Protein 4XGN (pdb70)

Secondary structure (DSSP, 8-state):
--S---TT-EEEEETTTSHHHHHHHHHHHHTT-EEEEEES-HHHHHHHHHHHT-EEEE--TT-HHHHHHHHHHHHHHS-EEEEEE---------SEETTEE--HHHHHHHHIIIIIHHHHHHHHHHHHHHTSPPPTTS-SEEEEEE--THHHHPPTT-HHHHHHHHHHHHHHHHHHHHHGGGTEEEEEEEE--B-SGGGTTS-HHHHHHHHTTSSSSSSPBPHHHHHHHHHHHHH-TT--S-EEEESTT------/--S---TT-EEEEETTTSHHHHHHHHHHHHTT-EEEEEES-HHHHHHHHHHHT-EEEE--TT-HHHHHHHHHHHHHHS-EEEEEE---------SEETTEE--HHHHHHHHIIIIIHHHHHHHHHHHHHTTSPPPTTS-SEEEEEE--THHHHPPTT-HHHHHHHHHHHHHHHHHHHHHGGGTEEEEEEEE--B-SGGGTTS-HHHHHHHHTTSSSSSSPBPHHHHHHHHHHHHH-TT--S-EEEESTT------/--S---TT-EEEEETTTSHHHHHHHHHHHHTT-EEEEEES-HHHHHHHHHHHT-EEEE--TT-HHHHHHHHHHHHHHS-EEEEEE---------SEETTEE--HHHHHHHHIIIIIHHHHHHHHHHHHHTTSPPPTTS-SEEEEEE--THHHHPPTT-HHHHHHHHHHHHHHHHHHHHHGGGTEEEEEEEE--B-SGGGTTS-HHHHHHHHTTSSSSSSPBPHHHHHHHHHHHHH-TT--S-EEEESTT------/-----TT-EEEEETTTSHHHHHHHHHHHHTT-EEEEEES-HHHHHHHHHHHT-EEEE--TT-HHHHHHHHHHHHHHS-EEEEEE---------SEETTEE--HHHHHHHHIIIIIHHHHHHHHHHHHHHTSPPPTTS-SEEEEEE--THHHHPPTT-HHHHHHHHHHHHHHHHHHHHHGGGTEEEEEEEE--B-SGGGTTS-HHHHHHHHHHSSSSSSPBPHHHHHHHHHHHHH-TT--S-EEEESTT------/----TT-EEEEETTTSHHHHHHHHHHHHTT-EEEEEES-HHHHHHHHHHTT-EEEE--TT-HHHHHHHHHHHHHHS-EEEEEE---------SEETTEE--HHHHHHHHIIIIIHHHHHHHHHHHHHHTSPPPTTS-SEEEEEE--THHHHPPTT-HHHHHHHHHHHHHHHHHHHHHGGGTEEEEEEEE--B-SGGGTTS-HHHHHHHHHTSSSSSSPBPHHHHHHHHHHHHH-TT--S-EEEESTT------/--S---TT-EEEEETTTSHHHHHHHHHHHHTT-EEEEEES-HHHHHHHHHHHT-EEEE--TT-HHHHHHHHHHHHHHS-EEEEEE---------SEETTEE--HHHHHHHHIIIIIHHHHHHHHHHHHHTTSPPPTTS-SEEEEEE--THHHHPPTT-HHHHHHHHHHHHHHHHHHHHHGGGTEEEEEEEE--B-SGGGTTS-HHHHHHHHHHSSSSSSPBPHHHHHHHHHHHHH-TT--S-EEEESTT------/--S---TT-EEEEETTTSHHHHHHHHHHHHTT-EEEEEES-HHHHHHHHHHHT-EEEE--TT-HHHHHHHHHHHHHHS-EEEEEE---------SEETTEE--HHHHHHHHIIIIIHHHHHHHHHHHHHHTSPPPTTS-SEEEEEE--THHHHPPTT-HHHHHHHHHHHHHHHHHHHHHGGGTEEEEEEEE--B-SGGGTTS-HHHHHHHHTTSSSSSSPBPHHHHHHHHHHHHH-TT--S-EEEESTT------/--S---TT-EEEEETTTSHHHHHHHHHHHHTT-EEEEEES-HHHHHHHHHHHT-EEEE--TT-HHHHHHHHHHHHHHS-EEEEEE---------SEETTEE--HHHHHHHHIIIIIHHHHHHHHHHHHHHTSPPPTTS-SEEEEEE--THHHHPPTT-HHHHHHHHHHHHHHHHHHHHHGGGTEEEEEEEE--B-SGGGTTS-HHHHHHHHTTSSSSSSPBPHHHHHHHHHHHHH-TT--S-EEEESTT------

Organism: Burkholderia thailandensis (strain ATCC 700388 / DSM 13276 / CCUG 48851 / CIP 106301 / E264) (NCBI:txid271848)

CATH classification: 3.40.50.720

Radius of gyration: 41.76 Å; Cα contacts (8 Å, |Δi|>4): 5544; chains: 8; bounding box: 97×91×128 Å

B-factor: mean 17.96, std 8.93, range [7.11, 56.45]

Structure (mmCIF, N/CA/C/O backbone):
data_4XGN
#
_entry.id   4XGN
#
_cell.length_a   71.220
_cell.length_b   77.100
_cell.length_c   109.350
_cell.angle_alpha   103.260
_cell.angle_beta   93.980
_cell.angle_gamma   109.680
#
_symmetry.space_group_name_H-M   'P 1'
#
loop_
_entity.id
_entity.type
_entity.pdbx_description
1 polymer '3-hydroxyacyl-CoA dehydrogenase'
2 non-polymer NICOTINAMIDE-ADENINE-DINUCLEOTIDE
3 non-polymer 1,2-ETHANEDIOL
4 non-polymer GLYCEROL
5 water water
#
loop_
_atom_site.group_PDB
_atom_site.id
_atom_site.type_symbol
_atom_site.label_atom_id
_atom_site.label_alt_id
_atom_site.label_comp_id
_atom_site.label_asym_id
_atom_site.label_entity_id
_atom_site.label_seq_id
_atom_site.pdbx_PDB_ins_code
_atom_site.Cartn_x
_atom_site.Cartn_y
_atom_site.Cartn_z
_atom_site.occupancy
_atom_site.B_iso_or_equiv
_atom_site.auth_seq_id
_atom_site.auth_comp_id
_atom_site.auth_asym_id
_atom_site.auth_atom_id
_atom_site.pdbx_PDB_model_num
ATOM 1 N N . HIS A 1 6 ? -26.827 -171.574 142.988 1.00 42.43 -2 HIS A N 1
ATOM 2 C CA . HIS A 1 6 ? -25.451 -170.986 142.955 1.00 41.50 -2 HIS A CA 1
ATOM 3 C C . HIS A 1 6 ? -25.438 -169.448 142.842 1.00 39.20 -2 HIS A C 1
ATOM 4 O O . HIS A 1 6 ? -24.531 -168.811 143.385 1.00 41.35 -2 HIS A O 1
ATOM 6 N N . HIS A 1 7 ? -26.412 -168.859 142.134 1.00 45.15 -1 HIS A N 1
ATOM 7 C CA . HIS A 1 7 ? -26.523 -167.398 142.031 1.00 41.67 -1 HIS A CA 1
ATOM 8 C C . HIS A 1 7 ? -27.206 -166.821 143.269 1.00 38.40 -1 HIS A C 1
ATOM 9 O O . HIS A 1 7 ? -26.883 -165.700 143.681 1.00 36.54 -1 HIS A O 1
ATOM 11 N N . HIS A 1 8 ? -28.134 -167.566 143.875 1.00 36.31 0 HIS A N 1
ATOM 12 C CA . HIS A 1 8 ? -28.850 -167.027 145.029 1.00 35.61 0 HIS A CA 1
ATOM 13 C C . HIS A 1 8 ? -29.623 -167.997 145.900 1.00 32.86 0 HIS A C 1
ATOM 14 O O . HIS A 1 8 ? -29.904 -169.130 145.519 1.00 31.71 0 HIS A O 1
ATOM 21 N N . MET A 1 9 ? -29.958 -167.523 147.099 1.00 30.21 1 MET A N 1
ATOM 22 C CA . MET A 1 9 ? -30.641 -168.359 148.090 1.00 29.57 1 MET A CA 1
ATOM 23 C C . MET A 1 9 ? -31.991 -168.732 147.494 1.00 28.99 1 MET A C 1
ATOM 24 O O . MET A 1 9 ? -32.637 -167.876 146.862 1.00 28.24 1 MET A O 1
ATOM 29 N N . GLU A 1 10 ? -32.362 -170.012 147.674 1.00 28.07 2 GLU A N 1
ATOM 30 C CA . GLU A 1 10 ? -33.643 -170.587 147.253 1.00 27.86 2 GLU A CA 1
ATOM 31 C C . GLU A 1 10 ? -34.771 -170.255 148.236 1.00 26.21 2 GLU A C 1
ATOM 32 O O . GLU A 1 10 ? -34.625 -170.502 149.428 1.00 26.77 2 GLU A O 1
ATOM 34 N N . ILE A 1 11 ? -35.864 -169.679 147.742 1.00 24.21 3 ILE A N 1
ATOM 35 C CA . ILE A 1 11 ? -37.082 -169.553 148.536 1.00 23.69 3 ILE A CA 1
ATOM 36 C C . ILE A 1 11 ? -37.823 -170.892 148.626 1.00 23.18 3 ILE A C 1
ATOM 37 O O . ILE A 1 11 ? -38.292 -171.268 149.678 1.00 22.21 3 ILE A O 1
ATOM 42 N N . ARG A 1 12 ? -37.872 -171.638 147.516 1.00 23.49 4 ARG A N 1
ATOM 43 C CA . ARG A 1 12 ? -38.629 -172.891 147.474 1.00 24.65 4 ARG A CA 1
ATOM 44 C C . ARG A 1 12 ? -38.229 -173.903 148.557 1.00 24.68 4 ARG A C 1
ATOM 45 O O . ARG A 1 12 ? -37.048 -174.202 148.720 1.00 24.60 4 ARG A O 1
ATOM 53 N N . ASP A 1 13 ? -39.237 -174.385 149.294 1.00 25.00 5 ASP A N 1
ATOM 54 C CA . ASP A 1 13 ? -39.116 -175.378 150.358 1.00 25.97 5 ASP A CA 1
ATOM 55 C C . ASP A 1 13 ? -38.371 -174.940 151.608 1.00 24.79 5 ASP A C 1
ATOM 56 O O . ASP A 1 13 ? -38.258 -175.736 152.538 1.00 26.21 5 ASP A O 1
ATOM 61 N N . ASN A 1 14 ? -37.953 -173.671 151.703 1.00 22.98 6 ASN A N 1
ATOM 62 C CA . ASN A 1 14 ? -37.342 -173.156 152.918 1.00 21.83 6 ASN A CA 1
ATOM 63 C C . ASN A 1 14 ? -38.395 -172.387 153.685 1.00 20.05 6 ASN A C 1
ATOM 64 O O . ASN A 1 14 ? -39.468 -172.062 153.135 1.00 19.41 6 ASN A O 1
ATOM 69 N N . VAL A 1 15 ? -38.074 -172.090 154.941 1.00 18.56 7 VAL A N 1
ATOM 70 C CA . VAL A 1 15 ? -39.032 -171.467 155.843 1.00 17.31 7 VAL A CA 1
ATOM 71 C C . VAL A 1 15 ? -38.760 -169.992 156.097 1.00 16.14 7 VAL A C 1
ATOM 72 O O . VAL A 1 15 ? -37.613 -169.599 156.308 1.00 15.64 7 VAL A O 1
ATOM 76 N N . PHE A 1 16 ? -39.849 -169.214 156.111 1.00 15.31 8 PHE A N 1
ATOM 77 C CA . PHE A 1 16 ? -39.800 -167.746 156.339 1.00 14.69 8 PHE A CA 1
ATOM 78 C C . PHE A 1 16 ? -40.771 -167.377 157.413 1.00 14.33 8 PHE A C 1
ATOM 79 O O . PHE A 1 16 ? -41.966 -167.687 157.315 1.00 14.40 8 PHE A O 1
ATOM 87 N N . LEU A 1 17 ? -40.228 -166.719 158.440 1.00 13.83 9 LEU A N 1
ATOM 88 C CA . LEU A 1 17 ? -40.979 -166.276 159.624 1.00 13.70 9 LEU A CA 1
ATOM 89 C C . LEU A 1 17 ? -41.302 -164.820 159.389 1.00 13.35 9 LEU A C 1
ATOM 90 O O . LEU A 1 17 ? -40.379 -164.026 159.112 1.00 13.09 9 LEU A O 1
ATOM 95 N N . ILE A 1 18 ? -42.591 -164.498 159.425 1.00 13.40 10 ILE A N 1
ATOM 96 C CA . ILE A 1 18 ? -43.070 -163.187 159.069 1.00 13.08 10 ILE A CA 1
ATOM 97 C C . ILE A 1 18 ? -43.906 -162.661 160.251 1.00 12.83 10 ILE A C 1
ATOM 98 O O . ILE A 1 18 ? -45.010 -163.150 160.497 1.00 13.19 10 ILE A O 1
ATOM 103 N N . THR A 1 19 ? -43.420 -161.601 160.874 1.00 12.30 11 THR A N 1
ATOM 104 C CA . THR A 1 19 ? -44.154 -160.941 161.957 1.00 12.21 11 THR A CA 1
ATOM 105 C C . THR A 1 19 ? -45.095 -159.928 161.337 1.00 12.31 11 THR A C 1
ATOM 106 O O . THR A 1 19 ? -44.798 -159.347 160.287 1.00 12.53 11 THR A O 1
ATOM 110 N N . GLY A 1 20 ? -46.223 -159.681 162.003 1.00 12.39 12 GLY A N 1
ATOM 111 C CA . GLY A 1 20 ? -47.286 -158.901 161.392 1.00 12.44 12 GLY A CA 1
ATOM 112 C C . GLY A 1 20 ? -47.868 -159.582 160.159 1.00 12.77 12 GLY A C 1
ATOM 113 O O . GLY A 1 20 ? -48.506 -158.959 159.335 1.00 12.76 12 GLY A O 1
ATOM 114 N N . GLY A 1 21 ? -47.715 -160.900 160.099 1.00 12.91 13 GLY A N 1
ATOM 115 C CA . GLY A 1 21 ? -48.033 -161.620 158.898 1.00 13.32 13 GLY A CA 1
ATOM 116 C C . GLY A 1 21 ? -49.530 -161.846 158.700 1.00 13.70 13 GLY A C 1
ATOM 117 O O . GLY A 1 21 ? -49.903 -162.344 157.646 1.00 14.47 13 GLY A O 1
ATOM 118 N N . ALA A 1 22 ? -50.385 -161.450 159.660 1.00 13.73 14 ALA A N 1
ATOM 119 C CA . ALA A 1 22 ? -51.825 -161.565 159.471 1.00 14.24 14 ALA A CA 1
ATOM 120 C C . ALA A 1 22 ? -52.406 -160.495 158.534 1.00 14.27 14 ALA A C 1
ATOM 121 O O . ALA A 1 22 ? -53.562 -160.611 158.133 1.00 15.05 14 ALA A O 1
ATOM 123 N N . SER A 1 23 ? -51.662 -159.451 158.182 1.00 13.62 15 SER A N 1
ATOM 124 C CA . SER A 1 23 ? -52.276 -158.280 157.513 1.00 13.63 15 SER A CA 1
ATOM 125 C C . SER A 1 23 ? -51.251 -157.561 156.660 1.00 13.05 15 SER A C 1
ATOM 126 O O . SER A 1 23 ? -50.040 -157.773 156.823 1.00 12.87 15 SER A O 1
ATOM 129 N N . GLY A 1 24 ? -51.757 -156.734 155.748 1.00 12.90 16 GLY A N 1
ATOM 130 C CA . GLY A 1 24 ? -50.985 -155.685 155.101 1.00 12.73 16 GLY A CA 1
ATOM 131 C C . GLY A 1 24 ? -49.690 -156.189 154.479 1.00 12.40 16 GLY A C 1
ATOM 132 O O . GLY A 1 24 ? -49.676 -157.149 153.658 1.00 12.49 16 GLY A O 1
ATOM 133 N N . LEU A 1 25 ? -48.586 -155.518 154.829 1.00 11.91 17 LEU A N 1
ATOM 134 C CA . LEU A 1 25 ? -47.317 -155.868 154.222 1.00 11.75 17 LEU A CA 1
ATOM 135 C C . LEU A 1 25 ? -46.817 -157.270 154.570 1.00 11.91 17 LEU A C 1
ATOM 136 O O . LEU A 1 25 ? -46.286 -157.963 153.701 1.00 12.17 17 LEU A O 1
ATOM 141 N N . GLY A 1 26 ? -47.017 -157.701 155.807 1.00 12.06 18 GLY A N 1
ATOM 142 C CA . GLY A 1 26 ? -46.646 -159.028 156.234 1.00 12.29 18 GLY A CA 1
ATOM 143 C C . GLY A 1 26 ? -47.405 -160.097 155.451 1.00 12.66 18 GLY A C 1
ATOM 144 O O . GLY A 1 26 ? -46.793 -161.056 154.967 1.00 12.93 18 GLY A O 1
ATOM 145 N N . ALA A 1 27 ? -48.708 -159.878 155.271 1.00 12.87 19 ALA A N 1
ATOM 146 C CA . ALA A 1 27 ? -49.601 -160.790 154.541 1.00 13.30 19 ALA A CA 1
ATOM 147 C C . ALA A 1 27 ? -49.181 -160.858 153.067 1.00 13.48 19 ALA A C 1
ATOM 148 O O . ALA A 1 27 ? -49.053 -161.940 152.479 1.00 14.03 19 ALA A O 1
ATOM 150 N N . GLY A 1 28 ? -48.914 -159.696 152.456 1.00 13.27 20 GLY A N 1
ATOM 151 C CA . GLY A 1 28 ? -48.504 -159.662 151.062 1.00 13.28 20 GLY A CA 1
ATOM 152 C C . GLY A 1 28 ? -47.184 -160.382 150.852 1.00 13.18 20 GLY A C 1
ATOM 153 O O . GLY A 1 28 ? -47.004 -161.111 149.858 1.00 13.25 20 GLY A O 1
ATOM 154 N N . THR A 1 29 ? -46.282 -160.222 151.820 1.00 12.94 21 THR A N 1
ATOM 155 C CA . THR A 1 29 ? -45.010 -160.925 151.807 1.00 12.98 21 THR A CA 1
ATOM 156 C C . THR A 1 29 ? -45.194 -162.444 151.871 1.00 13.44 21 THR A C 1
ATOM 157 O O . THR A 1 29 ? -44.584 -163.198 151.108 1.00 13.36 21 THR A O 1
ATOM 161 N N . ALA A 1 30 ? -46.035 -162.862 152.798 1.00 13.73 22 ALA A N 1
ATOM 162 C CA . ALA A 1 30 ? -46.381 -164.261 152.986 1.00 14.58 22 ALA A CA 1
ATOM 163 C C . ALA A 1 30 ? -46.903 -164.871 151.705 1.00 15.52 22 ALA A C 1
ATOM 164 O O . ALA A 1 30 ? -46.500 -165.974 151.339 1.00 16.08 22 ALA A O 1
ATOM 166 N N . ARG A 1 31 ? -47.789 -164.161 151.016 1.00 16.34 23 ARG A N 1
ATOM 167 C CA . ARG A 1 31 ? -48.380 -164.640 149.796 1.00 17.33 23 ARG A CA 1
ATOM 168 C C . ARG A 1 31 ? -47.321 -164.838 148.736 1.00 17.31 23 ARG A C 1
ATOM 169 O O . ARG A 1 31 ? -47.273 -165.900 148.081 1.00 17.68 23 ARG A O 1
ATOM 177 N N . LEU A 1 32 ? -46.467 -163.832 148.559 1.00 16.60 24 LEU A N 1
ATOM 178 C CA . LEU A 1 32 ? -45.497 -163.872 147.488 1.00 17.30 24 LEU A CA 1
ATOM 179 C C . LEU A 1 32 ? -44.482 -164.972 147.730 1.00 17.14 24 LEU A C 1
ATOM 180 O O . LEU A 1 32 ? -44.129 -165.679 146.777 1.00 18.26 24 LEU A O 1
ATOM 185 N N . LEU A 1 33 ? -44.024 -165.118 148.975 1.00 16.85 25 LEU A N 1
ATOM 186 C CA . LEU A 1 33 ? -43.042 -166.144 149.337 1.00 17.23 25 LEU A CA 1
ATOM 187 C C . LEU A 1 33 ? -43.622 -167.537 149.177 1.00 17.81 25 LEU A C 1
ATOM 188 O O . LEU A 1 33 ? -42.927 -168.450 148.678 1.00 18.27 25 LEU A O 1
ATOM 193 N N . THR A 1 34 ? -44.893 -167.688 149.522 1.00 17.78 26 THR A N 1
ATOM 194 C CA . THR A 1 34 ? -45.585 -168.963 149.329 1.00 18.38 26 THR A CA 1
ATOM 195 C C . THR A 1 34 ? -45.708 -169.299 147.829 1.00 19.43 26 THR A C 1
ATOM 196 O O . THR A 1 34 ? -45.555 -170.490 147.436 1.00 20.10 26 THR A O 1
ATOM 200 N N . GLU A 1 35 ? -46.044 -168.302 147.021 1.00 19.62 27 GLU A N 1
ATOM 201 C CA . GLU A 1 35 ? -46.273 -168.505 145.608 1.00 20.51 27 GLU A CA 1
ATOM 202 C C . GLU A 1 35 ? -44.977 -168.931 144.962 1.00 20.72 27 GLU A C 1
ATOM 203 O O . GLU A 1 35 ? -45.018 -169.696 144.000 1.00 22.24 27 GLU A O 1
ATOM 205 N N . ALA A 1 36 ? -43.844 -168.489 145.514 1.00 20.27 28 ALA A N 1
ATOM 206 C CA . ALA A 1 36 ? -42.500 -168.923 145.130 1.00 20.67 28 ALA A CA 1
ATOM 207 C C . ALA A 1 36 ? -42.046 -170.243 145.758 1.00 21.06 28 ALA A C 1
ATOM 208 O O . ALA A 1 36 ? -40.875 -170.609 145.609 1.00 21.81 28 ALA A O 1
ATOM 210 N N . GLY A 1 37 ? -42.946 -170.935 146.442 1.00 21.01 29 GLY A N 1
ATOM 211 C CA . GLY A 1 37 ? -42.655 -172.208 147.085 1.00 21.29 29 GLY A CA 1
ATOM 212 C C . GLY A 1 37 ? -42.074 -172.239 148.481 1.00 21.10 29 GLY A C 1
ATOM 213 O O . GLY A 1 37 ? -41.798 -173.327 148.984 1.00 21.78 29 GLY A O 1
ATOM 214 N N . GLY A 1 38 ? -41.918 -171.080 149.129 1.00 20.31 30 GLY A N 1
ATOM 215 C CA . GLY A 1 38 ? -41.520 -171.019 150.528 1.00 19.84 30 GLY A CA 1
ATOM 216 C C . GLY A 1 38 ? -42.663 -171.444 151.434 1.00 19.98 30 GLY A C 1
ATOM 217 O O . GLY A 1 38 ? -43.824 -171.477 151.006 1.00 19.99 30 GLY A O 1
ATOM 218 N N . LYS A 1 39 ? -42.304 -171.815 152.661 1.00 19.93 31 LYS A N 1
ATOM 219 C CA . LYS A 1 39 ? -43.230 -172.196 153.697 1.00 20.53 31 LYS A CA 1
ATOM 220 C C . LYS A 1 39 ? -43.203 -171.110 154.745 1.00 19.00 31 LYS A C 1
ATOM 221 O O . LYS A 1 39 ? -42.133 -170.742 155.183 1.00 18.71 31 LYS A O 1
ATOM 227 N N . VAL A 1 40 ? -44.356 -170.585 155.092 1.00 17.84 32 VAL A N 1
ATOM 228 C CA . VAL A 1 40 ? -44.385 -169.422 156.012 1.00 17.08 32 VAL A CA 1
ATOM 229 C C . VAL A 1 40 ? -44.867 -169.792 157.410 1.00 16.89 32 VAL A C 1
ATOM 230 O O . VAL A 1 40 ? -45.734 -170.661 157.618 1.00 17.10 32 VAL A O 1
ATOM 234 N N . VAL A 1 41 ? -44.255 -169.149 158.393 1.00 15.91 33 VAL A N 1
ATOM 235 C CA . VAL A 1 41 ? -44.801 -169.035 159.714 1.00 15.64 33 VAL A CA 1
ATOM 236 C C . VAL A 1 41 ? -45.201 -167.589 159.917 1.00 15.22 33 VAL A C 1
ATOM 237 O O . VAL A 1 41 ? -44.338 -166.692 159.772 1.00 14.67 33 VAL A O 1
ATOM 241 N N . LEU A 1 42 ? -46.482 -167.372 160.257 1.00 15.03 34 LEU A N 1
ATOM 242 C CA . LEU A 1 42 ? -47.014 -166.055 160.516 1.00 14.68 34 LEU A CA 1
ATOM 243 C C . LEU A 1 42 ? -47.092 -165.857 161.988 1.00 14.53 34 LEU A C 1
ATOM 244 O O . LEU A 1 42 ? -47.741 -166.621 162.687 1.00 14.90 34 LEU A O 1
ATOM 249 N N . ALA A 1 43 ? -46.466 -164.772 162.456 1.00 13.65 35 ALA A N 1
ATOM 250 C CA . ALA A 1 43 ? -46.441 -164.394 163.875 1.00 13.68 35 ALA A CA 1
ATOM 251 C C . ALA A 1 43 ? -47.183 -163.058 164.048 1.00 13.34 35 ALA A C 1
ATOM 252 O O . ALA A 1 43 ? -46.816 -162.062 163.455 1.00 13.32 35 ALA A O 1
ATOM 254 N N . ASP A 1 44 ? -48.289 -163.044 164.779 1.00 13.42 36 ASP A N 1
ATOM 255 C CA . ASP A 1 44 ? -49.104 -161.865 164.877 1.00 13.33 36 ASP A CA 1
ATOM 256 C C . ASP A 1 44 ? -49.946 -161.945 166.123 1.00 13.76 36 ASP A C 1
ATOM 257 O O . ASP A 1 44 ? -50.149 -163.038 166.659 1.00 13.72 36 ASP A O 1
ATOM 262 N N . LEU A 1 45 ? -50.484 -160.793 166.548 1.00 13.74 37 LEU A N 1
ATOM 263 C CA . LEU A 1 45 ? -51.528 -160.783 167.576 1.00 14.52 37 LEU A CA 1
ATOM 264 C C . LEU A 1 45 ? -52.898 -161.307 167.104 1.00 15.14 37 LEU A C 1
ATOM 265 O O . LEU A 1 45 ? -53.725 -161.778 167.930 1.00 15.18 37 LEU A O 1
ATOM 270 N N . ASN A 1 46 ? -53.158 -161.203 165.791 1.00 15.56 38 ASN A N 1
ATOM 271 C CA . ASN A 1 46 ? -54.494 -161.395 165.269 1.00 16.34 38 ASN A CA 1
ATOM 272 C C . ASN A 1 46 ? -54.697 -162.893 165.040 1.00 17.03 38 ASN A C 1
ATOM 273 O O . ASN A 1 46 ? -54.261 -163.414 164.017 1.00 16.62 38 ASN A O 1
ATOM 278 N N . GLN A 1 47 ? -55.327 -163.568 165.996 1.00 18.04 39 GLN A N 1
ATOM 279 C CA . GLN A 1 47 ? -55.428 -165.051 165.952 1.00 19.30 39 GLN A CA 1
ATOM 280 C C . GLN A 1 47 ? -56.301 -165.522 164.802 1.00 19.79 39 GLN A C 1
ATOM 281 O O . GLN A 1 47 ? -55.915 -166.432 164.029 1.00 18.61 39 GLN A O 1
ATOM 287 N N . ASP A 1 48 ? -57.464 -164.890 164.649 1.00 20.72 40 ASP A N 1
ATOM 288 C CA . ASP A 1 48 ? -58.426 -165.355 163.638 1.00 21.83 40 ASP A CA 1
ATOM 289 C C . ASP A 1 48 ? -57.929 -165.132 162.235 1.00 20.61 40 ASP A C 1
ATOM 290 O O . ASP A 1 48 ? -57.926 -166.080 161.448 1.00 20.98 40 ASP A O 1
ATOM 295 N N . ALA A 1 49 ? -57.420 -163.923 161.934 1.00 19.19 41 ALA A N 1
ATOM 296 C CA . ALA A 1 49 ? -56.903 -163.654 160.584 1.00 18.51 41 ALA A CA 1
ATOM 297 C C . ALA A 1 49 ? -55.572 -164.380 160.283 1.00 17.89 41 ALA A C 1
ATOM 298 O O . ALA A 1 49 ? -55.351 -164.817 159.153 1.00 17.72 41 ALA A O 1
ATOM 300 N N . GLY A 1 50 ? -54.717 -164.534 161.294 1.00 17.35 42 GLY A N 1
ATOM 301 C CA . GLY A 1 50 ? -53.454 -165.239 161.162 1.00 17.16 42 GLY A CA 1
ATOM 302 C C . GLY A 1 50 ? -53.618 -166.720 160.891 1.00 17.89 42 GLY A C 1
ATOM 303 O O . GLY A 1 50 ? -52.955 -167.244 160.003 1.00 17.59 42 GLY A O 1
ATOM 304 N N . GLU A 1 51 ? -54.494 -167.359 161.667 1.00 18.48 43 GLU A N 1
ATOM 305 C CA . GLU A 1 51 ? -54.772 -168.788 161.464 1.00 19.54 43 GLU A CA 1
ATOM 306 C C . GLU A 1 51 ? -55.382 -169.006 160.077 1.00 18.92 43 GLU A C 1
ATOM 307 O O . GLU A 1 51 ? -54.966 -169.912 159.353 1.00 18.70 43 GLU A O 1
ATOM 313 N N . ALA A 1 52 ? -56.328 -168.158 159.702 1.00 18.26 44 ALA A N 1
ATOM 314 C CA . ALA A 1 52 ? -56.970 -168.303 158.405 1.00 18.26 44 ALA A CA 1
ATOM 315 C C . ALA A 1 52 ? -56.004 -168.136 157.238 1.00 17.68 44 ALA A C 1
ATOM 316 O O . ALA A 1 52 ? -56.083 -168.850 156.273 1.00 18.26 44 ALA A O 1
ATOM 318 N N . LEU A 1 53 ? -55.120 -167.147 157.320 1.00 17.01 45 LEU A N 1
ATOM 319 C CA . LEU A 1 53 ? -54.146 -166.948 156.260 1.00 16.41 45 LEU A CA 1
ATOM 320 C C . LEU A 1 53 ? -53.107 -168.056 156.247 1.00 16.52 45 LEU A C 1
ATOM 321 O O . LEU A 1 53 ? -52.696 -168.514 155.190 1.00 16.30 45 LEU A O 1
ATOM 326 N N . ALA A 1 54 ? -52.667 -168.488 157.418 1.00 16.70 46 ALA A N 1
ATOM 327 C CA . ALA A 1 54 ? -51.717 -169.595 157.459 1.00 17.23 46 ALA A CA 1
ATOM 328 C C . ALA A 1 54 ? -52.314 -170.848 156.809 1.00 18.26 46 ALA A C 1
ATOM 329 O O . ALA A 1 54 ? -51.626 -171.497 156.011 1.00 18.24 46 ALA A O 1
ATOM 331 N N . ARG A 1 55 ? -53.587 -171.123 157.080 1.00 19.06 47 ARG A N 1
ATOM 332 C CA . ARG A 1 55 ? -54.284 -172.212 156.362 1.00 20.36 47 ARG A CA 1
ATOM 333 C C . ARG A 1 55 ? -54.328 -172.008 154.852 1.00 20.40 47 ARG A C 1
ATOM 334 O O . ARG A 1 55 ? -54.041 -172.955 154.062 1.00 20.46 47 ARG A O 1
ATOM 342 N N . GLU A 1 56 ? -54.702 -170.794 154.436 1.00 20.37 48 GLU A N 1
ATOM 343 C CA . GLU A 1 56 ? -54.813 -170.446 153.028 1.00 21.18 48 GLU A CA 1
ATOM 344 C C . GLU A 1 56 ? -53.456 -170.704 152.329 1.00 20.44 48 GLU A C 1
ATOM 345 O O . GLU A 1 56 ? -53.401 -171.227 151.168 1.00 20.44 48 GLU A O 1
ATOM 351 N N . LEU A 1 57 ? -52.359 -170.413 153.030 1.00 19.37 49 LEU A N 1
ATOM 352 C CA . LEU A 1 57 ? -51.007 -170.533 152.460 1.00 19.15 49 LEU A CA 1
ATOM 353 C C . LEU A 1 57 ? -50.294 -171.840 152.754 1.00 19.53 49 LEU A C 1
ATOM 354 O O . LEU A 1 57 ? -49.144 -172.023 152.292 1.00 20.25 49 LEU A O 1
ATOM 359 N N . GLY A 1 58 ? -50.978 -172.778 153.416 1.00 19.97 50 GLY A N 1
ATOM 360 C CA . GLY A 1 58 ? -50.345 -174.018 153.800 1.00 20.34 50 GLY A CA 1
ATOM 361 C C . GLY A 1 58 ? -49.172 -173.851 154.756 1.00 20.06 50 GLY A C 1
ATOM 362 O O . GLY A 1 58 ? -48.316 -174.721 154.786 1.00 20.79 50 GLY A O 1
ATOM 363 N N . GLY A 1 59 ? -49.154 -172.778 155.576 1.00 19.13 51 GLY A N 1
ATOM 364 C CA . GLY A 1 59 ? -48.120 -172.570 156.565 1.00 18.47 51 GLY A CA 1
ATOM 365 C C . GLY A 1 59 ? -48.617 -172.737 157.984 1.00 18.14 51 GLY A C 1
ATOM 366 O O . GLY A 1 59 ? -49.580 -173.491 158.226 1.00 18.59 51 GLY A O 1
ATOM 367 N N . VAL A 1 60 ? -47.969 -172.063 158.928 1.00 17.43 52 VAL A N 1
ATOM 368 C CA . VAL A 1 60 ? -48.264 -172.204 160.352 1.00 17.33 52 VAL A CA 1
ATOM 369 C C . VAL A 1 60 ? -48.477 -170.819 160.939 1.00 16.59 52 VAL A C 1
ATOM 370 O O . VAL A 1 60 ? -47.763 -169.902 160.590 1.00 15.92 52 VAL A O 1
ATOM 374 N N . PHE A 1 61 ? -49.496 -170.680 161.770 1.00 16.56 53 PHE A N 1
ATOM 375 C CA . PHE A 1 61 ? -49.651 -169.455 162.599 1.00 16.04 53 PHE A CA 1
ATOM 376 C C . PHE A 1 61 ? -49.262 -169.687 164.040 1.00 16.02 53 PHE A C 1
ATOM 377 O O . PHE A 1 61 ? -49.596 -170.708 164.650 1.00 16.24 53 PHE A O 1
ATOM 385 N N . VAL A 1 62 ? -48.586 -168.691 164.624 1.00 15.61 54 VAL A N 1
ATOM 386 C CA . VAL A 1 62 ? -48.291 -168.644 166.056 1.00 16.03 54 VAL A CA 1
ATOM 387 C C . VAL A 1 62 ? -48.728 -167.279 166.589 1.00 15.73 54 VAL A C 1
ATOM 388 O O . VAL A 1 62 ? -48.275 -166.244 166.100 1.00 15.05 54 VAL A O 1
ATOM 392 N N . ARG A 1 63 ? -49.617 -167.273 167.593 1.00 16.14 55 ARG A N 1
ATOM 393 C CA . ARG A 1 63 ? -49.934 -166.021 168.307 1.00 16.28 55 ARG A CA 1
ATOM 394 C C . ARG A 1 63 ? -48.667 -165.531 168.989 1.00 15.87 55 ARG A C 1
ATOM 395 O O . ARG A 1 63 ? -48.101 -166.213 169.844 1.00 16.13 55 ARG A O 1
ATOM 403 N N . CYS A 1 64 ? -48.203 -164.360 168.561 1.00 15.42 56 CYS A N 1
ATOM 404 C CA . CYS A 1 64 ? -46.898 -163.864 168.956 1.00 15.23 56 CYS A CA 1
ATOM 405 C C . CYS A 1 64 ? -46.919 -162.363 169.120 1.00 14.87 56 CYS A C 1
ATOM 406 O O . CYS A 1 64 ? -47.170 -161.619 168.173 1.00 14.72 56 CYS A O 1
ATOM 409 N N . ASP A 1 65 ? -46.755 -161.917 170.358 1.00 14.81 57 ASP A N 1
ATOM 410 C CA . ASP A 1 65 ? -46.488 -160.514 170.640 1.00 14.59 57 ASP A CA 1
ATOM 411 C C . ASP A 1 65 ? -45.016 -160.371 170.557 1.00 14.19 57 ASP A C 1
ATOM 412 O O . ASP A 1 65 ? -44.290 -160.928 171.370 1.00 14.12 57 ASP A O 1
ATOM 417 N N . VAL A 1 66 ? -44.559 -159.633 169.558 1.00 13.91 58 VAL A N 1
ATOM 418 C CA . VAL A 1 66 ? -43.131 -159.525 169.309 1.00 13.75 58 VAL A CA 1
ATOM 419 C C . VAL A 1 66 ? -42.329 -158.908 170.459 1.00 13.96 58 VAL A C 1
ATOM 420 O O . VAL A 1 66 ? -41.114 -159.086 170.501 1.00 14.09 58 VAL A O 1
ATOM 424 N N . ALA A 1 67 ? -42.988 -158.240 171.390 1.00 14.13 59 ALA A N 1
ATOM 425 C CA . ALA A 1 67 ? -42.317 -157.706 172.566 1.00 14.50 59 ALA A CA 1
ATOM 426 C C . ALA A 1 67 ? -42.023 -158.721 173.652 1.00 14.87 59 ALA A C 1
ATOM 427 O O . ALA A 1 67 ? -41.332 -158.384 174.615 1.00 15.41 59 ALA A O 1
ATOM 429 N N . ARG A 1 68 ? -42.553 -159.929 173.540 1.00 14.90 60 ARG A N 1
ATOM 430 C CA . ARG A 1 68 ? -42.377 -160.952 174.587 1.00 15.20 60 ARG A CA 1
ATOM 431 C C . ARG A 1 68 ? -41.322 -161.961 174.185 1.00 15.15 60 ARG A C 1
ATOM 432 O O . ARG A 1 68 ? -41.410 -162.536 173.046 1.00 14.28 60 ARG A O 1
ATOM 440 N N . GLU A 1 69 ? -40.369 -162.222 175.064 1.00 15.15 61 GLU A N 1
ATOM 441 C CA . GLU A 1 69 ? -39.375 -163.246 174.779 1.00 16.23 61 GLU A CA 1
ATOM 442 C C . GLU A 1 69 ? -40.005 -164.616 174.476 1.00 16.62 61 GLU A C 1
ATOM 443 O O . GLU A 1 69 ? -39.588 -165.306 173.540 1.00 16.65 61 GLU A O 1
ATOM 449 N N . GLU A 1 70 ? -40.963 -165.035 175.296 1.00 17.62 62 GLU A N 1
ATOM 450 C CA . GLU A 1 70 ? -41.548 -166.395 175.089 1.00 18.62 62 GLU A CA 1
ATOM 451 C C . GLU A 1 70 ? -42.245 -166.532 173.742 1.00 17.79 62 GLU A C 1
ATOM 452 O O . GLU A 1 70 ? -42.204 -167.617 173.154 1.00 17.98 62 GLU A O 1
ATOM 458 N N . ASP A 1 71 ? -42.851 -165.439 173.259 1.00 16.66 63 ASP A N 1
ATOM 459 C CA . ASP A 1 71 ? -43.535 -165.457 171.982 1.00 16.38 63 ASP A CA 1
ATOM 460 C C . ASP A 1 71 ? -42.559 -165.542 170.827 1.00 15.77 63 ASP A C 1
ATOM 461 O O . ASP A 1 71 ? -42.799 -166.269 169.852 1.00 15.53 63 ASP A O 1
ATOM 466 N N . ALA A 1 72 ? -41.485 -164.763 170.914 1.00 14.82 64 ALA A N 1
ATOM 467 C CA . ALA A 1 72 ? -40.420 -164.873 169.909 1.00 14.83 64 ALA A CA 1
ATOM 468 C C . ALA A 1 72 ? -39.914 -166.294 169.845 1.00 15.50 64 ALA A C 1
ATOM 469 O O . ALA A 1 72 ? -39.718 -166.854 168.746 1.00 15.15 64 ALA A O 1
ATOM 471 N N . GLN A 1 73 ? -39.667 -166.878 171.010 1.00 15.92 65 GLN A N 1
ATOM 472 C CA . GLN A 1 73 ? -39.138 -168.251 171.076 1.00 16.87 65 GLN A CA 1
ATOM 473 C C . GLN A 1 73 ? -40.083 -169.249 170.448 1.00 16.74 65 GLN A C 1
ATOM 474 O O . GLN A 1 73 ? -39.656 -170.114 169.686 1.00 16.75 65 GLN A O 1
ATOM 480 N N . ALA A 1 74 ? -41.373 -169.122 170.738 1.00 16.63 66 ALA A N 1
ATOM 481 C CA . ALA A 1 74 ? -42.372 -170.019 170.145 1.00 16.82 66 ALA A CA 1
ATOM 482 C C . ALA A 1 74 ? -42.442 -169.885 168.641 1.00 16.56 66 ALA A C 1
ATOM 483 O O . ALA A 1 74 ? -42.488 -170.915 167.943 1.00 16.99 66 ALA A O 1
ATOM 485 N N . ALA A 1 75 ? -42.334 -168.645 168.138 1.00 15.82 67 ALA A N 1
ATOM 486 C CA . ALA A 1 75 ? -42.492 -168.400 166.720 1.00 15.55 67 ALA A CA 1
ATOM 487 C C . ALA A 1 75 ? -41.286 -168.972 166.006 1.00 15.83 67 ALA A C 1
ATOM 488 O O . ALA A 1 75 ? -41.439 -169.655 164.992 1.00 15.72 67 ALA A O 1
ATOM 490 N N . VAL A 1 76 ? -40.092 -168.741 166.560 1.00 15.72 68 VAL A N 1
ATOM 491 C CA . VAL A 1 76 ? -38.882 -169.334 165.962 1.00 16.16 68 VAL A CA 1
ATOM 492 C C . VAL A 1 76 ? -38.874 -170.863 166.033 1.00 16.88 68 VAL A C 1
ATOM 493 O O . VAL A 1 76 ? -38.422 -171.507 165.062 1.00 17.03 68 VAL A O 1
ATOM 497 N N . ALA A 1 77 ? -39.375 -171.428 167.119 1.00 17.06 69 ALA A N 1
ATOM 498 C CA . ALA A 1 77 ? -39.485 -172.877 167.256 1.00 18.04 69 ALA A CA 1
ATOM 499 C C . ALA A 1 77 ? -40.390 -173.494 166.219 1.00 18.25 69 ALA A C 1
ATOM 500 O O . ALA A 1 77 ? -40.058 -174.539 165.625 1.00 18.78 69 ALA A O 1
ATOM 502 N N . ALA A 1 78 ? -41.541 -172.869 166.003 1.00 17.90 70 ALA A N 1
ATOM 503 C CA . ALA A 1 78 ? -42.468 -173.320 164.986 1.00 18.03 70 ALA A CA 1
ATOM 504 C C . ALA A 1 78 ? -41.811 -173.313 163.609 1.00 17.99 70 ALA A C 1
ATOM 505 O O . ALA A 1 78 ? -41.946 -174.254 162.844 1.00 18.58 70 ALA A O 1
ATOM 507 N N . ALA A 1 79 ? -41.036 -172.269 163.309 1.00 17.54 71 ALA A N 1
ATOM 508 C CA . ALA A 1 79 ? -40.338 -172.208 162.024 1.00 17.89 71 ALA A CA 1
ATOM 509 C C . ALA A 1 79 ? -39.300 -173.319 161.875 1.00 19.23 71 ALA A C 1
ATOM 510 O O . ALA A 1 79 ? -39.292 -174.010 160.841 1.00 19.14 71 ALA A O 1
ATOM 512 N N . THR A 1 80 ? -38.484 -173.561 162.902 1.00 20.43 72 THR A N 1
ATOM 513 C CA . THR A 1 80 ? -37.443 -174.603 162.769 1.00 22.00 72 THR A CA 1
ATOM 514 C C . THR A 1 80 ? -38.029 -176.031 162.763 1.00 22.95 72 THR A C 1
ATOM 515 O O . THR A 1 80 ? -37.477 -176.920 162.132 1.00 23.07 72 THR A O 1
ATOM 519 N N . LYS A 1 81 ? -39.175 -176.233 163.409 1.00 23.79 73 LYS A N 1
ATOM 520 C CA . LYS A 1 81 ? -39.936 -177.494 163.286 1.00 24.89 73 LYS A CA 1
ATOM 521 C C . LYS A 1 81 ? -40.452 -177.681 161.867 1.00 24.35 73 LYS A C 1
ATOM 522 O O . LYS A 1 81 ? -40.427 -178.794 161.339 1.00 23.99 73 LYS A O 1
ATOM 528 N N . LEU A 1 82 ? -40.916 -176.592 161.248 1.00 23.05 74 LEU A N 1
ATOM 529 C CA . LEU A 1 82 ? -41.465 -176.642 159.881 1.00 22.66 74 LEU A CA 1
ATOM 530 C C . LEU A 1 82 ? -40.434 -176.978 158.797 1.00 22.74 74 LEU A C 1
ATOM 531 O O . LEU A 1 82 ? -40.772 -177.677 157.830 1.00 23.01 74 LEU A O 1
ATOM 536 N N . GLY A 1 83 ? -39.195 -176.561 158.987 1.00 21.92 75 GLY A N 1
ATOM 537 C CA . GLY A 1 83 ? -38.149 -176.743 158.005 1.00 21.84 75 GLY A CA 1
ATOM 538 C C . GLY A 1 83 ? -36.956 -175.865 158.313 1.00 21.19 75 GLY A C 1
ATOM 539 O O . GLY A 1 83 ? -36.766 -175.467 159.468 1.00 21.87 75 GLY A O 1
ATOM 540 N N . THR A 1 84 ? -36.161 -175.556 157.309 1.00 20.55 76 THR A N 1
ATOM 541 C CA . THR A 1 84 ? -34.944 -174.780 157.533 1.00 19.91 76 THR A CA 1
ATOM 542 C C . THR A 1 84 ? -35.301 -173.297 157.450 1.00 18.90 76 THR A C 1
ATOM 543 O O . THR A 1 84 ? -35.746 -172.806 156.417 1.00 18.24 76 THR A O 1
ATOM 547 N N . LEU A 1 85 ? -35.124 -172.606 158.569 1.00 18.37 77 LEU A N 1
ATOM 548 C CA . LEU A 1 85 ? -35.516 -171.194 158.669 1.00 17.60 77 LEU A CA 1
ATOM 549 C C . LEU A 1 85 ? -34.449 -170.399 157.927 1.00 17.40 77 LEU A C 1
ATOM 550 O O . LEU A 1 85 ? -33.316 -170.377 158.386 1.00 18.17 77 LEU A O 1
ATOM 555 N N . ARG A 1 86 ? -34.789 -169.810 156.775 1.00 16.99 78 ARG A N 1
ATOM 556 C CA . ARG A 1 86 ? -33.823 -169.005 155.997 1.00 16.79 78 ARG A CA 1
ATOM 557 C C . ARG A 1 86 ? -34.105 -167.524 156.017 1.00 16.13 78 ARG A C 1
ATOM 558 O O . ARG A 1 86 ? -33.216 -166.751 155.615 1.00 15.93 78 ARG A O 1
ATOM 566 N N . GLY A 1 87 ? -35.303 -167.104 156.457 1.00 15.38 79 GLY A N 1
ATOM 567 C CA . GLY A 1 87 ? -35.605 -165.677 156.486 1.00 14.56 79 GLY A CA 1
ATOM 568 C C . GLY A 1 87 ? -36.552 -165.275 157.559 1.00 14.18 79 GLY A C 1
ATOM 569 O O . GLY A 1 87 ? -37.471 -166.040 157.911 1.00 14.43 79 GLY A O 1
ATOM 570 N N . LEU A 1 88 ? -36.309 -164.068 158.087 1.00 13.32 80 LEU A N 1
ATOM 571 C CA . LEU A 1 88 ? -37.208 -163.386 159.013 1.00 13.02 80 LEU A CA 1
ATOM 572 C C . LEU A 1 88 ? -37.580 -162.040 158.375 1.00 12.38 80 LEU A C 1
ATOM 573 O O . LEU A 1 88 ? -36.695 -161.331 157.839 1.00 12.11 80 LEU A O 1
ATOM 578 N N . VAL A 1 89 ? -38.874 -161.732 158.364 1.00 12.01 81 VAL A N 1
ATOM 579 C CA . VAL A 1 89 ? -39.383 -160.469 157.895 1.00 11.74 81 VAL A CA 1
ATOM 580 C C . VAL A 1 89 ? -40.158 -159.848 159.008 1.00 11.44 81 VAL A C 1
ATOM 581 O O . VAL A 1 89 ? -41.198 -160.409 159.430 1.00 11.41 81 VAL A O 1
ATOM 585 N N . ASN A 1 90 ? -39.617 -158.754 159.538 1.00 11.21 82 ASN A N 1
ATOM 586 C CA . ASN A 1 90 ? -40.269 -158.014 160.630 1.00 11.30 82 ASN A CA 1
ATOM 587 C C . ASN A 1 90 ? -41.235 -156.980 160.075 1.00 11.29 82 ASN A C 1
ATOM 588 O O . ASN A 1 90 ? -40.787 -155.937 159.589 1.00 10.86 82 ASN A O 1
ATOM 593 N N . CYS A 1 91 ? -42.528 -157.275 160.105 1.00 11.54 83 CYS A N 1
ATOM 594 C CA . CYS A 1 91 ? -43.571 -156.324 159.715 1.00 11.84 83 CYS A CA 1
ATOM 595 C C . CYS A 1 91 ? -44.518 -155.900 160.862 1.00 11.89 83 CYS A C 1
ATOM 596 O O . CYS A 1 91 ? -45.254 -154.939 160.685 1.00 12.25 83 CYS A O 1
ATOM 599 N N . ALA A 1 92 ? -44.478 -156.545 162.022 1.00 11.69 84 ALA A N 1
ATOM 600 C CA . ALA A 1 92 ? -45.282 -156.126 163.150 1.00 11.94 84 ALA A CA 1
ATOM 601 C C . ALA A 1 92 ? -44.949 -154.676 163.545 1.00 11.79 84 ALA A C 1
ATOM 602 O O . ALA A 1 92 ? -43.805 -154.350 163.750 1.00 11.71 84 ALA A O 1
ATOM 604 N N . GLY A 1 93 ? -45.966 -153.839 163.601 1.00 12.04 85 GLY A N 1
ATOM 605 C CA . GLY A 1 93 ? -45.765 -152.448 163.950 1.00 11.90 85 GLY A CA 1
ATOM 606 C C . GLY A 1 93 ? -47.082 -151.747 164.128 1.00 12.25 85 GLY A C 1
ATOM 607 O O . GLY A 1 93 ? -48.114 -152.249 163.665 1.00 12.45 85 GLY A O 1
ATOM 608 N N . ILE A 1 94 ? -47.032 -150.604 164.840 1.00 12.23 86 ILE A N 1
ATOM 609 C CA . ILE A 1 94 ? -48.148 -149.720 165.054 1.00 12.87 86 ILE A CA 1
ATOM 610 C C . ILE A 1 94 ? -47.653 -148.294 164.757 1.00 13.12 86 ILE A C 1
ATOM 611 O O . ILE A 1 94 ? -46.452 -148.024 164.856 1.00 12.55 86 ILE A O 1
ATOM 616 N N . ALA A 1 95 ? -48.592 -147.415 164.370 1.00 14.24 87 ALA A N 1
ATOM 617 C CA . ALA A 1 95 ? -48.253 -146.027 163.986 1.00 14.82 87 ALA A CA 1
ATOM 618 C C . ALA A 1 95 ? -49.233 -145.021 164.602 1.00 15.81 87 ALA A C 1
ATOM 619 O O . ALA A 1 95 ? -49.960 -144.338 163.900 1.00 16.46 87 ALA A O 1
ATOM 621 N N . PRO A 1 96 ? -49.232 -144.900 165.918 1.00 16.73 88 PRO A N 1
ATOM 622 C CA . PRO A 1 96 ? -50.084 -143.863 166.520 1.00 17.35 88 PRO A CA 1
ATOM 623 C C . PRO A 1 96 ? -49.532 -142.449 166.261 1.00 16.82 88 PRO A C 1
ATOM 624 O O . PRO A 1 96 ? -48.454 -142.311 165.701 1.00 17.33 88 PRO A O 1
ATOM 628 N N . ALA A 1 97 ? -50.355 -141.436 166.484 1.00 16.36 89 ALA A N 1
ATOM 629 C CA . ALA A 1 97 ? -49.930 -140.071 166.277 1.00 15.87 89 ALA A CA 1
ATOM 630 C C . ALA A 1 97 ? -50.249 -139.269 167.543 1.00 15.63 89 ALA A C 1
ATOM 631 O O . ALA A 1 97 ? -51.326 -139.402 168.130 1.00 15.88 89 ALA A O 1
ATOM 633 N N . ALA A 1 98 ? -49.330 -138.395 167.904 1.00 14.75 90 ALA A N 1
ATOM 634 C CA . ALA A 1 98 ? -49.522 -137.473 169.009 1.00 14.70 90 ALA A CA 1
ATOM 635 C C . ALA A 1 98 ? -48.376 -136.473 168.945 1.00 14.51 90 ALA A C 1
ATOM 636 O O . ALA A 1 98 ? -47.227 -136.869 168.737 1.00 13.84 90 ALA A O 1
ATOM 638 N N . LYS A 1 99 ? -48.701 -135.218 169.136 1.00 14.99 91 LYS A N 1
ATOM 639 C CA . LYS A 1 99 ? -47.699 -134.152 169.126 1.00 15.31 91 LYS A CA 1
ATOM 640 C C . LYS A 1 99 ? -46.901 -134.139 170.400 1.00 14.63 91 LYS A C 1
ATOM 641 O O . LYS A 1 99 ? -47.414 -134.455 171.461 1.00 14.61 91 LYS A O 1
ATOM 647 N N . THR A 1 100 ? -45.660 -133.665 170.325 1.00 13.70 92 THR A N 1
ATOM 648 C CA . THR A 1 100 ? -44.810 -133.535 171.498 1.00 13.59 92 THR A CA 1
ATOM 649 C C . THR A 1 100 ? -45.479 -132.679 172.589 1.00 14.38 92 THR A C 1
ATOM 650 O O . THR A 1 100 ? -45.448 -133.031 173.757 1.00 13.99 92 THR A O 1
ATOM 654 N N . VAL A 1 101 ? -46.068 -131.564 172.177 1.00 15.43 93 VAL A N 1
ATOM 655 C CA . VAL A 1 101 ? -46.916 -130.746 173.036 1.00 16.62 93 VAL A CA 1
ATOM 656 C C . VAL A 1 101 ? -48.265 -130.618 172.327 1.00 17.91 93 VAL A C 1
ATOM 657 O O . VAL A 1 101 ? -48.372 -130.006 171.257 1.00 17.72 93 VAL A O 1
ATOM 661 N N . GLY A 1 102 ? -49.269 -131.269 172.910 1.00 19.96 94 GLY A N 1
ATOM 662 C CA . GLY A 1 102 ? -50.654 -131.221 172.413 1.00 21.96 94 GLY A CA 1
ATOM 663 C C . GLY A 1 102 ? -51.460 -130.132 173.073 1.00 24.66 94 GLY A C 1
ATOM 664 O O . GLY A 1 102 ? -50.944 -129.386 173.896 1.00 24.93 94 GLY A O 1
ATOM 665 N N . LYS A 1 103 ? -52.740 -130.057 172.704 1.00 27.54 95 LYS A N 1
ATOM 666 C CA . LYS A 1 103 ? -53.696 -129.109 173.281 1.00 30.36 95 LYS A CA 1
ATOM 667 C C . LYS A 1 103 ? -53.827 -129.280 174.793 1.00 31.61 95 LYS A C 1
ATOM 668 O O . LYS A 1 103 ? -53.942 -128.302 175.510 1.00 32.94 95 LYS A O 1
ATOM 670 N N . ASP A 1 104 ? -53.778 -130.534 175.241 1.00 33.05 96 ASP A N 1
ATOM 671 C CA . ASP A 1 104 ? -54.022 -130.932 176.640 1.00 34.12 96 ASP A CA 1
ATOM 672 C C . ASP A 1 104 ? -52.778 -131.156 177.516 1.00 31.64 96 ASP A C 1
ATOM 673 O O . ASP A 1 104 ? -52.907 -131.421 178.721 1.00 34.05 96 ASP A O 1
ATOM 678 N N . GLY A 1 105 ? -51.589 -130.982 176.952 1.00 27.10 97 GLY A N 1
ATOM 679 C CA . GLY A 1 105 ? -50.358 -131.240 177.684 1.00 24.02 97 GLY A CA 1
ATOM 680 C C . GLY A 1 105 ? -49.400 -132.010 176.810 1.00 20.95 97 GLY A C 1
ATOM 681 O O . GLY A 1 105 ? -49.665 -132.200 175.632 1.00 19.87 97 GLY A O 1
ATOM 682 N N . PRO A 1 106 ? -48.271 -132.437 177.392 1.00 18.76 98 PRO A N 1
ATOM 683 C CA . PRO A 1 106 ? -47.291 -133.132 176.612 1.00 17.24 98 PRO A CA 1
ATOM 684 C C . PRO A 1 106 ? -47.800 -134.493 176.124 1.00 15.94 98 PRO A C 1
ATOM 685 O O . PRO A 1 106 ? -48.683 -135.114 176.725 1.00 15.55 98 PRO A O 1
ATOM 689 N N . HIS A 1 107 ? -47.213 -134.932 175.027 1.00 14.90 99 HIS A N 1
ATOM 690 C CA . HIS A 1 107 ? -47.336 -136.325 174.564 1.00 14.15 99 HIS A CA 1
ATOM 691 C C . HIS A 1 107 ? -47.311 -137.303 175.732 1.00 14.08 99 HIS A C 1
ATOM 692 O O . HIS A 1 107 ? -46.395 -137.325 176.487 1.00 13.62 99 HIS A O 1
ATOM 699 N N . PRO A 1 108 ? -48.311 -138.181 175.847 1.00 14.29 100 PRO A N 1
ATOM 700 C CA . PRO A 1 108 ? -48.246 -139.148 176.938 1.00 14.48 100 PRO A CA 1
ATOM 701 C C . PRO A 1 108 ? -47.003 -140.015 176.821 1.00 14.08 100 PRO A C 1
ATOM 702 O O . PRO A 1 108 ? -46.651 -140.486 175.699 1.00 13.67 100 PRO A O 1
ATOM 706 N N . LEU A 1 109 ? -46.360 -140.262 177.959 1.00 14.28 101 LEU A N 1
ATOM 707 C CA . LEU A 1 109 ? -45.169 -141.072 177.947 1.00 14.37 101 LEU A CA 1
ATOM 708 C C . LEU A 1 109 ? -45.472 -142.505 177.470 1.00 14.42 101 LEU A C 1
ATOM 709 O O . LEU A 1 109 ? -44.714 -143.065 176.692 1.00 13.56 101 LEU A O 1
ATOM 714 N N . GLU A 1 110 ? -46.549 -143.085 177.975 1.00 15.26 102 GLU A N 1
ATOM 715 C CA . GLU A 1 110 ? -46.889 -144.500 177.595 1.00 16.47 102 GLU A CA 1
ATOM 716 C C . GLU A 1 110 ? -47.056 -144.696 176.098 1.00 15.59 102 GLU A C 1
ATOM 717 O O . GLU A 1 110 ? -46.683 -145.765 175.570 1.00 15.52 102 GLU A O 1
ATOM 723 N N . LEU A 1 111 ? -47.640 -143.732 175.394 1.00 14.88 103 LEU A N 1
ATOM 724 C CA . LEU A 1 111 ? -47.840 -143.858 173.960 1.00 14.80 103 LEU A CA 1
ATOM 725 C C . LEU A 1 111 ? -46.492 -143.942 173.224 1.00 13.67 103 LEU A C 1
ATOM 726 O O . LEU A 1 111 ? -46.318 -144.752 172.325 1.00 13.49 103 LEU A O 1
ATOM 731 N N . PHE A 1 112 ? -45.541 -143.122 173.642 1.00 12.84 104 PHE A N 1
ATOM 732 C CA . PHE A 1 112 ? -44.192 -143.180 173.095 1.00 12.10 104 PHE A CA 1
ATOM 733 C C . PHE A 1 112 ? -43.543 -144.525 173.428 1.00 12.19 104 PHE A C 1
ATOM 734 O O . PHE A 1 112 ? -43.051 -145.244 172.550 1.00 11.81 104 PHE A O 1
ATOM 742 N N . ALA A 1 113 ? -43.624 -144.899 174.706 1.00 12.38 105 ALA A N 1
ATOM 743 C CA . ALA A 1 113 ? -43.019 -146.147 175.126 1.00 12.47 105 ALA A CA 1
ATOM 744 C C . ALA A 1 113 ? -43.616 -147.365 174.413 1.00 12.39 105 ALA A C 1
ATOM 745 O O . ALA A 1 113 ? -42.840 -148.225 173.948 1.00 12.12 105 ALA A O 1
ATOM 747 N N . LYS A 1 114 ? -44.937 -147.408 174.227 1.00 12.81 106 LYS A N 1
ATOM 748 C CA A LYS A 1 114 ? -45.578 -148.550 173.554 0.50 13.08 106 LYS A CA 1
ATOM 749 C CA B LYS A 1 114 ? -45.575 -148.550 173.557 0.50 13.01 106 LYS A CA 1
ATOM 750 C C . LYS A 1 114 ? -45.139 -148.650 172.101 1.00 12.49 106 LYS A C 1
ATOM 751 O O . LYS A 1 114 ? -44.852 -149.747 171.593 1.00 11.79 106 LYS A O 1
ATOM 762 N N . THR A 1 115 ? -45.065 -147.498 171.430 1.00 11.91 107 THR A N 1
ATOM 763 C CA . THR A 1 115 ? -44.638 -147.501 170.009 1.00 11.63 107 THR A CA 1
ATOM 764 C C . THR A 1 115 ? -43.231 -148.042 169.869 1.00 11.10 107 THR A C 1
ATOM 765 O O . THR A 1 115 ? -42.917 -148.859 168.988 1.00 10.69 107 THR A O 1
ATOM 769 N N . ILE A 1 116 ? -42.351 -147.538 170.724 1.00 10.93 108 ILE A N 1
ATOM 770 C CA A ILE A 1 116 ? -40.966 -147.992 170.761 0.50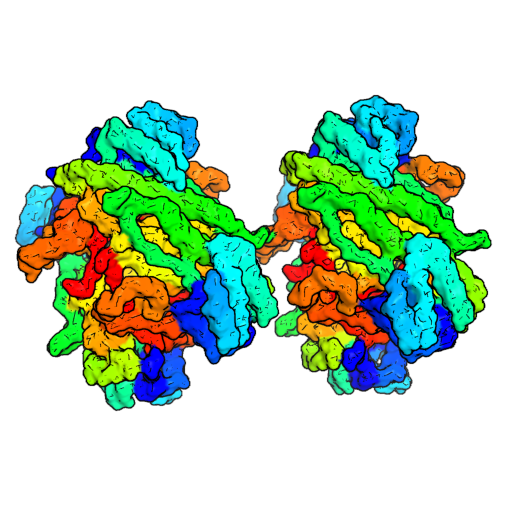 10.67 108 ILE A CA 1
ATOM 771 C CA B ILE A 1 116 ? -40.962 -147.999 170.788 0.50 10.78 108 ILE A CA 1
ATOM 772 C C . ILE A 1 116 ? -40.890 -149.491 171.095 1.00 10.93 108 ILE A C 1
ATOM 773 O O . ILE A 1 116 ? -40.084 -150.225 170.500 1.00 10.77 108 ILE A O 1
ATOM 782 N N . THR A 1 117 ? -41.713 -149.925 172.035 1.00 11.14 109 THR A N 1
ATOM 783 C CA . THR A 1 117 ? -41.700 -151.333 172.454 1.00 11.41 109 THR A CA 1
ATOM 784 C C . THR A 1 117 ? -42.125 -152.302 171.358 1.00 11.34 109 THR A C 1
ATOM 785 O O . THR A 1 117 ? -41.439 -153.311 171.109 1.00 11.37 109 THR A O 1
ATOM 789 N N . VAL A 1 118 ? -43.199 -151.982 170.652 1.00 11.18 110 VAL A N 1
ATOM 790 C CA . VAL A 1 118 ? -43.609 -152.839 169.575 1.00 11.17 110 VAL A CA 1
ATOM 791 C C . VAL A 1 118 ? -42.673 -152.776 168.398 1.00 10.90 110 VAL A C 1
ATOM 792 O O . VAL A 1 118 ? -42.245 -153.805 167.886 1.00 10.73 110 VAL A O 1
ATOM 796 N N . ASN A 1 119 ? -42.361 -151.550 167.949 1.00 10.49 111 ASN A N 1
ATOM 797 C CA . ASN A 1 119 ? -41.702 -151.374 166.676 1.00 10.32 111 ASN A CA 1
ATOM 798 C C . ASN A 1 119 ? -40.222 -151.633 166.722 1.00 10.11 111 ASN A C 1
ATOM 799 O O . ASN A 1 119 ? -39.670 -152.129 165.751 1.00 10.14 111 ASN A O 1
ATOM 804 N N . LEU A 1 120 ? -39.571 -151.253 167.820 1.00 9.96 112 LEU A N 1
ATOM 805 C CA . LEU A 1 120 ? -38.136 -151.295 167.901 1.00 9.85 112 LEU A CA 1
ATOM 806 C C . LEU A 1 120 ? -37.683 -152.452 168.772 1.00 9.92 112 LEU A C 1
ATOM 807 O O . LEU A 1 120 ? -36.961 -153.321 168.302 1.00 9.94 112 LEU A O 1
ATOM 812 N N . ILE A 1 121 ? -38.089 -152.460 170.041 1.00 9.97 113 ILE A N 1
ATOM 813 C CA . ILE A 1 121 ? -37.702 -153.538 170.947 1.00 10.15 113 ILE A CA 1
ATOM 814 C C . ILE A 1 121 ? -38.214 -154.866 170.360 1.00 10.19 113 ILE A C 1
ATOM 815 O O . ILE A 1 121 ? -37.478 -155.864 170.356 1.00 10.25 113 ILE A O 1
ATOM 820 N N . GLY A 1 122 ? -39.474 -154.858 169.890 1.00 10.24 114 GLY A N 1
ATOM 821 C CA . GLY A 1 122 ? -40.107 -156.033 169.292 1.00 10.42 114 GLY A CA 1
ATOM 822 C C . GLY A 1 122 ? -39.350 -156.551 168.094 1.00 10.40 114 GLY A C 1
ATOM 823 O O . GLY A 1 122 ? -39.152 -157.767 167.967 1.00 10.79 114 GLY A O 1
ATOM 824 N N . THR A 1 123 ? -38.933 -155.647 167.208 1.00 10.12 115 THR A N 1
ATOM 825 C CA . THR A 1 123 ? -38.140 -156.075 166.041 1.00 10.17 115 THR A CA 1
ATOM 826 C C . THR A 1 123 ? -36.792 -156.682 166.486 1.00 10.20 115 THR A C 1
ATOM 827 O O . THR A 1 123 ? -36.406 -157.746 165.993 1.00 10.45 115 THR A O 1
ATOM 831 N N . PHE A 1 124 ? -36.111 -156.052 167.430 1.00 9.98 116 PHE A N 1
ATOM 832 C CA . PHE A 1 124 ? -34.871 -156.614 167.930 1.00 10.22 116 PHE A CA 1
ATOM 833 C C . PHE A 1 124 ? -35.061 -157.986 168.604 1.00 10.61 116 PHE A C 1
ATOM 834 O O . PHE A 1 124 ? -34.239 -158.879 168.408 1.00 10.77 116 PHE A O 1
ATOM 842 N N . ASN A 1 125 ? -36.142 -158.140 169.347 1.00 10.67 117 ASN A N 1
ATOM 843 C CA . ASN A 1 125 ? -36.419 -159.386 170.048 1.00 11.17 117 ASN A CA 1
ATOM 844 C C . ASN A 1 125 ? -36.533 -160.535 169.046 1.00 11.45 117 ASN A C 1
ATOM 845 O O . ASN A 1 125 ? -35.964 -161.627 169.244 1.00 11.80 117 ASN A O 1
ATOM 850 N N . MET A 1 126 ? -37.230 -160.270 167.946 1.00 11.41 118 MET A N 1
ATOM 851 C CA . MET A 1 126 ? -37.406 -161.294 166.941 1.00 11.78 118 MET A CA 1
ATOM 852 C C . MET A 1 126 ? -36.067 -161.549 166.268 1.00 11.77 118 MET A C 1
ATOM 853 O O . MET A 1 126 ? -35.721 -162.690 166.036 1.00 12.02 118 MET A O 1
ATOM 858 N N . ILE A 1 127 ? -35.302 -160.504 165.969 1.00 11.36 119 ILE A N 1
ATOM 859 C CA . ILE A 1 127 ? -33.995 -160.697 165.317 1.00 11.59 119 ILE A CA 1
ATOM 860 C C . ILE A 1 127 ? -33.057 -161.567 166.148 1.00 12.01 119 ILE A C 1
ATOM 861 O O . ILE A 1 127 ? -32.455 -162.490 165.621 1.00 12.34 119 ILE A O 1
ATOM 866 N N . ARG A 1 128 ? -32.953 -161.306 167.437 1.00 12.03 120 ARG A N 1
ATOM 867 C CA . ARG A 1 128 ? -31.943 -161.976 168.220 1.00 12.50 120 ARG A CA 1
ATOM 868 C C . ARG A 1 128 ? -32.265 -163.473 168.327 1.00 13.01 120 ARG A C 1
ATOM 869 O O . ARG A 1 128 ? -31.356 -164.296 168.277 1.00 13.46 120 ARG A O 1
ATOM 877 N N . VAL A 1 129 ? -33.553 -163.803 168.439 1.00 12.99 121 VAL A N 1
ATOM 878 C CA . VAL A 1 129 ? -33.966 -165.172 168.593 1.00 13.70 121 VAL A CA 1
ATOM 879 C C . VAL A 1 129 ? -33.869 -165.926 167.257 1.00 13.80 121 VAL A C 1
ATOM 880 O O . VAL A 1 129 ? -33.335 -167.076 167.180 1.00 14.39 121 VAL A O 1
ATOM 884 N N . ALA A 1 130 ? -34.400 -165.306 166.198 1.00 13.39 122 ALA A N 1
ATOM 885 C CA . ALA A 1 130 ? -34.254 -165.869 164.861 1.00 13.53 122 ALA A CA 1
ATOM 886 C C . ALA A 1 130 ? -32.792 -166.011 164.409 1.00 13.77 122 ALA A C 1
ATOM 887 O O . ALA A 1 130 ? -32.438 -167.020 163.803 1.00 14.08 122 ALA A O 1
ATOM 889 N N . ALA A 1 131 ? -31.947 -165.026 164.725 1.00 13.43 123 ALA A N 1
ATOM 890 C CA . ALA A 1 131 ? -30.543 -165.092 164.364 1.00 13.94 123 ALA A CA 1
ATOM 891 C C . ALA A 1 131 ? -29.821 -166.241 165.071 1.00 14.75 123 ALA A C 1
ATOM 892 O O . ALA A 1 131 ? -28.993 -166.920 164.472 1.00 14.90 123 ALA A O 1
ATOM 894 N N . ALA A 1 132 ? -30.134 -166.440 166.340 1.00 15.16 124 ALA A N 1
ATOM 895 C CA . ALA A 1 132 ? -29.516 -167.527 167.081 1.00 16.20 124 ALA A CA 1
ATOM 896 C C . ALA A 1 132 ? -29.884 -168.869 166.399 1.00 16.88 124 ALA A C 1
ATOM 897 O O . ALA A 1 132 ? -29.036 -169.749 166.285 1.00 18.02 124 ALA A O 1
ATOM 899 N N . ALA A 1 133 ? -31.121 -168.993 165.926 1.00 17.05 125 ALA A N 1
ATOM 900 C CA . ALA A 1 133 ? -31.552 -170.231 165.261 1.00 17.73 125 ALA A CA 1
ATOM 901 C C . ALA A 1 133 ? -30.913 -170.381 163.888 1.00 18.05 125 ALA A C 1
ATOM 902 O O . ALA A 1 133 ? -30.486 -171.489 163.499 1.00 18.20 125 ALA A O 1
ATOM 904 N N . MET A 1 134 ? -30.848 -169.291 163.124 1.00 17.89 126 MET A N 1
ATOM 905 C CA . MET A 1 134 ? -30.201 -169.349 161.800 1.00 18.14 126 MET A CA 1
ATOM 906 C C . MET A 1 134 ? -28.715 -169.643 161.894 1.00 18.16 126 MET A C 1
ATOM 907 O O . MET A 1 134 ? -28.184 -170.322 161.040 1.00 18.50 126 MET A O 1
ATOM 912 N N . ALA A 1 135 ? -28.047 -169.154 162.940 1.00 18.36 127 ALA A N 1
ATOM 913 C CA . ALA A 1 135 ? -26.606 -169.363 163.126 1.00 18.75 127 ALA A CA 1
ATOM 914 C C . ALA A 1 135 ? -26.251 -170.871 163.212 1.00 19.69 127 ALA A C 1
ATOM 915 O O . ALA A 1 135 ? -25.120 -171.261 162.932 1.00 20.00 127 ALA A O 1
ATOM 917 N N . ALA A 1 136 ? -27.231 -171.686 163.583 1.00 20.01 128 ALA A N 1
ATOM 918 C CA . ALA A 1 136 ? -27.066 -173.116 163.659 1.00 20.82 128 ALA A CA 1
ATOM 919 C C . ALA A 1 136 ? -27.305 -173.838 162.342 1.00 21.33 128 ALA A C 1
ATOM 920 O O . ALA A 1 136 ? -27.046 -175.060 162.251 1.00 21.99 128 ALA A O 1
ATOM 922 N N . ASN A 1 137 ? -27.786 -173.143 161.306 1.00 20.77 129 ASN A N 1
ATOM 923 C CA . ASN A 1 137 ? -28.028 -173.776 160.034 1.00 21.33 129 ASN A CA 1
ATOM 924 C C . ASN A 1 137 ? -26.691 -174.036 159.362 1.00 22.66 129 ASN A C 1
ATOM 925 O O . ASN A 1 137 ? -25.689 -173.365 159.636 1.00 22.10 129 ASN A O 1
ATOM 930 N N . GLU A 1 138 ? -26.697 -175.005 158.468 1.00 24.06 130 GLU A N 1
ATOM 931 C CA . GLU A 1 138 ? -25.651 -175.115 157.472 1.00 25.80 130 GLU A CA 1
ATOM 932 C C . GLU A 1 138 ? -25.818 -174.006 156.427 1.00 24.46 130 GLU A C 1
ATOM 933 O O . GLU A 1 138 ? -26.942 -173.675 156.080 1.00 23.42 130 GLU A O 1
ATOM 939 N N . PRO A 1 139 ? -24.707 -173.412 155.947 1.00 24.46 131 PRO A N 1
ATOM 940 C CA . PRO A 1 139 ? -24.876 -172.423 154.886 1.00 24.12 131 PRO A CA 1
ATOM 941 C C . PRO A 1 139 ? -25.562 -172.957 153.622 1.00 24.85 131 PRO A C 1
ATOM 942 O O . PRO A 1 139 ? -25.337 -174.108 153.223 1.00 25.21 131 PRO A O 1
ATOM 946 N N . ALA A 1 140 ? -26.407 -172.133 153.014 1.00 24.86 132 ALA A N 1
ATOM 947 C CA . ALA A 1 140 ? -26.881 -172.351 151.656 1.00 26.42 132 ALA A CA 1
ATOM 948 C C . ALA A 1 140 ? -25.697 -172.325 150.647 1.00 27.70 132 ALA A C 1
ATOM 949 O O . ALA A 1 140 ? -24.596 -171.926 150.998 1.00 27.43 132 ALA A O 1
ATOM 951 N N . PRO A 1 141 ? -25.929 -172.753 149.394 1.00 29.70 133 PRO A N 1
ATOM 952 C CA . PRO A 1 141 ? -24.795 -172.785 148.447 1.00 30.92 133 PRO A CA 1
ATOM 953 C C . PRO A 1 141 ? -24.163 -171.422 148.168 1.00 31.12 133 PRO A C 1
ATOM 954 O O . PRO A 1 141 ? -22.954 -171.355 147.900 1.00 31.81 133 PRO A O 1
ATOM 958 N N . THR A 1 142 ? -24.958 -170.343 148.290 1.00 29.55 134 THR A N 1
ATOM 959 C CA . THR A 1 142 ? -24.470 -168.972 148.129 1.00 29.74 134 THR A CA 1
ATOM 960 C C . THR A 1 142 ? -23.744 -168.465 149.355 1.00 27.60 134 THR A C 1
ATOM 961 O O . THR A 1 142 ? -23.054 -167.460 149.300 1.00 27.56 134 THR A O 1
ATOM 965 N N . GLY A 1 143 ? -23.900 -169.168 150.466 1.00 25.98 135 GLY A N 1
ATOM 966 C CA . GLY A 1 143 ? -23.063 -168.958 151.629 1.00 24.70 135 GLY A CA 1
ATOM 967 C C . GLY A 1 143 ? -23.890 -168.529 152.797 1.00 22.49 135 GLY A C 1
ATOM 968 O O . GLY A 1 143 ? -23.410 -168.609 153.915 1.00 22.38 135 GLY A O 1
ATOM 969 N N . GLU A 1 144 ? -25.119 -168.053 152.557 1.00 21.18 136 GLU A N 1
ATOM 970 C CA . GLU A 1 144 ? -25.938 -167.517 153.664 1.00 19.99 136 GLU A CA 1
ATOM 971 C C . GLU A 1 144 ? -26.460 -168.627 154.547 1.00 19.18 136 GLU A C 1
ATOM 972 O O . GLU A 1 144 ? -26.933 -169.628 154.033 1.00 19.23 136 GLU A O 1
ATOM 978 N N . ARG A 1 145 ? -26.430 -168.411 155.844 1.00 17.83 137 ARG A N 1
ATOM 979 C CA . ARG A 1 145 ? -27.252 -169.217 156.748 1.00 17.62 137 ARG A CA 1
ATOM 980 C C . ARG A 1 145 ? -28.707 -168.700 156.812 1.00 16.82 137 ARG A C 1
ATOM 981 O O . ARG A 1 145 ? -29.639 -169.455 157.098 1.00 16.70 137 ARG A O 1
ATOM 989 N N . GLY A 1 146 ? -28.885 -167.401 156.593 1.00 15.78 138 GLY A N 1
ATOM 990 C CA . GLY A 1 146 ? -30.190 -166.788 156.503 1.00 15.25 138 GLY A CA 1
ATOM 991 C C . GLY A 1 146 ? -30.103 -165.293 156.287 1.00 14.53 138 GLY A C 1
ATOM 992 O O . GLY A 1 146 ? -29.022 -164.772 156.160 1.00 14.42 138 GLY A O 1
ATOM 993 N N . VAL A 1 147 ? -31.255 -164.644 156.168 1.00 14.06 139 VAL A N 1
ATOM 994 C CA . VAL A 1 147 ? -31.337 -163.246 155.856 1.00 13.50 139 VAL A CA 1
ATOM 995 C C . VAL A 1 147 ? -32.462 -162.679 156.674 1.00 13.14 139 VAL A C 1
ATOM 996 O O . VAL A 1 147 ? -33.490 -163.336 156.856 1.00 13.22 139 VAL A O 1
ATOM 1000 N N . ILE A 1 148 ? -32.243 -161.491 157.226 1.00 12.74 140 ILE A N 1
ATOM 1001 C CA . ILE A 1 148 ? -33.203 -160.822 158.092 1.00 12.63 140 ILE A CA 1
ATOM 1002 C C . ILE A 1 148 ? -33.591 -159.523 157.411 1.00 12.03 140 ILE A C 1
ATOM 1003 O O . ILE A 1 148 ? -32.710 -158.752 157.056 1.00 12.06 140 ILE A O 1
ATOM 1008 N N . VAL A 1 149 ? -34.884 -159.289 157.268 1.00 11.90 141 VAL A N 1
ATOM 1009 C CA . VAL A 1 149 ? -35.413 -158.059 156.692 1.00 11.79 141 VAL A CA 1
ATOM 1010 C C . VAL A 1 149 ? -36.344 -157.399 157.705 1.00 11.66 141 VAL A C 1
ATOM 1011 O O . VAL A 1 149 ? -37.246 -158.030 158.223 1.00 11.83 141 VAL A O 1
ATOM 1015 N N . SER A 1 150 ? -36.095 -156.139 158.020 1.00 11.31 142 SER A N 1
ATOM 1016 C CA . SER A 1 150 ? -36.963 -155.371 158.918 1.00 11.14 142 SER A CA 1
ATOM 1017 C C . SER A 1 150 ? -37.601 -154.203 158.193 1.00 10.93 142 SER A C 1
ATOM 1018 O O . SER A 1 150 ? -37.158 -153.802 157.102 1.00 11.06 142 SER A O 1
ATOM 1021 N N . THR A 1 151 ? -38.686 -153.695 158.792 1.00 10.53 143 THR A N 1
ATOM 1022 C CA . THR A 1 151 ? -39.443 -152.616 158.188 1.00 10.32 143 THR A CA 1
ATOM 1023 C C . THR A 1 151 ? -39.284 -151.373 159.031 1.00 10.00 143 THR A C 1
ATOM 1024 O O . THR A 1 151 ? -39.705 -151.320 160.195 1.00 9.68 143 THR A O 1
ATOM 1028 N N . ALA A 1 152 ? -38.641 -150.356 158.478 1.00 9.74 144 ALA A N 1
ATOM 1029 C CA . ALA A 1 152 ? -38.625 -149.077 159.055 1.00 9.55 144 ALA A CA 1
ATOM 1030 C C . ALA A 1 152 ? -39.821 -148.281 158.449 1.00 9.54 144 ALA A C 1
ATOM 1031 O O . ALA A 1 152 ? -40.952 -148.745 158.540 1.00 9.76 144 ALA A O 1
ATOM 1033 N N . SER A 1 153 ? -39.574 -147.108 157.882 1.00 9.35 145 SER A N 1
ATOM 1034 C CA . SER A 1 153 ? -40.560 -146.184 157.287 1.00 9.38 145 SER A CA 1
ATOM 1035 C C . SER A 1 153 ? -39.749 -145.005 156.824 1.00 9.15 145 SER A C 1
ATOM 1036 O O . SER A 1 153 ? -38.683 -144.733 157.361 1.00 8.92 145 SER A O 1
ATOM 1039 N N . VAL A 1 154 ? -40.300 -144.257 155.871 1.00 9.25 146 VAL A N 1
ATOM 1040 C CA . VAL A 1 154 ? -39.746 -142.973 155.508 1.00 9.10 146 VAL A CA 1
ATOM 1041 C C . VAL A 1 154 ? -39.830 -142.008 156.708 1.00 9.14 146 VAL A C 1
ATOM 1042 O O . VAL A 1 154 ? -39.071 -141.064 156.771 1.00 9.01 146 VAL A O 1
ATOM 1046 N N . ALA A 1 155 ? -40.669 -142.293 157.685 1.00 9.40 147 ALA A N 1
ATOM 1047 C CA . ALA A 1 155 ? -40.698 -141.508 158.915 1.00 9.60 147 ALA A CA 1
ATOM 1048 C C . ALA A 1 155 ? -39.367 -141.559 159.699 1.00 9.61 147 ALA A C 1
ATOM 1049 O O . ALA A 1 155 ? -39.148 -140.692 160.551 1.00 9.64 147 ALA A O 1
ATOM 1051 N N . ALA A 1 156 ? -38.501 -142.535 159.432 1.00 9.81 148 ALA A N 1
ATOM 1052 C CA . ALA A 1 156 ? -37.140 -142.568 159.955 1.00 9.96 148 ALA A CA 1
ATOM 1053 C C . ALA A 1 156 ? -36.361 -141.306 159.559 1.00 10.16 148 ALA A C 1
ATOM 1054 O O . ALA A 1 156 ? -35.434 -140.930 160.275 1.00 10.63 148 ALA A O 1
ATOM 1056 N N . PHE A 1 157 ? -36.719 -140.708 158.427 1.00 10.48 149 PHE A N 1
ATOM 1057 C CA . PHE A 1 157 ? -35.966 -139.603 157.791 1.00 10.99 149 PHE A CA 1
ATOM 1058 C C . PHE A 1 157 ? -36.808 -138.332 157.674 1.00 10.96 149 PHE A C 1
ATOM 1059 O O . PHE A 1 157 ? -36.252 -137.234 157.739 1.00 10.83 149 PHE A O 1
ATOM 1067 N N . ASP A 1 158 ? -38.118 -138.489 157.476 1.00 10.79 150 ASP A N 1
ATOM 1068 C CA . ASP A 1 158 ? -39.039 -137.418 157.088 1.00 11.27 150 ASP A CA 1
ATOM 1069 C C . ASP A 1 158 ? -40.158 -137.273 158.133 1.00 10.90 150 ASP A C 1
ATOM 1070 O O . ASP A 1 158 ? -41.299 -137.007 157.794 1.00 11.12 150 ASP A O 1
ATOM 1075 N N . GLY A 1 159 ? -39.870 -137.547 159.385 1.00 10.40 151 GLY A N 1
ATOM 1076 C CA . GLY A 1 159 ? -40.951 -137.631 160.395 1.00 10.27 151 GLY A CA 1
ATOM 1077 C C . GLY A 1 159 ? -41.837 -136.386 160.389 1.00 10.51 151 GLY A C 1
ATOM 1078 O O . GLY A 1 159 ? -41.335 -135.272 160.421 1.00 10.53 151 GLY A O 1
ATOM 1079 N N . GLN A 1 160 ? -43.142 -136.570 160.372 1.00 10.65 152 GLN A N 1
ATOM 1080 C CA . GLN A 1 160 ? -44.133 -135.498 160.323 1.00 11.26 152 GLN A CA 1
ATOM 1081 C C . GLN A 1 160 ? -44.551 -135.057 161.697 1.00 11.19 152 GLN A C 1
ATOM 1082 O O . GLN A 1 160 ? -44.242 -135.714 162.696 1.00 11.08 152 GLN A O 1
ATOM 1088 N N . ILE A 1 161 ? -45.222 -133.926 161.725 1.00 11.25 153 ILE A N 1
ATOM 1089 C CA . ILE A 1 161 ? -45.865 -133.468 162.962 1.00 11.45 153 ILE A CA 1
ATOM 1090 C C . ILE A 1 161 ? -46.732 -134.624 163.454 1.00 11.46 153 ILE A C 1
ATOM 1091 O O . ILE A 1 161 ? -47.474 -135.249 162.684 1.00 11.55 153 ILE A O 1
ATOM 1096 N N . GLY A 1 162 ? -46.623 -134.908 164.747 1.00 11.40 154 GLY A N 1
ATOM 1097 C CA . GLY A 1 162 ? -47.359 -136.031 165.330 1.00 11.49 154 GLY A CA 1
ATOM 1098 C C . GLY A 1 162 ? -46.697 -137.390 165.300 1.00 11.23 154 GLY A C 1
ATOM 1099 O O . GLY A 1 162 ? -47.188 -138.307 165.959 1.00 11.16 154 GLY A O 1
ATOM 1100 N N . GLN A 1 163 ? -45.567 -137.525 164.594 1.00 10.84 155 GLN A N 1
ATOM 1101 C CA . GLN A 1 163 ? -44.869 -138.793 164.422 1.00 10.66 155 GLN A CA 1
ATOM 1102 C C . GLN A 1 163 ? -43.584 -138.961 165.220 1.00 10.33 155 GLN A C 1
ATOM 1103 O O . GLN A 1 163 ? -42.763 -139.814 164.897 1.00 9.94 155 GLN A O 1
ATOM 1109 N N . ALA A 1 164 ? -43.385 -138.182 166.275 1.00 10.46 156 ALA A N 1
ATOM 1110 C CA . ALA A 1 164 ? -42.153 -138.333 167.047 1.00 10.27 156 ALA A CA 1
ATOM 1111 C C . ALA A 1 164 ? -41.899 -139.767 167.531 1.00 10.04 156 ALA A C 1
ATOM 1112 O O . ALA A 1 164 ? -40.801 -140.315 167.329 1.00 9.76 156 ALA A O 1
ATOM 1114 N N . ALA A 1 165 ? -42.923 -140.409 168.082 1.00 10.05 157 ALA A N 1
ATOM 1115 C CA . ALA A 1 165 ? -42.763 -141.786 168.552 1.00 9.95 157 ALA A CA 1
ATOM 1116 C C . ALA A 1 165 ? -42.491 -142.776 167.416 1.00 9.67 157 ALA A C 1
ATOM 1117 O O . ALA A 1 165 ? -41.551 -143.560 167.488 1.00 9.65 157 ALA A O 1
ATOM 1119 N N . TYR A 1 166 ? -43.304 -142.708 166.374 1.00 9.69 158 TYR A N 1
ATOM 1120 C CA . TYR A 1 166 ? -43.150 -143.592 165.216 1.00 9.63 158 TYR A CA 1
ATOM 1121 C C . TYR A 1 166 ? -41.796 -143.373 164.534 1.00 9.28 158 TYR A C 1
ATOM 1122 O O . TYR A 1 166 ? -41.065 -144.314 164.299 1.00 9.03 158 TYR A O 1
ATOM 1131 N N . ALA A 1 167 ? -41.441 -142.111 164.327 1.00 9.15 159 ALA A N 1
ATOM 1132 C CA . ALA A 1 167 ? -40.163 -141.800 163.717 1.00 9.00 159 ALA A CA 1
ATOM 1133 C C . ALA A 1 167 ? -38.991 -142.280 164.564 1.00 8.88 159 ALA A C 1
ATOM 1134 O O . ALA A 1 167 ? -38.050 -142.888 164.056 1.00 8.80 159 ALA A O 1
ATOM 1136 N N . ALA A 1 168 ? -39.059 -142.057 165.874 1.00 8.86 160 ALA A N 1
ATOM 1137 C CA . ALA A 1 168 ? -38.010 -142.597 166.752 1.00 8.74 160 ALA A CA 1
ATOM 1138 C C . ALA A 1 168 ? -37.844 -144.093 166.612 1.00 8.58 160 ALA A C 1
ATOM 1139 O O . ALA A 1 168 ? -36.757 -144.588 166.492 1.00 8.43 160 ALA A O 1
ATOM 1141 N N . SER A 1 169 ? -38.957 -144.807 166.651 1.00 8.69 161 SER A N 1
ATOM 1142 C CA . SER A 1 169 ? -38.921 -146.220 166.536 1.00 8.68 161 SER A CA 1
ATOM 1143 C C . SER A 1 169 ? -38.373 -146.715 165.226 1.00 8.53 161 SER A C 1
ATOM 1144 O O . SER A 1 169 ? -37.590 -147.654 165.210 1.00 8.80 161 SER A O 1
ATOM 1147 N N . LYS A 1 170 ? -38.766 -146.092 164.136 1.00 8.42 162 LYS A N 1
ATOM 1148 C CA . LYS A 1 170 ? -38.352 -146.544 162.828 1.00 8.37 162 LYS A CA 1
ATOM 1149 C C . LYS A 1 170 ? -36.914 -146.108 162.490 1.00 8.20 162 LYS A C 1
ATOM 1150 O O . LYS A 1 170 ? -36.184 -146.819 161.818 1.00 8.02 162 LYS A O 1
ATOM 1156 N N . ALA A 1 171 ? -36.489 -144.955 162.980 1.00 8.23 163 ALA A N 1
ATOM 1157 C CA . ALA A 1 171 ? -35.063 -144.577 162.864 1.00 8.16 163 ALA A CA 1
ATOM 1158 C C . ALA A 1 171 ? -34.180 -145.518 163.665 1.00 8.35 163 ALA A C 1
ATOM 1159 O O . ALA A 1 171 ? -33.070 -145.838 163.250 1.00 8.55 163 ALA A O 1
ATOM 1161 N N . GLY A 1 172 ? -34.652 -145.945 164.828 1.00 8.56 164 GLY A N 1
ATOM 1162 C CA . GLY A 1 172 ? -33.958 -146.997 165.600 1.00 8.75 164 GLY A CA 1
ATOM 1163 C C . GLY A 1 172 ? -33.737 -148.293 164.803 1.00 8.90 164 GLY A C 1
ATOM 1164 O O . GLY A 1 172 ? -32.630 -148.852 164.736 1.00 8.89 164 GLY A O 1
ATOM 1165 N N . VAL A 1 173 ? -34.803 -148.740 164.152 1.00 9.23 165 VAL A N 1
ATOM 1166 C CA . VAL A 1 173 ? -34.766 -149.960 163.313 1.00 9.37 165 VAL A CA 1
ATOM 1167 C C . VAL A 1 173 ? -33.761 -149.734 162.181 1.00 9.57 165 VAL A C 1
ATOM 1168 O O . VAL A 1 173 ? -32.864 -150.565 161.962 1.00 9.59 165 VAL A O 1
ATOM 1172 N N . ALA A 1 174 ? -33.891 -148.592 161.492 1.00 9.57 166 ALA A N 1
ATOM 1173 C CA . ALA A 1 174 ? -32.947 -148.279 160.407 1.00 9.69 166 ALA A CA 1
ATOM 1174 C C . ALA A 1 174 ? -31.501 -148.273 160.903 1.00 9.76 166 ALA A C 1
ATOM 1175 O O . ALA A 1 174 ? -30.609 -148.882 160.288 1.00 9.86 166 ALA A O 1
ATOM 1177 N N . GLY A 1 175 ? -31.253 -147.544 161.966 1.00 9.83 167 GLY A N 1
ATOM 1178 C CA . GLY A 1 175 ? -29.888 -147.352 162.464 1.00 10.21 167 GLY A CA 1
ATOM 1179 C C . GLY A 1 175 ? -29.216 -148.600 163.034 1.00 10.48 167 GLY A C 1
ATOM 1180 O O . GLY A 1 175 ? -28.003 -148.676 163.007 1.00 11.06 167 GLY A O 1
ATOM 1181 N N . MET A 1 176 ? -29.984 -149.582 163.502 1.00 10.50 168 MET A N 1
ATOM 1182 C CA . MET A 1 176 ? -29.391 -150.817 163.991 1.00 10.67 168 MET A CA 1
ATOM 1183 C C . MET A 1 176 ? -29.087 -151.813 162.899 1.00 10.41 168 MET A C 1
ATOM 1184 O O . MET A 1 176 ? -28.409 -152.811 163.160 1.00 10.73 168 MET A O 1
ATOM 1189 N N . THR A 1 177 ? -29.505 -151.530 161.671 1.00 9.83 169 THR A N 1
ATOM 1190 C CA . THR A 1 177 ? -29.232 -152.434 160.569 1.00 9.99 169 THR A CA 1
ATOM 1191 C C . THR A 1 177 ? -27.739 -152.742 160.443 1.00 10.14 169 THR A C 1
ATOM 1192 O O . THR A 1 177 ? -27.313 -153.919 160.286 1.00 10.49 169 THR A O 1
ATOM 1196 N N . LEU A 1 178 ? -26.918 -151.699 160.447 1.00 9.90 170 LEU A N 1
ATOM 1197 C CA . LEU A 1 178 ? -25.470 -151.886 160.241 1.00 10.00 170 LEU A CA 1
ATOM 1198 C C . LEU A 1 178 ? -24.752 -152.643 161.366 1.00 10.09 170 LEU A C 1
ATOM 1199 O O . LEU A 1 178 ? -24.077 -153.624 161.083 1.00 10.19 170 LEU A O 1
ATOM 1204 N N . PRO A 1 179 ? -24.951 -152.269 162.652 1.00 10.06 171 PRO A N 1
ATOM 1205 C CA . PRO A 1 179 ? -24.293 -153.075 163.690 1.00 10.38 171 PRO A CA 1
ATOM 1206 C C . PRO A 1 179 ? -24.771 -154.508 163.725 1.00 10.62 171 PRO A C 1
ATOM 1207 O O . PRO A 1 179 ? -23.974 -155.373 164.056 1.00 10.80 171 PRO A O 1
ATOM 1211 N N . ILE A 1 180 ? -26.046 -154.754 163.419 1.00 10.61 172 ILE A N 1
ATOM 1212 C CA . ILE A 1 180 ? -26.538 -156.142 163.463 1.00 11.04 172 ILE A CA 1
ATOM 1213 C C . ILE A 1 180 ? -25.941 -156.924 162.288 1.00 11.31 172 ILE A C 1
ATOM 1214 O O . ILE A 1 180 ? -25.508 -158.064 162.475 1.00 11.93 172 ILE A O 1
ATOM 1219 N N . ALA A 1 181 ? -25.848 -156.300 161.112 1.00 11.17 173 ALA A N 1
ATOM 1220 C CA . ALA A 1 181 ? -25.131 -156.924 160.002 1.00 11.41 173 ALA A CA 1
ATOM 1221 C C . ALA A 1 181 ? -23.678 -157.222 160.382 1.00 11.75 173 ALA A C 1
ATOM 1222 O O . ALA A 1 181 ? -23.132 -158.298 160.079 1.00 12.15 173 ALA A O 1
ATOM 1224 N N . ARG A 1 182 ? -23.040 -156.290 161.061 1.00 11.51 174 ARG A N 1
ATOM 1225 C CA . ARG A 1 182 ? -21.692 -156.513 161.502 1.00 12.00 174 ARG A CA 1
ATOM 1226 C C . ARG A 1 182 ? -21.584 -157.667 162.525 1.00 12.56 174 ARG A C 1
ATOM 1227 O O . ARG A 1 182 ? -20.664 -158.501 162.384 1.00 13.40 174 ARG A O 1
ATOM 1235 N N . ASP A 1 183 ? -22.492 -157.702 163.495 1.00 12.75 175 ASP A N 1
ATOM 1236 C CA . ASP A 1 183 ? -22.578 -158.751 164.512 1.00 13.45 175 ASP A CA 1
ATOM 1237 C C . ASP A 1 183 ? -22.732 -160.126 163.881 1.00 13.93 175 ASP A C 1
ATOM 1238 O O . ASP A 1 183 ? -22.139 -161.089 164.370 1.00 14.50 175 ASP A O 1
ATOM 1243 N N . LEU A 1 184 ? -23.549 -160.205 162.821 1.00 13.72 176 LEU A N 1
ATOM 1244 C CA . LEU A 1 184 ? -23.936 -161.482 162.221 1.00 14.08 176 LEU A CA 1
ATOM 1245 C C . LEU A 1 184 ? -23.120 -161.874 161.015 1.00 14.82 176 LEU A C 1
ATOM 1246 O O . LEU A 1 184 ? -23.364 -162.959 160.421 1.00 14.77 176 LEU A O 1
ATOM 1251 N N . SER A 1 185 ? -22.100 -161.077 160.681 1.00 15.10 177 SER A N 1
ATOM 1252 C CA . SER A 1 185 ? -21.272 -161.404 159.505 1.00 16.19 177 SER A CA 1
ATOM 1253 C C . SER A 1 185 ? -20.523 -162.751 159.663 1.00 17.04 177 SER A C 1
ATOM 1254 O O . SER A 1 185 ? -20.477 -163.539 158.715 1.00 17.51 177 SER A O 1
ATOM 1257 N N . ARG A 1 186 ? -20.001 -163.051 160.848 1.00 17.42 178 ARG A N 1
ATOM 1258 C CA . ARG A 1 186 ? -19.321 -164.312 161.094 1.00 18.36 178 ARG A CA 1
ATOM 1259 C C . ARG A 1 186 ? -20.289 -165.512 161.003 1.00 18.29 178 ARG A C 1
ATOM 1260 O O . ARG A 1 186 ? -19.859 -166.642 160.768 1.00 19.53 178 ARG A O 1
ATOM 1262 N N . ASN A 1 187 ? -21.586 -165.261 161.184 1.00 17.35 179 ASN A N 1
ATOM 1263 C CA . ASN A 1 187 ? -22.653 -166.276 161.086 1.00 17.27 179 ASN A CA 1
ATOM 1264 C C . ASN A 1 187 ? -23.221 -166.402 159.701 1.00 16.64 179 ASN A C 1
ATOM 1265 O O . ASN A 1 187 ? -23.995 -167.289 159.454 1.00 16.81 179 ASN A O 1
ATOM 1270 N N . ALA A 1 188 ? -22.806 -165.536 158.793 1.00 16.16 180 ALA A N 1
ATOM 1271 C CA . ALA A 1 188 ? -23.281 -165.519 157.401 1.00 15.82 180 ALA A CA 1
ATOM 1272 C C . ALA A 1 188 ? -24.792 -165.219 157.337 1.00 14.93 180 ALA A C 1
ATOM 1273 O O . ALA A 1 188 ? -25.518 -165.857 156.580 1.00 15.08 180 ALA A O 1
ATOM 1275 N N . ILE A 1 189 ? -25.254 -164.244 158.121 1.00 13.99 181 ILE A N 1
ATOM 1276 C CA . ILE A 1 189 ? -26.650 -163.842 158.054 1.00 13.46 181 ILE A CA 1
ATOM 1277 C C . ILE A 1 189 ? -26.663 -162.386 157.587 1.00 12.93 181 ILE A C 1
ATOM 1278 O O . ILE A 1 189 ? -26.065 -161.522 158.270 1.00 12.74 181 ILE A O 1
ATOM 1283 N N . ARG A 1 190 ? -27.324 -162.137 156.441 1.00 12.61 182 ARG A N 1
ATOM 1284 C CA . ARG A 1 190 ? -27.503 -160.739 155.956 1.00 12.26 182 ARG A CA 1
ATOM 1285 C C . ARG A 1 190 ? -28.647 -160.030 156.686 1.00 11.82 182 ARG A C 1
ATOM 1286 O O . ARG A 1 190 ? -29.616 -160.660 157.126 1.00 12.00 182 ARG A O 1
ATOM 1294 N N . VAL A 1 191 ? -28.494 -158.721 156.865 1.00 11.28 183 VAL A N 1
ATOM 1295 C CA . VAL A 1 191 ? -29.450 -157.919 157.621 1.00 11.05 183 VAL A CA 1
ATOM 1296 C C . VAL A 1 191 ? -29.748 -156.681 156.813 1.00 10.74 183 VAL A C 1
ATOM 1297 O O . VAL A 1 191 ? -28.812 -155.900 156.473 1.00 10.44 183 VAL A O 1
ATOM 1301 N N . MET A 1 192 ? -31.027 -156.495 156.495 1.00 10.51 184 MET A N 1
ATOM 1302 C CA . MET A 1 192 ? -31.453 -155.368 155.662 1.00 10.49 184 MET A CA 1
ATOM 1303 C C . MET A 1 192 ? -32.727 -154.744 156.218 1.00 10.39 184 MET A C 1
ATOM 1304 O O . MET A 1 192 ? -33.530 -155.399 156.932 1.00 10.45 184 MET A O 1
ATOM 1309 N N . THR A 1 193 ? -32.965 -153.498 155.802 1.00 10.25 185 THR A N 1
ATOM 1310 C CA . THR A 1 193 ? -34.185 -152.804 156.168 1.00 10.07 185 THR A CA 1
ATOM 1311 C C . THR A 1 193 ? -34.830 -152.170 154.927 1.00 10.00 185 THR A C 1
ATOM 1312 O O . THR A 1 193 ? -34.116 -151.608 154.084 1.00 9.82 185 THR A O 1
ATOM 1316 N N . ILE A 1 194 ? -36.147 -152.217 154.867 1.00 9.91 186 ILE A N 1
ATOM 1317 C CA . ILE A 1 194 ? -36.975 -151.522 153.885 1.00 9.90 186 ILE A CA 1
ATOM 1318 C C . ILE A 1 194 ? -37.675 -150.394 154.640 1.00 9.86 186 ILE A C 1
ATOM 1319 O O . ILE A 1 194 ? -38.210 -150.629 155.718 1.00 10.05 186 ILE A O 1
ATOM 1324 N N . ALA A 1 195 ? -37.608 -149.171 154.075 1.00 9.46 187 ALA A N 1
ATOM 1325 C CA . ALA A 1 195 ? -38.299 -148.000 154.605 1.00 9.33 187 ALA A CA 1
ATOM 1326 C C . ALA A 1 195 ? -39.420 -147.646 153.640 1.00 9.34 187 ALA A C 1
ATOM 1327 O O . ALA A 1 195 ? -39.235 -146.908 152.691 1.00 9.49 187 ALA A O 1
ATOM 1329 N N . PRO A 1 196 ? -40.628 -148.177 153.858 1.00 9.55 188 PRO A N 1
ATOM 1330 C CA . PRO A 1 196 ? -41.720 -147.836 152.951 1.00 9.75 188 PRO A CA 1
ATOM 1331 C C . PRO A 1 196 ? -42.246 -146.420 153.108 1.00 9.97 188 PRO A C 1
ATOM 1332 O O . PRO A 1 196 ? -42.156 -145.820 154.197 1.00 9.43 188 PRO A O 1
ATOM 1336 N N . GLY A 1 197 ? -42.791 -145.877 152.023 1.00 10.54 189 GLY A N 1
ATOM 1337 C CA . GLY A 1 197 ? -43.490 -144.615 152.060 1.00 11.21 189 GLY A CA 1
ATOM 1338 C C . GLY A 1 197 ? -44.931 -144.755 152.537 1.00 12.25 189 GLY A C 1
ATOM 1339 O O . GLY A 1 197 ? -45.180 -144.731 153.752 1.00 12.63 189 GLY A O 1
ATOM 1340 N N . ILE A 1 198 ? -45.879 -144.834 151.605 1.00 12.75 190 ILE A N 1
ATOM 1341 C CA . ILE A 1 198 ? -47.277 -144.964 151.998 1.00 13.63 190 ILE A CA 1
ATOM 1342 C C . ILE A 1 198 ? -47.869 -146.094 151.199 1.00 13.67 190 ILE A C 1
ATOM 1343 O O . ILE A 1 198 ? -47.860 -146.039 149.961 1.00 13.54 190 ILE A O 1
ATOM 1348 N N . PHE A 1 199 ? -48.401 -147.079 151.930 1.00 13.76 191 PHE A N 1
ATOM 1349 C CA . PHE A 1 199 ? -48.905 -148.310 151.356 1.00 14.00 191 PHE A CA 1
ATOM 1350 C C . PHE A 1 199 ? -50.336 -148.550 151.744 1.00 15.00 191 PHE A C 1
ATOM 1351 O O . PHE A 1 199 ? -50.731 -148.282 152.880 1.00 14.82 191 PHE A O 1
ATOM 1359 N N . GLU A 1 200 ? -51.092 -149.082 150.794 1.00 15.93 192 GLU A N 1
ATOM 1360 C CA . GLU A 1 200 ? -52.494 -149.414 151.020 1.00 17.57 192 GLU A CA 1
ATOM 1361 C C . GLU A 1 200 ? -52.685 -150.682 151.891 1.00 17.04 192 GLU A C 1
ATOM 1362 O O . GLU A 1 200 ? -52.666 -151.801 151.375 1.00 16.82 192 GLU A O 1
ATOM 1368 N N . THR A 1 201 ? -52.851 -150.480 153.201 1.00 16.68 193 THR A N 1
ATOM 1369 C CA . THR A 1 201 ? -53.057 -151.555 154.139 1.00 16.54 193 THR A CA 1
ATOM 1370 C C . THR A 1 201 ? -54.049 -151.122 155.216 1.00 16.95 193 THR A C 1
ATOM 1371 O O . THR A 1 201 ? -54.313 -149.947 155.361 1.00 17.39 193 THR A O 1
ATOM 1375 N N . PRO A 1 202 ? -54.481 -152.049 156.076 1.00 17.56 194 PRO A N 1
ATOM 1376 C CA . PRO A 1 202 ? -55.271 -151.612 157.227 1.00 18.19 194 PRO A CA 1
ATOM 1377 C C . PRO A 1 202 ? -54.587 -150.629 158.201 1.00 18.43 194 PRO A C 1
ATOM 1378 O O . PRO A 1 202 ? -55.281 -150.019 159.016 1.00 18.94 194 PRO A O 1
ATOM 1382 N N . MET A 1 203 ? -53.272 -150.419 158.116 1.00 18.43 195 MET A N 1
ATOM 1383 C CA . MET A 1 203 ? -52.655 -149.347 158.918 1.00 19.05 195 MET A CA 1
ATOM 1384 C C . MET A 1 203 ? -53.325 -147.995 158.676 1.00 20.13 195 MET A C 1
ATOM 1385 O O . MET A 1 203 ? -53.318 -147.149 159.587 1.00 19.65 195 MET A O 1
ATOM 1390 N N . LEU A 1 204 ? -53.866 -147.783 157.471 1.00 21.26 196 LEU A N 1
ATOM 1391 C CA . LEU A 1 204 ? -54.548 -146.538 157.109 1.00 23.04 196 LEU A CA 1
ATOM 1392 C C . LEU A 1 204 ? -56.061 -146.538 157.446 1.00 25.89 196 LEU A C 1
ATOM 1393 O O . LEU A 1 204 ? -56.746 -145.591 157.087 1.00 26.33 196 LEU A O 1
ATOM 1398 N N . LEU A 1 205 ? -56.576 -147.581 158.099 1.00 28.42 197 LEU A N 1
ATOM 1399 C CA . LEU A 1 205 ? -57.963 -147.591 158.561 1.00 32.89 197 LEU A CA 1
ATOM 1400 C C . LEU A 1 205 ? -58.167 -146.359 159.466 1.00 34.65 197 LEU A C 1
ATOM 1401 O O . LEU A 1 205 ? -57.306 -146.013 160.288 1.00 33.86 197 LEU A O 1
ATOM 1406 N N . GLY A 1 206 ? -59.255 -145.632 159.244 1.00 38.48 198 GLY A N 1
ATOM 1407 C CA . GLY A 1 206 ? -59.460 -144.349 159.944 1.00 40.04 198 GLY A CA 1
ATOM 1408 C C . GLY A 1 206 ? -58.830 -143.125 159.294 1.00 41.27 198 GLY A C 1
ATOM 1409 O O . GLY A 1 206 ? -58.968 -142.024 159.821 1.00 43.48 198 GLY A O 1
ATOM 1410 N N . MET A 1 207 ? -58.093 -143.317 158.195 1.00 41.38 199 MET A N 1
ATOM 1411 C CA . MET A 1 207 ? -57.837 -142.264 157.211 1.00 41.34 199 MET A CA 1
ATOM 1412 C C . MET A 1 207 ? -58.949 -142.452 156.179 1.00 41.69 199 MET A C 1
ATOM 1413 O O . MET A 1 207 ? -59.022 -143.508 155.565 1.00 40.06 199 MET A O 1
ATOM 1418 N N . PRO A 1 208 ? -59.849 -141.448 156.010 1.00 42.95 200 PRO A N 1
ATOM 1419 C CA . PRO A 1 208 ? -60.951 -141.612 155.032 1.00 43.80 200 PRO A CA 1
ATOM 1420 C C . PRO A 1 208 ? -60.449 -141.643 153.579 1.00 43.90 200 PRO A C 1
ATOM 1421 O O . PRO A 1 208 ? -59.408 -141.061 153.293 1.00 43.95 200 PRO A O 1
ATOM 1425 N N . GLN A 1 209 ? -61.201 -142.294 152.691 1.00 44.36 201 GLN A N 1
ATOM 1426 C CA . GLN A 1 209 ? -60.765 -142.568 151.309 1.00 44.42 201 GLN A CA 1
ATOM 1427 C C . GLN A 1 209 ? -60.266 -141.323 150.534 1.00 45.44 201 GLN A C 1
ATOM 1428 O O . GLN A 1 209 ? -59.257 -141.401 149.814 1.00 44.79 201 GLN A O 1
ATOM 1434 N N . GLU A 1 210 ? -60.944 -140.184 150.710 1.00 45.11 202 GLU A N 1
ATOM 1435 C CA . GLU A 1 210 ? -60.517 -138.901 150.113 1.00 43.95 202 GLU A CA 1
ATOM 1436 C C . GLU A 1 210 ? -59.125 -138.475 150.554 1.00 42.58 202 GLU A C 1
ATOM 1437 O O . GLU A 1 210 ? -58.356 -137.947 149.750 1.00 41.82 202 GLU A O 1
ATOM 1439 N N . VAL A 1 211 ? -58.814 -138.685 151.832 1.00 40.69 203 VAL A N 1
ATOM 1440 C CA . VAL A 1 211 ? -57.517 -138.305 152.390 1.00 39.35 203 VAL A CA 1
ATOM 1441 C C . VAL A 1 211 ? -56.437 -139.252 151.843 1.00 37.13 203 VAL A C 1
ATOM 1442 O O . VAL A 1 211 ? -55.326 -138.813 151.533 1.00 36.67 203 VAL A O 1
ATOM 1446 N N . GLN A 1 212 ? -56.783 -140.534 151.707 1.00 35.54 204 GLN A N 1
ATOM 1447 C CA . GLN A 1 212 ? -55.881 -141.526 151.112 1.00 34.19 204 GLN A CA 1
ATOM 1448 C C . GLN A 1 212 ? -55.583 -141.233 149.642 1.00 33.64 204 GLN A C 1
ATOM 1449 O O . GLN A 1 212 ? -54.426 -141.282 149.210 1.00 31.09 204 GLN A O 1
ATOM 1455 N N . ASP A 1 213 ? -56.638 -140.951 148.881 1.00 34.19 205 ASP A N 1
ATOM 1456 C CA . ASP A 1 213 ? -56.493 -140.581 147.474 1.00 34.09 205 ASP A CA 1
ATOM 1457 C C . ASP A 1 213 ? -55.665 -139.304 147.323 1.00 32.91 205 ASP A C 1
ATOM 1458 O O . ASP A 1 213 ? -54.786 -139.229 146.456 1.00 32.05 205 ASP A O 1
ATOM 1463 N N . ALA A 1 214 ? -55.906 -138.310 148.181 1.00 32.17 206 ALA A N 1
ATOM 1464 C CA . ALA A 1 214 ? -55.103 -137.074 148.151 1.00 31.37 206 ALA A CA 1
ATOM 1465 C C . ALA A 1 214 ? -53.626 -137.299 148.464 1.00 29.78 206 ALA A C 1
ATOM 1466 O O . ALA A 1 214 ? -52.760 -136.643 147.879 1.00 29.19 206 ALA A O 1
ATOM 1468 N N . LEU A 1 215 ? -53.343 -138.217 149.381 1.00 29.00 207 LEU A N 1
ATOM 1469 C CA . LEU A 1 215 ? -51.965 -138.526 149.750 1.00 28.06 207 LEU A CA 1
ATOM 1470 C C . LEU A 1 215 ? -51.287 -139.305 148.610 1.00 25.87 207 LEU A C 1
ATOM 1471 O O . LEU A 1 215 ? -50.179 -138.982 148.231 1.00 24.81 207 LEU A O 1
ATOM 1476 N N . GLY A 1 216 ? -51.974 -140.276 148.010 1.00 24.83 208 GLY A N 1
ATOM 1477 C CA . GLY A 1 216 ? -51.440 -140.920 146.796 1.00 24.68 208 GLY A CA 1
ATOM 1478 C C . GLY A 1 216 ? -51.078 -139.941 145.700 1.00 24.28 208 GLY A C 1
ATOM 1479 O O . GLY A 1 216 ? -50.021 -140.051 145.049 1.00 23.47 208 GLY A O 1
ATOM 1480 N N . ALA A 1 217 ? -51.915 -138.919 145.538 1.00 24.65 209 ALA A N 1
ATOM 1481 C CA . ALA A 1 217 ? -51.661 -137.891 144.541 1.00 25.30 209 ALA A CA 1
ATOM 1482 C C . ALA A 1 217 ? -50.408 -137.062 144.848 1.00 24.60 209 ALA A C 1
ATOM 1483 O O . ALA A 1 217 ? -49.931 -136.388 143.975 1.00 24.99 209 ALA A O 1
ATOM 1485 N N . MET A 1 218 ? -49.911 -137.102 146.084 1.00 24.08 210 MET A N 1
ATOM 1486 C CA . MET A 1 218 ? -48.676 -136.406 146.450 1.00 24.75 210 MET A CA 1
ATOM 1487 C C . MET A 1 218 ? -47.415 -137.214 146.136 1.00 21.84 210 MET A C 1
ATOM 1488 O O . MET A 1 218 ? -46.318 -136.670 146.205 1.00 21.42 210 MET A O 1
ATOM 1493 N N . VAL A 1 219 ? -47.554 -138.497 145.819 1.00 19.34 211 VAL A N 1
ATOM 1494 C CA . VAL A 1 219 ? -46.382 -139.346 145.512 1.00 17.84 211 VAL A CA 1
ATOM 1495 C C . VAL A 1 219 ? -45.886 -138.990 144.125 1.00 17.47 211 VAL A C 1
ATOM 1496 O O . VAL A 1 219 ? -46.679 -139.048 143.174 1.00 17.46 211 VAL A O 1
ATOM 1500 N N . PRO A 1 220 ? -44.583 -138.601 143.979 1.00 16.56 212 PRO A N 1
ATOM 1501 C CA . PRO A 1 220 ? -44.220 -138.101 142.659 1.00 16.71 212 PRO A CA 1
ATOM 1502 C C . PRO A 1 220 ? -44.479 -139.122 141.542 1.00 16.91 212 PRO A C 1
ATOM 1503 O O . PRO A 1 220 ? -45.166 -138.800 140.573 1.00 17.60 212 PRO A O 1
ATOM 1507 N N . PHE A 1 221 ? -43.944 -140.320 141.664 1.00 16.31 213 PHE A N 1
ATOM 1508 C CA . PHE A 1 221 ? -44.334 -141.390 140.720 1.00 16.80 213 PHE A CA 1
ATOM 1509 C C . PHE A 1 221 ? -44.067 -142.754 141.321 1.00 15.96 213 PHE A C 1
ATOM 1510 O O . PHE A 1 221 ? -42.955 -142.993 141.765 1.00 15.19 213 PHE A O 1
ATOM 1518 N N . PRO A 1 222 ? -45.043 -143.662 141.344 1.00 15.54 214 PRO A N 1
ATOM 1519 C CA . PRO A 1 222 ? -46.385 -143.532 140.765 1.00 15.81 214 PRO A CA 1
ATOM 1520 C C . PRO A 1 222 ? -47.312 -142.764 141.725 1.00 15.55 214 PRO A C 1
ATOM 1521 O O . PRO A 1 222 ? -47.158 -142.880 142.945 1.00 14.77 214 PRO A O 1
ATOM 1525 N N . PRO A 1 223 ? -48.278 -142.007 141.203 1.00 16.07 215 PRO A N 1
ATOM 1526 C CA . PRO A 1 223 ? -49.128 -141.141 142.030 1.00 16.33 215 PRO A CA 1
ATOM 1527 C C . PRO A 1 223 ? -50.246 -141.927 142.717 1.00 16.68 215 PRO A C 1
ATOM 1528 O O . PRO A 1 223 ? -51.424 -141.703 142.459 1.00 17.99 215 PRO A O 1
ATOM 1532 N N . ARG A 1 224 ? -49.855 -142.842 143.588 1.00 16.12 216 ARG A N 1
ATOM 1533 C CA . ARG A 1 224 ? -50.796 -143.732 144.265 1.00 16.36 216 ARG A CA 1
ATOM 1534 C C . ARG A 1 224 ? -50.115 -144.349 145.464 1.00 15.81 216 ARG A C 1
ATOM 1535 O O . ARG A 1 224 ? -48.886 -144.306 145.589 1.00 15.07 216 ARG A O 1
ATOM 1543 N N . LEU A 1 225 ? -50.912 -144.985 146.309 1.00 15.86 217 LEU A N 1
ATOM 1544 C CA . LEU A 1 225 ? -50.378 -145.774 147.423 1.00 15.74 217 LEU A CA 1
ATOM 1545 C C . LEU A 1 225 ? -49.690 -147.030 146.907 1.00 15.21 217 LEU A C 1
ATOM 1546 O O . LEU A 1 225 ? -50.079 -147.585 145.877 1.00 15.56 217 LEU A O 1
ATOM 1551 N N . GLY A 1 226 ? -48.682 -147.485 147.636 1.00 14.52 218 GLY A N 1
ATOM 1552 C CA . GLY A 1 226 ? -47.977 -148.699 147.317 1.00 14.22 218 GLY A CA 1
ATOM 1553 C C . GLY A 1 226 ? -48.894 -149.914 147.535 1.00 14.63 218 GLY A C 1
ATOM 1554 O O . GLY A 1 226 ? -49.781 -149.878 148.397 1.00 14.54 218 GLY A O 1
ATOM 1555 N N . LYS A 1 227 ? -48.658 -150.961 146.760 1.00 14.94 219 LYS A N 1
ATOM 1556 C CA . LYS A 1 227 ? -49.352 -152.236 146.984 1.00 15.73 219 LYS A CA 1
ATOM 1557 C C . LYS A 1 227 ? -48.479 -153.144 147.865 1.00 14.67 219 LYS A C 1
ATOM 1558 O O . LYS A 1 227 ? -47.266 -153.204 147.685 1.00 14.20 219 LYS A O 1
ATOM 1564 N N . PRO A 1 228 ? -49.092 -153.943 148.768 1.00 14.42 220 PRO A N 1
ATOM 1565 C CA . PRO A 1 228 ? -48.280 -154.911 149.538 1.00 14.02 220 PRO A CA 1
ATOM 1566 C C . PRO A 1 228 ? -47.373 -155.810 148.666 1.00 14.15 220 PRO A C 1
ATOM 1567 O O . PRO A 1 228 ? -46.257 -156.126 149.069 1.00 14.10 220 PRO A O 1
ATOM 1571 N N . ALA A 1 229 ? -47.828 -156.185 147.474 1.00 14.52 221 ALA A N 1
ATOM 1572 C CA . ALA A 1 229 ? -47.019 -156.980 146.572 1.00 14.87 221 ALA A CA 1
ATOM 1573 C C . ALA A 1 229 ? -45.702 -156.325 146.207 1.00 14.53 221 ALA A C 1
ATOM 1574 O O . ALA A 1 229 ? -44.706 -157.013 145.902 1.00 14.56 221 ALA A O 1
ATOM 1576 N N . GLU A 1 230 ? -45.700 -155.003 146.155 1.00 14.38 222 GLU A N 1
ATOM 1577 C CA . GLU A 1 230 ? -44.501 -154.266 145.752 1.00 13.92 222 GLU A CA 1
ATOM 1578 C C . GLU A 1 230 ? -43.473 -154.245 146.870 1.00 13.14 222 GLU A C 1
ATOM 1579 O O . GLU A 1 230 ? -42.263 -154.251 146.609 1.00 12.71 222 GLU A O 1
ATOM 1585 N N . TYR A 1 231 ? -43.943 -154.169 148.116 1.00 12.24 223 TYR A N 1
ATOM 1586 C CA . TYR A 1 231 ? -43.096 -154.389 149.243 1.00 11.80 223 TYR A CA 1
ATOM 1587 C C . TYR A 1 231 ? -42.496 -155.788 149.212 1.00 11.99 223 TYR A C 1
ATOM 1588 O O . TYR A 1 231 ? -41.294 -156.013 149.367 1.00 11.45 223 TYR A O 1
ATOM 1597 N N . ALA A 1 232 ? -43.382 -156.758 148.977 1.00 12.33 224 ALA A N 1
ATOM 1598 C CA . ALA A 1 232 ? -42.970 -158.113 148.946 1.00 12.81 224 ALA A CA 1
ATOM 1599 C C . ALA A 1 232 ? -41.971 -158.433 147.848 1.00 13.02 224 ALA A C 1
ATOM 1600 O O . ALA A 1 232 ? -41.067 -159.201 148.087 1.00 12.73 224 ALA A O 1
ATOM 1602 N N . MET A 1 233 ? -42.097 -157.779 146.702 1.00 13.94 225 MET A N 1
ATOM 1603 C CA . MET A 1 233 ? -41.138 -157.941 145.629 1.00 14.89 225 MET A CA 1
ATOM 1604 C C . MET A 1 233 ? -39.742 -157.534 146.076 1.00 13.81 225 MET A C 1
ATOM 1605 O O . MET A 1 233 ? -38.759 -158.210 145.727 1.00 13.47 225 MET A O 1
ATOM 1610 N N . LEU A 1 234 ? -39.649 -156.416 146.830 1.00 12.58 226 LEU A N 1
ATOM 1611 C CA . LEU A 1 234 ? -38.356 -155.991 147.313 1.00 11.94 226 LEU A CA 1
ATOM 1612 C C . LEU A 1 234 ? -37.803 -156.940 148.362 1.00 11.84 226 LEU A C 1
ATOM 1613 O O . LEU A 1 234 ? -36.603 -157.208 148.404 1.00 11.67 226 LEU A O 1
ATOM 1618 N N . VAL A 1 235 ? -38.665 -157.477 149.217 1.00 11.90 227 VAL A N 1
ATOM 1619 C CA . VAL A 1 235 ? -38.199 -158.494 150.164 1.00 12.01 227 VAL A CA 1
ATOM 1620 C C . VAL A 1 235 ? -37.538 -159.671 149.379 1.00 12.66 227 VAL A C 1
ATOM 1621 O O . VAL A 1 235 ? -36.480 -160.181 149.754 1.00 12.50 227 VAL A O 1
ATOM 1625 N N . ARG A 1 236 ? -38.222 -160.162 148.354 1.00 13.31 228 ARG A N 1
ATOM 1626 C CA . ARG A 1 236 ? -37.667 -161.287 147.566 1.00 14.50 228 ARG A CA 1
ATOM 1627 C C . ARG A 1 236 ? -36.317 -160.938 146.963 1.00 13.99 228 ARG A C 1
ATOM 1628 O O . ARG A 1 236 ? -35.393 -161.724 146.995 1.00 13.93 228 ARG A O 1
ATOM 1636 N N . GLN A 1 237 ? -36.174 -159.715 146.455 1.00 13.40 229 GLN A N 1
ATOM 1637 C CA . GLN A 1 237 ? -34.868 -159.286 145.881 1.00 13.17 229 GLN A CA 1
ATOM 1638 C C . GLN A 1 237 ? -33.770 -159.330 146.943 1.00 12.92 229 GLN A C 1
ATOM 1639 O O . GLN A 1 237 ? -32.654 -159.754 146.679 1.00 12.61 229 GLN A O 1
ATOM 1645 N N . ILE A 1 238 ? -34.076 -158.842 148.147 1.00 12.72 230 ILE A N 1
ATOM 1646 C CA . ILE A 1 238 ? -33.138 -158.915 149.226 1.00 12.91 230 ILE A CA 1
ATOM 1647 C C . ILE A 1 238 ? -32.744 -160.347 149.569 1.00 13.57 230 ILE A C 1
ATOM 1648 O O . ILE A 1 238 ? -31.563 -160.642 149.734 1.00 13.49 230 ILE A O 1
ATOM 1653 N N . PHE A 1 239 ? -33.722 -161.256 149.664 1.00 14.22 231 PHE A N 1
ATOM 1654 C CA . PHE A 1 239 ? -33.393 -162.665 149.828 1.00 15.22 231 PHE A CA 1
ATOM 1655 C C . PHE A 1 239 ? -32.522 -163.220 148.726 1.00 15.38 231 PHE A C 1
ATOM 1656 O O . PHE A 1 239 ? -31.587 -163.920 149.037 1.00 15.43 231 PHE A O 1
ATOM 1664 N N . GLU A 1 240 ? -32.780 -162.854 147.472 1.00 15.33 232 GLU A N 1
ATOM 1665 C CA . GLU A 1 240 ? -32.065 -163.428 146.333 1.00 16.48 232 GLU A CA 1
ATOM 1666 C C . GLU A 1 240 ? -30.776 -162.720 145.939 1.00 15.98 232 GLU A C 1
ATOM 1667 O O . GLU A 1 240 ? -30.113 -163.189 145.021 1.00 17.42 232 GLU A O 1
ATOM 1673 N N . ASN A 1 241 ? -30.432 -161.598 146.564 1.00 14.67 233 ASN A N 1
ATOM 1674 C CA . ASN A 1 241 ? -29.227 -160.865 146.166 1.00 14.23 233 ASN A CA 1
ATOM 1675 C C . ASN A 1 241 ? -28.166 -160.951 147.247 1.00 14.10 233 ASN A C 1
ATOM 1676 O O . ASN A 1 241 ? -28.248 -160.263 148.262 1.00 13.79 233 ASN A O 1
ATOM 1681 N N . PRO A 1 242 ? -27.139 -161.776 147.029 1.00 14.80 234 PRO A N 1
ATOM 1682 C CA . PRO A 1 242 ? -26.132 -161.968 148.067 1.00 14.92 234 PRO A CA 1
ATOM 1683 C C . PRO A 1 242 ? -25.354 -160.749 148.477 1.00 14.55 234 PRO A C 1
ATOM 1684 O O . PRO A 1 242 ? -24.729 -160.782 149.534 1.00 14.65 234 PRO A O 1
ATOM 1688 N N . MET A 1 243 ? -25.418 -159.674 147.687 1.00 13.80 235 MET A N 1
ATOM 1689 C CA . MET A 1 243 ? -24.614 -158.465 147.999 1.00 13.62 235 MET A CA 1
ATOM 1690 C C . MET A 1 243 ? -25.381 -157.411 148.812 1.00 12.47 235 MET A C 1
ATOM 1691 O O . MET A 1 243 ? -24.761 -156.402 149.235 1.00 12.16 235 MET A O 1
ATOM 1696 N N . LEU A 1 244 ? -26.688 -157.607 149.024 1.00 11.80 236 LEU A N 1
ATOM 1697 C CA . LEU A 1 244 ? -27.472 -156.647 149.802 1.00 11.13 236 LEU A CA 1
ATOM 1698 C C . LEU A 1 244 ? -27.282 -156.939 151.256 1.00 10.95 236 LEU A C 1
ATOM 1699 O O . LEU A 1 244 ? -27.817 -157.924 151.765 1.00 11.15 236 LEU A O 1
ATOM 1704 N N . ASN A 1 245 ? -26.544 -156.089 151.955 1.00 10.52 237 ASN A N 1
ATOM 1705 C CA . ASN A 1 245 ? -26.349 -156.264 153.370 1.00 10.55 237 ASN A CA 1
ATOM 1706 C C . ASN A 1 245 ? -26.102 -154.891 154.053 1.00 10.17 237 ASN A C 1
ATOM 1707 O O . ASN A 1 245 ? -25.422 -154.039 153.474 1.00 10.03 237 ASN A O 1
ATOM 1712 N N . GLY A 1 246 ? -26.644 -154.699 155.249 1.00 10.04 238 GLY A N 1
ATOM 1713 C CA . GLY A 1 246 ? -26.302 -153.545 156.114 1.00 10.02 238 GLY A CA 1
ATOM 1714 C C . GLY A 1 246 ? -26.891 -152.244 155.621 1.00 9.82 238 GLY A C 1
ATOM 1715 O O . GLY A 1 246 ? -26.403 -151.172 155.985 1.00 10.28 238 GLY A O 1
ATOM 1716 N N . GLU A 1 247 ? -27.945 -152.311 154.813 1.00 9.76 239 GLU A N 1
ATOM 1717 C CA . GLU A 1 247 ? -28.476 -151.143 154.112 1.00 9.80 239 GLU A CA 1
ATOM 1718 C C . GLU A 1 247 ? -29.977 -150.963 154.360 1.00 9.55 239 GLU A C 1
ATOM 1719 O O . GLU A 1 247 ? -30.695 -151.946 154.688 1.00 9.36 239 GLU A O 1
ATOM 1725 N N . VAL A 1 248 ? -30.426 -149.713 154.244 1.00 9.17 240 VAL A N 1
ATOM 1726 C CA . VAL A 1 248 ? -31.850 -149.331 154.336 1.00 9.22 240 VAL A CA 1
ATOM 1727 C C . VAL A 1 248 ? -32.302 -148.840 152.970 1.00 9.29 240 VAL A C 1
ATOM 1728 O O . VAL A 1 248 ? -31.596 -148.020 152.366 1.00 9.49 240 VAL A O 1
ATOM 1732 N N . ILE A 1 249 ? -33.434 -149.337 152.459 1.00 9.37 241 ILE A N 1
ATOM 1733 C CA . ILE A 1 249 ? -33.912 -148.953 151.107 1.00 9.33 241 ILE A CA 1
ATOM 1734 C C . ILE A 1 249 ? -35.269 -148.279 151.220 1.00 9.40 241 ILE A C 1
ATOM 1735 O O . ILE A 1 249 ? -36.234 -148.875 151.683 1.00 9.20 241 ILE A O 1
ATOM 1740 N N . ARG A 1 250 ? -35.314 -147.006 150.839 1.00 9.44 242 ARG A N 1
ATOM 1741 C CA . ARG A 1 250 ? -36.606 -146.297 150.697 1.00 9.55 242 ARG A CA 1
ATOM 1742 C C . ARG A 1 250 ? -37.412 -146.906 149.553 1.00 9.64 242 ARG A C 1
ATOM 1743 O O . ARG A 1 250 ? -36.914 -147.031 148.420 1.00 9.66 242 ARG A O 1
ATOM 1751 N N . LEU A 1 251 ? -38.669 -147.239 149.826 1.00 9.47 243 LEU A N 1
ATOM 1752 C CA . LEU A 1 251 ? -39.564 -147.762 148.794 1.00 9.82 243 LEU A CA 1
ATOM 1753 C C . LEU A 1 251 ? -40.798 -146.862 148.858 1.00 9.88 243 LEU A C 1
ATOM 1754 O O . LEU A 1 251 ? -41.713 -147.099 149.634 1.00 9.83 243 LEU A O 1
ATOM 1759 N N . ASP A 1 252 ? -40.804 -145.794 148.064 1.00 9.83 244 ASP A N 1
ATOM 1760 C CA . ASP A 1 252 ? -41.701 -144.696 148.373 1.00 9.89 244 ASP A CA 1
ATOM 1761 C C . ASP A 1 252 ? -42.150 -143.814 147.199 1.00 9.92 244 ASP A C 1
ATOM 1762 O O . ASP A 1 252 ? -42.739 -142.798 147.427 1.00 10.02 244 ASP A O 1
ATOM 1767 N N . GLY A 1 253 ? -41.901 -144.211 145.959 1.00 9.92 245 GLY A N 1
ATOM 1768 C CA . GLY A 1 253 ? -42.321 -143.365 144.851 1.00 10.20 245 GLY A CA 1
ATOM 1769 C C . GLY A 1 253 ? -41.672 -141.985 144.823 1.00 10.15 245 GLY A C 1
ATOM 1770 O O . GLY A 1 253 ? -42.186 -141.076 144.197 1.00 10.42 245 GLY A O 1
ATOM 1771 N N . ALA A 1 254 ? -40.528 -141.856 145.489 1.00 9.86 246 ALA A N 1
ATOM 1772 C CA . ALA A 1 254 ? -39.775 -140.579 145.620 1.00 9.84 246 ALA A CA 1
ATOM 1773 C C . ALA A 1 254 ? -40.468 -139.529 146.450 1.00 10.12 246 ALA A C 1
ATOM 1774 O O . ALA A 1 254 ? -40.004 -138.392 146.456 1.00 10.29 246 ALA A O 1
ATOM 1776 N N . ILE A 1 255 ? -41.482 -139.864 147.235 1.00 10.39 247 ILE A N 1
ATOM 1777 C CA . ILE A 1 255 ? -42.091 -138.848 148.106 1.00 10.74 247 ILE A CA 1
ATOM 1778 C C . ILE A 1 255 ? -41.100 -138.476 149.211 1.00 10.61 247 ILE A C 1
ATOM 1779 O O . ILE A 1 255 ? -40.273 -139.317 149.661 1.00 10.20 247 ILE A O 1
ATOM 1784 N N . ARG A 1 256 ? -41.221 -137.230 149.678 1.00 10.96 248 ARG A N 1
ATOM 1785 C CA . ARG A 1 256 ? -40.573 -136.763 150.881 1.00 11.17 248 ARG A CA 1
ATOM 1786 C C . ARG A 1 256 ? -41.694 -136.148 151.718 1.00 11.87 248 ARG A C 1
ATOM 1787 O O . ARG A 1 256 ? -42.399 -135.276 151.266 1.00 12.47 248 ARG A O 1
ATOM 1795 N N . MET A 1 257 ? -41.903 -136.648 152.917 1.00 12.45 249 MET A N 1
ATOM 1796 C CA . MET A 1 257 ? -43.079 -136.238 153.692 1.00 13.51 249 MET A CA 1
ATOM 1797 C C . MET A 1 257 ? -42.910 -134.845 154.308 1.00 14.41 249 MET A C 1
ATOM 1798 O O . MET A 1 257 ? -41.884 -134.572 154.948 1.00 14.40 249 MET A O 1
ATOM 1803 N N . GLN A 1 258 ? -43.951 -134.034 154.136 1.00 15.29 250 GLN A N 1
ATOM 1804 C CA . GLN A 1 258 ? -43.967 -132.647 154.600 1.00 16.34 250 GLN A CA 1
ATOM 1805 C C . GLN A 1 258 ? -44.434 -132.661 156.052 1.00 15.51 250 GLN A C 1
ATOM 1806 O O . GLN A 1 258 ? -44.897 -133.680 156.529 1.00 14.75 250 GLN A O 1
ATOM 1812 N N . PRO A 1 259 ? -44.299 -131.534 156.755 1.00 14.96 251 PRO A N 1
ATOM 1813 C CA . PRO A 1 259 ? -44.716 -131.521 158.173 1.00 15.36 251 PRO A CA 1
ATOM 1814 C C . PRO A 1 259 ? -46.169 -131.962 158.401 1.00 16.24 251 PRO A C 1
ATOM 1815 O O . PRO A 1 259 ? -46.446 -132.670 159.375 1.00 15.69 251 PRO A O 1
ATOM 1819 N N . LYS A 1 260 ? -47.066 -131.530 157.517 1.00 17.55 252 LYS A N 1
ATOM 1820 C CA . LYS A 1 260 ? -48.470 -131.945 157.563 1.00 19.45 252 LYS A CA 1
ATOM 1821 C C . LYS A 1 260 ? -48.887 -132.548 156.235 1.00 21.46 252 LYS A C 1
ATOM 1822 O O . LYS A 1 260 ? -49.931 -133.251 156.256 1.00 24.23 252 LYS A O 1
ATOM 1824 N N . HIS B 1 6 ? -4.684 -123.352 175.415 1.00 43.98 -2 HIS B N 1
ATOM 1825 C CA . HIS B 1 6 ? -5.112 -123.233 173.984 1.00 42.27 -2 HIS B CA 1
ATOM 1826 C C . HIS B 1 6 ? -6.393 -124.030 173.711 1.00 39.51 -2 HIS B C 1
ATOM 1827 O O . HIS B 1 6 ? -6.349 -125.251 173.571 1.00 40.03 -2 HIS B O 1
ATOM 1829 N N . HIS B 1 7 ? -7.526 -123.332 173.654 1.00 43.84 -1 HIS B N 1
ATOM 1830 C CA . HIS B 1 7 ? -8.845 -123.959 173.525 1.00 41.50 -1 HIS B CA 1
ATOM 1831 C C . HIS B 1 7 ? -9.361 -123.924 172.068 1.00 38.65 -1 HIS B C 1
ATOM 1832 O O . HIS B 1 7 ? -10.085 -124.825 171.629 1.00 36.47 -1 HIS B O 1
ATOM 1834 N N . HIS B 1 8 ? -9.004 -122.884 171.313 1.00 35.58 0 HIS B N 1
ATOM 1835 C CA . HIS B 1 8 ? -9.300 -122.888 169.888 1.00 34.06 0 HIS B CA 1
ATOM 1836 C C . HIS B 1 8 ? -8.445 -122.013 169.026 1.00 31.46 0 HIS B C 1
ATOM 1837 O O . HIS B 1 8 ? -7.754 -121.146 169.519 1.00 28.79 0 HIS B O 1
ATOM 1844 N N . MET B 1 9 ? -8.547 -122.252 167.725 1.00 29.09 1 MET B N 1
ATOM 1845 C CA . MET B 1 9 ? -7.792 -121.487 166.757 1.00 28.96 1 MET B CA 1
ATOM 1846 C C . MET B 1 9 ? -8.231 -120.030 166.846 1.00 29.70 1 MET B C 1
ATOM 1847 O O . MET B 1 9 ? -9.412 -119.733 166.985 1.00 28.92 1 MET B O 1
ATOM 1852 N N . GLU B 1 10 ? -7.246 -119.141 166.785 1.00 30.15 2 GLU B N 1
ATOM 1853 C CA . GLU B 1 10 ? -7.464 -117.711 166.905 1.00 31.69 2 GLU B CA 1
ATOM 1854 C C . GLU B 1 10 ? -7.806 -117.188 165.531 1.00 28.66 2 GLU B C 1
ATOM 1855 O O . GLU B 1 10 ? -7.120 -117.513 164.567 1.00 29.84 2 GLU B O 1
ATOM 1861 N N . ILE B 1 11 ? -8.875 -116.411 165.456 1.00 25.92 3 ILE B N 1
ATOM 1862 C CA . ILE B 1 11 ? -9.200 -115.607 164.284 1.00 24.19 3 ILE B CA 1
ATOM 1863 C C . ILE B 1 11 ? -8.344 -114.326 164.235 1.00 23.63 3 ILE B C 1
ATOM 1864 O O . ILE B 1 11 ? -7.841 -113.933 163.165 1.00 21.32 3 ILE B O 1
ATOM 1869 N N . ARG B 1 12 ? -8.171 -113.672 165.395 1.00 23.82 4 ARG B N 1
ATOM 1870 C CA . ARG B 1 12 ? -7.477 -112.396 165.436 1.00 24.76 4 ARG B CA 1
ATOM 1871 C C . ARG B 1 12 ? -6.104 -112.468 164.820 1.00 24.46 4 ARG B C 1
ATOM 1872 O O . ARG B 1 12 ? -5.282 -113.324 165.183 1.00 24.80 4 ARG B O 1
ATOM 1880 N N . ASP B 1 13 ? -5.850 -111.575 163.882 1.00 24.51 5 ASP B N 1
ATOM 1881 C CA . ASP B 1 13 ? -4.537 -111.442 163.231 1.00 24.94 5 ASP B CA 1
ATOM 1882 C C . ASP B 1 13 ? -4.148 -112.544 162.252 1.00 23.25 5 ASP B C 1
ATOM 1883 O O . ASP B 1 13 ? -3.093 -112.449 161.594 1.00 24.53 5 ASP B O 1
ATOM 1888 N N . ASN B 1 14 ? -5.039 -113.481 162.024 1.00 20.57 6 ASN B N 1
ATOM 1889 C CA . ASN B 1 14 ? -4.809 -114.519 161.020 1.00 19.12 6 ASN B CA 1
ATOM 1890 C C . ASN B 1 14 ? -5.561 -114.164 159.754 1.00 17.13 6 ASN B C 1
ATOM 1891 O O . ASN B 1 14 ? -6.457 -113.297 159.781 1.00 16.47 6 ASN B O 1
ATOM 1896 N N . VAL B 1 15 ? -5.155 -114.794 158.644 1.00 15.89 7 VAL B N 1
ATOM 1897 C CA . VAL B 1 15 ? -5.717 -114.483 157.350 1.00 14.94 7 VAL B CA 1
ATOM 1898 C C . VAL B 1 15 ? -6.754 -115.550 156.918 1.00 14.01 7 VAL B C 1
ATOM 1899 O O . VAL B 1 15 ? -6.534 -116.779 157.089 1.00 13.84 7 VAL B O 1
ATOM 1903 N N . PHE B 1 16 ? -7.852 -115.056 156.335 1.00 13.16 8 PHE B N 1
ATOM 1904 C CA . PHE B 1 16 ? -8.975 -115.851 155.872 1.00 12.57 8 PHE B CA 1
ATOM 1905 C C . PHE B 1 16 ? -9.296 -115.481 154.437 1.00 12.29 8 PHE B C 1
ATOM 1906 O O . PHE B 1 16 ? -9.513 -114.335 154.131 1.00 12.30 8 PHE B O 1
ATOM 1914 N N . LEU B 1 17 ? -9.260 -116.475 153.557 1.00 11.89 9 LEU B N 1
ATOM 1915 C CA . LEU B 1 17 ? -9.562 -116.276 152.142 1.00 11.68 9 LEU B CA 1
ATOM 1916 C C . LEU B 1 17 ? -11.008 -116.699 151.924 1.00 11.20 9 LEU B C 1
ATOM 1917 O O . LEU B 1 17 ? -11.413 -117.837 152.273 1.00 11.15 9 LEU B O 1
ATOM 1922 N N . ILE B 1 18 ? -11.821 -115.779 151.423 1.00 11.04 10 ILE B N 1
ATOM 1923 C CA . ILE B 1 18 ? -13.235 -116.020 151.265 1.00 10.73 10 ILE B CA 1
ATOM 1924 C C . ILE B 1 18 ? -13.614 -115.847 149.785 1.00 10.69 10 ILE B C 1
ATOM 1925 O O . ILE B 1 18 ? -13.587 -114.726 149.257 1.00 10.61 10 ILE B O 1
ATOM 1930 N N . THR B 1 19 ? -13.993 -116.953 149.133 1.00 10.21 11 THR B N 1
ATOM 1931 C CA . THR B 1 19 ? -14.457 -116.826 147.744 1.00 10.27 11 THR B CA 1
ATOM 1932 C C . THR B 1 19 ? -15.904 -116.424 147.752 1.00 10.24 11 THR B C 1
ATOM 1933 O O . THR B 1 19 ? -16.648 -116.746 148.716 1.00 10.06 11 THR B O 1
ATOM 1937 N N . GLY B 1 20 ? -16.340 -115.746 146.703 1.00 10.45 12 GLY B N 1
ATOM 1938 C CA . GLY B 1 20 ? -17.677 -115.184 146.727 1.00 10.87 12 GLY B CA 1
ATOM 1939 C C . GLY B 1 20 ? -17.801 -114.097 147.784 1.00 11.25 12 GLY B C 1
ATOM 1940 O O . GLY B 1 20 ? -18.912 -113.756 148.246 1.00 11.36 12 GLY B O 1
ATOM 1941 N N . GLY B 1 21 ? -16.658 -113.517 148.171 1.00 11.56 13 GLY B N 1
ATOM 1942 C CA . GLY B 1 21 ? -16.623 -112.594 149.286 1.00 11.92 13 GLY B CA 1
ATOM 1943 C C . GLY B 1 21 ? -17.197 -111.219 149.057 1.00 12.45 13 GLY B C 1
ATOM 1944 O O . GLY B 1 21 ? -17.314 -110.449 150.008 1.00 13.14 13 GLY B O 1
ATOM 1945 N N . ALA B 1 22 ? -17.568 -110.905 147.811 1.00 12.57 14 ALA B N 1
ATOM 1946 C CA . ALA B 1 22 ? -18.126 -109.626 147.458 1.00 13.12 14 ALA B CA 1
ATOM 1947 C C . ALA B 1 22 ? -19.605 -109.476 147.787 1.00 13.20 14 ALA B C 1
ATOM 1948 O O . ALA B 1 22 ? -20.120 -108.362 147.697 1.00 14.01 14 ALA B O 1
ATOM 1950 N N . SER B 1 23 ? -20.276 -110.554 148.197 1.00 12.85 15 SER B N 1
ATOM 1951 C CA . SER B 1 23 ? -21.724 -110.537 148.251 1.00 12.76 15 SER B CA 1
ATOM 1952 C C . SER B 1 23 ? -22.184 -111.584 149.266 1.00 12.24 15 SER B C 1
ATOM 1953 O O . SER B 1 23 ? -21.431 -112.537 149.622 1.00 11.77 15 SER B O 1
ATOM 1956 N N . GLY B 1 24 ? -23.408 -111.364 149.742 1.00 12.01 16 GLY B N 1
ATOM 1957 C CA . GLY B 1 24 ? -24.176 -112.418 150.398 1.00 11.81 16 GLY B CA 1
ATOM 1958 C C . GLY B 1 24 ? -23.458 -113.086 151.538 1.00 11.43 16 GLY B C 1
ATOM 1959 O O . GLY B 1 24 ? -23.012 -112.437 152.478 1.00 11.68 16 GLY B O 1
ATOM 1960 N N . LEU B 1 25 ? -23.395 -114.403 151.495 1.00 10.93 17 LEU B N 1
ATOM 1961 C CA . LEU B 1 25 ? -22.874 -115.142 152.627 1.00 10.83 17 LEU B CA 1
ATOM 1962 C C . LEU B 1 25 ? -21.365 -114.912 152.795 1.00 10.74 17 LEU B C 1
ATOM 1963 O O . LEU B 1 25 ? -20.900 -114.855 153.924 1.00 10.95 17 LEU B O 1
ATOM 1968 N N . GLY B 1 26 ? -20.628 -114.853 151.677 1.00 10.73 18 GLY B N 1
ATOM 1969 C CA . GLY B 1 26 ? -19.208 -114.559 151.709 1.00 10.81 18 GLY B CA 1
ATOM 1970 C C . GLY B 1 26 ? -18.915 -113.202 152.363 1.00 11.12 18 GLY B C 1
ATOM 1971 O O . GLY B 1 26 ? -18.031 -113.081 153.193 1.00 11.28 18 GLY B O 1
ATOM 1972 N N . ALA B 1 27 ? -19.685 -112.194 151.976 1.00 11.41 19 ALA B N 1
ATOM 1973 C CA . ALA B 1 27 ? -19.550 -110.841 152.527 1.00 11.63 19 ALA B CA 1
ATOM 1974 C C . ALA B 1 27 ? -19.879 -110.823 153.998 1.00 11.63 19 ALA B C 1
ATOM 1975 O O . ALA B 1 27 ? -19.202 -110.203 154.787 1.00 11.79 19 ALA B O 1
ATOM 1977 N N . GLY B 1 28 ? -20.950 -111.508 154.378 1.00 11.28 20 GLY B N 1
ATOM 1978 C CA . GLY B 1 28 ? -21.313 -111.549 155.785 1.00 11.22 20 GLY B CA 1
ATOM 1979 C C . GLY B 1 28 ? -20.220 -112.253 156.618 1.00 10.91 20 GLY B C 1
ATOM 1980 O O . GLY B 1 28 ? -19.928 -111.848 157.749 1.00 10.95 20 GLY B O 1
ATOM 1981 N N . THR B 1 29 ? -19.596 -113.292 156.051 1.00 10.53 21 THR B N 1
ATOM 1982 C CA . THR B 1 29 ? -18.542 -114.029 156.701 1.00 10.64 21 THR B CA 1
ATOM 1983 C C . THR B 1 29 ? -17.306 -113.088 156.859 1.00 11.17 21 THR B C 1
ATOM 1984 O O . THR B 1 29 ? -16.683 -113.018 157.899 1.00 11.06 21 THR B O 1
ATOM 1988 N N . ALA B 1 30 ? -17.005 -112.374 155.782 1.00 11.60 22 ALA B N 1
ATOM 1989 C CA . ALA B 1 30 ? -15.910 -111.391 155.811 1.00 12.35 22 ALA B CA 1
ATOM 1990 C C . ALA B 1 30 ? -16.113 -110.390 156.960 1.00 12.95 22 ALA B C 1
ATOM 1991 O O . ALA B 1 30 ? -15.175 -110.037 157.683 1.00 13.74 22 ALA B O 1
ATOM 1993 N N . ARG B 1 31 ? -17.316 -109.828 157.041 1.00 13.41 23 ARG B N 1
ATOM 1994 C CA . ARG B 1 31 ? -17.650 -108.860 158.111 1.00 14.24 23 ARG B CA 1
ATOM 1995 C C . ARG B 1 31 ? -17.452 -109.429 159.501 1.00 13.86 23 ARG B C 1
ATOM 1996 O O . ARG B 1 31 ? -16.838 -108.805 160.353 1.00 14.17 23 ARG B O 1
ATOM 2004 N N . LEU B 1 32 ? -17.942 -110.644 159.758 1.00 13.37 24 LEU B N 1
ATOM 2005 C CA A LEU B 1 32 ? -17.802 -111.222 161.082 0.50 13.46 24 LEU B CA 1
ATOM 2006 C CA B LEU B 1 32 ? -17.795 -111.211 161.084 0.50 13.36 24 LEU B CA 1
ATOM 2007 C C . LEU B 1 32 ? -16.353 -111.547 161.408 1.00 13.53 24 LEU B C 1
ATOM 2008 O O . LEU B 1 32 ? -15.882 -111.257 162.527 1.00 13.70 24 LEU B O 1
ATOM 2017 N N . LEU B 1 33 ? -15.623 -112.113 160.462 1.00 13.41 25 LEU B N 1
ATOM 2018 C CA . LEU B 1 33 ? -14.225 -112.431 160.746 1.00 13.73 25 LEU B CA 1
ATOM 2019 C C . LEU B 1 33 ? -13.412 -111.136 160.955 1.00 14.33 25 LEU B C 1
ATOM 2020 O O . LEU B 1 33 ? -12.527 -111.129 161.789 1.00 14.83 25 LEU B O 1
ATOM 2025 N N . THR B 1 34 ? -13.748 -110.071 160.242 1.00 14.40 26 THR B N 1
ATOM 2026 C CA . THR B 1 34 ? -13.029 -108.791 160.435 1.00 15.32 26 THR B CA 1
ATOM 2027 C C . THR B 1 34 ? -13.328 -108.214 161.817 1.00 16.05 26 THR B C 1
ATOM 2028 O O . THR B 1 34 ? -12.429 -107.681 162.499 1.00 16.52 26 THR B O 1
ATOM 2032 N N . GLU B 1 35 ? -14.593 -108.287 162.215 1.00 16.50 27 GLU B N 1
ATOM 2033 C CA . GLU B 1 35 ? -14.999 -107.800 163.557 1.00 17.40 27 GLU B CA 1
ATOM 2034 C C . GLU B 1 35 ? -14.250 -108.547 164.680 1.00 18.09 27 GLU B C 1
ATOM 2035 O O . GLU B 1 35 ? -13.884 -107.966 165.700 1.00 18.80 27 GLU B O 1
ATOM 2037 N N . ALA B 1 36 ? -13.962 -109.814 164.443 1.00 18.65 28 ALA B N 1
ATOM 2038 C CA . ALA B 1 36 ? -13.165 -110.688 165.320 1.00 19.46 28 ALA B CA 1
ATOM 2039 C C . ALA B 1 36 ? -11.654 -110.498 165.219 1.00 19.98 28 ALA B C 1
ATOM 2040 O O . ALA B 1 36 ? -10.904 -111.202 165.892 1.00 21.58 28 ALA B O 1
ATOM 2042 N N . GLY B 1 37 ? -11.207 -109.558 164.381 1.00 19.98 29 GLY B N 1
ATOM 2043 C CA . GLY B 1 37 ? -9.806 -109.236 164.241 1.00 20.02 29 GLY B CA 1
ATOM 2044 C C . GLY B 1 37 ? -9.083 -110.000 163.167 1.00 19.58 29 GLY B C 1
ATOM 2045 O O . GLY B 1 37 ? -7.867 -109.829 163.019 1.00 20.40 29 GLY B O 1
ATOM 2046 N N . GLY B 1 38 ? -9.797 -110.813 162.385 1.00 18.45 30 GLY B N 1
ATOM 2047 C CA . GLY B 1 38 ? -9.195 -111.484 161.244 1.00 17.96 30 GLY B CA 1
ATOM 2048 C C . GLY B 1 38 ? -8.897 -110.538 160.112 1.00 17.94 30 GLY B C 1
ATOM 2049 O O . GLY B 1 38 ? -9.479 -109.466 160.023 1.00 17.79 30 GLY B O 1
ATOM 2050 N N . LYS B 1 39 ? -8.004 -110.965 159.233 1.00 17.90 31 LYS B N 1
ATOM 2051 C CA . LYS B 1 39 ? -7.626 -110.213 158.051 1.00 18.55 31 LYS B CA 1
ATOM 2052 C C . LYS B 1 39 ? -8.195 -110.986 156.879 1.00 17.20 31 LYS B C 1
ATOM 2053 O O . LYS B 1 39 ? -7.961 -112.182 156.794 1.00 17.33 31 LYS B O 1
ATOM 2059 N N . VAL B 1 40 ? -8.987 -110.338 156.029 1.00 16.04 32 VAL B N 1
ATOM 2060 C CA . VAL B 1 40 ? -9.672 -111.076 154.960 1.00 15.23 32 VAL B CA 1
ATOM 2061 C C . VAL B 1 40 ? -9.157 -110.766 153.566 1.00 14.81 32 VAL B C 1
ATOM 2062 O O . VAL B 1 40 ? -8.881 -109.603 153.251 1.00 15.04 32 VAL B O 1
ATOM 2066 N N . VAL B 1 41 ? -9.001 -111.829 152.773 1.00 13.86 33 VAL B N 1
ATOM 2067 C CA . VAL B 1 41 ? -8.856 -111.721 151.321 1.00 13.74 33 VAL B CA 1
ATOM 2068 C C . VAL B 1 41 ? -10.180 -112.143 150.673 1.00 13.43 33 VAL B C 1
ATOM 2069 O O . VAL B 1 41 ? -10.682 -113.267 150.911 1.00 12.89 33 VAL B O 1
ATOM 2073 N N . LEU B 1 42 ? -10.766 -111.217 149.914 1.00 13.44 34 LEU B N 1
ATOM 2074 C CA . LEU B 1 42 ? -12.021 -111.435 149.201 1.00 13.24 34 LEU B CA 1
ATOM 2075 C C . LEU B 1 42 ? -11.741 -111.804 147.761 1.00 13.09 34 LEU B C 1
ATOM 2076 O O . LEU B 1 42 ? -11.128 -111.012 147.050 1.00 13.49 34 LEU B O 1
ATOM 2081 N N . ALA B 1 43 ? -12.115 -113.001 147.366 1.00 12.33 35 ALA B N 1
ATOM 2082 C CA . ALA B 1 43 ? -11.925 -113.484 145.984 1.00 12.40 35 ALA B CA 1
ATOM 2083 C C . ALA B 1 43 ? -13.271 -113.608 145.274 1.00 12.18 35 ALA B C 1
ATOM 2084 O O . ALA B 1 43 ? -14.120 -114.374 145.683 1.00 12.05 35 ALA B O 1
ATOM 2086 N N . ASP B 1 44 ? -13.479 -112.849 144.206 1.00 12.35 36 ASP B N 1
ATOM 2087 C CA . ASP B 1 44 ? -14.768 -112.784 143.559 1.00 12.61 36 ASP B CA 1
ATOM 2088 C C . ASP B 1 44 ? -14.553 -112.277 142.128 1.00 13.28 36 ASP B C 1
ATOM 2089 O O . ASP B 1 44 ? -13.507 -111.660 141.829 1.00 13.20 36 ASP B O 1
ATOM 2094 N N . LEU B 1 45 ? -15.557 -112.513 141.289 1.00 13.76 37 LEU B N 1
ATOM 2095 C CA . LEU B 1 45 ? -15.630 -111.861 139.982 1.00 14.78 37 LEU B CA 1
ATOM 2096 C C . LEU B 1 45 ? -16.015 -110.387 140.023 1.00 15.12 37 LEU B C 1
ATOM 2097 O O . LEU B 1 45 ? -15.689 -109.632 139.106 1.00 15.49 37 LEU B O 1
ATOM 2102 N N . ASN B 1 46 ? -16.746 -109.994 141.054 1.00 15.45 38 ASN B N 1
ATOM 2103 C CA . ASN B 1 46 ? -17.368 -108.678 141.126 1.00 15.89 38 ASN B CA 1
ATOM 2104 C C . ASN B 1 46 ? -16.348 -107.704 141.708 1.00 16.89 38 ASN B C 1
ATOM 2105 O O . ASN B 1 46 ? -16.198 -107.569 142.920 1.00 16.32 38 ASN B O 1
ATOM 2110 N N . GLN B 1 47 ? -15.668 -106.995 140.813 1.00 18.05 39 GLN B N 1
ATOM 2111 C CA . GLN B 1 47 ? -14.578 -106.117 141.224 1.00 20.05 39 GLN B CA 1
ATOM 2112 C C . GLN B 1 47 ? -15.065 -104.878 141.965 1.00 19.89 39 GLN B C 1
ATOM 2113 O O . GLN B 1 47 ? -14.484 -104.483 142.992 1.00 19.27 39 GLN B O 1
ATOM 2119 N N . ASP B 1 48 ? -16.127 -104.262 141.469 1.00 20.17 40 ASP B N 1
ATOM 2120 C CA . ASP B 1 48 ? -16.623 -103.040 142.118 1.00 20.82 40 ASP B CA 1
ATOM 2121 C C . ASP B 1 48 ? -17.083 -103.320 143.555 1.00 19.23 40 ASP B C 1
ATOM 2122 O O . ASP B 1 48 ? -16.720 -102.608 144.480 1.00 19.02 40 ASP B O 1
ATOM 2127 N N . ALA B 1 49 ? -17.883 -104.358 143.773 1.00 17.92 41 ALA B N 1
ATOM 2128 C CA . ALA B 1 49 ? -18.364 -104.631 145.134 1.00 16.92 41 ALA B CA 1
ATOM 2129 C C . ALA B 1 49 ? -17.230 -105.190 146.008 1.00 16.15 41 ALA B C 1
ATOM 2130 O O . ALA B 1 49 ? -17.167 -104.921 147.184 1.00 15.47 41 ALA B O 1
ATOM 2132 N N . GLY B 1 50 ? -16.336 -105.988 145.411 1.00 15.56 42 GLY B N 1
ATOM 2133 C CA . GLY B 1 50 ? -15.277 -106.607 146.126 1.00 15.36 42 GLY B CA 1
ATOM 2134 C C . GLY B 1 50 ? -14.306 -105.559 146.613 1.00 16.10 42 GLY B C 1
ATOM 2135 O O . GLY B 1 50 ? -13.925 -105.593 147.739 1.00 15.88 42 GLY B O 1
ATOM 2136 N N . GLU B 1 51 ? -13.886 -104.657 145.729 1.00 17.12 43 GLU B N 1
ATOM 2137 C CA . GLU B 1 51 ? -12.986 -103.563 146.144 1.00 18.32 43 GLU B CA 1
ATOM 2138 C C . GLU B 1 51 ? -13.631 -102.680 147.224 1.00 17.61 43 GLU B C 1
ATOM 2139 O O . GLU B 1 51 ? -12.994 -102.242 148.190 1.00 18.07 43 GLU B O 1
ATOM 2145 N N . ALA B 1 52 ? -14.897 -102.387 147.056 1.00 16.76 44 ALA B N 1
ATOM 2146 C CA . ALA B 1 52 ? -15.597 -101.590 148.053 1.00 16.85 44 ALA B CA 1
ATOM 2147 C C . ALA B 1 52 ? -15.646 -102.231 149.418 1.00 16.44 44 ALA B C 1
ATOM 2148 O O . ALA B 1 52 ? -15.482 -101.572 150.437 1.00 16.49 44 ALA B O 1
ATOM 2150 N N . LEU B 1 53 ? -15.928 -103.529 149.457 1.00 15.58 45 LEU B N 1
ATOM 2151 C CA . LEU B 1 53 ? -15.958 -104.234 150.727 1.00 15.35 45 LEU B CA 1
ATOM 2152 C C . LEU B 1 53 ? -14.559 -104.346 151.346 1.00 15.45 45 LEU B C 1
ATOM 2153 O O . LEU B 1 53 ? -14.410 -104.220 152.566 1.00 15.43 45 LEU B O 1
ATOM 2158 N N . ALA B 1 54 ? -13.546 -104.556 150.526 1.00 15.45 46 ALA B N 1
ATOM 2159 C CA . ALA B 1 54 ? -12.165 -104.567 151.005 1.00 16.22 46 ALA B CA 1
ATOM 2160 C C . ALA B 1 54 ? -11.810 -103.231 151.681 1.00 17.04 46 ALA B C 1
ATOM 2161 O O . ALA B 1 54 ? -11.231 -103.224 152.766 1.00 17.07 46 ALA B O 1
ATOM 2163 N N . ARG B 1 55 ? -12.270 -102.137 151.091 1.00 18.01 47 ARG B N 1
ATOM 2164 C CA . ARG B 1 55 ? -12.040 -100.789 151.674 1.00 19.45 47 ARG B CA 1
ATOM 2165 C C . ARG B 1 55 ? -12.796 -100.611 152.976 1.00 19.56 47 ARG B C 1
ATOM 2166 O O . ARG B 1 55 ? -12.341 -99.945 153.918 1.00 20.07 47 ARG B O 1
ATOM 2174 N N . GLU B 1 56 ? -14.003 -101.147 153.037 1.00 18.93 48 GLU B N 1
ATOM 2175 C CA . GLU B 1 56 ? -14.779 -101.033 154.253 1.00 19.94 48 GLU B CA 1
ATOM 2176 C C . GLU B 1 56 ? -14.158 -101.845 155.417 1.00 18.83 48 GLU B C 1
ATOM 2177 O O . GLU B 1 56 ? -14.199 -101.412 156.588 1.00 18.30 48 GLU B O 1
ATOM 2183 N N . LEU B 1 57 ? -13.594 -103.008 155.104 1.00 18.02 49 LEU B N 1
ATOM 2184 C CA . LEU B 1 57 ? -13.118 -103.978 156.108 1.00 17.92 49 LEU B CA 1
ATOM 2185 C C . LEU B 1 57 ? -11.627 -103.929 156.364 1.00 18.60 49 LEU B C 1
ATOM 2186 O O . LEU B 1 57 ? -11.158 -104.499 157.345 1.00 19.41 49 LEU B O 1
ATOM 2191 N N . GLY B 1 58 ? -10.857 -103.232 155.520 1.00 18.81 50 GLY B N 1
ATOM 2192 C CA . GLY B 1 58 ? -9.420 -103.269 155.646 1.00 19.74 50 GLY B CA 1
ATOM 2193 C C . GLY B 1 58 ? -8.775 -104.541 155.152 1.00 20.22 50 GLY B C 1
ATOM 2194 O O . GLY B 1 58 ? -7.660 -104.842 155.545 1.00 23.38 50 GLY B O 1
ATOM 2195 N N . GLY B 1 59 ? -9.432 -105.232 154.232 1.00 18.95 51 GLY B N 1
ATOM 2196 C CA . GLY B 1 59 ? -8.930 -106.465 153.646 1.00 17.87 51 GLY B CA 1
ATOM 2197 C C . GLY B 1 59 ? -8.358 -106.194 152.267 1.00 17.64 51 GLY B C 1
ATOM 2198 O O . GLY B 1 59 ? -8.106 -105.029 151.882 1.00 17.54 51 GLY B O 1
ATOM 2199 N N . VAL B 1 60 ? -8.078 -107.278 151.557 1.00 16.69 52 VAL B N 1
ATOM 2200 C CA . VAL B 1 60 ? -7.565 -107.279 150.221 1.00 16.66 52 VAL B CA 1
ATOM 2201 C C . VAL B 1 60 ? -8.608 -107.885 149.314 1.00 16.19 52 VAL B C 1
ATOM 2202 O O . VAL B 1 60 ? -9.223 -108.880 149.684 1.00 15.74 52 VAL B O 1
ATOM 2206 N N . PHE B 1 61 ? -8.816 -107.277 148.156 1.00 15.98 53 PHE B N 1
ATOM 2207 C CA . PHE B 1 61 ? -9.624 -107.863 147.101 1.00 15.62 53 PHE B CA 1
ATOM 2208 C C . PHE B 1 61 ? -8.756 -108.457 145.976 1.00 15.64 53 PHE B C 1
ATOM 2209 O O . PHE B 1 61 ? -7.798 -107.801 145.477 1.00 15.54 53 PHE B O 1
ATOM 2217 N N . VAL B 1 62 ? -9.070 -109.699 145.575 1.00 15.36 54 VAL B N 1
ATOM 2218 C CA . VAL B 1 62 ? -8.454 -110.320 144.410 1.00 15.81 54 VAL B CA 1
ATOM 2219 C C . VAL B 1 62 ? -9.506 -110.744 143.388 1.00 16.12 54 VAL B C 1
ATOM 2220 O O . VAL B 1 62 ? -10.431 -111.498 143.687 1.00 15.07 54 VAL B O 1
ATOM 2224 N N . ARG B 1 63 ? -9.404 -110.264 142.156 1.00 17.12 55 ARG B N 1
ATOM 2225 C CA . ARG B 1 63 ? -10.338 -110.637 141.122 1.00 18.33 55 ARG B CA 1
ATOM 2226 C C . ARG B 1 63 ? -10.023 -112.108 140.803 1.00 17.12 55 ARG B C 1
ATOM 2227 O O . ARG B 1 63 ? -8.893 -112.460 140.491 1.00 17.22 55 ARG B O 1
ATOM 2235 N N . CYS B 1 64 ? -11.003 -112.985 140.936 1.00 15.58 56 CYS B N 1
ATOM 2236 C CA . CYS B 1 64 ? -10.712 -114.405 140.908 1.00 14.73 56 CYS B CA 1
ATOM 2237 C C . CYS B 1 64 ? -11.924 -115.154 140.400 1.00 13.88 56 CYS B C 1
ATOM 2238 O O . CYS B 1 64 ? -12.984 -115.059 140.986 1.00 13.74 56 CYS B O 1
ATOM 2241 N N . ASP B 1 65 ? -11.749 -115.896 139.304 1.00 13.09 57 ASP B N 1
ATOM 2242 C CA . ASP B 1 65 ? -12.671 -116.929 138.862 1.00 12.99 57 ASP B CA 1
ATOM 2243 C C . ASP B 1 65 ? -12.188 -118.228 139.454 1.00 12.07 57 ASP B C 1
ATOM 2244 O O . ASP B 1 65 ? -11.142 -118.755 139.064 1.00 11.53 57 ASP B O 1
ATOM 2249 N N . VAL B 1 66 ? -12.970 -118.766 140.393 1.00 11.26 58 VAL B N 1
ATOM 2250 C CA . VAL B 1 66 ? -12.550 -119.912 141.199 1.00 11.12 58 VAL B CA 1
ATOM 2251 C C . VAL B 1 66 ? -12.267 -121.171 140.369 1.00 11.13 58 VAL B C 1
ATOM 2252 O O . VAL B 1 66 ? -11.552 -122.047 140.818 1.00 11.19 58 VAL B O 1
ATOM 2256 N N . ALA B 1 67 ? -12.798 -121.222 139.164 1.00 11.27 59 ALA B N 1
ATOM 2257 C CA . ALA B 1 67 ? -12.586 -122.372 138.310 1.00 11.90 59 ALA B CA 1
ATOM 2258 C C . ALA B 1 67 ? -11.219 -122.390 137.654 1.00 12.68 59 ALA B C 1
ATOM 2259 O O . ALA B 1 67 ? -10.825 -123.421 137.073 1.00 13.22 59 ALA B O 1
ATOM 2261 N N . ARG B 1 68 ? -10.495 -121.279 137.686 1.00 13.32 60 ARG B N 1
ATOM 2262 C CA . ARG B 1 68 ? -9.226 -121.161 136.934 1.00 14.22 60 ARG B CA 1
ATOM 2263 C C . ARG B 1 68 ? -8.032 -121.351 137.883 1.00 13.80 60 ARG B C 1
ATOM 2264 O O . ARG B 1 68 ? -7.958 -120.732 138.976 1.00 13.25 60 ARG B O 1
ATOM 2272 N N . GLU B 1 69 ? -7.118 -122.213 137.463 1.00 13.87 61 GLU B N 1
ATOM 2273 C CA . GLU B 1 69 ? -5.921 -122.473 138.219 1.00 14.45 61 GLU B CA 1
ATOM 2274 C C . GLU B 1 69 ? -5.163 -121.187 138.546 1.00 14.37 61 GLU B C 1
ATOM 2275 O O . GLU B 1 69 ? -4.811 -120.966 139.684 1.00 14.08 61 GLU B O 1
ATOM 2281 N N . GLU B 1 70 ? -4.966 -120.343 137.539 1.00 14.52 62 GLU B N 1
ATOM 2282 C CA . GLU B 1 70 ? -4.122 -119.170 137.742 1.00 15.34 62 GLU B CA 1
ATOM 2283 C C . GLU B 1 70 ? -4.763 -118.208 138.765 1.00 14.75 62 GLU B C 1
ATOM 2284 O O . GLU B 1 70 ? -4.049 -117.491 139.515 1.00 15.24 62 GLU B O 1
ATOM 2290 N N . ASP B 1 71 ? -6.092 -118.165 138.763 1.00 14.10 63 ASP B N 1
ATOM 2291 C CA . ASP B 1 71 ? -6.826 -117.251 139.644 1.00 13.72 63 ASP B CA 1
ATOM 2292 C C . ASP B 1 71 ? -6.781 -117.743 141.095 1.00 13.49 63 ASP B C 1
ATOM 2293 O O . ASP B 1 71 ? -6.638 -116.903 142.043 1.00 13.08 63 ASP B O 1
ATOM 2298 N N . ALA B 1 72 ? -6.975 -119.048 141.291 1.00 13.11 64 ALA B N 1
ATOM 2299 C CA . ALA B 1 72 ? -6.802 -119.640 142.627 1.00 13.04 64 ALA B CA 1
ATOM 2300 C C . ALA B 1 72 ? -5.376 -119.384 143.170 1.00 13.69 64 ALA B C 1
ATOM 2301 O O . ALA B 1 72 ? -5.196 -119.029 144.341 1.00 13.48 64 ALA B O 1
ATOM 2303 N N . GLN B 1 73 ? -4.374 -119.574 142.309 1.00 13.99 65 GLN B N 1
ATOM 2304 C CA . GLN B 1 73 ? -2.984 -119.294 142.710 1.00 15.00 65 GLN B CA 1
ATOM 2305 C C . GLN B 1 73 ? -2.789 -117.833 143.179 1.00 14.77 65 GLN B C 1
ATOM 2306 O O . GLN B 1 73 ? -2.213 -117.571 144.223 1.00 15.30 65 GLN B O 1
ATOM 2312 N N . ALA B 1 74 ? -3.361 -116.899 142.443 1.00 14.28 66 ALA B N 1
ATOM 2313 C CA . ALA B 1 74 ? -3.254 -115.492 142.761 1.00 14.15 66 ALA B CA 1
ATOM 2314 C C . ALA B 1 74 ? -3.971 -115.142 144.047 1.00 13.91 66 ALA B C 1
ATOM 2315 O O . ALA B 1 74 ? -3.460 -114.336 144.832 1.00 14.13 66 ALA B O 1
ATOM 2317 N N . ALA B 1 75 ? -5.143 -115.742 144.264 1.00 13.21 67 ALA B N 1
ATOM 2318 C CA . ALA B 1 75 ? -5.896 -115.478 145.488 1.00 13.34 67 ALA B CA 1
ATOM 2319 C C . ALA B 1 75 ? -5.142 -116.005 146.707 1.00 13.53 67 ALA B C 1
ATOM 2320 O O . ALA B 1 75 ? -5.024 -115.280 147.716 1.00 13.87 67 ALA B O 1
ATOM 2322 N N . VAL B 1 76 ? -4.610 -117.223 146.612 1.00 13.48 68 VAL B N 1
ATOM 2323 C CA . VAL B 1 76 ? -3.884 -117.836 147.732 1.00 13.67 68 VAL B CA 1
ATOM 2324 C C . VAL B 1 76 ? -2.584 -117.094 147.993 1.00 14.33 68 VAL B C 1
ATOM 2325 O O . VAL B 1 76 ? -2.254 -116.837 149.156 1.00 14.72 68 VAL B O 1
ATOM 2329 N N . ALA B 1 77 ? -1.857 -116.730 146.943 1.00 14.74 69 ALA B N 1
ATOM 2330 C CA . ALA B 1 77 ? -0.612 -115.976 147.131 1.00 15.54 69 ALA B CA 1
ATOM 2331 C C . ALA B 1 77 ? -0.886 -114.622 147.821 1.00 15.72 69 ALA B C 1
ATOM 2332 O O . ALA B 1 77 ? -0.102 -114.185 148.671 1.00 16.37 69 ALA B O 1
ATOM 2334 N N . ALA B 1 78 ? -1.999 -113.959 147.500 1.00 15.54 70 ALA B N 1
ATOM 2335 C CA . ALA B 1 78 ? -2.336 -112.687 148.176 1.00 15.50 70 ALA B CA 1
ATOM 2336 C C . ALA B 1 78 ? -2.544 -112.915 149.660 1.00 15.48 70 ALA B C 1
ATOM 2337 O O . ALA B 1 78 ? -2.165 -112.064 150.491 1.00 15.70 70 ALA B O 1
ATOM 2339 N N . ALA B 1 79 ? -3.162 -114.046 150.008 1.00 15.20 71 ALA B N 1
ATOM 2340 C CA . ALA B 1 79 ? -3.442 -114.339 151.408 1.00 15.43 71 ALA B CA 1
ATOM 2341 C C . ALA B 1 79 ? -2.156 -114.647 152.158 1.00 16.29 71 ALA B C 1
ATOM 2342 O O . ALA B 1 79 ? -1.943 -114.140 153.256 1.00 16.28 71 ALA B O 1
ATOM 2344 N N . THR B 1 80 ? -1.281 -115.450 151.560 1.00 17.06 72 THR B N 1
ATOM 2345 C CA . THR B 1 80 ? -0.016 -115.800 152.224 1.00 18.46 72 THR B CA 1
ATOM 2346 C C . THR B 1 80 ? 0.916 -114.577 152.359 1.00 19.20 72 THR B C 1
ATOM 2347 O O . THR B 1 80 ? 1.726 -114.523 153.268 1.00 19.46 72 THR B O 1
ATOM 2351 N N . LYS B 1 81 ? 0.821 -113.632 151.439 1.00 19.91 73 LYS B N 1
ATOM 2352 C CA . LYS B 1 81 ? 1.567 -112.366 151.529 1.00 21.52 73 LYS B CA 1
ATOM 2353 C C . LYS B 1 81 ? 1.033 -111.498 152.662 1.00 21.03 73 LYS B C 1
ATOM 2354 O O . LYS B 1 81 ? 1.811 -110.793 153.350 1.00 21.27 73 LYS B O 1
ATOM 2360 N N . LEU B 1 82 ? -0.271 -111.536 152.890 1.00 20.20 74 LEU B N 1
ATOM 2361 C CA . LEU B 1 82 ? -0.884 -110.763 153.970 1.00 20.26 74 LEU B CA 1
ATOM 2362 C C . LEU B 1 82 ? -0.549 -111.246 155.388 1.00 20.22 74 LEU B C 1
ATOM 2363 O O . LEU B 1 82 ? -0.456 -110.442 156.316 1.00 20.56 74 LEU B O 1
ATOM 2368 N N . GLY B 1 83 ? -0.387 -112.551 155.572 1.00 19.25 75 GLY B N 1
ATOM 2369 C CA . GLY B 1 83 ? -0.066 -113.127 156.881 1.00 19.21 75 GLY B CA 1
ATOM 2370 C C . GLY B 1 83 ? -0.236 -114.643 156.831 1.00 18.80 75 GLY B C 1
ATOM 2371 O O . GLY B 1 83 ? -0.078 -115.235 155.781 1.00 18.77 75 GLY B O 1
ATOM 2372 N N . THR B 1 84 ? -0.551 -115.252 157.970 1.00 18.09 76 THR B N 1
ATOM 2373 C CA . THR B 1 84 ? -0.703 -116.690 158.035 1.00 17.84 76 THR B CA 1
ATOM 2374 C C . THR B 1 84 ? -2.118 -117.121 157.622 1.00 16.77 76 THR B C 1
ATOM 2375 O O . THR B 1 84 ? -3.076 -116.808 158.307 1.00 16.39 76 THR B O 1
ATOM 2379 N N . LEU B 1 85 ? -2.237 -117.855 156.512 1.00 16.03 77 LEU B N 1
ATOM 2380 C CA . LEU B 1 85 ? -3.524 -118.295 155.998 1.00 15.29 77 LEU B CA 1
ATOM 2381 C C . LEU B 1 85 ? -4.002 -119.415 156.875 1.00 15.14 77 LEU B C 1
ATOM 2382 O O . LEU B 1 85 ? -3.398 -120.485 156.884 1.00 15.65 77 LEU B O 1
ATOM 2387 N N . ARG B 1 86 ? -5.060 -119.162 157.645 1.00 14.86 78 ARG B N 1
ATOM 2388 C CA . ARG B 1 86 ? -5.586 -120.163 158.548 1.00 14.81 78 ARG B CA 1
ATOM 2389 C C . ARG B 1 86 ? -6.963 -120.675 158.121 1.00 13.63 78 ARG B C 1
ATOM 2390 O O . ARG B 1 86 ? -7.443 -121.686 158.658 1.00 13.05 78 ARG B O 1
ATOM 2398 N N . GLY B 1 87 ? -7.641 -119.996 157.198 1.00 12.97 79 GLY B N 1
ATOM 2399 C CA . GLY B 1 87 ? -8.990 -120.420 156.826 1.00 12.40 79 GLY B CA 1
ATOM 2400 C C . GLY B 1 87 ? -9.325 -120.119 155.374 1.00 12.12 79 GLY B C 1
ATOM 2401 O O . GLY B 1 87 ? -8.943 -119.051 154.846 1.00 12.42 79 GLY B O 1
ATOM 2402 N N . LEU B 1 88 ? -9.957 -121.078 154.694 1.00 11.31 80 LEU B N 1
ATOM 2403 C CA . LEU B 1 88 ? -10.613 -120.866 153.389 1.00 10.94 80 LEU B CA 1
ATOM 2404 C C . LEU B 1 88 ? -12.074 -121.039 153.587 1.00 10.65 80 LEU B C 1
ATOM 2405 O O . LEU B 1 88 ? -12.478 -122.054 154.191 1.00 10.43 80 LEU B O 1
ATOM 2410 N N . VAL B 1 89 ? -12.875 -120.098 153.052 1.00 10.13 81 VAL B N 1
ATOM 2411 C CA . VAL B 1 89 ? -14.324 -120.215 153.076 1.00 9.82 81 VAL B CA 1
ATOM 2412 C C . VAL B 1 89 ? -14.807 -120.120 151.648 1.00 9.73 81 VAL B C 1
ATOM 2413 O O . VAL B 1 89 ? -14.586 -119.095 150.988 1.00 9.88 81 VAL B O 1
ATOM 2417 N N . ASN B 1 90 ? -15.317 -121.234 151.113 1.00 9.34 82 ASN B N 1
ATOM 2418 C CA . ASN B 1 90 ? -15.806 -121.264 149.741 1.00 9.44 82 ASN B CA 1
ATOM 2419 C C . ASN B 1 90 ? -17.258 -120.865 149.694 1.00 9.59 82 ASN B C 1
ATOM 2420 O O . ASN B 1 90 ? -18.149 -121.691 150.023 1.00 9.43 82 ASN B O 1
ATOM 2425 N N . CYS B 1 91 ? -17.543 -119.668 149.219 1.00 9.85 83 CYS B N 1
ATOM 2426 C CA . CYS B 1 91 ? -18.891 -119.204 148.997 1.00 10.06 83 CYS B CA 1
ATOM 2427 C C . CYS B 1 91 ? -19.227 -118.868 147.532 1.00 10.42 83 CYS B C 1
ATOM 2428 O O . CYS B 1 91 ? -20.399 -118.705 147.206 1.00 10.77 83 CYS B O 1
ATOM 2431 N N . ALA B 1 92 ? -18.248 -118.835 146.627 1.00 10.73 84 ALA B N 1
ATOM 2432 C CA . ALA B 1 92 ? -18.531 -118.575 145.232 1.00 10.93 84 ALA B CA 1
ATOM 2433 C C . ALA B 1 92 ? -19.478 -119.640 144.686 1.00 11.12 84 ALA B C 1
ATOM 2434 O O . ALA B 1 92 ? -19.241 -120.841 144.867 1.00 11.14 84 ALA B O 1
ATOM 2436 N N . GLY B 1 93 ? -20.573 -119.215 144.081 1.00 11.23 85 GLY B N 1
ATOM 2437 C CA . GLY B 1 93 ? -21.525 -120.163 143.534 1.00 11.29 85 GLY B CA 1
ATOM 2438 C C . GLY B 1 93 ? -22.591 -119.520 142.713 1.00 11.68 85 GLY B C 1
ATOM 2439 O O . GLY B 1 93 ? -22.810 -118.313 142.830 1.00 11.66 85 GLY B O 1
ATOM 2440 N N . ILE B 1 94 ? -23.235 -120.330 141.872 1.00 11.50 86 ILE B N 1
ATOM 2441 C CA . ILE B 1 94 ? -24.351 -119.912 141.038 1.00 12.06 86 ILE B CA 1
ATOM 2442 C C . ILE B 1 94 ? -25.455 -120.933 141.184 1.00 12.58 86 ILE B C 1
ATOM 2443 O O . ILE B 1 94 ? -25.200 -122.069 141.509 1.00 12.06 86 ILE B O 1
ATOM 2448 N N . ALA B 1 95 ? -26.685 -120.506 140.940 1.00 13.82 87 ALA B N 1
ATOM 2449 C CA . ALA B 1 95 ? -27.838 -121.387 141.195 1.00 14.44 87 ALA B CA 1
ATOM 2450 C C . ALA B 1 95 ? -28.858 -121.254 140.053 1.00 15.69 87 ALA B C 1
ATOM 2451 O O . ALA B 1 95 ? -29.979 -120.847 140.277 1.00 16.89 87 ALA B O 1
ATOM 2453 N N . PRO B 1 96 ? -28.505 -121.639 138.824 1.00 16.98 88 PRO B N 1
ATOM 2454 C CA . PRO B 1 96 ? -29.520 -121.580 137.765 1.00 17.66 88 PRO B CA 1
ATOM 2455 C C . PRO B 1 96 ? -30.589 -122.657 137.934 1.00 17.29 88 PRO B C 1
ATOM 2456 O O . PRO B 1 96 ? -30.434 -123.558 138.776 1.00 17.75 88 PRO B O 1
ATOM 2460 N N . ALA B 1 97 ? -31.724 -122.457 137.280 1.00 16.33 89 ALA B N 1
ATOM 2461 C CA . ALA B 1 97 ? -32.793 -123.451 137.278 1.00 16.09 89 ALA B CA 1
ATOM 2462 C C . ALA B 1 97 ? -33.083 -123.875 135.830 1.00 15.90 89 ALA B C 1
ATOM 2463 O O . ALA B 1 97 ? -33.125 -123.055 134.903 1.00 16.60 89 ALA B O 1
ATOM 2465 N N . ALA B 1 98 ? -33.279 -125.167 135.641 1.00 14.79 90 ALA B N 1
ATOM 2466 C CA . ALA B 1 98 ? -33.652 -125.726 134.364 1.00 14.64 90 ALA B CA 1
ATOM 2467 C C . ALA B 1 98 ? -34.035 -127.180 134.602 1.00 14.15 90 ALA B C 1
ATOM 2468 O O . ALA B 1 98 ? -33.296 -127.914 135.252 1.00 13.28 90 ALA B O 1
ATOM 2470 N N . LYS B 1 99 ? -35.163 -127.575 134.054 1.00 14.30 91 LYS B N 1
ATOM 2471 C CA . LYS B 1 99 ? -35.600 -128.964 134.174 1.00 14.48 91 LYS B CA 1
ATOM 2472 C C . LYS B 1 99 ? -34.826 -129.916 133.288 1.00 14.17 91 LYS B C 1
ATOM 2473 O O . LYS B 1 99 ? -34.374 -129.543 132.204 1.00 14.30 91 LYS B O 1
ATOM 2479 N N . THR B 1 100 ? -34.706 -131.162 133.737 1.00 13.57 92 THR B N 1
ATOM 2480 C CA . THR B 1 100 ? -34.035 -132.214 132.963 1.00 13.42 92 THR B CA 1
ATOM 2481 C C . THR B 1 100 ? -34.664 -132.316 131.563 1.00 14.13 92 THR B C 1
ATOM 2482 O O . THR B 1 100 ? -33.940 -132.350 130.563 1.00 13.92 92 THR B O 1
ATOM 2486 N N . VAL B 1 101 ? -35.994 -132.348 131.496 1.00 14.74 93 VAL B N 1
ATOM 2487 C CA . VAL B 1 101 ? -36.717 -132.147 130.221 1.00 15.82 93 VAL B CA 1
ATOM 2488 C C . VAL B 1 101 ? -37.674 -130.966 130.390 1.00 16.71 93 VAL B C 1
ATOM 2489 O O . VAL B 1 101 ? -38.634 -131.022 131.171 1.00 16.99 93 VAL B O 1
ATOM 2493 N N . GLY B 1 102 ? -37.374 -129.890 129.680 1.00 17.45 94 GLY B N 1
ATOM 2494 C CA . GLY B 1 102 ? -38.144 -128.654 129.751 1.00 18.30 94 GLY B CA 1
ATOM 2495 C C . GLY B 1 102 ? -39.028 -128.438 128.530 1.00 19.15 94 GLY B C 1
ATOM 2496 O O . GLY B 1 102 ? -39.150 -129.280 127.644 1.00 19.21 94 GLY B O 1
ATOM 2497 N N . LYS B 1 103 ? -39.638 -127.267 128.499 1.00 20.13 95 LYS B N 1
ATOM 2498 C CA . LYS B 1 103 ? -40.571 -126.916 127.440 1.00 21.53 95 LYS B CA 1
ATOM 2499 C C . LYS B 1 103 ? -39.869 -126.886 126.078 1.00 22.33 95 LYS B C 1
ATOM 2500 O O . LYS B 1 103 ? -40.513 -127.151 125.087 1.00 23.39 95 LYS B O 1
ATOM 2506 N N . ASP B 1 104 ? -38.566 -126.553 126.074 1.00 22.50 96 ASP B N 1
ATOM 2507 C CA . ASP B 1 104 ? -37.739 -126.474 124.871 1.00 23.75 96 ASP B CA 1
ATOM 2508 C C . ASP B 1 104 ? -36.874 -127.718 124.606 1.00 23.13 96 ASP B C 1
ATOM 2509 O O . ASP B 1 104 ? -35.985 -127.657 123.744 1.00 24.56 96 ASP B O 1
ATOM 2514 N N . GLY B 1 105 ? -37.133 -128.831 125.289 1.00 21.33 97 GLY B N 1
ATOM 2515 C CA . GLY B 1 105 ? -36.348 -130.054 125.101 1.00 20.09 97 GLY B CA 1
ATOM 2516 C C . GLY B 1 105 ? -35.449 -130.325 126.316 1.00 18.31 97 GLY B C 1
ATOM 2517 O O . GLY B 1 105 ? -35.636 -129.710 127.376 1.00 17.80 97 GLY B O 1
ATOM 2518 N N . PRO B 1 106 ? -34.447 -131.208 126.171 1.00 17.21 98 PRO B N 1
ATOM 2519 C CA . PRO B 1 106 ? -33.563 -131.485 127.314 1.00 16.24 98 PRO B CA 1
ATOM 2520 C C . PRO B 1 106 ? -32.822 -130.268 127.857 1.00 15.28 98 PRO B C 1
ATOM 2521 O O . PRO B 1 106 ? -32.473 -129.341 127.107 1.00 15.24 98 PRO B O 1
ATOM 2525 N N . HIS B 1 107 ? -32.592 -130.280 129.169 1.00 14.38 99 HIS B N 1
ATOM 2526 C CA . HIS B 1 107 ? -31.666 -129.372 129.849 1.00 13.67 99 HIS B CA 1
ATOM 2527 C C . HIS B 1 107 ? -30.422 -129.143 128.987 1.00 13.78 99 HIS 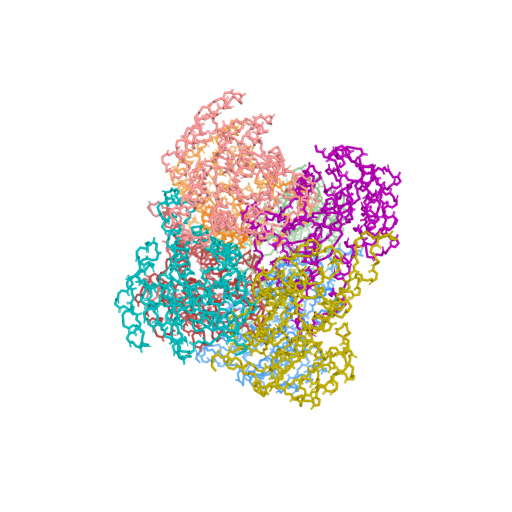B C 1
ATOM 2528 O O . HIS B 1 107 ? -29.756 -130.107 128.591 1.00 13.36 99 HIS B O 1
ATOM 2535 N N . PRO B 1 108 ? -30.074 -127.870 128.717 1.00 13.85 100 PRO B N 1
ATOM 2536 C CA . PRO B 1 108 ? -28.847 -127.717 127.937 1.00 14.04 100 PRO B CA 1
ATOM 2537 C C . PRO B 1 108 ? -27.629 -128.289 128.650 1.00 13.67 100 PRO B C 1
ATOM 2538 O O . PRO B 1 108 ? -27.472 -128.120 129.878 1.00 13.39 100 PRO B O 1
ATOM 2542 N N . LEU B 1 109 ? -26.762 -128.946 127.897 1.00 13.70 101 LEU B N 1
ATOM 2543 C CA . LEU B 1 109 ? -25.569 -129.520 128.482 1.00 13.70 101 LEU B CA 1
ATOM 2544 C C . LEU B 1 109 ? -24.635 -128.476 129.100 1.00 13.85 101 LEU B C 1
ATOM 2545 O O . LEU B 1 109 ? -24.082 -128.702 130.180 1.00 13.40 101 LEU B O 1
ATOM 2550 N N . GLU B 1 110 ? -24.447 -127.358 128.417 1.00 14.57 102 GLU B N 1
ATOM 2551 C CA . GLU B 1 110 ? -23.465 -126.373 128.877 1.00 15.23 102 GLU B CA 1
ATOM 2552 C C . GLU B 1 110 ? -23.880 -125.729 130.191 1.00 14.40 102 GLU B C 1
ATOM 2553 O O . GLU B 1 110 ? -23.030 -125.440 131.041 1.00 13.98 102 GLU B O 1
ATOM 2559 N N . LEU B 1 111 ? -25.182 -125.577 130.379 1.00 13.83 103 LEU B N 1
ATOM 2560 C CA . LEU B 1 111 ? -25.672 -125.054 131.623 1.00 13.41 103 LEU B CA 1
ATOM 2561 C C . LEU B 1 111 ? -25.340 -125.965 132.788 1.00 12.37 103 LEU B C 1
ATOM 2562 O O . LEU B 1 111 ? -24.989 -125.481 133.861 1.00 11.87 103 LEU B O 1
ATOM 2567 N N . PHE B 1 112 ? -25.566 -127.266 132.626 1.00 11.73 104 PHE B N 1
ATOM 2568 C CA . PHE B 1 112 ? -25.186 -128.227 133.667 1.00 10.95 104 PHE B CA 1
ATOM 2569 C C . PHE B 1 112 ? -23.686 -128.157 133.918 1.00 10.90 104 PHE B C 1
ATOM 2570 O O . PHE B 1 112 ? -23.229 -128.030 135.058 1.00 10.59 104 PHE B O 1
ATOM 2578 N N . ALA B 1 113 ? -22.896 -128.216 132.837 1.00 10.96 105 ALA B N 1
ATOM 2579 C CA . ALA B 1 113 ? -21.459 -128.168 132.976 1.00 10.99 105 ALA B CA 1
ATOM 2580 C C . ALA B 1 113 ? -20.961 -126.894 133.682 1.00 11.13 105 ALA B C 1
ATOM 2581 O O . ALA B 1 113 ? -20.034 -126.983 134.507 1.00 10.69 105 ALA B O 1
ATOM 2583 N N . LYS B 1 114 ? -21.555 -125.743 133.343 1.00 11.59 106 LYS B N 1
ATOM 2584 C CA . LYS B 1 114 ? -21.111 -124.459 133.922 1.00 12.48 106 LYS B CA 1
ATOM 2585 C C . LYS B 1 114 ? -21.390 -124.467 135.436 1.00 11.51 106 LYS B C 1
ATOM 2586 O O . LYS B 1 114 ? -20.554 -124.013 136.229 1.00 11.15 106 LYS B O 1
ATOM 2592 N N . THR B 1 115 ? -22.576 -124.943 135.837 1.00 10.87 107 THR B N 1
ATOM 2593 C CA . THR B 1 115 ? -22.943 -125.013 137.252 1.00 10.57 107 THR B CA 1
ATOM 2594 C C . THR B 1 115 ? -21.966 -125.910 138.035 1.00 10.09 107 THR B C 1
ATOM 2595 O O . THR B 1 115 ? -21.515 -125.560 139.114 1.00 10.00 107 THR B O 1
ATOM 2599 N N . ILE B 1 116 ? -21.659 -127.074 137.473 1.00 9.88 108 ILE B N 1
ATOM 2600 C CA A ILE B 1 116 ? -20.699 -127.988 138.062 0.50 9.66 108 ILE B CA 1
ATOM 2601 C CA B ILE B 1 116 ? -20.678 -127.996 138.037 0.50 9.75 108 ILE B CA 1
ATOM 2602 C C . ILE B 1 116 ? -19.306 -127.329 138.122 1.00 9.84 108 ILE B C 1
ATOM 2603 O O . ILE B 1 116 ? -18.586 -127.472 139.114 1.00 9.61 108 ILE B O 1
ATOM 2612 N N . THR B 1 117 ? -18.948 -126.623 137.063 1.00 10.00 109 THR B N 1
ATOM 2613 C CA . THR B 1 117 ? -17.597 -126.038 136.958 1.00 10.35 109 THR B CA 1
ATOM 2614 C C . THR B 1 117 ? -17.398 -124.947 138.007 1.00 10.41 109 THR B C 1
ATOM 2615 O O . THR B 1 117 ? -16.391 -124.948 138.721 1.00 10.55 109 THR B O 1
ATOM 2619 N N . VAL B 1 118 ? -18.355 -124.051 138.165 1.00 10.53 110 VAL B N 1
ATOM 2620 C CA . VAL B 1 118 ? -18.221 -122.977 139.172 1.00 10.55 110 VAL B CA 1
ATOM 2621 C C . VAL B 1 118 ? -18.317 -123.550 140.568 1.00 10.11 110 VAL B C 1
ATOM 2622 O O . VAL B 1 118 ? -17.489 -123.287 141.425 1.00 10.27 110 VAL B O 1
ATOM 2626 N N . ASN B 1 119 ? -19.349 -124.359 140.813 1.00 9.67 111 ASN B N 1
ATOM 2627 C CA . ASN B 1 119 ? -19.675 -124.696 142.195 1.00 9.44 111 ASN B CA 1
ATOM 2628 C C . ASN B 1 119 ? -18.859 -125.836 142.735 1.00 9.42 111 ASN B C 1
ATOM 2629 O O . ASN B 1 119 ? -18.573 -125.857 143.908 1.00 9.55 111 ASN B O 1
ATOM 2634 N N . LEU B 1 120 ? -18.576 -126.853 141.916 1.00 9.34 112 LEU B N 1
ATOM 2635 C CA . LEU B 1 120 ? -17.883 -128.042 142.379 1.00 9.30 112 LEU B CA 1
ATOM 2636 C C . LEU B 1 120 ? -16.428 -127.995 141.994 1.00 9.44 112 LEU B C 1
ATOM 2637 O O . LEU B 1 120 ? -15.542 -128.082 142.856 1.00 9.33 112 LEU B O 1
ATOM 2642 N N . ILE B 1 121 ? -16.128 -127.844 140.697 1.00 9.50 113 ILE B N 1
ATOM 2643 C CA . ILE B 1 121 ? -14.726 -127.826 140.284 1.00 9.50 113 ILE B CA 1
ATOM 2644 C C . ILE B 1 121 ? -14.026 -126.597 140.892 1.00 9.55 113 ILE B C 1
ATOM 2645 O O . ILE B 1 121 ? -12.897 -126.708 141.372 1.00 9.49 113 ILE B O 1
ATOM 2650 N N . GLY B 1 122 ? -14.717 -125.461 140.899 1.00 9.35 114 GLY B N 1
ATOM 2651 C CA . GLY B 1 122 ? -14.191 -124.213 141.522 1.00 9.37 114 GLY B CA 1
ATOM 2652 C C . GLY B 1 122 ? -13.877 -124.355 142.968 1.00 9.23 114 GLY B C 1
ATOM 2653 O O . GLY B 1 122 ? -12.863 -123.895 143.444 1.00 9.77 114 GLY B O 1
ATOM 2654 N N . THR B 1 123 ? -14.795 -124.968 143.718 1.00 8.86 115 THR B N 1
ATOM 2655 C CA . THR B 1 123 ? -14.558 -125.207 145.150 1.00 8.76 115 THR B CA 1
ATOM 2656 C C . THR B 1 123 ? -13.336 -126.116 145.357 1.00 8.80 115 THR B C 1
ATOM 2657 O O . THR B 1 123 ? -12.467 -125.822 146.181 1.00 8.90 115 THR B O 1
ATOM 2661 N N . PHE B 1 124 ? -13.233 -127.209 144.585 1.00 8.79 116 PHE B N 1
ATOM 2662 C CA . PHE B 1 124 ? -12.060 -128.094 144.695 1.00 8.95 116 PHE B CA 1
ATOM 2663 C C . PHE B 1 124 ? -10.745 -127.367 144.313 1.00 9.27 116 PHE B C 1
ATOM 2664 O O . PHE B 1 124 ? -9.718 -127.529 144.977 1.00 9.30 116 PHE B O 1
ATOM 2672 N N . ASN B 1 125 ? -10.831 -126.556 143.284 1.00 9.34 117 ASN B N 1
ATOM 2673 C CA . ASN B 1 125 ? -9.676 -125.823 142.853 1.00 9.89 117 ASN B CA 1
ATOM 2674 C C . ASN B 1 125 ? -9.151 -124.904 143.955 1.00 10.04 117 ASN B C 1
ATOM 2675 O O . ASN B 1 125 ? -7.941 -124.846 144.197 1.00 10.26 117 ASN B O 1
ATOM 2680 N N . MET B 1 126 ? -10.054 -124.182 144.622 1.00 9.92 118 MET B N 1
ATOM 2681 C CA . MET B 1 126 ? -9.631 -123.326 145.726 1.00 10.15 118 MET B CA 1
ATOM 2682 C C . MET B 1 126 ? -9.106 -124.154 146.900 1.00 9.91 118 MET B C 1
ATOM 2683 O O . MET B 1 126 ? -8.104 -123.843 147.503 1.00 9.90 118 MET B O 1
ATOM 2688 N N . ILE B 1 127 ? -9.769 -125.271 147.194 1.00 9.48 119 ILE B N 1
ATOM 2689 C CA . ILE B 1 127 ? -9.304 -126.169 148.253 1.00 9.64 119 ILE B CA 1
ATOM 2690 C C . ILE B 1 127 ? -7.902 -126.691 148.034 1.00 10.03 119 ILE B C 1
ATOM 2691 O O . ILE B 1 127 ? -7.070 -126.631 148.921 1.00 10.05 119 ILE B O 1
ATOM 2696 N N . ARG B 1 128 ? -7.624 -127.190 146.846 1.00 10.22 120 ARG B N 1
ATOM 2697 C CA . ARG B 1 128 ? -6.338 -127.845 146.625 1.00 10.71 120 ARG B CA 1
ATOM 2698 C C . ARG B 1 128 ? -5.181 -126.860 146.760 1.00 10.98 120 ARG B C 1
ATOM 2699 O O . ARG B 1 128 ? -4.127 -127.199 147.337 1.00 11.28 120 ARG B O 1
ATOM 2707 N N . VAL B 1 129 ? -5.382 -125.663 146.243 1.00 11.05 121 VAL B N 1
ATOM 2708 C CA . VAL B 1 129 ? -4.319 -124.624 146.247 1.00 11.56 121 VAL B CA 1
ATOM 2709 C C . VAL B 1 129 ? -4.134 -124.081 147.673 1.00 11.68 121 VAL B C 1
ATOM 2710 O O . VAL B 1 129 ? -2.992 -123.920 148.166 1.00 12.23 121 VAL B O 1
ATOM 2714 N N . ALA B 1 130 ? -5.263 -123.807 148.342 1.00 11.45 122 ALA B N 1
ATOM 2715 C CA . ALA B 1 130 ? -5.181 -123.292 149.705 1.00 11.62 122 ALA B CA 1
ATOM 2716 C C . ALA B 1 130 ? -4.626 -124.319 150.640 1.00 11.86 122 ALA B C 1
ATOM 2717 O O . ALA B 1 130 ? -3.861 -123.990 151.519 1.00 11.77 122 ALA B O 1
ATOM 2719 N N . ALA B 1 131 ? -5.020 -125.583 150.459 1.00 11.75 123 ALA B N 1
ATOM 2720 C CA . ALA B 1 131 ? -4.517 -126.640 151.329 1.00 12.13 123 ALA B CA 1
ATOM 2721 C C . ALA B 1 131 ? -2.999 -126.794 151.203 1.00 12.88 123 ALA B C 1
ATOM 2722 O O . ALA B 1 131 ? -2.298 -127.013 152.190 1.00 13.52 123 ALA B O 1
ATOM 2724 N N . ALA B 1 132 ? -2.498 -126.735 149.988 1.00 13.35 124 ALA B N 1
ATOM 2725 C CA . ALA B 1 132 ? -1.060 -126.859 149.745 1.00 14.22 124 ALA B CA 1
ATOM 2726 C C . ALA B 1 132 ? -0.314 -125.762 150.507 1.00 14.72 124 ALA B C 1
ATOM 2727 O O . ALA B 1 132 ? 0.723 -126.038 151.117 1.00 15.46 124 ALA B O 1
ATOM 2729 N N . ALA B 1 133 ? -0.904 -124.556 150.550 1.00 14.35 125 ALA B N 1
ATOM 2730 C CA . ALA B 1 133 ? -0.273 -123.447 151.242 1.00 14.83 125 ALA B CA 1
ATOM 2731 C C . ALA B 1 133 ? -0.401 -123.614 152.740 1.00 15.03 125 ALA B C 1
ATOM 2732 O O . ALA B 1 133 ? 0.554 -123.413 153.472 1.00 15.45 125 ALA B O 1
ATOM 2734 N N . MET B 1 134 ? -1.575 -124.004 153.208 1.00 14.72 126 MET B N 1
ATOM 2735 C CA . MET B 1 134 ? -1.758 -124.203 154.634 1.00 14.94 126 MET B CA 1
ATOM 2736 C C . MET B 1 134 ? -0.853 -125.299 155.184 1.00 15.03 126 MET B C 1
ATOM 2737 O O . MET B 1 134 ? -0.407 -125.215 156.327 1.00 14.99 126 MET B O 1
ATOM 2742 N N . ALA B 1 135 ? -0.573 -126.321 154.363 1.00 14.85 127 ALA B N 1
ATOM 2743 C CA . ALA B 1 135 ? 0.267 -127.445 154.787 1.00 15.39 127 ALA B CA 1
ATOM 2744 C C . ALA B 1 135 ? 1.673 -127.002 155.120 1.00 16.21 127 ALA B C 1
ATOM 2745 O O . ALA B 1 135 ? 2.368 -127.678 155.883 1.00 16.57 127 ALA B O 1
ATOM 2747 N N . ALA B 1 136 ? 2.082 -125.850 154.580 1.00 16.66 128 ALA B N 1
ATOM 2748 C CA . ALA B 1 136 ? 3.384 -125.236 154.918 1.00 17.70 128 ALA B CA 1
ATOM 2749 C C . ALA B 1 136 ? 3.425 -124.404 156.202 1.00 18.43 128 ALA B C 1
ATOM 2750 O O . ALA B 1 136 ? 4.504 -124.015 156.653 1.00 18.98 128 ALA B O 1
ATOM 2752 N N . ASN B 1 137 ? 2.265 -124.145 156.798 1.00 18.14 129 ASN B N 1
ATOM 2753 C CA . ASN B 1 137 ? 2.186 -123.431 158.044 1.00 18.73 129 ASN B CA 1
ATOM 2754 C C . ASN B 1 137 ? 2.729 -124.262 159.202 1.00 19.80 129 ASN B C 1
ATOM 2755 O O . ASN B 1 137 ? 2.657 -125.493 159.217 1.00 19.40 129 ASN B O 1
ATOM 2760 N N . GLU B 1 138 ? 3.239 -123.560 160.185 1.00 21.52 130 GLU B N 1
ATOM 2761 C CA . GLU B 1 138 ? 3.373 -124.131 161.508 1.00 23.44 130 GLU B CA 1
ATOM 2762 C C . GLU B 1 138 ? 1.997 -124.343 162.135 1.00 22.48 130 GLU B C 1
ATOM 2763 O O . GLU B 1 138 ? 1.124 -123.482 161.994 1.00 21.50 130 GLU B O 1
ATOM 2769 N N . PRO B 1 139 ? 1.810 -125.463 162.854 1.00 22.33 131 PRO B N 1
ATOM 2770 C CA . PRO B 1 139 ? 0.526 -125.605 163.545 1.00 22.19 131 PRO B CA 1
ATOM 2771 C C . PRO B 1 139 ? 0.238 -124.535 164.567 1.00 22.58 131 PRO B C 1
ATOM 2772 O O . PRO B 1 139 ? 1.149 -124.097 165.282 1.00 23.05 131 PRO B O 1
ATOM 2776 N N . ALA B 1 140 ? -1.023 -124.114 164.640 1.00 23.07 132 ALA B N 1
ATOM 2777 C CA . ALA B 1 140 ? -1.499 -123.282 165.758 1.00 24.31 132 ALA B CA 1
ATOM 2778 C C . ALA B 1 140 ? -1.423 -124.067 167.089 1.00 25.55 132 ALA B C 1
ATOM 2779 O O . ALA B 1 140 ? -1.242 -125.262 167.097 1.00 25.38 132 ALA B O 1
ATOM 2781 N N . PRO B 1 141 ? -1.606 -123.393 168.236 1.00 27.17 133 PRO B N 1
ATOM 2782 C CA . PRO B 1 141 ? -1.507 -124.128 169.490 1.00 28.20 133 PRO B CA 1
ATOM 2783 C C . PRO B 1 141 ? -2.523 -125.268 169.706 1.00 28.31 133 PRO B C 1
ATOM 2784 O O . PRO B 1 141 ? -2.187 -126.229 170.402 1.00 29.39 133 PRO B O 1
ATOM 2788 N N . THR B 1 142 ? -3.714 -125.209 169.087 1.00 27.05 134 THR B N 1
ATOM 2789 C CA . THR B 1 142 ? -4.695 -126.322 169.109 1.00 26.86 134 THR B CA 1
ATOM 2790 C C . THR B 1 142 ? -4.377 -127.449 168.116 1.00 25.22 134 THR B C 1
ATOM 2791 O O . THR B 1 142 ? -5.063 -128.470 168.094 1.00 26.30 134 THR B O 1
ATOM 2795 N N . GLY B 1 143 ? -3.357 -127.262 167.270 1.00 23.47 135 GLY B N 1
ATOM 2796 C CA . GLY B 1 143 ? -2.865 -128.314 166.397 1.00 22.13 135 GLY B CA 1
ATOM 2797 C C . GLY B 1 143 ? -3.088 -128.073 164.914 1.00 20.18 135 GLY B C 1
ATOM 2798 O O . GLY B 1 143 ? -2.412 -128.695 164.101 1.00 19.76 135 GLY B O 1
ATOM 2799 N N . GLU B 1 144 ? -4.048 -127.208 164.572 1.00 18.70 136 GLU B N 1
ATOM 2800 C CA . GLU B 1 144 ? -4.430 -126.994 163.183 1.00 17.63 136 GLU B CA 1
ATOM 2801 C C . GLU B 1 144 ? -3.429 -126.137 162.446 1.00 16.61 136 GLU B C 1
ATOM 2802 O O . GLU B 1 144 ? -3.009 -125.104 162.932 1.00 16.63 136 GLU B O 1
ATOM 2808 N N . ARG B 1 145 ? -3.082 -126.567 161.252 1.00 15.50 137 ARG B N 1
ATOM 2809 C CA . ARG B 1 145 ? -2.461 -125.683 160.287 1.00 15.11 137 ARG B CA 1
ATOM 2810 C C . ARG B 1 145 ? -3.458 -124.752 159.601 1.00 14.50 137 ARG B C 1
ATOM 2811 O O . ARG B 1 145 ? -3.152 -123.613 159.208 1.00 14.73 137 ARG B O 1
ATOM 2819 N N . GLY B 1 146 ? -4.672 -125.200 159.465 1.00 13.49 138 GLY B N 1
ATOM 2820 C CA . GLY B 1 146 ? -5.715 -124.413 158.854 1.00 12.89 138 GLY B CA 1
ATOM 2821 C C . GLY B 1 146 ? -7.029 -125.178 158.881 1.00 12.23 138 GLY B C 1
ATOM 2822 O O . GLY B 1 146 ? -7.066 -126.342 159.307 1.00 12.08 138 GLY B O 1
ATOM 2823 N N . VAL B 1 147 ? -8.075 -124.503 158.433 1.00 11.60 139 VAL B N 1
ATOM 2824 C CA . VAL B 1 147 ? -9.423 -125.075 158.349 1.00 11.37 139 VAL B CA 1
ATOM 2825 C C . VAL B 1 147 ? -10.057 -124.602 157.064 1.00 11.10 139 VAL B C 1
ATOM 2826 O O . VAL B 1 147 ? -9.917 -123.421 156.691 1.00 11.02 139 VAL B O 1
ATOM 2830 N N . ILE B 1 148 ? -10.744 -125.515 156.402 1.00 10.58 140 ILE B N 1
ATOM 2831 C CA . ILE B 1 148 ? -11.435 -125.235 155.146 1.00 10.53 140 ILE B CA 1
ATOM 2832 C C . ILE B 1 148 ? -12.920 -125.431 155.353 1.00 10.21 140 ILE B C 1
ATOM 2833 O O . ILE B 1 148 ? -13.337 -126.521 155.862 1.00 10.52 140 ILE B O 1
ATOM 2838 N N . VAL B 1 149 ? -13.722 -124.434 154.957 1.00 10.15 141 VAL B N 1
ATOM 2839 C CA . VAL B 1 149 ? -15.153 -124.514 155.050 1.00 9.95 141 VAL B CA 1
ATOM 2840 C C . VAL B 1 149 ? -15.690 -124.269 153.661 1.00 9.83 141 VAL B C 1
ATOM 2841 O O . VAL B 1 149 ? -15.396 -123.264 153.048 1.00 9.79 141 VAL B O 1
ATOM 2845 N N . SER B 1 150 ? -16.559 -125.182 153.209 1.00 9.40 142 SER B N 1
ATOM 2846 C CA . SER B 1 150 ? -17.230 -125.022 151.915 1.00 9.33 142 SER B CA 1
ATOM 2847 C C . SER B 1 150 ? -18.750 -124.956 152.078 1.00 9.20 142 SER B C 1
ATOM 2848 O O . SER B 1 150 ? -19.311 -125.320 153.115 1.00 9.26 142 SER B O 1
ATOM 2851 N N . THR B 1 151 ? -19.398 -124.419 151.069 1.00 9.13 143 THR B N 1
ATOM 2852 C CA . THR B 1 151 ? -20.816 -124.225 151.093 1.00 9.02 143 THR B CA 1
ATOM 2853 C C . THR B 1 151 ? -21.488 -125.152 150.120 1.00 8.88 143 THR B C 1
ATOM 2854 O O . THR B 1 151 ? -21.284 -125.068 148.871 1.00 8.68 143 THR B O 1
ATOM 2858 N N . ALA B 1 152 ? -22.319 -126.035 150.645 1.00 8.81 144 ALA B N 1
ATOM 2859 C CA . ALA B 1 152 ? -23.151 -126.889 149.820 1.00 8.90 144 ALA B CA 1
ATOM 2860 C C . ALA B 1 152 ? -24.517 -126.219 149.723 1.00 9.04 144 ALA B C 1
ATOM 2861 O O . ALA B 1 152 ? -24.576 -125.026 149.362 1.00 9.35 144 ALA B O 1
ATOM 2863 N N . SER B 1 153 ? -25.586 -126.937 150.060 1.00 8.90 145 SER B N 1
ATOM 2864 C CA . SER B 1 153 ? -26.913 -126.383 150.107 1.00 8.73 145 SER B CA 1
ATOM 2865 C C . SER B 1 153 ? -27.793 -127.530 150.552 1.00 8.76 145 SER B C 1
ATOM 2866 O O . SER B 1 153 ? -27.442 -128.691 150.302 1.00 8.49 145 SER B O 1
ATOM 2869 N N . VAL B 1 154 ? -28.962 -127.211 151.071 1.00 8.86 146 VAL B N 1
ATOM 2870 C CA . VAL B 1 154 ? -29.985 -128.256 151.282 1.00 8.87 146 VAL B CA 1
ATOM 2871 C C . VAL B 1 154 ? -30.341 -128.941 149.981 1.00 8.93 146 VAL B C 1
ATOM 2872 O O . VAL B 1 154 ? -30.841 -130.082 150.018 1.00 8.98 146 VAL B O 1
ATOM 2876 N N . ALA B 1 155 ? -30.091 -128.311 148.837 1.00 8.97 147 ALA B N 1
ATOM 2877 C CA . ALA B 1 155 ? -30.304 -128.959 147.527 1.00 9.19 147 ALA B CA 1
ATOM 2878 C C . ALA B 1 155 ? -29.470 -130.187 147.301 1.00 9.22 147 ALA B C 1
ATOM 2879 O O . ALA B 1 155 ? -29.834 -131.018 146.447 1.00 9.54 147 ALA B O 1
ATOM 2881 N N . ALA B 1 156 ? -28.412 -130.376 148.082 1.00 9.16 148 ALA B N 1
ATOM 2882 C CA . ALA B 1 156 ? -27.642 -131.629 148.043 1.00 9.50 148 ALA B CA 1
ATOM 2883 C C . ALA B 1 156 ? -28.464 -132.797 148.442 1.00 10.01 148 ALA B C 1
ATOM 2884 O O . ALA B 1 156 ? -28.149 -133.891 148.082 1.00 10.20 148 ALA B O 1
ATOM 2886 N N . PHE B 1 157 ? -29.488 -132.547 149.271 1.00 10.43 149 PHE B N 1
ATOM 2887 C CA . PHE B 1 157 ? -30.359 -133.598 149.813 1.00 10.75 149 PHE B CA 1
ATOM 2888 C C . PHE B 1 157 ? -31.839 -133.493 149.379 1.00 10.64 149 PHE B C 1
ATOM 2889 O O . PHE B 1 157 ? -32.538 -134.537 149.287 1.00 10.63 149 PHE B O 1
ATOM 2897 N N . ASP B 1 158 ? -32.298 -132.261 149.121 1.00 10.26 150 ASP B N 1
ATOM 2898 C CA . ASP B 1 158 ? -33.688 -131.926 148.941 1.00 10.51 150 ASP B CA 1
ATOM 2899 C C . ASP B 1 158 ? -33.927 -131.298 147.568 1.00 10.25 150 ASP B C 1
ATOM 2900 O O . ASP B 1 158 ? -34.831 -130.510 147.404 1.00 10.41 150 ASP B O 1
ATOM 2905 N N . GLY B 1 159 ? -33.143 -131.667 146.560 1.00 9.84 151 GLY B N 1
ATOM 2906 C CA . GLY B 1 159 ? -33.196 -130.960 145.306 1.00 9.83 151 GLY B CA 1
ATOM 2907 C C . GLY B 1 159 ? -34.575 -130.847 144.713 1.00 10.10 151 GLY B C 1
ATOM 2908 O O . GLY B 1 159 ? -35.315 -131.812 144.645 1.00 9.93 151 GLY B O 1
ATOM 2909 N N . GLN B 1 160 ? -34.927 -129.651 144.270 1.00 10.54 152 GLN B N 1
ATOM 2910 C CA . GLN B 1 160 ? -36.258 -129.363 143.753 1.00 11.03 152 GLN B CA 1
ATOM 2911 C C . GLN B 1 160 ? -36.328 -129.586 142.233 1.00 10.97 152 GLN B C 1
ATOM 2912 O O . GLN B 1 160 ? -35.292 -129.738 141.533 1.00 10.74 152 GLN B O 1
ATOM 2918 N N . ILE B 1 161 ? -37.544 -129.569 141.724 1.00 11.16 153 ILE B N 1
ATOM 2919 C CA . ILE B 1 161 ? -37.735 -129.523 140.269 1.00 11.37 153 ILE B CA 1
ATOM 2920 C C . ILE B 1 161 ? -36.943 -128.314 139.751 1.00 11.42 153 ILE B C 1
ATOM 2921 O O . ILE B 1 161 ? -36.992 -127.220 140.313 1.00 11.59 153 ILE B O 1
ATOM 2926 N N . GLY B 1 162 ? -36.155 -128.538 138.717 1.00 11.44 154 GLY B N 1
ATOM 2927 C CA . GLY B 1 162 ? -35.333 -127.477 138.134 1.00 11.67 154 GLY B CA 1
ATOM 2928 C C . GLY B 1 162 ? -33.936 -127.377 138.709 1.00 11.51 154 GLY B C 1
ATOM 2929 O O . GLY B 1 162 ? -33.112 -126.606 138.189 1.00 11.61 154 GLY B O 1
ATOM 2930 N N . GLN B 1 163 ? -33.625 -128.115 139.787 1.00 11.25 155 GLN B N 1
ATOM 2931 C CA . GLN B 1 163 ? -32.337 -127.984 140.439 1.00 11.04 155 GLN B CA 1
ATOM 2932 C C . GLN B 1 163 ? -31.392 -129.129 140.213 1.00 10.65 155 GLN B C 1
ATOM 2933 O O . GLN B 1 163 ? -30.464 -129.308 141.033 1.00 10.57 155 GLN B O 1
ATOM 2939 N N . ALA B 1 164 ? -31.553 -129.922 139.161 1.00 10.24 156 ALA B N 1
ATOM 2940 C CA . ALA B 1 164 ? -30.663 -131.054 138.946 1.00 9.97 156 ALA B CA 1
ATOM 2941 C C . ALA B 1 164 ? -29.194 -130.643 138.934 1.00 9.65 156 ALA B C 1
ATOM 2942 O O . ALA B 1 164 ? -28.338 -131.243 139.597 1.00 9.40 156 ALA B O 1
ATOM 2944 N N . ALA B 1 165 ? -28.871 -129.608 138.185 1.00 9.57 157 ALA B N 1
ATOM 2945 C CA . ALA B 1 165 ? -27.489 -129.174 138.134 1.00 9.39 157 ALA B CA 1
ATOM 2946 C C . ALA B 1 165 ? -26.918 -128.624 139.441 1.00 9.07 157 ALA B C 1
ATOM 2947 O O . ALA B 1 165 ? -25.843 -129.024 139.920 1.00 8.90 157 ALA B O 1
ATOM 2949 N N . TYR B 1 166 ? -27.696 -127.760 140.064 1.00 9.07 158 TYR B N 1
ATOM 2950 C CA . TYR B 1 166 ? -27.301 -127.174 141.324 1.00 8.98 158 TYR B CA 1
ATOM 2951 C C . TYR B 1 166 ? -27.165 -128.257 142.378 1.00 8.65 158 TYR B C 1
ATOM 2952 O O . TYR B 1 166 ? -26.140 -128.330 143.062 1.00 8.53 158 TYR B O 1
ATOM 2961 N N . ALA B 1 167 ? -28.169 -129.148 142.457 1.00 8.64 159 ALA B N 1
ATOM 2962 C CA . ALA B 1 167 ? -28.086 -130.256 143.412 1.00 8.42 159 ALA B CA 1
ATOM 2963 C C . ALA B 1 167 ? -26.889 -131.136 143.186 1.00 8.28 159 ALA B C 1
ATOM 2964 O O . ALA B 1 167 ? -26.221 -131.521 144.119 1.00 8.14 159 ALA B O 1
ATOM 2966 N N . ALA B 1 168 ? -26.654 -131.525 141.947 1.00 8.34 160 ALA B N 1
ATOM 2967 C CA . ALA B 1 168 ? -25.475 -132.316 141.644 1.00 8.39 160 ALA B CA 1
ATOM 2968 C C . ALA B 1 168 ? -24.177 -131.663 142.137 1.00 8.23 160 ALA B C 1
ATOM 2969 O O . ALA B 1 168 ? -23.294 -132.294 142.780 1.00 7.99 160 ALA B O 1
ATOM 2971 N N . SER B 1 169 ? -24.076 -130.376 141.846 1.00 8.32 161 SER B N 1
ATOM 2972 C CA . SER B 1 169 ? -22.865 -129.652 142.222 1.00 8.36 161 SER B CA 1
ATOM 2973 C C . SER B 1 169 ? -22.683 -129.614 143.758 1.00 8.25 161 SER B C 1
ATOM 2974 O O . SER B 1 169 ? -21.596 -129.814 144.279 1.00 8.18 161 SER B O 1
ATOM 2977 N N . LYS B 1 170 ? -23.791 -129.367 144.456 1.00 8.28 162 LYS B N 1
ATOM 2978 C CA . LYS B 1 170 ? -23.771 -129.235 145.896 1.00 8.30 162 LYS B CA 1
ATOM 2979 C C . LYS B 1 170 ? -23.634 -130.538 146.647 1.00 8.03 162 LYS B C 1
ATOM 2980 O O . LYS B 1 170 ? -22.975 -130.596 147.706 1.00 7.75 162 LYS B O 1
ATOM 2986 N N . ALA B 1 171 ? -24.256 -131.608 146.119 1.00 8.01 163 ALA B N 1
ATOM 2987 C CA . ALA B 1 171 ? -24.016 -132.927 146.642 1.00 7.87 163 ALA B CA 1
ATOM 2988 C C . ALA B 1 171 ? -22.550 -133.342 146.435 1.00 7.81 163 ALA B C 1
ATOM 2989 O O . ALA B 1 171 ? -21.954 -134.036 147.261 1.00 7.73 163 ALA B O 1
ATOM 2991 N N . GLY B 1 172 ? -21.970 -132.940 145.301 1.00 8.06 164 GLY B N 1
ATOM 2992 C CA . GLY B 1 172 ? -20.536 -133.103 145.058 1.00 8.10 164 GLY B CA 1
ATOM 2993 C C . GLY B 1 172 ? -19.657 -132.483 146.149 1.00 8.11 164 GLY B C 1
ATOM 2994 O O . GLY B 1 172 ? -18.785 -133.129 146.728 1.00 8.07 164 GLY B O 1
ATOM 2995 N N . VAL B 1 173 ? -19.962 -131.234 146.478 1.00 8.18 165 VAL B N 1
ATOM 2996 C CA . VAL B 1 173 ? -19.285 -130.522 147.530 1.00 8.22 165 VAL B CA 1
ATOM 2997 C C . VAL B 1 173 ? -19.437 -131.226 148.859 1.00 8.20 165 VAL B C 1
ATOM 2998 O O . VAL B 1 173 ? -18.442 -131.508 149.542 1.00 8.24 165 VAL B O 1
ATOM 3002 N N . ALA B 1 174 ? -20.666 -131.612 149.167 1.00 8.25 166 ALA B N 1
ATOM 3003 C CA . ALA B 1 174 ? -20.908 -132.301 150.419 1.00 8.46 166 ALA B CA 1
ATOM 3004 C C . ALA B 1 174 ? -20.176 -133.621 150.478 1.00 8.70 166 ALA B C 1
ATOM 3005 O O . ALA B 1 174 ? -19.571 -133.950 151.507 1.00 8.90 166 ALA B O 1
ATOM 3007 N N . GLY B 1 175 ? -20.248 -134.409 149.417 1.00 8.94 167 GLY B N 1
ATOM 3008 C CA . GLY B 1 175 ? -19.674 -135.725 149.396 1.00 9.23 167 GLY B CA 1
ATOM 3009 C C . GLY B 1 175 ? -18.172 -135.790 149.474 1.00 9.52 167 GLY B C 1
ATOM 3010 O O . GLY B 1 175 ? -17.649 -136.762 149.995 1.00 9.79 167 GLY B O 1
ATOM 3011 N N . MET B 1 176 ? -17.487 -134.754 148.981 1.00 9.47 168 MET B N 1
ATOM 3012 C CA . MET B 1 176 ? -16.059 -134.764 149.005 1.00 9.85 168 MET B CA 1
ATOM 3013 C C . MET B 1 176 ? -15.487 -134.308 150.353 1.00 9.43 168 MET B C 1
ATOM 3014 O O . MET B 1 176 ? -14.293 -134.422 150.572 1.00 9.37 168 MET B O 1
ATOM 3019 N N . THR B 1 177 ? -16.332 -133.809 151.281 1.00 9.13 169 THR B N 1
ATOM 3020 C CA . THR B 1 177 ? -15.847 -133.349 152.578 1.00 9.24 169 THR B CA 1
ATOM 3021 C C . THR B 1 177 ? -15.031 -134.410 153.283 1.00 9.16 169 THR B C 1
ATOM 3022 O O . THR B 1 177 ? -13.944 -134.136 153.793 1.00 8.91 169 THR B O 1
ATOM 3026 N N . LEU B 1 178 ? -15.568 -135.634 153.339 1.00 9.02 170 LEU B N 1
ATOM 3027 C CA . LEU B 1 178 ? -14.895 -136.697 154.085 1.00 9.26 170 LEU B CA 1
ATOM 3028 C C . LEU B 1 178 ? -13.549 -137.122 153.474 1.00 9.44 170 LEU B C 1
ATOM 3029 O O . LEU B 1 178 ? -12.556 -137.126 154.172 1.00 9.65 170 LEU B O 1
ATOM 3034 N N . PRO B 1 179 ? -13.502 -137.407 152.153 1.00 9.43 171 PRO B N 1
ATOM 3035 C CA . PRO B 1 179 ? -12.218 -137.823 151.619 1.00 9.52 171 PRO B CA 1
ATOM 3036 C C . PRO B 1 179 ? -11.171 -136.726 151.691 1.00 9.66 171 PRO B C 1
ATOM 3037 O O . PRO B 1 179 ? -9.997 -137.005 151.949 1.00 10.09 171 PRO B O 1
ATOM 3041 N N . ILE B 1 180 ? -11.588 -135.477 151.553 1.00 9.43 172 ILE B N 1
ATOM 3042 C CA . ILE B 1 180 ? -10.640 -134.365 151.716 1.00 9.43 172 ILE B CA 1
ATOM 3043 C C . ILE B 1 180 ? -10.143 -134.241 153.169 1.00 9.70 172 ILE B C 1
ATOM 3044 O O . ILE B 1 180 ? -8.951 -134.054 153.411 1.00 10.10 172 ILE B O 1
ATOM 3049 N N . ALA B 1 181 ? -11.051 -134.312 154.138 1.00 9.70 173 ALA B N 1
ATOM 3050 C CA . ALA B 1 181 ? -10.652 -134.385 155.533 1.00 9.91 173 ALA B CA 1
ATOM 3051 C C . ALA B 1 181 ? -9.648 -135.520 155.785 1.00 10.47 173 ALA B C 1
ATOM 3052 O O . ALA B 1 181 ? -8.628 -135.312 156.477 1.00 11.02 173 ALA B O 1
ATOM 3054 N N . ARG B 1 182 ? -9.865 -136.694 155.162 1.00 10.44 174 ARG B N 1
ATOM 3055 C CA . ARG B 1 182 ? -8.972 -137.811 155.314 1.00 10.95 174 ARG B CA 1
ATOM 3056 C C . ARG B 1 182 ? -7.629 -137.492 154.659 1.00 11.38 174 ARG B C 1
ATOM 3057 O O . ARG B 1 182 ? -6.599 -137.723 155.280 1.00 11.93 174 ARG B O 1
ATOM 3065 N N . ASP B 1 183 ? -7.666 -136.945 153.452 1.00 11.29 175 ASP B N 1
ATOM 3066 C CA . ASP B 1 183 ? -6.436 -136.528 152.729 1.00 11.89 175 ASP B CA 1
ATOM 3067 C C . ASP B 1 183 ? -5.579 -135.587 153.555 1.00 12.28 175 ASP B C 1
ATOM 3068 O O . ASP B 1 183 ? -4.352 -135.707 153.544 1.00 12.91 175 ASP B O 1
ATOM 3073 N N . LEU B 1 184 ? -6.225 -134.636 154.251 1.00 12.39 176 LEU B N 1
ATOM 3074 C CA . LEU B 1 184 ? -5.518 -133.536 154.892 1.00 12.78 176 LEU B CA 1
ATOM 3075 C C . LEU B 1 184 ? -5.256 -133.771 156.371 1.00 13.41 176 LEU B C 1
ATOM 3076 O O . LEU B 1 184 ? -4.677 -132.923 157.052 1.00 13.20 176 LEU B O 1
ATOM 3081 N N . SER B 1 185 ? -5.632 -134.947 156.869 1.00 14.31 177 SER B N 1
ATOM 3082 C CA . SER B 1 185 ? -5.446 -135.207 158.291 1.00 15.16 177 SER B CA 1
ATOM 3083 C C . SER B 1 185 ? -3.989 -135.206 158.707 1.00 15.89 177 SER B C 1
ATOM 3084 O O . SER B 1 185 ? -3.672 -134.691 159.758 1.00 15.92 177 SER B O 1
ATOM 3087 N N . ARG B 1 186 ? -3.094 -135.703 157.860 1.00 16.10 178 ARG B N 1
ATOM 3088 C CA . ARG B 1 186 ? -1.671 -135.686 158.169 1.00 16.98 178 ARG B CA 1
ATOM 3089 C C . ARG B 1 186 ? -1.144 -134.262 158.168 1.00 16.84 178 ARG B C 1
ATOM 3090 O O . ARG B 1 186 ? -0.128 -133.986 158.814 1.00 18.03 178 ARG B O 1
ATOM 3092 N N . ASN B 1 187 ? -1.809 -133.351 157.444 1.00 15.89 179 ASN B N 1
ATOM 3093 C CA . ASN B 1 187 ? -1.440 -131.922 157.413 1.00 15.75 179 ASN B CA 1
ATOM 3094 C C . ASN B 1 187 ? -2.099 -131.117 158.499 1.00 15.16 179 ASN B C 1
ATOM 3095 O O . ASN B 1 187 ? -1.859 -129.940 158.592 1.00 15.20 179 ASN B O 1
ATOM 3100 N N . ALA B 1 188 ? -2.954 -131.750 159.316 1.00 14.54 180 ALA B N 1
ATOM 3101 C CA . ALA B 1 188 ? -3.660 -131.068 160.402 1.00 14.08 180 ALA B CA 1
ATOM 3102 C C . ALA B 1 188 ? -4.533 -129.933 159.879 1.00 13.18 180 ALA B C 1
ATOM 3103 O O . ALA B 1 188 ? -4.569 -128.841 160.439 1.00 13.03 180 ALA B O 1
ATOM 3105 N N . ILE B 1 189 ? -5.218 -130.178 158.769 1.00 12.27 181 ILE B N 1
ATOM 3106 C CA . ILE B 1 189 ? -6.173 -129.245 158.230 1.00 11.70 181 ILE B CA 1
ATOM 3107 C C . ILE B 1 189 ? -7.562 -129.869 158.352 1.00 11.31 181 ILE B C 1
ATOM 3108 O O . ILE B 1 189 ? -7.791 -130.949 157.823 1.00 11.42 181 ILE B O 1
ATOM 3113 N N . ARG B 1 190 ? -8.469 -129.196 159.049 1.00 10.87 182 ARG B N 1
ATOM 3114 C CA . ARG B 1 190 ? -9.851 -129.702 159.141 1.00 10.50 182 ARG B CA 1
ATOM 3115 C C . ARG B 1 190 ? -10.682 -129.212 157.967 1.00 10.08 182 ARG B C 1
ATOM 3116 O O . ARG B 1 190 ? -10.416 -128.142 157.394 1.00 9.93 182 ARG B O 1
ATOM 3124 N N . VAL B 1 191 ? -11.670 -130.010 157.595 1.00 9.65 183 VAL B N 1
ATOM 3125 C CA . VAL B 1 191 ? -12.455 -129.773 156.375 1.00 9.44 183 VAL B CA 1
ATOM 3126 C C . VAL B 1 191 ? -13.939 -129.999 156.726 1.00 9.15 183 VAL B C 1
ATOM 3127 O O . VAL B 1 191 ? -14.317 -131.094 157.195 1.00 9.23 183 VAL B O 1
ATOM 3131 N N . MET B 1 192 ? -14.744 -128.981 156.471 1.00 8.94 184 MET B N 1
ATOM 3132 C CA . MET B 1 192 ? -16.150 -128.961 156.872 1.00 8.76 184 MET B CA 1
ATOM 3133 C C . MET B 1 192 ? -16.993 -128.359 155.778 1.00 8.58 184 MET B C 1
ATOM 3134 O O . MET B 1 192 ? -16.491 -127.578 154.958 1.00 8.86 184 MET B O 1
ATOM 3139 N N . THR B 1 193 ? -18.272 -128.670 155.773 1.00 8.40 185 THR B N 1
ATOM 3140 C CA . THR B 1 193 ? -19.196 -128.100 154.836 1.00 8.25 185 THR B CA 1
ATOM 3141 C C . THR B 1 193 ? -20.428 -127.610 155.574 1.00 8.38 185 THR B C 1
ATOM 3142 O O . THR B 1 193 ? -20.917 -128.305 156.449 1.00 8.36 185 THR B O 1
ATOM 3146 N N . ILE B 1 194 ? -20.960 -126.483 155.137 1.00 8.36 186 ILE B N 1
ATOM 3147 C CA . ILE B 1 194 ? -22.279 -125.951 155.587 1.00 8.40 186 ILE B CA 1
ATOM 3148 C C . ILE B 1 194 ? -23.261 -126.090 154.434 1.00 8.46 186 ILE B C 1
ATOM 3149 O O . ILE B 1 194 ? -22.884 -125.753 153.300 1.00 8.80 186 ILE B O 1
ATOM 3154 N N . ALA B 1 195 ? -24.479 -126.582 154.701 1.00 8.30 187 ALA B N 1
ATOM 3155 C CA . ALA B 1 195 ? -25.526 -126.724 153.701 1.00 8.26 187 ALA B CA 1
ATOM 3156 C C . ALA B 1 195 ? -26.640 -125.771 154.092 1.00 8.58 187 ALA B C 1
ATOM 3157 O O . ALA B 1 195 ? -27.542 -126.163 154.855 1.00 8.38 187 ALA B O 1
ATOM 3159 N N . PRO B 1 196 ? -26.586 -124.521 153.622 1.00 8.71 188 PRO B N 1
ATOM 3160 C CA . PRO B 1 196 ? -27.656 -123.573 154.001 1.00 8.96 188 PRO B CA 1
ATOM 3161 C C . PRO B 1 196 ? -29.013 -123.918 153.342 1.00 9.35 188 PRO B C 1
ATOM 3162 O O . PRO B 1 196 ? -29.076 -124.514 152.237 1.00 9.05 188 PRO B O 1
ATOM 3166 N N . GLY B 1 197 ? -30.087 -123.502 154.001 1.00 9.92 189 GLY B N 1
ATOM 3167 C CA . GLY B 1 197 ? -31.443 -123.636 153.457 1.00 10.71 189 GLY B CA 1
ATOM 3168 C C . GLY B 1 197 ? -31.744 -122.457 152.538 1.00 11.53 189 GLY B C 1
ATOM 3169 O O . GLY B 1 197 ? -31.330 -122.492 151.361 1.00 12.77 189 GLY B O 1
ATOM 3170 N N . ILE B 1 198 ? -32.447 -121.430 153.040 1.00 11.73 190 ILE B N 1
ATOM 3171 C CA A ILE B 1 198 ? -32.753 -120.248 152.207 0.50 12.06 190 ILE B CA 1
ATOM 3172 C CA B ILE B 1 198 ? -32.818 -120.258 152.230 0.50 12.04 190 ILE B CA 1
ATOM 3173 C C . ILE B 1 198 ? -32.372 -118.988 152.967 1.00 12.00 190 ILE B C 1
ATOM 3174 O O . ILE B 1 198 ? -32.841 -118.724 154.060 1.00 11.79 190 ILE B O 1
ATOM 3183 N N . PHE B 1 199 ? -31.462 -118.225 152.374 1.00 11.87 191 PHE B N 1
ATOM 3184 C CA . PHE B 1 199 ? -30.887 -117.047 153.004 1.00 12.07 191 PHE B CA 1
ATOM 3185 C C . PHE B 1 199 ? -31.121 -115.818 152.149 1.00 13.07 191 PHE B C 1
ATOM 3186 O O . PHE B 1 199 ? -31.118 -115.873 150.938 1.00 12.88 191 PHE B O 1
ATOM 3194 N N . GLU B 1 200 ? -31.326 -114.697 152.814 1.00 14.45 192 GLU B N 1
ATOM 3195 C CA . GLU B 1 200 ? -31.548 -113.409 152.143 1.00 16.27 192 GLU B CA 1
ATOM 3196 C C . GLU B 1 200 ? -30.254 -112.830 151.627 1.00 15.65 192 GLU B C 1
ATOM 3197 O O . GLU B 1 200 ? -29.539 -112.176 152.373 1.00 15.87 192 GLU B O 1
ATOM 3203 N N . THR B 1 201 ? -30.009 -113.047 150.339 1.00 15.35 193 THR B N 1
ATOM 3204 C CA . THR B 1 201 ? -28.853 -112.547 149.637 1.00 15.22 193 THR B CA 1
ATOM 3205 C C . THR B 1 201 ? -29.233 -112.177 148.205 1.00 16.10 193 THR B C 1
ATOM 3206 O O . THR B 1 201 ? -30.324 -112.521 147.698 1.00 15.71 193 THR B O 1
ATOM 3210 N N . PRO B 1 202 ? -28.301 -111.524 147.503 1.00 16.81 194 PRO B N 1
ATOM 3211 C CA . PRO B 1 202 ? -28.592 -111.317 146.062 1.00 17.64 194 PRO B CA 1
ATOM 3212 C C . PRO B 1 202 ? -28.770 -112.557 145.176 1.00 17.99 194 PRO B C 1
ATOM 3213 O O . PRO B 1 202 ? -29.284 -112.435 144.056 1.00 18.05 194 PRO B O 1
ATOM 3217 N N . MET B 1 203 ? -28.373 -113.745 145.643 1.00 18.05 195 MET B N 1
ATOM 3218 C CA . MET B 1 203 ? -28.766 -114.980 144.924 1.00 18.77 195 MET B CA 1
ATOM 3219 C C . MET B 1 203 ? -30.260 -115.049 144.654 1.00 20.14 195 MET B C 1
ATOM 3220 O O . MET B 1 203 ? -30.663 -115.659 143.671 1.00 19.89 195 MET B O 1
ATOM 3225 N N . LEU B 1 204 ? -31.084 -114.422 145.508 1.00 21.74 196 LEU B N 1
ATOM 3226 C CA . LEU B 1 204 ? -32.543 -114.424 145.316 1.00 24.00 196 LEU B CA 1
ATOM 3227 C C . LEU B 1 204 ? -33.081 -113.255 144.487 1.00 26.61 196 LEU B C 1
ATOM 3228 O O . LEU B 1 204 ? -34.301 -113.022 144.483 1.00 28.16 196 LEU B O 1
ATOM 3233 N N . LEU B 1 205 ? -32.219 -112.521 143.787 1.00 29.30 197 LEU B N 1
ATOM 3234 C CA . LEU B 1 205 ? -32.684 -111.372 142.982 1.00 33.16 197 LEU B CA 1
ATOM 3235 C C . LEU B 1 205 ? -33.501 -111.965 141.838 1.00 36.43 197 LEU B C 1
ATOM 3236 O O . LEU B 1 205 ? -33.121 -112.980 141.263 1.00 38.33 197 LEU B O 1
ATOM 3238 N N . GLY B 1 206 ? -34.660 -111.386 141.554 1.00 40.96 198 GLY B N 1
ATOM 3239 C CA . GLY B 1 206 ? -35.589 -112.002 140.585 1.00 43.45 198 GLY B CA 1
ATOM 3240 C C . GLY B 1 206 ? -36.592 -112.976 141.195 1.00 45.16 198 GLY B C 1
ATOM 3241 O O . GLY B 1 206 ? -37.433 -113.543 140.479 1.00 46.03 198 GLY B O 1
ATOM 3242 N N . MET B 1 207 ? -36.493 -113.201 142.508 1.00 44.98 199 MET B N 1
ATOM 3243 C CA . MET B 1 207 ? -37.604 -113.738 143.269 1.00 45.34 199 MET B CA 1
ATOM 3244 C C . MET B 1 207 ? -38.331 -112.491 143.777 1.00 45.49 199 MET B C 1
ATOM 3245 O O . MET B 1 207 ? -37.738 -111.696 144.504 1.00 44.57 199 MET B O 1
ATOM 3250 N N . PRO B 1 208 ? -39.603 -112.284 143.368 1.00 46.38 200 PRO B N 1
ATOM 3251 C CA . PRO B 1 208 ? -40.292 -111.096 143.902 1.00 46.07 200 PRO B CA 1
ATOM 3252 C C . PRO B 1 208 ? -40.406 -111.145 145.431 1.00 45.47 200 PRO B C 1
ATOM 3253 O O . PRO B 1 208 ? -40.413 -112.230 146.020 1.00 43.87 200 PRO B O 1
ATOM 3257 N N . GLN B 1 209 ? -40.481 -109.978 146.058 1.00 45.94 201 GLN B N 1
ATOM 3258 C CA . GLN B 1 209 ? -40.512 -109.882 147.523 1.00 45.88 201 GLN B CA 1
ATOM 3259 C C . GLN B 1 209 ? -41.652 -110.701 148.173 1.00 45.58 201 GLN B C 1
ATOM 3260 O O . GLN B 1 209 ? -41.465 -111.302 149.246 1.00 44.96 201 GLN B O 1
ATOM 3266 N N . GLU B 1 210 ? -42.813 -110.730 147.516 1.00 45.05 202 GLU B N 1
ATOM 3267 C CA . GLU B 1 210 ? -43.953 -111.572 147.926 1.00 43.87 202 GLU B CA 1
ATOM 3268 C C . GLU B 1 210 ? -43.585 -113.061 148.036 1.00 41.67 202 GLU B C 1
ATOM 3269 O O . GLU B 1 210 ? -43.951 -113.740 149.003 1.00 39.84 202 GLU B O 1
ATOM 3271 N N . VAL B 1 211 ? -42.860 -113.547 147.032 1.00 40.17 203 VAL B N 1
ATOM 3272 C CA . VAL B 1 211 ? -42.495 -114.955 146.934 1.00 38.71 203 VAL B CA 1
ATOM 3273 C C . VAL B 1 211 ? -41.412 -115.300 147.971 1.00 36.74 203 VAL B C 1
ATOM 3274 O O . VAL B 1 211 ? -41.411 -116.405 148.516 1.00 36.84 203 VAL B O 1
ATOM 3278 N N . GLN B 1 212 ? -40.513 -114.354 148.231 1.00 34.48 204 GLN B N 1
ATOM 3279 C CA . GLN B 1 212 ? -39.506 -114.509 149.278 1.00 33.42 204 GLN B CA 1
ATOM 3280 C C . GLN B 1 212 ? -40.143 -114.616 150.664 1.00 33.14 204 GLN B C 1
ATOM 3281 O O . GLN B 1 212 ? -39.823 -115.528 151.414 1.00 30.60 204 GLN B O 1
ATOM 3287 N N . ASP B 1 213 ? -41.040 -113.689 150.989 1.00 33.63 205 ASP B N 1
ATOM 3288 C CA . ASP B 1 213 ? -41.767 -113.713 152.267 1.00 33.88 205 ASP B CA 1
ATOM 3289 C C . ASP B 1 213 ? -42.560 -115.018 152.418 1.00 32.52 205 ASP B C 1
ATOM 3290 O O . ASP B 1 213 ? -42.577 -115.641 153.489 1.00 30.65 205 ASP B O 1
ATOM 3295 N N . ALA B 1 214 ? -43.201 -115.431 151.330 1.00 32.17 206 ALA B N 1
ATOM 3296 C CA . ALA B 1 214 ? -43.951 -116.692 151.309 1.00 31.95 206 ALA B CA 1
ATOM 3297 C C . ALA B 1 214 ? -43.047 -117.908 151.563 1.00 30.47 206 ALA B C 1
ATOM 3298 O O . ALA B 1 214 ? -43.426 -118.833 152.263 1.00 30.11 206 ALA B O 1
ATOM 3300 N N . LEU B 1 215 ? -41.842 -117.882 151.019 1.00 29.51 207 LEU B N 1
ATOM 3301 C CA . LEU B 1 215 ? -40.878 -118.955 151.243 1.00 28.41 207 LEU B CA 1
ATOM 3302 C C . LEU B 1 215 ? -40.358 -118.932 152.686 1.00 26.00 207 LEU B C 1
ATOM 3303 O O . LEU B 1 215 ? -40.314 -119.948 153.358 1.00 24.86 207 LEU B O 1
ATOM 3308 N N . GLY B 1 216 ? -40.003 -117.751 153.186 1.00 24.86 208 GLY B N 1
ATOM 3309 C CA . GLY B 1 216 ? -39.700 -117.610 154.607 1.00 23.86 208 GLY B CA 1
ATOM 3310 C C . GLY B 1 216 ? -40.735 -118.199 155.541 1.00 23.57 208 GLY B C 1
ATOM 3311 O O . GLY B 1 216 ? -40.402 -118.883 156.523 1.00 22.45 208 GLY B O 1
ATOM 3312 N N . ALA B 1 217 ? -41.999 -117.973 155.215 1.00 23.73 209 ALA B N 1
ATOM 3313 C CA . ALA B 1 217 ? -43.106 -118.524 155.983 1.00 24.85 209 ALA B CA 1
ATOM 3314 C C . ALA B 1 217 ? -43.163 -120.046 155.993 1.00 24.88 209 ALA B C 1
ATOM 3315 O O . ALA B 1 217 ? -43.791 -120.603 156.863 1.00 26.15 209 ALA B O 1
ATOM 3317 N N . MET B 1 218 ? -42.523 -120.707 155.033 1.00 24.56 210 MET B N 1
ATOM 3318 C CA . MET B 1 218 ? -42.480 -122.182 154.986 1.00 25.08 210 MET B CA 1
ATOM 3319 C C . MET B 1 218 ? -41.379 -122.780 155.854 1.00 21.59 210 MET B C 1
ATOM 3320 O O . MET B 1 218 ? -41.318 -123.980 156.023 1.00 20.57 210 MET B O 1
ATOM 3325 N N . VAL B 1 219 ? -40.495 -121.939 156.386 1.00 18.50 211 VAL B N 1
ATOM 3326 C CA . VAL B 1 219 ? -39.415 -122.434 157.233 1.00 16.72 211 VAL B CA 1
ATOM 3327 C C . VAL B 1 219 ? -39.984 -122.707 158.624 1.00 16.19 211 VAL B C 1
ATOM 3328 O O . VAL B 1 219 ? -40.582 -121.795 159.226 1.00 16.40 211 VAL B O 1
ATOM 3332 N N . PRO B 1 220 ? -39.841 -123.952 159.162 1.00 15.36 212 PRO B N 1
ATOM 3333 C CA . PRO B 1 220 ? -40.469 -124.253 160.465 1.00 15.46 212 PRO B CA 1
ATOM 3334 C C . PRO B 1 220 ? -40.113 -123.280 161.578 1.00 15.48 212 PRO B C 1
ATOM 3335 O O . PRO B 1 220 ? -41.015 -122.702 162.193 1.00 16.29 212 PRO B O 1
ATOM 3339 N N . PHE B 1 221 ? -38.834 -123.090 161.862 1.00 14.52 213 PHE B N 1
ATOM 3340 C CA . PHE B 1 221 ? -38.448 -122.023 162.781 1.00 14.76 213 PHE B CA 1
ATOM 3341 C C . PHE B 1 221 ? -36.990 -121.695 162.589 1.00 13.68 213 PHE B C 1
ATOM 3342 O O . PHE B 1 221 ? -36.173 -122.580 162.610 1.00 12.74 213 PHE B O 1
ATOM 3350 N N . PRO B 1 222 ? -36.634 -120.425 162.397 1.00 13.33 214 PRO B N 1
ATOM 3351 C CA . PRO B 1 222 ? -37.502 -119.261 162.417 1.00 13.64 214 PRO B CA 1
ATOM 3352 C C . PRO B 1 222 ? -38.209 -119.104 161.086 1.00 13.79 214 PRO B C 1
ATOM 3353 O O . PRO B 1 222 ? -37.625 -119.424 160.070 1.00 12.76 214 PRO B O 1
ATOM 3357 N N . PRO B 1 223 ? -39.441 -118.567 161.072 1.00 14.43 215 PRO B N 1
ATOM 3358 C CA . PRO B 1 223 ? -40.204 -118.442 159.848 1.00 14.72 215 PRO B CA 1
ATOM 3359 C C . PRO B 1 223 ? -39.793 -117.257 158.988 1.00 15.02 215 PRO B C 1
ATOM 3360 O O . PRO B 1 223 ? -40.595 -116.351 158.736 1.00 15.90 215 PRO B O 1
ATOM 3364 N N . ARG B 1 224 ? -38.561 -117.297 158.531 1.00 14.36 216 ARG B N 1
ATOM 3365 C CA . ARG B 1 224 ? -37.980 -116.228 157.709 1.00 14.63 216 ARG B CA 1
ATOM 3366 C C . ARG B 1 224 ? -36.766 -116.759 156.975 1.00 14.13 216 ARG B C 1
ATOM 3367 O O . ARG B 1 224 ? -36.265 -117.823 157.282 1.00 13.64 216 ARG B O 1
ATOM 3375 N N . LEU B 1 225 ? -36.268 -115.953 156.052 1.00 14.14 217 LEU B N 1
ATOM 3376 C CA . LEU B 1 225 ? -35.004 -116.236 155.421 1.00 14.02 217 LEU B CA 1
ATOM 3377 C C . LEU B 1 225 ? -33.863 -116.062 156.418 1.00 13.37 217 LEU B C 1
ATOM 3378 O O . LEU B 1 225 ? -33.927 -115.232 157.338 1.00 13.39 217 LEU B O 1
ATOM 3383 N N . GLY B 1 226 ? -32.800 -116.834 156.217 1.00 12.58 218 GLY B N 1
ATOM 3384 C CA . GLY B 1 226 ? -31.607 -116.714 157.055 1.00 12.75 218 GLY B CA 1
ATOM 3385 C C . GLY B 1 226 ? -30.866 -115.428 156.779 1.00 13.17 218 GLY B C 1
ATOM 3386 O O . GLY B 1 226 ? -30.965 -114.901 155.674 1.00 13.03 218 GLY B O 1
ATOM 3387 N N . LYS B 1 227 ? -30.201 -114.889 157.802 1.00 13.66 219 LYS B N 1
ATOM 3388 C CA . LYS B 1 227 ? -29.355 -113.686 157.640 1.00 14.46 219 LYS B CA 1
ATOM 3389 C C . LYS B 1 227 ? -27.946 -114.154 157.338 1.00 13.39 219 LYS B C 1
ATOM 3390 O O . LYS B 1 227 ? -27.466 -115.106 157.946 1.00 12.94 219 LYS B O 1
ATOM 3396 N N . PRO B 1 228 ? -27.218 -113.454 156.462 1.00 13.11 220 PRO B N 1
ATOM 3397 C CA . PRO B 1 228 ? -25.802 -113.827 156.266 1.00 12.46 220 PRO B CA 1
ATOM 3398 C C . PRO B 1 228 ? -24.974 -113.947 157.550 1.00 12.26 220 PRO B C 1
ATOM 3399 O O . PRO B 1 228 ? -24.119 -114.827 157.644 1.00 11.63 220 PRO B O 1
ATOM 3403 N N . ALA B 1 229 ? -25.280 -113.125 158.562 1.00 12.26 221 ALA B N 1
ATOM 3404 C CA . ALA B 1 229 ? -24.584 -113.224 159.832 1.00 12.42 221 ALA B CA 1
ATOM 3405 C C . ALA B 1 229 ? -24.710 -114.567 160.520 1.00 12.14 221 ALA B C 1
ATOM 3406 O O . ALA B 1 229 ? -23.810 -114.958 161.257 1.00 12.19 221 ALA B O 1
ATOM 3408 N N . GLU B 1 230 ? -25.849 -115.231 160.337 1.00 12.02 222 GLU B N 1
ATOM 3409 C CA . GLU B 1 230 ? -26.098 -116.554 160.943 1.00 11.80 222 GLU B CA 1
ATOM 3410 C C . GLU B 1 230 ? -25.289 -117.652 160.249 1.00 11.01 222 GLU B C 1
ATOM 3411 O O . GLU B 1 230 ? -24.819 -118.606 160.870 1.00 10.68 222 GLU B O 1
ATOM 3417 N N . TYR B 1 231 ? -25.090 -117.493 158.944 1.00 10.73 223 TYR B N 1
ATOM 3418 C CA . TYR B 1 231 ? -24.130 -118.359 158.248 1.00 10.45 223 TYR B CA 1
ATOM 3419 C C . TYR B 1 231 ? -22.745 -118.140 158.848 1.00 10.63 223 TYR B C 1
ATOM 3420 O O . TYR B 1 231 ? -22.020 -119.076 159.173 1.00 10.21 223 TYR B O 1
ATOM 3429 N N . ALA B 1 232 ? -22.349 -116.862 158.930 1.00 10.83 224 ALA B N 1
ATOM 3430 C CA . ALA B 1 232 ? -21.031 -116.488 159.407 1.00 11.21 224 ALA B CA 1
ATOM 3431 C C . ALA B 1 232 ? -20.762 -117.013 160.812 1.00 11.34 224 ALA B C 1
ATOM 3432 O O . ALA B 1 232 ? -19.653 -117.445 161.100 1.00 10.84 224 ALA B O 1
ATOM 3434 N N . MET B 1 233 ? -21.779 -116.966 161.663 1.00 12.20 225 MET B N 1
ATOM 3435 C CA . MET B 1 233 ? -21.662 -117.466 163.020 1.00 13.54 225 MET B CA 1
ATOM 3436 C C . MET B 1 233 ? -21.248 -118.912 163.040 1.00 12.44 225 MET B C 1
ATOM 3437 O O . MET B 1 233 ? -20.438 -119.335 163.852 1.00 12.39 225 MET B O 1
ATOM 3442 N N . LEU B 1 234 ? -21.855 -119.716 162.157 1.00 11.73 226 LEU B N 1
ATOM 3443 C CA . LEU B 1 234 ? -21.504 -121.138 162.081 1.00 11.00 226 LEU B CA 1
ATOM 3444 C C . LEU B 1 234 ? -20.111 -121.360 161.492 1.00 10.67 226 LEU B C 1
ATOM 3445 O O . LEU B 1 234 ? -19.363 -122.210 161.957 1.00 10.60 226 LEU B O 1
ATOM 3450 N N . VAL B 1 235 ? -19.713 -120.526 160.535 1.00 10.33 227 VAL B N 1
ATOM 3451 C CA . VAL B 1 235 ? -18.312 -120.585 160.067 1.00 10.54 227 VAL B CA 1
ATOM 3452 C C . VAL B 1 235 ? -17.354 -120.362 161.246 1.00 10.92 227 VAL B C 1
ATOM 3453 O O . VAL B 1 235 ? -16.399 -121.103 161.422 1.00 10.73 227 VAL B O 1
ATOM 3457 N N . ARG B 1 236 ? -17.627 -119.365 162.096 1.00 11.32 228 ARG B N 1
ATOM 3458 C CA . ARG B 1 236 ? -16.735 -119.080 163.184 1.00 12.18 228 ARG B CA 1
ATOM 3459 C C . ARG B 1 236 ? -16.645 -120.246 164.155 1.00 11.66 228 ARG B C 1
ATOM 3460 O O . ARG B 1 236 ? -15.581 -120.599 164.623 1.00 11.22 228 ARG B O 1
ATOM 3468 N N . GLN B 1 237 ? -17.786 -120.904 164.396 1.00 11.24 229 GLN B N 1
ATOM 3469 C CA . GLN B 1 237 ? -17.800 -122.041 165.294 1.00 11.39 229 GLN B CA 1
ATOM 3470 C C . GLN B 1 237 ? -16.972 -123.157 164.727 1.00 11.09 229 GLN B C 1
ATOM 3471 O O . GLN B 1 237 ? -16.264 -123.827 165.459 1.00 11.22 229 GLN B O 1
ATOM 3477 N N . ILE B 1 238 ? -17.073 -123.373 163.425 1.00 10.65 230 ILE B N 1
ATOM 3478 C CA . ILE B 1 238 ? -16.209 -124.379 162.802 1.00 10.63 230 ILE B CA 1
ATOM 3479 C C . ILE B 1 238 ? -14.719 -124.074 163.004 1.00 11.26 230 ILE B C 1
ATOM 3480 O O . ILE B 1 238 ? -13.920 -124.934 163.398 1.00 11.14 230 ILE B O 1
ATOM 3485 N N . PHE B 1 239 ? -14.356 -122.816 162.817 1.00 11.96 231 PHE B N 1
ATOM 3486 C CA . PHE B 1 239 ? -12.956 -122.423 163.059 1.00 12.77 231 PHE B CA 1
ATOM 3487 C C . PHE B 1 239 ? -12.536 -122.693 164.497 1.00 13.39 231 PHE B C 1
ATOM 3488 O O . PHE B 1 239 ? -11.417 -123.136 164.745 1.00 13.48 231 PHE B O 1
ATOM 3496 N N . GLU B 1 240 ? -13.437 -122.411 165.425 1.00 13.49 232 GLU B N 1
ATOM 3497 C CA . GLU B 1 240 ? -13.099 -122.412 166.832 1.00 14.57 232 GLU B CA 1
ATOM 3498 C C . GLU B 1 240 ? -13.256 -123.738 167.538 1.00 14.36 232 GLU B C 1
ATOM 3499 O O . GLU B 1 240 ? -12.895 -123.822 168.704 1.00 15.55 232 GLU B O 1
ATOM 3505 N N . ASN B 1 241 ? -13.874 -124.725 166.907 1.00 13.10 233 ASN B N 1
ATOM 3506 C CA . ASN B 1 241 ? -14.117 -126.009 167.552 1.00 13.14 233 ASN B CA 1
ATOM 3507 C C . ASN B 1 241 ? -13.189 -127.061 166.922 1.00 12.91 233 ASN B C 1
ATOM 3508 O O . ASN B 1 241 ? -13.444 -127.512 165.799 1.00 12.70 233 ASN B O 1
ATOM 3513 N N . PRO B 1 242 ? -12.104 -127.432 167.632 1.00 13.59 234 PRO B N 1
ATOM 3514 C CA . PRO B 1 242 ? -11.170 -128.412 167.107 1.00 13.64 234 PRO B CA 1
ATOM 3515 C C . PRO B 1 242 ? -11.761 -129.742 166.749 1.00 13.30 234 PRO B C 1
ATOM 3516 O O . PRO B 1 242 ? -11.120 -130.450 165.977 1.00 13.56 234 PRO B O 1
ATOM 3520 N N . MET B 1 243 ? -12.938 -130.099 167.264 1.00 12.83 235 MET B N 1
ATOM 3521 C CA . MET B 1 243 ? -13.494 -131.397 166.956 1.00 12.73 235 MET B CA 1
ATOM 3522 C C . MET B 1 243 ? -14.370 -131.465 165.706 1.00 11.76 235 MET B C 1
ATOM 3523 O O . MET B 1 243 ? -14.798 -132.576 165.348 1.00 11.79 235 MET B O 1
ATOM 3528 N N . LEU B 1 244 ? -14.699 -130.323 165.080 1.00 10.93 236 LEU B N 1
ATOM 3529 C CA . LEU B 1 244 ? -15.550 -130.347 163.890 1.00 10.30 236 LEU B CA 1
ATOM 3530 C C . LEU B 1 244 ? -14.740 -130.677 162.634 1.00 9.87 236 LEU B C 1
ATOM 3531 O O . LEU B 1 244 ? -13.946 -129.889 162.178 1.00 9.98 236 LEU B O 1
ATOM 3536 N N . ASN B 1 245 ? -14.931 -131.873 162.098 1.00 9.53 237 ASN B N 1
ATOM 3537 C CA . ASN B 1 245 ? -14.181 -132.297 160.908 1.00 9.30 237 ASN B CA 1
ATOM 3538 C C . ASN B 1 245 ? -14.942 -133.337 160.121 1.00 9.16 237 ASN B C 1
ATOM 3539 O O . ASN B 1 245 ? -15.570 -134.197 160.694 1.00 9.06 237 ASN B O 1
ATOM 3544 N N . GLY B 1 246 ? -14.840 -133.255 158.793 1.00 8.92 238 GLY B N 1
ATOM 3545 C CA . GLY B 1 246 ? -15.364 -134.247 157.909 1.00 8.95 238 GLY B CA 1
ATOM 3546 C C . GLY B 1 246 ? -16.867 -134.336 157.855 1.00 8.85 238 GLY B C 1
ATOM 3547 O O . GLY B 1 246 ? -17.398 -135.389 157.474 1.00 9.29 238 GLY B O 1
ATOM 3548 N N . GLU B 1 247 ? -17.562 -133.261 158.209 1.00 8.70 239 GLU B N 1
ATOM 3549 C CA . GLU B 1 247 ? -19.032 -133.257 158.387 1.00 8.77 239 GLU B CA 1
ATOM 3550 C C . GLU B 1 247 ? -19.704 -132.159 157.558 1.00 8.51 239 GLU B C 1
ATOM 3551 O O . GLU B 1 247 ? -19.093 -131.110 157.251 1.00 8.62 239 GLU B O 1
ATOM 3557 N N . VAL B 1 248 ? -20.968 -132.350 157.277 1.00 8.44 240 VAL B N 1
ATOM 3558 C CA . VAL B 1 248 ? -21.822 -131.417 156.572 1.00 8.43 240 VAL B CA 1
ATOM 3559 C C . VAL B 1 248 ? -22.921 -131.007 157.555 1.00 8.55 240 VAL B C 1
ATOM 3560 O O . VAL B 1 248 ? -23.577 -131.867 158.110 1.00 8.97 240 VAL B O 1
ATOM 3564 N N . ILE B 1 249 ? -23.118 -129.716 157.748 1.00 8.42 241 ILE B N 1
ATOM 3565 C CA . ILE B 1 249 ? -24.120 -129.228 158.713 1.00 8.38 241 ILE B CA 1
ATOM 3566 C C . ILE B 1 249 ? -25.206 -128.482 157.962 1.00 8.40 241 ILE B C 1
ATOM 3567 O O . ILE B 1 249 ? -24.950 -127.433 157.322 1.00 8.78 241 ILE B O 1
ATOM 3572 N N . ARG B 1 250 ? -26.442 -128.957 158.070 1.00 8.29 242 ARG B N 1
ATOM 3573 C CA . ARG B 1 250 ? -27.599 -128.218 157.533 1.00 8.21 242 ARG B CA 1
ATOM 3574 C C . ARG B 1 250 ? -27.885 -126.988 158.389 1.00 8.22 242 ARG B C 1
ATOM 3575 O O . ARG B 1 250 ? -27.922 -127.111 159.611 1.00 8.32 242 ARG B O 1
ATOM 3583 N N . LEU B 1 251 ? -28.034 -125.822 157.765 1.00 8.02 243 LEU B N 1
ATOM 3584 C CA . LEU B 1 251 ? -28.306 -124.535 158.484 1.00 8.10 243 LEU B CA 1
ATOM 3585 C C . LEU B 1 251 ? -29.551 -123.956 157.821 1.00 8.30 243 LEU B C 1
ATOM 3586 O O . LEU B 1 251 ? -29.457 -123.265 156.793 1.00 7.99 243 LEU B O 1
ATOM 3591 N N . ASP B 1 252 ? -30.736 -124.378 158.311 1.00 8.35 244 ASP B N 1
ATOM 3592 C CA . ASP B 1 252 ? -31.954 -124.247 157.477 1.00 8.55 244 ASP B CA 1
ATOM 3593 C C . ASP B 1 252 ? -33.280 -124.102 158.194 1.00 8.83 244 ASP B C 1
ATOM 3594 O O . ASP B 1 252 ? -34.331 -124.207 157.548 1.00 8.97 244 ASP B O 1
ATOM 3599 N N . GLY B 1 253 ? -33.279 -123.827 159.495 1.00 8.96 245 GLY B N 1
ATOM 3600 C CA . GLY B 1 253 ? -34.544 -123.655 160.207 1.00 9.38 245 GLY B CA 1
ATOM 3601 C C . GLY B 1 253 ? -35.441 -124.861 160.160 1.00 9.52 245 GLY B C 1
ATOM 3602 O O . GLY B 1 253 ? -36.665 -124.720 160.319 1.00 9.87 245 GLY B O 1
ATOM 3603 N N . ALA B 1 254 ? -34.816 -126.033 159.927 1.00 9.25 246 ALA B N 1
ATOM 3604 C CA . ALA B 1 254 ? -35.517 -127.307 159.765 1.00 9.35 246 ALA B CA 1
ATOM 3605 C C . ALA B 1 254 ? -36.395 -127.455 158.522 1.00 9.56 246 ALA B C 1
ATOM 3606 O O . ALA B 1 254 ? -37.188 -128.407 158.462 1.00 9.67 246 ALA B O 1
ATOM 3608 N N . ILE B 1 255 ? -36.273 -126.588 157.528 1.00 9.64 247 ILE B N 1
ATOM 3609 C CA . ILE B 1 255 ? -37.020 -126.771 156.286 1.00 9.95 247 ILE B CA 1
ATOM 3610 C C . ILE B 1 255 ? -36.573 -128.062 155.567 1.00 9.79 247 ILE B C 1
ATOM 3611 O O . ILE B 1 255 ? -35.424 -128.507 155.705 1.00 9.46 247 ILE B O 1
ATOM 3616 N N . ARG B 1 256 ? -37.503 -128.660 154.849 1.00 10.12 248 ARG B N 1
ATOM 3617 C CA . ARG B 1 256 ? -37.150 -129.708 153.866 1.00 10.30 248 ARG B CA 1
ATOM 3618 C C . ARG B 1 256 ? -37.798 -129.282 152.578 1.00 11.09 248 ARG B C 1
ATOM 3619 O O . ARG B 1 256 ? -39.014 -129.056 152.531 1.00 11.78 248 ARG B O 1
ATOM 3627 N N . MET B 1 257 ? -37.009 -129.108 151.522 1.00 11.66 249 MET B N 1
ATOM 3628 C CA . MET B 1 257 ? -37.556 -128.474 150.313 1.00 12.64 249 MET B CA 1
ATOM 3629 C C . MET B 1 257 ? -38.428 -129.452 149.508 1.00 13.45 249 MET B C 1
ATOM 3630 O O . MET B 1 257 ? -38.014 -130.587 149.261 1.00 13.39 249 MET B O 1
ATOM 3635 N N . GLN B 1 258 ? -39.593 -128.977 149.075 1.00 14.38 250 GLN B N 1
ATOM 3636 C CA . GLN B 1 258 ? -40.566 -129.786 148.336 1.00 15.61 250 GLN B CA 1
ATOM 3637 C C . GLN B 1 258 ? -40.266 -129.692 146.836 1.00 15.05 250 GLN B C 1
ATOM 3638 O O . GLN B 1 258 ? -39.491 -128.868 146.446 1.00 14.40 250 GLN B O 1
ATOM 3644 N N . PRO B 1 259 ? -40.872 -130.542 146.016 1.00 14.88 251 PRO B N 1
ATOM 3645 C CA . PRO B 1 259 ? -40.603 -130.482 144.560 1.00 15.32 251 PRO B CA 1
ATOM 3646 C C . PRO B 1 259 ? -40.782 -129.085 143.966 1.00 16.47 251 PRO B C 1
ATOM 3647 O O . PRO B 1 259 ? -39.921 -128.626 143.184 1.00 15.52 251 PRO B O 1
ATOM 3651 N N . LYS B 1 260 ? -41.848 -128.389 144.371 1.00 18.62 252 LYS B N 1
ATOM 3652 C CA . LYS B 1 260 ? -42.082 -126.981 143.979 1.00 21.78 252 LYS B CA 1
ATOM 3653 C C . LYS B 1 260 ? -42.084 -126.064 145.197 1.00 23.33 252 LYS B C 1
ATOM 3654 O O . LYS B 1 260 ? -42.081 -124.852 145.096 1.00 25.58 252 LYS B O 1
ATOM 3661 N N . HIS C 1 6 ? -30.475 -109.277 170.304 1.00 38.77 -2 HIS C N 1
ATOM 3662 C CA . HIS C 1 6 ? -30.985 -109.056 168.927 1.00 38.58 -2 HIS C CA 1
ATOM 3663 C C . HIS C 1 6 ? -30.482 -110.122 167.943 1.00 37.81 -2 HIS C C 1
ATOM 3664 O O . HIS C 1 6 ? -31.204 -110.472 167.011 1.00 38.30 -2 HIS C O 1
ATOM 3666 N N . HIS C 1 7 ? -29.243 -110.595 168.128 1.00 36.14 -1 HIS C N 1
ATOM 3667 C CA . HIS C 1 7 ? -28.620 -111.529 167.191 1.00 35.25 -1 HIS C CA 1
ATOM 3668 C C . HIS C 1 7 ? -28.661 -112.973 167.666 1.00 32.58 -1 HIS C C 1
ATOM 3669 O O . HIS C 1 7 ? -28.626 -113.909 166.835 1.00 30.48 -1 HIS C O 1
ATOM 3676 N N . HIS C 1 8 ? -28.714 -113.172 168.982 1.00 30.98 0 HIS C N 1
ATOM 3677 C CA . HIS C 1 8 ? -28.936 -114.493 169.501 1.00 30.45 0 HIS C CA 1
ATOM 3678 C C . HIS C 1 8 ? -29.506 -114.573 170.870 1.00 28.24 0 HIS C C 1
ATOM 3679 O O . HIS C 1 8 ? -29.469 -113.600 171.645 1.00 27.85 0 HIS C O 1
ATOM 3686 N N . MET C 1 9 ? -30.038 -115.756 171.151 1.00 25.12 1 MET C N 1
ATOM 3687 C CA . MET C 1 9 ? -30.625 -116.010 172.440 1.00 24.63 1 MET C CA 1
ATOM 3688 C C . MET C 1 9 ? -29.516 -115.873 173.469 1.00 24.84 1 MET C C 1
ATOM 3689 O O . MET C 1 9 ? -28.396 -116.349 173.224 1.00 25.51 1 MET C O 1
ATOM 3694 N N . GLU C 1 10 ? -29.837 -115.181 174.576 1.00 24.31 2 GLU C N 1
ATOM 3695 C CA . GLU C 1 10 ? -28.903 -114.924 175.659 1.00 23.30 2 GLU C CA 1
ATOM 3696 C C . GLU C 1 10 ? -28.856 -116.134 176.576 1.00 21.56 2 GLU C C 1
ATOM 3697 O O . GLU C 1 10 ? -29.881 -116.667 176.972 1.00 22.73 2 GLU C O 1
ATOM 3699 N N . ILE C 1 11 ? -27.650 -116.542 176.927 1.00 19.97 3 ILE C N 1
ATOM 3700 C CA A ILE C 1 11 ? -27.444 -117.557 177.958 0.50 19.16 3 ILE C CA 1
ATOM 3701 C CA B ILE C 1 11 ? -27.422 -117.546 177.956 0.50 19.17 3 ILE C CA 1
ATOM 3702 C C . ILE C 1 11 ? -27.497 -116.871 179.334 1.00 19.34 3 ILE C C 1
ATOM 3703 O O . ILE C 1 11 ? -28.104 -117.387 180.277 1.00 18.53 3 ILE C O 1
ATOM 3712 N N . ARG C 1 12 ? -26.873 -115.707 179.453 1.00 19.06 4 ARG C N 1
ATOM 3713 C CA . ARG C 1 12 ? -26.803 -115.075 180.770 1.00 19.24 4 ARG C CA 1
ATOM 3714 C C . ARG C 1 12 ? -28.156 -114.863 181.424 1.00 19.22 4 ARG C C 1
ATOM 3715 O O . ARG C 1 12 ? -29.057 -114.325 180.801 1.00 18.70 4 ARG C O 1
ATOM 3723 N N . ASP C 1 13 ? -28.247 -115.331 182.670 1.00 19.66 5 ASP C N 1
ATOM 3724 C CA . ASP C 1 13 ? -29.405 -115.204 183.594 1.00 20.38 5 ASP C CA 1
ATOM 3725 C C . ASP C 1 13 ? -30.612 -116.049 183.209 1.00 19.49 5 ASP C C 1
ATOM 3726 O O . ASP C 1 13 ? -31.642 -115.946 183.838 1.00 19.99 5 ASP C O 1
ATOM 3731 N N . ASN C 1 14 ? -30.476 -116.839 182.166 1.00 17.92 6 ASN C N 1
ATOM 3732 C CA . ASN C 1 14 ? -31.521 -117.813 181.801 1.00 17.21 6 ASN C CA 1
ATOM 3733 C C . ASN C 1 14 ? -31.132 -119.157 182.370 1.00 15.74 6 ASN C C 1
ATOM 3734 O O . ASN C 1 14 ? -29.992 -119.393 182.766 1.00 15.07 6 ASN C O 1
ATOM 3739 N N . VAL C 1 15 ? -32.113 -120.065 182.414 1.00 14.74 7 VAL C N 1
ATOM 3740 C CA . VAL C 1 15 ? -31.939 -121.354 183.050 1.00 14.18 7 VAL C CA 1
ATOM 3741 C C . VAL C 1 15 ? -31.804 -122.485 182.021 1.00 13.41 7 VAL C C 1
ATOM 3742 O O . VAL C 1 15 ? -32.511 -122.482 181.007 1.00 13.09 7 VAL C O 1
ATOM 3746 N N . PHE C 1 16 ? -30.895 -123.407 182.314 1.00 13.03 8 PHE C N 1
ATOM 3747 C CA . PHE C 1 16 ? -30.538 -124.530 181.434 1.00 12.71 8 PHE C CA 1
ATOM 3748 C C . PHE C 1 16 ? -30.625 -125.791 182.259 1.00 12.62 8 PHE C C 1
ATOM 3749 O O . PHE C 1 16 ? -30.030 -125.870 183.319 1.00 12.78 8 PHE C O 1
ATOM 3757 N N . LEU C 1 17 ? -31.423 -126.741 181.767 1.00 12.32 9 LEU C N 1
ATOM 3758 C CA . LEU C 1 17 ? -31.622 -128.025 182.416 1.00 12.42 9 LEU C CA 1
ATOM 3759 C C . LEU C 1 17 ? -30.775 -129.031 181.683 1.00 12.13 9 LEU C C 1
ATOM 3760 O O . LEU C 1 17 ? -30.895 -129.163 180.477 1.00 11.65 9 LEU C O 1
ATOM 3765 N N . ILE C 1 18 ? -29.863 -129.668 182.398 1.00 12.12 10 ILE C N 1
ATOM 3766 C CA . ILE C 1 18 ? -28.891 -130.542 181.776 1.00 12.01 10 ILE C CA 1
ATOM 3767 C C . ILE C 1 18 ? -29.034 -131.916 182.428 1.00 11.91 10 ILE C C 1
ATOM 3768 O O . ILE C 1 18 ? -28.751 -132.078 183.636 1.00 12.09 10 ILE C O 1
ATOM 3773 N N . THR C 1 19 ? -29.512 -132.898 181.647 1.00 11.52 11 THR C N 1
ATOM 3774 C CA . THR C 1 19 ? -29.571 -134.266 182.145 1.00 11.57 11 THR C CA 1
ATOM 3775 C C . THR C 1 19 ? -28.217 -134.927 181.953 1.00 11.63 11 THR C C 1
ATOM 3776 O O . THR C 1 19 ? -27.487 -134.610 181.015 1.00 11.47 11 THR C O 1
ATOM 3780 N N . GLY C 1 20 ? -27.882 -135.857 182.849 1.00 12.16 12 GLY C N 1
ATOM 3781 C CA . GLY C 1 20 ? -26.534 -136.409 182.905 1.00 12.45 12 GLY C CA 1
ATOM 3782 C C . GLY C 1 20 ? -25.524 -135.354 183.334 1.00 12.91 12 GLY C C 1
ATOM 3783 O O . GLY C 1 20 ? -24.335 -135.476 183.060 1.00 13.10 12 GLY C O 1
ATOM 3784 N N . GLY C 1 21 ? -26.005 -134.332 184.043 1.00 13.19 13 GLY C N 1
ATOM 3785 C CA . GLY C 1 21 ? -25.190 -133.168 184.390 1.00 13.81 13 GLY C CA 1
ATOM 3786 C C . GLY C 1 21 ? -24.118 -133.389 185.433 1.00 14.45 13 GLY C C 1
ATOM 3787 O O . GLY C 1 21 ? -23.309 -132.504 185.649 1.00 15.15 13 GLY C O 1
ATOM 3788 N N . ALA C 1 22 ? -24.118 -134.544 186.090 1.00 14.66 14 ALA C N 1
ATOM 3789 C CA . ALA C 1 22 ? -23.117 -134.850 187.128 1.00 15.19 14 ALA C CA 1
ATOM 3790 C C . ALA C 1 22 ? -21.755 -135.259 186.586 1.00 15.39 14 ALA C C 1
ATOM 3791 O O . ALA C 1 22 ? -20.787 -135.342 187.343 1.00 16.35 14 ALA C O 1
ATOM 3793 N N . SER C 1 23 ? -21.657 -135.497 185.284 1.00 14.77 15 SER C N 1
ATOM 3794 C CA . SER C 1 23 ? -20.463 -136.145 184.750 1.00 14.72 15 SER C CA 1
ATOM 3795 C C . SER C 1 23 ? -20.242 -135.784 183.298 1.00 13.88 15 SER C C 1
ATOM 3796 O O . SER C 1 23 ? -21.165 -135.375 182.619 1.00 13.24 15 SER C O 1
ATOM 3799 N N . GLY C 1 24 ? -19.002 -135.940 182.860 1.00 13.73 16 GLY C N 1
ATOM 3800 C CA . GLY C 1 24 ? -18.684 -136.045 181.441 1.00 13.20 16 GLY C CA 1
ATOM 3801 C C . GLY C 1 24 ? -19.236 -134.870 180.636 1.00 12.79 16 GLY C C 1
ATOM 3802 O O . GLY C 1 24 ? -18.942 -133.713 180.938 1.00 12.83 16 GLY C O 1
ATOM 3803 N N . LEU C 1 25 ? -19.957 -135.158 179.555 1.00 12.23 17 LEU C N 1
ATOM 3804 C CA . LEU C 1 25 ? -20.419 -134.115 178.627 1.00 11.89 17 LEU C CA 1
ATOM 3805 C C . LEU C 1 25 ? -21.417 -133.160 179.267 1.00 11.73 17 LEU C C 1
ATOM 3806 O O . LEU C 1 25 ? -21.338 -131.966 179.060 1.00 11.61 17 LEU C O 1
ATOM 3811 N N . GLY C 1 26 ? -22.328 -133.698 180.068 1.00 11.52 18 GLY C N 1
ATOM 3812 C CA . GLY C 1 26 ? -23.312 -132.889 180.760 1.00 11.57 18 GLY C CA 1
ATOM 3813 C C . GLY C 1 26 ? -22.647 -131.922 181.747 1.00 12.04 18 GLY C C 1
ATOM 3814 O O . GLY C 1 26 ? -22.987 -130.716 181.788 1.00 11.92 18 GLY C O 1
ATOM 3815 N N . ALA C 1 27 ? -21.677 -132.435 182.514 1.00 12.42 19 ALA C N 1
ATOM 3816 C CA . ALA C 1 27 ? -20.917 -131.624 183.441 1.00 12.93 19 ALA C CA 1
ATOM 3817 C C . ALA C 1 27 ? -20.112 -130.544 182.700 1.00 13.03 19 ALA C C 1
ATOM 3818 O O . ALA C 1 27 ? -20.129 -129.390 183.099 1.00 13.45 19 ALA C O 1
ATOM 3820 N N . GLY C 1 28 ? -19.482 -130.899 181.574 1.00 12.90 20 GLY C N 1
ATOM 3821 C CA . GLY C 1 28 ? -18.726 -129.916 180.816 1.00 12.98 20 GLY C CA 1
ATOM 3822 C C . GLY C 1 28 ? -19.652 -128.834 180.277 1.00 12.79 20 GLY C C 1
ATOM 3823 O O . GLY C 1 28 ? -19.283 -127.664 180.262 1.00 12.92 20 GLY C O 1
ATOM 3824 N N . THR C 1 29 ? -20.863 -129.211 179.867 1.00 12.42 21 THR C N 1
ATOM 3825 C CA . THR C 1 29 ? -21.843 -128.261 179.341 1.00 12.45 21 THR C CA 1
ATOM 3826 C C . THR C 1 29 ? -22.261 -127.324 180.483 1.00 12.97 21 THR C C 1
ATOM 3827 O O . THR C 1 29 ? -22.341 -126.109 180.313 1.00 13.11 21 THR C O 1
ATOM 3831 N N . ALA C 1 30 ? -22.480 -127.894 181.647 1.00 13.27 22 ALA C N 1
ATOM 3832 C CA . ALA C 1 30 ? -22.898 -127.093 182.803 1.00 13.78 22 ALA C CA 1
ATOM 3833 C C . ALA C 1 30 ? -21.837 -126.057 183.155 1.00 14.38 22 ALA C C 1
ATOM 3834 O O . ALA C 1 30 ? -22.166 -124.938 183.483 1.00 14.43 22 ALA C O 1
ATOM 3836 N N . ARG C 1 31 ? -20.575 -126.457 183.104 1.00 15.11 23 ARG C N 1
ATOM 3837 C CA . ARG C 1 31 ? -19.490 -125.540 183.403 1.00 15.98 23 ARG C CA 1
ATOM 3838 C C . ARG C 1 31 ? -19.456 -124.396 182.400 1.00 15.70 23 ARG C C 1
ATOM 3839 O O . ARG C 1 31 ? -19.316 -123.243 182.791 1.00 16.12 23 ARG C O 1
ATOM 3847 N N . LEU C 1 32 ? -19.558 -124.696 181.117 1.00 15.38 24 LEU C N 1
ATOM 3848 C CA . LEU C 1 32 ? -19.481 -123.651 180.097 1.00 15.47 24 LEU C CA 1
ATOM 3849 C C . LEU C 1 32 ? -20.673 -122.720 180.177 1.00 15.14 24 LEU C C 1
ATOM 3850 O O . LEU C 1 32 ? -20.508 -121.487 180.089 1.00 15.38 24 LEU C O 1
ATOM 3855 N N . LEU C 1 33 ? -21.872 -123.272 180.332 1.00 14.34 25 LEU C N 1
ATOM 3856 C CA . LEU C 1 33 ? -23.065 -122.418 180.432 1.00 14.43 25 LEU C CA 1
ATOM 3857 C C . LEU C 1 33 ? -23.014 -121.528 181.670 1.00 15.09 25 LEU C C 1
ATOM 3858 O O . LEU C 1 33 ? -23.504 -120.386 181.602 1.00 15.41 25 LEU C O 1
ATOM 3863 N N . THR C 1 34 ? -22.447 -122.040 182.765 1.00 15.40 26 THR C N 1
ATOM 3864 C CA . THR C 1 34 ? -22.321 -121.265 183.998 1.00 16.48 26 THR C CA 1
ATOM 3865 C C . THR C 1 34 ? -21.289 -120.136 183.808 1.00 17.13 26 THR C C 1
ATOM 3866 O O . THR C 1 34 ? -21.537 -118.987 184.244 1.00 17.58 26 THR C O 1
ATOM 3870 N N . GLU C 1 35 ? -20.160 -120.447 183.156 1.00 17.26 27 GLU C N 1
ATOM 3871 C CA . GLU C 1 35 ? -19.141 -119.414 182.807 1.00 18.05 27 GLU C CA 1
ATOM 3872 C C . GLU C 1 35 ? -19.763 -118.270 182.003 1.00 18.43 27 GLU C C 1
ATOM 3873 O O . GLU C 1 35 ? -19.353 -117.097 182.174 1.00 19.68 27 GLU C O 1
ATOM 3875 N N . ALA C 1 36 ? -20.699 -118.604 181.109 1.00 18.36 28 ALA C N 1
ATOM 3876 C CA . ALA C 1 36 ? -21.429 -117.646 180.269 1.00 18.20 28 ALA C CA 1
ATOM 3877 C C . ALA C 1 36 ? -22.595 -116.949 180.995 1.00 18.44 28 ALA C C 1
ATOM 3878 O O . ALA C 1 36 ? -23.342 -116.188 180.348 1.00 19.16 28 ALA C O 1
ATOM 3880 N N . GLY C 1 37 ? -22.760 -117.220 182.284 1.00 18.01 29 GLY C N 1
ATOM 3881 C CA . GLY C 1 37 ? -23.772 -116.585 183.144 1.00 18.11 29 GLY C CA 1
ATOM 3882 C C . GLY C 1 37 ? -25.115 -117.279 183.238 1.00 17.63 29 GLY C C 1
ATOM 3883 O O . GLY C 1 37 ? -26.072 -116.762 183.858 1.00 17.71 29 GLY C O 1
ATOM 3884 N N . GLY C 1 38 ? -25.207 -118.448 182.601 1.00 17.06 30 GLY C N 1
ATOM 3885 C CA . GLY C 1 38 ? -26.406 -119.279 182.720 1.00 16.57 30 GLY C CA 1
ATOM 3886 C C . GLY C 1 38 ? -26.541 -119.852 184.119 1.00 16.90 30 GLY C C 1
ATOM 3887 O O . GLY C 1 38 ? -25.549 -119.981 184.858 1.00 16.87 30 GLY C O 1
ATOM 3888 N N . LYS C 1 39 ? -27.780 -120.218 184.455 1.00 17.00 31 LYS C N 1
ATOM 3889 C CA . LYS C 1 39 ? -28.104 -120.813 185.731 1.00 17.71 31 LYS C CA 1
ATOM 3890 C C . LYS C 1 39 ? -28.483 -122.246 185.382 1.00 16.42 31 LYS C C 1
ATOM 3891 O O . LYS C 1 39 ? -29.348 -122.428 184.561 1.00 16.48 31 LYS C O 1
ATOM 3897 N N . VAL C 1 40 ? -27.815 -123.224 185.982 1.00 15.71 32 VAL C N 1
ATOM 3898 C CA . VAL C 1 40 ? -28.019 -124.632 185.575 1.00 14.98 32 VAL C CA 1
ATOM 3899 C C . VAL C 1 40 ? -28.801 -125.409 186.639 1.00 14.89 32 VAL C C 1
ATOM 3900 O O . VAL C 1 40 ? -28.616 -125.258 187.862 1.00 15.24 32 VAL C O 1
ATOM 3904 N N . VAL C 1 41 ? -29.681 -126.272 186.140 1.00 14.10 33 VAL C N 1
ATOM 3905 C CA . VAL C 1 41 ? -30.261 -127.365 186.915 1.00 13.96 33 VAL C CA 1
ATOM 3906 C C . VAL C 1 41 ? -29.648 -128.637 186.351 1.00 13.64 33 VAL C C 1
ATOM 3907 O O . VAL C 1 41 ? -29.768 -128.900 185.155 1.00 13.16 33 VAL C O 1
ATOM 3911 N N . LEU C 1 42 ? -29.002 -129.409 187.223 1.00 13.79 34 LEU C N 1
ATOM 3912 C CA . LEU C 1 42 ? -28.415 -130.680 186.857 1.00 13.65 34 LEU C CA 1
ATOM 3913 C C . LEU C 1 42 ? -29.358 -131.814 187.287 1.00 13.50 34 LEU C C 1
ATOM 3914 O O . LEU C 1 42 ? -29.784 -131.897 188.438 1.00 13.73 34 LEU C O 1
ATOM 3919 N N . ALA C 1 43 ? -29.630 -132.707 186.363 1.00 13.20 35 ALA C N 1
ATOM 3920 C CA . ALA C 1 43 ? -30.566 -133.813 186.585 1.00 13.15 35 ALA C CA 1
ATOM 3921 C C . ALA C 1 43 ? -29.796 -135.095 186.298 1.00 13.23 35 ALA C C 1
ATOM 3922 O O . ALA C 1 43 ? -29.283 -135.297 185.202 1.00 13.11 35 ALA C O 1
ATOM 3924 N N . ASP C 1 44 ? -29.655 -135.937 187.304 1.00 13.78 36 ASP C N 1
ATOM 3925 C CA . ASP C 1 44 ? -28.792 -137.084 187.215 1.00 13.91 36 ASP C CA 1
ATOM 3926 C C . ASP C 1 44 ? -29.179 -138.086 188.295 1.00 14.57 36 ASP C C 1
ATOM 3927 O O . ASP C 1 44 ? -29.813 -137.713 189.289 1.00 14.75 36 ASP C O 1
ATOM 3932 N N . LEU C 1 45 ? -28.804 -139.332 188.082 1.00 15.01 37 LEU C N 1
ATOM 3933 C CA . LEU C 1 45 ? -28.942 -140.371 189.126 1.00 16.17 37 LEU C CA 1
ATOM 3934 C C . LEU C 1 45 ? -27.923 -140.181 190.261 1.00 16.92 37 LEU C C 1
ATOM 3935 O O . LEU C 1 45 ? -28.186 -140.571 191.440 1.00 17.35 37 LEU C O 1
ATOM 3940 N N . ASN C 1 46 ? -26.784 -139.567 189.946 1.00 17.46 38 ASN C N 1
ATOM 3941 C CA . ASN C 1 46 ? -25.633 -139.499 190.850 1.00 18.41 38 ASN C CA 1
ATOM 3942 C C . ASN C 1 46 ? -25.748 -138.324 191.822 1.00 19.27 38 ASN C C 1
ATOM 3943 O O . ASN C 1 46 ? -25.391 -137.207 191.484 1.00 19.01 38 ASN C O 1
ATOM 3948 N N . GLN C 1 47 ? -26.265 -138.626 193.016 1.00 20.49 39 GLN C N 1
ATOM 3949 C CA . GLN C 1 47 ? -26.543 -137.625 194.046 1.00 22.03 39 GLN C CA 1
ATOM 3950 C C . GLN C 1 47 ? -25.270 -136.924 194.510 1.00 22.57 39 GLN C C 1
ATOM 3951 O O . GLN C 1 47 ? -25.228 -135.706 194.590 1.00 22.21 39 GLN C O 1
ATOM 3957 N N . ASP C 1 48 ? -24.246 -137.702 194.844 1.00 23.85 40 ASP C N 1
ATOM 3958 C CA . ASP C 1 48 ? -23.018 -137.132 195.407 1.00 25.71 40 ASP C CA 1
ATOM 3959 C C . ASP C 1 48 ? -22.315 -136.206 194.433 1.00 24.11 40 ASP C C 1
ATOM 3960 O O . ASP C 1 48 ? -21.986 -135.091 194.814 1.00 23.41 40 ASP C O 1
ATOM 3965 N N . ALA C 1 49 ? -22.102 -136.653 193.194 1.00 22.52 41 ALA C N 1
ATOM 3966 C CA . ALA C 1 49 ? -21.424 -135.812 192.192 1.00 21.66 41 ALA C CA 1
ATOM 3967 C C . ALA C 1 49 ? -22.304 -134.663 191.708 1.00 20.55 41 ALA C C 1
ATOM 3968 O O . ALA C 1 49 ? -21.814 -133.550 191.516 1.00 20.59 41 ALA C O 1
ATOM 3970 N N . GLY C 1 50 ? -23.594 -134.923 191.519 1.00 19.80 42 GLY C N 1
ATOM 3971 C CA . GLY C 1 50 ? -24.515 -133.891 191.047 1.00 19.43 42 GLY C CA 1
ATOM 3972 C C . GLY C 1 50 ? -24.715 -132.755 192.056 1.00 20.02 42 GLY C C 1
ATOM 3973 O O . GLY C 1 50 ? -24.691 -131.572 191.700 1.00 19.12 42 GLY C O 1
ATOM 3974 N N . GLU C 1 51 ? -24.915 -133.114 193.317 1.00 21.09 43 GLU C N 1
ATOM 3975 C CA . GLU C 1 51 ? -25.050 -132.101 194.353 1.00 22.26 43 GLU C CA 1
ATOM 3976 C C . GLU C 1 51 ? -23.748 -131.300 194.475 1.00 21.67 43 GLU C C 1
ATOM 3977 O O . GLU C 1 51 ? -23.787 -130.073 194.617 1.00 21.37 43 GLU C O 1
ATOM 3983 N N . ALA C 1 52 ? -22.598 -131.976 194.416 1.00 21.06 44 ALA C N 1
ATOM 3984 C CA . ALA C 1 52 ? -21.302 -131.269 194.537 1.00 21.20 44 ALA C CA 1
ATOM 3985 C C . ALA C 1 52 ? -21.068 -130.312 193.379 1.00 20.39 44 ALA C C 1
ATOM 3986 O O . ALA C 1 52 ? -20.639 -129.189 193.582 1.00 20.14 44 ALA C O 1
ATOM 3988 N N . LEU C 1 53 ? -21.406 -130.734 192.170 1.00 19.32 45 LEU C N 1
ATOM 3989 C CA . LEU C 1 53 ? -21.229 -129.834 191.022 1.00 18.82 45 LEU C CA 1
ATOM 3990 C C . LEU C 1 53 ? -22.233 -128.670 191.035 1.00 18.57 45 LEU C C 1
ATOM 3991 O O . LEU C 1 53 ? -21.856 -127.532 190.772 1.00 18.50 45 LEU C O 1
ATOM 3996 N N . ALA C 1 54 ? -23.490 -128.928 191.397 1.00 18.40 46 ALA C N 1
ATOM 3997 C CA . ALA C 1 54 ? -24.459 -127.838 191.508 1.00 18.49 46 ALA C CA 1
ATOM 3998 C C . ALA C 1 54 ? -23.988 -126.774 192.499 1.00 19.18 46 ALA C C 1
ATOM 3999 O O . ALA C 1 54 ? -24.094 -125.578 192.212 1.00 19.07 46 ALA C O 1
ATOM 4001 N N . ARG C 1 55 ? -23.453 -127.209 193.646 1.00 20.42 47 ARG C N 1
ATOM 4002 C CA . ARG C 1 55 ? -22.937 -126.288 194.645 1.00 21.54 47 ARG C CA 1
ATOM 4003 C C . ARG C 1 55 ? -21.774 -125.484 194.067 1.00 22.29 47 ARG C C 1
ATOM 4004 O O . ARG C 1 55 ? -21.755 -124.249 194.170 1.00 22.79 47 ARG C O 1
ATOM 4006 N N . GLU C 1 56 ? -20.833 -126.161 193.401 1.00 22.86 48 GLU C N 1
ATOM 4007 C CA . GLU C 1 56 ? -19.674 -125.491 192.808 1.00 23.69 48 GLU C CA 1
ATOM 4008 C C . GLU C 1 56 ? -20.080 -124.448 191.761 1.00 22.93 48 GLU C C 1
ATOM 4009 O O . GLU C 1 56 ? -19.474 -123.379 191.691 1.00 24.22 48 GLU C O 1
ATOM 4015 N N . LEU C 1 57 ? -21.120 -124.724 190.988 1.00 21.58 49 LEU C N 1
ATOM 4016 C CA . LEU C 1 57 ? -21.567 -123.822 189.929 1.00 20.81 49 LEU C CA 1
ATOM 4017 C C . LEU C 1 57 ? -22.693 -122.880 190.321 1.00 21.08 49 LEU C C 1
ATOM 4018 O O . LEU C 1 57 ? -23.175 -122.104 189.486 1.00 21.96 49 LEU C O 1
ATOM 4023 N N . GLY C 1 58 ? -23.135 -122.920 191.569 1.00 21.32 50 GLY C N 1
ATOM 4024 C CA . GLY C 1 58 ? -24.221 -122.066 192.010 1.00 21.45 50 GLY C CA 1
ATOM 4025 C C . GLY C 1 58 ? -25.557 -122.376 191.368 1.00 21.15 50 GLY C C 1
ATOM 4026 O O . GLY C 1 58 ? -26.375 -121.482 191.204 1.00 22.70 50 GLY C O 1
ATOM 4027 N N . GLY C 1 59 ? -25.751 -123.631 190.969 1.00 19.62 51 GLY C N 1
ATOM 4028 C CA . GLY C 1 59 ? -27.008 -124.106 190.421 1.00 18.66 51 GLY C CA 1
ATOM 4029 C C . GLY C 1 59 ? -27.761 -125.002 191.369 1.00 18.21 51 GLY C C 1
ATOM 4030 O O . GLY C 1 59 ? -27.580 -124.904 192.600 1.00 18.59 51 GLY C O 1
ATOM 4031 N N . VAL C 1 60 ? -28.613 -125.853 190.795 1.00 17.00 52 VAL C N 1
ATOM 4032 C CA . VAL C 1 60 ? -29.509 -126.727 191.542 1.00 16.95 52 VAL C CA 1
ATOM 4033 C C . VAL C 1 60 ? -29.351 -128.154 191.045 1.00 16.53 52 VAL C C 1
ATOM 4034 O O . VAL C 1 60 ? -29.180 -128.378 189.865 1.00 15.98 52 VAL C O 1
ATOM 4038 N N . PHE C 1 61 ? -29.395 -129.108 191.964 1.00 16.58 53 PHE C N 1
ATOM 4039 C CA . PHE C 1 61 ? -29.349 -130.509 191.583 1.00 16.24 53 PHE C CA 1
ATOM 4040 C C . PHE C 1 61 ? -30.717 -131.119 191.842 1.00 16.22 53 PHE C C 1
ATOM 4041 O O . PHE C 1 61 ? -31.319 -130.824 192.891 1.00 16.87 53 PHE C O 1
ATOM 4049 N N . VAL C 1 62 ? -31.177 -131.951 190.915 1.00 15.75 54 VAL C N 1
ATOM 4050 C CA . VAL C 1 62 ? -32.350 -132.793 191.112 1.00 15.81 54 VAL C CA 1
ATOM 4051 C C . VAL C 1 62 ? -31.973 -134.238 190.828 1.00 15.96 54 VAL C C 1
ATOM 4052 O O . VAL C 1 62 ? -31.488 -134.572 189.737 1.00 15.07 54 VAL C O 1
ATOM 4056 N N . ARG C 1 63 ? -32.227 -135.111 191.803 1.00 16.59 55 ARG C N 1
ATOM 4057 C CA . ARG C 1 63 ? -31.978 -136.527 191.597 1.00 17.20 55 ARG C CA 1
ATOM 4058 C C . ARG C 1 63 ? -33.070 -137.033 190.725 1.00 16.32 55 ARG C C 1
ATOM 4059 O O . ARG C 1 63 ? -34.216 -137.064 191.131 1.00 15.81 55 ARG C O 1
ATOM 4067 N N . CYS C 1 64 ? -32.709 -137.459 189.515 1.00 15.45 56 CYS C N 1
ATOM 4068 C CA . CYS C 1 64 ? -33.688 -137.650 188.446 1.00 15.15 56 CYS C CA 1
ATOM 4069 C C . CYS C 1 64 ? -33.291 -138.798 187.561 1.00 14.70 56 CYS C C 1
ATOM 4070 O O . CYS C 1 64 ? -32.175 -138.801 187.005 1.00 14.95 56 CYS C O 1
ATOM 4073 N N . ASP C 1 65 ? -34.177 -139.782 187.475 1.00 14.36 57 ASP C N 1
ATOM 4074 C CA . ASP C 1 65 ? -34.093 -140.841 186.459 1.00 14.11 57 ASP C CA 1
ATOM 4075 C C . ASP C 1 65 ? -34.913 -140.327 185.285 1.00 13.48 57 ASP C C 1
ATOM 4076 O O . ASP C 1 65 ? -36.134 -140.242 185.350 1.00 13.36 57 ASP C O 1
ATOM 4081 N N . VAL C 1 66 ? -34.250 -139.986 184.186 1.00 13.11 58 VAL C N 1
ATOM 4082 C CA . VAL C 1 66 ? -34.935 -139.437 183.030 1.00 12.97 58 VAL C CA 1
ATOM 4083 C C . VAL C 1 66 ? -36.064 -140.282 182.441 1.00 13.15 58 VAL C C 1
ATOM 4084 O O . VAL C 1 66 ? -36.904 -139.735 181.723 1.00 13.17 58 VAL C O 1
ATOM 4088 N N . ALA C 1 67 ? -36.093 -141.561 182.755 1.00 13.65 59 ALA C N 1
ATOM 4089 C CA . ALA C 1 67 ? -37.163 -142.440 182.274 1.00 14.29 59 ALA C CA 1
ATOM 4090 C C . ALA C 1 67 ? -38.471 -142.292 183.034 1.00 14.55 59 ALA C C 1
ATOM 4091 O O . ALA C 1 67 ? -39.507 -142.833 182.577 1.00 14.84 59 ALA C O 1
ATOM 4093 N N . ARG C 1 68 ? -38.451 -141.633 184.209 1.00 15.01 60 ARG C N 1
ATOM 4094 C CA . ARG C 1 68 ? -39.640 -141.468 185.048 1.00 15.88 60 ARG C CA 1
ATOM 4095 C C . ARG C 1 68 ? -40.329 -140.144 184.881 1.00 15.10 60 ARG C C 1
ATOM 4096 O O . ARG C 1 68 ? -39.689 -139.088 184.936 1.00 14.40 60 ARG C O 1
ATOM 4104 N N . GLU C 1 69 ? -41.620 -140.181 184.607 1.00 15.10 61 GLU C N 1
ATOM 4105 C CA . GLU C 1 69 ? -42.397 -138.953 184.389 1.00 15.59 61 GLU C CA 1
ATOM 4106 C C . GLU C 1 69 ? -42.242 -137.995 185.577 1.00 15.60 61 GLU C C 1
ATOM 4107 O O . GLU C 1 69 ? -42.031 -136.785 185.404 1.00 15.02 61 GLU C O 1
ATOM 4113 N N . GLU C 1 70 ? -42.335 -138.545 186.774 1.00 15.95 62 GLU C N 1
ATOM 4114 C CA . GLU C 1 70 ? -42.373 -137.649 187.938 1.00 16.48 62 GLU C CA 1
ATOM 4115 C C . GLU C 1 70 ? -40.972 -137.007 188.151 1.00 15.60 62 GLU C C 1
ATOM 4116 O O . GLU C 1 70 ? -40.859 -135.902 188.679 1.00 15.01 62 GLU C O 1
ATOM 4122 N N . ASP C 1 71 ? -39.921 -137.696 187.754 1.00 14.72 63 ASP C N 1
ATOM 4123 C CA . ASP C 1 71 ? -38.576 -137.108 187.823 1.00 14.57 63 ASP C CA 1
ATOM 4124 C C . ASP C 1 71 ? -38.388 -136.010 186.803 1.00 13.90 63 ASP C C 1
ATOM 4125 O O . ASP C 1 71 ? -37.753 -134.959 187.098 1.00 13.65 63 ASP C O 1
ATOM 4130 N N . ALA C 1 72 ? -38.871 -136.237 185.584 1.00 13.32 64 ALA C N 1
ATOM 4131 C CA . ALA C 1 72 ? -38.827 -135.147 184.578 1.00 12.90 64 ALA C CA 1
ATOM 4132 C C . ALA C 1 72 ? -39.607 -133.934 185.081 1.00 13.13 64 ALA C C 1
ATOM 4133 O O . ALA C 1 72 ? -39.150 -132.786 184.963 1.00 12.59 64 ALA C O 1
ATOM 4135 N N . GLN C 1 73 ? -40.803 -134.190 185.619 1.00 13.41 65 GLN C N 1
ATOM 4136 C CA . GLN C 1 73 ? -41.604 -133.096 186.185 1.00 13.89 65 GLN C CA 1
ATOM 4137 C C . GLN C 1 73 ? -40.870 -132.330 187.285 1.00 13.80 65 GLN C C 1
ATOM 4138 O O . GLN C 1 73 ? -40.877 -131.086 187.332 1.00 13.90 65 GLN C O 1
ATOM 4144 N N . ALA C 1 74 ? -40.203 -133.048 188.175 1.00 13.64 66 ALA C N 1
ATOM 4145 C CA . ALA C 1 74 ? -39.465 -132.405 189.262 1.00 13.51 66 ALA C CA 1
ATOM 4146 C C . ALA C 1 74 ? -38.288 -131.576 188.738 1.00 13.19 66 ALA C C 1
ATOM 4147 O O . ALA C 1 74 ? -38.021 -130.499 189.241 1.00 13.31 66 ALA C O 1
ATOM 4149 N N . ALA C 1 75 ? -37.603 -132.103 187.716 1.00 12.57 67 ALA C N 1
ATOM 4150 C CA . ALA C 1 75 ? -36.461 -131.383 187.163 1.00 12.48 67 ALA C CA 1
ATOM 4151 C C . ALA C 1 75 ? -36.899 -130.106 186.477 1.00 12.66 67 ALA C C 1
ATOM 4152 O O . ALA C 1 75 ? -36.220 -129.068 186.643 1.00 12.90 67 ALA C O 1
ATOM 4154 N N . VAL C 1 76 ? -38.011 -130.159 185.749 1.00 12.62 68 VAL C N 1
ATOM 4155 C CA . VAL C 1 76 ? -38.538 -129.026 185.050 1.00 12.97 68 VAL C CA 1
ATOM 4156 C C . VAL C 1 76 ? -39.100 -127.980 186.014 1.00 13.43 68 VAL C C 1
ATOM 4157 O O . VAL C 1 76 ? -38.885 -126.803 185.799 1.00 13.65 68 VAL C O 1
ATOM 4161 N N . ALA C 1 77 ? -39.733 -128.438 187.098 1.00 13.53 69 ALA C N 1
ATOM 4162 C CA . ALA C 1 77 ? -40.237 -127.540 188.137 1.00 14.16 69 ALA C CA 1
ATOM 4163 C C . ALA C 1 77 ? -39.108 -126.815 188.843 1.00 14.47 69 ALA C C 1
ATOM 4164 O O . ALA C 1 77 ? -39.233 -125.622 189.136 1.00 14.93 69 ALA C O 1
ATOM 4166 N N . ALA C 1 78 ? -37.994 -127.487 189.122 1.00 14.32 70 ALA C N 1
ATOM 4167 C CA . ALA C 1 78 ? -36.821 -126.811 189.697 1.00 14.39 70 ALA C CA 1
ATOM 4168 C C . ALA C 1 78 ? -36.265 -125.737 188.768 1.00 14.15 70 ALA C C 1
ATOM 4169 O O . ALA C 1 78 ? -35.829 -124.684 189.219 1.00 14.30 70 ALA C O 1
ATOM 4171 N N . ALA C 1 79 ? -36.308 -126.009 187.481 1.00 13.93 71 ALA C N 1
ATOM 4172 C CA . ALA C 1 79 ? -35.804 -125.036 186.498 1.00 13.86 71 ALA C CA 1
ATOM 4173 C C . ALA C 1 79 ? -36.724 -123.796 186.453 1.00 14.60 71 ALA C C 1
ATOM 4174 O O . ALA C 1 79 ? -36.238 -122.670 186.466 1.00 14.45 71 ALA C O 1
ATOM 4176 N N . THR C 1 80 ? -38.034 -124.009 186.413 1.00 15.08 72 THR C N 1
ATOM 4177 C CA . THR C 1 80 ? -38.964 -122.890 186.248 1.00 16.22 72 THR C CA 1
ATOM 4178 C C . THR C 1 80 ? -39.038 -122.033 187.522 1.00 17.00 72 THR C C 1
ATOM 4179 O O . THR C 1 80 ? -39.300 -120.830 187.415 1.00 17.41 72 THR C O 1
ATOM 4183 N N . LYS C 1 81 ? -38.704 -122.627 188.676 1.00 17.59 73 LYS C N 1
ATOM 4184 C CA A LYS C 1 81 ? -38.575 -121.895 189.942 0.50 18.55 73 LYS C CA 1
ATOM 4185 C CA B LYS C 1 81 ? -38.574 -121.896 189.938 0.50 18.55 73 LYS C CA 1
ATOM 4186 C C . LYS C 1 81 ? -37.363 -120.986 189.891 1.00 18.87 73 LYS C C 1
ATOM 4187 O O . LYS C 1 81 ? -37.422 -119.849 190.361 1.00 19.80 73 LYS C O 1
ATOM 4198 N N . LEU C 1 82 ? -36.274 -121.517 189.341 1.00 18.88 74 LEU C N 1
ATOM 4199 C CA . LEU C 1 82 ? -35.010 -120.801 189.298 1.00 19.32 74 LEU C CA 1
ATOM 4200 C C . LEU C 1 82 ? -35.052 -119.610 188.363 1.00 19.46 74 LEU C C 1
ATOM 4201 O O . LEU C 1 82 ? -34.346 -118.624 188.602 1.00 19.91 74 LEU C O 1
ATOM 4206 N N . GLY C 1 83 ? -35.857 -119.676 187.304 1.00 18.72 75 GLY C N 1
ATOM 4207 C CA . GLY C 1 83 ? -35.915 -118.558 186.345 1.00 18.62 75 GLY C CA 1
ATOM 4208 C C . GLY C 1 83 ? -36.521 -119.039 185.057 1.00 17.71 75 GLY C C 1
ATOM 4209 O O . GLY C 1 83 ? -37.336 -119.980 185.085 1.00 17.60 75 GLY C O 1
ATOM 4210 N N . THR C 1 84 ? -36.103 -118.437 183.934 1.00 16.87 76 THR C N 1
ATOM 4211 C CA . THR C 1 84 ? -36.763 -118.707 182.670 1.00 16.62 76 THR C CA 1
ATOM 4212 C C . THR C 1 84 ? -36.044 -119.852 181.989 1.00 15.64 76 THR C C 1
ATOM 4213 O O . THR C 1 84 ? -34.884 -119.729 181.648 1.00 15.25 76 THR C O 1
ATOM 4217 N N . LEU C 1 85 ? -36.755 -120.977 181.810 1.00 14.99 77 LEU C N 1
ATOM 4218 C CA . LEU C 1 85 ? -36.175 -122.177 181.227 1.00 14.35 77 LEU C CA 1
ATOM 4219 C C . LEU C 1 85 ? -36.027 -121.924 179.731 1.00 14.20 77 LEU C C 1
ATOM 4220 O O . LEU C 1 85 ? -37.035 -121.882 179.005 1.00 14.25 77 LEU C O 1
ATOM 4225 N N . ARG C 1 86 ? -34.783 -121.742 179.284 1.00 14.01 78 ARG C N 1
ATOM 4226 C CA . ARG C 1 86 ? -34.511 -121.491 177.874 1.00 13.86 78 ARG C CA 1
ATOM 4227 C C . ARG C 1 86 ? -33.823 -122.617 177.149 1.00 12.90 78 ARG C C 1
ATOM 4228 O O . ARG C 1 86 ? -33.848 -122.643 175.923 1.00 12.28 78 ARG C O 1
ATOM 4236 N N . GLY C 1 87 ? -33.237 -123.556 177.882 1.00 12.32 79 GLY C N 1
ATOM 4237 C CA . GLY C 1 87 ? -32.605 -124.715 177.234 1.00 11.83 79 GLY C CA 1
ATOM 4238 C C . GLY C 1 87 ? -32.648 -126.003 177.996 1.00 11.63 79 GLY C C 1
ATOM 4239 O O . GLY C 1 87 ? -32.586 -126.033 179.244 1.00 11.77 79 GLY C O 1
ATOM 4240 N N . LEU C 1 88 ? -32.766 -127.097 177.238 1.00 11.09 80 LEU C N 1
ATOM 4241 C CA . LEU C 1 88 ? -32.626 -128.456 177.754 1.00 10.94 80 LEU C CA 1
ATOM 4242 C C . LEU C 1 88 ? -31.480 -129.076 176.971 1.00 10.57 80 LEU C C 1
ATOM 4243 O O . LEU C 1 88 ? -31.462 -128.994 175.760 1.00 10.17 80 LEU C O 1
ATOM 4248 N N . VAL C 1 89 ? -30.557 -129.695 177.680 1.00 10.52 81 VAL C N 1
ATOM 4249 C CA . VAL C 1 89 ? -29.493 -130.481 177.097 1.00 10.32 81 VAL C CA 1
ATOM 4250 C C . VAL C 1 89 ? -29.635 -131.931 177.638 1.00 10.48 81 VAL C C 1
ATOM 4251 O O . VAL C 1 89 ? -29.444 -132.201 178.824 1.00 10.36 81 VAL C O 1
ATOM 4255 N N . ASN C 1 90 ? -29.952 -132.861 176.742 1.00 10.26 82 ASN C N 1
ATOM 4256 C CA . ASN C 1 90 ? -30.065 -134.277 177.125 1.00 10.58 82 ASN C CA 1
ATOM 4257 C C . ASN C 1 90 ? -28.700 -134.961 176.971 1.00 10.69 82 ASN C C 1
ATOM 4258 O O . ASN C 1 90 ? -28.272 -135.256 175.860 1.00 10.69 82 ASN C O 1
ATOM 4263 N N . CYS C 1 91 ? -28.038 -135.206 178.085 1.00 10.90 83 CYS C N 1
ATOM 4264 C CA . CYS C 1 91 ? -26.805 -135.991 178.125 1.00 11.22 83 CYS C CA 1
ATOM 4265 C C . CYS C 1 91 ? -26.897 -137.288 178.940 1.00 11.59 83 CYS C C 1
ATOM 4266 O O . CYS C 1 91 ? -25.968 -138.084 178.846 1.00 11.94 83 CYS C O 1
ATOM 4269 N N . ALA C 1 92 ? -27.995 -137.556 179.675 1.00 11.79 84 ALA C N 1
ATOM 4270 C CA . ALA C 1 92 ? -28.165 -138.816 180.345 1.00 12.06 84 ALA C CA 1
ATOM 4271 C C . ALA C 1 92 ? -28.123 -139.987 179.383 1.00 12.21 84 ALA C C 1
ATOM 4272 O O . ALA C 1 92 ? -28.845 -139.998 178.408 1.00 11.93 84 ALA C O 1
ATOM 4274 N N . GLY C 1 93 ? -27.257 -140.962 179.638 1.00 12.63 85 GLY C N 1
ATOM 4275 C CA . GLY C 1 93 ? -27.143 -142.071 178.727 1.00 12.92 85 GLY C CA 1
ATOM 4276 C C . GLY C 1 93 ? -26.235 -143.149 179.261 1.00 13.65 85 GLY C C 1
ATOM 4277 O O . GLY C 1 93 ? -25.409 -142.854 180.131 1.00 14.08 85 GLY C O 1
ATOM 4278 N N . ILE C 1 94 ? -26.395 -144.362 178.712 1.00 13.84 86 ILE C N 1
ATOM 4279 C CA . ILE C 1 94 ? -25.579 -145.520 179.048 1.00 14.59 86 ILE C CA 1
ATOM 4280 C C . ILE C 1 94 ? -25.181 -146.209 177.732 1.00 14.72 86 ILE C C 1
ATOM 4281 O O . ILE C 1 94 ? -25.882 -146.067 176.713 1.00 13.87 86 ILE C O 1
ATOM 4286 N N . ALA C 1 95 ? -24.072 -146.949 177.768 1.00 15.63 87 ALA C N 1
ATOM 4287 C CA . ALA C 1 95 ? -23.507 -147.524 176.538 1.00 16.47 87 ALA C CA 1
ATOM 4288 C C . ALA C 1 95 ? -23.001 -148.955 176.759 1.00 18.06 87 ALA C C 1
ATOM 4289 O O . ALA C 1 95 ? -21.818 -149.238 176.629 1.00 18.73 87 ALA C O 1
ATOM 4291 N N . PRO C 1 96 ? -23.912 -149.863 177.071 1.00 19.09 88 PRO C N 1
ATOM 4292 C CA . PRO C 1 96 ? -23.499 -151.255 177.198 1.00 19.81 88 PRO C CA 1
ATOM 4293 C C . PRO C 1 96 ? -23.118 -151.858 175.872 1.00 19.12 88 PRO C C 1
ATOM 4294 O O . PRO C 1 96 ? -23.388 -151.276 174.807 1.00 19.98 88 PRO C O 1
ATOM 4298 N N . ALA C 1 97 ? -22.429 -152.980 175.944 1.00 18.60 89 ALA C N 1
ATOM 4299 C CA . ALA C 1 97 ? -22.014 -153.730 174.786 1.00 18.22 89 ALA C CA 1
ATOM 4300 C C . ALA C 1 97 ? -22.484 -155.180 174.916 1.00 18.18 89 ALA C C 1
ATOM 4301 O O . ALA C 1 97 ? -22.322 -155.808 175.972 1.00 18.49 89 ALA C O 1
ATOM 4303 N N . ALA C 1 98 ? -23.066 -155.690 173.840 1.00 17.27 90 ALA C N 1
ATOM 4304 C CA . ALA C 1 98 ? -23.464 -157.098 173.726 1.00 17.25 90 ALA C CA 1
ATOM 4305 C C . ALA C 1 98 ? -23.805 -157.383 172.275 1.00 16.83 90 ALA C C 1
ATOM 4306 O O . ALA C 1 98 ? -24.526 -156.620 171.659 1.00 15.70 90 ALA C O 1
ATOM 4308 N N . LYS C 1 99 ? -23.315 -158.512 171.756 1.00 17.57 91 LYS C N 1
ATOM 4309 C CA . LYS C 1 99 ? -23.639 -158.923 170.417 1.00 17.56 91 LYS C CA 1
ATOM 4310 C C . LYS C 1 99 ? -25.058 -159.478 170.298 1.00 16.97 91 LYS C C 1
ATOM 4311 O O . LYS C 1 99 ? -25.600 -160.081 171.223 1.00 16.85 91 LYS C O 1
ATOM 4317 N N . THR C 1 100 ? -25.633 -159.309 169.119 1.00 16.09 92 THR C N 1
ATOM 4318 C CA . THR C 1 100 ? -26.912 -159.882 168.784 1.00 16.07 92 THR C CA 1
ATOM 4319 C C . THR C 1 100 ? -26.947 -161.364 169.099 1.00 16.93 92 THR C C 1
ATOM 4320 O O . THR C 1 100 ? -27.878 -161.806 169.733 1.00 16.52 92 THR C O 1
ATOM 4324 N N . VAL C 1 101 ? -25.912 -162.088 168.691 1.00 17.94 93 VAL C N 1
ATOM 4325 C CA . VAL C 1 101 ? -25.734 -163.491 169.094 1.00 19.73 93 VAL C CA 1
ATOM 4326 C C . VAL C 1 101 ? -24.360 -163.618 169.737 1.00 20.98 93 VAL C C 1
ATOM 4327 O O . VAL C 1 101 ? -23.339 -163.441 169.073 1.00 20.70 93 VAL C O 1
ATOM 4331 N N . GLY C 1 102 ? -24.350 -163.901 171.032 1.00 22.89 94 GLY C N 1
ATOM 4332 C CA . GLY C 1 102 ? -23.110 -164.034 171.780 1.00 24.94 94 GLY C CA 1
ATOM 4333 C C . GLY C 1 102 ? -22.731 -165.491 171.909 1.00 27.02 94 GLY C C 1
ATOM 4334 O O . GLY C 1 102 ? -23.448 -166.377 171.429 1.00 27.17 94 GLY C O 1
ATOM 4335 N N . LYS C 1 103 ? -21.603 -165.740 172.579 1.00 29.70 95 LYS C N 1
ATOM 4336 C CA . LYS C 1 103 ? -21.151 -167.096 172.871 1.00 31.70 95 LYS C CA 1
ATOM 4337 C C . LYS C 1 103 ? -22.214 -167.929 173.604 1.00 33.12 95 LYS C C 1
ATOM 4338 O O . LYS C 1 103 ? -22.375 -169.115 173.317 1.00 34.36 95 LYS C O 1
ATOM 4340 N N . ASP C 1 104 ? -22.944 -167.283 174.512 1.00 33.60 96 ASP C N 1
ATOM 4341 C CA . ASP C 1 104 ? -23.907 -167.941 175.409 1.00 34.94 96 ASP C CA 1
ATOM 4342 C C . ASP C 1 104 ? -25.371 -167.858 174.976 1.00 32.43 96 ASP C C 1
ATOM 4343 O O . ASP C 1 104 ? -26.254 -168.325 175.689 1.00 35.08 96 ASP C O 1
ATOM 4348 N N . GLY C 1 105 ? -25.639 -167.305 173.809 1.00 28.44 97 GLY C N 1
ATOM 4349 C CA . GLY C 1 105 ? -26.994 -167.224 173.321 1.00 26.04 97 GLY C CA 1
ATOM 4350 C C . GLY C 1 105 ? -27.250 -165.818 172.830 1.00 23.32 97 GLY C C 1
ATOM 4351 O O . GLY C 1 105 ? -26.354 -164.984 172.809 1.00 22.95 97 GLY C O 1
ATOM 4352 N N . PRO C 1 106 ? -28.489 -165.527 172.484 1.00 21.30 98 PRO C N 1
ATOM 4353 C CA . PRO C 1 106 ? -28.827 -164.178 172.027 1.00 19.48 98 PRO C CA 1
ATOM 4354 C C . PRO C 1 106 ? -28.609 -163.094 173.060 1.00 18.58 98 PRO C C 1
ATOM 4355 O O . PRO C 1 106 ? -28.702 -163.356 174.253 1.00 18.23 98 PRO C O 1
ATOM 4359 N N . HIS C 1 107 ? -28.349 -161.877 172.566 1.00 17.23 99 HIS C N 1
ATOM 4360 C CA . HIS C 1 107 ? -28.383 -160.627 173.347 1.00 16.51 99 HIS C CA 1
ATOM 4361 C C . HIS C 1 107 ? -29.557 -160.672 174.322 1.00 16.46 99 HIS C C 1
ATOM 4362 O O . HIS C 1 107 ? -30.672 -160.905 173.909 1.00 16.24 99 HIS C O 1
ATOM 4369 N N . PRO C 1 108 ? -29.316 -160.449 175.624 1.00 16.58 100 PRO C N 1
ATOM 4370 C CA . PRO C 1 108 ? -30.478 -160.456 176.521 1.00 16.64 100 PRO C CA 1
ATOM 4371 C C . PRO C 1 108 ? -31.457 -159.357 176.178 1.00 15.94 100 PRO C C 1
ATOM 4372 O O . PRO C 1 108 ? -31.037 -158.214 175.874 1.00 15.51 100 PRO C O 1
ATOM 4376 N N . LEU C 1 109 ? -32.744 -159.662 176.230 1.00 15.90 101 LEU C N 1
ATOM 4377 C CA . LEU C 1 109 ? -33.785 -158.706 175.866 1.00 15.64 101 LEU C CA 1
ATOM 4378 C C . LEU C 1 109 ? -33.787 -157.525 176.819 1.00 15.74 101 LEU C C 1
ATOM 4379 O O . LEU C 1 109 ? -33.913 -156.381 176.391 1.00 15.02 101 LEU C O 1
ATOM 4384 N N . GLU C 1 110 ? -33.614 -157.786 178.112 1.00 16.44 102 GLU C N 1
ATOM 4385 C CA . GLU C 1 110 ? -33.719 -156.675 179.074 1.00 17.10 102 GLU C CA 1
ATOM 4386 C C . GLU C 1 110 ? -32.614 -155.648 178.897 1.00 16.31 102 GLU C C 1
ATOM 4387 O O . GLU C 1 110 ? -32.874 -154.472 179.080 1.00 15.32 102 GLU C O 1
ATOM 4393 N N . LEU C 1 111 ? -31.414 -156.078 178.489 1.00 15.72 103 LEU C N 1
ATOM 4394 C CA . LEU C 1 111 ? -30.310 -155.151 178.270 1.00 15.36 103 LEU C CA 1
ATOM 4395 C C . LEU C 1 111 ? -30.647 -154.211 177.119 1.00 14.20 103 LEU C C 1
ATOM 4396 O O . LEU C 1 111 ? -30.386 -153.023 177.210 1.00 13.70 103 LEU C O 1
ATOM 4401 N N . PHE C 1 112 ? -31.233 -154.752 176.060 1.00 13.69 104 PHE C N 1
ATOM 4402 C CA . PHE C 1 112 ? -31.639 -153.921 174.917 1.00 12.96 104 PHE C CA 1
ATOM 4403 C C . PHE C 1 112 ? -32.707 -152.933 175.392 1.00 12.77 104 PHE C C 1
ATOM 4404 O O . PHE C 1 112 ? -32.617 -151.731 175.147 1.00 13.02 104 PHE C O 1
ATOM 4412 N N . ALA C 1 113 ? -33.726 -153.448 176.054 1.00 12.91 105 ALA C N 1
ATOM 4413 C CA . ALA C 1 113 ? -34.834 -152.610 176.520 1.00 13.00 105 ALA C CA 1
ATOM 4414 C C . ALA C 1 113 ? -34.361 -151.500 177.438 1.00 13.03 105 ALA C C 1
ATOM 4415 O O . ALA C 1 113 ? -34.828 -150.374 177.334 1.00 12.56 105 ALA C O 1
ATOM 4417 N N . LYS C 1 114 ? -33.463 -151.826 178.369 1.00 13.76 106 LYS C N 1
ATOM 4418 C CA . LYS C 1 114 ? -32.934 -150.831 179.301 1.00 14.33 106 LYS C CA 1
ATOM 4419 C C . LYS C 1 114 ? -32.194 -149.717 178.580 1.00 13.43 106 LYS C C 1
ATOM 4420 O O . LYS C 1 114 ? -32.390 -148.550 178.898 1.00 12.96 106 LYS C O 1
ATOM 4426 N N . THR C 1 115 ? -31.340 -150.083 177.622 1.00 12.72 107 THR C N 1
ATOM 4427 C CA . THR C 1 115 ? -30.630 -149.099 176.821 1.00 12.19 107 THR C CA 1
ATOM 4428 C C . THR C 1 115 ? -31.558 -148.132 176.115 1.00 11.43 107 THR C C 1
ATOM 4429 O O . THR C 1 115 ? -31.349 -146.921 176.148 1.00 11.17 107 THR C O 1
ATOM 4433 N N . ILE C 1 116 ? -32.565 -148.682 175.477 1.00 10.94 108 ILE C N 1
ATOM 4434 C CA A ILE C 1 116 ? -33.558 -147.899 174.763 0.50 10.62 108 ILE C CA 1
ATOM 4435 C CA B ILE C 1 116 ? -33.598 -147.913 174.772 0.50 10.66 108 ILE C CA 1
ATOM 4436 C C . ILE C 1 116 ? -34.348 -147.029 175.776 1.00 10.65 108 ILE C C 1
ATOM 4437 O O . ILE C 1 116 ? -34.645 -145.894 175.516 1.00 10.40 108 ILE C O 1
ATOM 4446 N N . THR C 1 117 ? -34.683 -147.589 176.937 1.00 11.00 109 THR C N 1
ATOM 4447 C CA . THR C 1 117 ? -35.468 -146.848 177.932 1.00 11.33 109 THR C CA 1
ATOM 4448 C C . THR C 1 117 ? -34.698 -145.625 178.483 1.00 11.27 109 THR C C 1
ATOM 4449 O O . THR C 1 117 ? -35.262 -144.546 178.593 1.00 11.26 109 THR C O 1
ATOM 4453 N N . VAL C 1 118 ? -33.425 -145.788 178.803 1.00 11.23 110 VAL C N 1
ATOM 4454 C CA . VAL C 1 118 ? -32.654 -144.696 179.342 1.00 11.32 110 VAL C CA 1
ATOM 4455 C C . VAL C 1 118 ? -32.362 -143.674 178.239 1.00 10.99 110 VAL C C 1
ATOM 4456 O O . VAL C 1 118 ? -32.569 -142.471 178.396 1.00 11.11 110 VAL C O 1
ATOM 4460 N N . ASN C 1 119 ? -31.828 -144.158 177.129 1.00 10.81 111 ASN C N 1
ATOM 4461 C CA . ASN C 1 119 ? -31.269 -143.274 176.128 1.00 10.64 111 ASN C CA 1
ATOM 4462 C C . ASN C 1 119 ? -32.322 -142.639 175.245 1.00 10.37 111 ASN C C 1
ATOM 4463 O O . ASN C 1 119 ? -32.154 -141.464 174.870 1.00 10.56 111 ASN C O 1
ATOM 4468 N N . LEU C 1 120 ? -33.361 -143.387 174.865 1.00 10.17 112 LEU C N 1
ATOM 4469 C CA . LEU C 1 120 ? -34.341 -142.921 173.862 1.00 9.73 112 LEU C CA 1
ATOM 4470 C C . LEU C 1 120 ? -35.628 -142.486 174.564 1.00 9.77 112 LEU C C 1
ATOM 4471 O O . LEU C 1 120 ? -36.044 -141.345 174.455 1.00 9.51 112 LEU C O 1
ATOM 4476 N N . ILE C 1 121 ? -36.263 -143.381 175.331 1.00 9.88 113 ILE C N 1
ATOM 4477 C CA . ILE C 1 121 ? -37.502 -143.012 176.035 1.00 10.00 113 ILE C CA 1
ATOM 4478 C C . ILE C 1 121 ? -37.205 -141.866 177.048 1.00 10.04 113 ILE C C 1
ATOM 4479 O O . ILE C 1 121 ? -37.995 -140.895 177.163 1.00 9.93 113 ILE C O 1
ATOM 4484 N N . GLY C 1 122 ? -36.074 -141.965 177.736 1.00 9.98 114 GLY C N 1
ATOM 4485 C CA . GLY C 1 122 ? -35.719 -140.957 178.730 1.00 10.16 114 GLY C CA 1
ATOM 4486 C C . GLY C 1 122 ? -35.489 -139.615 178.117 1.00 10.05 114 GLY C C 1
ATOM 4487 O O . GLY C 1 122 ? -35.931 -138.592 178.653 1.00 10.32 114 GLY C O 1
ATOM 4488 N N . THR C 1 123 ? -34.811 -139.589 176.970 1.00 9.76 115 THR C N 1
ATOM 4489 C CA . THR C 1 123 ? -34.598 -138.314 176.272 1.00 9.63 115 THR C CA 1
ATOM 4490 C C . THR C 1 123 ? -35.943 -137.735 175.822 1.00 9.35 115 THR C C 1
ATOM 4491 O O . THR C 1 123 ? -36.213 -136.576 176.029 1.00 9.25 115 THR C O 1
ATOM 4495 N N . PHE C 1 124 ? -36.839 -138.553 175.281 1.00 9.21 116 PHE C N 1
ATOM 4496 C CA . PHE C 1 124 ? -38.113 -138.016 174.866 1.00 9.20 116 PHE C CA 1
ATOM 4497 C C . PHE C 1 124 ? -38.918 -137.512 176.072 1.00 9.57 116 PHE C C 1
ATOM 4498 O O . PHE C 1 124 ? -39.646 -136.512 175.979 1.00 9.59 116 PHE C O 1
ATOM 4506 N N . ASN C 1 125 ? -38.863 -138.263 177.177 1.00 9.85 117 ASN C N 1
ATOM 4507 C CA . ASN C 1 125 ? -39.567 -137.853 178.381 1.00 10.31 117 ASN C CA 1
ATOM 4508 C C . ASN C 1 125 ? -39.176 -136.455 178.846 1.00 10.32 117 ASN C C 1
ATOM 4509 O O . ASN C 1 125 ? -40.057 -135.643 179.186 1.00 10.33 117 ASN C O 1
ATOM 4514 N N . MET C 1 126 ? -37.870 -136.202 178.865 1.00 10.35 118 MET C N 1
ATOM 4515 C CA . MET C 1 126 ? -37.352 -134.915 179.270 1.00 10.49 118 MET C CA 1
ATOM 4516 C C . MET C 1 126 ? -37.791 -133.832 178.254 1.00 10.08 118 MET C C 1
ATOM 4517 O O . MET C 1 126 ? -38.225 -132.758 178.626 1.00 9.81 118 MET C O 1
ATOM 4522 N N . ILE C 1 127 ? -37.682 -134.139 176.976 1.00 9.53 119 ILE C N 1
ATOM 4523 C CA . ILE C 1 127 ? -38.108 -133.200 175.930 1.00 9.50 119 ILE C CA 1
ATOM 4524 C C . ILE C 1 127 ? -39.565 -132.789 176.057 1.00 9.76 119 ILE C C 1
ATOM 4525 O O . ILE C 1 127 ? -39.872 -131.632 176.070 1.00 10.01 119 ILE C O 1
ATOM 4530 N N . ARG C 1 128 ? -40.476 -133.750 176.218 1.00 9.74 120 ARG C N 1
ATOM 4531 C CA . ARG C 1 128 ? -41.889 -133.409 176.215 1.00 9.98 120 ARG C CA 1
ATOM 4532 C C . ARG C 1 128 ? -42.264 -132.536 177.397 1.00 10.17 120 ARG C C 1
ATOM 4533 O O . ARG C 1 128 ? -43.029 -131.596 177.245 1.00 10.48 120 ARG C O 1
ATOM 4541 N N . VAL C 1 129 ? -41.708 -132.844 178.548 1.00 10.29 121 VAL C N 1
ATOM 4542 C CA . VAL C 1 129 ? -42.021 -132.047 179.765 1.00 10.71 121 VAL C CA 1
ATOM 4543 C C . VAL C 1 129 ? -41.403 -130.636 179.730 1.00 10.94 121 VAL C C 1
ATOM 4544 O O . VAL C 1 129 ? -42.057 -129.628 180.078 1.00 11.26 121 VAL C O 1
ATOM 4548 N N . ALA C 1 130 ? -40.135 -130.577 179.322 1.00 10.92 122 ALA C N 1
ATOM 4549 C CA . ALA C 1 130 ? -39.431 -129.306 179.155 1.00 11.02 122 ALA C CA 1
ATOM 4550 C C . ALA C 1 130 ? -40.079 -128.467 178.073 1.00 11.12 122 ALA C C 1
ATOM 4551 O O . ALA C 1 130 ? -40.226 -127.267 178.264 1.00 11.62 122 ALA C O 1
ATOM 4553 N N . ALA C 1 131 ? -40.474 -129.072 176.948 1.00 11.10 123 ALA C N 1
ATOM 4554 C CA . ALA C 1 131 ? -41.113 -128.318 175.857 1.00 11.14 123 ALA C CA 1
ATOM 4555 C C . ALA C 1 131 ? -42.421 -127.758 176.286 1.00 11.74 123 ALA C C 1
ATOM 4556 O O . ALA C 1 131 ? -42.749 -126.652 175.948 1.00 12.29 123 ALA C O 1
ATOM 4558 N N . ALA C 1 132 ? -43.187 -128.511 177.087 1.00 11.83 124 ALA C N 1
ATOM 4559 C CA . ALA C 1 132 ? -44.434 -127.974 177.593 1.00 12.25 124 ALA C CA 1
ATOM 4560 C C . ALA C 1 132 ? -44.210 -126.727 178.467 1.00 12.70 124 ALA C C 1
ATOM 4561 O O . ALA C 1 132 ? -44.943 -125.762 178.340 1.00 12.98 124 ALA C O 1
ATOM 4563 N N . ALA C 1 133 ? -43.187 -126.759 179.316 1.00 12.70 125 ALA C N 1
ATOM 4564 C CA . ALA C 1 133 ? -42.791 -125.589 180.095 1.00 13.25 125 ALA C CA 1
ATOM 4565 C C . ALA C 1 133 ? -42.331 -124.418 179.213 1.00 13.56 125 ALA C C 1
ATOM 4566 O O . ALA C 1 133 ? -42.765 -123.280 179.413 1.00 13.83 125 ALA C O 1
ATOM 4568 N N . MET C 1 134 ? -41.421 -124.687 178.260 1.00 13.53 126 MET C N 1
ATOM 4569 C CA . MET C 1 134 ? -40.894 -123.652 177.407 1.00 13.87 126 MET C CA 1
ATOM 4570 C C . MET C 1 134 ? -42.013 -122.990 176.583 1.00 14.02 126 MET C C 1
ATOM 4571 O O . MET C 1 134 ? -41.957 -121.792 176.306 1.00 13.85 126 MET C O 1
ATOM 4576 N N . ALA C 1 135 ? -43.044 -123.742 176.235 1.00 13.93 127 ALA C N 1
ATOM 4577 C CA . ALA C 1 135 ? -44.116 -123.251 175.384 1.00 14.42 127 ALA C CA 1
ATOM 4578 C C . ALA C 1 135 ? -44.910 -122.136 176.078 1.00 15.24 127 ALA C C 1
ATOM 4579 O O . ALA C 1 135 ? -45.592 -121.339 175.414 1.00 15.71 127 ALA C O 1
ATOM 4581 N N . ALA C 1 136 ? -44.765 -122.040 177.399 1.00 15.60 128 ALA C N 1
ATOM 4582 C CA . ALA C 1 136 ? -45.493 -121.033 178.167 1.00 16.60 128 ALA C CA 1
ATOM 4583 C C . ALA C 1 136 ? -44.638 -119.783 178.368 1.00 17.13 128 ALA C C 1
ATOM 4584 O O . ALA C 1 136 ? -45.090 -118.762 178.901 1.00 17.75 128 ALA C O 1
ATOM 4586 N N . ASN C 1 137 ? -43.377 -119.833 177.945 1.00 17.23 129 ASN C N 1
ATOM 4587 C CA . ASN C 1 137 ? -42.498 -118.673 178.000 1.00 17.62 129 ASN C CA 1
ATOM 4588 C C . ASN C 1 137 ? -42.939 -117.628 177.015 1.00 18.83 129 ASN C C 1
ATOM 4589 O O . ASN C 1 137 ? -43.564 -117.946 175.997 1.00 18.58 129 ASN C O 1
ATOM 4594 N N . GLU C 1 138 ? -42.622 -116.368 177.324 1.00 20.25 130 GLU C N 1
ATOM 4595 C CA . GLU C 1 138 ? -42.677 -115.343 176.319 1.00 21.82 130 GLU C CA 1
ATOM 4596 C C . GLU C 1 138 ? -41.463 -115.562 175.423 1.00 20.44 130 GLU C C 1
ATOM 4597 O O . GLU C 1 138 ? -40.402 -115.947 175.908 1.00 20.00 130 GLU C O 1
ATOM 4603 N N . PRO C 1 139 ? -41.601 -115.318 174.113 1.00 19.92 131 PRO C N 1
ATOM 4604 C CA . PRO C 1 139 ? -40.430 -115.453 173.252 1.00 19.29 131 PRO C CA 1
ATOM 4605 C C . PRO C 1 139 ? -39.290 -114.522 173.617 1.00 19.61 131 PRO C C 1
ATOM 4606 O O . PRO C 1 139 ? -39.541 -113.405 174.040 1.00 19.58 131 PRO C O 1
ATOM 4610 N N . ALA C 1 140 ? -38.053 -114.960 173.433 1.00 19.11 132 ALA C N 1
ATOM 4611 C CA . ALA C 1 140 ? -36.890 -114.045 173.514 1.00 20.18 132 ALA C CA 1
ATOM 4612 C C . ALA C 1 140 ? -36.896 -113.065 172.333 1.00 21.16 132 ALA C C 1
ATOM 4613 O O . ALA C 1 140 ? -37.599 -113.276 171.355 1.00 21.58 132 ALA C O 1
ATOM 4615 N N . PRO C 1 141 ? -36.057 -112.002 172.377 1.00 22.83 133 PRO C N 1
ATOM 4616 C CA . PRO C 1 141 ? -35.942 -111.074 171.269 1.00 23.79 133 PRO C CA 1
ATOM 4617 C C . PRO C 1 141 ? -35.693 -111.694 169.899 1.00 24.17 133 PRO C C 1
ATOM 4618 O O . PRO C 1 141 ? -36.305 -111.239 168.911 1.00 25.43 133 PRO C O 1
ATOM 4622 N N . THR C 1 142 ? -34.863 -112.744 169.826 1.00 23.34 134 THR C N 1
ATOM 4623 C CA . THR C 1 142 ? -34.641 -113.508 168.584 1.00 23.41 134 THR C CA 1
ATOM 4624 C C . THR C 1 142 ? -35.801 -114.382 168.130 1.00 22.39 134 THR C C 1
ATOM 4625 O O . THR C 1 142 ? -35.780 -114.876 167.009 1.00 22.07 134 THR C O 1
ATOM 4629 N N . GLY C 1 143 ? -36.797 -114.562 169.000 1.00 20.89 135 GLY C N 1
ATOM 4630 C CA . GLY C 1 143 ? -38.044 -115.228 168.659 1.00 20.03 135 GLY C CA 1
ATOM 4631 C C . GLY C 1 143 ? -38.212 -116.555 169.381 1.00 18.19 135 GLY C C 1
ATOM 4632 O O . GLY C 1 143 ? -39.338 -117.055 169.469 1.00 17.99 135 GLY C O 1
ATOM 4633 N N . GLU C 1 144 ? -37.124 -117.161 169.892 1.00 17.11 136 GLU C N 1
ATOM 4634 C CA . GLU C 1 144 ? -37.223 -118.480 170.538 1.00 16.16 136 GLU C CA 1
ATOM 4635 C C . GLU C 1 144 ? -37.865 -118.433 171.916 1.00 15.42 136 GLU C C 1
ATOM 4636 O O . GLU C 1 144 ? -37.521 -117.587 172.710 1.00 15.25 136 GLU C O 1
ATOM 4642 N N . ARG C 1 145 ? -38.783 -119.353 172.186 1.00 14.32 137 ARG C N 1
ATOM 4643 C CA . ARG C 1 145 ? -39.229 -119.618 173.587 1.00 14.16 137 ARG C CA 1
ATOM 4644 C C . ARG C 1 145 ? -38.198 -120.484 174.271 1.00 13.46 137 ARG C C 1
ATOM 4645 O O . ARG C 1 145 ? -38.051 -120.446 175.463 1.00 13.65 137 ARG C O 1
ATOM 4653 N N . GLY C 1 146 ? -37.505 -121.329 173.522 1.00 12.54 138 GLY C N 1
ATOM 4654 C CA . GLY C 1 146 ? -36.440 -122.152 174.093 1.00 12.08 138 GLY C CA 1
ATOM 4655 C C . GLY C 1 146 ? -35.782 -123.021 173.026 1.00 11.52 138 GLY C C 1
ATOM 4656 O O . GLY C 1 146 ? -36.119 -122.927 171.859 1.00 11.41 138 GLY C O 1
ATOM 4657 N N . VAL C 1 147 ? -34.803 -123.792 173.453 1.00 11.21 139 VAL C N 1
ATOM 4658 C CA . VAL C 1 147 ? -34.012 -124.619 172.543 1.00 10.99 139 VAL C CA 1
ATOM 4659 C C . VAL C 1 147 ? -33.678 -125.916 173.226 1.00 10.86 139 VAL C C 1
ATOM 4660 O O . VAL C 1 147 ? -33.320 -125.941 174.423 1.00 11.20 139 VAL C O 1
ATOM 4664 N N . ILE C 1 148 ? -33.843 -127.004 172.494 1.00 10.41 140 ILE C N 1
ATOM 4665 C CA . ILE C 1 148 ? -33.602 -128.332 173.016 1.00 10.65 140 ILE C CA 1
ATOM 4666 C C . ILE C 1 148 ? -32.461 -128.974 172.246 1.00 10.42 140 ILE C C 1
ATOM 4667 O O . ILE C 1 148 ? -32.516 -128.989 171.006 1.00 10.19 140 ILE C O 1
ATOM 4672 N N . VAL C 1 149 ? -31.470 -129.505 172.966 1.00 10.43 141 VAL C N 1
ATOM 4673 C CA . VAL C 1 149 ? -30.345 -130.194 172.382 1.00 10.49 141 VAL C CA 1
ATOM 4674 C C . VAL C 1 149 ? -30.282 -131.579 172.957 1.00 10.63 141 VAL C C 1
ATOM 4675 O O . VAL C 1 149 ? -30.281 -131.766 174.181 1.00 10.89 141 VAL C O 1
ATOM 4679 N N . SER C 1 150 ? -30.191 -132.581 172.085 1.00 10.24 142 SER C N 1
ATOM 4680 C CA . SER C 1 150 ? -30.029 -133.947 172.568 1.00 10.32 142 SER C CA 1
ATOM 4681 C C . SER C 1 150 ? -28.755 -134.558 172.039 1.00 10.20 142 SER C C 1
ATOM 4682 O O . SER C 1 150 ? -28.140 -134.001 171.129 1.00 10.32 142 SER C O 1
ATOM 4685 N N . THR C 1 151 ? -28.333 -135.660 172.685 1.00 10.06 143 THR C N 1
ATOM 4686 C CA . THR C 1 151 ? -27.068 -136.285 172.386 1.00 10.05 143 THR C CA 1
ATOM 4687 C C . THR C 1 151 ? -27.341 -137.629 171.769 1.00 9.87 143 THR C C 1
ATOM 4688 O O . THR C 1 151 ? -27.896 -138.544 172.429 1.00 10.06 143 THR C O 1
ATOM 4692 N N . ALA C 1 152 ? -26.989 -137.770 170.501 1.00 9.61 144 ALA C N 1
ATOM 4693 C CA . ALA C 1 152 ? -27.018 -139.075 169.850 1.00 9.46 144 ALA C CA 1
ATOM 4694 C C . ALA C 1 152 ? -25.615 -139.676 169.985 1.00 9.58 144 ALA C C 1
ATOM 4695 O O . ALA C 1 152 ? -25.129 -139.782 171.118 1.00 9.89 144 ALA C O 1
ATOM 4697 N N . SER C 1 153 ? -25.007 -140.091 168.897 1.00 9.47 145 SER C N 1
ATOM 4698 C CA . SER C 1 153 ? -23.650 -140.685 168.853 1.00 9.76 145 SER C CA 1
ATOM 4699 C C . SER C 1 153 ? -23.411 -140.969 167.400 1.00 9.72 145 SER C C 1
ATOM 4700 O O . SER C 1 153 ? -24.360 -141.197 166.648 1.00 9.61 145 SER C O 1
ATOM 4703 N N . VAL C 1 154 ? -22.154 -140.999 167.004 1.00 9.98 146 VAL C N 1
ATOM 4704 C CA . VAL C 1 154 ? -21.811 -141.536 165.683 1.00 10.14 146 VAL C CA 1
ATOM 4705 C C . VAL C 1 154 ? -22.317 -142.972 165.539 1.00 10.26 146 VAL C C 1
ATOM 4706 O O . VAL C 1 154 ? -22.454 -143.457 164.397 1.00 10.41 146 VAL C O 1
ATOM 4710 N N . ALA C 1 155 ? -22.547 -143.684 166.668 1.00 10.40 147 ALA C N 1
ATOM 4711 C CA . ALA C 1 155 ? -23.178 -145.028 166.631 1.00 10.73 147 ALA C CA 1
ATOM 4712 C C . ALA C 1 155 ? -24.536 -145.054 165.993 1.00 10.46 147 ALA C C 1
ATOM 4713 O O . ALA C 1 155 ? -24.942 -146.148 165.534 1.00 10.52 147 ALA C O 1
ATOM 4715 N N . ALA C 1 156 ? -25.221 -143.920 165.885 1.00 10.43 148 ALA C N 1
ATOM 4716 C CA . ALA C 1 156 ? -26.470 -143.836 165.103 1.00 10.64 148 ALA C CA 1
ATOM 4717 C C . ALA C 1 156 ? -26.256 -144.182 163.646 1.00 10.92 148 ALA C C 1
ATOM 4718 O O . ALA C 1 156 ? -27.164 -144.617 162.982 1.00 10.72 148 ALA C O 1
ATOM 4720 N N . PHE C 1 157 ? -25.020 -143.957 163.161 1.00 11.32 149 PHE C N 1
ATOM 4721 C CA . PHE C 1 157 ? -24.647 -144.162 161.741 1.00 11.63 149 PHE C CA 1
ATOM 4722 C C . PHE C 1 157 ? -23.608 -145.241 161.493 1.00 11.78 149 PHE C C 1
ATOM 4723 O O . PHE C 1 157 ? -23.622 -145.859 160.418 1.00 11.89 149 PHE C O 1
ATOM 4731 N N . ASP C 1 158 ? -22.700 -145.425 162.458 1.00 11.73 150 ASP C N 1
ATOM 4732 C CA . ASP C 1 158 ? -21.504 -146.258 162.329 1.00 12.20 150 ASP C CA 1
ATOM 4733 C C . ASP C 1 158 ? -21.483 -147.374 163.377 1.00 11.98 150 ASP C C 1
ATOM 4734 O O . ASP C 1 158 ? -20.450 -147.760 163.831 1.00 12.00 150 ASP C O 1
ATOM 4739 N N . GLY C 1 159 ? -22.640 -147.901 163.772 1.00 11.72 151 GLY C N 1
ATOM 4740 C CA . GLY C 1 159 ? -22.709 -148.854 164.890 1.00 11.68 151 GLY C CA 1
ATOM 4741 C C . GLY C 1 159 ? -21.751 -150.019 164.732 1.00 11.98 151 GLY C C 1
ATOM 4742 O O . GLY C 1 159 ? -21.704 -150.653 163.686 1.00 11.88 151 GLY C O 1
ATOM 4743 N N . GLN C 1 160 ? -20.996 -150.290 165.783 1.00 12.30 152 GLN C N 1
ATOM 4744 C CA . GLN C 1 160 ? -19.980 -151.333 165.794 1.00 13.06 152 GLN C CA 1
ATOM 4745 C C . GLN C 1 160 ? -20.560 -152.663 166.254 1.00 13.18 152 GLN C C 1
ATOM 4746 O O . GLN C 1 160 ? -21.663 -152.697 166.784 1.00 12.98 152 GLN C O 1
ATOM 4752 N N . ILE C 1 161 ? -19.791 -153.736 166.058 1.00 13.41 153 ILE C N 1
ATOM 4753 C CA . ILE C 1 161 ? -20.097 -155.029 166.680 1.00 13.72 153 ILE C CA 1
ATOM 4754 C C . ILE C 1 161 ? -20.276 -154.819 168.194 1.00 13.72 153 ILE C C 1
ATOM 4755 O O . ILE C 1 161 ? -19.499 -154.127 168.821 1.00 13.91 153 ILE C O 1
ATOM 4760 N N . GLY C 1 162 ? -21.365 -155.346 168.739 1.00 13.49 154 GLY C N 1
ATOM 4761 C CA . GLY C 1 162 ? -21.670 -155.157 170.117 1.00 13.66 154 GLY C CA 1
ATOM 4762 C C . GLY C 1 162 ? -22.504 -153.941 170.480 1.00 13.32 154 GLY C C 1
ATOM 4763 O O . GLY C 1 162 ? -22.952 -153.833 171.625 1.00 13.08 154 GLY C O 1
ATOM 4764 N N . GLN C 1 163 ? -22.791 -153.080 169.498 1.00 12.92 155 GLN C N 1
ATOM 4765 C CA . GLN C 1 163 ? -23.497 -151.808 169.726 1.00 12.64 155 GLN C CA 1
ATOM 4766 C C . GLN C 1 163 ? -24.928 -151.756 169.178 1.00 11.99 155 GLN C C 1
ATOM 4767 O O . GLN C 1 163 ? -25.476 -150.672 169.087 1.00 11.73 155 GLN C O 1
ATOM 4773 N N . ALA C 1 164 ? -25.577 -152.882 168.912 1.00 11.81 156 ALA C N 1
ATOM 4774 C CA . ALA C 1 164 ? -26.937 -152.815 168.363 1.00 11.50 156 ALA C CA 1
ATOM 4775 C C . ALA C 1 164 ? -27.890 -152.003 169.252 1.00 11.13 156 ALA C C 1
ATOM 4776 O O . ALA C 1 164 ? -28.663 -151.185 168.740 1.00 10.78 156 ALA C O 1
ATOM 4778 N N . ALA C 1 165 ? -27.826 -152.236 170.562 1.00 11.02 157 ALA C N 1
ATOM 4779 C CA . ALA C 1 165 ? -28.757 -151.561 171.445 1.00 10.79 157 ALA C CA 1
ATOM 4780 C C . ALA C 1 165 ? -28.496 -150.050 171.497 1.00 10.46 157 ALA C C 1
ATOM 4781 O O . ALA C 1 165 ? -29.402 -149.205 171.369 1.00 10.06 157 ALA C O 1
ATOM 4783 N N . TYR C 1 166 ? -27.228 -149.713 171.667 1.00 10.50 158 TYR C N 1
ATOM 4784 C CA . TYR C 1 166 ? -26.805 -148.319 171.789 1.00 10.35 158 TYR C CA 1
ATOM 4785 C C . TYR C 1 166 ? -27.091 -147.608 170.472 1.00 9.92 158 TYR C C 1
ATOM 4786 O O . TYR C 1 166 ? -27.674 -146.540 170.447 1.00 9.77 158 TYR C O 1
ATOM 4795 N N . ALA C 1 167 ? -26.707 -148.246 169.376 1.00 9.74 159 ALA C N 1
ATOM 4796 C CA . ALA C 1 167 ? -26.988 -147.679 168.077 1.00 9.46 159 ALA C CA 1
ATOM 4797 C C . ALA C 1 167 ? -28.468 -147.447 167.817 1.00 9.20 159 ALA C C 1
ATOM 4798 O O . ALA C 1 167 ? -28.835 -146.420 167.272 1.00 9.05 159 ALA C O 1
ATOM 4800 N N . ALA C 1 168 ? -29.307 -148.442 168.116 1.00 9.18 160 ALA C N 1
ATOM 4801 C CA . ALA C 1 168 ? -30.734 -148.288 167.954 1.00 8.96 160 ALA C CA 1
ATOM 4802 C C . ALA C 1 168 ? -31.208 -147.069 168.726 1.00 8.73 160 ALA C C 1
ATOM 4803 O O . ALA C 1 168 ? -31.979 -146.248 168.243 1.00 8.33 160 ALA C O 1
ATOM 4805 N N . SER C 1 169 ? -30.774 -146.996 169.968 1.00 8.88 161 SER C N 1
ATOM 4806 C CA . SER C 1 169 ? -31.238 -145.915 170.816 1.00 8.99 161 SER C CA 1
ATOM 4807 C C . SER C 1 169 ? -30.830 -144.531 170.298 1.00 8.91 161 SER C C 1
ATOM 4808 O O . SER C 1 169 ? -31.596 -143.559 170.364 1.00 8.99 161 SER C O 1
ATOM 4811 N N . LYS C 1 170 ? -29.601 -144.433 169.830 1.00 9.01 162 LYS C N 1
ATOM 4812 C CA . LYS C 1 170 ? -29.061 -143.144 169.383 1.00 8.87 162 LYS C CA 1
ATOM 4813 C C . LYS C 1 170 ? -29.551 -142.749 167.995 1.00 8.53 162 LYS C C 1
ATOM 4814 O O . LYS C 1 170 ? -29.734 -141.559 167.683 1.00 8.38 162 LYS C O 1
ATOM 4820 N N . ALA C 1 171 ? -29.779 -143.746 167.131 1.00 8.31 163 ALA C N 1
ATOM 4821 C CA . ALA C 1 171 ? -30.428 -143.491 165.865 1.00 8.07 163 ALA C CA 1
ATOM 4822 C C . ALA C 1 171 ? -31.848 -143.010 166.079 1.00 8.05 163 ALA C C 1
ATOM 4823 O O . ALA C 1 171 ? -32.355 -142.180 165.331 1.00 7.89 163 ALA C O 1
ATOM 4825 N N . GLY C 1 172 ? -32.518 -143.555 167.103 1.00 8.17 164 GLY C N 1
ATOM 4826 C CA . GLY C 1 172 ? -33.855 -143.064 167.460 1.00 8.25 164 GLY C CA 1
ATOM 4827 C C . GLY C 1 172 ? -33.842 -141.612 167.891 1.00 8.22 164 GLY C C 1
ATOM 4828 O O . GLY C 1 172 ? -34.668 -140.824 167.388 1.00 8.23 164 GLY C O 1
ATOM 4829 N N . VAL C 1 173 ? -32.852 -141.236 168.712 1.00 8.35 165 VAL C N 1
ATOM 4830 C CA . VAL C 1 173 ? -32.696 -139.831 169.162 1.00 8.41 165 VAL C CA 1
ATOM 4831 C C . VAL C 1 173 ? -32.452 -138.932 167.920 1.00 8.35 165 VAL C C 1
ATOM 4832 O O . VAL C 1 173 ? -33.119 -137.893 167.746 1.00 8.48 165 VAL C O 1
ATOM 4836 N N . ALA C 1 174 ? -31.561 -139.381 167.039 1.00 8.32 166 ALA C N 1
ATOM 4837 C CA . ALA C 1 174 ? -31.226 -138.600 165.865 1.00 8.36 166 ALA C CA 1
ATOM 4838 C C . ALA C 1 174 ? -32.471 -138.458 164.977 1.00 8.58 166 ALA C C 1
ATOM 4839 O O . ALA C 1 174 ? -32.771 -137.357 164.482 1.00 8.90 166 ALA C O 1
ATOM 4841 N N . GLY C 1 175 ? -33.168 -139.572 164.706 1.00 8.59 167 GLY C N 1
ATOM 4842 C CA . GLY C 1 175 ? -34.297 -139.540 163.784 1.00 8.77 167 GLY C CA 1
ATOM 4843 C C . GLY C 1 175 ? -35.523 -138.770 164.263 1.00 8.95 167 GLY C C 1
ATOM 4844 O O . GLY C 1 175 ? -36.315 -138.281 163.466 1.00 9.07 167 GLY C O 1
ATOM 4845 N N . MET C 1 176 ? -35.679 -138.604 165.579 1.00 9.05 168 MET C N 1
ATOM 4846 C CA . MET C 1 176 ? -36.829 -137.864 166.035 1.00 9.38 168 MET C CA 1
ATOM 4847 C C . MET C 1 176 ? -36.597 -136.356 166.071 1.00 9.15 168 MET C C 1
ATOM 4848 O O . MET C 1 176 ? -37.530 -135.615 166.328 1.00 9.22 168 MET C O 1
ATOM 4853 N N . THR C 1 177 ? -35.373 -135.900 165.799 1.00 8.75 169 THR C N 1
ATOM 4854 C CA . THR C 1 177 ? -35.063 -134.468 165.805 1.00 8.79 169 THR C CA 1
ATOM 4855 C C . THR C 1 177 ? -36.001 -133.667 164.890 1.00 8.72 169 THR C C 1
ATOM 4856 O O . THR C 1 177 ? -36.608 -132.658 165.300 1.00 8.79 169 THR C O 1
ATOM 4860 N N . LEU C 1 178 ? -36.162 -134.148 163.667 1.00 8.57 170 LEU C N 1
ATOM 4861 C CA . LEU C 1 178 ? -36.982 -133.439 162.712 1.00 8.57 170 LEU C CA 1
ATOM 4862 C C . LEU C 1 178 ? -38.482 -133.371 163.080 1.00 8.71 170 LEU C C 1
ATOM 4863 O O . LEU C 1 178 ? -39.042 -132.282 163.084 1.00 9.06 170 LEU C O 1
ATOM 4868 N N . PRO C 1 179 ? -39.143 -134.524 163.368 1.00 8.57 171 PRO C N 1
ATOM 4869 C CA . PRO C 1 179 ? -40.532 -134.391 163.717 1.00 8.71 171 PRO C CA 1
ATOM 4870 C C . PRO C 1 179 ? -40.781 -133.563 164.980 1.00 8.86 171 PRO C C 1
ATOM 4871 O O . PRO C 1 179 ? -41.773 -132.832 165.034 1.00 9.08 171 PRO C O 1
ATOM 4875 N N . ILE C 1 180 ? -39.886 -133.649 165.964 1.00 8.73 172 ILE C N 1
ATOM 4876 C CA . ILE C 1 180 ? -40.061 -132.815 167.157 1.00 8.98 172 ILE C CA 1
ATOM 4877 C C . ILE C 1 180 ? -39.843 -131.318 166.817 1.00 9.07 172 ILE C C 1
ATOM 4878 O O . ILE C 1 180 ? -40.611 -130.465 167.303 1.00 9.46 172 ILE C O 1
ATOM 4883 N N . ALA C 1 181 ? -38.855 -130.996 165.987 1.00 8.92 173 ALA C N 1
ATOM 4884 C CA . ALA C 1 181 ? -38.699 -129.623 165.539 1.00 9.09 173 ALA C CA 1
ATOM 4885 C C . ALA C 1 181 ? -39.960 -129.146 164.782 1.00 9.35 173 ALA C C 1
ATOM 4886 O O . ALA C 1 181 ? -40.434 -128.039 164.977 1.00 9.61 173 ALA C O 1
ATOM 4888 N N . ARG C 1 182 ? -40.564 -130.024 163.976 1.00 9.37 174 ARG C N 1
ATOM 4889 C CA . ARG C 1 182 ? -41.776 -129.675 163.268 1.00 9.85 174 ARG C CA 1
ATOM 4890 C C . ARG C 1 182 ? -42.917 -129.483 164.256 1.00 10.36 174 ARG C C 1
ATOM 4891 O O . ARG C 1 182 ? -43.707 -128.538 164.116 1.00 10.87 174 ARG C O 1
ATOM 4899 N N . ASP C 1 183 ? -42.994 -130.376 165.250 1.00 10.48 175 ASP C N 1
ATOM 4900 C CA . ASP C 1 183 ? -44.074 -130.296 166.305 1.00 11.18 175 ASP C CA 1
ATOM 4901 C C . ASP C 1 183 ? -43.988 -128.980 167.044 1.00 11.65 175 ASP C C 1
ATOM 4902 O O . ASP C 1 183 ? -45.009 -128.418 167.439 1.00 12.04 175 ASP C O 1
ATOM 4907 N N . LEU C 1 184 ? -42.770 -128.528 167.318 1.00 11.56 176 LEU C N 1
ATOM 4908 C CA . LEU C 1 184 ? -42.607 -127.366 168.197 1.00 12.05 176 LEU C CA 1
ATOM 4909 C C . LEU C 1 184 ? -42.351 -126.056 167.439 1.00 12.68 176 LEU C C 1
ATOM 4910 O O . LEU C 1 184 ? -42.147 -125.000 168.070 1.00 12.74 176 LEU C O 1
ATOM 4915 N N . SER C 1 185 ? -42.449 -126.081 166.107 1.00 13.50 177 SER C N 1
ATOM 4916 C CA . SER C 1 185 ? -42.216 -124.847 165.348 1.00 14.56 177 SER C CA 1
ATOM 4917 C C . SER C 1 185 ? -43.240 -123.748 165.707 1.00 15.62 177 SER C C 1
ATOM 4918 O O . SER C 1 185 ? -42.863 -122.593 165.873 1.00 14.87 177 SER C O 1
ATOM 4921 N N . ARG C 1 186 ? -44.503 -124.126 165.896 1.00 16.52 178 ARG C N 1
ATOM 4922 C CA . ARG C 1 186 ? -45.527 -123.167 166.295 1.00 18.85 178 ARG C CA 1
ATOM 4923 C C . ARG C 1 186 ? -45.265 -122.595 167.722 1.00 17.67 178 ARG C C 1
ATOM 4924 O O . ARG C 1 186 ? -45.712 -121.507 168.027 1.00 18.85 178 ARG C O 1
ATOM 4932 N N . ASN C 1 187 ? -44.497 -123.314 168.547 1.00 15.54 179 ASN C N 1
ATOM 4933 C CA . ASN C 1 187 ? -44.102 -122.865 169.891 1.00 14.88 179 ASN C CA 1
ATOM 4934 C C . ASN C 1 187 ? -42.799 -122.101 169.901 1.00 14.19 179 ASN C C 1
ATOM 4935 O O . ASN C 1 187 ? -42.339 -121.666 170.948 1.00 14.44 179 ASN C O 1
ATOM 4940 N N . ALA C 1 188 ? -42.154 -121.999 168.747 1.00 13.45 180 ALA C N 1
ATOM 4941 C CA . ALA C 1 188 ? -40.875 -121.346 168.621 1.00 12.92 180 ALA C CA 1
ATOM 4942 C C . ALA C 1 188 ? -39.816 -121.993 169.530 1.00 12.23 180 ALA C C 1
ATOM 4943 O O . ALA C 1 188 ? -39.033 -121.295 170.191 1.00 12.08 180 ALA C O 1
ATOM 4945 N N . ILE C 1 189 ? -39.743 -123.317 169.498 1.00 11.49 181 ILE C N 1
ATOM 4946 C CA . ILE C 1 189 ? -38.695 -124.055 170.201 1.00 10.93 181 ILE C CA 1
ATOM 4947 C C . ILE C 1 189 ? -37.895 -124.775 169.159 1.00 10.50 181 ILE C C 1
ATOM 4948 O O . ILE C 1 189 ? -38.450 -125.552 168.383 1.00 10.33 181 ILE C O 1
ATOM 4953 N N . ARG C 1 190 ? -36.604 -124.460 169.091 1.00 10.17 182 ARG C N 1
ATOM 4954 C CA . ARG C 1 190 ? -35.698 -125.197 168.184 1.00 9.82 182 ARG C CA 1
ATOM 4955 C C . ARG C 1 190 ? -35.238 -126.498 168.793 1.00 9.59 182 ARG C C 1
ATOM 4956 O O . ARG C 1 190 ? -35.103 -126.617 170.013 1.00 9.82 182 ARG C O 1
ATOM 4964 N N . VAL C 1 191 ? -34.977 -127.500 167.946 1.00 9.22 183 VAL C N 1
ATOM 4965 C CA . VAL C 1 191 ? -34.651 -128.845 168.406 1.00 9.00 183 VAL C CA 1
ATOM 4966 C C . VAL C 1 191 ? -33.474 -129.318 167.536 1.00 8.74 183 VAL C C 1
ATOM 4967 O O . VAL C 1 191 ? -33.601 -129.368 166.339 1.00 8.32 183 VAL C O 1
ATOM 4971 N N . MET C 1 192 ? -32.410 -129.723 168.199 1.00 8.79 184 MET C N 1
ATOM 4972 C CA . MET C 1 192 ? -31.151 -130.122 167.535 1.00 8.72 184 MET C CA 1
ATOM 4973 C C . MET C 1 192 ? -30.572 -131.310 168.250 1.00 8.78 184 MET C C 1
ATOM 4974 O O . MET C 1 192 ? -30.866 -131.548 169.443 1.00 8.90 184 MET C O 1
ATOM 4979 N N . THR C 1 193 ? -29.694 -132.009 167.548 1.00 8.66 185 THR C N 1
ATOM 4980 C CA . THR C 1 193 ? -28.998 -133.161 168.071 1.00 8.81 185 THR C CA 1
ATOM 4981 C C . THR C 1 193 ? -27.521 -133.095 167.735 1.00 8.81 185 THR C C 1
ATOM 4982 O O . THR C 1 193 ? -27.150 -132.727 166.630 1.00 8.90 185 THR C O 1
ATOM 4986 N N . ILE C 1 194 ? -26.693 -133.428 168.702 1.00 8.92 186 ILE C N 1
ATOM 4987 C CA . ILE C 1 194 ? -25.267 -133.605 168.503 1.00 9.15 186 ILE C CA 1
ATOM 4988 C C . ILE C 1 194 ? -24.946 -135.102 168.546 1.00 9.09 186 ILE C C 1
ATOM 4989 O O . ILE C 1 194 ? -25.402 -135.774 169.437 1.00 9.40 186 ILE C O 1
ATOM 4994 N N . ALA C 1 195 ? -24.150 -135.584 167.608 1.00 9.10 187 ALA C N 1
ATOM 4995 C CA . ALA C 1 195 ? -23.700 -136.953 167.551 1.00 9.13 187 ALA C CA 1
ATOM 4996 C C . ALA C 1 195 ? -22.188 -136.980 167.791 1.00 9.39 187 ALA C C 1
ATOM 4997 O O . ALA C 1 195 ? -21.389 -136.895 166.824 1.00 9.32 187 ALA C O 1
ATOM 4999 N N . PRO C 1 196 ? -21.780 -137.127 169.049 1.00 9.64 188 PRO C N 1
ATOM 5000 C CA . PRO C 1 196 ? -20.345 -137.194 169.298 1.00 10.07 188 PRO C CA 1
ATOM 5001 C C . PRO C 1 196 ? -19.663 -138.454 168.829 1.00 10.47 188 PRO C C 1
ATOM 5002 O O . PRO C 1 196 ? -20.293 -139.533 168.746 1.00 10.17 188 PRO C O 1
ATOM 5006 N N . GLY C 1 197 ? -18.387 -138.329 168.533 1.00 11.17 189 GLY C N 1
ATOM 5007 C CA . GLY C 1 197 ? -17.555 -139.480 168.218 1.00 12.07 189 GLY C CA 1
ATOM 5008 C C . GLY C 1 197 ? -17.073 -140.176 169.467 1.00 13.21 189 GLY C C 1
ATOM 5009 O O . GLY C 1 197 ? -17.820 -141.039 169.997 1.00 14.51 189 GLY C O 1
ATOM 5010 N N . ILE C 1 198 ? -15.827 -139.901 169.876 1.00 13.66 190 ILE C N 1
ATOM 5011 C CA A ILE C 1 198 ? -15.242 -140.504 171.083 0.50 14.01 190 ILE C CA 1
ATOM 5012 C CA B ILE C 1 198 ? -15.249 -140.500 171.088 0.50 14.11 190 ILE C CA 1
ATOM 5013 C C . ILE C 1 198 ? -14.701 -139.391 171.949 1.00 14.12 190 ILE C C 1
ATOM 5014 O O . ILE C 1 198 ? -13.811 -138.649 171.511 1.00 14.00 190 ILE C O 1
ATOM 5023 N N . PHE C 1 199 ? -15.229 -139.291 173.163 1.00 13.95 191 PHE C N 1
ATOM 5024 C CA . PHE C 1 199 ? -14.891 -138.204 174.101 1.00 14.31 191 PHE C CA 1
ATOM 5025 C C . PHE C 1 199 ? -14.384 -138.767 175.405 1.00 15.30 191 PHE C C 1
ATOM 5026 O O . PHE C 1 199 ? -14.881 -139.811 175.875 1.00 15.04 191 PHE C O 1
ATOM 5034 N N . GLU C 1 200 ? -13.420 -138.058 175.981 1.00 16.74 192 GLU C N 1
ATOM 5035 C CA . GLU C 1 200 ? -12.787 -138.449 177.245 1.00 18.78 192 GLU C CA 1
ATOM 5036 C C . GLU C 1 200 ? -13.704 -138.167 178.402 1.00 18.70 192 GLU C C 1
ATOM 5037 O O . GLU C 1 200 ? -13.719 -137.053 178.937 1.00 18.80 192 GLU C O 1
ATOM 5043 N N . THR C 1 201 ? -14.456 -139.186 178.808 1.00 18.47 193 THR C N 1
ATOM 5044 C CA . THR C 1 201 ? -15.347 -139.084 179.964 1.00 18.63 193 THR C CA 1
ATOM 5045 C C . THR C 1 201 ? -15.366 -140.400 180.741 1.00 19.09 193 THR C C 1
ATOM 5046 O O . THR C 1 201 ? -14.808 -141.395 180.288 1.00 19.36 193 THR C O 1
ATOM 5050 N N . PRO C 1 202 ? -16.043 -140.416 181.906 1.00 19.34 194 PRO C N 1
ATOM 5051 C CA . PRO C 1 202 ? -16.197 -141.686 182.595 1.00 19.61 194 PRO C CA 1
ATOM 5052 C C . PRO C 1 202 ? -16.996 -142.771 181.858 1.00 19.73 194 PRO C C 1
ATOM 5053 O O . PRO C 1 202 ? -16.921 -143.928 182.262 1.00 20.25 194 PRO C O 1
ATOM 5057 N N . MET C 1 203 ? -17.697 -142.451 180.768 1.00 19.31 195 MET C N 1
ATOM 5058 C CA . MET C 1 203 ? -18.289 -143.490 179.935 1.00 19.77 195 MET C CA 1
ATOM 5059 C C . MET C 1 203 ? -17.236 -144.512 179.457 1.00 21.11 195 MET C C 1
ATOM 5060 O O . MET C 1 203 ? -17.579 -145.666 179.204 1.00 21.40 195 MET C O 1
ATOM 5065 N N . LEU C 1 204 ? -15.986 -144.080 179.296 1.00 22.51 196 LEU C N 1
ATOM 5066 C CA . LEU C 1 204 ? -14.904 -144.930 178.841 1.00 24.40 196 LEU C CA 1
ATOM 5067 C C . LEU C 1 204 ? -14.202 -145.680 179.999 1.00 26.63 196 LEU C C 1
ATOM 5068 O O . LEU C 1 204 ? -13.163 -146.299 179.770 1.00 27.76 196 LEU C O 1
ATOM 5073 N N . LEU C 1 205 ? -14.765 -145.654 181.216 1.00 28.06 197 LEU C N 1
ATOM 5074 C CA . LEU C 1 205 ? -14.131 -146.291 182.391 1.00 30.96 197 LEU C CA 1
ATOM 5075 C C . LEU C 1 205 ? -13.587 -147.719 182.117 1.00 32.80 197 LEU C C 1
ATOM 5076 O O . LEU C 1 205 ? -12.440 -148.035 182.496 1.00 34.71 197 LEU C O 1
ATOM 5081 N N . GLY C 1 206 ? -14.392 -148.549 181.456 1.00 33.02 198 GLY C N 1
ATOM 5082 C CA . GLY C 1 206 ? -14.006 -149.936 181.113 1.00 34.60 198 GLY C CA 1
ATOM 5083 C C . GLY C 1 206 ? -12.981 -150.128 179.988 1.00 35.69 198 GLY C C 1
ATOM 5084 O O . GLY C 1 206 ? -12.524 -151.251 179.747 1.00 36.07 198 GLY C O 1
ATOM 5085 N N . MET C 1 207 ? -12.628 -149.052 179.290 1.00 35.72 199 MET C N 1
ATOM 5086 C CA . MET C 1 207 ? -11.623 -149.096 178.220 1.00 36.66 199 MET C CA 1
ATOM 5087 C C . MET C 1 207 ? -10.247 -148.719 178.795 1.00 37.39 199 MET C C 1
ATOM 5088 O O . MET C 1 207 ? -10.080 -147.604 179.283 1.00 37.74 199 MET C O 1
ATOM 5093 N N . PRO C 1 208 ? -9.254 -149.637 178.742 1.00 39.10 200 PRO C N 1
ATOM 5094 C CA . PRO C 1 208 ? -7.909 -149.301 179.290 1.00 39.79 200 PRO C CA 1
ATOM 5095 C C . PRO C 1 208 ? -7.232 -148.085 178.623 1.00 40.00 200 PRO C C 1
ATOM 5096 O O . PRO C 1 208 ? -7.424 -147.861 177.429 1.00 39.01 200 PRO C O 1
ATOM 5100 N N . GLN C 1 209 ? -6.440 -147.332 179.385 1.00 40.62 201 GLN C N 1
ATOM 5101 C CA . GLN C 1 209 ? -5.798 -146.103 178.896 1.00 40.53 201 GLN C CA 1
ATOM 5102 C C . GLN C 1 209 ? -5.124 -146.292 177.540 1.00 40.95 201 GLN C C 1
ATOM 5103 O O . GLN C 1 209 ? -5.282 -145.456 176.621 1.00 40.17 201 GLN C O 1
ATOM 5109 N N . GLU C 1 210 ? -4.380 -147.392 177.434 1.00 40.61 202 GLU C N 1
ATOM 5110 C CA . GLU C 1 210 ? -3.729 -147.799 176.186 1.00 40.04 202 GLU C CA 1
ATOM 5111 C C . GLU C 1 210 ? -4.695 -147.912 174.997 1.00 38.49 202 GLU C C 1
ATOM 5112 O O . GLU C 1 210 ? -4.351 -147.479 173.899 1.00 37.67 202 GLU C O 1
ATOM 5114 N N . VAL C 1 211 ? -5.874 -148.500 175.208 1.00 36.89 203 VAL C N 1
ATOM 5115 C CA . VAL C 1 211 ? -6.869 -148.679 174.129 1.00 36.24 203 VAL C CA 1
ATOM 5116 C C . VAL C 1 211 ? -7.548 -147.325 173.809 1.00 35.24 203 VAL C C 1
ATOM 5117 O O . VAL C 1 211 ? -7.959 -147.069 172.668 1.00 34.60 203 VAL C O 1
ATOM 5121 N N . GLN C 1 212 ? -7.663 -146.467 174.819 1.00 34.74 204 GLN C N 1
ATOM 5122 C CA . GLN C 1 212 ? -8.147 -145.107 174.611 1.00 33.70 204 GLN C CA 1
ATOM 5123 C C . GLN C 1 212 ? -7.185 -144.329 173.723 1.00 34.10 204 GLN C C 1
ATOM 5124 O O . GLN C 1 212 ? -7.609 -143.726 172.725 1.00 33.26 204 GLN C O 1
ATOM 5130 N N . ASP C 1 213 ? -5.897 -144.372 174.068 1.00 34.82 205 ASP C N 1
ATOM 5131 C CA . ASP C 1 213 ? -4.856 -143.671 173.305 1.00 35.24 205 ASP C CA 1
ATOM 5132 C C . ASP C 1 213 ? -4.770 -144.165 171.855 1.00 34.13 205 ASP C C 1
ATOM 5133 O O . ASP C 1 213 ? -4.591 -143.359 170.929 1.00 32.96 205 ASP C O 1
ATOM 5138 N N . ALA C 1 214 ? -4.908 -145.474 171.655 1.00 33.54 206 ALA C N 1
ATOM 5139 C CA . ALA C 1 214 ? -4.852 -146.050 170.305 1.00 33.59 206 ALA C CA 1
ATOM 5140 C C . ALA C 1 214 ? -6.057 -145.658 169.456 1.00 32.68 206 ALA C C 1
ATOM 5141 O O . ALA C 1 214 ? -5.915 -145.381 168.272 1.00 32.32 206 ALA C O 1
ATOM 5143 N N . LEU C 1 215 ? -7.230 -145.619 170.085 1.00 31.16 207 LEU C N 1
ATOM 5144 C CA . LEU C 1 215 ? -8.450 -145.155 169.457 1.00 29.46 207 LEU C CA 1
ATOM 5145 C C . LEU C 1 215 ? -8.375 -143.650 169.143 1.00 27.17 207 LEU C C 1
ATOM 5146 O O . LEU C 1 215 ? -8.755 -143.217 168.053 1.00 26.22 207 LEU C O 1
ATOM 5151 N N . GLY C 1 216 ? -7.835 -142.867 170.074 1.00 26.08 208 GLY C N 1
ATOM 5152 C CA . GLY C 1 216 ? -7.517 -141.464 169.800 1.00 25.49 208 GLY C CA 1
ATOM 5153 C C . GLY C 1 216 ? -6.669 -141.324 168.545 1.00 25.28 208 GLY C C 1
ATOM 5154 O O . GLY C 1 216 ? -6.919 -140.458 167.696 1.00 23.43 208 GLY C O 1
ATOM 5155 N N . ALA C 1 217 ? -5.698 -142.215 168.394 1.00 25.74 209 ALA C N 1
ATOM 5156 C CA . ALA C 1 217 ? -4.818 -142.168 167.229 1.00 26.75 209 ALA C CA 1
ATOM 5157 C C . ALA C 1 217 ? -5.539 -142.485 165.903 1.00 26.77 209 ALA C C 1
ATOM 5158 O O . ALA C 1 217 ? -5.022 -142.167 164.846 1.00 27.77 209 ALA C O 1
ATOM 5160 N N . MET C 1 218 ? -6.717 -143.101 165.966 1.00 26.59 210 MET C N 1
ATOM 5161 C CA . MET C 1 218 ? -7.529 -143.419 164.773 1.00 26.99 210 MET C CA 1
ATOM 5162 C C . MET C 1 218 ? -8.362 -142.241 164.298 1.00 23.51 210 MET C C 1
ATOM 5163 O O . MET C 1 218 ? -8.919 -142.295 163.232 1.00 23.58 210 MET C O 1
ATOM 5168 N N . VAL C 1 219 ? -8.525 -141.213 165.114 1.00 20.67 211 VAL C N 1
ATOM 5169 C CA . VAL C 1 219 ? -9.348 -140.064 164.733 1.00 18.49 211 VAL C CA 1
ATOM 5170 C C . VAL C 1 219 ? -8.553 -139.227 163.709 1.00 18.11 211 VAL C C 1
ATOM 5171 O O . VAL C 1 219 ? -7.436 -138.761 164.036 1.00 18.24 211 VAL C O 1
ATOM 5175 N N . PRO C 1 220 ? -9.095 -139.004 162.480 1.00 17.45 212 PRO C N 1
ATOM 5176 C CA . PRO C 1 220 ? -8.263 -138.313 161.483 1.00 17.23 212 PRO C CA 1
ATOM 5177 C C . PRO C 1 220 ? -7.656 -136.977 161.952 1.00 17.26 212 PRO C C 1
ATOM 5178 O O . PRO C 1 220 ? -6.415 -136.781 161.895 1.00 17.99 212 PRO C O 1
ATOM 5182 N N . PHE C 1 221 ? -8.495 -136.063 162.407 1.00 16.28 213 PHE C N 1
ATOM 5183 C CA . PHE C 1 221 ? -7.988 -134.896 163.089 1.00 16.60 213 PHE C CA 1
ATOM 5184 C C . PHE C 1 221 ? -9.030 -134.221 163.962 1.00 15.29 213 PHE C C 1
ATOM 5185 O O . PHE C 1 221 ? -10.136 -133.988 163.490 1.00 14.26 213 PHE C O 1
ATOM 5193 N N . PRO C 1 222 ? -8.716 -133.913 165.229 1.00 14.74 214 PRO C N 1
ATOM 5194 C CA . PRO C 1 222 ? -7.429 -134.107 165.910 1.00 15.04 214 PRO C CA 1
ATOM 5195 C C . PRO C 1 222 ? -7.266 -135.558 166.400 1.00 15.15 214 PRO C C 1
ATOM 5196 O O . PRO C 1 222 ? -8.261 -136.198 166.730 1.00 14.20 214 PRO C O 1
ATOM 5200 N N . PRO C 1 223 ? -6.043 -136.082 166.436 1.00 15.85 215 PRO C N 1
ATOM 5201 C CA . PRO C 1 223 ? -5.805 -137.488 166.755 1.00 16.20 215 PRO C CA 1
ATOM 5202 C C . PRO C 1 223 ? -5.841 -137.734 168.255 1.00 16.59 215 PRO C C 1
ATOM 5203 O O . PRO C 1 223 ? -4.834 -138.107 168.889 1.00 17.19 215 PRO C O 1
ATOM 5207 N N . ARG C 1 224 ? -6.992 -137.485 168.839 1.00 16.26 216 ARG C N 1
ATOM 5208 C CA . ARG C 1 224 ? -7.155 -137.592 170.287 1.00 16.64 216 ARG C CA 1
ATOM 5209 C C . ARG C 1 224 ? -8.629 -137.714 170.574 1.00 16.22 216 ARG C C 1
ATOM 5210 O O . ARG C 1 224 ? -9.472 -137.518 169.703 1.00 15.58 216 ARG C O 1
ATOM 5218 N N . LEU C 1 225 ? -8.938 -138.008 171.817 1.00 16.63 217 LEU C N 1
ATOM 5219 C CA . LEU C 1 225 ? -10.330 -138.011 172.250 1.00 16.46 217 LEU C CA 1
ATOM 5220 C C . LEU C 1 225 ? -10.826 -136.595 172.395 1.00 15.63 217 LEU C C 1
ATOM 5221 O O . LEU C 1 225 ? -10.050 -135.671 172.670 1.00 15.66 217 LEU C O 1
ATOM 5226 N N . GLY C 1 226 ? -12.122 -136.397 172.178 1.00 14.89 218 GLY C N 1
ATOM 5227 C CA . GLY C 1 226 ? -12.745 -135.115 172.401 1.00 14.64 218 GLY C CA 1
ATOM 5228 C C . GLY C 1 226 ? -12.743 -134.706 173.851 1.00 15.38 218 GLY C C 1
ATOM 5229 O O . GLY C 1 226 ? -12.788 -135.567 174.740 1.00 15.46 218 GLY C O 1
ATOM 5230 N N . LYS C 1 227 ? -12.687 -133.396 174.061 1.00 15.65 219 LYS C N 1
ATOM 5231 C CA . LYS C 1 227 ? -12.834 -132.792 175.398 1.00 16.55 219 LYS C CA 1
ATOM 5232 C C . LYS C 1 227 ? -14.293 -132.440 175.642 1.00 15.49 219 LYS C C 1
ATOM 5233 O O . LYS C 1 227 ? -14.963 -131.910 174.765 1.00 14.88 219 LYS C O 1
ATOM 5239 N N . PRO C 1 228 ? -14.803 -132.677 176.857 1.00 15.16 220 PRO C N 1
ATOM 5240 C CA . PRO C 1 228 ? -16.160 -132.228 177.167 1.00 14.59 220 PRO C CA 1
ATOM 5241 C C . PRO C 1 228 ? -16.421 -130.765 176.812 1.00 14.26 220 PRO C C 1
ATOM 5242 O O . PRO C 1 228 ? -17.511 -130.441 176.317 1.00 13.78 220 PRO C O 1
ATOM 5246 N N . ALA C 1 229 ? -15.412 -129.883 176.962 1.00 14.45 221 ALA C N 1
ATOM 5247 C CA . ALA C 1 229 ? -15.600 -128.487 176.595 1.00 14.16 221 ALA C CA 1
ATOM 5248 C C . ALA C 1 229 ? -15.953 -128.270 175.123 1.00 13.79 221 ALA C C 1
ATOM 5249 O O . ALA C 1 229 ? -16.622 -127.270 174.784 1.00 13.76 221 ALA C O 1
ATOM 5251 N N . GLU C 1 230 ? -15.443 -129.153 174.263 1.00 13.29 222 GLU C N 1
ATOM 5252 C CA . GLU C 1 230 ? -15.639 -129.051 172.819 1.00 13.17 222 GLU C CA 1
ATOM 5253 C C . GLU C 1 230 ? -17.054 -129.468 172.432 1.00 12.36 222 GLU C C 1
ATOM 5254 O O . GLU C 1 230 ? -17.646 -128.888 171.539 1.00 11.99 222 GLU C O 1
ATOM 5260 N N . TYR C 1 231 ? -17.622 -130.438 173.160 1.00 12.00 223 TYR C N 1
ATOM 5261 C CA . TYR C 1 231 ? -19.048 -130.680 173.082 1.00 11.55 223 TYR C CA 1
ATOM 5262 C C . TYR C 1 231 ? -19.852 -129.484 173.532 1.00 11.71 223 TYR C C 1
ATOM 5263 O O . TYR C 1 231 ? -20.761 -129.009 172.834 1.00 11.35 223 TYR C O 1
ATOM 5272 N N . ALA C 1 232 ? -19.454 -128.939 174.680 1.00 12.04 224 ALA C N 1
ATOM 5273 C CA . ALA C 1 232 ? -20.114 -127.765 175.231 1.00 12.43 224 ALA C CA 1
ATOM 5274 C C . ALA C 1 232 ? -20.122 -126.555 174.307 1.00 12.64 224 ALA C C 1
ATOM 5275 O O . ALA C 1 232 ? -21.129 -125.842 174.244 1.00 12.15 224 ALA C O 1
ATOM 5277 N N . MET C 1 233 ? -19.000 -126.341 173.596 1.00 13.44 225 MET C N 1
ATOM 5278 C CA . MET C 1 233 ? -18.878 -125.238 172.652 1.00 14.17 225 MET C CA 1
ATOM 5279 C C . MET C 1 233 ? -19.945 -125.319 171.572 1.00 13.01 225 MET C C 1
ATOM 5280 O O . MET C 1 233 ? -20.525 -124.314 171.168 1.00 12.43 225 MET C O 1
ATOM 5285 N N . LEU C 1 234 ? -20.206 -126.544 171.091 1.00 12.08 226 LEU C N 1
ATOM 5286 C CA . LEU C 1 234 ? -21.222 -126.739 170.090 1.00 11.51 226 LEU C CA 1
ATOM 5287 C C . LEU C 1 234 ? -22.633 -126.541 170.618 1.00 11.26 226 LEU C C 1
ATOM 5288 O O . LEU C 1 234 ? -23.457 -125.951 169.957 1.00 11.11 226 LEU C O 1
ATOM 5293 N N . VAL C 1 235 ? -22.916 -127.025 171.833 1.00 11.21 227 VAL C N 1
ATOM 5294 C CA . VAL C 1 235 ? -24.200 -126.721 172.470 1.00 11.29 227 VAL C CA 1
ATOM 5295 C C . VAL C 1 235 ? -24.416 -125.192 172.505 1.00 11.69 227 VAL C C 1
ATOM 5296 O O . VAL C 1 235 ? -25.479 -124.701 172.136 1.00 11.47 227 VAL C O 1
ATOM 5300 N N . ARG C 1 236 ? -23.373 -124.430 172.855 1.00 12.24 228 ARG C N 1
ATOM 5301 C CA . ARG C 1 236 ? -23.513 -122.981 172.939 1.00 12.95 228 ARG C CA 1
ATOM 5302 C C . ARG C 1 236 ? -23.824 -122.378 171.570 1.00 12.34 228 ARG C C 1
ATOM 5303 O O . ARG C 1 236 ? -24.677 -121.514 171.447 1.00 12.09 228 ARG C O 1
ATOM 5311 N N . GLN C 1 237 ? -23.151 -122.890 170.533 1.00 11.68 229 GLN C N 1
ATOM 5312 C CA . GLN C 1 237 ? -23.436 -122.431 169.188 1.00 11.58 229 GLN C CA 1
ATOM 5313 C C . GLN C 1 237 ? -24.885 -122.682 168.825 1.00 11.23 229 GLN C C 1
ATOM 5314 O O . GLN C 1 237 ? -25.504 -121.856 168.190 1.00 11.08 229 GLN C O 1
ATOM 5320 N N . ILE C 1 238 ? -25.391 -123.885 169.146 1.00 10.93 230 ILE C N 1
ATOM 5321 C CA . ILE C 1 238 ? -26.784 -124.193 168.875 1.00 10.87 230 ILE C CA 1
ATOM 5322 C C . ILE C 1 238 ? -27.706 -123.202 169.564 1.00 11.29 230 ILE C C 1
ATOM 5323 O O . ILE C 1 238 ? -28.642 -122.683 168.956 1.00 11.19 230 ILE C O 1
ATOM 5328 N N . PHE C 1 239 ? -27.455 -122.919 170.830 1.00 11.78 231 PHE C N 1
ATOM 5329 C CA . PHE C 1 239 ? -28.286 -121.933 171.500 1.00 12.68 231 PHE C CA 1
ATOM 5330 C C . PHE C 1 239 ? -28.245 -120.579 170.863 1.00 12.97 231 PHE C C 1
ATOM 5331 O O . PHE C 1 239 ? -29.272 -119.881 170.821 1.00 13.30 231 PHE C O 1
ATOM 5339 N N . GLU C 1 240 ? -27.061 -120.191 170.413 1.00 13.07 232 GLU C N 1
ATOM 5340 C CA . GLU C 1 240 ? -26.829 -118.835 169.914 1.00 13.80 232 GLU C CA 1
ATOM 5341 C C . GLU C 1 240 ? -27.123 -118.637 168.438 1.00 13.47 232 GLU C C 1
ATOM 5342 O O . GLU C 1 240 ? -27.112 -117.503 168.001 1.00 14.38 232 GLU C O 1
ATOM 5348 N N . ASN C 1 241 ? -27.340 -119.705 167.663 1.00 12.38 233 ASN C N 1
ATOM 5349 C CA . ASN C 1 241 ? -27.602 -119.549 166.239 1.00 12.02 233 ASN C CA 1
ATOM 5350 C C . ASN C 1 241 ? -29.064 -119.811 165.908 1.00 11.79 233 ASN C C 1
ATOM 5351 O O . ASN C 1 241 ? -29.475 -120.961 165.881 1.00 11.22 233 ASN C O 1
ATOM 5356 N N . PRO C 1 242 ? -29.838 -118.749 165.604 1.00 12.19 234 PRO C N 1
ATOM 5357 C CA . PRO C 1 242 ? -31.264 -118.978 165.408 1.00 12.29 234 PRO C CA 1
ATOM 5358 C C . PRO C 1 242 ? -31.652 -119.836 164.209 1.00 12.32 234 PRO C C 1
ATOM 5359 O O . PRO C 1 242 ? -32.762 -120.294 164.168 1.00 12.98 234 PRO C O 1
ATOM 5363 N N . MET C 1 243 ? -30.749 -120.078 163.280 1.00 11.93 235 MET C N 1
ATOM 5364 C CA . MET C 1 243 ? -31.058 -120.879 162.082 1.00 11.90 235 MET C CA 1
ATOM 5365 C C . MET C 1 243 ? -30.763 -122.365 162.268 1.00 10.91 235 MET C C 1
ATOM 5366 O O . MET C 1 243 ? -31.101 -123.166 161.369 1.00 10.86 235 MET C O 1
ATOM 5371 N N . LEU C 1 244 ? -30.167 -122.780 163.388 1.00 10.17 236 LEU C N 1
ATOM 5372 C CA . LEU C 1 244 ? -29.891 -124.200 163.566 1.00 9.54 236 LEU C CA 1
ATOM 5373 C C . LEU C 1 244 ? -31.144 -124.908 164.105 1.00 9.27 236 LEU C C 1
ATOM 5374 O O . LEU C 1 244 ? -31.583 -124.665 165.265 1.00 9.35 236 LEU C O 1
ATOM 5379 N N . ASN C 1 245 ? -31.769 -125.742 163.282 1.00 8.86 237 ASN C N 1
ATOM 5380 C CA . ASN C 1 245 ? -32.985 -126.427 163.709 1.00 8.71 237 ASN C CA 1
ATOM 5381 C C . ASN C 1 245 ? -33.178 -127.696 162.926 1.00 8.50 237 ASN C C 1
ATOM 5382 O O . ASN C 1 245 ? -32.961 -127.741 161.712 1.00 8.55 237 ASN C O 1
ATOM 5387 N N . GLY C 1 246 ? -33.664 -128.696 163.620 1.00 8.43 238 GLY C N 1
ATOM 5388 C CA . GLY C 1 246 ? -34.038 -129.951 163.004 1.00 8.30 238 GLY C CA 1
ATOM 5389 C C . GLY C 1 246 ? -32.917 -130.789 162.407 1.00 8.20 238 GLY C C 1
ATOM 5390 O O . GLY C 1 246 ? -33.189 -131.643 161.538 1.00 8.26 238 GLY C O 1
ATOM 5391 N N . GLU C 1 247 ? -31.690 -130.622 162.902 1.00 8.08 239 GLU C N 1
ATOM 5392 C CA . GLU C 1 247 ? -30.503 -131.219 162.312 1.00 8.24 239 GLU C CA 1
ATOM 5393 C C . GLU C 1 247 ? -29.692 -131.980 163.341 1.00 8.11 239 GLU C C 1
ATOM 5394 O O . GLU C 1 247 ? -29.796 -131.742 164.549 1.00 8.05 239 GLU C O 1
ATOM 5400 N N . VAL C 1 248 ? -28.897 -132.916 162.858 1.00 8.09 240 VAL C N 1
ATOM 5401 C CA . VAL C 1 248 ? -28.000 -133.719 163.645 1.00 8.34 240 VAL C CA 1
ATOM 5402 C C . VAL C 1 248 ? -26.583 -133.376 163.189 1.00 8.59 240 VAL C C 1
ATOM 5403 O O . VAL C 1 248 ? -26.370 -133.389 161.994 1.00 9.06 240 VAL C O 1
ATOM 5407 N N . ILE C 1 249 ? -25.681 -133.019 164.121 1.00 8.62 241 ILE C N 1
ATOM 5408 C CA . ILE C 1 249 ? -24.328 -132.602 163.806 1.00 8.71 241 ILE C CA 1
ATOM 5409 C C . ILE C 1 249 ? -23.351 -133.629 164.372 1.00 8.89 241 ILE C C 1
ATOM 5410 O O . ILE C 1 249 ? -23.258 -133.793 165.626 1.00 8.78 241 ILE C O 1
ATOM 5415 N N . ARG C 1 250 ? -22.608 -134.294 163.490 1.00 9.01 242 ARG C N 1
ATOM 5416 C CA . ARG C 1 250 ? -21.482 -135.147 163.957 1.00 9.43 242 ARG C CA 1
ATOM 5417 C C . ARG C 1 250 ? -20.350 -134.292 164.493 1.00 9.65 242 ARG C C 1
ATOM 5418 O O . ARG C 1 250 ? -19.913 -133.361 163.848 1.00 9.92 242 ARG C O 1
ATOM 5426 N N . LEU C 1 251 ? -19.846 -134.673 165.661 1.00 9.78 243 LEU C N 1
ATOM 5427 C CA . LEU C 1 251 ? -18.770 -133.975 166.328 1.00 9.95 243 LEU C CA 1
ATOM 5428 C C . LEU C 1 251 ? -17.740 -135.025 166.699 1.00 10.13 243 LEU C C 1
ATOM 5429 O O . LEU C 1 251 ? -17.803 -135.572 167.762 1.00 10.08 243 LEU C O 1
ATOM 5434 N N . ASP C 1 252 ? -16.763 -135.272 165.792 1.00 10.20 244 ASP C N 1
ATOM 5435 C CA . ASP C 1 252 ? -16.050 -136.549 165.819 1.00 10.50 244 ASP C CA 1
ATOM 5436 C C . ASP C 1 252 ? -14.680 -136.616 165.160 1.00 10.71 244 ASP C C 1
ATOM 5437 O O . ASP C 1 252 ? -14.132 -137.688 164.975 1.00 10.78 244 ASP C O 1
ATOM 5442 N N . GLY C 1 253 ? -14.098 -135.468 164.824 1.00 10.79 245 GLY C N 1
ATOM 5443 C CA . GLY C 1 253 ? -12.777 -135.474 164.237 1.00 11.03 245 GLY C CA 1
ATOM 5444 C C . GLY C 1 253 ? -12.692 -136.206 162.916 1.00 11.03 245 GLY C C 1
ATOM 5445 O O . GLY C 1 253 ? -11.596 -136.608 162.510 1.00 11.28 245 GLY C O 1
ATOM 5446 N N . ALA C 1 254 ? -13.840 -136.332 162.241 1.00 10.82 246 ALA C N 1
ATOM 5447 C CA . ALA C 1 254 ? -13.983 -137.063 160.985 1.00 10.77 246 ALA C CA 1
ATOM 5448 C C . ALA C 1 254 ? -13.818 -138.575 161.055 1.00 11.06 246 ALA C C 1
ATOM 5449 O O . ALA C 1 254 ? -13.707 -139.228 160.004 1.00 11.25 246 ALA C O 1
ATOM 5451 N N . ILE C 1 255 ? -13.853 -139.150 162.246 1.00 11.12 247 ILE C N 1
ATOM 5452 C CA . ILE C 1 255 ? -13.734 -140.613 162.390 1.00 11.30 247 ILE C CA 1
ATOM 5453 C C . ILE C 1 255 ? -14.982 -141.272 161.817 1.00 11.29 247 ILE C C 1
ATOM 5454 O O . ILE C 1 255 ? -16.047 -140.670 161.794 1.00 10.72 247 ILE C O 1
ATOM 5459 N N . ARG C 1 256 ? -14.799 -142.479 161.286 1.00 11.53 248 ARG C N 1
ATOM 5460 C CA . ARG C 1 256 ? -15.922 -143.372 160.938 1.00 11.93 248 ARG C CA 1
ATOM 5461 C C . ARG C 1 256 ? -15.607 -144.696 161.625 1.00 12.91 248 ARG C C 1
ATOM 5462 O O . ARG C 1 256 ? -14.539 -145.251 161.413 1.00 13.06 248 ARG C O 1
ATOM 5470 N N . MET C 1 257 ? -16.523 -145.169 162.472 1.00 13.76 249 MET C N 1
ATOM 5471 C CA . MET C 1 257 ? -16.235 -146.332 163.319 1.00 14.98 249 MET C CA 1
ATOM 5472 C C . MET C 1 257 ? -16.305 -147.625 162.514 1.00 15.82 249 MET C C 1
ATOM 5473 O O . MET C 1 257 ? -17.288 -147.873 161.798 1.00 15.68 249 MET C O 1
ATOM 5478 N N . GLN C 1 258 ? -15.257 -148.426 162.660 1.00 16.98 250 GLN C N 1
ATOM 5479 C CA . GLN C 1 258 ? -15.124 -149.710 162.010 1.00 17.95 250 GLN C CA 1
ATOM 5480 C C . GLN C 1 258 ? -15.920 -150.752 162.827 1.00 17.31 250 GLN C C 1
ATOM 5481 O O . GLN C 1 258 ? -16.320 -150.499 163.958 1.00 16.27 250 GLN C O 1
ATOM 5487 N N . PRO C 1 259 ? -16.130 -151.949 162.270 1.00 17.30 251 PRO C N 1
ATOM 5488 C CA . PRO C 1 259 ? -16.831 -152.995 163.041 1.00 17.94 251 PRO C CA 1
ATOM 5489 C C . PRO C 1 259 ? -16.203 -153.289 164.412 1.00 19.41 251 PRO C C 1
ATOM 5490 O O . PRO C 1 259 ? -16.943 -153.440 165.404 1.00 18.68 251 PRO C O 1
ATOM 5494 N N . LYS C 1 260 ? -14.872 -153.332 164.458 1.00 21.86 252 LYS C N 1
ATOM 5495 C CA . LYS C 1 260 ? -14.103 -153.540 165.705 1.00 25.72 252 LYS C CA 1
ATOM 5496 C C . LYS C 1 260 ? -13.151 -152.386 165.941 1.00 27.56 252 LYS C C 1
ATOM 5497 O O . LYS C 1 260 ? -12.651 -152.234 167.074 1.00 30.52 252 LYS C O 1
ATOM 5504 N N . HIS D 1 7 ? -48.568 -156.022 137.106 1.00 50.87 -1 HIS D N 1
ATOM 5505 C CA . HIS D 1 7 ? -47.704 -156.222 138.315 1.00 50.80 -1 HIS D CA 1
ATOM 5506 C C . HIS D 1 7 ? -46.365 -155.487 138.184 1.00 50.03 -1 HIS D C 1
ATOM 5507 O O . HIS D 1 7 ? -45.867 -154.941 139.173 1.00 48.75 -1 HIS D O 1
ATOM 5509 N N . HIS D 1 8 ? -45.790 -155.460 136.977 1.00 49.24 0 HIS D N 1
ATOM 5510 C CA . HIS D 1 8 ? -44.608 -154.622 136.720 1.00 48.68 0 HIS D CA 1
ATOM 5511 C C . HIS D 1 8 ? -44.199 -154.428 135.265 1.00 46.94 0 HIS D C 1
ATOM 5512 O O . HIS D 1 8 ? -44.580 -155.192 134.377 1.00 46.81 0 HIS D O 1
ATOM 5519 N N . MET D 1 9 ? -43.383 -153.400 135.049 1.00 43.13 1 MET D N 1
ATOM 5520 C CA . MET D 1 9 ? -42.854 -153.126 133.732 1.00 43.07 1 MET D CA 1
ATOM 5521 C C . MET D 1 9 ? -42.073 -154.354 133.301 1.00 41.36 1 MET D C 1
ATOM 5522 O O . MET D 1 9 ? -41.254 -154.872 134.073 1.00 39.28 1 MET D O 1
ATOM 5527 N N . GLU D 1 10 ? -42.373 -154.827 132.088 1.00 41.71 2 GLU D N 1
ATOM 5528 C CA . GLU D 1 10 ? -41.739 -156.007 131.530 1.00 41.15 2 GLU D CA 1
ATOM 5529 C C . GLU D 1 10 ? -40.436 -155.591 130.880 1.00 38.73 2 GLU D C 1
ATOM 5530 O O . GLU D 1 10 ? -40.376 -154.580 130.165 1.00 38.82 2 GLU D O 1
ATOM 5532 N N . ILE D 1 11 ? -39.396 -156.372 131.141 1.00 35.00 3 ILE D N 1
ATOM 5533 C CA . ILE D 1 11 ? -38.138 -156.248 130.409 1.00 32.58 3 ILE D CA 1
ATOM 5534 C C . ILE D 1 11 ? -38.314 -156.823 129.002 1.00 31.66 3 ILE D C 1
ATOM 5535 O O . ILE D 1 11 ? -37.872 -156.230 128.032 1.00 30.43 3 ILE D O 1
ATOM 5540 N N . ARG D 1 12 ? -38.960 -157.993 128.889 1.00 31.02 4 ARG D N 1
ATOM 5541 C CA . ARG D 1 12 ? -39.145 -158.652 127.587 1.00 31.21 4 ARG D CA 1
ATOM 5542 C C . ARG D 1 12 ? -39.623 -157.699 126.484 1.00 31.23 4 ARG D C 1
ATOM 5543 O O . ARG D 1 12 ? -40.612 -156.981 126.676 1.00 31.00 4 ARG D O 1
ATOM 5545 N N . ASP D 1 13 ? -38.892 -157.692 125.362 1.00 31.55 5 ASP D N 1
ATOM 5546 C CA . ASP D 1 13 ? -39.177 -156.921 124.124 1.00 32.34 5 ASP D CA 1
ATOM 5547 C C . ASP D 1 13 ? -38.789 -155.444 124.119 1.00 30.82 5 ASP D C 1
ATOM 5548 O O . ASP D 1 13 ? -38.710 -154.842 123.046 1.00 33.01 5 ASP D O 1
ATOM 5553 N N . ASN D 1 14 ? -38.520 -154.876 125.284 1.00 28.45 6 ASN D N 1
ATOM 5554 C CA . ASN D 1 14 ? -38.199 -153.444 125.387 1.00 25.71 6 ASN D CA 1
ATOM 5555 C C . ASN D 1 14 ? -36.688 -153.236 125.208 1.00 23.26 6 ASN D C 1
ATOM 5556 O O . ASN D 1 14 ? -35.920 -154.199 125.293 1.00 22.47 6 ASN D O 1
ATOM 5561 N N . VAL D 1 15 ? -36.298 -151.991 124.908 1.00 20.32 7 VAL D N 1
ATOM 5562 C CA . VAL D 1 15 ? -34.923 -151.635 124.653 1.00 19.15 7 VAL D CA 1
ATOM 5563 C C . VAL D 1 15 ? -34.280 -150.932 125.845 1.00 17.63 7 VAL D C 1
ATOM 5564 O O . VAL D 1 15 ? -34.924 -150.103 126.517 1.00 17.44 7 VAL D O 1
ATOM 5568 N N . PHE D 1 16 ? -33.042 -151.322 126.112 1.00 16.73 8 PHE D N 1
ATOM 5569 C CA . PHE D 1 16 ? -32.260 -150.846 127.257 1.00 15.93 8 PHE D CA 1
ATOM 5570 C C . PHE D 1 16 ? -30.912 -150.345 126.765 1.00 15.30 8 PHE D C 1
ATOM 5571 O O . PHE D 1 16 ? -30.163 -151.104 126.174 1.00 15.62 8 PHE D O 1
ATOM 5579 N N . LEU D 1 17 ? -30.638 -149.071 127.018 1.00 14.26 9 LEU D N 1
ATOM 5580 C CA . LEU D 1 17 ? -29.413 -148.396 126.630 1.00 13.77 9 LEU D CA 1
ATOM 5581 C C . LEU D 1 17 ? -28.484 -148.451 127.830 1.00 12.97 9 LEU D C 1
ATOM 5582 O O . LEU D 1 17 ? -28.820 -147.964 128.914 1.00 12.55 9 LEU D O 1
ATOM 5587 N N . ILE D 1 18 ? -27.347 -149.104 127.660 1.00 12.75 10 ILE D N 1
ATOM 5588 C CA . ILE D 1 18 ? -26.414 -149.308 128.763 1.00 12.26 10 ILE D CA 1
ATOM 5589 C C . ILE D 1 18 ? -25.062 -148.672 128.451 1.00 12.11 10 ILE D C 1
ATOM 5590 O O . ILE D 1 18 ? -24.347 -149.127 127.550 1.00 12.22 10 ILE D O 1
ATOM 5595 N N . THR D 1 19 ? -24.721 -147.602 129.167 1.00 11.43 11 THR D N 1
ATOM 5596 C CA . THR D 1 19 ? -23.410 -146.940 128.978 1.00 11.40 11 THR D CA 1
ATOM 5597 C C . THR D 1 19 ? -22.392 -147.722 129.782 1.00 11.40 11 THR D C 1
ATOM 5598 O O . THR D 1 19 ? -22.731 -148.337 130.795 1.00 11.33 11 THR D O 1
ATOM 5602 N N . GLY D 1 20 ? -21.146 -147.760 129.301 1.00 11.73 12 GLY D N 1
ATOM 5603 C CA . GLY D 1 20 ? -20.152 -148.631 129.954 1.00 12.00 12 GLY D CA 1
ATOM 5604 C C . GLY D 1 20 ? -20.456 -150.098 129.674 1.00 12.71 12 GLY D C 1
ATOM 5605 O O . GLY D 1 20 ? -19.952 -150.988 130.305 1.00 12.78 12 GLY D O 1
ATOM 5606 N N . GLY D 1 21 ? -21.235 -150.339 128.639 1.00 13.41 13 GLY D N 1
ATOM 5607 C CA . GLY D 1 21 ? -21.788 -151.661 128.421 1.00 14.15 13 GLY D CA 1
ATOM 5608 C C . GLY D 1 21 ? -20.821 -152.672 127.841 1.00 14.76 13 GLY D C 1
ATOM 5609 O O . GLY D 1 21 ? -21.198 -153.839 127.704 1.00 15.86 13 GLY D O 1
ATOM 5610 N N . ALA D 1 22 ? -19.596 -152.254 127.526 1.00 14.92 14 ALA D N 1
ATOM 5611 C CA . ALA D 1 22 ? -18.597 -153.195 126.971 1.00 15.65 14 ALA D CA 1
ATOM 5612 C C . ALA D 1 22 ? -17.895 -154.033 128.048 1.00 15.92 14 ALA D C 1
ATOM 5613 O O . ALA D 1 22 ? -17.180 -154.975 127.723 1.00 16.52 14 ALA D O 1
ATOM 5615 N N . SER D 1 23 ? -18.044 -153.666 129.326 1.00 15.02 15 SER D N 1
ATOM 5616 C CA . SER D 1 23 ? -17.191 -154.206 130.373 1.00 14.93 15 SER D CA 1
ATOM 5617 C C . SER D 1 23 ? -17.954 -154.284 131.694 1.00 14.22 15 SER D C 1
ATOM 5618 O O . SER D 1 23 ? -18.923 -153.547 131.876 1.00 13.65 15 SER D O 1
ATOM 5621 N N . GLY D 1 24 ? -17.479 -155.138 132.598 1.00 13.89 16 GLY D N 1
ATOM 5622 C CA . GLY D 1 24 ? -17.791 -154.978 134.010 1.00 13.57 16 GLY D CA 1
ATOM 5623 C C . GLY D 1 24 ? -19.296 -154.989 134.318 1.00 13.14 16 GLY D C 1
ATOM 5624 O O . GLY D 1 24 ? -20.032 -155.871 133.853 1.00 13.56 16 GLY D O 1
ATOM 5625 N N . LEU D 1 25 ? -19.748 -153.995 135.098 1.00 12.46 17 LEU D N 1
ATOM 5626 C CA . LEU D 1 25 ? -21.108 -153.932 135.520 1.00 12.27 17 LEU D CA 1
ATOM 5627 C C . LEU D 1 25 ? -22.089 -153.697 134.379 1.00 12.15 17 LEU D C 1
ATOM 5628 O O . LEU D 1 25 ? -23.166 -154.315 134.344 1.00 12.26 17 LEU D O 1
ATOM 5633 N N . GLY D 1 26 ? -21.700 -152.880 133.404 1.00 12.07 18 GLY D N 1
ATOM 5634 C CA . GLY D 1 26 ? -22.594 -152.585 132.247 1.00 12.28 18 GLY D CA 1
ATOM 5635 C C . GLY D 1 26 ? -22.777 -153.848 131.427 1.00 12.81 18 GLY D C 1
ATOM 5636 O O . GLY D 1 26 ? -23.865 -154.172 131.033 1.00 12.65 18 GLY D O 1
ATOM 5637 N N . ALA D 1 27 ? -21.676 -154.565 131.236 1.00 13.33 19 ALA D N 1
ATOM 5638 C CA . ALA D 1 27 ? -21.725 -155.841 130.524 1.00 13.94 19 ALA D CA 1
ATOM 5639 C C . ALA D 1 27 ? -22.615 -156.864 131.204 1.00 14.25 19 ALA D C 1
ATOM 5640 O O . ALA D 1 27 ? -23.412 -157.550 130.537 1.00 14.60 19 ALA D O 1
ATOM 5642 N N . GLY D 1 28 ? -22.448 -157.001 132.510 1.00 14.01 20 GLY D N 1
ATOM 5643 C CA . GLY D 1 28 ? -23.259 -157.892 133.317 1.00 14.26 20 GLY D CA 1
ATOM 5644 C C . GLY D 1 28 ? -24.753 -157.592 133.232 1.00 14.24 20 GLY D C 1
ATOM 5645 O O . GLY D 1 28 ? -25.613 -158.512 133.175 1.00 14.27 20 GLY D O 1
ATOM 5646 N N . THR D 1 29 ? -25.048 -156.297 133.261 1.00 13.77 21 THR D N 1
ATOM 5647 C CA . THR D 1 29 ? -26.411 -155.822 133.155 1.00 13.94 21 THR D CA 1
ATOM 5648 C C . THR D 1 29 ? -26.987 -156.190 131.780 1.00 14.69 21 THR D C 1
ATOM 5649 O O . THR D 1 29 ? -28.115 -156.654 131.671 1.00 14.74 21 THR D O 1
ATOM 5653 N N . ALA D 1 30 ? -26.170 -155.999 130.766 1.00 14.81 22 ALA D N 1
ATOM 5654 C CA . ALA D 1 30 ? -26.584 -156.305 129.385 1.00 15.71 22 ALA D CA 1
ATOM 5655 C C . ALA D 1 30 ? -26.944 -157.755 129.221 1.00 16.57 22 ALA D C 1
ATOM 5656 O O . ALA D 1 30 ? -27.952 -158.062 128.617 1.00 17.27 22 ALA D O 1
ATOM 5658 N N . ARG D 1 31 ? -26.138 -158.620 129.818 1.00 17.21 23 ARG D N 1
ATOM 5659 C CA A ARG D 1 31 ? -26.371 -160.060 129.745 0.50 18.14 23 ARG D CA 1
ATOM 5660 C CA B ARG D 1 31 ? -26.365 -160.068 129.759 0.50 18.27 23 ARG D CA 1
ATOM 5661 C C . ARG D 1 31 ? -27.673 -160.425 130.431 1.00 18.33 23 ARG D C 1
ATOM 5662 O O . ARG D 1 31 ? -28.495 -161.130 129.863 1.00 18.87 23 ARG D O 1
ATOM 5677 N N . LEU D 1 32 ? -27.893 -159.918 131.641 1.00 17.77 24 LEU D N 1
ATOM 5678 C CA A LEU D 1 32 ? -29.092 -160.278 132.372 0.50 18.00 24 LEU D CA 1
ATOM 5679 C CA B LEU D 1 32 ? -29.100 -160.284 132.364 0.50 17.92 24 LEU D CA 1
ATOM 5680 C C . LEU D 1 32 ? -30.350 -159.732 131.679 1.00 18.30 24 LEU D C 1
ATOM 5681 O O . LEU D 1 32 ? -31.382 -160.438 131.587 1.00 18.16 24 LEU D O 1
ATOM 5690 N N . LEU D 1 33 ? -30.288 -158.467 131.226 1.00 18.29 25 LEU D N 1
ATOM 5691 C CA . LEU D 1 33 ? -31.446 -157.879 130.555 1.00 19.00 25 LEU D CA 1
ATOM 5692 C C . LEU D 1 33 ? -31.802 -158.629 129.264 1.00 19.63 25 LEU D C 1
ATOM 5693 O O . LEU D 1 33 ? -32.992 -158.809 128.966 1.00 20.77 25 LEU D O 1
ATOM 5698 N N . THR D 1 34 ? -30.787 -159.102 128.542 1.00 19.87 26 THR D N 1
ATOM 5699 C CA . THR D 1 34 ? -30.978 -159.884 127.336 1.00 20.73 26 THR D CA 1
ATOM 5700 C C . THR D 1 34 ? -31.639 -161.233 127.688 1.00 22.01 26 THR D C 1
ATOM 5701 O O . THR D 1 34 ? -32.565 -161.671 126.997 1.00 22.77 26 THR D O 1
ATOM 5705 N N . GLU D 1 35 ? -31.139 -161.891 128.727 1.00 22.40 27 GLU D N 1
ATOM 5706 C CA . GLU D 1 35 ? -31.737 -163.162 129.204 1.00 23.33 27 GLU D CA 1
ATOM 5707 C C . GLU D 1 35 ? -33.185 -163.006 129.622 1.00 24.07 27 GLU D C 1
ATOM 5708 O O . GLU D 1 35 ? -33.966 -163.985 129.531 1.00 25.11 27 GLU D O 1
ATOM 5710 N N . ALA D 1 36 ? -33.573 -161.817 130.059 1.00 24.20 28 ALA D N 1
ATOM 5711 C CA . ALA D 1 36 ? -34.963 -161.498 130.391 1.00 24.70 28 ALA D CA 1
ATOM 5712 C C . ALA D 1 36 ? -35.801 -161.133 129.166 1.00 25.86 28 ALA D C 1
ATOM 5713 O O . ALA D 1 36 ? -36.995 -160.857 129.324 1.00 28.10 28 ALA D O 1
ATOM 5715 N N . GLY D 1 37 ? -35.205 -161.128 127.977 1.00 25.34 29 GLY D N 1
ATOM 5716 C CA . GLY D 1 37 ? -35.901 -160.806 126.734 1.00 25.52 29 GLY D CA 1
ATOM 5717 C C . GLY D 1 37 ? -35.808 -159.371 126.247 1.00 24.99 29 GLY D C 1
ATOM 5718 O O . GLY D 1 37 ? -36.477 -158.989 125.270 1.00 25.73 29 GLY D O 1
ATOM 5719 N N . GLY D 1 38 ? -35.004 -158.574 126.925 1.00 23.46 30 GLY D N 1
ATOM 5720 C CA . GLY D 1 38 ? -34.760 -157.196 126.506 1.00 22.50 30 GLY D CA 1
ATOM 5721 C C . GLY D 1 38 ? -33.772 -157.120 125.348 1.00 22.12 30 GLY D C 1
ATOM 5722 O O . GLY D 1 38 ? -33.000 -158.054 125.093 1.00 22.96 30 GLY D O 1
ATOM 5723 N N . LYS D 1 39 ? -33.823 -156.003 124.625 1.00 21.01 31 LYS D N 1
ATOM 5724 C CA . LYS D 1 39 ? -32.902 -155.751 123.541 1.00 20.57 31 LYS D CA 1
ATOM 5725 C C . LYS D 1 39 ? -31.995 -154.657 124.045 1.00 19.56 31 LYS D C 1
ATOM 5726 O O . LYS D 1 39 ? -32.480 -153.666 124.580 1.00 19.68 31 LYS D O 1
ATOM 5728 N N . VAL D 1 40 ? -30.692 -154.843 123.897 1.00 18.88 32 VAL D N 1
ATOM 5729 C CA . VAL D 1 40 ? -29.744 -153.891 124.437 1.00 17.86 32 VAL D CA 1
ATOM 5730 C C . VAL D 1 40 ? -28.985 -153.102 123.383 1.00 17.57 32 VAL D C 1
ATOM 5731 O O . VAL D 1 40 ? -28.596 -153.619 122.321 1.00 18.28 32 VAL D O 1
ATOM 5735 N N . VAL D 1 41 ? -28.798 -151.816 123.689 1.00 16.54 33 VAL D N 1
ATOM 5736 C CA . VAL D 1 41 ? -27.811 -150.942 123.036 1.00 16.27 33 VAL D CA 1
ATOM 5737 C C . VAL D 1 41 ? -26.658 -150.692 124.018 1.00 15.56 33 VAL D C 1
ATOM 5738 O O . VAL D 1 41 ? -26.892 -150.185 125.136 1.00 15.02 33 VAL D O 1
ATOM 5742 N N . LEU D 1 42 ? -25.446 -151.059 123.618 1.00 15.22 34 LEU D N 1
ATOM 5743 C CA . LEU D 1 42 ? -24.285 -150.899 124.434 1.00 14.82 34 LEU D CA 1
ATOM 5744 C C . LEU D 1 42 ? -23.569 -149.645 123.951 1.00 14.75 34 LEU D C 1
ATOM 5745 O O . LEU D 1 42 ? -23.229 -149.533 122.760 1.00 15.34 34 LEU D O 1
ATOM 5750 N N . ALA D 1 43 ? -23.351 -148.687 124.836 1.00 13.97 35 ALA D N 1
ATOM 5751 C CA . ALA D 1 43 ? -22.694 -147.422 124.485 1.00 13.84 35 ALA D CA 1
ATOM 5752 C C . ALA D 1 43 ? -21.374 -147.330 125.251 1.00 13.72 35 ALA D C 1
ATOM 5753 O O . ALA D 1 43 ? -21.376 -147.311 126.480 1.00 13.28 35 ALA D O 1
ATOM 5755 N N . ASP D 1 44 ? -20.237 -147.307 124.552 1.00 13.55 36 ASP D N 1
ATOM 5756 C CA . ASP D 1 44 ? -18.955 -147.425 125.214 1.00 13.83 36 ASP D CA 1
ATOM 5757 C C . ASP D 1 44 ? -17.892 -146.841 124.297 1.00 14.55 36 ASP D C 1
ATOM 5758 O O . ASP D 1 44 ? -18.150 -146.631 123.114 1.00 14.27 36 ASP D O 1
ATOM 5763 N N . LEU D 1 45 ? -16.746 -146.514 124.876 1.00 14.85 37 LEU D N 1
ATOM 5764 C CA . LEU D 1 45 ? -15.563 -146.111 124.088 1.00 15.74 37 LEU D CA 1
ATOM 5765 C C . LEU D 1 45 ? -14.914 -147.286 123.370 1.00 16.94 37 LEU D C 1
ATOM 5766 O O . LEU D 1 45 ? -14.287 -147.117 122.325 1.00 17.01 37 LEU D O 1
ATOM 5771 N N . ASN D 1 46 ? -15.102 -148.496 123.924 1.00 18.14 38 ASN D N 1
ATOM 5772 C CA . ASN D 1 46 ? -14.398 -149.709 123.522 1.00 19.90 38 ASN D CA 1
ATOM 5773 C C . ASN D 1 46 ? -15.151 -150.457 122.401 1.00 21.40 38 ASN D C 1
ATOM 5774 O O . ASN D 1 46 ? -16.038 -151.267 122.692 1.00 20.92 38 ASN D O 1
ATOM 5779 N N . GLN D 1 47 ? -14.773 -150.162 121.154 1.00 23.39 39 GLN D N 1
ATOM 5780 C CA A GLN D 1 47 ? -15.364 -150.729 119.909 0.50 24.54 39 GLN D CA 1
ATOM 5781 C CA B GLN D 1 47 ? -15.410 -150.741 119.967 0.50 24.68 39 GLN D CA 1
ATOM 5782 C C . GLN D 1 47 ? -15.286 -152.264 119.889 1.00 25.18 39 GLN D C 1
ATOM 5783 O O . GLN D 1 47 ? -16.252 -152.977 119.580 1.00 25.02 39 GLN D O 1
ATOM 5794 N N . ASP D 1 48 ? -14.124 -152.760 120.231 1.00 25.95 40 ASP D N 1
ATOM 5795 C CA . ASP D 1 48 ? -13.791 -154.140 120.018 1.00 27.80 40 ASP D CA 1
ATOM 5796 C C . ASP D 1 48 ? -14.558 -155.014 120.985 1.00 26.16 40 ASP D C 1
ATOM 5797 O O . ASP D 1 48 ? -15.240 -155.952 120.555 1.00 25.47 40 ASP D O 1
ATOM 5802 N N . ALA D 1 49 ? -14.526 -154.660 122.265 1.00 23.92 41 ALA D N 1
ATOM 5803 C CA . ALA D 1 49 ? -15.280 -155.398 123.261 1.00 23.12 41 ALA D CA 1
ATOM 5804 C C . ALA D 1 49 ? -16.795 -155.140 123.135 1.00 22.10 41 ALA D C 1
ATOM 5805 O O . ALA D 1 49 ? -17.602 -156.049 123.315 1.00 21.47 41 ALA D O 1
ATOM 5807 N N . GLY D 1 50 ? -17.178 -153.901 122.829 1.00 21.36 42 GLY D N 1
ATOM 5808 C CA . GLY D 1 50 ? -18.588 -153.556 122.690 1.00 21.18 42 GLY D CA 1
ATOM 5809 C C . GLY D 1 50 ? -19.295 -154.264 121.527 1.00 21.89 42 GLY D C 1
ATOM 5810 O O . GLY D 1 50 ? -20.384 -154.784 121.693 1.00 21.87 42 GLY D O 1
ATOM 5811 N N . GLU D 1 51 ? -18.688 -154.254 120.350 1.00 22.94 43 GLU D N 1
ATOM 5812 C CA . GLU D 1 51 ? -19.274 -154.925 119.170 1.00 25.18 43 GLU D CA 1
ATOM 5813 C C . GLU D 1 51 ? -19.376 -156.448 119.330 1.00 23.97 43 GLU D C 1
ATOM 5814 O O . GLU D 1 51 ? -20.406 -157.028 118.976 1.00 23.99 43 GLU D O 1
ATOM 5820 N N . ALA D 1 52 ? -18.383 -157.069 119.955 1.00 22.55 44 ALA D N 1
ATOM 5821 C CA . ALA D 1 52 ? -18.431 -158.491 120.302 1.00 21.99 44 ALA D CA 1
ATOM 5822 C C . ALA D 1 52 ? -19.574 -158.821 121.214 1.00 21.38 44 ALA D C 1
ATOM 5823 O O . ALA D 1 52 ? -20.358 -159.736 120.948 1.00 21.21 44 ALA D O 1
ATOM 5825 N N . LEU D 1 53 ? -19.706 -158.072 122.313 1.00 20.21 45 LEU D N 1
ATOM 5826 C CA . LEU D 1 53 ? -20.753 -158.396 123.264 1.00 20.02 45 LEU D CA 1
ATOM 5827 C C . LEU D 1 53 ? -22.124 -158.130 122.636 1.00 20.50 45 LEU D C 1
ATOM 5828 O O . LEU D 1 53 ? -23.021 -158.946 122.795 1.00 20.53 45 LEU D O 1
ATOM 5833 N N . ALA D 1 54 ? -22.274 -157.041 121.884 1.00 20.83 46 ALA D N 1
ATOM 5834 C CA . ALA D 1 54 ? -23.547 -156.714 121.252 1.00 21.83 46 ALA D CA 1
ATOM 5835 C C . ALA D 1 54 ? -23.948 -157.812 120.262 1.00 23.48 46 ALA D C 1
ATOM 5836 O O . ALA D 1 54 ? -25.117 -158.218 120.209 1.00 23.92 46 ALA D O 1
ATOM 5838 N N . ARG D 1 55 ? -22.964 -158.311 119.530 1.00 25.30 47 ARG D N 1
ATOM 5839 C CA . ARG D 1 55 ? -23.164 -159.437 118.612 1.00 27.81 47 ARG D CA 1
ATOM 5840 C C . ARG D 1 55 ? -23.642 -160.672 119.384 1.00 28.12 47 ARG D C 1
ATOM 5841 O O . ARG D 1 55 ? -24.637 -161.306 119.011 1.00 28.95 47 ARG D O 1
ATOM 5849 N N . GLU D 1 56 ? -22.908 -161.026 120.440 1.00 27.53 48 GLU D N 1
ATOM 5850 C CA . GLU D 1 56 ? -23.263 -162.150 121.303 1.00 28.41 48 GLU D CA 1
ATOM 5851 C C . GLU D 1 56 ? -24.687 -162.076 121.859 1.00 26.86 48 GLU D C 1
ATOM 5852 O O . GLU D 1 56 ? -25.376 -163.110 121.957 1.00 26.56 48 GLU D O 1
ATOM 5858 N N . LEU D 1 57 ? -25.139 -160.868 122.196 1.00 24.89 49 LEU D N 1
ATOM 5859 C CA . LEU D 1 57 ? -26.440 -160.653 122.806 1.00 23.60 49 LEU D CA 1
ATOM 5860 C C . LEU D 1 57 ? -27.527 -160.249 121.811 1.00 23.90 49 LEU D C 1
ATOM 5861 O O . LEU D 1 57 ? -28.683 -160.028 122.232 1.00 24.04 49 LEU D O 1
ATOM 5866 N N . GLY D 1 58 ? -27.187 -160.138 120.518 1.00 23.81 50 GLY D N 1
ATOM 5867 C CA . GLY D 1 58 ? -28.162 -159.745 119.519 1.00 24.22 50 GLY D CA 1
ATOM 5868 C C . GLY D 1 58 ? -28.681 -158.331 119.671 1.00 23.58 50 GLY D C 1
ATOM 5869 O O . GLY D 1 58 ? -29.795 -158.021 119.254 1.00 23.93 50 GLY D O 1
ATOM 5870 N N . GLY D 1 59 ? -27.842 -157.472 120.263 1.00 22.07 51 GLY D N 1
ATOM 5871 C CA . GLY D 1 59 ? -28.123 -156.053 120.415 1.00 21.37 51 GLY D CA 1
ATOM 5872 C C . GLY D 1 59 ? -27.307 -155.220 119.473 1.00 20.86 51 GLY D C 1
ATOM 5873 O O . GLY D 1 59 ? -26.831 -155.704 118.431 1.00 21.57 51 GLY D O 1
ATOM 5874 N N . VAL D 1 60 ? -27.137 -153.947 119.814 1.00 20.05 52 VAL D N 1
ATOM 5875 C CA . VAL D 1 60 ? -26.462 -152.991 118.980 1.00 19.96 52 VAL D CA 1
ATOM 5876 C C . VAL D 1 60 ? -25.373 -152.316 119.804 1.00 18.97 52 VAL D C 1
ATOM 5877 O O . VAL D 1 60 ? -25.579 -152.061 121.014 1.00 18.18 52 VAL D O 1
ATOM 5881 N N . PHE D 1 61 ? -24.236 -152.052 119.180 1.00 18.53 53 PHE D N 1
ATOM 5882 C CA . PHE D 1 61 ? -23.195 -151.267 119.812 1.00 17.89 53 PHE D CA 1
ATOM 5883 C C . PHE D 1 61 ? -23.101 -149.908 119.167 1.00 17.65 53 PHE D C 1
ATOM 5884 O O . PHE D 1 61 ? -23.185 -149.793 117.938 1.00 18.18 53 PHE D O 1
ATOM 5892 N N . VAL D 1 62 ? -22.895 -148.888 119.994 1.00 16.75 54 VAL D N 1
ATOM 5893 C CA A VAL D 1 62 ? -22.655 -147.519 119.540 0.50 16.58 54 VAL D CA 1
ATOM 5894 C CA B VAL D 1 62 ? -22.633 -147.541 119.513 0.50 16.63 54 VAL D CA 1
ATOM 5895 C C . VAL D 1 62 ? -21.398 -147.014 120.229 1.00 16.25 54 VAL D C 1
ATOM 5896 O O . VAL D 1 62 ? -21.308 -147.070 121.449 1.00 15.18 54 VAL D O 1
ATOM 5903 N N . ARG D 1 63 ? -20.409 -146.558 119.440 1.00 16.35 55 ARG D N 1
ATOM 5904 C CA . ARG D 1 63 ? -19.252 -145.955 120.051 1.00 16.26 55 ARG D CA 1
ATOM 5905 C C . ARG D 1 63 ? -19.714 -144.597 120.587 1.00 15.67 55 ARG D C 1
ATOM 5906 O O . ARG D 1 63 ? -20.176 -143.754 119.842 1.00 15.95 55 ARG D O 1
ATOM 5914 N N . CYS D 1 64 ? -19.569 -144.396 121.872 1.00 15.15 56 CYS D N 1
ATOM 5915 C CA . CYS D 1 64 ? -20.193 -143.255 122.581 1.00 14.97 56 CYS D CA 1
ATOM 5916 C C . CYS D 1 64 ? -19.284 -142.837 123.709 1.00 14.45 56 CYS D C 1
ATOM 5917 O O . CYS D 1 64 ? -18.978 -143.638 124.587 1.00 14.80 56 CYS D O 1
ATOM 5920 N N . ASP D 1 65 ? -18.812 -141.592 123.653 1.00 14.03 57 ASP D N 1
ATOM 5921 C CA . ASP D 1 65 ? -18.204 -140.885 124.799 1.00 13.55 57 ASP D CA 1
ATOM 5922 C C . ASP D 1 65 ? -19.350 -140.152 125.462 1.00 13.01 57 ASP D C 1
ATOM 5923 O O . ASP D 1 65 ? -19.903 -139.209 124.884 1.00 12.76 57 ASP D O 1
ATOM 5928 N N . VAL D 1 66 ? -19.741 -140.607 126.662 1.00 12.71 58 VAL D N 1
ATOM 5929 C CA . VAL D 1 66 ? -20.926 -140.081 127.329 1.00 12.44 58 VAL D CA 1
ATOM 5930 C C . VAL D 1 66 ? -20.872 -138.584 127.618 1.00 12.63 58 VAL D C 1
ATOM 5931 O O . VAL D 1 66 ? -21.915 -137.966 127.811 1.00 12.77 58 VAL D O 1
ATOM 5935 N N . ALA D 1 67 ? -19.678 -138.001 127.605 1.00 13.05 59 ALA D N 1
ATOM 5936 C CA . ALA D 1 67 ? -19.533 -136.566 127.825 1.00 13.39 59 ALA D CA 1
ATOM 5937 C C . ALA D 1 67 ? -19.912 -135.715 126.606 1.00 14.13 59 ALA D C 1
ATOM 5938 O O . ALA D 1 67 ? -20.011 -134.496 126.718 1.00 14.84 59 ALA D O 1
ATOM 5940 N N . ARG D 1 68 ? -20.039 -136.325 125.437 1.00 14.80 60 ARG D N 1
ATOM 5941 C CA . ARG D 1 68 ? -20.283 -135.591 124.193 1.00 15.55 60 ARG D CA 1
ATOM 5942 C C . ARG D 1 68 ? -21.745 -135.584 123.849 1.00 15.49 60 ARG D C 1
ATOM 5943 O O . ARG D 1 68 ? -22.368 -136.642 123.773 1.00 15.14 60 ARG D O 1
ATOM 5951 N N . GLU D 1 69 ? -22.326 -134.398 123.662 1.00 15.64 61 GLU D N 1
ATOM 5952 C CA . GLU D 1 69 ? -23.727 -134.296 123.243 1.00 15.83 61 GLU D CA 1
ATOM 5953 C C . GLU D 1 69 ? -24.074 -135.183 122.027 1.00 16.31 61 GLU D C 1
ATOM 5954 O O . GLU D 1 69 ? -25.068 -135.890 122.050 1.00 15.42 61 GLU D O 1
ATOM 5960 N N . GLU D 1 70 ? -23.265 -135.107 120.979 1.00 16.81 62 GLU D N 1
ATOM 5961 C CA . GLU D 1 70 ? -23.589 -135.801 119.733 1.00 17.71 62 GLU D CA 1
ATOM 5962 C C . GLU D 1 70 ? -23.532 -137.312 119.898 1.00 16.89 62 GLU D C 1
ATOM 5963 O O . GLU D 1 70 ? -24.281 -138.034 119.250 1.00 16.56 62 GLU D O 1
ATOM 5969 N N . ASP D 1 71 ? -22.676 -137.792 120.814 1.00 16.25 63 ASP D N 1
ATOM 5970 C CA . ASP D 1 71 ? -22.582 -139.212 121.076 1.00 15.94 63 ASP D CA 1
ATOM 5971 C C . ASP D 1 71 ? -23.811 -139.700 121.863 1.00 15.41 63 ASP D C 1
ATOM 5972 O O . ASP D 1 71 ? -24.344 -140.777 121.611 1.00 15.54 63 ASP D O 1
ATOM 5977 N N . ALA D 1 72 ? -24.254 -138.897 122.818 1.00 15.10 64 ALA D N 1
ATOM 5978 C CA . ALA D 1 72 ? -25.469 -139.184 123.558 1.00 14.92 64 ALA D CA 1
ATOM 5979 C C . ALA D 1 72 ? -26.663 -139.273 122.628 1.00 15.47 64 ALA D C 1
ATOM 5980 O O . ALA D 1 72 ? -27.443 -140.222 122.720 1.00 15.21 64 ALA D O 1
ATOM 5982 N N . GLN D 1 73 ? -26.766 -138.314 121.702 1.00 15.86 65 GLN D N 1
ATOM 5983 C CA . GLN D 1 73 ? -27.858 -138.299 120.741 1.00 16.68 65 GLN D CA 1
ATOM 5984 C C . GLN D 1 73 ? -27.802 -139.546 119.861 1.00 16.63 65 GLN D C 1
ATOM 5985 O O . GLN D 1 73 ? -28.820 -140.200 119.637 1.00 16.70 65 GLN D O 1
ATOM 5991 N N . ALA D 1 74 ? -26.610 -139.916 119.403 1.00 16.53 66 ALA D N 1
ATOM 5992 C CA . ALA D 1 74 ? -26.488 -141.103 118.552 1.00 16.73 66 ALA D CA 1
ATOM 5993 C C . ALA D 1 74 ? -26.860 -142.393 119.268 1.00 16.61 66 ALA D C 1
ATOM 5994 O O . ALA D 1 74 ? -27.530 -143.281 118.684 1.00 17.31 66 ALA D O 1
ATOM 5996 N N . ALA D 1 75 ? -26.447 -142.519 120.533 1.00 15.87 67 ALA D N 1
ATOM 5997 C CA . ALA D 1 75 ? -26.781 -143.711 121.292 1.00 15.96 67 ALA D CA 1
ATOM 5998 C C . ALA D 1 75 ? -28.290 -143.826 121.562 1.00 16.11 67 ALA D C 1
ATOM 5999 O O . ALA D 1 75 ? -28.882 -144.904 121.429 1.00 16.10 67 ALA D O 1
ATOM 6001 N N . VAL D 1 76 ? -28.925 -142.726 121.929 1.00 16.26 68 VAL D N 1
ATOM 6002 C CA . VAL D 1 76 ? -30.364 -142.730 122.101 1.00 16.95 68 VAL D CA 1
ATOM 6003 C C . VAL D 1 76 ? -31.108 -142.997 120.795 1.00 17.79 68 VAL D C 1
ATOM 6004 O O . VAL D 1 76 ? -32.097 -143.767 120.771 1.00 18.15 68 VAL D O 1
ATOM 6008 N N . ALA D 1 77 ? -30.606 -142.437 119.720 1.00 18.17 69 ALA D N 1
ATOM 6009 C CA . ALA D 1 77 ? -31.185 -142.686 118.431 1.00 19.65 69 ALA D CA 1
ATOM 6010 C C . ALA D 1 77 ? -31.107 -144.180 118.044 1.00 20.08 69 ALA D C 1
ATOM 6011 O O . ALA D 1 77 ? -32.079 -144.710 117.500 1.00 21.29 69 ALA D O 1
ATOM 6013 N N . ALA D 1 78 ? -29.966 -144.830 118.308 1.00 19.57 70 ALA D N 1
ATOM 6014 C CA . ALA D 1 78 ? -29.814 -146.243 118.055 1.00 19.92 70 ALA D CA 1
ATOM 6015 C C . ALA D 1 78 ? -30.853 -147.015 118.809 1.00 19.90 70 ALA D C 1
ATOM 6016 O O . ALA D 1 78 ? -31.410 -147.965 118.272 1.00 20.03 70 ALA D O 1
ATOM 6018 N N . ALA D 1 79 ? -31.128 -146.593 120.049 1.00 19.33 71 ALA D N 1
ATOM 6019 C CA . ALA D 1 79 ? -32.095 -147.282 120.855 1.00 19.67 71 ALA D CA 1
ATOM 6020 C C . ALA D 1 79 ? -33.510 -147.123 120.320 1.00 20.91 71 ALA D C 1
ATOM 6021 O O . ALA D 1 79 ? -34.243 -148.101 120.273 1.00 20.93 71 ALA D O 1
ATOM 6023 N N . THR D 1 80 ? -33.897 -145.906 119.945 1.00 21.89 72 THR D N 1
ATOM 6024 C CA . THR D 1 80 ? -35.286 -145.662 119.487 1.00 23.67 72 THR D CA 1
ATOM 6025 C C . THR D 1 80 ? -35.549 -146.312 118.139 1.00 24.64 72 THR D C 1
ATOM 6026 O O . THR D 1 80 ? -36.670 -146.746 117.863 1.00 25.48 72 THR D O 1
ATOM 6030 N N . LYS D 1 81 ? -34.507 -146.437 117.324 1.00 25.12 73 LYS D N 1
ATOM 6031 C CA . LYS D 1 81 ? -34.575 -147.217 116.079 1.00 26.30 73 LYS D CA 1
ATOM 6032 C C . LYS D 1 81 ? -34.833 -148.721 116.332 1.00 26.23 73 LYS D C 1
ATOM 6033 O O . LYS D 1 81 ? -35.601 -149.382 115.590 1.00 26.23 73 LYS D O 1
ATOM 6039 N N . LEU D 1 82 ? -34.166 -149.269 117.341 1.00 24.84 74 LEU D N 1
ATOM 6040 C CA . LEU D 1 82 ? -34.268 -150.694 117.668 1.00 25.13 74 LEU D CA 1
ATOM 6041 C C . LEU D 1 82 ? -35.624 -151.081 118.246 1.00 25.19 74 LEU D C 1
ATOM 6042 O O . LEU D 1 82 ? -36.036 -152.241 118.119 1.00 25.74 74 LEU D O 1
ATOM 6047 N N . GLY D 1 83 ? -36.315 -150.137 118.883 1.00 24.17 75 GLY D N 1
ATOM 6048 C CA . GLY D 1 83 ? -37.603 -150.408 119.553 1.00 24.25 75 GLY D CA 1
ATOM 6049 C C . GLY D 1 83 ? -37.998 -149.324 120.542 1.00 23.72 75 GLY D C 1
ATOM 6050 O O . GLY D 1 83 ? -37.592 -148.190 120.381 1.00 24.73 75 GLY D O 1
ATOM 6051 N N . THR D 1 84 ? -38.779 -149.679 121.559 1.00 22.97 76 THR D N 1
ATOM 6052 C CA . THR D 1 84 ? -39.232 -148.712 122.554 1.00 22.04 76 THR D CA 1
ATOM 6053 C C . THR D 1 84 ? -38.183 -148.677 123.650 1.00 20.63 76 THR D C 1
ATOM 6054 O O . THR D 1 84 ? -37.987 -149.660 124.357 1.00 20.40 76 THR D O 1
ATOM 6058 N N . LEU D 1 85 ? -37.564 -147.506 123.813 1.00 19.57 77 LEU D N 1
ATOM 6059 C CA . LEU D 1 85 ? -36.570 -147.267 124.859 1.00 18.68 77 LEU D CA 1
ATOM 6060 C C . LEU D 1 85 ? -37.250 -147.175 126.198 1.00 18.32 77 LEU D C 1
ATOM 6061 O O . LEU D 1 85 ? -37.964 -146.207 126.439 1.00 18.89 77 LEU D O 1
ATOM 6066 N N . ARG D 1 86 ? -37.060 -148.174 127.054 1.00 17.77 78 ARG D N 1
ATOM 6067 C CA . ARG D 1 86 ? -37.675 -148.193 128.371 1.00 17.63 78 ARG D CA 1
ATOM 6068 C C . ARG D 1 86 ? -36.701 -148.060 129.528 1.00 16.17 78 ARG D C 1
ATOM 6069 O O . ARG D 1 86 ? -37.147 -147.849 130.639 1.00 15.26 78 ARG D O 1
ATOM 6077 N N . GLY D 1 87 ? -35.402 -148.218 129.273 1.00 15.10 79 GLY D N 1
ATOM 6078 C CA . GLY D 1 87 ? -34.412 -148.182 130.339 1.00 14.38 79 GLY D CA 1
ATOM 6079 C C . GLY D 1 87 ? -33.107 -147.574 129.867 1.00 13.70 79 GLY D C 1
ATOM 6080 O O . GLY D 1 87 ? -32.655 -147.867 128.747 1.00 14.16 79 GLY D O 1
ATOM 6081 N N . LEU D 1 88 ? -32.541 -146.707 130.720 1.00 12.56 80 LEU D N 1
ATOM 6082 C CA . LEU D 1 88 ? -31.141 -146.256 130.634 1.00 12.03 80 LEU D CA 1
ATOM 6083 C C . LEU D 1 88 ? -30.406 -146.750 131.868 1.00 11.38 80 LEU D C 1
ATOM 6084 O O . LEU D 1 88 ? -30.900 -146.567 132.986 1.00 11.49 80 LEU D O 1
ATOM 6089 N N . VAL D 1 89 ? -29.248 -147.374 131.679 1.00 11.15 81 VAL D N 1
ATOM 6090 C CA . VAL D 1 89 ? -28.368 -147.769 132.775 1.00 10.79 81 VAL D CA 1
ATOM 6091 C C . VAL D 1 89 ? -27.029 -147.125 132.551 1.00 10.72 81 VAL D C 1
ATOM 6092 O O . VAL D 1 89 ? -26.350 -147.398 131.548 1.00 11.26 81 VAL D O 1
ATOM 6096 N N . ASN D 1 90 ? -26.680 -146.195 133.442 1.00 10.17 82 ASN D N 1
ATOM 6097 C CA . ASN D 1 90 ? -25.399 -145.481 133.341 1.00 10.24 82 ASN D CA 1
ATOM 6098 C C . ASN D 1 90 ? -24.324 -146.199 134.131 1.00 10.58 82 ASN D C 1
ATOM 6099 O O . ASN D 1 90 ? -24.307 -146.111 135.363 1.00 10.54 82 ASN D O 1
ATOM 6104 N N . CYS D 1 91 ? -23.408 -146.871 133.450 1.00 11.13 83 CYS D N 1
ATOM 6105 C CA . CYS D 1 91 ? -22.253 -147.520 134.062 1.00 11.52 83 CYS D CA 1
ATOM 6106 C C . CYS D 1 91 ? -20.925 -146.954 133.571 1.00 11.91 83 CYS D C 1
ATOM 6107 O O . CYS D 1 91 ? -19.878 -147.219 134.187 1.00 12.41 83 CYS D O 1
ATOM 6110 N N . ALA D 1 92 ? -20.928 -146.106 132.539 1.00 11.82 84 ALA D N 1
ATOM 6111 C CA . ALA D 1 92 ? -19.664 -145.488 132.093 1.00 11.94 84 ALA D CA 1
ATOM 6112 C C . ALA D 1 92 ? -19.039 -144.695 133.209 1.00 11.94 84 ALA D C 1
ATOM 6113 O O . ALA D 1 92 ? -19.714 -143.922 133.865 1.00 11.66 84 ALA D O 1
ATOM 6115 N N . GLY D 1 93 ? -17.771 -144.937 133.500 1.00 12.25 85 GLY D N 1
ATOM 6116 C CA . GLY D 1 93 ? -17.122 -144.200 134.592 1.00 12.39 85 GLY D CA 1
ATOM 6117 C C . GLY D 1 93 ? -15.680 -144.594 134.719 1.00 12.71 85 GLY D C 1
ATOM 6118 O O . GLY D 1 93 ? -15.243 -145.595 134.125 1.00 13.02 85 GLY D O 1
ATOM 6119 N N . ILE D 1 94 ? -14.933 -143.733 135.382 1.00 12.88 86 ILE D N 1
ATOM 6120 C CA . ILE D 1 94 ? -13.507 -143.917 135.646 1.00 13.59 86 ILE D CA 1
ATOM 6121 C C . ILE D 1 94 ? -13.263 -143.617 137.125 1.00 13.97 86 ILE D C 1
ATOM 6122 O O . ILE D 1 94 ? -14.058 -142.931 137.766 1.00 13.31 86 ILE D O 1
ATOM 6127 N N . ALA D 1 95 ? -12.177 -144.168 137.664 1.00 14.89 87 ALA D N 1
ATOM 6128 C CA . ALA D 1 95 ? -11.899 -144.051 139.098 1.00 15.47 87 ALA D CA 1
ATOM 6129 C C . ALA D 1 95 ? -10.416 -143.778 139.372 1.00 16.59 87 ALA D C 1
ATOM 6130 O O . ALA D 1 95 ? -9.732 -144.613 139.948 1.00 17.70 87 ALA D O 1
ATOM 6132 N N . PRO D 1 96 ? -9.895 -142.624 138.928 1.00 17.58 88 PRO D N 1
ATOM 6133 C CA . PRO D 1 96 ? -8.519 -142.217 139.277 1.00 18.19 88 PRO D CA 1
ATOM 6134 C C . PRO D 1 96 ? -8.336 -142.014 140.770 1.00 17.61 88 PRO D C 1
ATOM 6135 O O . PRO D 1 96 ? -9.325 -141.948 141.534 1.00 17.84 88 PRO D O 1
ATOM 6139 N N . ALA D 1 97 ? -7.080 -142.048 141.174 1.00 17.18 89 ALA D N 1
ATOM 6140 C CA . ALA D 1 97 ? -6.686 -141.800 142.562 1.00 16.46 89 ALA D CA 1
ATOM 6141 C C . ALA D 1 97 ? -5.662 -140.704 142.594 1.00 16.16 89 ALA D C 1
ATOM 6142 O O . ALA D 1 97 ? -4.695 -140.714 141.827 1.00 16.24 89 ALA D O 1
ATOM 6144 N N . ALA D 1 98 ? -5.887 -139.725 143.464 1.00 15.10 90 ALA D N 1
ATOM 6145 C CA . ALA D 1 98 ? -4.905 -138.655 143.693 1.00 15.11 90 ALA D CA 1
ATOM 6146 C C . ALA D 1 98 ? -5.307 -137.883 144.938 1.00 14.65 90 ALA D C 1
ATOM 6147 O O . ALA D 1 98 ? -6.464 -137.530 145.083 1.00 13.50 90 ALA D O 1
ATOM 6149 N N . LYS D 1 99 ? -4.340 -137.619 145.804 1.00 15.19 91 LYS D N 1
ATOM 6150 C CA . LYS D 1 99 ? -4.608 -136.859 147.040 1.00 15.73 91 LYS D CA 1
ATOM 6151 C C . LYS D 1 99 ? -4.774 -135.359 146.772 1.00 15.13 91 LYS D C 1
ATOM 6152 O O . LYS D 1 99 ? -4.148 -134.785 145.855 1.00 15.06 91 LYS D O 1
ATOM 6158 N N . THR D 1 100 ? -5.555 -134.704 147.626 1.00 14.34 92 THR D N 1
ATOM 6159 C CA . THR D 1 100 ? -5.759 -133.266 147.535 1.00 14.26 92 THR D CA 1
ATOM 6160 C C . THR D 1 100 ? -4.427 -132.547 147.528 1.00 15.05 92 THR D C 1
ATOM 6161 O O . THR D 1 100 ? -4.252 -131.635 146.723 1.00 15.03 92 THR D O 1
ATOM 6165 N N . VAL D 1 101 ? -3.508 -132.956 148.400 1.00 15.80 93 VAL D N 1
ATOM 6166 C CA . VAL D 1 101 ? -2.135 -132.457 148.376 1.00 17.50 93 VAL D CA 1
ATOM 6167 C C . VAL D 1 101 ? -1.239 -133.681 148.273 1.00 18.81 93 VAL D C 1
ATOM 6168 O O . VAL D 1 101 ? -1.198 -134.490 149.182 1.00 18.66 93 VAL D O 1
ATOM 6172 N N . GLY D 1 102 ? -0.556 -133.801 147.132 1.00 20.75 94 GLY D N 1
ATOM 6173 C CA . GLY D 1 102 ? 0.397 -134.881 146.877 1.00 23.00 94 GLY D CA 1
ATOM 6174 C C . GLY D 1 102 ? 1.833 -134.513 147.247 1.00 25.07 94 GLY D C 1
ATOM 6175 O O . GLY D 1 102 ? 2.119 -133.399 147.709 1.00 25.67 94 GLY D O 1
ATOM 6176 N N . LYS D 1 103 ? 2.733 -135.475 147.049 1.00 27.52 95 LYS D N 1
ATOM 6177 C CA . LYS D 1 103 ? 4.191 -135.288 147.172 1.00 29.64 95 LYS D CA 1
ATOM 6178 C C . LYS D 1 103 ? 4.680 -134.108 146.353 1.00 30.78 95 LYS D C 1
ATOM 6179 O O . LYS D 1 103 ? 5.464 -133.291 146.819 1.00 32.43 95 LYS D O 1
ATOM 6181 N N . ASP D 1 104 ? 4.169 -134.019 145.137 1.00 30.95 96 ASP D N 1
ATOM 6182 C CA . ASP D 1 104 ? 4.644 -133.053 144.160 1.00 31.80 96 ASP D CA 1
ATOM 6183 C C . ASP D 1 104 ? 3.799 -131.784 144.029 1.00 29.83 96 ASP D C 1
ATOM 6184 O O . ASP D 1 104 ? 4.065 -130.959 143.159 1.00 31.10 96 ASP D O 1
ATOM 6189 N N . GLY D 1 105 ? 2.802 -131.631 144.889 1.00 26.48 97 GLY D N 1
ATOM 6190 C CA . GLY D 1 105 ? 1.963 -130.441 144.915 1.00 23.95 97 GLY D CA 1
ATOM 6191 C C . GLY D 1 105 ? 0.495 -130.821 144.968 1.00 21.26 97 GLY D C 1
ATOM 6192 O O . GLY D 1 105 ? 0.156 -131.985 145.160 1.00 20.77 97 GLY D O 1
ATOM 6193 N N . PRO D 1 106 ? -0.381 -129.839 144.757 1.00 19.45 98 PRO D N 1
ATOM 6194 C CA . PRO D 1 106 ? -1.824 -130.113 144.799 1.00 17.91 98 PRO D CA 1
ATOM 6195 C C . PRO D 1 106 ? -2.260 -131.060 143.695 1.00 16.50 98 PRO D C 1
ATOM 6196 O O . PRO D 1 106 ? -1.685 -131.076 142.612 1.00 16.49 98 PRO D O 1
ATOM 6200 N N . HIS D 1 107 ? -3.290 -131.843 143.992 1.00 15.13 99 HIS D N 1
ATOM 6201 C CA . HIS D 1 107 ? -4.044 -132.600 143.013 1.00 14.21 99 HIS D CA 1
ATOM 6202 C C . HIS D 1 107 ? -4.161 -131.808 141.694 1.00 14.10 99 HIS D C 1
ATOM 6203 O O . HIS D 1 107 ? -4.606 -130.691 141.690 1.00 13.86 99 HIS D O 1
ATOM 6210 N N . PRO D 1 108 ? -3.821 -132.426 140.577 1.00 14.22 100 PRO D N 1
ATOM 6211 C CA . PRO D 1 108 ? -3.983 -131.683 139.323 1.00 14.16 100 PRO D CA 1
ATOM 6212 C C . PRO D 1 108 ? -5.424 -131.332 139.043 1.00 13.77 100 PRO D C 1
ATOM 6213 O O . PRO D 1 108 ? -6.320 -132.157 139.239 1.00 13.58 100 PRO D O 1
ATOM 6217 N N . LEU D 1 109 ? -5.664 -130.115 138.604 1.00 13.99 101 LEU D N 1
ATOM 6218 C CA . LEU D 1 109 ? -7.024 -129.676 138.329 1.00 13.98 101 LEU D CA 1
ATOM 6219 C C . LEU D 1 109 ? -7.639 -130.485 137.199 1.00 14.08 101 LEU D C 1
ATOM 6220 O O . LEU D 1 109 ? -8.809 -130.885 137.290 1.00 13.18 101 LEU D O 1
ATOM 6225 N N . GLU D 1 110 ? -6.872 -130.747 136.141 1.00 14.83 102 GLU D N 1
ATOM 6226 C CA . GLU D 1 110 ? -7.476 -131.444 135.013 1.00 15.98 102 GLU D CA 1
ATOM 6227 C C . GLU D 1 110 ? -7.952 -132.867 135.373 1.00 14.80 102 GLU D C 1
ATOM 6228 O O . GLU D 1 110 ? -8.924 -133.339 134.814 1.00 14.26 102 GLU D O 1
ATOM 6234 N N . LEU D 1 111 ? -7.257 -133.544 136.287 1.00 14.12 103 LEU D N 1
ATOM 6235 C CA . LEU D 1 111 ? -7.663 -134.877 136.680 1.00 13.59 103 LEU D CA 1
ATOM 6236 C C . LEU D 1 111 ? -9.004 -134.804 137.391 1.00 12.45 103 LEU D C 1
ATOM 6237 O O . LEU D 1 111 ? -9.881 -135.654 137.193 1.00 11.84 103 LEU D O 1
ATOM 6242 N N . PHE D 1 112 ? -9.166 -133.819 138.282 1.00 11.89 104 PHE D N 1
ATOM 6243 C CA . PHE D 1 112 ? -10.447 -133.627 138.929 1.00 11.23 104 PHE D CA 1
ATOM 6244 C C . PHE D 1 112 ? -11.555 -133.339 137.900 1.00 10.97 104 PHE D C 1
ATOM 6245 O O . PHE D 1 112 ? -12.611 -134.001 137.893 1.00 10.57 104 PHE D O 1
ATOM 6253 N N . ALA D 1 113 ? -11.295 -132.388 136.996 1.00 11.10 105 ALA D N 1
ATOM 6254 C CA . ALA D 1 113 ? -12.283 -132.006 135.991 1.00 11.31 105 ALA D CA 1
ATOM 6255 C C . ALA D 1 113 ? -12.654 -133.230 135.091 1.00 11.56 105 ALA D C 1
ATOM 6256 O O . ALA D 1 113 ? -13.806 -133.419 134.743 1.00 11.57 105 ALA D O 1
ATOM 6258 N N . LYS D 1 114 ? -11.676 -134.042 134.777 1.00 12.14 106 LYS D N 1
ATOM 6259 C CA . LYS D 1 114 ? -11.894 -135.174 133.875 1.00 13.07 106 LYS D CA 1
ATOM 6260 C C . LYS D 1 114 ? -12.793 -136.207 134.564 1.00 12.12 106 LYS D C 1
ATOM 6261 O O . LYS D 1 114 ? -13.739 -136.695 133.956 1.00 12.01 106 LYS D O 1
ATOM 6267 N N . THR D 1 115 ? -12.496 -136.544 135.824 1.00 11.66 107 THR D N 1
ATOM 6268 C CA . THR D 1 115 ? -13.346 -137.438 136.598 1.00 11.18 107 THR D CA 1
ATOM 6269 C C . THR D 1 115 ? -14.800 -136.948 136.700 1.00 10.51 107 THR D C 1
ATOM 6270 O O . THR D 1 115 ? -15.758 -137.727 136.501 1.00 10.02 107 THR D O 1
ATOM 6274 N N . ILE D 1 116 ? -14.947 -135.660 136.986 1.00 10.27 108 ILE D N 1
ATOM 6275 C CA A ILE D 1 116 ? -16.263 -135.046 137.079 0.50 10.04 108 ILE D CA 1
ATOM 6276 C CA B ILE D 1 116 ? -16.262 -135.048 137.080 0.50 10.15 108 ILE D CA 1
ATOM 6277 C C . ILE D 1 116 ? -16.951 -135.090 135.715 1.00 10.20 108 ILE D C 1
ATOM 6278 O O . ILE D 1 116 ? -18.147 -135.373 135.628 1.00 10.09 108 ILE D O 1
ATOM 6287 N N . THR D 1 117 ? -16.203 -134.838 134.648 1.00 10.42 109 THR D N 1
ATOM 6288 C CA . THR D 1 117 ? -16.804 -134.767 133.309 1.00 10.77 109 THR D CA 1
ATOM 6289 C C . THR D 1 117 ? -17.326 -136.136 132.831 1.00 10.67 109 THR D C 1
ATOM 6290 O O . THR D 1 117 ? -18.439 -136.234 132.314 1.00 10.73 109 THR D O 1
ATOM 6294 N N . VAL D 1 118 ? -16.542 -137.188 133.017 1.00 10.62 110 VAL D N 1
ATOM 6295 C CA . VAL D 1 118 ? -16.977 -138.531 132.623 1.00 10.67 110 VAL D CA 1
ATOM 6296 C C . VAL D 1 118 ? -18.109 -139.017 133.505 1.00 10.34 110 VAL D C 1
ATOM 6297 O O . VAL D 1 118 ? -19.142 -139.488 133.029 1.00 10.28 110 VAL D O 1
ATOM 6301 N N . ASN D 1 119 ? -17.915 -138.902 134.803 1.00 9.85 111 ASN D N 1
ATOM 6302 C CA . ASN D 1 119 ? -18.777 -139.639 135.712 1.00 9.52 111 ASN D CA 1
ATOM 6303 C C . ASN D 1 119 ? -20.073 -138.906 136.012 1.00 9.34 111 ASN D C 1
ATOM 6304 O O . ASN D 1 119 ? -21.117 -139.528 136.238 1.00 9.32 111 ASN D O 1
ATOM 6309 N N . LEU D 1 120 ? -20.002 -137.594 136.158 1.00 9.37 112 LEU D N 1
ATOM 6310 C CA . LEU D 1 120 ? -21.132 -136.803 136.551 1.00 9.26 112 LEU D CA 1
ATOM 6311 C C . LEU D 1 120 ? -21.756 -136.094 135.368 1.00 9.45 112 LEU D C 1
ATOM 6312 O O . LEU D 1 120 ? -22.927 -136.308 135.094 1.00 9.42 112 LEU D O 1
ATOM 6317 N N . ILE D 1 121 ? -20.974 -135.260 134.658 1.00 9.50 113 ILE D N 1
ATOM 6318 C CA . ILE D 1 121 ? -21.531 -134.554 133.490 1.00 9.71 113 ILE D CA 1
ATOM 6319 C C . ILE D 1 121 ? -21.998 -135.599 132.444 1.00 9.69 113 ILE D C 1
ATOM 6320 O O . ILE D 1 121 ? -23.062 -135.457 131.857 1.00 9.78 113 ILE D O 1
ATOM 6325 N N . GLY D 1 122 ? -21.208 -136.640 132.243 1.00 9.76 114 GLY D N 1
ATOM 6326 C CA . GLY D 1 122 ? -21.541 -137.701 131.278 1.00 9.81 114 GLY D CA 1
ATOM 6327 C C . GLY D 1 122 ? -22.825 -138.434 131.605 1.00 9.76 114 GLY D C 1
ATOM 6328 O O . GLY D 1 122 ? -23.659 -138.713 130.739 1.00 9.90 114 GLY D O 1
ATOM 6329 N N . THR D 1 123 ? -22.986 -138.769 132.890 1.00 9.38 115 THR D N 1
ATOM 6330 C CA . THR D 1 123 ? -24.213 -139.396 133.332 1.00 9.47 115 THR D CA 1
ATOM 6331 C C . THR D 1 123 ? -25.400 -138.454 133.106 1.00 9.38 115 THR D C 1
ATOM 6332 O O . THR D 1 123 ? -26.412 -138.883 132.585 1.00 9.53 115 THR D O 1
ATOM 6336 N N . PHE D 1 124 ? -25.276 -137.180 133.479 1.00 9.00 116 PHE D N 1
ATOM 6337 C CA . PHE D 1 124 ? -26.360 -136.261 133.216 1.00 9.15 116 PHE D CA 1
ATOM 6338 C C . PHE D 1 124 ? -26.685 -136.098 131.730 1.00 9.45 116 PHE D C 1
ATOM 6339 O O . PHE D 1 124 ? -27.850 -135.991 131.335 1.00 9.51 116 PHE D O 1
ATOM 6347 N N . ASN D 1 125 ? -25.644 -136.075 130.909 1.00 9.61 117 ASN D N 1
ATOM 6348 C CA . ASN D 1 125 ? -25.812 -135.895 129.468 1.00 10.17 117 ASN D CA 1
ATOM 6349 C C . ASN D 1 125 ? -26.641 -137.049 128.898 1.00 10.51 117 ASN D C 1
ATOM 6350 O O . ASN D 1 125 ? -27.570 -136.832 128.108 1.00 10.96 117 ASN D O 1
ATOM 6355 N N . MET D 1 126 ? -26.330 -138.266 129.309 1.00 10.36 118 MET D N 1
ATOM 6356 C CA . MET D 1 126 ? -27.112 -139.435 128.877 1.00 10.86 118 MET D CA 1
ATOM 6357 C C . MET D 1 126 ? -28.540 -139.384 129.403 1.00 10.81 118 MET D C 1
ATOM 6358 O O . MET D 1 126 ? -29.473 -139.662 128.680 1.00 11.00 118 MET D O 1
ATOM 6363 N N . ILE D 1 127 ? -28.704 -138.997 130.669 1.00 10.25 119 ILE D N 1
ATOM 6364 C CA . ILE D 1 127 ? -30.028 -138.925 131.272 1.00 10.30 119 ILE D CA 1
ATOM 6365 C C . ILE D 1 127 ? -30.910 -137.941 130.495 1.00 10.60 119 ILE D C 1
ATOM 6366 O O . ILE D 1 127 ? -32.015 -138.267 130.138 1.00 10.40 119 ILE D O 1
ATOM 6371 N N . ARG D 1 128 ? -30.424 -136.724 130.246 1.00 10.57 120 ARG D N 1
ATOM 6372 C CA . ARG D 1 128 ? -31.285 -135.700 129.660 1.00 11.10 120 ARG D CA 1
ATOM 6373 C C . ARG D 1 128 ? -31.804 -136.079 128.264 1.00 11.66 120 ARG D C 1
ATOM 6374 O O . ARG D 1 128 ? -32.963 -135.884 127.958 1.00 12.22 120 ARG D O 1
ATOM 6382 N N . VAL D 1 129 ? -30.952 -136.732 127.489 1.00 11.77 121 VAL D N 1
ATOM 6383 C CA . VAL D 1 129 ? -31.274 -137.098 126.122 1.00 12.30 121 VAL D CA 1
ATOM 6384 C C . VAL D 1 129 ? -32.206 -138.296 126.127 1.00 12.39 121 VAL D C 1
ATOM 6385 O O . VAL D 1 129 ? -33.212 -138.315 125.414 1.00 12.93 121 VAL D O 1
ATOM 6389 N N . ALA D 1 130 ? -31.874 -139.270 126.957 1.00 12.04 122 ALA D N 1
ATOM 6390 C CA . ALA D 1 130 ? -32.679 -140.487 127.064 1.00 12.19 122 ALA D CA 1
ATOM 6391 C C . ALA D 1 130 ? -34.052 -140.140 127.660 1.00 12.31 122 ALA D C 1
ATOM 6392 O O . ALA D 1 130 ? -35.057 -140.628 127.166 1.00 12.56 122 ALA D O 1
ATOM 6394 N N . ALA D 1 131 ? -34.114 -139.259 128.663 1.00 12.03 123 ALA D N 1
ATOM 6395 C CA . ALA D 1 131 ? -35.389 -138.864 129.236 1.00 12.42 123 ALA D CA 1
ATOM 6396 C C . ALA D 1 131 ? -36.301 -138.166 128.234 1.00 13.18 123 ALA D C 1
ATOM 6397 O O . ALA D 1 131 ? -37.487 -138.418 128.224 1.00 13.63 123 ALA D O 1
ATOM 6399 N N . ALA D 1 132 ? -35.729 -137.307 127.406 1.00 13.46 124 ALA D N 1
ATOM 6400 C CA . ALA D 1 132 ? -36.485 -136.632 126.369 1.00 14.24 124 ALA D CA 1
ATOM 6401 C C . ALA D 1 132 ? -37.131 -137.648 125.406 1.00 14.93 124 ALA D C 1
ATOM 6402 O O . ALA D 1 132 ? -38.310 -137.496 125.016 1.00 15.36 124 ALA D O 1
ATOM 6404 N N . ALA D 1 133 ? -36.384 -138.692 125.060 1.00 14.96 125 ALA D N 1
ATOM 6405 C CA . ALA D 1 133 ? -36.903 -139.733 124.186 1.00 15.71 125 ALA D CA 1
ATOM 6406 C C . ALA D 1 133 ? -37.954 -140.559 124.893 1.00 16.13 125 ALA D C 1
ATOM 6407 O O . ALA D 1 133 ? -39.028 -140.829 124.308 1.00 16.76 125 ALA D O 1
ATOM 6409 N N . MET D 1 134 ? -37.665 -140.952 126.140 1.00 15.80 126 MET D N 1
ATOM 6410 C CA . MET D 1 134 ? -38.656 -141.718 126.936 1.00 16.56 126 MET D CA 1
ATOM 6411 C C . MET D 1 134 ? -39.951 -140.958 127.137 1.00 16.72 126 MET D C 1
ATOM 6412 O O . MET D 1 134 ? -41.021 -141.569 127.129 1.00 17.09 126 MET D O 1
ATOM 6417 N N . ALA D 1 135 ? -39.877 -139.629 127.262 1.00 16.60 127 ALA D N 1
ATOM 6418 C CA . ALA D 1 135 ? -41.079 -138.814 127.505 1.00 17.39 127 ALA D CA 1
ATOM 6419 C C . ALA D 1 135 ? -42.067 -138.861 126.328 1.00 18.46 127 ALA D C 1
ATOM 6420 O O . ALA D 1 135 ? -43.244 -138.637 126.518 1.00 18.75 127 ALA D O 1
ATOM 6422 N N . ALA D 1 136 ? -41.576 -139.162 125.128 1.00 19.38 128 ALA D N 1
ATOM 6423 C CA . ALA D 1 136 ? -42.406 -139.336 123.934 1.00 20.69 128 ALA D CA 1
ATOM 6424 C C . ALA D 1 136 ? -43.083 -140.713 123.835 1.00 21.36 128 ALA D C 1
ATOM 6425 O O . ALA D 1 136 ? -43.960 -140.891 123.004 1.00 22.42 128 ALA D O 1
ATOM 6427 N N . ASN D 1 137 ? -42.712 -141.681 124.680 1.00 21.20 129 ASN D N 1
ATOM 6428 C CA . ASN D 1 137 ? -43.307 -143.025 124.669 1.00 21.84 129 ASN D CA 1
ATOM 6429 C C . ASN D 1 137 ? -44.736 -143.005 125.210 1.00 23.37 129 ASN D C 1
ATOM 6430 O O . ASN D 1 137 ? -45.104 -142.147 126.020 1.00 23.05 129 ASN D O 1
ATOM 6435 N N . GLU D 1 138 ? -45.519 -143.992 124.802 1.00 25.42 130 GLU D N 1
ATOM 6436 C CA . GLU D 1 138 ? -46.746 -144.327 125.510 1.00 26.97 130 GLU D CA 1
ATOM 6437 C C . GLU D 1 138 ? -46.366 -145.039 126.786 1.00 25.57 130 GLU D C 1
ATOM 6438 O O . GLU D 1 138 ? -45.409 -145.796 126.775 1.00 24.93 130 GLU D O 1
ATOM 6444 N N . PRO D 1 139 ? -47.115 -144.816 127.881 1.00 24.84 131 PRO D N 1
ATOM 6445 C CA . PRO D 1 139 ? -46.822 -145.535 129.108 1.00 24.71 131 PRO D CA 1
ATOM 6446 C C . PRO D 1 139 ? -46.989 -147.030 128.969 1.00 25.84 131 PRO D C 1
ATOM 6447 O O . PRO D 1 139 ? -47.881 -147.480 128.212 1.00 26.80 131 PRO D O 1
ATOM 6451 N N . ALA D 1 140 ? -46.157 -147.791 129.679 1.00 25.86 132 ALA D N 1
ATOM 6452 C CA . ALA D 1 140 ? -46.319 -149.234 129.787 1.00 27.25 132 ALA D CA 1
ATOM 6453 C C . ALA D 1 140 ? -47.562 -149.521 130.619 1.00 28.18 132 ALA D C 1
ATOM 6454 O O . ALA D 1 140 ? -48.100 -148.624 131.273 1.00 27.90 132 ALA D O 1
ATOM 6456 N N . PRO D 1 141 ? -48.026 -150.786 130.618 1.00 30.46 133 PRO D N 1
ATOM 6457 C CA . PRO D 1 141 ? -49.259 -151.052 131.362 1.00 31.23 133 PRO D CA 1
ATOM 6458 C C . PRO D 1 141 ? -49.210 -150.701 132.847 1.00 31.51 133 PRO D C 1
ATOM 6459 O O . PRO D 1 141 ? -50.226 -150.282 133.401 1.00 32.44 133 PRO D O 1
ATOM 6463 N N . THR D 1 142 ? -48.038 -150.814 133.476 1.00 31.47 134 THR D N 1
ATOM 6464 C CA . THR D 1 142 ? -47.869 -150.394 134.865 1.00 31.21 134 THR D CA 1
ATOM 6465 C C . THR D 1 142 ? -47.695 -148.895 135.076 1.00 28.46 134 THR D C 1
ATOM 6466 O O . THR D 1 142 ? -47.701 -148.443 136.204 1.00 27.87 134 THR D O 1
ATOM 6470 N N . GLY D 1 143 ? -47.581 -148.124 133.996 1.00 26.31 135 GLY D N 1
ATOM 6471 C CA . GLY D 1 143 ? -47.676 -146.671 134.058 1.00 24.37 135 GLY D CA 1
ATOM 6472 C C . GLY D 1 143 ? -46.414 -145.937 133.617 1.00 22.28 135 GLY D C 1
ATOM 6473 O O . GLY D 1 143 ? -46.470 -144.751 133.316 1.00 21.42 135 GLY D O 1
ATOM 6474 N N . GLU D 1 144 ? -45.276 -146.628 133.633 1.00 20.85 136 GLU D N 1
ATOM 6475 C CA . GLU D 1 144 ? -43.992 -145.982 133.374 1.00 19.85 136 GLU D CA 1
ATOM 6476 C C . GLU D 1 144 ? -43.824 -145.748 131.884 1.00 18.86 136 GLU D C 1
ATOM 6477 O O . GLU D 1 144 ? -44.143 -146.602 131.089 1.00 18.87 136 GLU D O 1
ATOM 6483 N N . ARG D 1 145 ? -43.291 -144.589 131.527 1.00 17.72 137 ARG D N 1
ATOM 6484 C CA . ARG D 1 145 ? -42.750 -144.391 130.179 1.00 17.55 137 ARG D CA 1
ATOM 6485 C C . ARG D 1 145 ? -41.327 -144.912 130.083 1.00 16.71 137 ARG D C 1
ATOM 6486 O O . ARG D 1 145 ? -40.881 -145.322 129.008 1.00 16.64 137 ARG D O 1
ATOM 6494 N N . GLY D 1 146 ? -40.616 -144.931 131.203 1.00 15.52 138 GLY D N 1
ATOM 6495 C CA . GLY D 1 146 ? -39.272 -145.477 131.238 1.00 14.90 138 GLY D CA 1
ATOM 6496 C C . GLY D 1 146 ? -38.694 -145.401 132.635 1.00 14.20 138 GLY D C 1
ATOM 6497 O O . GLY D 1 146 ? -39.348 -144.889 133.554 1.00 14.01 138 GLY D O 1
ATOM 6498 N N . VAL D 1 147 ? -37.490 -145.951 132.786 1.00 13.59 139 VAL D N 1
ATOM 6499 C CA . VAL D 1 147 ? -36.781 -145.987 134.082 1.00 13.04 139 VAL D CA 1
ATOM 6500 C C . VAL D 1 147 ? -35.306 -145.696 133.818 1.00 12.78 139 VAL D C 1
ATOM 6501 O O . VAL D 1 147 ? -34.726 -146.241 132.881 1.00 12.75 139 VAL D O 1
ATOM 6505 N N . ILE D 1 148 ? -34.712 -144.825 134.634 1.00 12.23 140 ILE D N 1
ATOM 6506 C CA . ILE D 1 148 ? -33.306 -144.490 134.522 1.00 12.18 140 ILE D CA 1
ATOM 6507 C C . ILE D 1 148 ? -32.596 -144.968 135.787 1.00 11.67 140 ILE D C 1
ATOM 6508 O O . ILE D 1 148 ? -33.035 -144.644 136.920 1.00 11.44 140 ILE D O 1
ATOM 6513 N N . VAL D 1 149 ? -31.513 -145.713 135.589 1.00 11.37 141 VAL D N 1
ATOM 6514 C CA . VAL D 1 149 ? -30.698 -146.200 136.697 1.00 11.20 141 VAL D CA 1
ATOM 6515 C C . VAL D 1 149 ? -29.278 -145.679 136.478 1.00 11.02 141 VAL D C 1
ATOM 6516 O O . VAL D 1 149 ? -28.717 -145.919 135.412 1.00 11.08 141 VAL D O 1
ATOM 6520 N N . SER D 1 150 ? -28.700 -145.046 137.495 1.00 10.49 142 SER D N 1
ATOM 6521 C CA . SER D 1 150 ? -27.311 -144.597 137.438 1.00 10.37 142 SER D CA 1
ATOM 6522 C C . SER D 1 150 ? -26.475 -145.262 138.509 1.00 10.17 142 SER D C 1
ATOM 6523 O O . SER D 1 150 ? -26.994 -145.824 139.471 1.00 9.86 142 SER D O 1
ATOM 6526 N N . THR D 1 151 ? -25.166 -145.250 138.278 1.00 9.95 143 THR D N 1
ATOM 6527 C CA . THR D 1 151 ? -24.192 -145.871 139.165 1.00 10.03 143 THR D CA 1
ATOM 6528 C C . THR D 1 151 ? -23.393 -144.807 139.901 1.00 9.78 143 THR D C 1
ATOM 6529 O O . THR D 1 151 ? -22.611 -144.051 139.319 1.00 9.81 143 THR D O 1
ATOM 6533 N N . ALA D 1 152 ? -23.552 -144.790 141.233 1.00 9.48 144 ALA D N 1
ATOM 6534 C CA . ALA D 1 152 ? -22.734 -143.917 142.081 1.00 9.32 144 ALA D CA 1
ATOM 6535 C C . ALA D 1 152 ? -21.609 -144.816 142.573 1.00 9.35 144 ALA D C 1
ATOM 6536 O O . ALA D 1 152 ? -20.945 -145.485 141.739 1.00 9.62 144 ALA D O 1
ATOM 6538 N N . SER D 1 153 ? -21.407 -144.896 143.887 1.00 9.47 145 SER D N 1
ATOM 6539 C CA . SER D 1 153 ? -20.408 -145.713 144.503 1.00 9.58 145 SER D CA 1
ATOM 6540 C C . SER D 1 153 ? -20.573 -145.505 145.979 1.00 9.60 145 SER D C 1
ATOM 6541 O O . SER D 1 153 ? -21.050 -144.439 146.388 1.00 9.46 145 SER D O 1
ATOM 6544 N N . VAL D 1 154 ? -20.104 -146.455 146.794 1.00 9.84 146 VAL D N 1
ATOM 6545 C CA . VAL D 1 154 ? -20.008 -146.182 148.250 1.00 9.95 146 VAL D CA 1
ATOM 6546 C C . VAL D 1 154 ? -19.061 -145.010 148.527 1.00 10.04 146 VAL D C 1
ATOM 6547 O O . VAL D 1 154 ? -19.155 -144.416 149.577 1.00 10.03 146 VAL D O 1
ATOM 6551 N N . ALA D 1 155 ? -18.183 -144.656 147.581 1.00 10.12 147 ALA D N 1
ATOM 6552 C CA . ALA D 1 155 ? -17.333 -143.471 147.716 1.00 10.44 147 ALA D CA 1
ATOM 6553 C C . ALA D 1 155 ? -18.120 -142.165 147.797 1.00 10.40 147 ALA D C 1
ATOM 6554 O O . ALA D 1 155 ? -17.571 -141.154 148.228 1.00 10.37 147 ALA D O 1
ATOM 6556 N N . ALA D 1 156 ? -19.396 -142.173 147.396 1.00 10.42 148 ALA D N 1
ATOM 6557 C CA . ALA D 1 156 ? -20.252 -141.017 147.582 1.00 10.72 148 ALA D CA 1
ATOM 6558 C C . ALA D 1 156 ? -20.383 -140.681 149.045 1.00 11.19 148 ALA D C 1
ATOM 6559 O O . ALA D 1 156 ? -20.672 -139.524 149.401 1.00 11.33 148 ALA D O 1
ATOM 6561 N N . PHE D 1 157 ? -20.243 -141.714 149.894 1.00 11.49 149 PHE D N 1
ATOM 6562 C CA . PHE D 1 157 ? -20.456 -141.611 151.339 1.00 12.11 149 PHE D CA 1
ATOM 6563 C C . PHE D 1 157 ? -19.219 -141.897 152.168 1.00 12.22 149 PHE D C 1
ATOM 6564 O O . PHE D 1 157 ? -19.092 -141.348 153.267 1.00 12.68 149 PHE D O 1
ATOM 6572 N N . ASP D 1 158 ? -18.336 -142.757 151.663 1.00 11.97 150 ASP D N 1
ATOM 6573 C CA . ASP D 1 158 ? -17.211 -143.314 152.431 1.00 12.36 150 ASP D CA 1
ATOM 6574 C C . ASP D 1 158 ? -15.875 -142.957 151.720 1.00 12.03 150 ASP D C 1
ATOM 6575 O O . ASP D 1 158 ? -14.931 -143.758 151.733 1.00 12.44 150 ASP D O 1
ATOM 6580 N N . GLY D 1 159 ? -15.790 -141.799 151.086 1.00 11.36 151 GLY D N 1
ATOM 6581 C CA . GLY D 1 159 ? -14.635 -141.500 150.258 1.00 11.30 151 GLY D CA 1
ATOM 6582 C C . GLY D 1 159 ? -13.337 -141.664 150.995 1.00 11.59 151 GLY D C 1
ATOM 6583 O O . GLY D 1 159 ? -13.180 -141.138 152.088 1.00 11.56 151 GLY D O 1
ATOM 6584 N N . GLN D 1 160 ? -12.393 -142.376 150.378 1.00 11.85 152 GLN D N 1
ATOM 6585 C CA . GLN D 1 160 ? -11.106 -142.709 150.957 1.00 12.19 152 GLN D CA 1
ATOM 6586 C C . GLN D 1 160 ? -10.072 -141.655 150.600 1.00 12.14 152 GLN D C 1
ATOM 6587 O O . GLN D 1 160 ? -10.291 -140.830 149.734 1.00 11.88 152 GLN D O 1
ATOM 6593 N N . ILE D 1 161 ? -8.929 -141.764 151.243 1.00 12.25 153 ILE D N 1
ATOM 6594 C CA . ILE D 1 161 ? -7.764 -140.963 150.871 1.00 12.55 153 ILE D CA 1
ATOM 6595 C C . ILE D 1 161 ? -7.510 -141.201 149.384 1.00 12.49 153 ILE D C 1
ATOM 6596 O O . ILE D 1 161 ? -7.523 -142.357 148.919 1.00 12.54 153 ILE D O 1
ATOM 6601 N N . GLY D 1 162 ? -7.318 -140.115 148.640 1.00 12.35 154 GLY D N 1
ATOM 6602 C CA . GLY D 1 162 ? -7.069 -140.213 147.192 1.00 12.42 154 GLY D CA 1
ATOM 6603 C C . GLY D 1 162 ? -8.300 -140.273 146.301 1.00 12.09 154 GLY D C 1
ATOM 6604 O O . GLY D 1 162 ? -8.182 -140.232 145.081 1.00 11.91 154 GLY D O 1
ATOM 6605 N N . GLN D 1 163 ? -9.490 -140.348 146.913 1.00 11.76 155 GLN D N 1
ATOM 6606 C CA . GLN D 1 163 ? -10.747 -140.419 146.204 1.00 11.56 155 GLN D CA 1
ATOM 6607 C C . GLN D 1 163 ? -11.545 -139.147 146.116 1.00 10.93 155 GLN D C 1
ATOM 6608 O O . GLN D 1 163 ? -12.739 -139.204 145.769 1.00 10.70 155 GLN D O 1
ATOM 6614 N N . ALA D 1 164 ? -10.955 -137.971 146.376 1.00 10.80 156 ALA D N 1
ATOM 6615 C CA . ALA D 1 164 ? -11.758 -136.744 146.373 1.00 10.40 156 ALA D CA 1
ATOM 6616 C C . ALA D 1 164 ? -12.505 -136.536 145.048 1.00 9.98 156 ALA D C 1
ATOM 6617 O O . ALA D 1 164 ? -13.678 -136.224 145.043 1.00 9.48 156 ALA D O 1
ATOM 6619 N N . ALA D 1 165 ? -11.820 -136.729 143.919 1.00 9.97 157 ALA D N 1
ATOM 6620 C CA . ALA D 1 165 ? -12.476 -136.495 142.636 1.00 9.89 157 ALA D CA 1
ATOM 6621 C C . ALA D 1 165 ? -13.594 -137.539 142.373 1.00 9.79 157 ALA D C 1
ATOM 6622 O O . ALA D 1 165 ? -14.703 -137.179 142.003 1.00 9.74 157 ALA D O 1
ATOM 6624 N N . TYR D 1 166 ? -13.281 -138.816 142.563 1.00 9.97 158 TYR D N 1
ATOM 6625 C CA . TYR D 1 166 ? -14.234 -139.892 142.344 1.00 9.92 158 TYR D CA 1
ATOM 6626 C C . TYR D 1 166 ? -15.450 -139.693 143.278 1.00 9.53 158 TYR D C 1
ATOM 6627 O O . TYR D 1 166 ? -16.607 -139.761 142.840 1.00 9.43 158 TYR D O 1
ATOM 6636 N N . ALA D 1 167 ? -15.170 -139.431 144.542 1.00 9.34 159 ALA D N 1
ATOM 6637 C CA . ALA D 1 167 ? -16.231 -139.230 145.558 1.00 9.12 159 ALA D CA 1
ATOM 6638 C C . ALA D 1 167 ? -17.105 -138.025 145.220 1.00 8.84 159 ALA D C 1
ATOM 6639 O O . ALA D 1 167 ? -18.329 -138.148 145.260 1.00 8.81 159 ALA D O 1
ATOM 6641 N N . ALA D 1 168 ? -16.502 -136.893 144.815 1.00 8.75 160 ALA D N 1
ATOM 6642 C CA . ALA D 1 168 ? -17.307 -135.743 144.335 1.00 8.67 160 ALA D CA 1
ATOM 6643 C C . ALA D 1 168 ? -18.233 -136.130 143.198 1.00 8.57 160 ALA D C 1
ATOM 6644 O O . ALA D 1 168 ? -19.416 -135.844 143.208 1.00 8.66 160 ALA D O 1
ATOM 6646 N N . SER D 1 169 ? -17.702 -136.863 142.212 1.00 8.54 161 SER D N 1
ATOM 6647 C CA . SER D 1 169 ? -18.456 -137.203 141.066 1.00 8.33 161 SER D CA 1
ATOM 6648 C C . SER D 1 169 ? -19.621 -138.138 141.407 1.00 8.17 161 SER D C 1
ATOM 6649 O O . SER D 1 169 ? -20.713 -137.945 140.899 1.00 8.13 161 SER D O 1
ATOM 6652 N N . LYS D 1 170 ? -19.359 -139.091 142.293 1.00 8.17 162 LYS D N 1
ATOM 6653 C CA . LYS D 1 170 ? -20.344 -140.114 142.625 1.00 8.33 162 LYS D CA 1
ATOM 6654 C C . LYS D 1 170 ? -21.406 -139.571 143.603 1.00 8.11 162 LYS D C 1
ATOM 6655 O O . LYS D 1 170 ? -22.603 -139.948 143.503 1.00 7.98 162 LYS D O 1
ATOM 6661 N N . ALA D 1 171 ? -20.967 -138.736 144.544 1.00 8.19 163 ALA D N 1
ATOM 6662 C CA . ALA D 1 171 ? -21.895 -137.950 145.382 1.00 8.23 163 ALA D CA 1
ATOM 6663 C C . ALA D 1 171 ? -22.805 -137.071 144.543 1.00 8.36 163 ALA D C 1
ATOM 6664 O O . ALA D 1 171 ? -24.001 -136.964 144.810 1.00 8.32 163 ALA D O 1
ATOM 6666 N N . GLY D 1 172 ? -22.254 -136.459 143.497 1.00 8.45 164 GLY D N 1
ATOM 6667 C CA . GLY D 1 172 ? -23.095 -135.703 142.535 1.00 8.78 164 GLY D CA 1
ATOM 6668 C C . GLY D 1 172 ? -24.190 -136.550 141.902 1.00 8.73 164 GLY D C 1
ATOM 6669 O O . GLY D 1 172 ? -25.376 -136.160 141.850 1.00 8.81 164 GLY D O 1
ATOM 6670 N N . VAL D 1 173 ? -23.788 -137.724 141.411 1.00 8.96 165 VAL D N 1
ATOM 6671 C CA . VAL D 1 173 ? -24.736 -138.649 140.819 1.00 9.12 165 VAL D CA 1
ATOM 6672 C C . VAL D 1 173 ? -25.802 -139.032 141.829 1.00 9.05 165 VAL D C 1
ATOM 6673 O O . VAL D 1 173 ? -27.015 -138.972 141.524 1.00 9.06 165 VAL D O 1
ATOM 6677 N N . ALA D 1 174 ? -25.377 -139.395 143.046 1.00 8.81 166 ALA D N 1
ATOM 6678 C CA . ALA D 1 174 ? -26.327 -139.782 144.068 1.00 8.87 166 ALA D CA 1
ATOM 6679 C C . ALA D 1 174 ? -27.279 -138.645 144.411 1.00 9.05 166 ALA D C 1
ATOM 6680 O O . ALA D 1 174 ? -28.484 -138.838 144.481 1.00 9.20 166 ALA D O 1
ATOM 6682 N N . GLY D 1 175 ? -26.739 -137.452 144.578 1.00 8.92 167 GLY D N 1
ATOM 6683 C CA . GLY D 1 175 ? -27.535 -136.313 145.010 1.00 9.16 167 GLY D CA 1
ATOM 6684 C C . GLY D 1 175 ? -28.563 -135.793 143.980 1.00 9.38 167 GLY D C 1
ATOM 6685 O O . GLY D 1 175 ? -29.549 -135.183 144.382 1.00 9.73 167 GLY D O 1
ATOM 6686 N N . MET D 1 176 ? -28.311 -135.985 142.678 1.00 9.24 168 MET D N 1
ATOM 6687 C CA . MET D 1 176 ? -29.234 -135.534 141.660 1.00 9.62 168 MET D CA 1
ATOM 6688 C C . MET D 1 176 ? -30.380 -136.502 141.406 1.00 9.52 168 MET D C 1
ATOM 6689 O O . MET D 1 176 ? -31.301 -136.172 140.673 1.00 9.86 168 MET D O 1
ATOM 6694 N N . THR D 1 177 ? -30.333 -137.670 142.033 1.00 9.01 169 THR D N 1
ATOM 6695 C CA . THR D 1 177 ? -31.392 -138.694 141.821 1.00 9.21 169 THR D CA 1
ATOM 6696 C C . THR D 1 177 ? -32.770 -138.134 142.157 1.00 9.21 169 THR D C 1
ATOM 6697 O O . THR D 1 177 ? -33.707 -138.241 141.346 1.00 9.58 169 THR D O 1
ATOM 6701 N N . LEU D 1 178 ? -32.872 -137.466 143.297 1.00 8.85 170 LEU D N 1
ATOM 6702 C CA . LEU D 1 178 ? -34.154 -136.934 143.726 1.00 8.95 170 LEU D CA 1
ATOM 6703 C C . LEU D 1 178 ? -34.695 -135.801 142.850 1.00 8.99 170 LEU D C 1
ATOM 6704 O O . LEU D 1 178 ? -35.826 -135.868 142.408 1.00 9.43 170 LEU D O 1
ATOM 6709 N N . PRO D 1 179 ? -33.906 -134.728 142.594 1.00 8.72 171 PRO D N 1
ATOM 6710 C CA . PRO D 1 179 ? -34.472 -133.708 141.722 1.00 8.92 171 PRO D CA 1
ATOM 6711 C C . PRO D 1 179 ? -34.800 -134.193 140.307 1.00 9.17 171 PRO D C 1
ATOM 6712 O O . PRO D 1 179 ? -35.783 -133.729 139.703 1.00 9.38 171 PRO D O 1
ATOM 6716 N N . ILE D 1 180 ? -34.023 -135.130 139.784 1.00 9.08 172 ILE D N 1
ATOM 6717 C CA . ILE D 1 180 ? -34.355 -135.655 138.450 1.00 9.24 172 ILE D CA 1
ATOM 6718 C C . ILE D 1 180 ? -35.654 -136.507 138.527 1.00 9.46 172 ILE D C 1
ATOM 6719 O O . ILE D 1 180 ? -36.503 -136.417 137.660 1.00 9.84 172 ILE D O 1
ATOM 6724 N N . ALA D 1 181 ? -35.800 -137.287 139.574 1.00 9.34 173 ALA D N 1
ATOM 6725 C CA . ALA D 1 181 ? -37.064 -138.008 139.766 1.00 9.59 173 ALA D CA 1
ATOM 6726 C C . ALA D 1 181 ? -38.245 -137.023 139.822 1.00 9.97 173 ALA D C 1
ATOM 6727 O O . ALA D 1 181 ? -39.306 -137.254 139.235 1.00 10.22 173 ALA D O 1
ATOM 6729 N N . ARG D 1 182 ? -38.076 -135.941 140.566 1.00 9.96 174 ARG D N 1
ATOM 6730 C CA . ARG D 1 182 ? -39.092 -134.928 140.673 1.00 10.49 174 ARG D CA 1
ATOM 6731 C C . ARG D 1 182 ? -39.360 -134.290 139.309 1.00 11.09 174 ARG D C 1
ATOM 6732 O O . ARG D 1 182 ? -40.512 -134.142 138.916 1.00 11.73 174 ARG D O 1
ATOM 6740 N N . ASP D 1 183 ? -38.290 -133.966 138.582 1.00 11.38 175 ASP D N 1
ATOM 6741 C CA . ASP D 1 183 ? -38.417 -133.334 137.250 1.00 11.89 175 ASP D CA 1
ATOM 6742 C C . ASP D 1 183 ? -39.267 -134.215 136.295 1.00 12.44 175 ASP D C 1
ATOM 6743 O O . ASP D 1 183 ? -40.013 -133.669 135.454 1.00 12.83 175 ASP D O 1
ATOM 6748 N N . LEU D 1 184 ? -39.061 -135.531 136.366 1.00 12.18 176 LEU D N 1
ATOM 6749 C CA . LEU D 1 184 ? -39.598 -136.478 135.380 1.00 12.63 176 LEU D CA 1
ATOM 6750 C C . LEU D 1 184 ? -40.850 -137.195 135.872 1.00 13.47 176 LEU D C 1
ATOM 6751 O O . LEU D 1 184 ? -41.385 -138.049 135.181 1.00 13.49 176 LEU D O 1
ATOM 6756 N N . SER D 1 185 ? -41.338 -136.810 137.047 1.00 14.03 177 SER D N 1
ATOM 6757 C CA . SER D 1 185 ? -42.503 -137.491 137.588 1.00 15.31 177 SER D CA 1
ATOM 6758 C C . SER D 1 185 ? -43.748 -137.299 136.710 1.00 16.44 177 SER D C 1
ATOM 6759 O O . SER D 1 185 ? -44.508 -138.248 136.487 1.00 16.43 177 SER D O 1
ATOM 6762 N N . ARG D 1 186 ? -43.904 -136.121 136.128 1.00 17.79 178 ARG D N 1
ATOM 6763 C CA . ARG D 1 186 ? -44.975 -135.891 135.143 1.00 19.85 178 ARG D CA 1
ATOM 6764 C C . ARG D 1 186 ? -44.845 -136.721 133.869 1.00 19.37 178 ARG D C 1
ATOM 6765 O O . ARG D 1 186 ? -45.858 -137.026 133.214 1.00 20.31 178 ARG D O 1
ATOM 6773 N N . ASN D 1 187 ? -43.615 -137.066 133.502 1.00 17.82 179 ASN D N 1
ATOM 6774 C CA . ASN D 1 187 ? -43.362 -137.933 132.369 1.00 17.63 179 ASN D CA 1
ATOM 6775 C C . ASN D 1 187 ? -43.465 -139.406 132.681 1.00 16.77 179 ASN D C 1
ATOM 6776 O O . ASN D 1 187 ? -43.311 -140.222 131.783 1.00 16.74 179 ASN D O 1
ATOM 6781 N N . ALA D 1 188 ? -43.752 -139.766 133.935 1.00 15.90 180 ALA D N 1
ATOM 6782 C CA . ALA D 1 188 ? -43.827 -141.158 134.351 1.00 15.32 180 ALA D CA 1
ATOM 6783 C C . ALA D 1 188 ? -42.495 -141.908 134.106 1.00 14.39 180 ALA D C 1
ATOM 6784 O O . ALA D 1 188 ? -42.489 -143.042 133.650 1.00 14.35 180 ALA D O 1
ATOM 6786 N N . ILE D 1 189 ? -41.378 -141.243 134.396 1.00 13.24 181 ILE D N 1
ATOM 6787 C CA . ILE D 1 189 ? -40.063 -141.886 134.350 1.00 12.41 181 ILE D CA 1
ATOM 6788 C C . ILE D 1 189 ? -39.503 -141.955 135.767 1.00 11.78 181 ILE D C 1
ATOM 6789 O O . ILE D 1 189 ? -39.324 -140.924 136.417 1.00 11.57 181 ILE D O 1
ATOM 6794 N N . ARG D 1 190 ? -39.216 -143.157 136.239 1.00 11.44 182 ARG D N 1
ATOM 6795 C CA . ARG D 1 190 ? -38.559 -143.359 137.515 1.00 10.98 182 ARG D CA 1
ATOM 6796 C C . ARG D 1 190 ? -37.046 -143.217 137.383 1.00 10.43 182 ARG D C 1
ATOM 6797 O O . ARG D 1 190 ? -36.460 -143.550 136.352 1.00 10.40 182 ARG D O 1
ATOM 6805 N N . VAL D 1 191 ? -36.407 -142.740 138.447 1.00 9.84 183 VAL D N 1
ATOM 6806 C CA . VAL D 1 191 ? -34.998 -142.423 138.438 1.00 9.46 183 VAL D CA 1
ATOM 6807 C C . VAL D 1 191 ? -34.403 -142.975 139.743 1.00 9.22 183 VAL D C 1
ATOM 6808 O O . VAL D 1 191 ? -34.865 -142.636 140.842 1.00 8.87 183 VAL D O 1
ATOM 6812 N N . MET D 1 192 ? -33.403 -143.825 139.614 1.00 9.17 184 MET D N 1
ATOM 6813 C CA . MET D 1 192 ? -32.795 -144.500 140.743 1.00 9.18 184 MET D CA 1
ATOM 6814 C C . MET D 1 192 ? -31.294 -144.516 140.566 1.00 9.07 184 MET D C 1
ATOM 6815 O O . MET D 1 192 ? -30.777 -144.392 139.454 1.00 9.38 184 MET D O 1
ATOM 6820 N N . THR D 1 193 ? -30.617 -144.822 141.669 1.00 9.24 185 THR D N 1
ATOM 6821 C CA . THR D 1 193 ? -29.165 -144.920 141.687 1.00 9.45 185 THR D CA 1
ATOM 6822 C C . THR D 1 193 ? -28.744 -146.087 142.563 1.00 9.50 185 THR D C 1
ATOM 6823 O O . THR D 1 193 ? -29.307 -146.287 143.631 1.00 9.56 185 THR D O 1
ATOM 6827 N N . ILE D 1 194 ? -27.761 -146.845 142.066 1.00 9.49 186 ILE D N 1
ATOM 6828 C CA . ILE D 1 194 ? -27.107 -147.923 142.813 1.00 9.46 186 ILE D CA 1
ATOM 6829 C C . ILE D 1 194 ? -25.741 -147.379 143.190 1.00 9.27 186 ILE D C 1
ATOM 6830 O O . ILE D 1 194 ? -25.027 -146.856 142.310 1.00 9.60 186 ILE D O 1
ATOM 6835 N N . ALA D 1 195 ? -25.342 -147.606 144.446 1.00 9.17 187 ALA D N 1
ATOM 6836 C CA . ALA D 1 195 ? -24.033 -147.234 144.958 1.00 9.22 187 ALA D CA 1
ATOM 6837 C C . ALA D 1 195 ? -23.306 -148.537 145.263 1.00 9.53 187 ALA D C 1
ATOM 6838 O O . ALA D 1 195 ? -23.394 -149.048 146.378 1.00 9.66 187 ALA D O 1
ATOM 6840 N N . PRO D 1 196 ? -22.551 -149.109 144.279 1.00 9.62 188 PRO D N 1
ATOM 6841 C CA . PRO D 1 196 ? -21.816 -150.322 144.608 1.00 10.01 188 PRO D CA 1
ATOM 6842 C C . PRO D 1 196 ? -20.627 -150.153 145.542 1.00 10.35 188 PRO D C 1
ATOM 6843 O O . PRO D 1 196 ? -19.984 -149.054 145.604 1.00 9.86 188 PRO D O 1
ATOM 6847 N N . GLY D 1 197 ? -20.335 -151.227 146.263 1.00 11.16 189 GLY D N 1
ATOM 6848 C CA . GLY D 1 197 ? -19.124 -151.329 147.084 1.00 12.13 189 GLY D CA 1
ATOM 6849 C C . GLY D 1 197 ? -17.882 -151.657 146.267 1.00 13.27 189 GLY D C 1
ATOM 6850 O O . GLY D 1 197 ? -17.233 -150.735 145.687 1.00 14.10 189 GLY D O 1
ATOM 6851 N N . ILE D 1 198 ? -17.499 -152.923 146.280 1.00 13.80 190 ILE D N 1
ATOM 6852 C CA . ILE D 1 198 ? -16.317 -153.349 145.518 1.00 14.73 190 ILE D CA 1
ATOM 6853 C C . ILE D 1 198 ? -16.723 -154.568 144.700 1.00 14.81 190 ILE D C 1
ATOM 6854 O O . ILE D 1 198 ? -17.131 -155.578 145.237 1.00 14.79 190 ILE D O 1
ATOM 6859 N N . PHE D 1 199 ? -16.531 -154.475 143.387 1.00 14.85 191 PHE D N 1
ATOM 6860 C CA . PHE D 1 199 ? -16.979 -155.499 142.471 1.00 14.87 191 PHE D CA 1
ATOM 6861 C C . PHE D 1 199 ? -15.812 -155.937 141.622 1.00 16.20 191 PHE D C 1
ATOM 6862 O O . PHE D 1 199 ? -14.978 -155.127 141.273 1.00 15.73 191 PHE D O 1
ATOM 6870 N N . GLU D 1 200 ? -15.782 -157.224 141.316 1.00 17.43 192 GLU D N 1
ATOM 6871 C CA . GLU D 1 200 ? -14.735 -157.803 140.446 1.00 19.45 192 GLU D CA 1
ATOM 6872 C C . GLU D 1 200 ? -14.984 -157.453 138.984 1.00 19.08 192 GLU D C 1
ATOM 6873 O O . GLU D 1 200 ? -15.782 -158.124 138.310 1.00 20.15 192 GLU D O 1
ATOM 6879 N N . THR D 1 201 ? -14.345 -156.386 138.516 1.00 18.22 193 THR D N 1
ATOM 6880 C CA . THR D 1 201 ? -14.403 -155.955 137.129 1.00 18.25 193 THR D CA 1
ATOM 6881 C C . THR D 1 201 ? -13.035 -155.426 136.701 1.00 18.71 193 THR D C 1
ATOM 6882 O O . THR D 1 201 ? -12.139 -155.271 137.531 1.00 18.65 193 THR D O 1
ATOM 6886 N N . PRO D 1 202 ? -12.886 -155.101 135.394 1.00 19.23 194 PRO D N 1
ATOM 6887 C CA . PRO D 1 202 ? -11.631 -154.496 134.937 1.00 19.83 194 PRO D CA 1
ATOM 6888 C C . PRO D 1 202 ? -11.282 -153.147 135.556 1.00 20.52 194 PRO D C 1
ATOM 6889 O O . PRO D 1 202 ? -10.115 -152.716 135.455 1.00 21.60 194 PRO D O 1
ATOM 6893 N N . MET D 1 203 ? -12.230 -152.474 136.206 1.00 20.86 195 MET D N 1
ATOM 6894 C CA . MET D 1 203 ? -11.873 -151.272 136.999 1.00 21.48 195 MET D CA 1
ATOM 6895 C C . MET D 1 203 ? -10.785 -151.561 138.042 1.00 22.71 195 MET D C 1
ATOM 6896 O O . MET D 1 203 ? -10.045 -150.641 138.415 1.00 21.86 195 MET D O 1
ATOM 6901 N N . LEU D 1 204 ? -10.690 -152.813 138.518 1.00 24.26 196 LEU D N 1
ATOM 6902 C CA . LEU D 1 204 ? -9.634 -153.185 139.470 1.00 26.56 196 LEU D CA 1
ATOM 6903 C C . LEU D 1 204 ? -8.348 -153.655 138.781 1.00 29.14 196 LEU D C 1
ATOM 6904 O O . LEU D 1 204 ? -7.455 -154.151 139.454 1.00 30.09 196 LEU D O 1
ATOM 6909 N N . LEU D 1 205 ? -8.228 -153.497 137.469 1.00 31.16 197 LEU D N 1
ATOM 6910 C CA . LEU D 1 205 ? -6.956 -153.813 136.809 1.00 35.75 197 LEU D CA 1
ATOM 6911 C C . LEU D 1 205 ? -5.871 -152.918 137.403 1.00 38.32 197 LEU D C 1
ATOM 6912 O O . LEU D 1 205 ? -6.088 -151.717 137.585 1.00 40.59 197 LEU D O 1
ATOM 6917 N N . GLY D 1 206 ? -4.726 -153.490 137.739 1.00 42.02 198 GLY D N 1
ATOM 6918 C CA . GLY D 1 206 ? -3.675 -152.722 138.437 1.00 44.18 198 GLY D CA 1
ATOM 6919 C C . GLY D 1 206 ? -3.565 -153.080 139.915 1.00 46.15 198 GLY D C 1
ATOM 6920 O O . GLY D 1 206 ? -2.453 -153.214 140.433 1.00 48.53 198 GLY D O 1
ATOM 6921 N N . MET D 1 207 ? -4.710 -153.234 140.590 1.00 44.85 199 MET D N 1
ATOM 6922 C CA . MET D 1 207 ? -4.752 -153.775 141.954 1.00 45.06 199 MET D CA 1
ATOM 6923 C C . MET D 1 207 ? -4.368 -155.256 141.892 1.00 46.24 199 MET D C 1
ATOM 6924 O O . MET D 1 207 ? -5.105 -156.042 141.299 1.00 47.30 199 MET D O 1
ATOM 6929 N N . PRO D 1 208 ? -3.209 -155.644 142.486 1.00 47.34 200 PRO D N 1
ATOM 6930 C CA . PRO D 1 208 ? -2.776 -157.036 142.323 1.00 47.47 200 PRO D CA 1
ATOM 6931 C C . PRO D 1 208 ? -3.657 -157.984 143.135 1.00 47.52 200 PRO D C 1
ATOM 6932 O O . PRO D 1 208 ? -4.374 -157.540 144.046 1.00 46.68 200 PRO D O 1
ATOM 6936 N N . GLN D 1 209 ? -3.598 -159.271 142.801 1.00 47.82 201 GLN D N 1
ATOM 6937 C CA . GLN D 1 209 ? -4.567 -160.241 143.294 1.00 48.15 201 GLN D CA 1
ATOM 6938 C C . GLN D 1 209 ? -4.642 -160.348 144.829 1.00 48.17 201 GLN D C 1
ATOM 6939 O O . GLN D 1 209 ? -5.744 -160.409 145.391 1.00 47.20 201 GLN D O 1
ATOM 6945 N N . GLU D 1 210 ? -3.488 -160.339 145.495 1.00 47.22 202 GLU D N 1
ATOM 6946 C CA . GLU D 1 210 ? -3.430 -160.394 146.966 1.00 45.91 202 GLU D CA 1
ATOM 6947 C C . GLU D 1 210 ? -4.193 -159.237 147.611 1.00 43.60 202 GLU D C 1
ATOM 6948 O O . GLU D 1 210 ? -4.893 -159.435 148.612 1.00 43.96 202 GLU D O 1
ATOM 6950 N N . VAL D 1 211 ? -4.057 -158.045 147.029 1.00 41.12 203 VAL D N 1
ATOM 6951 C CA . VAL D 1 211 ? -4.739 -156.836 147.503 1.00 39.47 203 VAL D CA 1
ATOM 6952 C C . VAL D 1 211 ? -6.273 -156.887 147.269 1.00 37.99 203 VAL D C 1
ATOM 6953 O O . VAL D 1 211 ? -7.051 -156.445 148.114 1.00 36.69 203 VAL D O 1
ATOM 6955 N N . GLN D 1 212 ? -6.694 -157.431 146.129 1.00 37.13 204 GLN D N 1
ATOM 6956 C CA . GLN D 1 212 ? -8.118 -157.686 145.856 1.00 36.66 204 GLN D CA 1
ATOM 6957 C C . GLN D 1 212 ? -8.723 -158.703 146.843 1.00 36.31 204 GLN D C 1
ATOM 6958 O O . GLN D 1 212 ? -9.844 -158.513 147.332 1.00 33.87 204 GLN D O 1
ATOM 6964 N N . ASP D 1 213 ? -7.987 -159.785 147.107 1.00 37.04 205 ASP D N 1
ATOM 6965 C CA . ASP D 1 213 ? -8.448 -160.815 148.067 1.00 37.72 205 ASP D CA 1
ATOM 6966 C C . ASP D 1 213 ? -8.522 -160.258 149.488 1.00 36.34 205 ASP D C 1
ATOM 6967 O O . ASP D 1 213 ? -9.465 -160.524 150.221 1.00 34.56 205 ASP D O 1
ATOM 6972 N N . ALA D 1 214 ? -7.521 -159.476 149.869 1.00 35.98 206 ALA D N 1
ATOM 6973 C CA . ALA D 1 214 ? -7.536 -158.811 151.168 1.00 35.34 206 ALA D CA 1
ATOM 6974 C C . ALA D 1 214 ? -8.747 -157.904 151.292 1.00 33.70 206 ALA D C 1
ATOM 6975 O O . ALA D 1 214 ? -9.393 -157.876 152.329 1.00 33.25 206 ALA D O 1
ATOM 6977 N N . LEU D 1 215 ? -9.058 -157.191 150.211 1.00 32.16 207 LEU D N 1
ATOM 6978 C CA . LEU D 1 215 ? -10.209 -156.290 150.181 1.00 30.59 207 LEU D CA 1
ATOM 6979 C C . LEU D 1 215 ? -11.537 -157.064 150.323 1.00 28.03 207 LEU D C 1
ATOM 6980 O O . LEU D 1 215 ? -12.390 -156.718 151.145 1.00 27.29 207 LEU D O 1
ATOM 6985 N N . GLY D 1 216 ? -11.700 -158.109 149.526 1.00 26.87 208 GLY D N 1
ATOM 6986 C CA . GLY D 1 216 ? -12.821 -159.039 149.685 1.00 26.12 208 GLY D CA 1
ATOM 6987 C C . GLY D 1 216 ? -13.003 -159.491 151.123 1.00 25.94 208 GLY D C 1
ATOM 6988 O O . GLY D 1 216 ? -14.114 -159.492 151.641 1.00 24.79 208 GLY D O 1
ATOM 6989 N N . ALA D 1 217 ? -11.904 -159.845 151.789 1.00 26.70 209 ALA D N 1
ATOM 6990 C CA . ALA D 1 217 ? -11.958 -160.297 153.186 1.00 27.41 209 ALA D CA 1
ATOM 6991 C C . ALA D 1 217 ? -12.381 -159.215 154.194 1.00 27.31 209 ALA D C 1
ATOM 6992 O O . ALA D 1 217 ? -12.727 -159.541 155.323 1.00 27.34 209 ALA D O 1
ATOM 6994 N N . MET D 1 218 ? -12.344 -157.951 153.790 1.00 27.24 210 MET D N 1
ATOM 6995 C CA . MET D 1 218 ? -12.854 -156.859 154.624 1.00 27.94 210 MET D CA 1
ATOM 6996 C C . MET D 1 218 ? -14.359 -156.671 154.475 1.00 24.91 210 MET D C 1
ATOM 6997 O O . MET D 1 218 ? -14.950 -155.941 155.266 1.00 24.26 210 MET D O 1
ATOM 7002 N N . VAL D 1 219 ? -14.994 -157.295 153.475 1.00 21.85 211 VAL D N 1
ATOM 7003 C CA . VAL D 1 219 ? -16.449 -157.135 153.303 1.00 19.86 211 VAL D CA 1
ATOM 7004 C C . VAL D 1 219 ? -17.158 -158.002 154.333 1.00 19.08 211 VAL D C 1
ATOM 7005 O O . VAL D 1 219 ? -16.931 -159.210 154.355 1.00 19.29 211 VAL D O 1
ATOM 7009 N N . PRO D 1 220 ? -18.016 -157.412 155.193 1.00 17.80 212 PRO D N 1
ATOM 7010 C CA . PRO D 1 220 ? -18.649 -158.219 156.257 1.00 17.83 212 PRO D CA 1
ATOM 7011 C C . PRO D 1 220 ? -19.362 -159.477 155.799 1.00 18.00 212 PRO D C 1
ATOM 7012 O O . PRO D 1 220 ? -19.070 -160.568 156.317 1.00 18.95 212 PRO D O 1
ATOM 7016 N N . PHE D 1 221 ? -20.295 -159.359 154.867 1.00 17.12 213 PHE D N 1
ATOM 7017 C CA . PHE D 1 221 ? -20.844 -160.544 154.240 1.00 17.72 213 PHE D CA 1
ATOM 7018 C C . PHE D 1 221 ? -21.518 -160.180 152.940 1.00 16.58 213 PHE D C 1
ATOM 7019 O O . PHE D 1 221 ? -22.330 -159.265 152.920 1.00 15.50 213 PHE D O 1
ATOM 7027 N N . PRO D 1 222 ? -21.218 -160.880 151.837 1.00 16.10 214 PRO D N 1
ATOM 7028 C CA . PRO D 1 222 ? -20.257 -161.967 151.690 1.00 16.69 214 PRO D CA 1
ATOM 7029 C C . PRO D 1 222 ? -18.803 -161.469 151.642 1.00 16.73 214 PRO D C 1
ATOM 7030 O O . PRO D 1 222 ? -18.541 -160.392 151.091 1.00 15.78 214 PRO D O 1
ATOM 7034 N N . PRO D 1 223 ? -17.851 -162.241 152.211 1.00 17.63 215 PRO D N 1
ATOM 7035 C CA . PRO D 1 223 ? -16.465 -161.829 152.296 1.00 17.87 215 PRO D CA 1
ATOM 7036 C C . PRO D 1 223 ? -15.728 -162.020 150.972 1.00 18.02 215 PRO D C 1
ATOM 7037 O O . PRO D 1 223 ? -14.763 -162.767 150.877 1.00 18.63 215 PRO D O 1
ATOM 7041 N N . ARG D 1 224 ? -16.193 -161.311 149.956 1.00 17.56 216 ARG D N 1
ATOM 7042 C CA . ARG D 1 224 ? -15.612 -161.386 148.623 1.00 17.86 216 ARG D CA 1
ATOM 7043 C C . ARG D 1 224 ? -16.019 -160.170 147.828 1.00 17.23 216 ARG D C 1
ATOM 7044 O O . ARG D 1 224 ? -16.907 -159.411 148.246 1.00 16.72 216 ARG D O 1
ATOM 7052 N N . LEU D 1 225 ? -15.385 -159.985 146.666 1.00 17.26 217 LEU D N 1
ATOM 7053 C CA . LEU D 1 225 ? -15.839 -158.967 145.725 1.00 16.99 217 LEU D CA 1
ATOM 7054 C C . LEU D 1 225 ? -17.194 -159.319 145.126 1.00 16.08 217 LEU D C 1
ATOM 7055 O O . LEU D 1 225 ? -17.526 -160.516 144.927 1.00 16.11 217 LEU D O 1
ATOM 7060 N N . GLY D 1 226 ? -17.981 -158.275 144.838 1.00 14.79 218 GLY D N 1
ATOM 7061 C CA . GLY D 1 226 ? -19.242 -158.422 144.148 1.00 14.28 218 GLY D CA 1
ATOM 7062 C C . GLY D 1 226 ? -19.067 -158.961 142.731 1.00 14.46 218 GLY D C 1
ATOM 7063 O O . GLY D 1 226 ? -18.067 -158.659 142.075 1.00 14.60 218 GLY D O 1
ATOM 7064 N N . LYS D 1 227 ? -20.054 -159.746 142.279 1.00 14.40 219 LYS D N 1
ATOM 7065 C CA . LYS D 1 227 ? -20.127 -160.228 140.889 1.00 14.58 219 LYS D CA 1
ATOM 7066 C C . LYS D 1 227 ? -20.963 -159.234 140.076 1.00 13.91 219 LYS D C 1
ATOM 7067 O O . LYS D 1 227 ? -21.993 -158.770 140.527 1.00 13.32 219 LYS D O 1
ATOM 7069 N N . PRO D 1 228 ? -20.570 -158.937 138.849 1.00 13.94 220 PRO D N 1
ATOM 7070 C CA . PRO D 1 228 ? -21.441 -158.138 137.974 1.00 13.74 220 PRO D CA 1
ATOM 7071 C C . PRO D 1 228 ? -22.929 -158.579 137.883 1.00 13.86 220 PRO D C 1
ATOM 7072 O O . PRO D 1 228 ? -23.812 -157.723 137.847 1.00 13.45 220 PRO D O 1
ATOM 7076 N N . ALA D 1 229 ? -23.211 -159.895 137.905 1.00 14.63 221 ALA D N 1
ATOM 7077 C CA . ALA D 1 229 ? -24.578 -160.374 137.869 1.00 14.90 221 ALA D CA 1
ATOM 7078 C C . ALA D 1 229 ? -25.373 -159.877 139.066 1.00 14.57 221 ALA D C 1
ATOM 7079 O O . ALA D 1 229 ? -26.584 -159.740 138.973 1.00 14.64 221 ALA D O 1
ATOM 7081 N N . GLU D 1 230 ? -24.694 -159.624 140.180 1.00 14.28 222 GLU D N 1
ATOM 7082 C CA . GLU D 1 230 ? -25.374 -159.161 141.410 1.00 13.95 222 GLU D CA 1
ATOM 7083 C C . GLU D 1 230 ? -25.792 -157.726 141.306 1.00 13.08 222 GLU D C 1
ATOM 7084 O O . GLU D 1 230 ? -26.817 -157.350 141.824 1.00 12.65 222 GLU D O 1
ATOM 7090 N N . TYR D 1 231 ? -24.984 -156.911 140.635 1.00 12.64 223 TYR D N 1
ATOM 7091 C CA . TYR D 1 231 ? -25.366 -155.550 140.306 1.00 12.11 223 TYR D CA 1
ATOM 7092 C C . TYR D 1 231 ? -26.548 -155.613 139.340 1.00 12.19 223 TYR D C 1
ATOM 7093 O O . TYR D 1 231 ? -27.567 -154.936 139.480 1.00 11.82 223 TYR D O 1
ATOM 7102 N N . ALA D 1 232 ? -26.420 -156.484 138.325 1.00 12.52 224 ALA D N 1
ATOM 7103 C CA . ALA D 1 232 ? -27.488 -156.628 137.356 1.00 12.87 224 ALA D CA 1
ATOM 7104 C C . ALA D 1 232 ? -28.810 -157.070 137.942 1.00 13.23 224 ALA D C 1
ATOM 7105 O O . ALA D 1 232 ? -29.844 -156.585 137.464 1.00 12.96 224 ALA D O 1
ATOM 7107 N N . MET D 1 233 ? -28.797 -157.951 138.961 1.00 14.12 225 MET D N 1
ATOM 7108 C CA A MET D 1 233 ? -30.022 -158.390 139.658 0.50 14.61 225 MET D CA 1
ATOM 7109 C CA B MET D 1 233 ? -30.051 -158.381 139.566 0.50 14.75 225 MET D CA 1
ATOM 7110 C C . MET D 1 233 ? -30.764 -157.189 140.232 1.00 13.99 225 MET D C 1
ATOM 7111 O O . MET D 1 233 ? -31.979 -157.108 140.180 1.00 13.92 225 MET D O 1
ATOM 7120 N N . LEU D 1 234 ? -30.004 -156.267 140.828 1.00 13.31 226 LEU D N 1
ATOM 7121 C CA . LEU D 1 234 ? -30.631 -155.089 141.475 1.00 12.53 226 LEU D CA 1
ATOM 7122 C C . LEU D 1 234 ? -31.184 -154.151 140.415 1.00 12.36 226 LEU D C 1
ATOM 7123 O O . LEU D 1 234 ? -32.251 -153.572 140.573 1.00 12.27 226 LEU D O 1
ATOM 7128 N N . VAL D 1 235 ? -30.466 -154.003 139.305 1.00 12.20 227 VAL D N 1
ATOM 7129 C CA . VAL D 1 235 ? -31.015 -153.231 138.182 1.00 12.39 227 VAL D CA 1
ATOM 7130 C C . VAL D 1 235 ? -32.358 -153.768 137.741 1.00 12.90 227 VAL D C 1
ATOM 7131 O O . VAL D 1 235 ? -33.293 -153.023 137.493 1.00 12.78 227 VAL D O 1
ATOM 7135 N N . ARG D 1 236 ? -32.429 -155.082 137.544 1.00 13.65 228 ARG D N 1
ATOM 7136 C CA . ARG D 1 236 ? -33.653 -155.694 137.133 1.00 14.75 228 ARG D CA 1
ATOM 7137 C C . ARG D 1 236 ? -34.785 -155.446 138.143 1.00 13.95 228 ARG D C 1
ATOM 7138 O O . ARG D 1 236 ? -35.903 -155.146 137.727 1.00 13.34 228 ARG D O 1
ATOM 7146 N N . GLN D 1 237 ? -34.500 -155.558 139.451 1.00 13.19 229 GLN D N 1
ATOM 7147 C CA . GLN D 1 237 ? -35.533 -155.236 140.462 1.00 13.17 229 GLN D CA 1
ATOM 7148 C C . GLN D 1 237 ? -36.026 -153.819 140.356 1.00 12.85 229 GLN D C 1
ATOM 7149 O O . GLN D 1 237 ? -37.222 -153.561 140.497 1.00 13.03 229 GLN D O 1
ATOM 7155 N N . ILE D 1 238 ? -35.099 -152.877 140.112 1.00 12.35 230 ILE D N 1
ATOM 7156 C CA . ILE D 1 238 ? -35.491 -151.514 139.955 1.00 12.28 230 ILE D CA 1
ATOM 7157 C C . ILE D 1 238 ? -36.433 -151.369 138.772 1.00 12.68 230 ILE D C 1
ATOM 7158 O O . ILE D 1 238 ? -37.457 -150.720 138.891 1.00 12.44 230 ILE D O 1
ATOM 7163 N N . PHE D 1 239 ? -36.108 -151.958 137.616 1.00 13.41 231 PHE D N 1
ATOM 7164 C CA . PHE D 1 239 ? -37.030 -151.902 136.483 1.00 14.40 231 PHE D CA 1
ATOM 7165 C C . PHE D 1 239 ? -38.393 -152.524 136.789 1.00 14.79 231 PHE D C 1
ATOM 7166 O O . PHE D 1 239 ? -39.413 -152.009 136.333 1.00 15.15 231 PHE D O 1
ATOM 7174 N N . GLU D 1 240 ? -38.392 -153.592 137.575 1.00 14.88 232 GLU D N 1
ATOM 7175 C CA . GLU D 1 240 ? -39.618 -154.342 137.834 1.00 15.77 232 GLU D CA 1
ATOM 7176 C C . GLU D 1 240 ? -40.447 -153.812 138.968 1.00 15.33 232 GLU D C 1
ATOM 7177 O O . GLU D 1 240 ? -41.615 -154.152 139.029 1.00 16.67 232 GLU D O 1
ATOM 7183 N N . ASN D 1 241 ? -39.863 -153.060 139.877 1.00 13.96 233 ASN D N 1
ATOM 7184 C CA . ASN D 1 241 ? -40.608 -152.560 141.042 1.00 13.46 233 ASN D CA 1
ATOM 7185 C C . ASN D 1 241 ? -41.147 -151.144 140.838 1.00 13.20 233 ASN D C 1
ATOM 7186 O O . ASN D 1 241 ? -40.390 -150.191 140.931 1.00 12.45 233 ASN D O 1
ATOM 7191 N N . PRO D 1 242 ? -42.472 -150.998 140.627 1.00 13.83 234 PRO D N 1
ATOM 7192 C CA . PRO D 1 242 ? -43.034 -149.681 140.342 1.00 13.87 234 PRO D CA 1
ATOM 7193 C C . PRO D 1 242 ? -42.909 -148.637 141.451 1.00 13.65 234 PRO D C 1
ATOM 7194 O O . PRO D 1 242 ? -42.984 -147.465 141.159 1.00 13.75 234 PRO D O 1
ATOM 7198 N N . MET D 1 243 ? -42.616 -149.066 142.679 1.00 13.12 235 MET D N 1
ATOM 7199 C CA . MET D 1 243 ? -42.480 -148.140 143.795 1.00 12.92 235 MET D CA 1
ATOM 7200 C C . MET D 1 243 ? -41.059 -147.638 144.026 1.00 11.89 235 MET D C 1
ATOM 7201 O O . MET D 1 243 ? -40.874 -146.737 144.863 1.00 11.36 235 MET D O 1
ATOM 7206 N N . LEU D 1 244 ? -40.044 -148.151 143.308 1.00 11.14 236 LEU D N 1
ATOM 7207 C CA . LEU D 1 244 ? -38.680 -147.663 143.561 1.00 10.42 236 LEU D CA 1
ATOM 7208 C C . LEU D 1 244 ? -38.416 -146.396 142.753 1.00 10.02 236 LEU D C 1
ATOM 7209 O O . LEU D 1 244 ? -38.333 -146.462 141.536 1.00 10.13 236 LEU D O 1
ATOM 7214 N N . ASN D 1 245 ? -38.318 -145.255 143.427 1.00 9.69 237 ASN D N 1
ATOM 7215 C CA . ASN D 1 245 ? -38.053 -144.017 142.745 1.00 9.46 237 ASN D CA 1
ATOM 7216 C C . ASN D 1 245 ? -37.350 -143.055 143.683 1.00 9.16 237 ASN D C 1
ATOM 7217 O O . ASN D 1 245 ? -37.676 -142.990 144.872 1.00 8.92 237 ASN D O 1
ATOM 7222 N N . GLY D 1 246 ? -36.394 -142.322 143.119 1.00 8.96 238 GLY D N 1
ATOM 7223 C CA . GLY D 1 246 ? -35.769 -141.210 143.800 1.00 8.95 238 GLY D CA 1
ATOM 7224 C C . GLY D 1 246 ? -34.841 -141.607 144.934 1.00 8.92 238 GLY D C 1
ATOM 7225 O O . GLY D 1 246 ? -34.596 -140.781 145.824 1.00 9.14 238 GLY D O 1
ATOM 7226 N N . GLU D 1 247 ? -34.241 -142.784 144.865 1.00 8.76 239 GLU D N 1
ATOM 7227 C CA . GLU D 1 247 ? -33.484 -143.388 145.953 1.00 8.87 239 GLU D CA 1
ATOM 7228 C C . GLU D 1 247 ? -32.128 -143.861 145.454 1.00 8.93 239 GLU D C 1
ATOM 7229 O O . GLU D 1 247 ? -31.951 -144.158 144.267 1.00 9.05 239 GLU D O 1
ATOM 7235 N N . VAL D 1 248 ? -31.203 -143.977 146.395 1.00 9.03 240 VAL D N 1
ATOM 7236 C CA . VAL D 1 248 ? -29.857 -144.481 146.208 1.00 9.10 240 VAL D CA 1
ATOM 7237 C C . VAL D 1 248 ? -29.752 -145.723 147.077 1.00 9.20 240 VAL D C 1
ATOM 7238 O O . VAL D 1 248 ? -30.081 -145.717 148.274 1.00 9.27 240 VAL D O 1
ATOM 7242 N N . ILE D 1 249 ? -29.364 -146.839 146.457 1.00 9.14 241 ILE D N 1
ATOM 7243 C CA . ILE D 1 249 ? -29.206 -148.085 147.184 1.00 9.16 241 ILE D CA 1
ATOM 7244 C C . ILE D 1 249 ? -27.757 -148.520 147.248 1.00 9.03 241 ILE D C 1
ATOM 7245 O O . ILE D 1 249 ? -27.142 -148.799 146.207 1.00 8.84 241 ILE D O 1
ATOM 7250 N N . ARG D 1 250 ? -27.233 -148.702 148.434 1.00 9.00 242 ARG D N 1
ATOM 7251 C CA . ARG D 1 250 ? -25.897 -149.285 148.594 1.00 9.18 242 ARG D CA 1
ATOM 7252 C C . ARG D 1 250 ? -25.951 -150.772 148.340 1.00 9.41 242 ARG D C 1
ATOM 7253 O O . ARG D 1 250 ? -26.805 -151.443 148.887 1.00 9.31 242 ARG D O 1
ATOM 7261 N N . LEU D 1 251 ? -24.998 -151.269 147.563 1.00 9.39 243 LEU D N 1
ATOM 7262 C CA . LEU D 1 251 ? -24.926 -152.682 147.197 1.00 9.79 243 LEU D CA 1
ATOM 7263 C C . LEU D 1 251 ? -23.501 -153.093 147.477 1.00 9.90 243 LEU D C 1
ATOM 7264 O O . LEU D 1 251 ? -22.617 -152.948 146.627 1.00 10.01 243 LEU D O 1
ATOM 7269 N N . ASP D 1 252 ? -23.241 -153.522 148.728 1.00 9.91 244 ASP D N 1
ATOM 7270 C CA . ASP D 1 252 ? -21.845 -153.497 149.202 1.00 10.10 244 ASP D CA 1
ATOM 7271 C C . ASP D 1 252 ? -21.439 -154.496 150.280 1.00 10.42 244 ASP D C 1
ATOM 7272 O O . ASP D 1 252 ? -20.351 -154.401 150.867 1.00 10.60 244 ASP D O 1
ATOM 7277 N N . GLY D 1 253 ? -22.317 -155.442 150.574 1.00 10.56 245 GLY D N 1
ATOM 7278 C CA . GLY D 1 253 ? -22.018 -156.424 151.587 1.00 11.04 245 GLY D CA 1
ATOM 7279 C C . GLY D 1 253 ? -21.809 -155.872 152.978 1.00 11.18 245 GLY D C 1
ATOM 7280 O O . GLY D 1 253 ? -21.156 -156.503 153.803 1.00 11.74 245 GLY D O 1
ATOM 7281 N N . ALA D 1 254 ? -22.400 -154.705 153.225 1.00 11.04 246 ALA D N 1
ATOM 7282 C CA . ALA D 1 254 ? -22.300 -153.952 154.458 1.00 10.89 246 ALA D CA 1
ATOM 7283 C C . ALA D 1 254 ? -20.940 -153.335 154.746 1.00 11.37 246 ALA D C 1
ATOM 7284 O O . ALA D 1 254 ? -20.730 -152.862 155.852 1.00 11.59 246 ALA D O 1
ATOM 7286 N N . ILE D 1 255 ? -20.018 -153.299 153.798 1.00 11.61 247 ILE D N 1
ATOM 7287 C CA . ILE D 1 255 ? -18.714 -152.671 154.041 1.00 12.07 247 ILE D CA 1
ATOM 7288 C C . ILE D 1 255 ? -18.911 -151.156 154.231 1.00 11.76 247 ILE D C 1
ATOM 7289 O O . ILE D 1 255 ? -19.835 -150.529 153.666 1.00 11.35 247 ILE D O 1
ATOM 7294 N N . ARG D 1 256 ? -18.008 -150.585 155.006 1.00 11.96 248 ARG D N 1
ATOM 7295 C CA . ARG D 1 256 ? -17.852 -149.120 155.099 1.00 12.02 248 ARG D CA 1
ATOM 7296 C C . ARG D 1 256 ? -16.388 -148.838 154.902 1.00 12.84 248 ARG D C 1
ATOM 7297 O O . ARG D 1 256 ? -15.544 -149.355 155.615 1.00 13.46 248 ARG D O 1
ATOM 7305 N N . MET D 1 257 ? -16.063 -148.067 153.876 1.00 13.66 249 MET D N 1
ATOM 7306 C CA . MET D 1 257 ? -14.674 -147.903 153.489 1.00 14.71 249 MET D CA 1
ATOM 7307 C C . MET D 1 257 ? -13.881 -147.011 154.455 1.00 15.60 249 MET D C 1
ATOM 7308 O O . MET D 1 257 ? -14.307 -145.897 154.784 1.00 14.95 249 MET D O 1
ATOM 7313 N N . GLN D 1 258 ? -12.711 -147.504 154.835 1.00 16.94 250 GLN D N 1
ATOM 7314 C CA . GLN D 1 258 ? -11.825 -146.831 155.750 1.00 18.33 250 GLN D CA 1
ATOM 7315 C C . GLN D 1 258 ? -10.935 -145.836 154.963 1.00 17.66 250 GLN D C 1
ATOM 7316 O O . GLN D 1 258 ? -10.927 -145.853 153.729 1.00 16.70 250 GLN D O 1
ATOM 7322 N N . PRO D 1 259 ? -10.207 -144.970 155.677 1.00 17.70 251 PRO D N 1
ATOM 7323 C CA . PRO D 1 259 ? -9.408 -143.979 154.939 1.00 18.18 251 PRO D CA 1
ATOM 7324 C C . PRO D 1 259 ? -8.400 -144.600 153.974 1.00 19.86 251 PRO D C 1
ATOM 7325 O O . PRO D 1 259 ? -8.208 -144.101 152.848 1.00 18.51 251 PRO D O 1
ATOM 7329 N N . LYS D 1 260 ? -7.803 -145.705 154.423 1.00 22.50 252 LYS D N 1
ATOM 7330 C CA . LYS D 1 260 ? -6.805 -146.478 153.663 1.00 26.13 252 LYS D CA 1
ATOM 7331 C C . LYS D 1 260 ? -7.344 -147.907 153.503 1.00 27.71 252 LYS D C 1
ATOM 7332 O O . LYS D 1 260 ? -8.128 -148.377 154.321 1.00 28.04 252 LYS D O 1
ATOM 7339 N N . HIS E 1 8 ? -62.747 -94.275 108.699 1.00 42.69 0 HIS E N 1
ATOM 7340 C CA . HIS E 1 8 ? -63.245 -95.581 109.227 1.00 43.25 0 HIS E CA 1
ATOM 7341 C C . HIS E 1 8 ? -64.313 -95.461 110.327 1.00 41.87 0 HIS E C 1
ATOM 7342 O O . HIS E 1 8 ? -64.498 -94.391 110.909 1.00 42.33 0 HIS E O 1
ATOM 7349 N N . MET E 1 9 ? -65.027 -96.558 110.592 1.00 38.81 1 MET E N 1
ATOM 7350 C CA . MET E 1 9 ? -66.091 -96.533 111.590 1.00 39.19 1 MET E CA 1
ATOM 7351 C C . MET E 1 9 ? -65.452 -96.172 112.925 1.00 38.32 1 MET E C 1
ATOM 7352 O O . MET E 1 9 ? -64.392 -96.712 113.258 1.00 38.40 1 MET E O 1
ATOM 7357 N N . GLU E 1 10 ? -66.088 -95.232 113.637 1.00 38.15 2 GLU E N 1
ATOM 7358 C CA . GLU E 1 10 ? -65.624 -94.739 114.931 1.00 37.13 2 GLU E CA 1
ATOM 7359 C C . GLU E 1 10 ? -66.100 -95.650 116.045 1.00 34.62 2 GLU E C 1
ATOM 7360 O O . GLU E 1 10 ? -67.293 -95.941 116.146 1.00 34.37 2 GLU E O 1
ATOM 7362 N N . ILE E 1 11 ? -65.164 -96.083 116.885 1.00 31.22 3 ILE E N 1
ATOM 7363 C CA . ILE E 1 11 ? -65.513 -96.757 118.137 1.00 29.63 3 ILE E CA 1
ATOM 7364 C C . ILE E 1 11 ? -66.028 -95.730 119.157 1.00 29.01 3 ILE E C 1
ATOM 7365 O O . ILE E 1 11 ? -66.987 -95.982 119.881 1.00 27.64 3 ILE E O 1
ATOM 7370 N N . ARG E 1 12 ? -65.398 -94.548 119.209 1.00 29.07 4 ARG E N 1
ATOM 7371 C CA . ARG E 1 12 ? -65.802 -93.511 120.156 1.00 29.42 4 ARG E CA 1
ATOM 7372 C C . ARG E 1 12 ? -67.315 -93.265 120.171 1.00 29.58 4 ARG E C 1
ATOM 7373 O O . ARG E 1 12 ? -67.898 -93.029 119.116 1.00 29.81 4 ARG E O 1
ATOM 7375 N N . ASP E 1 13 ? -67.923 -93.341 121.359 1.00 29.77 5 ASP E N 1
ATOM 7376 C CA . ASP E 1 13 ? -69.355 -93.034 121.626 1.00 30.39 5 ASP E CA 1
ATOM 7377 C C . ASP E 1 13 ? -70.386 -94.075 121.180 1.00 28.85 5 ASP E C 1
ATOM 7378 O O . ASP E 1 13 ? -71.568 -93.933 121.497 1.00 31.26 5 ASP E O 1
ATOM 7383 N N . ASN E 1 14 ? -69.952 -95.110 120.485 1.00 26.19 6 ASN E N 1
ATOM 7384 C CA . ASN E 1 14 ? -70.861 -96.174 120.024 1.00 23.81 6 ASN E CA 1
ATOM 7385 C C . ASN E 1 14 ? -70.847 -97.307 121.030 1.00 21.38 6 ASN E C 1
ATOM 7386 O O . ASN E 1 14 ? -69.966 -97.355 121.896 1.00 20.68 6 ASN E O 1
ATOM 7391 N N . VAL E 1 15 ? -71.860 -98.174 120.933 1.00 19.18 7 VAL E N 1
ATOM 7392 C CA . VAL E 1 15 ? -72.090 -99.253 121.868 1.00 18.08 7 VAL E CA 1
ATOM 7393 C C . VAL E 1 15 ? -71.686 -100.582 121.264 1.00 16.84 7 VAL E C 1
ATOM 7394 O O . VAL E 1 15 ? -71.977 -100.822 120.085 1.00 16.52 7 VAL E O 1
ATOM 7398 N N . PHE E 1 16 ? -70.984 -101.384 122.061 1.00 15.88 8 PHE E N 1
ATOM 7399 C CA . PHE E 1 16 ? -70.477 -102.700 121.679 1.00 15.22 8 PHE E CA 1
ATOM 7400 C C . PHE E 1 16 ? -70.947 -103.736 122.669 1.00 14.67 8 PHE E C 1
ATOM 7401 O O . PHE E 1 16 ? -70.694 -103.606 123.860 1.00 14.37 8 PHE E O 1
ATOM 7409 N N . LEU E 1 17 ? -71.615 -104.771 122.149 1.00 13.83 9 LEU E N 1
ATOM 7410 C CA . LEU E 1 17 ? -72.163 -105.843 122.957 1.00 13.66 9 LEU E CA 1
ATOM 7411 C C . LEU E 1 17 ? -71.163 -106.992 122.903 1.00 12.96 9 LEU E C 1
ATOM 7412 O O . LEU E 1 17 ? -70.855 -107.467 121.832 1.00 12.86 9 LEU E O 1
ATOM 7417 N N . ILE E 1 18 ? -70.624 -107.408 124.057 1.00 12.83 10 ILE E N 1
ATOM 7418 C CA . ILE E 1 18 ? -69.591 -108.432 124.082 1.00 12.39 10 ILE E CA 1
ATOM 7419 C C . ILE E 1 18 ? -70.090 -109.609 124.905 1.00 12.26 10 ILE E C 1
ATOM 7420 O O . ILE E 1 18 ? -70.270 -109.456 126.086 1.00 12.38 10 ILE E O 1
ATOM 7425 N N . THR E 1 19 ? -70.328 -110.751 124.271 1.00 11.70 11 THR E N 1
ATOM 7426 C CA . THR E 1 19 ? -70.779 -111.945 125.025 1.00 11.65 11 THR E CA 1
ATOM 7427 C C . THR E 1 19 ? -69.489 -112.584 125.534 1.00 11.66 11 THR E C 1
ATOM 7428 O O . THR E 1 19 ? -68.413 -112.443 124.907 1.00 11.81 11 THR E O 1
ATOM 7432 N N . GLY E 1 20 ? -69.560 -113.276 126.672 1.00 11.85 12 GLY E N 1
ATOM 7433 C CA . GLY E 1 20 ? -68.336 -113.784 127.267 1.00 11.97 12 GLY E CA 1
ATOM 7434 C C . GLY E 1 20 ? -67.498 -112.631 127.848 1.00 12.46 12 GLY E C 1
ATOM 7435 O O . GLY E 1 20 ? -66.360 -112.800 128.191 1.00 12.39 12 GLY E O 1
ATOM 7436 N N . GLY E 1 21 ? -68.132 -111.482 128.059 1.00 13.01 13 GLY E N 1
ATOM 7437 C CA . GLY E 1 21 ? -67.407 -110.278 128.390 1.00 13.72 13 GLY E CA 1
ATOM 7438 C C . GLY E 1 21 ? -66.871 -110.193 129.798 1.00 14.54 13 GLY E C 1
ATOM 7439 O O . GLY E 1 21 ? -66.122 -109.233 130.083 1.00 15.58 13 GLY E O 1
ATOM 7440 N N . ALA E 1 22 ? -67.210 -111.172 130.646 1.00 14.72 14 ALA E N 1
ATOM 7441 C CA . ALA E 1 22 ? -66.741 -111.122 132.036 1.00 15.27 14 ALA E CA 1
ATOM 7442 C C . ALA E 1 22 ? -65.323 -111.644 132.183 1.00 15.31 14 ALA E C 1
ATOM 7443 O O . ALA E 1 22 ? -64.731 -111.484 133.216 1.00 16.46 14 ALA E O 1
ATOM 7445 N N . SER E 1 23 ? -64.765 -112.292 131.171 1.00 14.62 15 SER E N 1
ATOM 7446 C CA . SER E 1 23 ? -63.534 -113.027 131.344 1.00 14.35 15 SER E CA 1
ATOM 7447 C C . SER E 1 23 ? -62.714 -112.982 130.051 1.00 13.56 15 SER E C 1
ATOM 7448 O O . SER E 1 23 ? -63.258 -112.776 128.966 1.00 12.96 15 SER E O 1
ATOM 7451 N N . GLY E 1 24 ? -61.421 -113.241 130.200 1.00 13.31 16 GLY E N 1
ATOM 7452 C CA . GLY E 1 24 ? -60.624 -113.680 129.047 1.00 12.81 16 GLY E CA 1
ATOM 7453 C C . GLY E 1 24 ? -60.611 -112.719 127.846 1.00 12.47 16 GLY E C 1
ATOM 7454 O O . GLY E 1 24 ? -60.359 -111.510 127.981 1.00 12.61 16 GLY E O 1
ATOM 7455 N N . LEU E 1 25 ? -60.891 -113.277 126.669 1.00 11.99 17 LEU E N 1
ATOM 7456 C CA . LEU E 1 25 ? -60.897 -112.489 125.443 1.00 11.73 17 LEU E CA 1
ATOM 7457 C C . LEU E 1 25 ? -61.993 -111.443 125.363 1.00 11.72 17 LEU E C 1
ATOM 7458 O O . LEU E 1 25 ? -61.772 -110.309 124.907 1.00 12.02 17 LEU E O 1
ATOM 7463 N N . GLY E 1 26 ? -63.175 -111.793 125.862 1.00 11.73 18 GLY E N 1
ATOM 7464 C CA . GLY E 1 26 ? -64.292 -110.827 125.910 1.00 11.71 18 GLY E CA 1
ATOM 7465 C C . GLY E 1 26 ? -63.964 -109.629 126.803 1.00 12.06 18 GLY E C 1
ATOM 7466 O O . GLY E 1 26 ? -64.226 -108.506 126.461 1.00 11.83 18 GLY E O 1
ATOM 7467 N N . ALA E 1 27 ? -63.350 -109.934 127.950 1.00 12.48 19 ALA E N 1
ATOM 7468 C CA . ALA E 1 27 ? -62.939 -108.929 128.882 1.00 12.86 19 ALA E CA 1
ATOM 7469 C C . ALA E 1 27 ? -61.865 -108.007 128.283 1.00 13.11 19 ALA E C 1
ATOM 7470 O O . ALA E 1 27 ? -61.955 -106.794 128.439 1.00 13.41 19 ALA E O 1
ATOM 7472 N N . GLY E 1 28 ? -60.861 -108.591 127.625 1.00 12.81 20 GLY E N 1
ATOM 7473 C CA . GLY E 1 28 ? -59.765 -107.870 127.018 1.00 13.16 20 GLY E CA 1
ATOM 7474 C C . GLY E 1 28 ? -60.287 -106.931 125.965 1.00 13.13 20 GLY E C 1
ATOM 7475 O O . GLY E 1 28 ? -59.814 -105.784 125.845 1.00 13.40 20 GLY E O 1
ATOM 7476 N N . THR E 1 29 ? -61.278 -107.428 125.217 1.00 12.85 21 THR E N 1
ATOM 7477 C CA . THR E 1 29 ? -61.917 -106.661 124.159 1.00 13.03 21 THR E CA 1
ATOM 7478 C C . THR E 1 29 ? -62.690 -105.465 124.753 1.00 13.49 21 THR E C 1
ATOM 7479 O O . THR E 1 29 ? -62.604 -104.355 124.220 1.00 13.36 21 THR E O 1
ATOM 7483 N N . ALA E 1 30 ? -63.441 -105.726 125.821 1.00 13.73 22 ALA E N 1
ATOM 7484 C CA . ALA E 1 30 ? -64.185 -104.672 126.525 1.00 14.50 22 ALA E CA 1
ATOM 7485 C C . ALA E 1 30 ? -63.274 -103.550 126.996 1.00 15.38 22 ALA E C 1
ATOM 7486 O O . ALA E 1 30 ? -63.570 -102.355 126.819 1.00 15.57 22 ALA E O 1
ATOM 7488 N N . ARG E 1 31 ? -62.145 -103.940 127.561 1.00 16.24 23 ARG E N 1
ATOM 7489 C CA . ARG E 1 31 ? -61.151 -102.936 128.002 1.00 17.57 23 ARG E CA 1
ATOM 7490 C C . ARG E 1 31 ? -60.645 -102.079 126.875 1.00 17.41 23 ARG E C 1
ATOM 7491 O O . ARG E 1 31 ? -60.603 -100.839 126.984 1.00 17.53 23 ARG E O 1
ATOM 7499 N N . LEU E 1 32 ? -60.253 -102.696 125.770 1.00 16.84 24 LEU E N 1
ATOM 7500 C CA A LEU E 1 32 ? -59.671 -101.929 124.676 0.50 16.93 24 LEU E CA 1
ATOM 7501 C CA B LEU E 1 32 ? -59.674 -101.941 124.683 0.50 16.99 24 LEU E CA 1
ATOM 7502 C C . LEU E 1 32 ? -60.737 -101.041 124.050 1.00 17.21 24 LEU E C 1
ATOM 7503 O O . LEU E 1 32 ? -60.464 -99.871 123.749 1.00 17.27 24 LEU E O 1
ATOM 7512 N N . LEU E 1 33 ? -61.942 -101.583 123.842 1.00 16.99 25 LEU E N 1
ATOM 7513 C CA . LEU E 1 33 ? -62.997 -100.788 123.207 1.00 17.84 25 LEU E CA 1
ATOM 7514 C C . LEU E 1 33 ? -63.414 -99.574 124.061 1.00 18.76 25 LEU E C 1
ATOM 7515 O O . LEU E 1 33 ? -63.706 -98.502 123.498 1.00 20.42 25 LEU E O 1
ATOM 7520 N N . THR E 1 34 ? -63.339 -99.732 125.370 1.00 19.54 26 THR E N 1
ATOM 7521 C CA . THR E 1 34 ? -63.654 -98.683 126.340 1.00 20.59 26 THR E CA 1
ATOM 7522 C C . THR E 1 34 ? -62.541 -97.618 126.261 1.00 22.27 26 THR E C 1
ATOM 7523 O O . THR E 1 34 ? -62.834 -96.422 126.220 1.00 22.59 26 THR E O 1
ATOM 7527 N N . GLU E 1 35 ? -61.285 -98.067 126.253 1.00 23.82 27 GLU E N 1
ATOM 7528 C CA . GLU E 1 35 ? -60.118 -97.157 126.122 1.00 26.34 27 GLU E CA 1
ATOM 7529 C C . GLU E 1 35 ? -60.213 -96.320 124.844 1.00 26.28 27 GLU E C 1
ATOM 7530 O O . GLU E 1 35 ? -59.802 -95.141 124.845 1.00 26.90 27 GLU E O 1
ATOM 7536 N N . ALA E 1 36 ? -60.798 -96.879 123.789 1.00 25.53 28 ALA E N 1
ATOM 7537 C CA . ALA E 1 36 ? -61.042 -96.167 122.524 1.00 25.46 28 ALA E CA 1
ATOM 7538 C C . ALA E 1 36 ? -62.285 -95.269 122.523 1.00 26.15 28 ALA E C 1
ATOM 7539 O O . ALA E 1 36 ? -62.567 -94.638 121.490 1.00 28.36 28 ALA E O 1
ATOM 7541 N N . GLY E 1 37 ? -63.005 -95.189 123.635 1.00 25.10 29 GLY E N 1
ATOM 7542 C CA . GLY E 1 37 ? -64.177 -94.319 123.764 1.00 24.88 29 GLY E CA 1
ATOM 7543 C C . GLY E 1 37 ? -65.529 -94.984 123.547 1.00 24.30 29 GLY E C 1
ATOM 7544 O O . GLY E 1 37 ? -66.567 -94.306 123.566 1.00 24.82 29 GLY E O 1
ATOM 7545 N N . GLY E 1 38 ? -65.527 -96.288 123.286 1.00 22.30 30 GLY E N 1
ATOM 7546 C CA . GLY E 1 38 ? -66.783 -97.026 123.126 1.00 21.48 30 GLY E CA 1
ATOM 7547 C C . GLY E 1 38 ? -67.456 -97.295 124.452 1.00 20.97 30 GLY E C 1
ATOM 7548 O O . GLY E 1 38 ? -66.817 -97.246 125.499 1.00 22.00 30 GLY E O 1
ATOM 7549 N N . LYS E 1 39 ? -68.756 -97.592 124.415 1.00 20.13 31 LYS E N 1
ATOM 7550 C CA . LYS E 1 39 ? -69.512 -97.973 125.600 1.00 19.53 31 LYS E CA 1
ATOM 7551 C C . LYS E 1 39 ? -69.827 -99.455 125.476 1.00 18.60 31 LYS E C 1
ATOM 7552 O O . LYS E 1 39 ? -70.239 -99.905 124.416 1.00 18.68 31 LYS E O 1
ATOM 7554 N N . VAL E 1 40 ? -69.592 -100.218 126.525 1.00 17.65 32 VAL E N 1
ATOM 7555 C CA . VAL E 1 40 ? -69.753 -101.656 126.394 1.00 16.78 32 VAL E CA 1
ATOM 7556 C C . VAL E 1 40 ? -70.923 -102.198 127.187 1.00 16.61 32 VAL E C 1
ATOM 7557 O O . VAL E 1 40 ? -71.210 -101.749 128.288 1.00 16.95 32 VAL E O 1
ATOM 7561 N N . VAL E 1 41 ? -71.601 -103.172 126.591 1.00 15.89 33 VAL E N 1
ATOM 7562 C CA . VAL E 1 41 ? -72.506 -104.096 127.312 1.00 15.91 33 VAL E CA 1
ATOM 7563 C C . VAL E 1 41 ? -71.850 -105.455 127.390 1.00 15.46 33 VAL E C 1
ATOM 7564 O O . VAL E 1 41 ? -71.503 -106.052 126.349 1.00 15.21 33 VAL E O 1
ATOM 7568 N N . LEU E 1 42 ? -71.675 -105.963 128.606 1.00 15.11 34 LEU E N 1
ATOM 7569 C CA . LEU E 1 42 ? -71.067 -107.252 128.813 1.00 14.89 34 LEU E CA 1
ATOM 7570 C C . LEU E 1 42 ? -72.177 -108.261 129.078 1.00 14.75 34 LEU E C 1
ATOM 7571 O O . LEU E 1 42 ? -73.013 -108.052 129.964 1.00 15.59 34 LEU E O 1
ATOM 7576 N N . ALA E 1 43 ? -72.208 -109.329 128.293 1.00 14.06 35 ALA E N 1
ATOM 7577 C CA . ALA E 1 43 ? -73.265 -110.348 128.421 1.00 13.78 35 ALA E CA 1
ATOM 7578 C C . ALA E 1 43 ? -72.579 -111.652 128.790 1.00 13.63 35 ALA E C 1
ATOM 7579 O O . ALA E 1 43 ? -71.757 -112.159 128.031 1.00 13.47 35 ALA E O 1
ATOM 7581 N N . ASP E 1 44 ? -72.907 -112.230 129.949 1.00 13.48 36 ASP E N 1
ATOM 7582 C CA . ASP E 1 44 ? -72.172 -113.358 130.442 1.00 13.57 36 ASP E CA 1
ATOM 7583 C C . ASP E 1 44 ? -73.052 -114.032 131.489 1.00 14.34 36 ASP E C 1
ATOM 7584 O O . ASP E 1 44 ? -74.022 -113.423 131.962 1.00 14.07 36 ASP E O 1
ATOM 7589 N N . LEU E 1 45 ? -72.732 -115.294 131.759 1.00 14.65 37 LEU E N 1
ATOM 7590 C CA . LEU E 1 45 ? -73.319 -116.044 132.898 1.00 15.44 37 LEU E CA 1
ATOM 7591 C C . LEU E 1 45 ? -72.812 -115.556 134.243 1.00 16.43 37 LEU E C 1
ATOM 7592 O O . LEU E 1 45 ? -73.533 -115.666 135.255 1.00 16.26 37 LEU E O 1
ATOM 7597 N N . ASN E 1 46 ? -71.587 -115.004 134.256 1.00 17.40 38 ASN E N 1
ATOM 7598 C CA . ASN E 1 46 ? -70.864 -114.684 135.486 1.00 18.76 38 ASN E CA 1
ATOM 7599 C C . ASN E 1 46 ? -71.176 -113.239 135.975 1.00 20.06 38 ASN E C 1
ATOM 7600 O O . ASN E 1 46 ? -70.554 -112.257 135.529 1.00 19.84 38 ASN E O 1
ATOM 7605 N N . GLN E 1 47 ? -72.159 -113.172 136.864 1.00 21.73 39 GLN E N 1
ATOM 7606 C CA . GLN E 1 47 ? -72.734 -111.949 137.448 1.00 23.78 39 GLN E CA 1
ATOM 7607 C C . GLN E 1 47 ? -71.664 -111.157 138.200 1.00 23.72 39 GLN E C 1
ATOM 7608 O O . GLN E 1 47 ? -71.538 -109.947 138.041 1.00 22.73 39 GLN E O 1
ATOM 7614 N N . ASP E 1 48 ? -70.901 -111.861 139.032 1.00 24.56 40 ASP E N 1
ATOM 7615 C CA . ASP E 1 48 ? -69.942 -111.257 139.952 1.00 26.23 40 ASP E CA 1
ATOM 7616 C C . ASP E 1 48 ? -68.815 -110.559 139.167 1.00 24.48 40 ASP E C 1
ATOM 7617 O O . ASP E 1 48 ? -68.592 -109.352 139.333 1.00 23.56 40 ASP E O 1
ATOM 7622 N N . ALA E 1 49 ? -68.163 -111.303 138.267 1.00 22.55 41 ALA E N 1
ATOM 7623 C CA . ALA E 1 49 ? -67.077 -110.762 137.467 1.00 21.73 41 ALA E CA 1
ATOM 7624 C C . ALA E 1 49 ? -67.603 -109.745 136.433 1.00 20.85 41 ALA E C 1
ATOM 7625 O O . ALA E 1 49 ? -66.955 -108.723 136.180 1.00 20.23 41 ALA E O 1
ATOM 7627 N N . GLY E 1 50 ? -68.786 -110.005 135.873 1.00 20.04 42 GLY E N 1
ATOM 7628 C CA . GLY E 1 50 ? -69.368 -109.160 134.828 1.00 19.89 42 GLY E CA 1
ATOM 7629 C C . GLY E 1 50 ? -69.785 -107.776 135.305 1.00 20.59 42 GLY E C 1
ATOM 7630 O O . GLY E 1 50 ? -69.462 -106.771 134.681 1.00 20.35 42 GLY E O 1
ATOM 7631 N N . GLU E 1 51 ? -70.504 -107.729 136.418 1.00 21.80 43 GLU E N 1
ATOM 7632 C CA . GLU E 1 51 ? -70.907 -106.462 137.027 1.00 23.69 43 GLU E CA 1
ATOM 7633 C C . GLU E 1 51 ? -69.716 -105.647 137.499 1.00 22.81 43 GLU E C 1
ATOM 7634 O O . GLU E 1 51 ? -69.717 -104.422 137.291 1.00 22.20 43 GLU E O 1
ATOM 7640 N N . ALA E 1 52 ? -68.706 -106.294 138.090 1.00 21.52 44 ALA E N 1
ATOM 7641 C CA . ALA E 1 52 ? -67.443 -105.599 138.458 1.00 21.44 44 ALA E CA 1
ATOM 7642 C C . ALA E 1 52 ? -66.732 -104.948 137.272 1.00 20.88 44 ALA E C 1
ATOM 7643 O O . ALA E 1 52 ? -66.319 -103.780 137.311 1.00 20.94 44 ALA E O 1
ATOM 7645 N N . LEU E 1 53 ? -66.593 -105.699 136.184 1.00 20.06 45 LEU E N 1
ATOM 7646 C CA . LEU E 1 53 ? -65.905 -105.175 135.049 1.00 19.60 45 LEU E CA 1
ATOM 7647 C C . LEU E 1 53 ? -66.719 -104.077 134.380 1.00 19.85 45 LEU E C 1
ATOM 7648 O O . LEU E 1 53 ? -66.155 -103.052 134.030 1.00 19.87 45 LEU E O 1
ATOM 7653 N N . ALA E 1 54 ? -68.024 -104.266 134.228 1.00 20.29 46 ALA E N 1
ATOM 7654 C CA . ALA E 1 54 ? -68.902 -103.251 133.656 1.00 21.16 46 ALA E CA 1
ATOM 7655 C C . ALA E 1 54 ? -68.799 -101.932 134.472 1.00 22.86 46 ALA E C 1
ATOM 7656 O O . ALA E 1 54 ? -68.716 -100.850 133.890 1.00 23.34 46 ALA E O 1
ATOM 7658 N N . ARG E 1 55 ? -68.720 -102.058 135.791 1.00 24.69 47 ARG E N 1
ATOM 7659 C CA . ARG E 1 55 ? -68.636 -100.894 136.679 1.00 27.23 47 ARG E CA 1
ATOM 7660 C C . ARG E 1 55 ? -67.358 -100.149 136.403 1.00 27.37 47 ARG E C 1
ATOM 7661 O O . ARG E 1 55 ? -67.364 -98.936 136.209 1.00 28.79 47 ARG E O 1
ATOM 7669 N N . GLU E 1 56 ? -66.252 -100.890 136.411 1.00 27.01 48 GLU E N 1
ATOM 7670 C CA . GLU E 1 56 ? -64.929 -100.334 136.122 1.00 27.46 48 GLU E CA 1
ATOM 7671 C C . GLU E 1 56 ? -64.851 -99.631 134.771 1.00 25.62 48 GLU E C 1
ATOM 7672 O O . GLU E 1 56 ? -64.198 -98.574 134.641 1.00 25.54 48 GLU E O 1
ATOM 7678 N N . LEU E 1 57 ? -65.516 -100.186 133.762 1.00 23.41 49 LEU E N 1
ATOM 7679 C CA . LEU E 1 57 ? -65.479 -99.627 132.412 1.00 22.17 49 LEU E CA 1
ATOM 7680 C C . LEU E 1 57 ? -66.622 -98.637 132.115 1.00 22.25 49 LEU E C 1
ATOM 7681 O O . LEU E 1 57 ? -66.741 -98.154 130.941 1.00 21.94 49 LEU E O 1
ATOM 7686 N N . GLY E 1 58 ? -67.482 -98.366 133.124 1.00 22.16 50 GLY E N 1
ATOM 7687 C CA . GLY E 1 58 ? -68.673 -97.546 132.940 1.00 22.30 50 GLY E CA 1
ATOM 7688 C C . GLY E 1 58 ? -69.636 -98.008 131.882 1.00 21.68 50 GLY E C 1
ATOM 7689 O O . GLY E 1 58 ? -70.282 -97.196 131.220 1.00 22.04 50 GLY E O 1
ATOM 7690 N N . GLY E 1 59 ? -69.705 -99.334 131.717 1.00 20.35 51 GLY E N 1
ATOM 7691 C CA . GLY E 1 59 ? -70.683 -99.964 130.845 1.00 19.82 51 GLY E CA 1
ATOM 7692 C C . GLY E 1 59 ? -71.780 -100.610 131.623 1.00 19.46 51 GLY E C 1
ATOM 7693 O O . GLY E 1 59 ? -72.075 -100.214 132.765 1.00 20.44 51 GLY E O 1
ATOM 7694 N N . VAL E 1 60 ? -72.399 -101.609 131.016 1.00 18.71 52 VAL E N 1
ATOM 7695 C CA . VAL E 1 60 ? -73.564 -102.263 131.559 1.00 18.61 52 VAL E CA 1
ATOM 7696 C C . VAL E 1 60 ? -73.319 -103.747 131.514 1.00 17.80 52 VAL E C 1
ATOM 7697 O O . VAL E 1 60 ? -72.731 -104.243 130.510 1.00 16.86 52 VAL E O 1
ATOM 7701 N N . PHE E 1 61 ? -73.782 -104.460 132.548 1.00 17.60 53 PHE E N 1
ATOM 7702 C CA . PHE E 1 61 ? -73.713 -105.899 132.544 1.00 16.99 53 PHE E CA 1
ATOM 7703 C C . PHE E 1 61 ? -75.111 -106.443 132.415 1.00 17.11 53 PHE E C 1
ATOM 7704 O O . PHE E 1 61 ? -76.028 -106.002 133.122 1.00 17.76 53 PHE E O 1
ATOM 7712 N N . VAL E 1 62 ? -75.262 -107.459 131.569 1.00 16.11 54 VAL E N 1
ATOM 7713 C CA . VAL E 1 62 ? -76.490 -108.230 131.496 1.00 16.13 54 VAL E CA 1
ATOM 7714 C C . VAL E 1 62 ? -76.197 -109.713 131.701 1.00 15.50 54 VAL E C 1
ATOM 7715 O O . VAL E 1 62 ? -75.359 -110.296 131.020 1.00 14.56 54 VAL E O 1
ATOM 7719 N N . ARG E 1 63 ? -76.913 -110.351 132.642 1.00 15.56 55 ARG E N 1
ATOM 7720 C CA . ARG E 1 63 ? -76.767 -111.779 132.804 1.00 15.47 55 ARG E CA 1
ATOM 7721 C C . ARG E 1 63 ? -77.493 -112.433 131.656 1.00 15.06 55 ARG E C 1
ATOM 7722 O O . ARG E 1 63 ? -78.698 -112.298 131.513 1.00 15.21 55 ARG E O 1
ATOM 7730 N N . CYS E 1 64 ? -76.744 -113.163 130.855 1.00 14.68 56 CYS E N 1
ATOM 7731 C CA . CYS E 1 64 ? -77.217 -113.625 129.547 1.00 14.76 56 CYS E CA 1
ATOM 7732 C C . CYS E 1 64 ? -76.586 -114.981 129.271 1.00 14.61 56 CYS E C 1
ATOM 7733 O O . CYS E 1 64 ? -75.367 -115.105 129.237 1.00 15.15 56 CYS E O 1
ATOM 7736 N N . ASP E 1 65 ? -77.419 -115.995 129.081 1.00 14.29 57 ASP E N 1
ATOM 7737 C CA . ASP E 1 65 ? -77.008 -117.298 128.535 1.00 13.94 57 ASP E CA 1
ATOM 7738 C C . ASP E 1 65 ? -77.286 -117.171 127.056 1.00 13.23 57 ASP E C 1
ATOM 7739 O O . ASP E 1 65 ? -78.429 -117.032 126.650 1.00 12.85 57 ASP E O 1
ATOM 7744 N N . VAL E 1 66 ? -76.235 -117.164 126.246 1.00 12.83 58 VAL E N 1
ATOM 7745 C CA . VAL E 1 66 ? -76.371 -116.858 124.827 1.00 12.61 58 VAL E CA 1
ATOM 7746 C C . VAL E 1 66 ? -77.247 -117.820 124.018 1.00 12.91 58 VAL E C 1
ATOM 7747 O O . VAL E 1 66 ? -77.694 -117.451 122.947 1.00 12.60 58 VAL E O 1
ATOM 7751 N N . ALA E 1 67 ? -77.496 -119.006 124.574 1.00 13.28 59 ALA E N 1
ATOM 7752 C CA . ALA E 1 67 ? -78.351 -119.998 123.957 1.00 13.74 59 ALA E CA 1
ATOM 7753 C C . ALA E 1 67 ? -79.851 -119.692 124.115 1.00 14.47 59 ALA E C 1
ATOM 7754 O O . ALA E 1 67 ? -80.675 -120.313 123.460 1.00 14.80 59 ALA E O 1
ATOM 7756 N N . ARG E 1 68 ? -80.224 -118.780 125.017 1.00 14.91 60 ARG E N 1
ATOM 7757 C CA . ARG E 1 68 ? -81.631 -118.514 125.267 1.00 15.74 60 ARG E CA 1
ATOM 7758 C C . ARG E 1 68 ? -82.086 -117.292 124.510 1.00 15.39 60 ARG E C 1
ATOM 7759 O O . ARG E 1 68 ? -81.481 -116.231 124.615 1.00 14.39 60 ARG E O 1
ATOM 7767 N N . GLU E 1 69 ? -83.164 -117.439 123.756 1.00 15.51 61 GLU E N 1
ATOM 7768 C CA . GLU E 1 69 ? -83.747 -116.333 123.031 1.00 16.27 61 GLU E CA 1
ATOM 7769 C C . GLU E 1 69 ? -83.997 -115.079 123.913 1.00 16.70 61 GLU E C 1
ATOM 7770 O O . GLU E 1 69 ? -83.622 -113.972 123.541 1.00 16.25 61 GLU E O 1
ATOM 7776 N N . GLU E 1 70 ? -84.655 -115.265 125.046 1.00 17.46 62 GLU E N 1
ATOM 7777 C CA . GLU E 1 70 ? -85.012 -114.116 125.892 1.00 18.32 62 GLU E CA 1
ATOM 7778 C C . GLU E 1 70 ? -83.780 -113.383 126.441 1.00 17.30 62 GLU E C 1
ATOM 7779 O O . GLU E 1 70 ? -83.804 -112.166 126.628 1.00 16.99 62 GLU E O 1
ATOM 7785 N N . ASP E 1 71 ? -82.694 -114.119 126.686 1.00 16.42 63 ASP E N 1
ATOM 7786 C CA . ASP E 1 71 ? -81.464 -113.511 127.161 1.00 15.95 63 ASP E CA 1
ATOM 7787 C C . ASP E 1 71 ? -80.797 -112.688 126.059 1.00 15.18 63 ASP E C 1
ATOM 7788 O O . ASP E 1 71 ? -80.300 -111.612 126.299 1.00 15.19 63 ASP E O 1
ATOM 7793 N N . ALA E 1 72 ? -80.774 -113.217 124.841 1.00 14.65 64 ALA E N 1
ATOM 7794 C CA . ALA E 1 72 ? -80.270 -112.472 123.706 1.00 14.41 64 ALA E CA 1
ATOM 7795 C C . ALA E 1 72 ? -81.025 -111.173 123.501 1.00 14.88 64 ALA E C 1
ATOM 7796 O O . ALA E 1 72 ? -80.427 -110.122 123.311 1.00 14.28 64 ALA E O 1
ATOM 7798 N N . GLN E 1 73 ? -82.353 -111.267 123.562 1.00 15.38 65 GLN E N 1
ATOM 7799 C CA . GLN E 1 73 ? -83.221 -110.106 123.452 1.00 16.30 65 GLN E CA 1
ATOM 7800 C C . GLN E 1 73 ? -82.921 -109.065 124.534 1.00 16.32 65 GLN E C 1
ATOM 7801 O O . GLN E 1 73 ? -82.789 -107.887 124.230 1.00 16.66 65 GLN E O 1
ATOM 7807 N N . ALA E 1 74 ? -82.749 -109.507 125.779 1.00 16.24 66 ALA E N 1
ATOM 7808 C CA . ALA E 1 74 ? -82.435 -108.602 126.882 1.00 16.24 66 ALA E CA 1
ATOM 7809 C C . ALA E 1 74 ? -81.091 -107.922 126.697 1.00 15.95 66 ALA E C 1
ATOM 7810 O O . ALA E 1 74 ? -80.951 -106.703 127.001 1.00 16.72 66 ALA E O 1
ATOM 7812 N N . ALA E 1 75 ? -80.092 -108.688 126.233 1.00 15.22 67 ALA E N 1
ATOM 7813 C CA . ALA E 1 75 ? -78.755 -108.144 126.054 1.00 15.19 67 ALA E CA 1
ATOM 7814 C C . ALA E 1 75 ? -78.758 -107.090 124.943 1.00 15.16 67 ALA E C 1
ATOM 7815 O O . ALA E 1 75 ? -78.153 -106.017 125.085 1.00 15.29 67 ALA E O 1
ATOM 7817 N N . VAL E 1 76 ? -79.415 -107.399 123.818 1.00 14.89 68 VAL E N 1
ATOM 7818 C CA . VAL E 1 76 ? -79.458 -106.435 122.724 1.00 15.27 68 VAL E CA 1
ATOM 7819 C C . VAL E 1 76 ? -80.279 -105.186 123.130 1.00 15.85 68 VAL E C 1
ATOM 7820 O O . VAL E 1 76 ? -79.892 -104.047 122.813 1.00 16.13 68 VAL E O 1
ATOM 7824 N N . ALA E 1 77 ? -81.383 -105.381 123.833 1.00 16.35 69 ALA E N 1
ATOM 7825 C CA . ALA E 1 77 ? -82.164 -104.257 124.320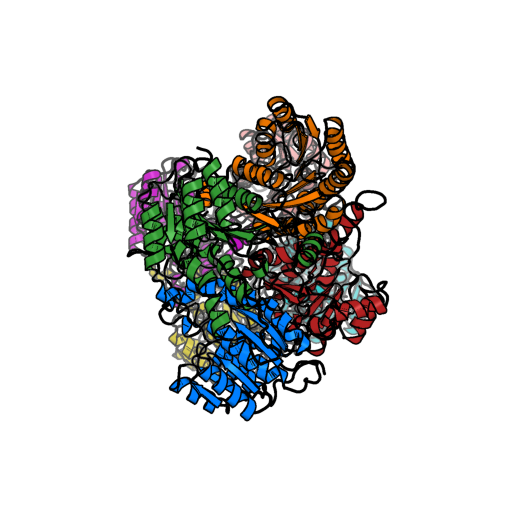 1.00 17.31 69 ALA E CA 1
ATOM 7826 C C . ALA E 1 77 ? -81.356 -103.329 125.254 1.00 17.61 69 ALA E C 1
ATOM 7827 O O . ALA E 1 77 ? -81.482 -102.098 125.153 1.00 18.24 69 ALA E O 1
ATOM 7829 N N . ALA E 1 78 ? -80.541 -103.898 126.146 1.00 17.23 70 ALA E N 1
ATOM 7830 C CA . ALA E 1 78 ? -79.664 -103.101 127.000 1.00 17.58 70 ALA E CA 1
ATOM 7831 C C . ALA E 1 78 ? -78.715 -102.253 126.160 1.00 17.52 70 ALA E C 1
ATOM 7832 O O . ALA E 1 78 ? -78.470 -101.079 126.461 1.00 17.50 70 ALA E O 1
ATOM 7834 N N . ALA E 1 79 ? -78.187 -102.852 125.091 1.00 17.01 71 ALA E N 1
ATOM 7835 C CA . ALA E 1 79 ? -77.283 -102.131 124.226 1.00 17.39 71 ALA E CA 1
ATOM 7836 C C . ALA E 1 79 ? -77.970 -100.965 123.501 1.00 18.47 71 ALA E C 1
ATOM 7837 O O . ALA E 1 79 ? -77.431 -99.864 123.460 1.00 18.83 71 ALA E O 1
ATOM 7839 N N . THR E 1 80 ? -79.140 -101.195 122.926 1.00 19.18 72 THR E N 1
ATOM 7840 C CA . THR E 1 80 ? -79.824 -100.140 122.167 1.00 20.55 72 THR E CA 1
ATOM 7841 C C . THR E 1 80 ? -80.348 -99.043 123.106 1.00 21.62 72 THR E C 1
ATOM 7842 O O . THR E 1 80 ? -80.457 -97.901 122.706 1.00 21.79 72 THR E O 1
ATOM 7846 N N . LYS E 1 81 ? -80.664 -99.395 124.351 1.00 22.28 73 LYS E N 1
ATOM 7847 C CA . LYS E 1 81 ? -81.018 -98.373 125.339 1.00 23.45 73 LYS E CA 1
ATOM 7848 C C . LYS E 1 81 ? -79.816 -97.448 125.661 1.00 23.42 73 LYS E C 1
ATOM 7849 O O . LYS E 1 81 ? -79.969 -96.226 125.872 1.00 23.44 73 LYS E O 1
ATOM 7855 N N . LEU E 1 82 ? -78.627 -98.039 125.716 1.00 22.46 74 LEU E N 1
ATOM 7856 C CA . LEU E 1 82 ? -77.410 -97.336 126.069 1.00 22.53 74 LEU E CA 1
ATOM 7857 C C . LEU E 1 82 ? -76.957 -96.374 124.992 1.00 22.44 74 LEU E C 1
ATOM 7858 O O . LEU E 1 82 ? -76.406 -95.306 125.289 1.00 23.41 74 LEU E O 1
ATOM 7863 N N . GLY E 1 83 ? -77.190 -96.722 123.737 1.00 21.38 75 GLY E N 1
ATOM 7864 C CA . GLY E 1 83 ? -76.778 -95.835 122.632 1.00 21.61 75 GLY E CA 1
ATOM 7865 C C . GLY E 1 83 ? -76.970 -96.528 121.302 1.00 21.15 75 GLY E C 1
ATOM 7866 O O . GLY E 1 83 ? -77.840 -97.363 121.186 1.00 21.90 75 GLY E O 1
ATOM 7867 N N . THR E 1 84 ? -76.173 -96.168 120.311 1.00 20.64 76 THR E N 1
ATOM 7868 C CA . THR E 1 84 ? -76.251 -96.821 119.004 1.00 20.14 76 THR E CA 1
ATOM 7869 C C . THR E 1 84 ? -75.367 -98.070 119.017 1.00 18.95 76 THR E C 1
ATOM 7870 O O . THR E 1 84 ? -74.147 -97.982 119.109 1.00 18.69 76 THR E O 1
ATOM 7874 N N . LEU E 1 85 ? -76.003 -99.233 118.845 1.00 18.40 77 LEU E N 1
ATOM 7875 C CA . LEU E 1 85 ? -75.308 -100.530 118.781 1.00 17.56 77 LEU E CA 1
ATOM 7876 C C . LEU E 1 85 ? -74.585 -100.652 117.460 1.00 17.13 77 LEU E C 1
ATOM 7877 O O . LEU E 1 85 ? -75.248 -100.780 116.423 1.00 17.65 77 LEU E O 1
ATOM 7882 N N . ARG E 1 86 ? -73.254 -100.581 117.469 1.00 16.70 78 ARG E N 1
ATOM 7883 C CA . ARG E 1 86 ? -72.465 -100.688 116.240 1.00 16.49 78 ARG E CA 1
ATOM 7884 C C . ARG E 1 86 ? -71.649 -101.949 116.151 1.00 15.25 78 ARG E C 1
ATOM 7885 O O . ARG E 1 86 ? -71.101 -102.223 115.092 1.00 14.49 78 ARG E O 1
ATOM 7893 N N . GLY E 1 87 ? -71.525 -102.697 117.248 1.00 14.42 79 GLY E N 1
ATOM 7894 C CA . GLY E 1 87 ? -70.682 -103.879 117.240 1.00 13.84 79 GLY E CA 1
ATOM 7895 C C . GLY E 1 87 ? -71.215 -104.960 118.153 1.00 13.39 79 GLY E C 1
ATOM 7896 O O . GLY E 1 87 ? -71.696 -104.643 119.257 1.00 13.71 79 GLY E O 1
ATOM 7897 N N . LEU E 1 88 ? -71.156 -106.199 117.650 1.00 12.57 80 LEU E N 1
ATOM 7898 C CA . LEU E 1 88 ? -71.299 -107.422 118.461 1.00 12.16 80 LEU E CA 1
ATOM 7899 C C . LEU E 1 88 ? -69.997 -108.181 118.431 1.00 11.75 80 LEU E C 1
ATOM 7900 O O . LEU E 1 88 ? -69.426 -108.380 117.351 1.00 11.90 80 LEU E O 1
ATOM 7905 N N . VAL E 1 89 ? -69.519 -108.628 119.580 1.00 11.43 81 VAL E N 1
ATOM 7906 C CA . VAL E 1 89 ? -68.341 -109.493 119.673 1.00 11.19 81 VAL E CA 1
ATOM 7907 C C . VAL E 1 89 ? -68.761 -110.756 120.434 1.00 11.25 81 VAL E C 1
ATOM 7908 O O . VAL E 1 89 ? -69.094 -110.698 121.606 1.00 11.16 81 VAL E O 1
ATOM 7912 N N . ASN E 1 90 ? -68.805 -111.883 119.716 1.00 10.67 82 ASN E N 1
ATOM 7913 C CA . ASN E 1 90 ? -69.171 -113.143 120.343 1.00 10.92 82 ASN E CA 1
ATOM 7914 C C . ASN E 1 90 ? -67.937 -113.839 120.908 1.00 11.19 82 ASN E C 1
ATOM 7915 O O . ASN E 1 90 ? -67.176 -114.439 120.153 1.00 11.38 82 ASN E O 1
ATOM 7920 N N . CYS E 1 91 ? -67.780 -113.851 122.215 1.00 11.50 83 CYS E N 1
ATOM 7921 C CA . CYS E 1 91 ? -66.701 -114.589 122.880 1.00 11.62 83 CYS E CA 1
ATOM 7922 C C . CYS E 1 91 ? -67.223 -115.656 123.837 1.00 11.84 83 CYS E C 1
ATOM 7923 O O . CYS E 1 91 ? -66.432 -116.501 124.251 1.00 11.99 83 CYS E O 1
ATOM 7926 N N . ALA E 1 92 ? -68.526 -115.679 124.126 1.00 11.51 84 ALA E N 1
ATOM 7927 C CA . ALA E 1 92 ? -69.107 -116.747 124.988 1.00 11.65 84 ALA E CA 1
ATOM 7928 C C . ALA E 1 92 ? -68.773 -118.109 124.387 1.00 11.58 84 ALA E C 1
ATOM 7929 O O . ALA E 1 92 ? -69.045 -118.337 123.226 1.00 11.34 84 ALA E O 1
ATOM 7931 N N . GLY E 1 93 ? -68.156 -119.005 125.151 1.00 11.72 85 GLY E N 1
ATOM 7932 C CA . GLY E 1 93 ? -67.852 -120.329 124.630 1.00 11.69 85 GLY E CA 1
ATOM 7933 C C . GLY E 1 93 ? -67.247 -121.206 125.690 1.00 12.34 85 GLY E C 1
ATOM 7934 O O . GLY E 1 93 ? -66.826 -120.700 126.762 1.00 12.79 85 GLY E O 1
ATOM 7935 N N . ILE E 1 94 ? -67.295 -122.492 125.430 1.00 12.64 86 ILE E N 1
ATOM 7936 C CA . ILE E 1 94 ? -66.766 -123.539 126.309 1.00 13.13 86 ILE E CA 1
ATOM 7937 C C . ILE E 1 94 ? -65.969 -124.517 125.439 1.00 13.51 86 ILE E C 1
ATOM 7938 O O . ILE E 1 94 ? -66.194 -124.589 124.214 1.00 13.00 86 ILE E O 1
ATOM 7943 N N . ALA E 1 95 ? -65.020 -125.210 126.066 1.00 14.09 87 ALA E N 1
ATOM 7944 C CA . ALA E 1 95 ? -64.092 -126.080 125.319 1.00 14.71 87 ALA E CA 1
ATOM 7945 C C . ALA E 1 95 ? -63.866 -127.418 126.036 1.00 15.85 87 ALA E C 1
ATOM 7946 O O . ALA E 1 95 ? -62.756 -127.680 126.481 1.00 16.26 87 ALA E O 1
ATOM 7948 N N . PRO E 1 96 ? -64.918 -128.236 126.205 1.00 16.55 88 PRO E N 1
ATOM 7949 C CA . PRO E 1 96 ? -64.686 -129.565 126.789 1.00 17.50 88 PRO E CA 1
ATOM 7950 C C . PRO E 1 96 ? -63.907 -130.485 125.867 1.00 17.10 88 PRO E C 1
ATOM 7951 O O . PRO E 1 96 ? -63.625 -130.124 124.702 1.00 16.96 88 PRO E O 1
ATOM 7955 N N . ALA E 1 97 ? -63.438 -131.581 126.449 1.00 17.03 89 ALA E N 1
ATOM 7956 C CA . ALA E 1 97 ? -62.652 -132.564 125.729 1.00 16.50 89 ALA E CA 1
ATOM 7957 C C . ALA E 1 97 ? -63.234 -133.919 125.965 1.00 16.17 89 ALA E C 1
ATOM 7958 O O . ALA E 1 97 ? -63.573 -134.309 127.111 1.00 16.47 89 ALA E O 1
ATOM 7960 N N . ALA E 1 98 ? -63.331 -134.677 124.880 1.00 15.16 90 ALA E N 1
ATOM 7961 C CA . ALA E 1 98 ? -63.815 -136.064 124.932 1.00 15.11 90 ALA E CA 1
ATOM 7962 C C . ALA E 1 98 ? -63.579 -136.723 123.581 1.00 14.67 90 ALA E C 1
ATOM 7963 O O . ALA E 1 98 ? -63.891 -136.126 122.539 1.00 14.01 90 ALA E O 1
ATOM 7965 N N . LYS E 1 99 ? -63.047 -137.924 123.599 1.00 15.17 91 LYS E N 1
ATOM 7966 C CA A LYS E 1 99 ? -62.791 -138.696 122.382 0.50 15.35 91 LYS E CA 1
ATOM 7967 C CA B LYS E 1 99 ? -62.810 -138.654 122.358 0.50 15.32 91 LYS E CA 1
ATOM 7968 C C . LYS E 1 99 ? -64.081 -139.268 121.771 1.00 15.26 91 LYS E C 1
ATOM 7969 O O . LYS E 1 99 ? -65.026 -139.629 122.507 1.00 15.42 91 LYS E O 1
ATOM 7980 N N . THR E 1 100 ? -64.110 -139.418 120.432 1.00 14.59 92 THR E N 1
ATOM 7981 C CA . THR E 1 100 ? -65.279 -140.013 119.756 1.00 14.60 92 THR E CA 1
ATOM 7982 C C . THR E 1 100 ? -65.594 -141.370 120.356 1.00 15.26 92 THR E C 1
ATOM 7983 O O . THR E 1 100 ? -66.772 -141.680 120.595 1.00 14.96 92 THR E O 1
ATOM 7987 N N . VAL E 1 101 ? -64.561 -142.189 120.589 1.00 15.88 93 VAL E N 1
ATOM 7988 C CA . VAL E 1 101 ? -64.709 -143.454 121.299 1.00 17.30 93 VAL E CA 1
ATOM 7989 C C . VAL E 1 101 ? -63.740 -143.366 122.476 1.00 18.45 93 VAL E C 1
ATOM 7990 O O . VAL E 1 101 ? -62.533 -143.309 122.275 1.00 18.51 93 VAL E O 1
ATOM 7994 N N . GLY E 1 102 ? -64.287 -143.367 123.684 1.00 20.08 94 GLY E N 1
ATOM 7995 C CA . GLY E 1 102 ? -63.477 -143.297 124.910 1.00 21.73 94 GLY E CA 1
ATOM 7996 C C . GLY E 1 102 ? -63.247 -144.672 125.525 1.00 23.94 94 GLY E C 1
ATOM 7997 O O . GLY E 1 102 ? -63.720 -145.691 125.014 1.00 24.57 94 GLY E O 1
ATOM 7998 N N . LYS E 1 103 ? -62.526 -144.681 126.647 1.00 25.66 95 LYS E N 1
ATOM 7999 C CA . LYS E 1 103 ? -62.285 -145.893 127.435 1.00 27.96 95 LYS E CA 1
ATOM 8000 C C . LYS E 1 103 ? -63.582 -146.595 127.779 1.00 29.14 95 LYS E C 1
ATOM 8001 O O . LYS E 1 103 ? -63.671 -147.819 127.712 1.00 30.22 95 LYS E O 1
ATOM 8003 N N . ASP E 1 104 ? -64.603 -145.820 128.129 1.00 30.04 96 ASP E N 1
ATOM 8004 C CA . ASP E 1 104 ? -65.868 -146.381 128.629 1.00 31.17 96 ASP E CA 1
ATOM 8005 C C . ASP E 1 104 ? -67.046 -146.334 127.648 1.00 29.18 96 ASP E C 1
ATOM 8006 O O . ASP E 1 104 ? -68.187 -146.612 128.047 1.00 30.90 96 ASP E O 1
ATOM 8011 N N . GLY E 1 105 ? -66.802 -145.982 126.392 1.00 25.42 97 GLY E N 1
ATOM 8012 C CA . GLY E 1 105 ? -67.860 -146.001 125.403 1.00 22.96 97 GLY E CA 1
ATOM 8013 C C . GLY E 1 105 ? -67.741 -144.791 124.507 1.00 20.50 97 GLY E C 1
ATOM 8014 O O . GLY E 1 105 ? -66.817 -144.006 124.652 1.00 20.08 97 GLY E O 1
ATOM 8015 N N . PRO E 1 106 ? -68.720 -144.610 123.627 1.00 18.83 98 PRO E N 1
ATOM 8016 C CA . PRO E 1 106 ? -68.747 -143.437 122.757 1.00 17.54 98 PRO E CA 1
ATOM 8017 C C . PRO E 1 106 ? -68.843 -142.128 123.533 1.00 16.44 98 PRO E C 1
ATOM 8018 O O . PRO E 1 106 ? -69.453 -142.067 124.614 1.00 16.16 98 PRO E O 1
ATOM 8022 N N . HIS E 1 107 ? -68.245 -141.093 122.974 1.00 15.18 99 HIS E N 1
ATOM 8023 C CA . HIS E 1 107 ? -68.469 -139.715 123.383 1.00 14.50 99 HIS E CA 1
ATOM 8024 C C . HIS E 1 107 ? -69.928 -139.515 123.786 1.00 14.48 99 HIS E C 1
ATOM 8025 O O . HIS E 1 107 ? -70.822 -139.845 123.014 1.00 14.71 99 HIS E O 1
ATOM 8032 N N . PRO E 1 108 ? -70.195 -138.983 125.003 1.00 14.60 100 PRO E N 1
ATOM 8033 C CA . PRO E 1 108 ? -71.596 -138.753 125.327 1.00 14.55 100 PRO E CA 1
ATOM 8034 C C . PRO E 1 108 ? -72.263 -137.784 124.374 1.00 14.07 100 PRO E C 1
ATOM 8035 O O . PRO E 1 108 ? -71.650 -136.759 124.004 1.00 13.72 100 PRO E O 1
ATOM 8039 N N . LEU E 1 109 ? -73.498 -138.085 123.993 1.00 14.21 101 LEU E N 1
ATOM 8040 C CA . LEU E 1 109 ? -74.236 -137.227 123.073 1.00 14.19 101 LEU E CA 1
ATOM 8041 C C . LEU E 1 109 ? -74.506 -135.855 123.690 1.00 14.32 101 LEU E C 1
ATOM 8042 O O . LEU E 1 109 ? -74.340 -134.823 123.009 1.00 13.49 101 LEU E O 1
ATOM 8047 N N . GLU E 1 110 ? -74.873 -135.816 124.972 1.00 15.02 102 GLU E N 1
ATOM 8048 C CA . GLU E 1 110 ? -75.258 -134.528 125.532 1.00 16.19 102 GLU E CA 1
ATOM 8049 C C . GLU E 1 110 ? -74.073 -133.547 125.572 1.00 15.12 102 GLU E C 1
ATOM 8050 O O . GLU E 1 110 ? -74.266 -132.338 125.442 1.00 15.32 102 GLU E O 1
ATOM 8056 N N . LEU E 1 111 ? -72.858 -134.060 125.774 1.00 14.57 103 LEU E N 1
ATOM 8057 C CA . LEU E 1 111 ? -71.673 -133.210 125.768 1.00 13.94 103 LEU E CA 1
ATOM 8058 C C . LEU E 1 111 ? -71.468 -132.567 124.421 1.00 12.94 103 LEU E C 1
ATOM 8059 O O . LEU E 1 111 ? -71.097 -131.403 124.327 1.00 12.19 103 LEU E O 1
ATOM 8064 N N . PHE E 1 112 ? -71.643 -133.340 123.353 1.00 12.02 104 PHE E N 1
ATOM 8065 C CA . PHE E 1 112 ? -71.506 -132.779 122.009 1.00 11.33 104 PHE E CA 1
ATOM 8066 C C . PHE E 1 112 ? -72.595 -131.728 121.783 1.00 11.18 104 PHE E C 1
ATOM 8067 O O . PHE E 1 112 ? -72.336 -130.615 121.355 1.00 10.79 104 PHE E O 1
ATOM 8075 N N . ALA E 1 113 ? -73.834 -132.080 122.150 1.00 11.46 105 ALA E N 1
ATOM 8076 C CA . ALA E 1 113 ? -74.952 -131.179 121.948 1.00 11.57 105 ALA E CA 1
ATOM 8077 C C . ALA E 1 113 ? -74.748 -129.861 122.768 1.00 11.75 105 ALA E C 1
ATOM 8078 O O . ALA E 1 113 ? -75.022 -128.776 122.284 1.00 11.30 105 ALA E O 1
ATOM 8080 N N . LYS E 1 114 ? -74.237 -129.971 123.973 1.00 12.19 106 LYS E N 1
ATOM 8081 C CA . LYS E 1 114 ? -74.028 -128.797 124.813 1.00 13.09 106 LYS E CA 1
ATOM 8082 C C . LYS E 1 114 ? -72.959 -127.870 124.225 1.00 12.20 106 LYS E C 1
ATOM 8083 O O . LYS E 1 114 ? -73.155 -126.660 124.164 1.00 11.94 106 LYS E O 1
ATOM 8089 N N . THR E 1 115 ? -71.836 -128.448 123.785 1.00 11.77 107 THR E N 1
ATOM 8090 C CA . THR E 1 115 ? -70.781 -127.661 123.129 1.00 11.44 107 THR E CA 1
ATOM 8091 C C . THR E 1 115 ? -71.335 -126.901 121.896 1.00 10.87 107 THR E C 1
ATOM 8092 O O . THR E 1 115 ? -71.080 -125.688 121.712 1.00 10.62 107 THR E O 1
ATOM 8096 N N . ILE E 1 116 ? -72.121 -127.616 121.087 1.00 10.62 108 ILE E N 1
ATOM 8097 C CA A ILE E 1 116 ? -72.694 -127.043 119.870 0.50 10.47 108 ILE E CA 1
ATOM 8098 C CA B ILE E 1 116 ? -72.680 -127.041 119.868 0.50 10.42 108 ILE E CA 1
ATOM 8099 C C . ILE E 1 116 ? -73.682 -125.944 120.239 1.00 10.51 108 ILE E C 1
ATOM 8100 O O . ILE E 1 116 ? -73.724 -124.889 119.595 1.00 10.58 108 ILE E O 1
ATOM 8109 N N . THR E 1 117 ? -74.472 -126.189 121.266 1.00 10.73 109 THR E N 1
ATOM 8110 C CA . THR E 1 117 ? -75.513 -125.252 121.677 1.00 11.00 109 THR E CA 1
ATOM 8111 C C . THR E 1 117 ? -74.944 -123.933 122.209 1.00 10.88 109 THR E C 1
ATOM 8112 O O . THR E 1 117 ? -75.407 -122.865 121.816 1.00 10.97 109 THR E O 1
ATOM 8116 N N . VAL E 1 118 ? -73.925 -124.007 123.051 1.00 10.78 110 VAL E N 1
ATOM 8117 C CA . VAL E 1 118 ? -73.294 -122.790 123.551 1.00 10.67 110 VAL E CA 1
ATOM 8118 C C . VAL E 1 118 ? -72.546 -122.085 122.482 1.00 10.40 110 VAL E C 1
ATOM 8119 O O . VAL E 1 118 ? -72.698 -120.886 122.305 1.00 10.37 110 VAL E O 1
ATOM 8123 N N . ASN E 1 119 ? -71.687 -122.814 121.793 1.00 9.98 111 ASN E N 1
ATOM 8124 C CA . ASN E 1 119 ? -70.696 -122.153 120.928 1.00 9.75 111 ASN E CA 1
ATOM 8125 C C . ASN E 1 119 ? -71.231 -121.723 119.563 1.00 9.55 111 ASN E C 1
ATOM 8126 O O . ASN E 1 119 ? -70.778 -120.708 118.990 1.00 9.46 111 ASN E O 1
ATOM 8131 N N . LEU E 1 120 ? -72.090 -122.557 118.983 1.00 9.47 112 LEU E N 1
ATOM 8132 C CA . LEU E 1 120 ? -72.583 -122.342 117.634 1.00 9.35 112 LEU E CA 1
ATOM 8133 C C . LEU E 1 120 ? -73.991 -121.761 117.627 1.00 9.55 112 LEU E C 1
ATOM 8134 O O . LEU E 1 120 ? -74.212 -120.683 117.094 1.00 9.43 112 LEU E O 1
ATOM 8139 N N . ILE E 1 121 ? -74.947 -122.490 118.240 1.00 9.97 113 ILE E N 1
ATOM 8140 C CA . ILE E 1 121 ? -76.319 -121.990 118.293 1.00 10.06 113 ILE E CA 1
ATOM 8141 C C . ILE E 1 121 ? -76.345 -120.645 119.072 1.00 10.10 113 ILE E C 1
ATOM 8142 O O . ILE E 1 121 ? -76.999 -119.690 118.662 1.00 9.91 113 ILE E O 1
ATOM 8147 N N . GLY E 1 122 ? -75.612 -120.579 120.183 1.00 10.03 114 GLY E N 1
ATOM 8148 C CA . GLY E 1 122 ? -75.543 -119.364 120.984 1.00 10.22 114 GLY E CA 1
ATOM 8149 C C . GLY E 1 122 ? -74.973 -118.154 120.249 1.00 10.15 114 GLY E C 1
ATOM 8150 O O . GLY E 1 122 ? -75.503 -117.047 120.324 1.00 10.58 114 GLY E O 1
ATOM 8151 N N . THR E 1 123 ? -73.901 -118.387 119.483 1.00 9.77 115 THR E N 1
ATOM 8152 C CA . THR E 1 123 ? -73.360 -117.358 118.651 1.00 9.80 115 THR E CA 1
ATOM 8153 C C . THR E 1 123 ? -74.382 -116.918 117.578 1.00 9.74 115 THR E C 1
ATOM 8154 O O . THR E 1 123 ? -74.602 -115.741 117.419 1.00 9.80 115 THR E O 1
ATOM 8158 N N . PHE E 1 124 ? -75.051 -117.852 116.900 1.00 9.49 116 PHE E N 1
ATOM 8159 C CA . PHE E 1 124 ? -76.044 -117.446 115.927 1.00 9.61 116 PHE E CA 1
ATOM 8160 C C . PHE E 1 124 ? -77.203 -116.700 116.584 1.00 9.93 116 PHE E C 1
ATOM 8161 O O . PHE E 1 124 ? -77.738 -115.768 116.020 1.00 10.14 116 PHE E O 1
ATOM 8169 N N . ASN E 1 125 ? -77.612 -117.133 117.784 1.00 10.09 117 ASN E N 1
ATOM 8170 C CA . ASN E 1 125 ? -78.728 -116.514 118.484 1.00 10.63 117 ASN E CA 1
ATOM 8171 C C . ASN E 1 125 ? -78.421 -115.023 118.758 1.00 10.76 117 ASN E C 1
ATOM 8172 O O . ASN E 1 125 ? -79.247 -114.163 118.477 1.00 11.09 117 ASN E O 1
ATOM 8177 N N . MET E 1 126 ? -77.205 -114.731 119.183 1.00 10.70 118 MET E N 1
ATOM 8178 C CA . MET E 1 126 ? -76.778 -113.361 119.413 1.00 11.03 118 MET E CA 1
ATOM 8179 C C . MET E 1 126 ? -76.711 -112.593 118.092 1.00 10.78 118 MET E C 1
ATOM 8180 O O . MET E 1 126 ? -77.134 -111.466 117.998 1.00 11.03 118 MET E O 1
ATOM 8185 N N . ILE E 1 127 ? -76.137 -113.206 117.079 1.00 10.07 119 ILE E N 1
ATOM 8186 C CA . ILE E 1 127 ? -76.026 -112.540 115.809 1.00 10.01 119 ILE E CA 1
ATOM 8187 C C . ILE E 1 127 ? -77.399 -112.124 115.257 1.00 10.18 119 ILE E C 1
ATOM 8188 O O . ILE E 1 127 ? -77.577 -111.000 114.774 1.00 10.37 119 ILE E O 1
ATOM 8193 N N . ARG E 1 128 ? -78.353 -113.046 115.218 1.00 10.27 120 ARG E N 1
ATOM 8194 C CA . ARG E 1 128 ? -79.618 -112.750 114.568 1.00 10.67 120 ARG E CA 1
ATOM 8195 C C . ARG E 1 128 ? -80.353 -111.598 115.262 1.00 11.16 120 ARG E C 1
ATOM 8196 O O . ARG E 1 128 ? -80.923 -110.729 114.614 1.00 11.44 120 ARG E O 1
ATOM 8204 N N . VAL E 1 129 ? -80.277 -111.558 116.583 1.00 11.32 121 VAL E N 1
ATOM 8205 C CA . VAL E 1 129 ? -80.985 -110.539 117.345 1.00 11.90 121 VAL E CA 1
ATOM 8206 C C . VAL E 1 129 ? -80.246 -109.182 117.227 1.00 12.05 121 VAL E C 1
ATOM 8207 O O . VAL E 1 129 ? -80.862 -108.136 117.032 1.00 12.64 121 VAL E O 1
ATOM 8211 N N . ALA E 1 130 ? -78.933 -109.229 117.362 1.00 11.83 122 ALA E N 1
ATOM 8212 C CA . ALA E 1 130 ? -78.107 -108.046 117.197 1.00 12.01 122 ALA E CA 1
ATOM 8213 C C . ALA E 1 130 ? -78.199 -107.474 115.781 1.00 12.18 122 ALA E C 1
ATOM 8214 O O . ALA E 1 130 ? -78.312 -106.269 115.602 1.00 12.50 122 ALA E O 1
ATOM 8216 N N . ALA E 1 131 ? -78.152 -108.331 114.780 1.00 11.94 123 ALA E N 1
ATOM 8217 C CA . ALA E 1 131 ? -78.248 -107.869 113.390 1.00 12.21 123 ALA E CA 1
ATOM 8218 C C . ALA E 1 131 ? -79.578 -107.164 113.115 1.00 12.94 123 ALA E C 1
ATOM 8219 O O . ALA E 1 131 ? -79.630 -106.150 112.407 1.00 13.37 123 ALA E O 1
ATOM 8221 N N . ALA E 1 132 ? -80.673 -107.714 113.642 1.00 13.40 124 ALA E N 1
ATOM 8222 C CA . ALA E 1 132 ? -81.980 -107.099 113.459 1.00 14.26 124 ALA E CA 1
ATOM 8223 C C . ALA E 1 132 ? -82.022 -105.676 114.061 1.00 15.04 124 ALA E C 1
ATOM 8224 O O . ALA E 1 132 ? -82.536 -104.743 113.434 1.00 15.50 124 ALA E O 1
ATOM 8226 N N . ALA E 1 133 ? -81.408 -105.507 115.224 1.00 15.07 125 ALA E N 1
ATOM 8227 C CA . ALA E 1 133 ? -81.300 -104.209 115.840 1.00 15.80 125 ALA E CA 1
ATOM 8228 C C . ALA E 1 133 ? -80.419 -103.283 115.042 1.00 16.07 125 ALA E C 1
ATOM 8229 O O . ALA E 1 133 ? -80.789 -102.146 114.808 1.00 16.67 125 ALA E O 1
ATOM 8231 N N . MET E 1 134 ? -79.250 -103.770 114.625 1.00 15.82 126 MET E N 1
ATOM 8232 C CA . MET E 1 134 ? -78.314 -102.931 113.810 1.00 16.35 126 MET E CA 1
ATOM 8233 C C . MET E 1 134 ? -78.933 -102.513 112.493 1.00 16.40 126 MET E C 1
ATOM 8234 O O . MET E 1 134 ? -78.668 -101.417 112.018 1.00 16.77 126 MET E O 1
ATOM 8239 N N . ALA E 1 135 ? -79.790 -103.356 111.918 1.00 16.35 127 ALA E N 1
ATOM 8240 C CA . ALA E 1 135 ? -80.395 -103.060 110.619 1.00 16.82 127 ALA E CA 1
ATOM 8241 C C . ALA E 1 135 ? -81.333 -101.842 110.689 1.00 17.68 127 ALA E C 1
ATOM 8242 O O . ALA E 1 135 ? -81.563 -101.177 109.662 1.00 17.93 127 ALA E O 1
ATOM 8244 N N . ALA E 1 136 ? -81.839 -101.541 111.891 1.00 18.15 128 ALA E N 1
ATOM 8245 C CA . ALA E 1 136 ? -82.646 -100.338 112.139 1.00 19.22 128 ALA E CA 1
ATOM 8246 C C . ALA E 1 136 ? -81.840 -99.031 112.327 1.00 19.71 128 ALA E C 1
ATOM 8247 O O . ALA E 1 136 ? -82.427 -97.938 112.328 1.00 20.38 128 ALA E O 1
ATOM 8249 N N . ASN E 1 137 ? -80.512 -99.127 112.457 1.00 19.27 129 ASN E N 1
ATOM 8250 C CA . ASN E 1 137 ? -79.636 -97.961 112.620 1.00 19.84 129 ASN E CA 1
ATOM 8251 C C . ASN E 1 137 ? -79.535 -97.164 111.326 1.00 20.95 129 ASN E C 1
ATOM 8252 O O . ASN E 1 137 ? -79.684 -97.710 110.227 1.00 20.83 129 ASN E O 1
ATOM 8257 N N . GLU E 1 138 ? -79.204 -95.891 111.462 1.00 22.98 130 GLU E N 1
ATOM 8258 C CA . GLU E 1 138 ? -78.718 -95.135 110.315 1.00 24.35 130 GLU E CA 1
ATOM 8259 C C . GLU E 1 138 ? -77.266 -95.514 110.080 1.00 23.09 130 GLU E C 1
ATOM 8260 O O . GLU E 1 138 ? -76.541 -95.778 111.026 1.00 22.30 130 GLU E O 1
ATOM 8266 N N . PRO E 1 139 ? -76.830 -95.581 108.813 1.00 22.57 131 PRO E N 1
ATOM 8267 C CA . PRO E 1 139 ? -75.430 -95.868 108.539 1.00 22.51 131 PRO E CA 1
ATOM 8268 C C . PRO E 1 139 ? -74.487 -94.850 109.139 1.00 23.40 131 PRO E C 1
ATOM 8269 O O . PRO E 1 139 ? -74.806 -93.650 109.171 1.00 24.16 131 PRO E O 1
ATOM 8273 N N . ALA E 1 140 ? -73.342 -95.326 109.610 1.00 24.10 132 ALA E N 1
ATOM 8274 C CA . ALA E 1 140 ? -72.248 -94.462 110.063 1.00 25.42 132 ALA E CA 1
ATOM 8275 C C . ALA E 1 140 ? -71.683 -93.746 108.850 1.00 26.62 132 ALA E C 1
ATOM 8276 O O . ALA E 1 140 ? -72.029 -94.082 107.718 1.00 25.38 132 ALA E O 1
ATOM 8278 N N . PRO E 1 141 ? -70.806 -92.754 109.069 1.00 29.00 133 PRO E N 1
ATOM 8279 C CA . PRO E 1 141 ? -70.288 -92.058 107.903 1.00 30.17 133 PRO E CA 1
ATOM 8280 C C . PRO E 1 141 ? -69.551 -92.926 106.885 1.00 30.81 133 PRO E C 1
ATOM 8281 O O . PRO E 1 141 ? -69.625 -92.641 105.685 1.00 32.88 133 PRO E O 1
ATOM 8285 N N . THR E 1 142 ? -68.888 -93.998 107.323 1.00 29.97 134 THR E N 1
ATOM 8286 C CA . THR E 1 142 ? -68.227 -94.912 106.403 1.00 29.85 134 THR E CA 1
ATOM 8287 C C . THR E 1 142 ? -69.162 -95.904 105.720 1.00 27.76 134 THR E C 1
ATOM 8288 O O . THR E 1 142 ? -68.716 -96.645 104.854 1.00 28.68 134 THR E O 1
ATOM 8292 N N . GLY E 1 143 ? -70.447 -95.926 106.087 1.00 25.89 135 GLY E N 1
ATOM 8293 C CA . GLY E 1 143 ? -71.439 -96.737 105.398 1.00 23.56 135 GLY E CA 1
ATOM 8294 C C . GLY E 1 143 ? -72.036 -97.854 106.238 1.00 21.89 135 GLY E C 1
ATOM 8295 O O . GLY E 1 143 ? -73.131 -98.322 105.922 1.00 21.48 135 GLY E O 1
ATOM 8296 N N . GLU E 1 144 ? -71.310 -98.311 107.265 1.00 20.36 136 GLU E N 1
ATOM 8297 C CA . GLU E 1 144 ? -71.748 -99.469 108.044 1.00 19.15 136 GLU E CA 1
ATOM 8298 C C . GLU E 1 144 ? -72.911 -99.095 108.970 1.00 18.25 136 GLU E C 1
ATOM 8299 O O . GLU E 1 144 ? -72.846 -98.075 109.611 1.00 18.36 136 GLU E O 1
ATOM 8305 N N . ARG E 1 145 ? -73.925 -99.952 109.077 1.00 16.76 137 ARG E N 1
ATOM 8306 C CA . ARG E 1 145 ? -74.871 -99.894 110.206 1.00 16.54 137 ARG E CA 1
ATOM 8307 C C . ARG E 1 145 ? -74.313 -100.587 111.426 1.00 15.79 137 ARG E C 1
ATOM 8308 O O . ARG E 1 145 ? -74.697 -100.273 112.542 1.00 15.75 137 ARG E O 1
ATOM 8316 N N . GLY E 1 146 ? -73.444 -101.566 111.232 1.00 14.59 138 GLY E N 1
ATOM 8317 C CA . GLY E 1 146 ? -72.827 -102.264 112.352 1.00 13.92 138 GLY E CA 1
ATOM 8318 C C . GLY E 1 146 ? -71.875 -103.315 111.851 1.00 13.13 138 GLY E C 1
ATOM 8319 O O . GLY E 1 146 ? -71.734 -103.499 110.631 1.00 12.89 138 GLY E O 1
ATOM 8320 N N . VAL E 1 147 ? -71.151 -103.929 112.781 1.00 12.68 139 VAL E N 1
ATOM 8321 C CA . VAL E 1 147 ? -70.149 -104.954 112.465 1.00 12.25 139 VAL E CA 1
ATOM 8322 C C . VAL E 1 147 ? -70.278 -106.069 113.489 1.00 12.23 139 VAL E C 1
ATOM 8323 O O . VAL E 1 147 ? -70.456 -105.799 114.671 1.00 12.07 139 VAL E O 1
ATOM 8327 N N . ILE E 1 148 ? -70.222 -107.312 113.022 1.00 11.98 140 ILE E N 1
ATOM 8328 C CA . ILE E 1 148 ? -70.330 -108.460 113.883 1.00 12.32 140 ILE E CA 1
ATOM 8329 C C . ILE E 1 148 ? -69.042 -109.254 113.818 1.00 12.01 140 ILE E C 1
ATOM 8330 O O . ILE E 1 148 ? -68.565 -109.584 112.726 1.00 11.97 140 ILE E O 1
ATOM 8335 N N . VAL E 1 149 ? -68.483 -109.572 114.976 1.00 11.61 141 VAL E N 1
ATOM 8336 C CA . VAL E 1 149 ? -67.262 -110.334 115.035 1.00 11.51 141 VAL E CA 1
ATOM 8337 C C . VAL E 1 149 ? -67.544 -111.561 115.897 1.00 11.36 141 VAL E C 1
ATOM 8338 O O . VAL E 1 149 ? -67.960 -111.379 117.024 1.00 11.88 141 VAL E O 1
ATOM 8342 N N . SER E 1 150 ? -67.262 -112.760 115.395 1.00 10.80 142 SER E N 1
ATOM 8343 C CA . SER E 1 150 ? -67.377 -114.007 116.169 1.00 10.73 142 SER E CA 1
ATOM 8344 C C . SER E 1 150 ? -66.018 -114.671 116.376 1.00 10.39 142 SER E C 1
ATOM 8345 O O . SER E 1 150 ? -65.020 -114.365 115.692 1.00 10.31 142 SER E O 1
ATOM 8348 N N . THR E 1 151 ? -65.951 -115.519 117.392 1.00 10.02 143 THR E N 1
ATOM 8349 C CA . THR E 1 151 ? -64.722 -116.229 117.733 1.00 10.07 143 THR E CA 1
ATOM 8350 C C . THR E 1 151 ? -64.882 -117.696 117.399 1.00 9.96 143 THR E C 1
ATOM 8351 O O . THR E 1 151 ? -65.720 -118.400 117.983 1.00 9.57 143 THR E O 1
ATOM 8355 N N . ALA E 1 152 ? -64.061 -118.178 116.461 1.00 9.51 144 ALA E N 1
ATOM 8356 C CA . ALA E 1 152 ? -63.968 -119.582 116.164 1.00 9.40 144 ALA E CA 1
ATOM 8357 C C . ALA E 1 152 ? -62.799 -120.106 116.994 1.00 9.34 144 ALA E C 1
ATOM 8358 O O . ALA E 1 152 ? -62.753 -119.885 118.222 1.00 9.56 144 ALA E O 1
ATOM 8360 N N . SER E 1 153 ? -61.849 -120.764 116.343 1.00 9.47 145 SER E N 1
ATOM 8361 C CA . SER E 1 153 ? -60.650 -121.294 116.959 1.00 9.50 145 SER E CA 1
ATOM 8362 C C . SER E 1 153 ? -59.842 -121.930 115.852 1.00 9.52 145 SER E C 1
ATOM 8363 O O . SER E 1 153 ? -60.406 -122.369 114.855 1.00 9.37 145 SER E O 1
ATOM 8366 N N . VAL E 1 154 ? -58.530 -122.056 116.056 1.00 9.61 146 VAL E N 1
ATOM 8367 C CA . VAL E 1 154 ? -57.746 -122.906 115.138 1.00 9.69 146 VAL E CA 1
ATOM 8368 C C . VAL E 1 154 ? -58.257 -124.353 115.119 1.00 9.62 146 VAL E C 1
ATOM 8369 O O . VAL E 1 154 ? -57.980 -125.082 114.185 1.00 9.60 146 VAL E O 1
ATOM 8373 N N . ALA E 1 155 ? -59.038 -124.767 116.121 1.00 9.68 147 ALA E N 1
ATOM 8374 C CA . ALA E 1 155 ? -59.675 -126.086 116.104 1.00 9.92 147 ALA E CA 1
ATOM 8375 C C . ALA E 1 155 ? -60.696 -126.280 114.999 1.00 9.89 147 ALA E C 1
ATOM 8376 O O . ALA E 1 155 ? -61.029 -127.425 114.696 1.00 9.86 147 ALA E O 1
ATOM 8378 N N . ALA E 1 156 ? -61.163 -125.203 114.367 1.00 9.82 148 ALA E N 1
ATOM 8379 C CA . ALA E 1 156 ? -62.023 -125.307 113.196 1.00 10.17 148 ALA E CA 1
ATOM 8380 C C . ALA E 1 156 ? -61.286 -125.991 112.062 1.00 10.59 148 ALA E C 1
ATOM 8381 O O . ALA E 1 156 ? -61.909 -126.519 111.137 1.00 11.08 148 ALA E O 1
ATOM 8383 N N . PHE E 1 157 ? -59.952 -125.878 112.084 1.00 11.01 149 PHE E N 1
ATOM 8384 C CA . PHE E 1 157 ? -59.078 -126.373 111.034 1.00 11.58 149 PHE E CA 1
ATOM 8385 C C . PHE E 1 157 ? -58.107 -127.478 111.470 1.00 11.72 149 PHE E C 1
ATOM 8386 O O . PHE E 1 157 ? -57.735 -128.323 110.657 1.00 12.01 149 PHE E O 1
ATOM 8394 N N . ASP E 1 158 ? -57.693 -127.457 112.739 1.00 11.79 150 ASP E N 1
ATOM 8395 C CA . ASP E 1 158 ? -56.557 -128.232 113.257 1.00 12.18 150 ASP E CA 1
ATOM 8396 C C . ASP E 1 158 ? -57.086 -129.098 114.428 1.00 11.83 150 ASP E C 1
ATOM 8397 O O . ASP E 1 158 ? -56.361 -129.325 115.392 1.00 12.07 150 ASP E O 1
ATOM 8402 N N . GLY E 1 159 ? -58.334 -129.540 114.383 1.00 11.13 151 GLY E N 1
ATOM 8403 C CA . GLY E 1 159 ? -58.909 -130.155 115.573 1.00 11.22 151 GLY E CA 1
ATOM 8404 C C . GLY E 1 159 ? -58.072 -131.300 116.074 1.00 11.57 151 GLY E C 1
ATOM 8405 O O . GLY E 1 159 ? -57.691 -132.196 115.297 1.00 11.49 151 GLY E O 1
ATOM 8406 N N . GLN E 1 160 ? -57.868 -131.331 117.396 1.00 11.79 152 GLN E N 1
ATOM 8407 C CA . GLN E 1 160 ? -57.035 -132.352 118.030 1.00 12.44 152 GLN E CA 1
ATOM 8408 C C . GLN E 1 160 ? -57.884 -133.531 118.464 1.00 12.40 152 GLN E C 1
ATOM 8409 O O . GLN E 1 160 ? -59.116 -133.455 118.523 1.00 12.14 152 GLN E O 1
ATOM 8415 N N . ILE E 1 161 ? -57.187 -134.584 118.866 1.00 12.64 153 ILE E N 1
ATOM 8416 C CA . ILE E 1 161 ? -57.817 -135.712 119.560 1.00 12.93 153 ILE E CA 1
ATOM 8417 C C . ILE E 1 161 ? -58.584 -135.169 120.735 1.00 13.08 153 ILE E C 1
ATOM 8418 O O . ILE E 1 161 ? -58.050 -134.365 121.520 1.00 13.12 153 ILE E O 1
ATOM 8423 N N . GLY E 1 162 ? -59.837 -135.601 120.864 1.00 12.93 154 GLY E N 1
ATOM 8424 C CA . GLY E 1 162 ? -60.675 -135.096 121.927 1.00 13.16 154 GLY E CA 1
ATOM 8425 C C . GLY E 1 162 ? -61.438 -133.814 121.682 1.00 12.93 154 GLY E C 1
ATOM 8426 O O . GLY E 1 162 ? -62.279 -133.441 122.517 1.00 12.96 154 GLY E O 1
ATOM 8427 N N . GLN E 1 163 ? -61.164 -133.139 120.550 1.00 12.48 155 GLN E N 1
ATOM 8428 C CA . GLN E 1 163 ? -61.829 -131.897 120.210 1.00 12.38 155 GLN E CA 1
ATOM 8429 C C . GLN E 1 163 ? -62.907 -131.979 119.172 1.00 11.65 155 GLN E C 1
ATOM 8430 O O . GLN E 1 163 ? -63.254 -130.959 118.581 1.00 11.22 155 GLN E O 1
ATOM 8436 N N . ALA E 1 164 ? -63.476 -133.146 118.923 1.00 11.41 156 ALA E N 1
ATOM 8437 C CA . ALA E 1 164 ? -64.506 -133.249 117.901 1.00 10.91 156 ALA E CA 1
ATOM 8438 C C . ALA E 1 164 ? -65.665 -132.288 118.132 1.00 10.39 156 ALA E C 1
ATOM 8439 O O . ALA E 1 164 ? -66.086 -131.636 117.189 1.00 10.02 156 ALA E O 1
ATOM 8441 N N . ALA E 1 165 ? -66.199 -132.194 119.362 1.00 10.28 157 ALA E N 1
ATOM 8442 C CA . ALA E 1 165 ? -67.306 -131.305 119.615 1.00 10.09 157 ALA E CA 1
ATOM 8443 C C . ALA E 1 165 ? -66.928 -129.801 119.477 1.00 10.00 157 ALA E C 1
ATOM 8444 O O . ALA E 1 165 ? -67.610 -129.032 118.790 1.00 9.91 157 ALA E O 1
ATOM 8446 N N . TYR E 1 166 ? -65.802 -129.429 120.061 1.00 9.91 158 TYR E N 1
ATOM 8447 C CA . TYR E 1 166 ? -65.330 -128.063 120.027 1.00 9.74 158 TYR E CA 1
ATOM 8448 C C . TYR E 1 166 ? -65.052 -127.674 118.553 1.00 9.40 158 TYR E C 1
ATOM 8449 O O . TYR E 1 166 ? -65.495 -126.612 118.080 1.00 9.27 158 TYR E O 1
ATOM 8458 N N . ALA E 1 167 ? -64.342 -128.561 117.860 1.00 9.16 159 ALA E N 1
ATOM 8459 C CA . ALA E 1 167 ? -64.002 -128.312 116.429 1.00 9.01 159 ALA E CA 1
ATOM 8460 C C . ALA E 1 167 ? -65.225 -128.187 115.566 1.00 8.81 159 ALA E C 1
ATOM 8461 O O . ALA E 1 167 ? -65.330 -127.277 114.765 1.00 8.81 159 ALA E O 1
ATOM 8463 N N . ALA E 1 168 ? -66.186 -129.100 115.704 1.00 8.96 160 ALA E N 1
ATOM 8464 C CA . ALA E 1 168 ? -67.456 -128.952 114.974 1.00 8.92 160 ALA E CA 1
ATOM 8465 C C . ALA E 1 168 ? -68.095 -127.594 115.226 1.00 8.87 160 ALA E C 1
ATOM 8466 O O . ALA E 1 168 ? -68.536 -126.915 114.300 1.00 9.09 160 ALA E O 1
ATOM 8468 N N . SER E 1 169 ? -68.172 -127.189 116.494 1.00 8.93 161 SER E N 1
ATOM 8469 C CA . SER E 1 169 ? -68.829 -125.957 116.832 1.00 8.91 161 SER E CA 1
ATOM 8470 C C . SER E 1 169 ? -68.090 -124.751 116.238 1.00 8.77 161 SER E C 1
ATOM 8471 O O . SER E 1 169 ? -68.718 -123.848 115.719 1.00 8.66 161 SER E O 1
ATOM 8474 N N . LYS E 1 170 ? -66.767 -124.785 116.292 1.00 8.69 162 LYS E N 1
ATOM 8475 C CA . LYS E 1 170 ? -65.979 -123.658 115.833 1.00 8.73 162 LYS E CA 1
ATOM 8476 C C . LYS E 1 170 ? -65.871 -123.587 114.301 1.00 8.36 162 LYS E C 1
ATOM 8477 O O . LYS E 1 170 ? -65.842 -122.483 113.725 1.00 8.20 162 LYS E O 1
ATOM 8483 N N . ALA E 1 171 ? -65.815 -124.738 113.658 1.00 8.38 163 ALA E N 1
ATOM 8484 C CA . ALA E 1 171 ? -65.909 -124.804 112.202 1.00 8.26 163 ALA E CA 1
ATOM 8485 C C . ALA E 1 171 ? -67.279 -124.289 111.752 1.00 8.24 163 ALA E C 1
ATOM 8486 O O . ALA E 1 171 ? -67.389 -123.633 110.715 1.00 8.05 163 ALA E O 1
ATOM 8488 N N . GLY E 1 172 ? -68.341 -124.608 112.507 1.00 8.36 164 GLY E N 1
ATOM 8489 C CA . GLY E 1 172 ? -69.657 -124.061 112.208 1.00 8.64 164 GLY E CA 1
ATOM 8490 C C . GLY E 1 172 ? -69.673 -122.541 112.259 1.00 8.61 164 GLY E C 1
ATOM 8491 O O . GLY E 1 172 ? -70.158 -121.884 111.323 1.00 8.86 164 GLY E O 1
ATOM 8492 N N . VAL E 1 173 ? -69.058 -121.951 113.285 1.00 8.77 165 VAL E N 1
ATOM 8493 C CA . VAL E 1 173 ? -68.983 -120.496 113.410 1.00 8.74 165 VAL E CA 1
ATOM 8494 C C . VAL E 1 173 ? -68.188 -119.918 112.229 1.00 8.63 165 VAL E C 1
ATOM 8495 O O . VAL E 1 173 ? -68.655 -118.964 111.554 1.00 8.63 165 VAL E O 1
ATOM 8499 N N . ALA E 1 174 ? -67.050 -120.546 111.915 1.00 8.49 166 ALA E N 1
ATOM 8500 C CA . ALA E 1 174 ? -66.231 -120.068 110.786 1.00 8.63 166 ALA E CA 1
ATOM 8501 C C . ALA E 1 174 ? -66.977 -120.179 109.461 1.00 8.83 166 ALA E C 1
ATOM 8502 O O . ALA E 1 174 ? -67.022 -119.220 108.682 1.00 9.11 166 ALA E O 1
ATOM 8504 N N . GLY E 1 175 ? -67.650 -121.302 109.231 1.00 8.83 167 GLY E N 1
ATOM 8505 C CA . GLY E 1 175 ? -68.315 -121.515 107.938 1.00 9.15 167 GLY E CA 1
ATOM 8506 C C . GLY E 1 175 ? -69.542 -120.648 107.673 1.00 9.28 167 GLY E C 1
ATOM 8507 O O . GLY E 1 175 ? -69.874 -120.409 106.499 1.00 9.93 167 GLY E O 1
ATOM 8508 N N . MET E 1 176 ? -70.213 -120.175 108.728 1.00 9.33 168 MET E N 1
ATOM 8509 C CA . MET E 1 176 ? -71.399 -119.338 108.565 1.00 9.66 168 MET E CA 1
ATOM 8510 C C . MET E 1 176 ? -71.047 -117.852 108.320 1.00 9.40 168 MET E C 1
ATOM 8511 O O . MET E 1 176 ? -71.910 -117.060 107.997 1.00 9.39 168 MET E O 1
ATOM 8516 N N . THR E 1 177 ? -69.767 -117.503 108.459 1.00 8.99 169 THR E N 1
ATOM 8517 C CA . THR E 1 177 ? -69.322 -116.102 108.298 1.00 8.95 169 THR E CA 1
ATOM 8518 C C . THR E 1 177 ? -69.741 -115.553 106.933 1.00 8.99 169 THR E C 1
ATOM 8519 O O . THR E 1 177 ? -70.382 -114.523 106.819 1.00 9.43 169 THR E O 1
ATOM 8523 N N . LEU E 1 178 ? -69.432 -116.306 105.887 1.00 8.82 170 LEU E N 1
ATOM 8524 C CA . LEU E 1 178 ? -69.815 -115.886 104.558 1.00 8.77 170 LEU E CA 1
ATOM 8525 C C . LEU E 1 178 ? -71.303 -115.726 104.258 1.00 8.93 170 LEU E C 1
ATOM 8526 O O . LEU E 1 178 ? -71.729 -114.681 103.782 1.00 9.25 170 LEU E O 1
ATOM 8531 N N . PRO E 1 179 ? -72.115 -116.775 104.482 1.00 8.86 171 PRO E N 1
ATOM 8532 C CA . PRO E 1 179 ? -73.535 -116.564 104.187 1.00 8.99 171 PRO E CA 1
ATOM 8533 C C . PRO E 1 179 ? -74.142 -115.456 105.063 1.00 9.05 171 PRO E C 1
ATOM 8534 O O . PRO E 1 179 ? -75.031 -114.758 104.601 1.00 9.38 171 PRO E O 1
ATOM 8538 N N . ILE E 1 180 ? -73.691 -115.312 106.300 1.00 8.98 172 ILE E N 1
ATOM 8539 C CA . ILE E 1 180 ? -74.225 -114.219 107.129 1.00 9.27 172 ILE E CA 1
ATOM 8540 C C . ILE E 1 180 ? -73.815 -112.839 106.555 1.00 9.52 172 ILE E C 1
ATOM 8541 O O . ILE E 1 180 ? -74.638 -111.918 106.449 1.00 9.68 172 ILE E O 1
ATOM 8546 N N . ALA E 1 181 ? -72.580 -112.727 106.101 1.00 9.54 173 ALA E N 1
ATOM 8547 C CA . ALA E 1 181 ? -72.132 -111.481 105.494 1.00 9.77 173 ALA E CA 1
ATOM 8548 C C . ALA E 1 181 ? -72.988 -111.226 104.250 1.00 10.18 173 ALA E C 1
ATOM 8549 O O . ALA E 1 181 ? -73.409 -110.108 103.979 1.00 10.34 173 ALA E O 1
ATOM 8551 N N . ARG E 1 182 ? -73.210 -112.271 103.458 1.00 10.30 174 ARG E N 1
ATOM 8552 C CA . ARG E 1 182 ? -74.081 -112.152 102.281 1.00 10.90 174 ARG E CA 1
ATOM 8553 C C . ARG E 1 182 ? -75.511 -111.737 102.639 1.00 11.59 174 ARG E C 1
ATOM 8554 O O . ARG E 1 182 ? -76.081 -110.827 102.019 1.00 12.34 174 ARG E O 1
ATOM 8562 N N . ASP E 1 183 ? -76.066 -112.364 103.664 1.00 11.98 175 ASP E N 1
ATOM 8563 C CA . ASP E 1 183 ? -77.423 -112.037 104.158 1.00 12.74 175 ASP E CA 1
ATOM 8564 C C . ASP E 1 183 ? -77.548 -110.570 104.570 1.00 13.38 175 ASP E C 1
ATOM 8565 O O . ASP E 1 183 ? -78.594 -109.943 104.346 1.00 13.78 175 ASP E O 1
ATOM 8570 N N . LEU E 1 184 ? -76.499 -110.049 105.205 1.00 13.26 176 LEU E N 1
ATOM 8571 C CA . LEU E 1 184 ? -76.550 -108.724 105.828 1.00 13.65 176 LEU E CA 1
ATOM 8572 C C . LEU E 1 184 ? -75.939 -107.611 104.956 1.00 14.43 176 LEU E C 1
ATOM 8573 O O . LEU E 1 184 ? -75.885 -106.461 105.367 1.00 14.69 176 LEU E O 1
ATOM 8578 N N . SER E 1 185 ? -75.489 -107.976 103.760 1.00 14.73 177 SER E N 1
ATOM 8579 C CA . SER E 1 185 ? -74.855 -106.977 102.898 1.00 15.61 177 SER E CA 1
ATOM 8580 C C . SER E 1 185 ? -75.819 -105.828 102.533 1.00 16.03 177 SER E C 1
ATOM 8581 O O . SER E 1 185 ? -75.413 -104.663 102.558 1.00 15.75 177 SER E O 1
ATOM 8584 N N . ARG E 1 186 ? -77.092 -106.138 102.285 1.00 16.25 178 ARG E N 1
ATOM 8585 C CA . ARG E 1 186 ? -78.098 -105.098 102.004 1.00 17.38 178 ARG E CA 1
ATOM 8586 C C . ARG E 1 186 ? -78.375 -104.208 103.237 1.00 17.32 178 ARG E C 1
ATOM 8587 O O . ARG E 1 186 ? -78.786 -103.047 103.102 1.00 18.91 178 ARG E O 1
ATOM 8589 N N . ASN E 1 187 ? -78.102 -104.740 104.429 1.00 16.53 179 ASN E N 1
ATOM 8590 C CA . ASN E 1 187 ? -78.208 -103.976 105.669 1.00 16.59 179 ASN E CA 1
ATOM 8591 C C . ASN E 1 187 ? -76.966 -103.214 106.053 1.00 15.65 179 ASN E C 1
ATOM 8592 O O . ASN E 1 187 ? -76.964 -102.510 107.053 1.00 15.58 179 ASN E O 1
ATOM 8597 N N . ALA E 1 188 ? -75.906 -103.338 105.259 1.00 14.64 180 ALA E N 1
ATOM 8598 C CA . ALA E 1 188 ? -74.643 -102.642 105.530 1.00 14.14 180 ALA E CA 1
ATOM 8599 C C . ALA E 1 188 ? -74.029 -103.088 106.875 1.00 13.37 180 ALA E C 1
ATOM 8600 O O . ALA E 1 188 ? -73.502 -102.265 107.653 1.00 13.50 180 ALA E O 1
ATOM 8602 N N . ILE E 1 189 ? -74.087 -104.379 107.125 1.00 12.39 181 ILE E N 1
ATOM 8603 C CA . ILE E 1 189 ? -73.477 -104.980 108.338 1.00 11.82 181 ILE E CA 1
ATOM 8604 C C . ILE E 1 189 ? -72.366 -105.937 107.906 1.00 11.31 181 ILE E C 1
ATOM 8605 O O . ILE E 1 189 ? -72.622 -106.899 107.199 1.00 11.18 181 ILE E O 1
ATOM 8610 N N . ARG E 1 190 ? -71.138 -105.661 108.332 1.00 10.98 182 ARG E N 1
ATOM 8611 C CA . ARG E 1 190 ? -70.008 -106.532 108.034 1.00 10.51 182 ARG E CA 1
ATOM 8612 C C . ARG E 1 190 ? -69.940 -107.656 109.073 1.00 10.15 182 ARG E C 1
ATOM 8613 O O . ARG E 1 190 ? -70.306 -107.460 110.223 1.00 10.31 182 ARG E O 1
ATOM 8621 N N . VAL E 1 191 ? -69.490 -108.830 108.643 1.00 9.73 183 VAL E N 1
ATOM 8622 C CA . VAL E 1 191 ? -69.475 -110.011 109.460 1.00 9.48 183 VAL E CA 1
ATOM 8623 C C . VAL E 1 191 ? -68.109 -110.683 109.299 1.00 9.26 183 VAL E C 1
ATOM 8624 O O . VAL E 1 191 ? -67.712 -111.032 108.180 1.00 9.22 183 VAL E O 1
ATOM 8628 N N . MET E 1 192 ? -67.447 -110.928 110.425 1.00 9.14 184 MET E N 1
ATOM 8629 C CA . MET E 1 192 ? -66.087 -111.444 110.451 1.00 9.02 184 MET E CA 1
ATOM 8630 C C . MET E 1 192 ? -65.922 -112.448 111.570 1.00 8.88 184 MET E C 1
ATOM 8631 O O . MET E 1 192 ? -66.680 -112.422 112.531 1.00 9.16 184 MET E O 1
ATOM 8636 N N . THR E 1 193 ? -64.870 -113.245 111.472 1.00 8.80 185 THR E N 1
ATOM 8637 C CA . THR E 1 193 ? -64.541 -114.241 112.494 1.00 9.02 185 THR E CA 1
ATOM 8638 C C . THR E 1 193 ? -63.053 -114.206 112.731 1.00 9.11 185 THR E C 1
ATOM 8639 O O . THR E 1 193 ? -62.272 -114.155 111.764 1.00 9.50 185 THR E O 1
ATOM 8643 N N . ILE E 1 194 ? -62.687 -114.333 114.017 1.00 9.11 186 ILE E N 1
ATOM 8644 C CA . ILE E 1 194 ? -61.317 -114.533 114.430 1.00 9.23 186 ILE E CA 1
ATOM 8645 C C . ILE E 1 194 ? -61.188 -115.973 114.931 1.00 9.11 186 ILE E C 1
ATOM 8646 O O . ILE E 1 194 ? -62.053 -116.419 115.728 1.00 9.23 186 ILE E O 1
ATOM 8651 N N . ALA E 1 195 ? -60.132 -116.669 114.475 1.00 8.89 187 ALA E N 1
ATOM 8652 C CA . ALA E 1 195 ? -59.805 -118.000 114.902 1.00 9.03 187 ALA E CA 1
ATOM 8653 C C . ALA E 1 195 ? -58.542 -117.960 115.761 1.00 9.23 187 ALA E C 1
ATOM 8654 O O . ALA E 1 195 ? -57.437 -118.080 115.229 1.00 9.30 187 ALA E O 1
ATOM 8656 N N . PRO E 1 196 ? -58.693 -117.798 117.102 1.00 9.36 188 PRO E N 1
ATOM 8657 C CA . PRO E 1 196 ? -57.507 -117.772 117.914 1.00 9.60 188 PRO E CA 1
ATOM 8658 C C . PRO E 1 196 ? -56.819 -119.110 118.094 1.00 9.87 188 PRO E C 1
ATOM 8659 O O . PRO E 1 196 ? -57.438 -120.188 117.974 1.00 9.52 188 PRO E O 1
ATOM 8663 N N . GLY E 1 197 ? -55.505 -119.042 118.302 1.00 10.39 189 GLY E N 1
ATOM 8664 C CA . GLY E 1 197 ? -54.694 -120.196 118.614 1.00 11.01 189 GLY E CA 1
ATOM 8665 C C . GLY E 1 197 ? -54.790 -120.578 120.082 1.00 11.72 189 GLY E C 1
ATOM 8666 O O . GLY E 1 197 ? -55.704 -121.344 120.477 1.00 12.40 189 GLY E O 1
ATOM 8667 N N . ILE E 1 198 ? -53.808 -120.155 120.856 1.00 11.98 190 ILE E N 1
ATOM 8668 C CA A ILE E 1 198 ? -53.798 -120.430 122.306 0.30 12.36 190 ILE E CA 1
ATOM 8669 C CA B ILE E 1 198 ? -53.826 -120.426 122.318 0.70 12.50 190 ILE E CA 1
ATOM 8670 C C . ILE E 1 198 ? -53.546 -119.122 123.058 1.00 12.62 190 ILE E C 1
ATOM 8671 O O . ILE E 1 198 ? -52.505 -118.478 122.872 1.00 12.64 190 ILE E O 1
ATOM 8680 N N . PHE E 1 199 ? -54.499 -118.739 123.920 1.00 12.71 191 PHE E N 1
ATOM 8681 C CA . PHE E 1 199 ? -54.440 -117.498 124.622 1.00 13.01 191 PHE E CA 1
ATOM 8682 C C . PHE E 1 199 ? -54.511 -117.757 126.116 1.00 14.15 191 PHE E C 1
ATOM 8683 O O . PHE E 1 199 ? -55.256 -118.626 126.566 1.00 14.13 191 PHE E O 1
ATOM 8691 N N . GLU E 1 200 ? -53.751 -116.964 126.843 1.00 15.65 192 GLU E N 1
ATOM 8692 C CA . GLU E 1 200 ? -53.740 -117.021 128.329 1.00 17.20 192 GLU E CA 1
ATOM 8693 C C . GLU E 1 200 ? -55.000 -116.427 128.897 1.00 16.68 192 GLU E C 1
ATOM 8694 O O . GLU E 1 200 ? -55.079 -115.213 129.105 1.00 17.52 192 GLU E O 1
ATOM 8700 N N . THR E 1 201 ? -55.972 -117.286 129.183 1.00 16.25 193 THR E N 1
ATOM 8701 C CA . THR E 1 201 ? -57.232 -116.893 129.815 1.00 15.84 193 THR E CA 1
ATOM 8702 C C . THR E 1 201 ? -57.659 -117.982 130.790 1.00 16.12 193 THR E C 1
ATOM 8703 O O . THR E 1 201 ? -57.110 -119.069 130.771 1.00 15.75 193 THR E O 1
ATOM 8707 N N . PRO E 1 202 ? -58.727 -117.714 131.570 1.00 16.57 194 PRO E N 1
ATOM 8708 C CA . PRO E 1 202 ? -59.310 -118.773 132.398 1.00 16.94 194 PRO E CA 1
ATOM 8709 C C . PRO E 1 202 ? -59.835 -120.005 131.679 1.00 17.41 194 PRO E C 1
ATOM 8710 O O . PRO E 1 202 ? -60.077 -121.031 132.333 1.00 18.41 194 PRO E O 1
ATOM 8714 N N . MET E 1 203 ? -59.995 -119.970 130.354 1.00 17.48 195 MET E N 1
ATOM 8715 C CA . MET E 1 203 ? -60.278 -121.214 129.621 1.00 17.86 195 MET E CA 1
ATOM 8716 C C . MET E 1 203 ? -59.208 -122.274 129.831 1.00 18.99 195 MET E C 1
ATOM 8717 O O . MET E 1 203 ? -59.523 -123.463 129.729 1.00 19.08 195 MET E O 1
ATOM 8722 N N . LEU E 1 204 ? -57.974 -121.871 130.158 1.00 20.32 196 LEU E N 1
ATOM 8723 C CA . LEU E 1 204 ? -56.907 -122.824 130.414 1.00 22.52 196 LEU E CA 1
ATOM 8724 C C . LEU E 1 204 ? -56.808 -123.272 131.889 1.00 24.79 196 LEU E C 1
ATOM 8725 O O . LEU E 1 204 ? -55.869 -123.994 132.228 1.00 24.94 196 LEU E O 1
ATOM 8730 N N . LEU E 1 205 ? -57.766 -122.906 132.737 1.00 27.29 197 LEU E N 1
ATOM 8731 C CA . LEU E 1 205 ? -57.770 -123.399 134.132 1.00 30.88 197 LEU E CA 1
ATOM 8732 C C . LEU E 1 205 ? -57.838 -124.927 134.137 1.00 31.70 197 LEU E C 1
ATOM 8733 O O . LEU E 1 205 ? -58.584 -125.536 133.379 1.00 32.48 197 LEU E O 1
ATOM 8738 N N . GLY E 1 206 ? -57.020 -125.572 134.945 1.00 33.58 198 GLY E N 1
ATOM 8739 C CA . GLY E 1 206 ? -56.955 -127.041 134.845 1.00 34.15 198 GLY E CA 1
ATOM 8740 C C . GLY E 1 206 ? -56.058 -127.597 133.739 1.00 33.66 198 GLY E C 1
ATOM 8741 O O . GLY E 1 206 ? -55.903 -128.818 133.650 1.00 34.65 198 GLY E O 1
ATOM 8742 N N . MET E 1 207 ? -55.479 -126.740 132.878 1.00 31.37 199 MET E N 1
ATOM 8743 C CA . MET E 1 207 ? -54.313 -127.137 132.089 1.00 30.26 199 MET E CA 1
ATOM 8744 C C . MET E 1 207 ? -53.093 -126.903 132.995 1.00 29.84 199 MET E C 1
ATOM 8745 O O . MET E 1 207 ? -52.862 -125.777 133.458 1.00 28.72 199 MET E O 1
ATOM 8750 N N . PRO E 1 208 ? -52.315 -127.960 133.278 1.00 29.41 200 PRO E N 1
ATOM 8751 C CA . PRO E 1 208 ? -51.182 -127.738 134.178 1.00 29.60 200 PRO E CA 1
ATOM 8752 C C . PRO E 1 208 ? -50.189 -126.719 133.604 1.00 28.61 200 PRO E C 1
ATOM 8753 O O . PRO E 1 208 ? -50.072 -126.585 132.372 1.00 26.68 200 PRO E O 1
ATOM 8757 N N . GLN E 1 209 ? -49.502 -126.002 134.482 1.00 28.68 201 GLN E N 1
ATOM 8758 C CA . GLN E 1 209 ? -48.544 -124.998 134.030 1.00 28.51 201 GLN E CA 1
ATOM 8759 C C . GLN E 1 209 ? -47.522 -125.555 133.028 1.00 28.08 201 GLN E C 1
ATOM 8760 O O . GLN E 1 209 ? -47.169 -124.872 132.052 1.00 25.98 201 GLN E O 1
ATOM 8766 N N . GLU E 1 210 ? -47.079 -126.797 133.245 1.00 27.46 202 GLU E N 1
ATOM 8767 C CA . GLU E 1 210 ? -46.082 -127.419 132.354 1.00 27.25 202 GLU E CA 1
ATOM 8768 C C . GLU E 1 210 ? -46.637 -127.570 130.950 1.00 25.90 202 GLU E C 1
ATOM 8769 O O . GLU E 1 210 ? -45.921 -127.364 129.972 1.00 25.62 202 GLU E O 1
ATOM 8775 N N . VAL E 1 211 ? -47.910 -127.949 130.852 1.00 25.24 203 VAL E N 1
ATOM 8776 C CA . VAL E 1 211 ? -48.571 -128.082 129.546 1.00 24.88 203 VAL E CA 1
ATOM 8777 C C . VAL E 1 211 ? -48.750 -126.707 128.873 1.00 23.95 203 VAL E C 1
ATOM 8778 O O . VAL E 1 211 ? -48.502 -126.559 127.685 1.00 24.49 203 VAL E O 1
ATOM 8782 N N . GLN E 1 212 ? -49.138 -125.693 129.626 1.00 23.53 204 GLN E N 1
ATOM 8783 C CA . GLN E 1 212 ? -49.234 -124.342 129.059 1.00 22.81 204 GLN E CA 1
ATOM 8784 C C . GLN E 1 212 ? -47.890 -123.871 128.541 1.00 22.61 204 GLN E C 1
ATOM 8785 O O . GLN E 1 212 ? -47.804 -123.306 127.453 1.00 21.32 204 GLN E O 1
ATOM 8791 N N . ASP E 1 213 ? -46.848 -124.099 129.337 1.00 22.63 205 ASP E N 1
ATOM 8792 C CA . ASP E 1 213 ? -45.493 -123.694 128.937 1.00 23.09 205 ASP E CA 1
ATOM 8793 C C . ASP E 1 213 ? -45.021 -124.455 127.704 1.00 22.41 205 ASP E C 1
ATOM 8794 O O . ASP E 1 213 ? -44.395 -123.885 126.813 1.00 21.49 205 ASP E O 1
ATOM 8799 N N . ALA E 1 214 ? -45.328 -125.748 127.665 1.00 22.31 206 ALA E N 1
ATOM 8800 C CA . ALA E 1 214 ? -44.982 -126.591 126.548 1.00 22.65 206 ALA E CA 1
ATOM 8801 C C . ALA E 1 214 ? -45.670 -126.119 125.276 1.00 21.97 206 ALA E C 1
ATOM 8802 O O . ALA E 1 214 ? -45.053 -126.079 124.220 1.00 21.86 206 ALA E O 1
ATOM 8804 N N . LEU E 1 215 ? -46.955 -125.798 125.381 1.00 21.66 207 LEU E N 1
ATOM 8805 C CA . LEU E 1 215 ? -47.695 -125.297 124.220 1.00 21.49 207 LEU E CA 1
ATOM 8806 C C . LEU E 1 215 ? -47.150 -123.982 123.704 1.00 20.69 207 LEU E C 1
ATOM 8807 O O . LEU E 1 215 ? -46.923 -123.817 122.501 1.00 20.60 207 LEU E O 1
ATOM 8812 N N . GLY E 1 216 ? -46.901 -123.049 124.610 1.00 20.49 208 GLY E N 1
ATOM 8813 C CA . GLY E 1 216 ? -46.318 -121.768 124.240 1.00 19.97 208 GLY E CA 1
ATOM 8814 C C . GLY E 1 216 ? -45.017 -121.941 123.472 1.00 20.05 208 GLY E C 1
ATOM 8815 O O . GLY E 1 216 ? -44.777 -121.267 122.487 1.00 19.14 208 GLY E O 1
ATOM 8816 N N . ALA E 1 217 ? -44.172 -122.873 123.902 1.00 20.63 209 ALA E N 1
ATOM 8817 C CA . ALA E 1 217 ? -42.879 -123.103 123.222 1.00 21.46 209 ALA E CA 1
ATOM 8818 C C . ALA E 1 217 ? -43.038 -123.727 121.821 1.00 21.60 209 ALA E C 1
ATOM 8819 O O . ALA E 1 217 ? -42.091 -123.714 121.043 1.00 22.28 209 ALA E O 1
ATOM 8821 N N . MET E 1 218 ? -44.206 -124.278 121.518 1.00 21.80 210 MET E N 1
ATOM 8822 C CA . MET E 1 218 ? -44.475 -124.795 120.172 1.00 22.56 210 MET E CA 1
ATOM 8823 C C . MET E 1 218 ? -45.055 -123.756 119.220 1.00 20.37 210 MET E C 1
ATOM 8824 O O . MET E 1 218 ? -45.271 -124.052 118.038 1.00 19.45 210 MET E O 1
ATOM 8829 N N . VAL E 1 219 ? -45.303 -122.538 119.699 1.00 18.58 211 VAL E N 1
ATOM 8830 C CA . VAL E 1 219 ? -45.801 -121.476 118.819 1.00 17.14 211 VAL E CA 1
ATOM 8831 C C . VAL E 1 219 ? -44.620 -120.902 118.047 1.00 16.80 211 VAL E C 1
ATOM 8832 O O . VAL E 1 219 ? -43.664 -120.425 118.670 1.00 17.05 211 VAL E O 1
ATOM 8836 N N . PRO E 1 220 ? -44.647 -120.943 116.688 1.00 16.10 212 PRO E N 1
ATOM 8837 C CA . PRO E 1 220 ? -43.448 -120.487 115.965 1.00 16.27 212 PRO E CA 1
ATOM 8838 C C . PRO E 1 220 ? -42.963 -119.104 116.371 1.00 16.63 212 PRO E C 1
ATOM 8839 O O . PRO E 1 220 ? -41.821 -118.976 116.809 1.00 17.57 212 PRO E O 1
ATOM 8843 N N . PHE E 1 221 ? -43.819 -118.102 116.276 1.00 15.91 213 PHE E N 1
ATOM 8844 C CA . PHE E 1 221 ? -43.515 -116.828 116.884 1.00 16.42 213 PHE E CA 1
ATOM 8845 C C . PHE E 1 221 ? -44.770 -116.032 117.110 1.00 15.31 213 PHE E C 1
ATOM 8846 O O . PHE E 1 221 ? -45.592 -115.922 116.192 1.00 14.35 213 PHE E O 1
ATOM 8854 N N . PRO E 1 222 ? -44.959 -115.445 118.286 1.00 15.03 214 PRO E N 1
ATOM 8855 C CA . PRO E 1 222 ? -44.110 -115.471 119.470 1.00 15.28 214 PRO E CA 1
ATOM 8856 C C . PRO E 1 222 ? -44.261 -116.754 120.287 1.00 15.39 214 PRO E C 1
ATOM 8857 O O . PRO E 1 222 ? -45.358 -117.306 120.348 1.00 14.34 214 PRO E O 1
ATOM 8861 N N . PRO E 1 223 ? -43.160 -117.235 120.896 1.00 16.09 215 PRO E N 1
ATOM 8862 C CA . PRO E 1 223 ? -43.177 -118.516 121.607 1.00 16.38 215 PRO E CA 1
ATOM 8863 C C . PRO E 1 223 ? -43.809 -118.391 122.981 1.00 16.60 215 PRO E C 1
ATOM 8864 O O . PRO E 1 223 ? -43.165 -118.593 124.007 1.00 17.11 215 PRO E O 1
ATOM 8868 N N . ARG E 1 224 ? -45.093 -118.055 122.987 1.00 16.03 216 ARG E N 1
ATOM 8869 C CA . ARG E 1 224 ? -45.815 -117.848 124.217 1.00 16.10 216 ARG E CA 1
ATOM 8870 C C . ARG E 1 224 ? -47.287 -117.914 123.916 1.00 15.69 216 ARG E C 1
ATOM 8871 O O . ARG E 1 224 ? -47.691 -117.937 122.757 1.00 15.06 216 ARG E O 1
ATOM 8879 N N . LEU E 1 225 ? -48.093 -117.928 124.965 1.00 15.97 217 LEU E N 1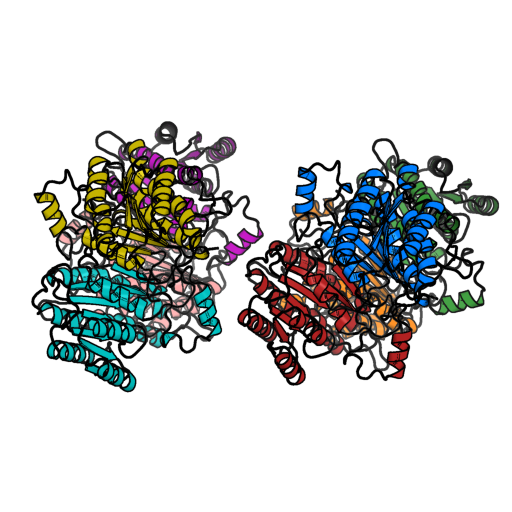
ATOM 8880 C CA . LEU E 1 225 ? -49.527 -117.768 124.836 1.00 15.89 217 LEU E CA 1
ATOM 8881 C C . LEU E 1 225 ? -49.897 -116.367 124.450 1.00 15.37 217 LEU E C 1
ATOM 8882 O O . LEU E 1 225 ? -49.200 -115.384 124.806 1.00 15.83 217 LEU E O 1
ATOM 8887 N N . GLY E 1 226 ? -50.943 -116.255 123.639 1.00 14.58 218 GLY E N 1
ATOM 8888 C CA . GLY E 1 226 ? -51.480 -114.957 123.262 1.00 14.30 218 GLY E CA 1
ATOM 8889 C C . GLY E 1 226 ? -52.054 -114.185 124.456 1.00 15.00 218 GLY E C 1
ATOM 8890 O O . GLY E 1 226 ? -52.549 -114.793 125.421 1.00 14.85 218 GLY E O 1
ATOM 8891 N N . LYS E 1 227 ? -51.979 -112.860 124.401 1.00 15.32 219 LYS E N 1
ATOM 8892 C CA . LYS E 1 227 ? -52.609 -112.022 125.421 1.00 16.15 219 LYS E CA 1
ATOM 8893 C C . LYS E 1 227 ? -53.982 -111.570 124.960 1.00 14.92 219 LYS E C 1
ATOM 8894 O O . LYS E 1 227 ? -54.190 -111.259 123.793 1.00 13.90 219 LYS E O 1
ATOM 8900 N N . PRO E 1 228 ? -54.934 -111.492 125.880 1.00 14.62 220 PRO E N 1
ATOM 8901 C CA . PRO E 1 228 ? -56.234 -110.952 125.499 1.00 14.16 220 PRO E CA 1
ATOM 8902 C C . PRO E 1 228 ? -56.213 -109.613 124.717 1.00 14.04 220 PRO E C 1
ATOM 8903 O O . PRO E 1 228 ? -56.987 -109.436 123.759 1.00 13.56 220 PRO E O 1
ATOM 8907 N N . ALA E 1 229 ? -55.306 -108.705 125.063 1.00 14.47 221 ALA E N 1
ATOM 8908 C CA . ALA E 1 229 ? -55.185 -107.424 124.344 1.00 14.55 221 ALA E CA 1
ATOM 8909 C C . ALA E 1 229 ? -54.862 -107.612 122.858 1.00 14.26 221 ALA E C 1
ATOM 8910 O O . ALA E 1 229 ? -55.235 -106.771 122.062 1.00 14.20 221 ALA E O 1
ATOM 8912 N N . GLU E 1 230 ? -54.192 -108.709 122.515 1.00 14.10 222 GLU E N 1
ATOM 8913 C CA . GLU E 1 230 ? -53.842 -108.993 121.111 1.00 13.95 222 GLU E CA 1
ATOM 8914 C C . GLU E 1 230 ? -55.039 -109.419 120.318 1.00 13.28 222 GLU E C 1
ATOM 8915 O O . GLU E 1 230 ? -55.164 -109.085 119.116 1.00 13.04 222 GLU E O 1
ATOM 8921 N N . TYR E 1 231 ? -55.912 -110.209 120.960 1.00 12.68 223 TYR E N 1
ATOM 8922 C CA . TYR E 1 231 ? -57.205 -110.538 120.381 1.00 12.24 223 TYR E CA 1
ATOM 8923 C C . TYR E 1 231 ? -57.985 -109.239 120.174 1.00 12.10 223 TYR E C 1
ATOM 8924 O O . TYR E 1 231 ? -58.520 -108.931 119.088 1.00 11.45 223 TYR E O 1
ATOM 8933 N N . ALA E 1 232 ? -58.006 -108.410 121.229 1.00 12.23 224 ALA E N 1
ATOM 8934 C CA . ALA E 1 232 ? -58.718 -107.151 121.163 1.00 12.65 224 ALA E CA 1
ATOM 8935 C C . ALA E 1 232 ? -58.227 -106.216 120.085 1.00 12.90 224 ALA E C 1
ATOM 8936 O O . ALA E 1 232 ? -59.043 -105.582 119.404 1.00 12.48 224 ALA E O 1
ATOM 8938 N N . MET E 1 233 ? -56.905 -106.167 119.862 1.00 14.12 225 MET E N 1
ATOM 8939 C CA . MET E 1 233 ? -56.404 -105.313 118.797 1.00 15.18 225 MET E CA 1
ATOM 8940 C C . MET E 1 233 ? -56.946 -105.717 117.431 1.00 13.76 225 MET E C 1
ATOM 8941 O O . MET E 1 233 ? -57.197 -104.840 116.579 1.00 13.42 225 MET E O 1
ATOM 8946 N N . LEU E 1 234 ? -57.102 -107.025 117.206 1.00 12.57 226 LEU E N 1
ATOM 8947 C CA . LEU E 1 234 ? -57.581 -107.488 115.899 1.00 11.94 226 LEU E CA 1
ATOM 8948 C C . LEU E 1 234 ? -59.078 -107.157 115.794 1.00 11.74 226 LEU E C 1
ATOM 8949 O O . LEU E 1 234 ? -59.553 -106.734 114.742 1.00 11.54 226 LEU E O 1
ATOM 8954 N N . VAL E 1 235 ? -59.818 -107.294 116.898 1.00 11.63 227 VAL E N 1
ATOM 8955 C CA . VAL E 1 235 ? -61.233 -106.855 116.875 1.00 11.81 227 VAL E CA 1
ATOM 8956 C C . VAL E 1 235 ? -61.342 -105.407 116.458 1.00 12.23 227 VAL E C 1
ATOM 8957 O O . VAL E 1 235 ? -62.200 -105.025 115.630 1.00 11.83 227 VAL E O 1
ATOM 8961 N N . ARG E 1 236 ? -60.501 -104.560 117.070 1.00 12.87 228 ARG E N 1
ATOM 8962 C CA . ARG E 1 236 ? -60.516 -103.157 116.725 1.00 13.80 228 ARG E CA 1
ATOM 8963 C C . ARG E 1 236 ? -60.246 -102.891 115.256 1.00 13.25 228 ARG E C 1
ATOM 8964 O O . ARG E 1 236 ? -60.951 -102.086 114.631 1.00 12.81 228 ARG E O 1
ATOM 8972 N N . GLN E 1 237 ? -59.234 -103.558 114.691 1.00 12.59 229 GLN E N 1
ATOM 8973 C CA . GLN E 1 237 ? -58.955 -103.406 113.264 1.00 12.53 229 GLN E CA 1
ATOM 8974 C C . GLN E 1 237 ? -60.154 -103.813 112.414 1.00 12.22 229 GLN E C 1
ATOM 8975 O O . GLN E 1 237 ? -60.465 -103.141 111.433 1.00 12.23 229 GLN E O 1
ATOM 8981 N N . ILE E 1 238 ? -60.841 -104.897 112.787 1.00 11.90 230 ILE E N 1
ATOM 8982 C CA . ILE E 1 238 ? -62.023 -105.285 112.078 1.00 11.79 230 ILE E CA 1
ATOM 8983 C C . ILE E 1 238 ? -63.084 -104.189 112.110 1.00 12.30 230 ILE E C 1
ATOM 8984 O O . ILE E 1 238 ? -63.681 -103.837 111.075 1.00 12.05 230 ILE E O 1
ATOM 8989 N N . PHE E 1 239 ? -63.337 -103.604 113.263 1.00 12.70 231 PHE E N 1
ATOM 8990 C CA . PHE E 1 239 ? -64.280 -102.497 113.307 1.00 13.78 231 PHE E CA 1
ATOM 8991 C C . PHE E 1 239 ? -63.840 -101.313 112.451 1.00 14.14 231 PHE E C 1
ATOM 8992 O O . PHE E 1 239 ? -64.674 -100.717 111.781 1.00 14.49 231 PHE E O 1
ATOM 9000 N N . GLU E 1 240 ? -62.553 -101.047 112.424 1.00 14.43 232 GLU E N 1
ATOM 9001 C CA . GLU E 1 240 ? -62.030 -99.849 111.764 1.00 15.53 232 GLU E CA 1
ATOM 9002 C C . GLU E 1 240 ? -61.807 -100.005 110.281 1.00 15.38 232 GLU E C 1
ATOM 9003 O O . GLU E 1 240 ? -61.736 -99.007 109.590 1.00 17.16 232 GLU E O 1
ATOM 9009 N N . ASN E 1 241 ? -61.663 -101.224 109.803 1.00 14.09 233 ASN E N 1
ATOM 9010 C CA . ASN E 1 241 ? -61.324 -101.451 108.373 1.00 13.50 233 ASN E CA 1
ATOM 9011 C C . ASN E 1 241 ? -62.567 -101.786 107.553 1.00 13.23 233 ASN E C 1
ATOM 9012 O O . ASN E 1 241 ? -63.082 -102.911 107.625 1.00 12.71 233 ASN E O 1
ATOM 9017 N N . PRO E 1 242 ? -63.034 -100.823 106.719 1.00 13.70 234 PRO E N 1
ATOM 9018 C CA . PRO E 1 242 ? -64.244 -101.042 105.958 1.00 13.88 234 PRO E CA 1
ATOM 9019 C C . PRO E 1 242 ? -64.236 -102.172 104.955 1.00 13.42 234 PRO E C 1
ATOM 9020 O O . PRO E 1 242 ? -65.307 -102.604 104.564 1.00 13.76 234 PRO E O 1
ATOM 9024 N N . MET E 1 243 ? -63.070 -102.678 104.577 1.00 12.92 235 MET E N 1
ATOM 9025 C CA . MET E 1 243 ? -62.982 -103.721 103.567 1.00 12.89 235 MET E CA 1
ATOM 9026 C C . MET E 1 243 ? -62.978 -105.124 104.163 1.00 11.79 235 MET E C 1
ATOM 9027 O O . MET E 1 243 ? -62.988 -106.103 103.420 1.00 11.34 235 MET E O 1
ATOM 9032 N N . LEU E 1 244 ? -62.942 -105.247 105.497 1.00 11.01 236 LEU E N 1
ATOM 9033 C CA . LEU E 1 244 ? -62.896 -106.590 106.091 1.00 10.48 236 LEU E CA 1
ATOM 9034 C C . LEU E 1 244 ? -64.285 -107.168 106.250 1.00 10.06 236 LEU E C 1
ATOM 9035 O O . LEU E 1 244 ? -65.042 -106.700 107.069 1.00 10.21 236 LEU E O 1
ATOM 9040 N N . ASN E 1 245 ? -64.614 -108.152 105.431 1.00 9.60 237 ASN E N 1
ATOM 9041 C CA . ASN E 1 245 ? -65.931 -108.745 105.473 1.00 9.33 237 ASN E CA 1
ATOM 9042 C C . ASN E 1 245 ? -65.898 -110.175 104.984 1.00 8.93 237 ASN E C 1
ATOM 9043 O O . ASN E 1 245 ? -65.200 -110.493 104.037 1.00 9.09 237 ASN E O 1
ATOM 9048 N N . GLY E 1 246 ? -66.690 -111.020 105.638 1.00 8.71 238 GLY E N 1
ATOM 9049 C CA . GLY E 1 246 ? -66.898 -112.388 105.173 1.00 8.69 238 GLY E CA 1
ATOM 9050 C C . GLY E 1 246 ? -65.704 -113.310 105.282 1.00 8.55 238 GLY E C 1
ATOM 9051 O O . GLY E 1 246 ? -65.668 -114.345 104.585 1.00 8.70 238 GLY E O 1
ATOM 9052 N N . GLU E 1 247 ? -64.813 -113.048 106.218 1.00 8.48 239 GLU E N 1
ATOM 9053 C CA . GLU E 1 247 ? -63.536 -113.702 106.325 1.00 8.57 239 GLU E CA 1
ATOM 9054 C C . GLU E 1 247 ? -63.295 -114.213 107.728 1.00 8.54 239 GLU E C 1
ATOM 9055 O O . GLU E 1 247 ? -63.799 -113.671 108.711 1.00 8.55 239 GLU E O 1
ATOM 9061 N N . VAL E 1 248 ? -62.442 -115.211 107.822 1.00 8.70 240 VAL E N 1
ATOM 9062 C CA . VAL E 1 248 ? -61.970 -115.811 109.075 1.00 8.84 240 VAL E CA 1
ATOM 9063 C C . VAL E 1 248 ? -60.476 -115.611 109.168 1.00 9.09 240 VAL E C 1
ATOM 9064 O O . VAL E 1 248 ? -59.738 -115.908 108.197 1.00 9.52 240 VAL E O 1
ATOM 9068 N N . ILE E 1 249 ? -60.004 -115.033 110.270 1.00 9.26 241 ILE E N 1
ATOM 9069 C CA . ILE E 1 249 ? -58.600 -114.737 110.420 1.00 9.27 241 ILE E CA 1
ATOM 9070 C C . ILE E 1 249 ? -58.008 -115.583 111.544 1.00 9.40 241 ILE E C 1
ATOM 9071 O O . ILE E 1 249 ? -58.414 -115.419 112.687 1.00 9.28 241 ILE E O 1
ATOM 9076 N N . ARG E 1 250 ? -56.990 -116.368 111.238 1.00 9.46 242 ARG E N 1
ATOM 9077 C CA . ARG E 1 250 ? -56.209 -117.094 112.266 1.00 9.55 242 ARG E CA 1
ATOM 9078 C C . ARG E 1 250 ? -55.339 -116.124 113.012 1.00 9.74 242 ARG E C 1
ATOM 9079 O O . ARG E 1 250 ? -54.645 -115.356 112.384 1.00 9.69 242 ARG E O 1
ATOM 9087 N N . LEU E 1 251 ? -55.394 -116.173 114.335 1.00 9.69 243 LEU E N 1
ATOM 9088 C CA . LEU E 1 251 ? -54.593 -115.310 115.211 1.00 9.90 243 LEU E CA 1
ATOM 9089 C C . LEU E 1 251 ? -53.861 -116.224 116.189 1.00 10.02 243 LEU E C 1
ATOM 9090 O O . LEU E 1 251 ? -54.377 -116.582 117.268 1.00 10.23 243 LEU E O 1
ATOM 9095 N N . ASP E 1 252 ? -52.697 -116.703 115.746 1.00 9.87 244 ASP E N 1
ATOM 9096 C CA . ASP E 1 252 ? -52.144 -117.938 116.336 1.00 10.07 244 ASP E CA 1
ATOM 9097 C C . ASP E 1 252 ? -50.620 -118.131 116.357 1.00 10.32 244 ASP E C 1
ATOM 9098 O O . ASP E 1 252 ? -50.104 -119.202 116.718 1.00 10.67 244 ASP E O 1
ATOM 9103 N N . GLY E 1 253 ? -49.887 -117.077 116.050 1.00 10.41 245 GLY E N 1
ATOM 9104 C CA . GLY E 1 253 ? -48.459 -117.154 116.006 1.00 10.81 245 GLY E CA 1
ATOM 9105 C C . GLY E 1 253 ? -47.905 -118.211 115.078 1.00 10.78 245 GLY E C 1
ATOM 9106 O O . GLY E 1 253 ? -46.778 -118.625 115.248 1.00 11.02 245 GLY E O 1
ATOM 9107 N N . ALA E 1 254 ? -48.674 -118.521 114.040 1.00 10.59 246 ALA E N 1
ATOM 9108 C CA . ALA E 1 254 ? -48.375 -119.559 113.048 1.00 10.73 246 ALA E CA 1
ATOM 9109 C C . ALA E 1 254 ? -48.372 -121.015 113.537 1.00 11.17 246 ALA E C 1
ATOM 9110 O O . ALA E 1 254 ? -47.891 -121.897 112.809 1.00 11.34 246 ALA E O 1
ATOM 9112 N N . ILE E 1 255 ? -48.950 -121.294 114.708 1.00 11.49 247 ILE E N 1
ATOM 9113 C CA . ILE E 1 255 ? -49.025 -122.650 115.198 1.00 11.77 247 ILE E CA 1
ATOM 9114 C C . ILE E 1 255 ? -49.996 -123.449 114.331 1.00 11.67 247 ILE E C 1
ATOM 9115 O O . ILE E 1 255 ? -50.958 -122.885 113.729 1.00 11.12 247 ILE E O 1
ATOM 9120 N N . ARG E 1 256 ? -49.710 -124.735 114.235 1.00 11.92 248 ARG E N 1
ATOM 9121 C CA . ARG E 1 256 ? -50.661 -125.698 113.639 1.00 12.05 248 ARG E CA 1
ATOM 9122 C C . ARG E 1 256 ? -50.782 -126.832 114.628 1.00 12.99 248 ARG E C 1
ATOM 9123 O O . ARG E 1 256 ? -49.781 -127.435 115.019 1.00 13.83 248 ARG E O 1
ATOM 9131 N N . MET E 1 257 ? -51.991 -127.081 115.128 1.00 13.69 249 MET E N 1
ATOM 9132 C CA . MET E 1 257 ? -52.144 -128.020 116.237 1.00 14.74 249 MET E CA 1
ATOM 9133 C C . MET E 1 257 ? -52.002 -129.478 115.794 1.00 15.42 249 MET E C 1
ATOM 9134 O O . MET E 1 257 ? -52.652 -129.870 114.837 1.00 14.93 249 MET E O 1
ATOM 9139 N N . GLN E 1 258 ? -51.190 -130.236 116.539 1.00 16.14 250 GLN E N 1
ATOM 9140 C CA A GLN E 1 258 ? -50.884 -131.647 116.292 0.50 16.96 250 GLN E CA 1
ATOM 9141 C CA B GLN E 1 258 ? -50.910 -131.618 116.210 0.50 16.64 250 GLN E CA 1
ATOM 9142 C C . GLN E 1 258 ? -51.994 -132.484 116.918 1.00 16.64 250 GLN E C 1
ATOM 9143 O O . GLN E 1 258 ? -52.776 -131.948 117.730 1.00 15.77 250 GLN E O 1
ATOM 9154 N N . PRO E 1 259 ? -52.060 -133.789 116.591 1.00 16.67 251 PRO E N 1
ATOM 9155 C CA . PRO E 1 259 ? -53.141 -134.600 117.215 1.00 17.17 251 PRO E CA 1
ATOM 9156 C C . PRO E 1 259 ? -53.150 -134.562 118.734 1.00 18.16 251 PRO E C 1
ATOM 9157 O O . PRO E 1 259 ? -54.215 -134.500 119.352 1.00 17.44 251 PRO E O 1
ATOM 9161 N N . LYS E 1 260 ? -51.955 -134.599 119.312 1.00 19.78 252 LYS E N 1
ATOM 9162 C CA . LYS E 1 260 ? -51.778 -134.436 120.762 1.00 21.91 252 LYS E CA 1
ATOM 9163 C C . LYS E 1 260 ? -50.759 -133.337 121.030 1.00 23.79 252 LYS E C 1
ATOM 9164 O O . LYS E 1 260 ? -50.575 -133.028 122.221 1.00 27.26 252 LYS E O 1
ATOM 9166 N N . HIS F 1 6 ? -71.344 -144.782 79.074 1.00 41.05 -2 HIS F N 1
ATOM 9167 C CA . HIS F 1 6 ? -72.490 -143.953 79.560 1.00 40.33 -2 HIS F CA 1
ATOM 9168 C C . HIS F 1 6 ? -72.278 -143.365 80.964 1.00 39.06 -2 HIS F C 1
ATOM 9169 O O . HIS F 1 6 ? -72.731 -142.255 81.235 1.00 39.72 -2 HIS F O 1
ATOM 9171 N N . HIS F 1 7 ? -71.649 -144.120 81.862 1.00 37.53 -1 HIS F N 1
ATOM 9172 C CA . HIS F 1 7 ? -71.507 -143.706 83.262 1.00 36.52 -1 HIS F CA 1
ATOM 9173 C C . HIS F 1 7 ? -70.158 -143.084 83.552 1.00 33.47 -1 HIS F C 1
ATOM 9174 O O . HIS F 1 7 ? -70.030 -142.282 84.495 1.00 31.57 -1 HIS F O 1
ATOM 9181 N N . HIS F 1 8 ? -69.142 -143.460 82.781 1.00 30.87 0 HIS F N 1
ATOM 9182 C CA . HIS F 1 8 ? -67.898 -142.752 82.878 1.00 30.19 0 HIS F CA 1
ATOM 9183 C C . HIS F 1 8 ? -66.961 -142.923 81.734 1.00 28.54 0 HIS F C 1
ATOM 9184 O O . HIS F 1 8 ? -67.066 -143.883 80.946 1.00 27.78 0 HIS F O 1
ATOM 9191 N N . MET F 1 9 ? -66.019 -141.977 81.689 1.00 25.52 1 MET F N 1
ATOM 9192 C CA . MET F 1 9 ? -65.023 -141.968 80.637 1.00 25.08 1 MET F CA 1
ATOM 9193 C C . MET F 1 9 ? -64.275 -143.289 80.673 1.00 25.13 1 MET F C 1
ATOM 9194 O O . MET F 1 9 ? -63.903 -143.753 81.755 1.00 25.74 1 MET F O 1
ATOM 9199 N N . GLU F 1 10 ? -64.071 -143.857 79.480 1.00 24.67 2 GLU F N 1
ATOM 9200 C CA . GLU F 1 10 ? -63.386 -145.129 79.288 1.00 24.13 2 GLU F CA 1
ATOM 9201 C C . GLU F 1 10 ? -61.897 -144.875 79.298 1.00 22.58 2 GLU F C 1
ATOM 9202 O O . GLU F 1 10 ? -61.423 -143.993 78.625 1.00 23.53 2 GLU F O 1
ATOM 9204 N N . ILE F 1 11 ? -61.168 -145.653 80.078 1.00 20.98 3 ILE F N 1
ATOM 9205 C CA . ILE F 1 11 ? -59.717 -145.656 80.014 1.00 19.43 3 ILE F CA 1
ATOM 9206 C C . ILE F 1 11 ? -59.275 -146.582 78.864 1.00 19.40 3 ILE F C 1
ATOM 9207 O O . ILE F 1 11 ? -58.374 -146.245 78.109 1.00 18.25 3 ILE F O 1
ATOM 9212 N N . ARG F 1 12 ? -59.934 -147.715 78.708 1.00 19.30 4 ARG F N 1
ATOM 9213 C CA . ARG F 1 12 ? -59.464 -148.697 77.710 1.00 19.53 4 ARG F CA 1
ATOM 9214 C C . ARG F 1 12 ? -59.431 -148.115 76.295 1.00 19.68 4 ARG F C 1
ATOM 9215 O O . ARG F 1 12 ? -60.406 -147.466 75.884 1.00 19.01 4 ARG F O 1
ATOM 9223 N N . ASP F 1 13 ? -58.284 -148.327 75.625 1.00 19.93 5 ASP F N 1
ATOM 9224 C CA . ASP F 1 13 ? -57.971 -147.923 74.237 1.00 20.76 5 ASP F CA 1
ATOM 9225 C C . ASP F 1 13 ? -57.793 -146.410 74.042 1.00 19.77 5 ASP F C 1
ATOM 9226 O O . ASP F 1 13 ? -57.597 -145.974 72.917 1.00 21.15 5 ASP F O 1
ATOM 9231 N N . ASN F 1 14 ? -57.910 -145.633 75.098 1.00 17.86 6 ASN F N 1
ATOM 9232 C CA . ASN F 1 14 ? -57.588 -144.199 75.028 1.00 17.18 6 ASN F CA 1
ATOM 9233 C C . ASN F 1 14 ? -56.182 -143.986 75.498 1.00 15.77 6 ASN F C 1
ATOM 9234 O O . ASN F 1 14 ? -55.557 -144.843 76.129 1.00 14.96 6 ASN F O 1
ATOM 9239 N N . VAL F 1 15 ? -55.667 -142.794 75.215 1.00 14.65 7 VAL F N 1
ATOM 9240 C CA . VAL F 1 15 ? -54.269 -142.478 75.462 1.00 14.15 7 VAL F CA 1
ATOM 9241 C C . VAL F 1 15 ? -54.107 -141.520 76.639 1.00 13.28 7 VAL F C 1
ATOM 9242 O O . VAL F 1 15 ? -54.904 -140.579 76.785 1.00 12.98 7 VAL F O 1
ATOM 9246 N N . PHE F 1 16 ? -53.112 -141.815 77.483 1.00 12.87 8 PHE F N 1
ATOM 9247 C CA . PHE F 1 16 ? -52.812 -141.086 78.705 1.00 12.46 8 PHE F CA 1
ATOM 9248 C C . PHE F 1 16 ? -51.352 -140.680 78.679 1.00 12.28 8 PHE F C 1
ATOM 9249 O O . PHE F 1 16 ? -50.482 -141.515 78.456 1.00 12.46 8 PHE F O 1
ATOM 9257 N N . LEU F 1 17 ? -51.148 -139.385 78.826 1.00 11.85 9 LEU F N 1
ATOM 9258 C CA . LEU F 1 17 ? -49.836 -138.772 78.831 1.00 11.95 9 LEU F CA 1
ATOM 9259 C C . LEU F 1 17 ? -49.437 -138.543 80.269 1.00 11.52 9 LEU F C 1
ATOM 9260 O O . LEU F 1 17 ? -50.140 -137.842 81.003 1.00 11.27 9 LEU F O 1
ATOM 9265 N N . ILE F 1 18 ? -48.349 -139.165 80.706 1.00 11.51 10 ILE F N 1
ATOM 9266 C CA . ILE F 1 18 ? -47.978 -139.094 82.123 1.00 11.37 10 ILE F CA 1
ATOM 9267 C C . ILE F 1 18 ? -46.570 -138.498 82.226 1.00 11.46 10 ILE F C 1
ATOM 9268 O O . ILE F 1 18 ? -45.578 -139.112 81.751 1.00 11.82 10 ILE F O 1
ATOM 9273 N N . THR F 1 19 ? -46.458 -137.314 82.823 1.00 11.11 11 THR F N 1
ATOM 9274 C CA . THR F 1 19 ? -45.148 -136.700 82.996 1.00 11.28 11 THR F CA 1
ATOM 9275 C C . THR F 1 19 ? -44.550 -137.233 84.274 1.00 11.44 11 THR F C 1
ATOM 9276 O O . THR F 1 19 ? -45.284 -137.559 85.200 1.00 11.29 11 THR F O 1
ATOM 9280 N N . GLY F 1 20 ? -43.228 -137.283 84.355 1.00 11.98 12 GLY F N 1
ATOM 9281 C CA . GLY F 1 20 ? -42.583 -138.035 85.453 1.00 12.32 12 GLY F CA 1
ATOM 9282 C C . GLY F 1 20 ? -42.892 -139.514 85.433 1.00 12.98 12 GLY F C 1
ATOM 9283 O O . GLY F 1 20 ? -42.776 -140.187 86.441 1.00 13.13 12 GLY F O 1
ATOM 9284 N N . GLY F 1 21 ? -43.247 -140.037 84.257 1.00 13.33 13 GLY F N 1
ATOM 9285 C CA . GLY F 1 21 ? -43.717 -141.414 84.122 1.00 14.03 13 GLY F CA 1
ATOM 9286 C C . GLY F 1 21 ? -42.668 -142.509 84.277 1.00 14.70 13 GLY F C 1
ATOM 9287 O O . GLY F 1 21 ? -43.036 -143.669 84.370 1.00 15.05 13 GLY F O 1
ATOM 9288 N N . ALA F 1 22 ? -41.383 -142.153 84.347 1.00 15.12 14 ALA F N 1
ATOM 9289 C CA . ALA F 1 22 ? -40.306 -143.145 84.523 1.00 15.83 14 ALA F CA 1
ATOM 9290 C C . ALA F 1 22 ? -40.174 -143.669 85.961 1.00 16.22 14 ALA F C 1
ATOM 9291 O O . ALA F 1 22 ? -39.483 -144.674 86.196 1.00 17.17 14 ALA F O 1
ATOM 9293 N N . SER F 1 23 ? -40.844 -143.039 86.914 1.00 15.43 15 SER F N 1
ATOM 9294 C CA . SER F 1 23 ? -40.574 -143.342 88.326 1.00 15.42 15 SER F CA 1
ATOM 9295 C C . SER F 1 23 ? -41.795 -143.090 89.198 1.00 14.70 15 SER F C 1
ATOM 9296 O O . SER F 1 23 ? -42.700 -142.348 88.818 1.00 13.80 15 SER F O 1
ATOM 9299 N N . GLY F 1 24 ? -41.760 -143.703 90.374 1.00 14.56 16 GLY F N 1
ATOM 9300 C CA . GLY F 1 24 ? -42.590 -143.267 91.500 1.00 14.30 16 GLY F CA 1
ATOM 9301 C C . GLY F 1 24 ? -44.083 -143.214 91.178 1.00 13.95 16 GLY F C 1
ATOM 9302 O O . GLY F 1 24 ? -44.648 -144.189 90.706 1.00 14.05 16 GLY F O 1
ATOM 9303 N N . LEU F 1 25 ? -44.728 -142.081 91.470 1.00 13.38 17 LEU F N 1
ATOM 9304 C CA . LEU F 1 25 ? -46.167 -141.945 91.269 1.00 13.05 17 LEU F CA 1
ATOM 9305 C C . LEU F 1 25 ? -46.574 -141.997 89.791 1.00 12.88 17 LEU F C 1
ATOM 9306 O O . LEU F 1 25 ? -47.576 -142.631 89.446 1.00 12.79 17 LEU F O 1
ATOM 9311 N N . GLY F 1 26 ? -45.767 -141.403 88.915 1.00 12.76 18 GLY F N 1
ATOM 9312 C CA . GLY F 1 26 ? -46.063 -141.430 87.478 1.00 12.76 18 GLY F CA 1
ATOM 9313 C C . GLY F 1 26 ? -46.004 -142.848 86.942 1.00 13.02 18 GLY F C 1
ATOM 9314 O O . GLY F 1 26 ? -46.894 -143.283 86.182 1.00 13.14 18 GLY F O 1
ATOM 9315 N N . ALA F 1 27 ? -44.980 -143.597 87.366 1.00 13.24 19 ALA F N 1
ATOM 9316 C CA . ALA F 1 27 ? -44.796 -144.970 86.938 1.00 13.63 19 ALA F CA 1
ATOM 9317 C C . ALA F 1 27 ? -45.955 -145.823 87.484 1.00 13.72 19 ALA F C 1
ATOM 9318 O O . ALA F 1 27 ? -46.534 -146.608 86.765 1.00 13.80 19 ALA F O 1
ATOM 9320 N N . GLY F 1 28 ? -46.326 -145.651 88.755 1.00 13.79 20 GLY F N 1
ATOM 9321 C CA . GLY F 1 28 ? -47.436 -146.435 89.313 1.00 13.84 20 GLY F CA 1
ATOM 9322 C C . GLY F 1 28 ? -48.716 -146.124 88.554 1.00 13.64 20 GLY F C 1
ATOM 9323 O O . GLY F 1 28 ? -49.519 -147.021 88.320 1.00 13.70 20 GLY F O 1
ATOM 9324 N N . THR F 1 29 ? -48.910 -144.849 88.187 1.00 13.12 21 THR F N 1
ATOM 9325 C CA . THR F 1 29 ? -50.063 -144.430 87.400 1.00 13.15 21 THR F CA 1
ATOM 9326 C C . THR F 1 29 ? -50.061 -145.119 86.027 1.00 13.50 21 THR F C 1
ATOM 9327 O O . THR F 1 29 ? -51.078 -145.656 85.614 1.00 13.67 21 THR F O 1
ATOM 9331 N N . ALA F 1 30 ? -48.906 -145.119 85.376 1.00 13.76 22 ALA F N 1
ATOM 9332 C CA . ALA F 1 30 ? -48.757 -145.761 84.068 1.00 14.02 22 ALA F CA 1
ATOM 9333 C C . ALA F 1 30 ? -49.100 -147.248 84.134 1.00 14.68 22 ALA F C 1
ATOM 9334 O O . ALA F 1 30 ? -49.823 -147.744 83.283 1.00 14.82 22 ALA F O 1
ATOM 9336 N N . ARG F 1 31 ? -48.646 -147.923 85.190 1.00 15.18 23 ARG F N 1
ATOM 9337 C CA . ARG F 1 31 ? -48.959 -149.331 85.354 1.00 16.15 23 ARG F CA 1
ATOM 9338 C C . ARG F 1 31 ? -50.440 -149.533 85.509 1.00 15.97 23 ARG F C 1
ATOM 9339 O O . ARG F 1 31 ? -51.010 -150.399 84.854 1.00 16.29 23 ARG F O 1
ATOM 9347 N N . LEU F 1 32 ? -51.090 -148.773 86.395 1.00 15.61 24 LEU F N 1
ATOM 9348 C CA . LEU F 1 32 ? -52.517 -148.964 86.607 1.00 16.06 24 LEU F CA 1
ATOM 9349 C C . LEU F 1 32 ? -53.349 -148.660 85.372 1.00 15.59 24 LEU F C 1
ATOM 9350 O O . LEU F 1 32 ? -54.264 -149.430 85.040 1.00 15.68 24 LEU F O 1
ATOM 9355 N N . LEU F 1 33 ? -53.069 -147.557 84.700 1.00 14.74 25 LEU F N 1
ATOM 9356 C CA . LEU F 1 33 ? -53.819 -147.200 83.495 1.00 14.88 25 LEU F CA 1
ATOM 9357 C C . LEU F 1 33 ? -53.634 -148.260 82.408 1.00 15.56 25 LEU F C 1
ATOM 9358 O O . LEU F 1 33 ? -54.567 -148.518 81.656 1.00 16.09 25 LEU F O 1
ATOM 9363 N N . THR F 1 34 ? -52.441 -148.826 82.313 1.00 16.15 26 THR F N 1
ATOM 9364 C CA . THR F 1 34 ? -52.157 -149.860 81.297 1.00 17.24 26 THR F CA 1
ATOM 9365 C C . THR F 1 34 ? -52.927 -151.142 81.639 1.00 18.37 26 THR F C 1
ATOM 9366 O O . THR F 1 34 ? -53.476 -151.798 80.725 1.00 18.71 26 THR F O 1
ATOM 9370 N N . GLU F 1 35 ? -52.972 -151.522 82.924 1.00 19.17 27 GLU F N 1
ATOM 9371 C CA . GLU F 1 35 ? -53.777 -152.707 83.362 1.00 21.13 27 GLU F CA 1
ATOM 9372 C C . GLU F 1 35 ? -55.252 -152.554 82.977 1.00 20.76 27 GLU F C 1
ATOM 9373 O O . GLU F 1 35 ? -55.932 -153.545 82.649 1.00 21.15 27 GLU F O 1
ATOM 9379 N N . ALA F 1 36 ? -55.745 -151.315 83.018 1.00 19.90 28 ALA F N 1
ATOM 9380 C CA . ALA F 1 36 ? -57.118 -150.969 82.642 1.00 19.54 28 ALA F CA 1
ATOM 9381 C C . ALA F 1 36 ? -57.303 -150.802 81.126 1.00 19.55 28 ALA F C 1
ATOM 9382 O O . ALA F 1 36 ? -58.387 -150.411 80.691 1.00 20.21 28 ALA F O 1
ATOM 9384 N N . GLY F 1 37 ? -56.258 -151.068 80.332 1.00 18.86 29 GLY F N 1
ATOM 9385 C CA . GLY F 1 37 ? -56.357 -151.036 78.886 1.00 19.01 29 GLY F CA 1
ATOM 9386 C C . GLY F 1 37 ? -56.012 -149.731 78.209 1.00 18.37 29 GLY F C 1
ATOM 9387 O O . GLY F 1 37 ? -56.181 -149.576 76.970 1.00 18.04 29 GLY F O 1
ATOM 9388 N N . GLY F 1 38 ? -55.578 -148.760 79.022 1.00 17.56 30 GLY F N 1
ATOM 9389 C CA . GLY F 1 38 ? -55.104 -147.487 78.501 1.00 17.20 30 GLY F CA 1
ATOM 9390 C C . GLY F 1 38 ? -53.778 -147.646 77.800 1.00 17.40 30 GLY F C 1
ATOM 9391 O O . GLY F 1 38 ? -53.027 -148.604 78.054 1.00 17.76 30 GLY F O 1
ATOM 9392 N N . LYS F 1 39 ? -53.486 -146.693 76.927 1.00 17.42 31 LYS F N 1
ATOM 9393 C CA . LYS F 1 39 ? -52.225 -146.670 76.163 1.00 18.09 31 LYS F CA 1
ATOM 9394 C C . LYS F 1 39 ? -51.508 -145.472 76.736 1.00 16.85 31 LYS F C 1
ATOM 9395 O O . LYS F 1 39 ? -52.088 -144.420 76.778 1.00 16.87 31 LYS F O 1
ATOM 9401 N N . VAL F 1 40 ? -50.285 -145.664 77.199 1.00 16.19 32 VAL F N 1
ATOM 9402 C CA . VAL F 1 40 ? -49.565 -144.566 77.859 1.00 15.21 32 VAL F CA 1
ATOM 9403 C C . VAL F 1 40 ? -48.410 -144.009 77.038 1.00 14.94 32 VAL F C 1
ATOM 9404 O O . VAL F 1 40 ? -47.661 -144.727 76.359 1.00 15.00 32 VAL F O 1
ATOM 9408 N N . VAL F 1 41 ? -48.256 -142.686 77.156 1.00 14.09 33 VAL F N 1
ATOM 9409 C CA . VAL F 1 41 ? -47.068 -141.997 76.746 1.00 14.01 33 VAL F CA 1
ATOM 9410 C C . VAL F 1 41 ? -46.391 -141.503 78.010 1.00 13.62 33 VAL F C 1
ATOM 9411 O O . VAL F 1 41 ? -47.010 -140.782 78.782 1.00 13.26 33 VAL F O 1
ATOM 9415 N N . LEU F 1 42 ? -45.137 -141.888 78.228 1.00 13.77 34 LEU F N 1
ATOM 9416 C CA . LEU F 1 42 ? -44.386 -141.462 79.393 1.00 13.68 34 LEU F CA 1
ATOM 9417 C C . LEU F 1 42 ? -43.467 -140.345 78.968 1.00 13.48 34 LEU F C 1
ATOM 9418 O O . LEU F 1 42 ? -42.727 -140.496 78.013 1.00 13.42 34 LEU F O 1
ATOM 9423 N N . ALA F 1 43 ? -43.521 -139.244 79.693 1.00 13.13 35 ALA F N 1
ATOM 9424 C CA . ALA F 1 43 ? -42.679 -138.073 79.413 1.00 13.32 35 ALA F CA 1
ATOM 9425 C C . ALA F 1 43 ? -41.819 -137.836 80.648 1.00 13.50 35 ALA F C 1
ATOM 9426 O O . ALA F 1 43 ? -42.346 -137.633 81.778 1.00 13.14 35 ALA F O 1
ATOM 9428 N N . ASP F 1 44 ? -40.498 -137.893 80.469 1.00 14.16 36 ASP F N 1
ATOM 9429 C CA . ASP F 1 44 ? -39.577 -137.843 81.589 1.00 14.59 36 ASP F CA 1
ATOM 9430 C C . ASP F 1 44 ? -38.199 -137.454 81.109 1.00 15.31 36 ASP F C 1
ATOM 9431 O O . ASP F 1 44 ? -37.885 -137.660 79.961 1.00 15.56 36 ASP F O 1
ATOM 9436 N N . LEU F 1 45 ? -37.390 -136.934 82.014 1.00 15.83 37 LEU F N 1
ATOM 9437 C CA . LEU F 1 45 ? -35.952 -136.699 81.741 1.00 17.13 37 LEU F CA 1
ATOM 9438 C C . LEU F 1 45 ? -35.169 -138.016 81.606 1.00 17.64 37 LEU F C 1
ATOM 9439 O O . LEU F 1 45 ? -34.147 -138.092 80.887 1.00 18.25 37 LEU F O 1
ATOM 9444 N N . ASN F 1 46 ? -35.658 -139.063 82.283 1.00 17.82 38 ASN F N 1
ATOM 9445 C CA . ASN F 1 46 ? -34.905 -140.297 82.478 1.00 18.76 38 ASN F CA 1
ATOM 9446 C C . ASN F 1 46 ? -35.110 -141.268 81.314 1.00 19.47 38 ASN F C 1
ATOM 9447 O O . ASN F 1 46 ? -36.051 -142.024 81.321 1.00 19.29 38 ASN F O 1
ATOM 9452 N N . GLN F 1 47 ? -34.186 -141.204 80.356 1.00 20.68 39 GLN F N 1
ATOM 9453 C CA . GLN F 1 47 ? -34.197 -141.982 79.124 1.00 21.88 39 GLN F CA 1
ATOM 9454 C C . GLN F 1 47 ? -34.193 -143.461 79.430 1.00 22.41 39 GLN F C 1
ATOM 9455 O O . GLN F 1 47 ? -35.052 -144.188 78.944 1.00 21.96 39 GLN F O 1
ATOM 9461 N N . ASP F 1 48 ? -33.245 -143.896 80.253 1.00 23.31 40 ASP F N 1
ATOM 9462 C CA . ASP F 1 48 ? -33.092 -145.335 80.540 1.00 24.73 40 ASP F CA 1
ATOM 9463 C C . ASP F 1 48 ? -34.304 -145.994 81.186 1.00 23.41 40 ASP F C 1
ATOM 9464 O O . ASP F 1 48 ? -34.798 -146.998 80.691 1.00 23.58 40 ASP F O 1
ATOM 9469 N N . ALA F 1 49 ? -34.781 -145.444 82.297 1.00 22.26 41 ALA F N 1
ATOM 9470 C CA . ALA F 1 49 ? -35.959 -145.988 82.971 1.00 21.64 41 ALA F CA 1
ATOM 9471 C C . ALA F 1 49 ? -37.250 -145.752 82.183 1.00 20.57 41 ALA F C 1
ATOM 9472 O O . ALA F 1 49 ? -38.120 -146.597 82.154 1.00 20.66 41 ALA F O 1
ATOM 9474 N N . GLY F 1 50 ? -37.372 -144.585 81.562 1.00 19.94 42 GLY F N 1
ATOM 9475 C CA . GLY F 1 50 ? -38.554 -144.247 80.774 1.00 19.55 42 GLY F CA 1
ATOM 9476 C C . GLY F 1 50 ? -38.774 -145.167 79.580 1.00 19.86 42 GLY F C 1
ATOM 9477 O O . GLY F 1 50 ? -39.884 -145.685 79.359 1.00 19.49 42 GLY F O 1
ATOM 9478 N N . GLU F 1 51 ? -37.735 -145.376 78.794 1.00 20.81 43 GLU F N 1
ATOM 9479 C CA . GLU F 1 51 ? -37.854 -146.251 77.648 1.00 21.63 43 GLU F CA 1
ATOM 9480 C C . GLU F 1 51 ? -38.151 -147.691 78.113 1.00 21.25 43 GLU F C 1
ATOM 9481 O O . GLU F 1 51 ? -38.986 -148.377 77.521 1.00 21.09 43 GLU F O 1
ATOM 9487 N N . ALA F 1 52 ? -37.467 -148.148 79.157 1.00 20.70 44 ALA F N 1
ATOM 9488 C CA . ALA F 1 52 ? -37.691 -149.509 79.649 1.00 20.95 44 ALA F CA 1
ATOM 9489 C C . ALA F 1 52 ? -39.119 -149.701 80.103 1.00 20.25 44 ALA F C 1
ATOM 9490 O O . ALA F 1 52 ? -39.778 -150.705 79.760 1.00 20.03 44 ALA F O 1
ATOM 9492 N N . LEU F 1 53 ? -39.633 -148.732 80.872 1.00 19.30 45 LEU F N 1
ATOM 9493 C CA . LEU F 1 53 ? -41.000 -148.883 81.349 1.00 18.89 45 LEU F CA 1
ATOM 9494 C C . LEU F 1 53 ? -41.973 -148.826 80.178 1.00 18.91 45 LEU F C 1
ATOM 9495 O O . LEU F 1 53 ? -42.926 -149.596 80.135 1.00 18.87 45 LEU F O 1
ATOM 9500 N N . ALA F 1 54 ? -41.728 -147.946 79.202 1.00 19.07 46 ALA F N 1
ATOM 9501 C CA . ALA F 1 54 ? -42.640 -147.846 78.061 1.00 19.43 46 ALA F CA 1
ATOM 9502 C C . ALA F 1 54 ? -42.690 -149.170 77.308 1.00 20.85 46 ALA F C 1
ATOM 9503 O O . ALA F 1 54 ? -43.768 -149.608 76.929 1.00 20.30 46 ALA F O 1
ATOM 9505 N N . ARG F 1 55 ? -41.534 -149.810 77.155 1.00 22.93 47 ARG F N 1
ATOM 9506 C CA . ARG F 1 55 ? -41.480 -151.129 76.500 1.00 25.26 47 ARG F CA 1
ATOM 9507 C C . ARG F 1 55 ? -42.230 -152.177 77.302 1.00 25.23 47 ARG F C 1
ATOM 9508 O O . ARG F 1 55 ? -42.994 -152.978 76.739 1.00 25.48 47 ARG F O 1
ATOM 9516 N N . GLU F 1 56 ? -42.044 -152.164 78.622 1.00 25.25 48 GLU F N 1
ATOM 9517 C CA . GLU F 1 56 ? -42.760 -153.118 79.490 1.00 25.62 48 GLU F CA 1
ATOM 9518 C C . GLU F 1 56 ? -44.281 -152.969 79.372 1.00 24.58 48 GLU F C 1
ATOM 9519 O O . GLU F 1 56 ? -45.004 -153.971 79.333 1.00 24.82 48 GLU F O 1
ATOM 9525 N N . LEU F 1 57 ? -44.766 -151.735 79.301 1.00 22.71 49 LEU F N 1
ATOM 9526 C CA . LEU F 1 57 ? -46.218 -151.484 79.258 1.00 21.69 49 LEU F CA 1
ATOM 9527 C C . LEU F 1 57 ? -46.808 -151.373 77.845 1.00 21.44 49 LEU F C 1
ATOM 9528 O O . LEU F 1 57 ? -47.997 -151.074 77.678 1.00 21.58 49 LEU F O 1
ATOM 9533 N N . GLY F 1 58 ? -45.983 -151.516 76.817 1.00 21.32 50 GLY F N 1
ATOM 9534 C CA . GLY F 1 58 ? -46.486 -151.398 75.475 1.00 21.32 50 GLY F CA 1
ATOM 9535 C C . GLY F 1 58 ? -46.910 -150.010 75.076 1.00 20.87 50 GLY F C 1
ATOM 9536 O O . GLY F 1 58 ? -47.771 -149.860 74.215 1.00 21.94 50 GLY F O 1
ATOM 9537 N N . GLY F 1 59 ? -46.312 -148.997 75.723 1.00 19.64 51 GLY F N 1
ATOM 9538 C CA . GLY F 1 59 ? -46.550 -147.600 75.415 1.00 18.67 51 GLY F CA 1
ATOM 9539 C C . GLY F 1 59 ? -45.377 -146.951 74.703 1.00 18.32 51 GLY F C 1
ATOM 9540 O O . GLY F 1 59 ? -44.571 -147.624 74.015 1.00 18.44 51 GLY F O 1
ATOM 9541 N N . VAL F 1 60 ? -45.304 -145.629 74.834 1.00 17.13 52 VAL F N 1
ATOM 9542 C CA . VAL F 1 60 ? -44.320 -144.840 74.139 1.00 17.09 52 VAL F CA 1
ATOM 9543 C C . VAL F 1 60 ? -43.602 -143.975 75.136 1.00 16.73 52 VAL F C 1
ATOM 9544 O O . VAL F 1 60 ? -44.229 -143.424 76.010 1.00 16.28 52 VAL F O 1
ATOM 9548 N N . PHE F 1 61 ? -42.281 -143.850 74.979 1.00 16.79 53 PHE F N 1
ATOM 9549 C CA . PHE F 1 61 ? -41.506 -142.906 75.803 1.00 16.24 53 PHE F CA 1
ATOM 9550 C C . PHE F 1 61 ? -41.089 -141.676 74.988 1.00 16.01 53 PHE F C 1
ATOM 9551 O O . PHE F 1 61 ? -40.693 -141.808 73.835 1.00 16.26 53 PHE F O 1
ATOM 9559 N N . VAL F 1 62 ? -41.194 -140.498 75.597 1.00 15.41 54 VAL F N 1
ATOM 9560 C CA . VAL F 1 62 ? -40.652 -139.254 75.041 1.00 15.55 54 VAL F CA 1
ATOM 9561 C C . VAL F 1 62 ? -39.748 -138.604 76.078 1.00 15.81 54 VAL F C 1
ATOM 9562 O O . VAL F 1 62 ? -40.205 -138.276 77.174 1.00 14.85 54 VAL F O 1
ATOM 9566 N N . ARG F 1 63 ? -38.491 -138.357 75.695 1.00 16.50 55 ARG F N 1
ATOM 9567 C CA . ARG F 1 63 ? -37.572 -137.653 76.574 1.00 17.10 55 ARG F CA 1
ATOM 9568 C C . ARG F 1 63 ? -37.966 -136.209 76.560 1.00 16.12 55 ARG F C 1
ATOM 9569 O O . ARG F 1 63 ? -37.909 -135.564 75.541 1.00 16.01 55 ARG F O 1
ATOM 9577 N N . CYS F 1 64 ? -38.391 -135.719 77.713 1.00 15.28 56 CYS F N 1
ATOM 9578 C CA . CYS F 1 64 ? -39.149 -134.477 77.769 1.00 14.95 56 CYS F CA 1
ATOM 9579 C C . CYS F 1 64 ? -38.848 -133.793 79.064 1.00 14.54 56 CYS F C 1
ATOM 9580 O O . CYS F 1 64 ? -39.100 -134.366 80.143 1.00 14.73 56 CYS F O 1
ATOM 9583 N N . ASP F 1 65 ? -38.286 -132.606 78.963 1.00 14.22 57 ASP F N 1
ATOM 9584 C CA . ASP F 1 65 ? -38.220 -131.618 80.057 1.00 13.99 57 ASP F CA 1
ATOM 9585 C C . ASP F 1 65 ? -39.506 -130.804 80.004 1.00 13.33 57 ASP F C 1
ATOM 9586 O O . ASP F 1 65 ? -39.711 -129.991 79.104 1.00 13.23 57 ASP F O 1
ATOM 9591 N N . VAL F 1 66 ? -40.397 -131.018 80.972 1.00 12.95 58 VAL F N 1
ATOM 9592 C CA . VAL F 1 66 ? -41.701 -130.363 80.988 1.00 12.78 58 VAL F CA 1
ATOM 9593 C C . VAL F 1 66 ? -41.702 -128.819 80.955 1.00 12.88 58 VAL F C 1
ATOM 9594 O O . VAL F 1 66 ? -42.698 -128.219 80.576 1.00 12.92 58 VAL F O 1
ATOM 9598 N N . ALA F 1 67 ? -40.594 -128.208 81.285 1.00 13.34 59 ALA F N 1
ATOM 9599 C CA . ALA F 1 67 ? -40.466 -126.755 81.233 1.00 13.93 59 ALA F CA 1
ATOM 9600 C C . ALA F 1 67 ? -40.221 -126.206 79.835 1.00 14.27 59 ALA F C 1
ATOM 9601 O O . ALA F 1 67 ? -40.262 -124.986 79.637 1.00 14.74 59 ALA F O 1
ATOM 9603 N N . ARG F 1 68 ? -39.894 -127.074 78.872 1.00 14.73 60 ARG F N 1
ATOM 9604 C CA . ARG F 1 68 ? -39.606 -126.670 77.485 1.00 15.66 60 ARG F CA 1
ATOM 9605 C C . ARG F 1 68 ? -40.803 -126.809 76.561 1.00 14.86 60 ARG F C 1
ATOM 9606 O O . ARG F 1 68 ? -41.414 -127.868 76.509 1.00 14.04 60 ARG F O 1
ATOM 9614 N N . GLU F 1 69 ? -41.162 -125.744 75.844 1.00 14.76 61 GLU F N 1
ATOM 9615 C CA . GLU F 1 69 ? -42.350 -125.788 74.952 1.00 15.12 61 GLU F CA 1
ATOM 9616 C C . GLU F 1 69 ? -42.230 -126.924 73.928 1.00 14.97 61 GLU F C 1
ATOM 9617 O O . GLU F 1 69 ? -43.201 -127.658 73.702 1.00 14.46 61 GLU F O 1
ATOM 9623 N N . GLU F 1 70 ? -41.052 -127.024 73.298 1.00 15.45 62 GLU F N 1
ATOM 9624 C CA . GLU F 1 70 ? -40.889 -128.031 72.254 1.00 16.02 62 GLU F CA 1
ATOM 9625 C C . GLU F 1 70 ? -41.022 -129.469 72.799 1.00 15.31 62 GLU F C 1
ATOM 9626 O O . GLU F 1 70 ? -41.429 -130.379 72.067 1.00 14.81 62 GLU F O 1
ATOM 9632 N N . ASP F 1 71 ? -40.655 -129.689 74.060 1.00 14.53 63 ASP F N 1
ATOM 9633 C CA . ASP F 1 71 ? -40.750 -131.035 74.635 1.00 14.28 63 ASP F CA 1
ATOM 9634 C C . ASP F 1 71 ? -42.200 -131.344 74.967 1.00 13.70 63 ASP F C 1
ATOM 9635 O O . ASP F 1 71 ? -42.681 -132.468 74.737 1.00 13.39 63 ASP F O 1
ATOM 9640 N N . ALA F 1 72 ? -42.911 -130.355 75.511 1.00 13.01 64 ALA F N 1
ATOM 9641 C CA . ALA F 1 72 ? -44.362 -130.514 75.664 1.00 12.82 64 ALA F CA 1
ATOM 9642 C C . ALA F 1 72 ? -45.070 -130.842 74.335 1.00 13.03 64 ALA F C 1
ATOM 9643 O O . ALA F 1 72 ? -45.852 -131.796 74.240 1.00 12.68 64 ALA F O 1
ATOM 9645 N N . GLN F 1 73 ? -44.722 -130.098 73.286 1.00 13.45 65 GLN F N 1
ATOM 9646 C CA . GLN F 1 73 ? -45.294 -130.363 71.958 1.00 13.93 65 GLN F CA 1
ATOM 9647 C C . GLN F 1 73 ? -44.956 -131.769 71.455 1.00 13.80 65 GLN F C 1
ATOM 9648 O O . GLN F 1 73 ? -45.796 -132.451 70.848 1.00 13.75 65 GLN F O 1
ATOM 9654 N N . ALA F 1 74 ? -43.730 -132.212 71.675 1.00 13.62 66 ALA F N 1
ATOM 9655 C CA . ALA F 1 74 ? -43.328 -133.576 71.250 1.00 13.78 66 ALA F CA 1
ATOM 9656 C C . ALA F 1 74 ? -44.098 -134.633 71.989 1.00 13.51 66 ALA F C 1
ATOM 9657 O O . ALA F 1 74 ? -44.496 -135.627 71.385 1.00 13.86 66 ALA F O 1
ATOM 9659 N N . ALA F 1 75 ? -44.322 -134.390 73.286 1.00 13.09 67 ALA F N 1
ATOM 9660 C CA . ALA F 1 75 ? -44.998 -135.408 74.111 1.00 12.92 67 ALA F CA 1
ATOM 9661 C C . ALA F 1 75 ? -46.423 -135.524 73.708 1.00 12.98 67 ALA F C 1
ATOM 9662 O O . ALA F 1 75 ? -46.961 -136.641 73.588 1.00 13.01 67 ALA F O 1
ATOM 9664 N N . VAL F 1 76 ? -47.058 -134.392 73.473 1.00 12.84 68 VAL F N 1
ATOM 9665 C CA . VAL F 1 76 ? -48.432 -134.361 73.015 1.00 13.04 68 VAL F CA 1
ATOM 9666 C C . VAL F 1 76 ? -48.632 -134.939 71.618 1.00 13.30 68 VAL F C 1
ATOM 9667 O O . VAL F 1 76 ? -49.606 -135.625 71.381 1.00 13.54 68 VAL F O 1
ATOM 9671 N N . ALA F 1 77 ? -47.680 -134.681 70.718 1.00 13.33 69 ALA F N 1
ATOM 9672 C CA . ALA F 1 77 ? -47.723 -135.203 69.378 1.00 13.81 69 ALA F CA 1
ATOM 9673 C C . ALA F 1 77 ? -47.588 -136.702 69.395 1.00 13.92 69 ALA F C 1
ATOM 9674 O O . ALA F 1 77 ? -48.237 -137.375 68.605 1.00 14.12 69 ALA F O 1
ATOM 9676 N N . ALA F 1 78 ? -46.731 -137.252 70.250 1.00 13.65 70 ALA F N 1
ATOM 9677 C CA . ALA F 1 78 ? -46.644 -138.720 70.366 1.00 13.77 70 ALA F CA 1
ATOM 9678 C C . ALA F 1 78 ? -47.975 -139.312 70.833 1.00 13.70 70 ALA F C 1
ATOM 9679 O O . ALA F 1 78 ? -48.389 -140.389 70.375 1.00 13.87 70 ALA F O 1
ATOM 9681 N N . ALA F 1 79 ? -48.598 -138.634 71.791 1.00 13.61 71 ALA F N 1
ATOM 9682 C CA . ALA F 1 79 ? -49.900 -139.111 72.288 1.00 13.57 71 ALA F CA 1
ATOM 9683 C C . ALA F 1 79 ? -50.979 -139.099 71.207 1.00 14.24 71 ALA F C 1
ATOM 9684 O O . ALA F 1 79 ? -51.723 -140.064 71.076 1.00 14.11 71 ALA F O 1
ATOM 9686 N N . THR F 1 80 ? -51.084 -138.030 70.439 1.00 14.91 72 THR F N 1
ATOM 9687 C CA . THR F 1 80 ? -52.176 -137.900 69.474 1.00 16.18 72 THR F CA 1
ATOM 9688 C C . THR F 1 80 ? -51.935 -138.877 68.280 1.00 17.15 72 THR F C 1
ATOM 9689 O O . THR F 1 80 ? -52.896 -139.350 67.678 1.00 17.75 72 THR F O 1
ATOM 9693 N N . LYS F 1 81 ? -50.672 -139.198 67.984 1.00 17.88 73 LYS F N 1
ATOM 9694 C CA . LYS F 1 81 ? -50.323 -140.270 67.014 1.00 19.27 73 LYS F CA 1
ATOM 9695 C C . LYS F 1 81 ? -50.791 -141.640 67.501 1.00 19.26 73 LYS F C 1
ATOM 9696 O O . LYS F 1 81 ? -51.269 -142.466 66.690 1.00 19.96 73 LYS F O 1
ATOM 9702 N N . LEU F 1 82 ? -50.607 -141.900 68.797 1.00 18.73 74 LEU F N 1
ATOM 9703 C CA . LEU F 1 82 ? -50.953 -143.188 69.396 1.00 19.12 74 LEU F CA 1
ATOM 9704 C C . LEU F 1 82 ? -52.459 -143.409 69.409 1.00 19.10 74 LEU F C 1
ATOM 9705 O O . LEU F 1 82 ? -52.936 -144.546 69.300 1.00 19.58 74 LEU F O 1
ATOM 9710 N N . GLY F 1 83 ? -53.237 -142.350 69.558 1.00 18.37 75 GLY F N 1
ATOM 9711 C CA . GLY F 1 83 ? -54.692 -142.528 69.672 1.00 17.92 75 GLY F CA 1
ATOM 9712 C C . GLY F 1 83 ? -55.310 -141.268 70.212 1.00 17.08 75 GLY F C 1
ATOM 9713 O O . GLY F 1 83 ? -54.778 -140.194 70.008 1.00 16.55 75 GLY F O 1
ATOM 9714 N N . THR F 1 84 ? -56.436 -141.409 70.891 1.00 16.52 76 THR F N 1
ATOM 9715 C CA . THR F 1 84 ? -57.205 -140.244 71.330 1.00 16.35 76 THR F CA 1
ATOM 9716 C C . THR F 1 84 ? -56.720 -139.879 72.711 1.00 15.46 76 THR F C 1
ATOM 9717 O O . THR F 1 84 ? -56.795 -140.696 73.635 1.00 14.90 76 THR F O 1
ATOM 9721 N N . LEU F 1 85 ? -56.181 -138.653 72.832 1.00 14.70 77 LEU F N 1
ATOM 9722 C CA . LEU F 1 85 ? -55.603 -138.205 74.070 1.00 14.18 77 LEU F CA 1
ATOM 9723 C C . LEU F 1 85 ? -56.762 -137.838 75.009 1.00 13.77 77 LEU F C 1
ATOM 9724 O O . LEU F 1 85 ? -57.425 -136.842 74.785 1.00 13.68 77 LEU F O 1
ATOM 9729 N N . ARG F 1 86 ? -56.986 -138.630 76.053 1.00 13.67 78 ARG F N 1
ATOM 9730 C CA . ARG F 1 86 ? -58.079 -138.356 77.000 1.00 13.62 78 ARG F CA 1
ATOM 9731 C C . ARG F 1 86 ? -57.639 -137.917 78.384 1.00 12.76 78 ARG F C 1
ATOM 9732 O O . ARG F 1 86 ? -58.468 -137.400 79.150 1.00 12.38 78 ARG F O 1
ATOM 9740 N N . GLY F 1 87 ? -56.368 -138.131 78.713 1.00 12.39 79 GLY F N 1
ATOM 9741 C CA . GLY F 1 87 ? -55.848 -137.740 80.014 1.00 11.95 79 GLY F CA 1
ATOM 9742 C C . GLY F 1 87 ? -54.422 -137.287 80.014 1.00 11.72 79 GLY F C 1
ATOM 9743 O O . GLY F 1 87 ? -53.587 -137.821 79.262 1.00 11.82 79 GLY F O 1
ATOM 9744 N N . LEU F 1 88 ? -54.164 -136.257 80.829 1.00 11.12 80 LEU F N 1
ATOM 9745 C CA . LEU F 1 88 ? -52.808 -135.801 81.219 1.00 10.97 80 LEU F CA 1
ATOM 9746 C C . LEU F 1 88 ? -52.693 -136.014 82.721 1.00 10.61 80 LEU F C 1
ATOM 9747 O O . LEU F 1 88 ? -53.578 -135.607 83.455 1.00 10.36 80 LEU F O 1
ATOM 9752 N N . VAL F 1 89 ? -51.628 -136.643 83.157 1.00 10.54 81 VAL F N 1
ATOM 9753 C CA . VAL F 1 89 ? -51.278 -136.742 84.566 1.00 10.39 81 VAL F CA 1
ATOM 9754 C C . VAL F 1 89 ? -49.868 -136.100 84.746 1.00 10.47 81 VAL F C 1
ATOM 9755 O O . VAL F 1 89 ? -48.873 -136.586 84.244 1.00 10.46 81 VAL F O 1
ATOM 9759 N N . ASN F 1 90 ? -49.830 -134.986 85.464 1.00 10.17 82 ASN F N 1
ATOM 9760 C CA . ASN F 1 90 ? -48.579 -134.303 85.733 1.00 10.57 82 ASN F CA 1
ATOM 9761 C C . ASN F 1 90 ? -47.953 -134.817 87.009 1.00 10.81 82 ASN F C 1
ATOM 9762 O O . ASN F 1 90 ? -48.422 -134.469 88.111 1.00 11.02 82 ASN F O 1
ATOM 9767 N N . CYS F 1 91 ? -46.925 -135.621 86.887 1.00 11.12 83 CYS F N 1
ATOM 9768 C CA . CYS F 1 91 ? -46.141 -136.108 88.043 1.00 11.63 83 CYS F CA 1
ATOM 9769 C C . CYS F 1 91 ? -44.666 -135.661 88.020 1.00 11.91 83 CYS F C 1
ATOM 9770 O O . CYS F 1 91 ? -43.996 -135.814 89.029 1.00 12.49 83 CYS F O 1
ATOM 9773 N N . ALA F 1 92 ? -44.169 -135.035 86.947 1.00 12.02 84 ALA F N 1
ATOM 9774 C CA . ALA F 1 92 ? -42.816 -134.464 86.948 1.00 12.06 84 ALA F CA 1
ATOM 9775 C C . ALA F 1 92 ? -42.639 -133.435 88.048 1.00 11.96 84 ALA F C 1
ATOM 9776 O O . ALA F 1 92 ? -43.431 -132.520 88.171 1.00 11.66 84 ALA F O 1
ATOM 9778 N N . GLY F 1 93 ? -41.598 -133.590 88.853 1.00 12.59 85 GLY F N 1
ATOM 9779 C CA . GLY F 1 93 ? -41.437 -132.761 90.017 1.00 12.73 85 GLY F CA 1
ATOM 9780 C C . GLY F 1 93 ? -40.149 -133.046 90.745 1.00 13.46 85 GLY F C 1
ATOM 9781 O O . GLY F 1 93 ? -39.641 -134.176 90.662 1.00 13.62 85 GLY F O 1
ATOM 9782 N N . ILE F 1 94 ? -39.658 -132.016 91.439 1.00 13.57 86 ILE F N 1
ATOM 9783 C CA . ILE F 1 94 ? -38.484 -132.086 92.298 1.00 14.45 86 ILE F CA 1
ATOM 9784 C C . ILE F 1 94 ? -38.827 -131.482 93.662 1.00 14.78 86 ILE F C 1
ATOM 9785 O O . ILE F 1 94 ? -39.707 -130.625 93.746 1.00 13.71 86 ILE F O 1
ATOM 9790 N N . ALA F 1 95 ? -38.089 -131.899 94.694 1.00 15.83 87 ALA F N 1
ATOM 9791 C CA . ALA F 1 95 ? -38.392 -131.479 96.065 1.00 16.95 87 ALA F CA 1
ATOM 9792 C C . ALA F 1 95 ? -37.120 -131.136 96.869 1.00 18.46 87 ALA F C 1
ATOM 9793 O O . ALA F 1 95 ? -36.792 -131.774 97.851 1.00 19.54 87 ALA F O 1
ATOM 9795 N N . PRO F 1 96 ? -36.396 -130.098 96.453 1.00 19.30 88 PRO F N 1
ATOM 9796 C CA . PRO F 1 96 ? -35.237 -129.681 97.238 1.00 19.89 88 PRO F CA 1
ATOM 9797 C C . PRO F 1 96 ? -35.627 -129.047 98.558 1.00 19.42 88 PRO F C 1
ATOM 9798 O O . PRO F 1 96 ? -36.816 -128.777 98.820 1.00 20.02 88 PRO F O 1
ATOM 9802 N N . ALA F 1 97 ? -34.642 -128.921 99.432 1.00 19.02 89 ALA F N 1
ATOM 9803 C CA . ALA F 1 97 ? -34.855 -128.293 100.714 1.00 18.46 89 ALA F CA 1
ATOM 9804 C C . ALA F 1 97 ? -33.776 -127.231 100.915 1.00 18.28 89 ALA F C 1
ATOM 9805 O O . ALA F 1 97 ? -32.599 -127.477 100.657 1.00 18.94 89 ALA F O 1
ATOM 9807 N N . ALA F 1 98 ? -34.207 -126.061 101.361 1.00 17.24 90 ALA F N 1
ATOM 9808 C CA . ALA F 1 98 ? -33.329 -124.972 101.744 1.00 17.09 90 ALA F CA 1
ATOM 9809 C C . ALA F 1 98 ? -34.166 -123.982 102.535 1.00 16.70 90 ALA F C 1
ATOM 9810 O O . ALA F 1 98 ? -35.267 -123.628 102.118 1.00 15.66 90 ALA F O 1
ATOM 9812 N N . LYS F 1 99 ? -33.624 -123.542 103.660 1.00 17.26 91 LYS F N 1
ATOM 9813 C CA . LYS F 1 99 ? -34.252 -122.517 104.466 1.00 17.44 91 LYS F CA 1
ATOM 9814 C C . LYS F 1 99 ? -34.170 -121.116 103.845 1.00 17.02 91 LYS F C 1
ATOM 9815 O O . LYS F 1 99 ? -33.197 -120.772 103.174 1.00 16.69 91 LYS F O 1
ATOM 9821 N N . THR F 1 100 ? -35.190 -120.305 104.117 1.00 16.28 92 THR F N 1
ATOM 9822 C CA . THR F 1 100 ? -35.210 -118.936 103.664 1.00 16.24 92 THR F CA 1
ATOM 9823 C C . THR F 1 100 ? -33.936 -118.224 104.071 1.00 17.22 92 THR F C 1
ATOM 9824 O O . THR F 1 100 ? -33.343 -117.543 103.229 1.00 16.99 92 THR F O 1
ATOM 9828 N N . VAL F 1 101 ? -33.520 -118.401 105.323 1.00 18.05 93 VAL F N 1
ATOM 9829 C CA . VAL F 1 101 ? -32.203 -117.923 105.757 1.00 19.51 93 VAL F CA 1
ATOM 9830 C C . VAL F 1 101 ? -31.458 -119.134 106.322 1.00 20.74 93 VAL F C 1
ATOM 9831 O O . VAL F 1 101 ? -31.855 -119.684 107.336 1.00 20.77 93 VAL F O 1
ATOM 9835 N N . GLY F 1 102 ? -30.379 -119.520 105.674 1.00 22.18 94 GLY F N 1
ATOM 9836 C CA . GLY F 1 102 ? -29.582 -120.655 106.118 1.00 24.06 94 GLY F CA 1
ATOM 9837 C C . GLY F 1 102 ? -28.370 -120.171 106.890 1.00 26.16 94 GLY F C 1
ATOM 9838 O O . GLY F 1 102 ? -28.194 -118.964 107.127 1.00 26.52 94 GLY F O 1
ATOM 9839 N N . LYS F 1 103 ? -27.545 -121.129 107.309 1.00 28.57 95 LYS F N 1
ATOM 9840 C CA . LYS F 1 103 ? -26.324 -120.854 108.087 1.00 30.40 95 LYS F CA 1
ATOM 9841 C C . LYS F 1 103 ? -25.368 -119.930 107.334 1.00 31.95 95 LYS F C 1
ATOM 9842 O O . LYS F 1 103 ? -24.692 -119.100 107.954 1.00 33.22 95 LYS F O 1
ATOM 9844 N N . ASP F 1 104 ? -25.322 -120.076 106.004 1.00 32.81 96 ASP F N 1
ATOM 9845 C CA . ASP F 1 104 ? -24.421 -119.278 105.147 1.00 34.04 96 ASP F CA 1
ATOM 9846 C C . ASP F 1 104 ? -25.135 -118.292 104.214 1.00 32.30 96 ASP F C 1
ATOM 9847 O O . ASP F 1 104 ? -24.645 -118.032 103.113 1.00 34.81 96 ASP F O 1
ATOM 9852 N N . GLY F 1 105 ? -26.263 -117.723 104.634 1.00 28.78 97 GLY F N 1
ATOM 9853 C CA . GLY F 1 105 ? -26.891 -116.669 103.844 1.00 26.30 97 GLY F CA 1
ATOM 9854 C C . GLY F 1 105 ? -28.261 -117.084 103.368 1.00 23.54 97 GLY F C 1
ATOM 9855 O O . GLY F 1 105 ? -28.721 -118.204 103.661 1.00 23.35 97 GLY F O 1
ATOM 9856 N N . PRO F 1 106 ? -28.927 -116.194 102.626 1.00 21.25 98 PRO F N 1
ATOM 9857 C CA . PRO F 1 106 ? -30.258 -116.495 102.143 1.00 19.52 98 PRO F CA 1
ATOM 9858 C C . PRO F 1 106 ? -30.312 -117.697 101.229 1.00 18.45 98 PRO F C 1
ATOM 9859 O O . PRO F 1 106 ? -29.333 -117.994 100.554 1.00 18.24 98 PRO F O 1
ATOM 9863 N N . HIS F 1 107 ? -31.447 -118.388 101.251 1.00 17.43 99 HIS F N 1
ATOM 9864 C CA . HIS F 1 107 ? -31.828 -119.358 100.228 1.00 16.45 99 HIS F CA 1
ATOM 9865 C C . HIS F 1 107 ? -31.324 -118.896 98.865 1.00 16.48 99 HIS F C 1
ATOM 9866 O O . HIS F 1 107 ? -31.673 -117.796 98.464 1.00 16.47 99 HIS F O 1
ATOM 9873 N N . PRO F 1 108 ? -30.563 -119.734 98.123 1.00 16.66 100 PRO F N 1
ATOM 9874 C CA . PRO F 1 108 ? -30.131 -119.260 96.795 1.00 16.69 100 PRO F CA 1
ATOM 9875 C C . PRO F 1 108 ? -31.313 -119.000 95.881 1.00 16.07 100 PRO F C 1
ATOM 9876 O O . PRO F 1 108 ? -32.282 -119.822 95.857 1.00 15.41 100 PRO F O 1
ATOM 9880 N N . LEU F 1 109 ? -31.257 -117.914 95.117 1.00 16.01 101 LEU F N 1
ATOM 9881 C CA . LEU F 1 109 ? -32.368 -117.555 94.235 1.00 15.89 101 LEU F CA 1
ATOM 9882 C C . LEU F 1 109 ? -32.601 -118.627 93.180 1.00 16.00 101 LEU F C 1
ATOM 9883 O O . LEU F 1 109 ? -33.758 -119.022 92.890 1.00 15.42 101 LEU F O 1
ATOM 9888 N N . GLU F 1 110 ? -31.514 -119.122 92.600 1.00 16.64 102 GLU F N 1
ATOM 9889 C CA . GLU F 1 110 ? -31.664 -120.059 91.468 1.00 17.21 102 GLU F CA 1
ATOM 9890 C C . GLU F 1 110 ? -32.320 -121.381 91.917 1.00 16.37 102 GLU F C 1
ATOM 9891 O O . GLU F 1 110 ? -33.088 -121.938 91.165 1.00 15.58 102 GLU F O 1
ATOM 9897 N N . LEU F 1 111 ? -32.089 -121.831 93.159 1.00 15.99 103 LEU F N 1
ATOM 9898 C CA . LEU F 1 111 ? -32.739 -123.029 93.631 1.00 15.62 103 LEU F CA 1
ATOM 9899 C C . LEU F 1 111 ? -34.271 -122.811 93.701 1.00 14.32 103 LEU F C 1
ATOM 9900 O O . LEU F 1 111 ? -35.051 -123.696 93.335 1.00 13.50 103 LEU F O 1
ATOM 9905 N N . PHE F 1 112 ? -34.689 -121.630 94.148 1.00 13.57 104 PHE F N 1
ATOM 9906 C CA . PHE F 1 112 ? -36.136 -121.352 94.260 1.00 12.83 104 PHE F CA 1
ATOM 9907 C C . PHE F 1 112 ? -36.728 -121.331 92.843 1.00 12.48 104 PHE F C 1
ATOM 9908 O O . PHE F 1 112 ? -37.716 -121.997 92.559 1.00 12.56 104 PHE F O 1
ATOM 9916 N N . ALA F 1 113 ? -36.077 -120.589 91.958 1.00 12.46 105 ALA F N 1
ATOM 9917 C CA . ALA F 1 113 ? -36.544 -120.465 90.590 1.00 12.33 105 ALA F CA 1
ATOM 9918 C C . ALA F 1 113 ? -36.639 -121.806 89.861 1.00 12.22 105 ALA F C 1
ATOM 9919 O O . ALA F 1 113 ? -37.590 -122.045 89.137 1.00 12.11 105 ALA F O 1
ATOM 9921 N N . LYS F 1 114 ? -35.665 -122.673 90.075 1.00 12.47 106 LYS F N 1
ATOM 9922 C CA . LYS F 1 114 ? -35.650 -124.003 89.441 1.00 12.55 106 LYS F CA 1
ATOM 9923 C C . LYS F 1 114 ? -36.812 -124.862 89.907 1.00 12.26 106 LYS F C 1
ATOM 9924 O O . LYS F 1 114 ? -37.468 -125.532 89.101 1.00 12.21 106 LYS F O 1
ATOM 9926 N N . THR F 1 115 ? -37.048 -124.852 91.217 1.00 12.11 107 THR F N 1
ATOM 9927 C CA . THR F 1 115 ? -38.208 -125.544 91.780 1.00 11.88 107 THR F CA 1
ATOM 9928 C C . THR F 1 115 ? -39.520 -125.098 91.170 1.00 11.27 107 THR F C 1
ATOM 9929 O O . THR F 1 115 ? -40.353 -125.930 90.779 1.00 10.95 107 THR F O 1
ATOM 9933 N N . ILE F 1 116 ? -39.712 -123.805 91.113 1.00 10.98 108 ILE F N 1
ATOM 9934 C CA A ILE F 1 116 ? -40.902 -123.196 90.512 0.50 10.83 108 ILE F CA 1
ATOM 9935 C CA B ILE F 1 116 ? -40.910 -123.216 90.527 0.50 10.75 108 ILE F CA 1
ATOM 9936 C C . ILE F 1 116 ? -41.000 -123.557 89.020 1.00 10.86 108 ILE F C 1
ATOM 9937 O O . ILE F 1 116 ? -42.087 -123.848 88.496 1.00 10.81 108 ILE F O 1
ATOM 9946 N N . THR F 1 117 ? -39.873 -123.492 88.318 1.00 11.22 109 THR F N 1
ATOM 9947 C CA . THR F 1 117 ? -39.861 -123.725 86.898 1.00 11.40 109 THR F CA 1
ATOM 9948 C C . THR F 1 117 ? -40.251 -125.184 86.566 1.00 11.28 109 THR F C 1
ATOM 9949 O O . THR F 1 117 ? -41.067 -125.400 85.680 1.00 11.38 109 THR F O 1
ATOM 9953 N N . VAL F 1 118 ? -39.692 -126.149 87.272 1.00 11.21 110 VAL F N 1
ATOM 9954 C CA . VAL F 1 118 ? -40.020 -127.553 87.039 1.00 11.19 110 VAL F CA 1
ATOM 9955 C C . VAL F 1 118 ? -41.441 -127.866 87.464 1.00 10.82 110 VAL F C 1
ATOM 9956 O O . VAL F 1 118 ? -42.223 -128.454 86.711 1.00 10.70 110 VAL F O 1
ATOM 9960 N N . ASN F 1 119 ? -41.761 -127.523 88.707 1.00 10.58 111 ASN F N 1
ATOM 9961 C CA . ASN F 1 119 ? -42.991 -128.013 89.321 1.00 10.38 111 ASN F CA 1
ATOM 9962 C C . ASN F 1 119 ? -44.213 -127.250 88.875 1.00 10.15 111 ASN F C 1
ATOM 9963 O O . ASN F 1 119 ? -45.290 -127.862 88.790 1.00 10.49 111 ASN F O 1
ATOM 9968 N N . LEU F 1 120 ? -44.110 -125.924 88.725 1.00 10.09 112 LEU F N 1
ATOM 9969 C CA . LEU F 1 120 ? -45.269 -125.061 88.474 1.00 9.80 112 LEU F CA 1
ATOM 9970 C C . LEU F 1 120 ? -45.317 -124.665 86.987 1.00 9.85 112 LEU F C 1
ATOM 9971 O O . LEU F 1 120 ? -46.292 -124.975 86.271 1.00 10.02 112 LEU F O 1
ATOM 9976 N N . ILE F 1 121 ? -44.262 -124.023 86.486 1.00 9.96 113 ILE F N 1
ATOM 9977 C CA . ILE F 1 121 ? -44.262 -123.607 85.064 1.00 9.98 113 ILE F CA 1
ATOM 9978 C C . ILE F 1 121 ? -44.330 -124.876 84.167 1.00 9.94 113 ILE F C 1
ATOM 9979 O O . ILE F 1 121 ? -45.058 -124.906 83.173 1.00 9.68 113 ILE F O 1
ATOM 9984 N N . GLY F 1 122 ? -43.607 -125.905 84.546 1.00 9.94 114 GLY F N 1
ATOM 9985 C CA . GLY F 1 122 ? -43.616 -127.160 83.765 1.00 10.06 114 GLY F CA 1
ATOM 9986 C C . GLY F 1 122 ? -44.978 -127.804 83.724 1.00 9.99 114 GLY F C 1
ATOM 9987 O O . GLY F 1 122 ? -45.454 -128.242 82.657 1.00 10.14 114 GLY F O 1
ATOM 9988 N N . THR F 1 123 ? -45.629 -127.879 84.888 1.00 9.78 115 THR F N 1
ATOM 9989 C CA . THR F 1 123 ? -46.993 -128.419 84.923 1.00 9.66 115 THR F CA 1
ATOM 9990 C C . THR F 1 123 ? -47.945 -127.556 84.035 1.00 9.35 115 THR F C 1
ATOM 9991 O O . THR F 1 123 ? -48.693 -128.079 83.247 1.00 9.04 115 THR F O 1
ATOM 9995 N N . PHE F 1 124 ? -47.858 -126.215 84.107 1.00 9.12 116 PHE F N 1
ATOM 9996 C CA . PHE F 1 124 ? -48.725 -125.425 83.260 1.00 9.08 116 PHE F CA 1
ATOM 9997 C C . PHE F 1 124 ? -48.410 -125.603 81.775 1.00 9.35 116 PHE F C 1
ATOM 9998 O O . PHE F 1 124 ? -49.302 -125.602 80.936 1.00 9.52 116 PHE F O 1
ATOM 10006 N N . ASN F 1 125 ? -47.132 -125.698 81.445 1.00 9.56 117 ASN F N 1
ATOM 10007 C CA . ASN F 1 125 ? -46.720 -125.892 80.061 1.00 9.97 117 ASN F CA 1
ATOM 10008 C C . ASN F 1 125 ? -47.360 -127.168 79.490 1.00 10.00 117 ASN F C 1
ATOM 10009 O O . ASN F 1 125 ? -47.850 -127.151 78.349 1.00 9.99 117 ASN F O 1
ATOM 10014 N N . MET F 1 126 ? -47.353 -128.238 80.279 1.00 10.00 118 MET F N 1
ATOM 10015 C CA . MET F 1 126 ? -47.919 -129.514 79.825 1.00 10.19 118 MET F CA 1
ATOM 10016 C C . MET F 1 126 ? -49.420 -129.377 79.692 1.00 9.76 118 MET F C 1
ATOM 10017 O O . MET F 1 126 ? -49.984 -129.826 78.732 1.00 9.83 118 MET F O 1
ATOM 10022 N N . ILE F 1 127 ? -50.042 -128.703 80.663 1.00 9.26 119 ILE F N 1
ATOM 10023 C CA . ILE F 1 127 ? -51.480 -128.511 80.633 1.00 9.19 119 ILE F CA 1
ATOM 10024 C C . ILE F 1 127 ? -51.930 -127.762 79.385 1.00 9.47 119 ILE F C 1
ATOM 10025 O O . ILE F 1 127 ? -52.831 -128.167 78.701 1.00 9.66 119 ILE F O 1
ATOM 10030 N N . ARG F 1 128 ? -51.270 -126.664 79.067 1.00 9.55 120 ARG F N 1
ATOM 10031 C CA . ARG F 1 128 ? -51.737 -125.820 77.983 1.00 9.88 120 ARG F CA 1
ATOM 10032 C C . ARG F 1 128 ? -51.645 -126.503 76.627 1.00 10.18 120 ARG F C 1
ATOM 10033 O O . ARG F 1 128 ? -52.538 -126.403 75.803 1.00 10.56 120 ARG F O 1
ATOM 10041 N N . VAL F 1 129 ? -50.567 -127.231 76.422 1.00 10.27 121 VAL F N 1
ATOM 10042 C CA . VAL F 1 129 ? -50.364 -127.920 75.160 1.00 10.63 121 VAL F CA 1
ATOM 10043 C C . VAL F 1 129 ? -51.275 -129.151 75.035 1.00 10.68 121 VAL F C 1
ATOM 10044 O O . VAL F 1 129 ? -51.871 -129.405 73.963 1.00 11.25 121 VAL F O 1
ATOM 10048 N N . ALA F 1 130 ? -51.388 -129.908 76.128 1.00 10.39 122 ALA F N 1
ATOM 10049 C CA . ALA F 1 130 ? -52.331 -131.062 76.130 1.00 10.47 122 ALA F CA 1
ATOM 10050 C C . ALA F 1 130 ? -53.766 -130.606 75.999 1.00 10.47 122 ALA F C 1
ATOM 10051 O O . ALA F 1 130 ? -54.508 -131.207 75.276 1.00 10.72 122 ALA F O 1
ATOM 10053 N N . ALA F 1 131 ? -54.161 -129.519 76.653 1.00 10.32 123 ALA F N 1
ATOM 10054 C CA . ALA F 1 131 ? -55.532 -129.039 76.581 1.00 10.53 123 ALA F CA 1
ATOM 10055 C C . ALA F 1 131 ? -55.886 -128.595 75.202 1.00 11.19 123 ALA F C 1
ATOM 10056 O O . ALA F 1 131 ? -56.984 -128.785 74.737 1.00 11.73 123 ALA F O 1
ATOM 10058 N N . ALA F 1 132 ? -54.952 -127.946 74.528 1.00 11.54 124 ALA F N 1
ATOM 10059 C CA . ALA F 1 132 ? -55.177 -127.542 73.156 1.00 12.17 124 ALA F CA 1
ATOM 10060 C C . ALA F 1 132 ? -55.472 -128.770 72.266 1.00 12.75 124 ALA F C 1
ATOM 10061 O O . ALA F 1 132 ? -56.377 -128.707 71.425 1.00 13.21 124 ALA F O 1
ATOM 10063 N N . ALA F 1 133 ? -54.706 -129.837 72.444 1.00 12.83 125 ALA F N 1
ATOM 10064 C CA . ALA F 1 133 ? -54.943 -131.090 71.726 1.00 13.46 125 ALA F CA 1
ATOM 10065 C C . ALA F 1 133 ? -56.298 -131.697 72.088 1.00 13.84 125 ALA F C 1
ATOM 10066 O O . ALA F 1 133 ? -57.063 -132.098 71.190 1.00 14.49 125 ALA F O 1
ATOM 10068 N N . MET F 1 134 ? -56.584 -131.816 73.385 1.00 13.68 126 MET F N 1
ATOM 10069 C CA . MET F 1 134 ? -57.851 -132.397 73.834 1.00 14.03 126 MET F CA 1
ATOM 10070 C C . MET F 1 134 ? -59.059 -131.625 73.306 1.00 14.00 126 MET F C 1
ATOM 10071 O O . MET F 1 134 ? -60.100 -132.189 73.026 1.00 13.57 126 MET F O 1
ATOM 10076 N N . ALA F 1 135 ? -58.927 -130.314 73.206 1.00 14.02 127 ALA F N 1
ATOM 10077 C CA . ALA F 1 135 ? -59.999 -129.446 72.742 1.00 14.48 127 ALA F CA 1
ATOM 10078 C C . ALA F 1 135 ? -60.470 -129.798 71.325 1.00 15.33 127 ALA F C 1
ATOM 10079 O O . ALA F 1 135 ? -61.605 -129.504 70.974 1.00 15.72 127 ALA F O 1
ATOM 10081 N N . ALA F 1 136 ? -59.600 -130.434 70.527 1.00 15.82 128 ALA F N 1
ATOM 10082 C CA . ALA F 1 136 ? -59.926 -130.862 69.164 1.00 16.65 128 ALA F CA 1
ATOM 10083 C C . ALA F 1 136 ? -60.570 -132.252 69.128 1.00 17.21 128 ALA F C 1
ATOM 10084 O O . ALA F 1 136 ? -61.026 -132.714 68.065 1.00 18.00 128 ALA F O 1
ATOM 10086 N N . ASN F 1 137 ? -60.600 -132.959 70.262 1.00 17.17 129 ASN F N 1
ATOM 10087 C CA . ASN F 1 137 ? -61.296 -134.252 70.338 1.00 17.43 129 ASN F CA 1
ATOM 10088 C C . ASN F 1 137 ? -62.784 -134.102 70.214 1.00 18.71 129 ASN F C 1
ATOM 10089 O O . ASN F 1 137 ? -63.350 -133.040 70.547 1.00 18.88 129 ASN F O 1
ATOM 10094 N N . GLU F 1 138 ? -63.423 -135.167 69.734 1.00 20.08 130 GLU F N 1
ATOM 10095 C CA . GLU F 1 138 ? -64.850 -135.329 69.892 1.00 21.75 130 GLU F CA 1
ATOM 10096 C C . GLU F 1 138 ? -65.084 -135.672 71.349 1.00 20.21 130 GLU F C 1
ATOM 10097 O O . GLU F 1 138 ? -64.287 -136.394 71.922 1.00 19.31 130 GLU F O 1
ATOM 10103 N N . PRO F 1 139 ? -66.175 -135.160 71.959 1.00 19.97 131 PRO F N 1
ATOM 10104 C CA . PRO F 1 139 ? -66.453 -135.564 73.325 1.00 19.68 131 PRO F CA 1
ATOM 10105 C C . PRO F 1 139 ? -66.707 -137.054 73.453 1.00 20.25 131 PRO F C 1
ATOM 10106 O O . PRO F 1 139 ? -67.262 -137.654 72.545 1.00 20.98 131 PRO F O 1
ATOM 10110 N N . ALA F 1 140 ? -66.338 -137.619 74.596 1.00 20.01 132 ALA F N 1
ATOM 10111 C CA . ALA F 1 140 ? -66.717 -138.982 74.951 1.00 21.23 132 ALA F CA 1
ATOM 10112 C C . ALA F 1 140 ? -68.226 -139.035 75.243 1.00 21.98 132 ALA F C 1
ATOM 10113 O O . ALA F 1 140 ? -68.873 -138.013 75.379 1.00 22.33 132 ALA F O 1
ATOM 10115 N N . PRO F 1 141 ? -68.801 -140.242 75.375 1.00 23.30 133 PRO F N 1
ATOM 10116 C CA . PRO F 1 141 ? -70.220 -140.343 75.712 1.00 24.05 133 PRO F CA 1
ATOM 10117 C C . PRO F 1 141 ? -70.667 -139.616 76.980 1.00 24.38 133 PRO F C 1
ATOM 10118 O O . PRO F 1 141 ? -71.777 -139.046 77.003 1.00 25.48 133 PRO F O 1
ATOM 10122 N N . THR F 1 142 ? -69.813 -139.576 78.009 1.00 23.40 134 THR F N 1
ATOM 10123 C CA . THR F 1 142 ? -70.108 -138.826 79.246 1.00 23.43 134 THR F CA 1
ATOM 10124 C C . THR F 1 142 ? -69.977 -137.315 79.124 1.00 22.33 134 THR F C 1
ATOM 10125 O O . THR F 1 142 ? -70.372 -136.600 80.043 1.00 22.29 134 THR F O 1
ATOM 10129 N N . GLY F 1 143 ? -69.429 -136.841 77.995 1.00 21.19 135 GLY F N 1
ATOM 10130 C CA . GLY F 1 143 ? -69.345 -135.423 77.663 1.00 20.24 135 GLY F CA 1
ATOM 10131 C C . GLY F 1 143 ? -67.940 -134.864 77.620 1.00 18.35 135 GLY F C 1
ATOM 10132 O O . GLY F 1 143 ? -67.720 -133.818 77.011 1.00 18.15 135 GLY F O 1
ATOM 10133 N N . GLU F 1 144 ? -66.977 -135.536 78.255 1.00 17.17 136 GLU F N 1
ATOM 10134 C CA . GLU F 1 144 ? -65.624 -135.016 78.363 1.00 16.20 136 GLU F CA 1
ATOM 10135 C C . GLU F 1 144 ? -64.854 -135.126 77.080 1.00 15.40 136 GLU F C 1
ATOM 10136 O O . GLU F 1 144 ? -64.883 -136.185 76.470 1.00 15.53 136 GLU F O 1
ATOM 10142 N N . ARG F 1 145 ? -64.138 -134.067 76.699 1.00 14.29 137 ARG F N 1
ATOM 10143 C CA . ARG F 1 145 ? -63.079 -134.213 75.661 1.00 14.05 137 ARG F CA 1
ATOM 10144 C C . ARG F 1 145 ? -61.806 -134.771 76.258 1.00 13.41 137 ARG F C 1
ATOM 10145 O O . ARG F 1 145 ? -61.022 -135.414 75.565 1.00 13.79 137 ARG F O 1
ATOM 10153 N N . GLY F 1 146 ? -61.589 -134.565 77.560 1.00 12.41 138 GLY F N 1
ATOM 10154 C CA . GLY F 1 146 ? -60.392 -135.033 78.248 1.00 11.90 138 GLY F CA 1
ATOM 10155 C C . GLY F 1 146 ? -60.432 -134.621 79.719 1.00 11.50 138 GLY F C 1
ATOM 10156 O O . GLY F 1 146 ? -61.339 -133.909 80.129 1.00 11.54 138 GLY F O 1
ATOM 10157 N N . VAL F 1 147 ? -59.432 -135.082 80.459 1.00 11.10 139 VAL F N 1
ATOM 10158 C CA . VAL F 1 147 ? -59.303 -134.804 81.879 1.00 10.93 139 VAL F CA 1
ATOM 10159 C C . VAL F 1 147 ? -57.834 -134.613 82.207 1.00 10.78 139 VAL F C 1
ATOM 10160 O O . VAL F 1 147 ? -56.949 -135.360 81.720 1.00 10.98 139 VAL F O 1
ATOM 10164 N N . ILE F 1 148 ? -57.548 -133.587 82.986 1.00 10.41 140 ILE F N 1
ATOM 10165 C CA . ILE F 1 148 ? -56.200 -133.243 83.410 1.00 10.67 140 ILE F CA 1
ATOM 10166 C C . ILE F 1 148 ? -56.085 -133.401 84.929 1.00 10.60 140 ILE F C 1
ATOM 10167 O O . ILE F 1 148 ? -56.902 -132.834 85.659 1.00 10.43 140 ILE F O 1
ATOM 10172 N N . VAL F 1 149 ? -55.061 -134.130 85.369 1.00 10.64 141 VAL F N 1
ATOM 10173 C CA . VAL F 1 149 ? -54.764 -134.347 86.777 1.00 10.76 141 VAL F CA 1
ATOM 10174 C C . VAL F 1 149 ? -53.365 -133.849 87.031 1.00 10.80 141 VAL F C 1
ATOM 10175 O O . VAL F 1 149 ? -52.426 -134.244 86.342 1.00 11.31 141 VAL F O 1
ATOM 10179 N N . SER F 1 150 ? -53.219 -132.939 87.995 1.00 10.25 142 SER F N 1
ATOM 10180 C CA . SER F 1 150 ? -51.908 -132.521 88.431 1.00 10.31 142 SER F CA 1
ATOM 10181 C C . SER F 1 150 ? -51.629 -132.904 89.871 1.00 10.10 142 SER F C 1
ATOM 10182 O O . SER F 1 150 ? -52.539 -133.289 90.631 1.00 10.33 142 SER F O 1
ATOM 10185 N N . THR F 1 151 ? -50.335 -132.889 90.194 1.00 9.93 143 THR F N 1
ATOM 10186 C CA . THR F 1 151 ? -49.837 -133.304 91.512 1.00 9.83 143 THR F CA 1
ATOM 10187 C C . THR F 1 151 ? -49.334 -132.094 92.253 1.00 9.61 143 THR F C 1
ATOM 10188 O O . THR F 1 151 ? -48.340 -131.462 91.840 1.00 9.82 143 THR F O 1
ATOM 10192 N N . ALA F 1 152 ? -50.035 -131.721 93.321 1.00 9.24 144 ALA F N 1
ATOM 10193 C CA . ALA F 1 152 ? -49.512 -130.748 94.268 1.00 9.04 144 ALA F CA 1
ATOM 10194 C C . ALA F 1 152 ? -48.730 -131.500 95.366 1.00 9.21 144 ALA F C 1
ATOM 10195 O O . ALA F 1 152 ? -47.850 -132.310 95.043 1.00 9.31 144 ALA F O 1
ATOM 10197 N N . SER F 1 153 ? -49.083 -131.280 96.622 1.00 9.05 145 SER F N 1
ATOM 10198 C CA . SER F 1 153 ? -48.465 -131.932 97.802 1.00 9.43 145 SER F CA 1
ATOM 10199 C C . SER F 1 153 ? -49.191 -131.340 98.993 1.00 9.55 145 SER F C 1
ATOM 10200 O O . SER F 1 153 ? -49.706 -130.205 98.915 1.00 9.53 145 SER F O 1
ATOM 10203 N N . VAL F 1 154 ? -49.203 -132.058 100.104 1.00 9.88 146 VAL F N 1
ATOM 10204 C CA . VAL F 1 154 ? -49.675 -131.430 101.351 1.00 10.20 146 VAL F CA 1
ATOM 10205 C C . VAL F 1 154 ? -48.807 -130.223 101.694 1.00 10.33 146 VAL F C 1
ATOM 10206 O O . VAL F 1 154 ? -49.259 -129.375 102.457 1.00 10.46 146 VAL F O 1
ATOM 10210 N N . ALA F 1 155 ? -47.581 -130.124 101.145 1.00 10.79 147 ALA F N 1
ATOM 10211 C CA . ALA F 1 155 ? -46.755 -128.918 101.322 1.00 10.95 147 ALA F CA 1
ATOM 10212 C C . ALA F 1 155 ? -47.402 -127.645 100.791 1.00 10.76 147 ALA F C 1
ATOM 10213 O O . ALA F 1 155 ? -46.981 -126.546 101.209 1.00 10.69 147 ALA F O 1
ATOM 10215 N N . ALA F 1 156 ? -48.418 -127.753 99.941 1.00 10.66 148 ALA F N 1
ATOM 10216 C CA . ALA F 1 156 ? -49.202 -126.580 99.512 1.00 10.96 148 ALA F CA 1
ATOM 10217 C C . ALA F 1 156 ? -49.896 -125.925 100.695 1.00 11.55 148 ALA F C 1
ATOM 10218 O O . ALA F 1 156 ? -50.152 -124.726 100.688 1.00 11.87 148 ALA F O 1
ATOM 10220 N N . PHE F 1 157 ? -50.154 -126.738 101.738 1.00 11.96 149 PHE F N 1
ATOM 10221 C CA . PHE F 1 157 ? -50.888 -126.325 102.942 1.00 12.03 149 PHE F CA 1
ATOM 10222 C C . PHE F 1 157 ? -50.100 -126.353 104.247 1.00 12.27 149 PHE F C 1
ATOM 10223 O O . PHE F 1 157 ? -50.382 -125.543 105.154 1.00 12.66 149 PHE F O 1
ATOM 10231 N N . ASP F 1 158 ? -49.178 -127.308 104.355 1.00 12.23 150 ASP F N 1
ATOM 10232 C CA . ASP F 1 158 ? -48.495 -127.667 105.579 1.00 12.61 150 ASP F CA 1
ATOM 10233 C C . ASP F 1 158 ? -46.981 -127.476 105.420 1.00 12.45 150 ASP F C 1
ATOM 10234 O O . ASP F 1 158 ? -46.191 -128.210 106.007 1.00 12.45 150 ASP F O 1
ATOM 10239 N N . GLY F 1 159 ? -46.543 -126.501 104.624 1.00 12.06 151 GLY F N 1
ATOM 10240 C CA . GLY F 1 159 ? -45.125 -126.401 104.275 1.00 12.29 151 GLY F CA 1
ATOM 10241 C C . GLY F 1 159 ? -44.229 -126.394 105.505 1.00 12.74 151 GLY F C 1
ATOM 10242 O O . GLY F 1 159 ? -44.433 -125.605 106.446 1.00 12.69 151 GLY F O 1
ATOM 10243 N N . GLN F 1 160 ? -43.205 -127.232 105.469 1.00 13.18 152 GLN F N 1
ATOM 10244 C CA . GLN F 1 160 ? -42.246 -127.384 106.561 1.00 13.76 152 GLN F CA 1
ATOM 10245 C C . GLN F 1 160 ? -41.086 -126.422 106.440 1.00 13.75 152 GLN F C 1
ATOM 10246 O O . GLN F 1 160 ? -40.876 -125.843 105.375 1.00 13.53 152 GLN F O 1
ATOM 10252 N N . ILE F 1 161 ? -40.329 -126.304 107.528 1.00 13.81 153 ILE F N 1
ATOM 10253 C CA . ILE F 1 161 ? -39.028 -125.642 107.481 1.00 14.10 153 ILE F CA 1
ATOM 10254 C C . ILE F 1 161 ? -38.201 -126.271 106.362 1.00 14.18 153 ILE F C 1
ATOM 10255 O O . ILE F 1 161 ? -38.138 -127.492 106.230 1.00 14.25 153 ILE F O 1
ATOM 10260 N N . GLY F 1 162 ? -37.614 -125.426 105.514 1.00 14.13 154 GLY F N 1
ATOM 10261 C CA . GLY F 1 162 ? -36.868 -125.898 104.366 1.00 14.22 154 GLY F CA 1
ATOM 10262 C C . GLY F 1 162 ? -37.648 -126.066 103.071 1.00 13.75 154 GLY F C 1
ATOM 10263 O O . GLY F 1 162 ? -37.049 -126.264 102.013 1.00 13.54 154 GLY F O 1
ATOM 10264 N N . GLN F 1 163 ? -38.978 -125.966 103.149 1.00 13.23 155 GLN F N 1
ATOM 10265 C CA . GLN F 1 163 ? -39.854 -126.219 102.023 1.00 13.10 155 GLN F CA 1
ATOM 10266 C C . GLN F 1 163 ? -40.462 -124.996 101.381 1.00 12.36 155 GLN F C 1
ATOM 10267 O O . GLN F 1 163 ? -41.445 -125.145 100.645 1.00 12.07 155 GLN F O 1
ATOM 10273 N N . ALA F 1 164 ? -39.889 -123.801 101.554 1.00 12.12 156 ALA F N 1
ATOM 10274 C CA . ALA F 1 164 ? -40.525 -122.617 100.956 1.00 11.70 156 ALA F CA 1
ATOM 10275 C C . ALA F 1 164 ? -40.693 -122.750 99.436 1.00 11.35 156 ALA F C 1
ATOM 10276 O O . ALA F 1 164 ? -41.772 -122.465 98.886 1.00 11.08 156 ALA F O 1
ATOM 10278 N N . ALA F 1 165 ? -39.647 -123.210 98.743 1.00 11.24 157 ALA F N 1
ATOM 10279 C CA . ALA F 1 165 ? -39.696 -123.289 97.297 1.00 11.03 157 ALA F CA 1
ATOM 10280 C C . ALA F 1 165 ? -40.721 -124.341 96.831 1.00 10.61 157 ALA F C 1
ATOM 10281 O O . ALA F 1 165 ? -41.548 -124.078 95.957 1.00 10.37 157 ALA F O 1
ATOM 10283 N N . TYR F 1 166 ? -40.644 -125.532 97.432 1.00 10.51 158 TYR F N 1
ATOM 10284 C CA . TYR F 1 166 ? -41.508 -126.652 97.083 1.00 10.30 158 TYR F CA 1
ATOM 10285 C C . TYR F 1 166 ? -42.944 -126.286 97.387 1.00 9.86 158 TYR F C 1
ATOM 10286 O O . TYR F 1 166 ? -43.831 -126.454 96.546 1.00 9.42 158 TYR F O 1
ATOM 10295 N N . ALA F 1 167 ? -43.165 -125.729 98.587 1.00 9.68 159 ALA F N 1
ATOM 10296 C CA . ALA F 1 167 ? -44.500 -125.335 98.982 1.00 9.52 159 ALA F CA 1
ATOM 10297 C C . ALA F 1 167 ? -45.074 -124.253 98.050 1.00 9.24 159 ALA F C 1
ATOM 10298 O O . ALA F 1 167 ? -46.212 -124.330 97.620 1.00 9.07 159 ALA F O 1
ATOM 10300 N N . ALA F 1 168 ? -44.271 -123.256 97.700 1.00 9.25 160 ALA F N 1
ATOM 10301 C CA . ALA F 1 168 ? -44.720 -122.243 96.763 1.00 9.13 160 ALA F CA 1
ATOM 10302 C C . ALA F 1 168 ? -45.148 -122.867 95.434 1.00 8.99 160 ALA F C 1
ATOM 10303 O O . ALA F 1 168 ? -46.204 -122.549 94.870 1.00 8.78 160 ALA F O 1
ATOM 10305 N N . SER F 1 169 ? -44.326 -123.755 94.938 1.00 9.20 161 SER F N 1
ATOM 10306 C CA . SER F 1 169 ? -44.602 -124.373 93.658 1.00 9.25 161 SER F CA 1
ATOM 10307 C C . SER F 1 169 ? -45.890 -125.204 93.686 1.00 9.12 161 SER F C 1
ATOM 10308 O O . SER F 1 169 ? -46.698 -125.173 92.753 1.00 9.21 161 SER F O 1
ATOM 10311 N N . LYS F 1 170 ? -46.042 -125.969 94.745 1.00 9.12 162 LYS F N 1
ATOM 10312 C CA . LYS F 1 170 ? -47.218 -126.866 94.873 1.00 9.06 162 LYS F CA 1
ATOM 10313 C C . LYS F 1 170 ? -48.526 -126.145 95.234 1.00 8.71 162 LYS F C 1
ATOM 10314 O O . LYS F 1 170 ? -49.645 -126.555 94.807 1.00 8.60 162 LYS F O 1
ATOM 10320 N N . ALA F 1 171 ? -48.425 -125.069 96.027 1.00 8.47 163 ALA F N 1
ATOM 10321 C CA . ALA F 1 171 ? -49.566 -124.190 96.231 1.00 8.23 163 ALA F CA 1
ATOM 10322 C C . ALA F 1 171 ? -50.001 -123.537 94.943 1.00 8.28 163 ALA F C 1
ATOM 10323 O O . ALA F 1 171 ? -51.194 -123.322 94.711 1.00 8.25 163 ALA F O 1
ATOM 10325 N N . GLY F 1 172 ? -49.023 -123.171 94.096 1.00 8.35 164 GLY F N 1
ATOM 10326 C CA . GLY F 1 172 ? -49.341 -122.619 92.771 1.00 8.54 164 GLY F CA 1
ATOM 10327 C C . GLY F 1 172 ? -50.128 -123.621 91.931 1.00 8.53 164 GLY F C 1
ATOM 10328 O O . GLY F 1 172 ? -51.149 -123.253 91.299 1.00 8.58 164 GLY F O 1
ATOM 10329 N N . VAL F 1 173 ? -49.662 -124.879 91.925 1.00 8.61 165 VAL F N 1
ATOM 10330 C CA . VAL F 1 173 ? -50.356 -125.936 91.180 1.00 8.63 165 VAL F CA 1
ATOM 10331 C C . VAL F 1 173 ? -51.802 -126.087 91.720 1.00 8.54 165 VAL F C 1
ATOM 10332 O O . VAL F 1 173 ? -52.784 -126.123 90.966 1.00 8.38 165 VAL F O 1
ATOM 10336 N N . ALA F 1 174 ? -51.927 -126.131 93.037 1.00 8.43 166 ALA F N 1
ATOM 10337 C CA . ALA F 1 174 ? -53.237 -126.286 93.644 1.00 8.45 166 ALA F CA 1
ATOM 10338 C C . ALA F 1 174 ? -54.152 -125.114 93.314 1.00 8.55 166 ALA F C 1
ATOM 10339 O O . ALA F 1 174 ? -55.267 -125.294 92.892 1.00 8.69 166 ALA F O 1
ATOM 10341 N N . GLY F 1 175 ? -53.637 -123.889 93.445 1.00 8.52 167 GLY F N 1
ATOM 10342 C CA . GLY F 1 175 ? -54.444 -122.717 93.259 1.00 8.53 167 GLY F CA 1
ATOM 10343 C C . GLY F 1 175 ? -54.880 -122.460 91.836 1.00 8.60 167 GLY F C 1
ATOM 10344 O O . GLY F 1 175 ? -55.888 -121.830 91.615 1.00 8.57 167 GLY F O 1
ATOM 10345 N N . MET F 1 176 ? -54.149 -122.977 90.855 1.00 8.74 168 MET F N 1
ATOM 10346 C CA . MET F 1 176 ? -54.558 -122.766 89.478 1.00 9.11 168 MET F CA 1
ATOM 10347 C C . MET F 1 176 ? -55.569 -123.779 88.986 1.00 8.95 168 MET F C 1
ATOM 10348 O O . MET F 1 176 ? -56.085 -123.640 87.876 1.00 9.11 168 MET F O 1
ATOM 10353 N N . THR F 1 177 ? -55.884 -124.803 89.799 1.00 8.58 169 THR F N 1
ATOM 10354 C CA . THR F 1 177 ? -56.870 -125.842 89.392 1.00 8.53 169 THR F CA 1
ATOM 10355 C C . THR F 1 177 ? -58.218 -125.186 88.981 1.00 8.38 169 THR F C 1
ATOM 10356 O O . THR F 1 177 ? -58.779 -125.478 87.926 1.00 8.47 169 THR F O 1
ATOM 10360 N N . LEU F 1 178 ? -58.698 -124.257 89.811 1.00 8.07 170 LEU F N 1
ATOM 10361 C CA . LEU F 1 178 ? -59.986 -123.676 89.576 1.00 8.06 170 LEU F CA 1
ATOM 10362 C C . LEU F 1 178 ? -60.042 -122.787 88.329 1.00 8.09 170 LEU F C 1
ATOM 10363 O O . LEU F 1 178 ? -60.921 -122.965 87.495 1.00 8.30 170 LEU F O 1
ATOM 10368 N N . PRO F 1 179 ? -59.106 -121.815 88.181 1.00 7.89 171 PRO F N 1
ATOM 10369 C CA . PRO F 1 179 ? -59.206 -121.026 86.954 1.00 8.03 171 PRO F CA 1
ATOM 10370 C C . PRO F 1 179 ? -58.985 -121.836 85.689 1.00 8.22 171 PRO F C 1
ATOM 10371 O O . PRO F 1 179 ? -59.642 -121.550 84.669 1.00 8.42 171 PRO F O 1
ATOM 10375 N N . ILE F 1 180 ? -58.155 -122.868 85.749 1.00 8.12 172 ILE F N 1
ATOM 10376 C CA . ILE F 1 180 ? -57.975 -123.708 84.543 1.00 8.42 172 ILE F CA 1
ATOM 10377 C C . ILE F 1 180 ? -59.247 -124.545 84.277 1.00 8.56 172 ILE F C 1
ATOM 10378 O O . ILE F 1 180 ? -59.695 -124.645 83.123 1.00 8.84 172 ILE F O 1
ATOM 10383 N N . ALA F 1 181 ? -59.866 -125.069 85.320 1.00 8.61 173 ALA F N 1
ATOM 10384 C CA . ALA F 1 181 ? -61.144 -125.723 85.137 1.00 8.85 173 ALA F CA 1
ATOM 10385 C C . ALA F 1 181 ? -62.171 -124.782 84.511 1.00 9.21 173 ALA F C 1
ATOM 10386 O O . ALA F 1 181 ? -62.915 -125.169 83.609 1.00 9.67 173 ALA F O 1
ATOM 10388 N N . ARG F 1 182 ? -62.217 -123.527 84.998 1.00 9.24 174 ARG F N 1
ATOM 10389 C CA . ARG F 1 182 ? -63.118 -122.533 84.436 1.00 9.74 174 ARG F CA 1
ATOM 10390 C C . ARG F 1 182 ? -62.790 -122.218 82.986 1.00 10.19 174 ARG F C 1
ATOM 10391 O O . ARG F 1 182 ? -63.694 -122.147 82.143 1.00 10.79 174 ARG F O 1
ATOM 10399 N N . ASP F 1 183 ? -61.493 -122.074 82.678 1.00 10.18 175 ASP F N 1
ATOM 10400 C CA . ASP F 1 183 ? -61.037 -121.779 81.297 1.00 10.74 175 ASP F CA 1
ATOM 10401 C C . ASP F 1 183 ? -61.453 -122.901 80.326 1.00 11.19 175 ASP F C 1
ATOM 10402 O O . ASP F 1 183 ? -61.747 -122.631 79.155 1.00 11.69 175 ASP F O 1
ATOM 10407 N N . LEU F 1 184 ? -61.400 -124.141 80.791 1.00 11.10 176 LEU F N 1
ATOM 10408 C CA . LEU F 1 184 ? -61.587 -125.292 79.908 1.00 11.41 176 LEU F CA 1
ATOM 10409 C C . LEU F 1 184 ? -62.997 -125.870 79.989 1.00 12.20 176 LEU F C 1
ATOM 10410 O O . LEU F 1 184 ? -63.286 -126.873 79.302 1.00 12.27 176 LEU F O 1
ATOM 10415 N N . SER F 1 185 ? -63.897 -125.217 80.729 1.00 13.05 177 SER F N 1
ATOM 10416 C CA . SER F 1 185 ? -65.256 -125.748 80.829 1.00 14.21 177 SER F CA 1
ATOM 10417 C C . SER F 1 185 ? -65.950 -125.720 79.457 1.00 15.31 177 SER F C 1
ATOM 10418 O O . SER F 1 185 ? -66.582 -126.701 79.101 1.00 15.07 177 SER F O 1
ATOM 10421 N N . ARG F 1 186 ? -65.719 -124.685 78.649 1.00 16.41 178 ARG F N 1
ATOM 10422 C CA . ARG F 1 186 ? -66.326 -124.661 77.303 1.00 18.50 178 ARG F CA 1
ATOM 10423 C C . ARG F 1 186 ? -65.752 -125.793 76.393 1.00 17.40 178 ARG F C 1
ATOM 10424 O O . ARG F 1 186 ? -66.367 -126.142 75.390 1.00 18.38 178 ARG F O 1
ATOM 10432 N N . ASN F 1 187 ? -64.550 -126.284 76.710 1.00 15.42 179 ASN F N 1
ATOM 10433 C CA . ASN F 1 187 ? -63.914 -127.377 75.994 1.00 14.69 179 ASN F CA 1
ATOM 10434 C C . ASN F 1 187 ? -64.253 -128.740 76.536 1.00 13.98 179 ASN F C 1
ATOM 10435 O O . ASN F 1 187 ? -63.826 -129.745 75.996 1.00 13.77 179 ASN F O 1
ATOM 10440 N N . ALA F 1 188 ? -65.012 -128.779 77.615 1.00 13.25 180 ALA F N 1
ATOM 10441 C CA . ALA F 1 188 ? -65.402 -130.038 78.236 1.00 12.79 180 ALA F CA 1
ATOM 10442 C C . ALA F 1 188 ? -64.166 -130.813 78.731 1.00 12.17 180 ALA F C 1
ATOM 10443 O O . ALA F 1 188 ? -64.105 -132.042 78.570 1.00 12.03 180 ALA F O 1
ATOM 10445 N N . ILE F 1 189 ? -63.203 -130.105 79.312 1.00 11.41 181 ILE F N 1
ATOM 10446 C CA . ILE F 1 189 ? -62.036 -130.737 79.922 1.00 10.91 181 ILE F CA 1
ATOM 10447 C C . ILE F 1 189 ? -62.122 -130.501 81.408 1.00 10.43 181 ILE F C 1
ATOM 10448 O O . ILE F 1 189 ? -62.138 -129.349 81.846 1.00 10.37 181 ILE F O 1
ATOM 10453 N N . ARG F 1 190 ? -62.179 -131.575 82.169 1.00 10.05 182 ARG F N 1
ATOM 10454 C CA . ARG F 1 190 ? -62.114 -131.477 83.635 1.00 9.71 182 ARG F CA 1
ATOM 10455 C C . ARG F 1 190 ? -60.689 -131.313 84.134 1.00 9.34 182 ARG F C 1
ATOM 10456 O O . ARG F 1 190 ? -59.742 -131.882 83.557 1.00 9.54 182 ARG F O 1
ATOM 10464 N N . VAL F 1 191 ? -60.502 -130.580 85.238 1.00 9.02 183 VAL F N 1
ATOM 10465 C CA . VAL F 1 191 ? -59.167 -130.299 85.747 1.00 8.72 183 VAL F CA 1
ATOM 10466 C C . VAL F 1 191 ? -59.196 -130.528 87.244 1.00 8.55 183 VAL F C 1
ATOM 10467 O O . VAL F 1 191 ? -59.977 -129.887 87.952 1.00 8.37 183 VAL F O 1
ATOM 10471 N N . MET F 1 192 ? -58.258 -131.333 87.702 1.00 8.52 184 MET F N 1
ATOM 10472 C CA . MET F 1 192 ? -58.204 -131.729 89.112 1.00 8.56 184 MET F CA 1
ATOM 10473 C C . MET F 1 192 ? -56.773 -131.821 89.601 1.00 8.61 184 MET F C 1
ATOM 10474 O O . MET F 1 192 ? -55.812 -132.001 88.805 1.00 8.85 184 MET F O 1
ATOM 10479 N N . THR F 1 193 ? -56.619 -131.759 90.921 1.00 8.60 185 THR F N 1
ATOM 10480 C CA . THR F 1 193 ? -55.334 -131.901 91.545 1.00 8.80 185 THR F CA 1
ATOM 10481 C C . THR F 1 193 ? -55.365 -132.858 92.704 1.00 8.86 185 THR F C 1
ATOM 10482 O O . THR F 1 193 ? -56.295 -132.833 93.510 1.00 9.18 185 THR F O 1
ATOM 10486 N N . ILE F 1 194 ? -54.338 -133.671 92.811 1.00 8.88 186 ILE F N 1
ATOM 10487 C CA . ILE F 1 194 ? -54.107 -134.523 93.999 1.00 9.17 186 ILE F CA 1
ATOM 10488 C C . ILE F 1 194 ? -52.953 -133.923 94.814 1.00 9.15 186 ILE F C 1
ATOM 10489 O O . ILE F 1 194 ? -51.917 -133.605 94.249 1.00 9.45 186 ILE F O 1
ATOM 10494 N N . ALA F 1 195 ? -53.121 -133.813 96.123 1.00 9.06 187 ALA F N 1
ATOM 10495 C CA . ALA F 1 195 ? -52.083 -133.366 97.039 1.00 9.17 187 ALA F CA 1
ATOM 10496 C C . ALA F 1 195 ? -51.640 -134.547 97.919 1.00 9.55 187 ALA F C 1
ATOM 10497 O O . ALA F 1 195 ? -52.224 -134.778 98.983 1.00 9.83 187 ALA F O 1
ATOM 10499 N N . PRO F 1 196 ? -50.610 -135.283 97.486 1.00 9.75 188 PRO F N 1
ATOM 10500 C CA . PRO F 1 196 ? -50.173 -136.416 98.297 1.00 10.20 188 PRO F CA 1
ATOM 10501 C C . PRO F 1 196 ? -49.466 -135.999 99.562 1.00 10.62 188 PRO F C 1
ATOM 10502 O O . PRO F 1 196 ? -48.845 -134.907 99.623 1.00 10.27 188 PRO F O 1
ATOM 10506 N N . GLY F 1 197 ? -49.533 -136.861 100.561 1.00 11.30 189 GLY F N 1
ATOM 10507 C CA . GLY F 1 197 ? -48.771 -136.671 101.777 1.00 12.28 189 GLY F CA 1
ATOM 10508 C C . GLY F 1 197 ? -47.353 -137.168 101.635 1.00 13.24 189 GLY F C 1
ATOM 10509 O O . GLY F 1 197 ? -46.471 -136.387 101.230 1.00 14.34 189 GLY F O 1
ATOM 10510 N N . ILE F 1 198 ? -47.099 -138.403 102.094 1.00 13.80 190 ILE F N 1
ATOM 10511 C CA A ILE F 1 198 ? -45.775 -139.019 101.994 0.50 14.30 190 ILE F CA 1
ATOM 10512 C CA B ILE F 1 198 ? -45.767 -139.020 101.965 0.50 14.32 190 ILE F CA 1
ATOM 10513 C C . ILE F 1 198 ? -45.915 -140.389 101.342 1.00 14.35 190 ILE F C 1
ATOM 10514 O O . ILE F 1 198 ? -46.617 -141.251 101.867 1.00 14.32 190 ILE F O 1
ATOM 10523 N N . PHE F 1 199 ? -45.228 -140.584 100.215 1.00 14.20 191 PHE F N 1
ATOM 10524 C CA . PHE F 1 199 ? -45.345 -141.792 99.410 1.00 14.66 191 PHE F CA 1
ATOM 10525 C C . PHE F 1 199 ? -43.982 -142.397 99.199 1.00 15.63 191 PHE F C 1
ATOM 10526 O O . PHE F 1 199 ? -42.993 -141.677 99.082 1.00 15.30 191 PHE F O 1
ATOM 10534 N N . GLU F 1 200 ? -43.960 -143.721 99.142 1.00 16.97 192 GLU F N 1
ATOM 10535 C CA . GLU F 1 200 ? -42.722 -144.490 99.006 1.00 18.97 192 GLU F CA 1
ATOM 10536 C C . GLU F 1 200 ? -42.268 -144.504 97.566 1.00 18.38 192 GLU F C 1
ATOM 10537 O O . GLU F 1 200 ? -42.685 -145.349 96.767 1.00 18.42 192 GLU F O 1
ATOM 10543 N N . THR F 1 201 ? -41.390 -143.567 97.236 1.00 17.85 193 THR F N 1
ATOM 10544 C CA . THR F 1 201 ? -40.841 -143.466 95.872 1.00 17.64 193 THR F CA 1
ATOM 10545 C C . THR F 1 201 ? -39.379 -143.085 95.949 1.00 18.16 193 THR F C 1
ATOM 10546 O O . THR F 1 201 ? -38.901 -142.698 97.030 1.00 18.24 193 THR F O 1
ATOM 10550 N N . PRO F 1 202 ? -38.696 -143.053 94.795 1.00 18.55 194 PRO F N 1
ATOM 10551 C CA . PRO F 1 202 ? -37.344 -142.502 94.767 1.00 19.20 194 PRO F CA 1
ATOM 10552 C C . PRO F 1 202 ? -37.175 -141.033 95.146 1.00 19.39 194 PRO F C 1
ATOM 10553 O O . PRO F 1 202 ? -36.037 -140.594 95.368 1.00 20.10 194 PRO F O 1
ATOM 10557 N N . MET F 1 203 ? -38.259 -140.268 95.247 1.00 19.05 195 MET F N 1
ATOM 10558 C CA . MET F 1 203 ? -38.161 -138.926 95.798 1.00 19.58 195 MET F CA 1
ATOM 10559 C C . MET F 1 203 ? -37.589 -138.914 97.234 1.00 20.84 195 MET F C 1
ATOM 10560 O O . MET F 1 203 ? -36.942 -137.916 97.629 1.00 21.24 195 MET F O 1
ATOM 10565 N N . LEU F 1 204 ? -37.801 -139.992 97.984 1.00 22.09 196 LEU F N 1
ATOM 10566 C CA . LEU F 1 204 ? -37.287 -140.119 99.343 1.00 24.33 196 LEU F CA 1
ATOM 10567 C C . LEU F 1 204 ? -35.856 -140.674 99.474 1.00 27.05 196 LEU F C 1
ATOM 10568 O O . LEU F 1 204 ? -35.410 -140.938 100.600 1.00 27.23 196 LEU F O 1
ATOM 10573 N N . LEU F 1 205 ? -35.148 -140.879 98.363 1.00 29.13 197 LEU F N 1
ATOM 10574 C CA . LEU F 1 205 ? -33.735 -141.275 98.417 1.00 32.96 197 LEU F CA 1
ATOM 10575 C C . LEU F 1 205 ? -32.980 -140.156 99.134 1.00 36.72 197 LEU F C 1
ATOM 10576 O O . LEU F 1 205 ? -33.170 -138.980 98.825 1.00 37.82 197 LEU F O 1
ATOM 10578 N N . GLY F 1 206 ? -32.173 -140.503 100.126 1.00 41.76 198 GLY F N 1
ATOM 10579 C CA . GLY F 1 206 ? -31.534 -139.484 100.972 1.00 45.39 198 GLY F CA 1
ATOM 10580 C C . GLY F 1 206 ? -32.372 -139.047 102.177 1.00 47.66 198 GLY F C 1
ATOM 10581 O O . GLY F 1 206 ? -32.055 -138.038 102.819 1.00 49.15 198 GLY F O 1
ATOM 10582 N N . MET F 1 207 ? -33.464 -139.771 102.445 1.00 48.93 199 MET F N 1
ATOM 10583 C CA . MET F 1 207 ? -34.111 -139.793 103.756 1.00 50.04 199 MET F CA 1
ATOM 10584 C C . MET F 1 207 ? -33.775 -141.186 104.307 1.00 50.96 199 MET F C 1
ATOM 10585 O O . MET F 1 207 ? -34.103 -142.186 103.662 1.00 49.37 199 MET F O 1
ATOM 10590 N N . PRO F 1 208 ? -33.093 -141.265 105.478 1.00 52.93 200 PRO F N 1
ATOM 10591 C CA . PRO F 1 208 ? -32.714 -142.603 106.002 1.00 53.92 200 PRO F CA 1
ATOM 10592 C C . PRO F 1 208 ? -33.913 -143.507 106.349 1.00 53.46 200 PRO F C 1
ATOM 10593 O O . PRO F 1 208 ? -34.951 -143.006 106.799 1.00 51.98 200 PRO F O 1
ATOM 10597 N N . GLN F 1 209 ? -33.756 -144.816 106.142 1.00 53.62 201 GLN F N 1
ATOM 10598 C CA . GLN F 1 209 ? -34.852 -145.793 106.288 1.00 55.01 201 GLN F CA 1
ATOM 10599 C C . GLN F 1 209 ? -35.571 -145.698 107.647 1.00 55.64 201 GLN F C 1
ATOM 10600 O O . GLN F 1 209 ? -36.799 -145.801 107.714 1.00 55.51 201 GLN F O 1
ATOM 10606 N N . GLU F 1 210 ? -34.801 -145.499 108.715 1.00 56.18 202 GLU F N 1
ATOM 10607 C CA . GLU F 1 210 ? -35.356 -145.273 110.057 1.00 55.79 202 GLU F CA 1
ATOM 10608 C C . GLU F 1 210 ? -36.229 -144.005 110.122 1.00 53.48 202 GLU F C 1
ATOM 10609 O O . GLU F 1 210 ? -37.263 -144.009 110.797 1.00 52.24 202 GLU F O 1
ATOM 10611 N N . VAL F 1 211 ? -35.819 -142.944 109.417 1.00 51.59 203 VAL F N 1
ATOM 10612 C CA . VAL F 1 211 ? -36.557 -141.656 109.414 1.00 49.38 203 VAL F CA 1
ATOM 10613 C C . VAL F 1 211 ? -37.834 -141.750 108.561 1.00 47.57 203 VAL F C 1
ATOM 10614 O O . VAL F 1 211 ? -38.845 -141.107 108.871 1.00 47.77 203 VAL F O 1
ATOM 10618 N N . GLN F 1 212 ? -37.774 -142.532 107.480 1.00 45.27 204 GLN F N 1
ATOM 10619 C CA . GLN F 1 212 ? -38.969 -142.894 106.705 1.00 42.84 204 GLN F CA 1
ATOM 10620 C C . GLN F 1 212 ? -39.957 -143.691 107.550 1.00 41.98 204 GLN F C 1
ATOM 10621 O O . GLN F 1 212 ? -41.150 -143.393 107.556 1.00 40.25 204 GLN F O 1
ATOM 10627 N N . ASP F 1 213 ? -39.447 -144.712 108.244 1.00 42.04 205 ASP F N 1
ATOM 10628 C CA . ASP F 1 213 ? -40.269 -145.552 109.125 1.00 41.73 205 ASP F CA 1
ATOM 10629 C C . ASP F 1 213 ? -40.968 -144.728 110.210 1.00 40.33 205 ASP F C 1
ATOM 10630 O O . ASP F 1 213 ? -42.137 -144.967 110.515 1.00 39.38 205 ASP F O 1
ATOM 10635 N N . ALA F 1 214 ? -40.252 -143.750 110.758 1.00 39.47 206 ALA F N 1
ATOM 10636 C CA . ALA F 1 214 ? -40.774 -142.907 111.831 1.00 38.94 206 ALA F CA 1
ATOM 10637 C C . ALA F 1 214 ? -41.768 -141.896 111.304 1.00 36.81 206 ALA F C 1
ATOM 10638 O O . ALA F 1 214 ? -42.729 -141.553 111.982 1.00 37.28 206 ALA F O 1
ATOM 10640 N N . LEU F 1 215 ? -41.531 -141.424 110.091 1.00 35.65 207 LEU F N 1
ATOM 10641 C CA . LEU F 1 215 ? -42.456 -140.529 109.435 1.00 34.00 207 LEU F CA 1
ATOM 10642 C C . LEU F 1 215 ? -43.767 -141.270 109.134 1.00 31.19 207 LEU F C 1
ATOM 10643 O O . LEU F 1 215 ? -44.852 -140.769 109.407 1.00 31.26 207 LEU F O 1
ATOM 10648 N N . GLY F 1 216 ? -43.656 -142.479 108.606 1.00 30.02 208 GLY F N 1
ATOM 10649 C CA . GLY F 1 216 ? -44.807 -143.373 108.475 1.00 28.88 208 GLY F CA 1
ATOM 10650 C C . GLY F 1 216 ? -45.570 -143.585 109.765 1.00 28.13 208 GLY F C 1
ATOM 10651 O O . GLY F 1 216 ? -46.787 -143.588 109.765 1.00 26.45 208 GLY F O 1
ATOM 10652 N N . ALA F 1 217 ? -44.856 -143.727 110.883 1.00 28.25 209 ALA F N 1
ATOM 10653 C CA . ALA F 1 217 ? -45.510 -143.941 112.184 1.00 29.22 209 ALA F CA 1
ATOM 10654 C C . ALA F 1 217 ? -46.327 -142.740 112.647 1.00 28.78 209 ALA F C 1
ATOM 10655 O O . ALA F 1 217 ? -47.171 -142.875 113.513 1.00 29.16 209 ALA F O 1
ATOM 10657 N N . MET F 1 218 ? -46.064 -141.562 112.084 1.00 28.76 210 MET F N 1
ATOM 10658 C CA . MET F 1 218 ? -46.832 -140.374 112.426 1.00 28.73 210 MET F CA 1
ATOM 10659 C C . MET F 1 218 ? -48.062 -140.139 111.558 1.00 25.04 210 MET F C 1
ATOM 10660 O O . MET F 1 218 ? -48.872 -139.294 111.893 1.00 24.43 210 MET F O 1
ATOM 10665 N N . VAL F 1 219 ? -48.226 -140.910 110.483 1.00 21.74 211 VAL F N 1
ATOM 10666 C CA . VAL F 1 219 ? -49.432 -140.846 109.677 1.00 19.50 211 VAL F CA 1
ATOM 10667 C C . VAL F 1 219 ? -50.566 -141.480 110.514 1.00 18.92 211 VAL F C 1
ATOM 10668 O O . VAL F 1 219 ? -50.476 -142.656 110.909 1.00 18.94 211 VAL F O 1
ATOM 10672 N N . PRO F 1 220 ? -51.635 -140.717 110.814 1.00 17.91 212 PRO F N 1
ATOM 10673 C CA . PRO F 1 220 ? -52.698 -141.249 111.667 1.00 17.84 212 PRO F CA 1
ATOM 10674 C C . PRO F 1 220 ? -53.251 -142.624 111.240 1.00 17.95 212 PRO F C 1
ATOM 10675 O O . PRO F 1 220 ? -53.258 -143.594 112.040 1.00 18.04 212 PRO F O 1
ATOM 10679 N N . PHE F 1 221 ? -53.675 -142.729 109.992 1.00 17.45 213 PHE F N 1
ATOM 10680 C CA . PHE F 1 221 ? -53.968 -144.049 109.443 1.00 18.02 213 PHE F CA 1
ATOM 10681 C C . PHE F 1 221 ? -54.041 -143.993 107.931 1.00 16.76 213 PHE F C 1
ATOM 10682 O O . PHE F 1 221 ? -54.731 -143.152 107.408 1.00 16.03 213 PHE F O 1
ATOM 10690 N N . PRO F 1 222 ? -53.380 -144.906 107.216 1.00 16.37 214 PRO F N 1
ATOM 10691 C CA . PRO F 1 222 ? -52.601 -146.009 107.746 1.00 16.84 214 PRO F CA 1
ATOM 10692 C C . PRO F 1 222 ? -51.191 -145.534 108.195 1.00 16.79 214 PRO F C 1
ATOM 10693 O O . PRO F 1 222 ? -50.647 -144.591 107.604 1.00 15.86 214 PRO F O 1
ATOM 10697 N N . PRO F 1 223 ? -50.621 -146.157 109.231 1.00 17.36 215 PRO F N 1
ATOM 10698 C CA . PRO F 1 223 ? -49.335 -145.721 109.757 1.00 17.59 215 PRO F CA 1
ATOM 10699 C C . PRO F 1 223 ? -48.147 -146.180 108.923 1.00 17.78 215 PRO F C 1
ATOM 10700 O O . PRO F 1 223 ? -47.277 -146.903 109.404 1.00 18.15 215 PRO F O 1
ATOM 10704 N N . ARG F 1 224 ? -48.104 -145.723 107.682 1.00 17.45 216 ARG F N 1
ATOM 10705 C CA . ARG F 1 224 ? -47.076 -146.126 106.739 1.00 17.84 216 ARG F CA 1
ATOM 10706 C C . ARG F 1 224 ? -47.036 -145.127 105.613 1.00 17.48 216 ARG F C 1
ATOM 10707 O O . ARG F 1 224 ? -47.903 -144.253 105.510 1.00 16.85 216 ARG F O 1
ATOM 10715 N N . LEU F 1 225 ? -46.032 -145.261 104.767 1.00 17.85 217 LEU F N 1
ATOM 10716 C CA . LEU F 1 225 ? -45.961 -144.435 103.575 1.00 17.73 217 LEU F CA 1
ATOM 10717 C C . LEU F 1 225 ? -46.976 -144.902 102.565 1.00 16.81 217 LEU F C 1
ATOM 10718 O O . LEU F 1 225 ? -47.327 -146.078 102.509 1.00 16.92 217 LEU F O 1
ATOM 10723 N N . GLY F 1 226 ? -47.444 -143.981 101.736 1.00 15.82 218 GLY F N 1
ATOM 10724 C CA . GLY F 1 226 ? -48.372 -144.321 100.685 1.00 15.43 218 GLY F CA 1
ATOM 10725 C C . GLY F 1 226 ? -47.682 -145.132 99.600 1.00 15.75 218 GLY F C 1
ATOM 10726 O O . GLY F 1 226 ? -46.504 -144.944 99.350 1.00 15.45 218 GLY F O 1
ATOM 10727 N N . LYS F 1 227 ? -48.448 -146.005 98.963 1.00 16.09 219 LYS F N 1
ATOM 10728 C CA . LYS F 1 227 ? -48.003 -146.773 97.819 1.00 17.03 219 LYS F CA 1
ATOM 10729 C C . LYS F 1 227 ? -48.364 -146.052 96.518 1.00 16.22 219 LYS F C 1
ATOM 10730 O O . LYS F 1 227 ? -49.458 -145.534 96.397 1.00 15.79 219 LYS F O 1
ATOM 10736 N N . PRO F 1 228 ? -47.466 -146.053 95.525 1.00 15.83 220 PRO F N 1
ATOM 10737 C CA . PRO F 1 228 ? -47.811 -145.491 94.231 1.00 15.42 220 PRO F CA 1
ATOM 10738 C C . PRO F 1 228 ? -49.171 -145.936 93.679 1.00 15.18 220 PRO F C 1
ATOM 10739 O O . PRO F 1 228 ? -49.879 -145.111 93.079 1.00 14.69 220 PRO F O 1
ATOM 10743 N N . ALA F 1 229 ? -49.545 -147.219 93.858 1.00 15.18 221 ALA F N 1
ATOM 10744 C CA . ALA F 1 229 ? -50.834 -147.707 93.387 1.00 15.23 221 ALA F CA 1
ATOM 10745 C C . ALA F 1 229 ? -52.021 -146.960 93.991 1.00 14.78 221 ALA F C 1
ATOM 10746 O O . ALA F 1 229 ? -53.067 -146.878 93.379 1.00 14.73 221 ALA F O 1
ATOM 10748 N N . GLU F 1 230 ? -51.860 -146.465 95.218 1.00 14.38 222 GLU F N 1
ATOM 10749 C CA . GLU F 1 230 ? -52.932 -145.739 95.913 1.00 14.00 222 GLU F CA 1
ATOM 10750 C C . GLU F 1 230 ? -53.116 -144.327 95.345 1.00 13.20 222 GLU F C 1
ATOM 10751 O O . GLU F 1 230 ? -54.254 -143.838 95.252 1.00 12.74 222 GLU F O 1
ATOM 10757 N N . TYR F 1 231 ? -52.005 -143.704 94.906 1.00 12.75 223 TYR F N 1
ATOM 10758 C CA . TYR F 1 231 ? -52.125 -142.515 94.104 1.00 12.38 223 TYR F CA 1
ATOM 10759 C C . TYR F 1 231 ? -52.844 -142.784 92.790 1.00 12.31 223 TYR F C 1
ATOM 10760 O O . TYR F 1 231 ? -53.778 -142.068 92.402 1.00 11.78 223 TYR F O 1
ATOM 10769 N N . ALA F 1 232 ? -52.401 -143.839 92.109 1.00 12.60 224 ALA F N 1
ATOM 10770 C CA . ALA F 1 232 ? -52.951 -144.224 90.824 1.00 12.90 224 ALA F CA 1
ATOM 10771 C C . ALA F 1 232 ? -54.446 -144.526 90.882 1.00 12.97 224 ALA F C 1
ATOM 10772 O O . ALA F 1 232 ? -55.177 -144.153 89.979 1.00 12.45 224 ALA F O 1
ATOM 10774 N N . MET F 1 233 ? -54.894 -145.155 91.973 1.00 13.95 225 MET F N 1
ATOM 10775 C CA . MET F 1 233 ? -56.308 -145.429 92.165 1.00 14.91 225 MET F CA 1
ATOM 10776 C C . MET F 1 233 ? -57.167 -144.162 92.179 1.00 13.74 225 MET F C 1
ATOM 10777 O O . MET F 1 233 ? -58.271 -144.139 91.621 1.00 13.14 225 MET F O 1
ATOM 10782 N N . LEU F 1 234 ? -56.661 -143.118 92.842 1.00 12.94 226 LEU F N 1
ATOM 10783 C CA . LEU F 1 234 ? -57.347 -141.849 92.841 1.00 12.17 226 LEU F CA 1
ATOM 10784 C C . LEU F 1 234 ? -57.363 -141.171 91.498 1.00 11.94 226 LEU F C 1
ATOM 10785 O O . LEU F 1 234 ? -58.374 -140.632 91.103 1.00 11.60 226 LEU F O 1
ATOM 10790 N N . VAL F 1 235 ? -56.225 -141.186 90.786 1.00 11.92 227 VAL F N 1
ATOM 10791 C CA . VAL F 1 235 ? -56.221 -140.732 89.399 1.00 11.91 227 VAL F CA 1
ATOM 10792 C C . VAL F 1 235 ? -57.345 -141.420 88.605 1.00 12.38 227 VAL F C 1
ATOM 10793 O O . VAL F 1 235 ? -58.092 -140.770 87.886 1.00 12.23 227 VAL F O 1
ATOM 10797 N N . ARG F 1 236 ? -57.470 -142.730 88.736 1.00 12.97 228 ARG F N 1
ATOM 10798 C CA . ARG F 1 236 ? -58.478 -143.447 87.997 1.00 13.56 228 ARG F CA 1
ATOM 10799 C C . ARG F 1 236 ? -59.873 -142.965 88.380 1.00 12.96 228 ARG F C 1
ATOM 10800 O O . ARG F 1 236 ? -60.710 -142.748 87.516 1.00 12.72 228 ARG F O 1
ATOM 10808 N N . GLN F 1 237 ? -60.126 -142.773 89.685 1.00 12.34 229 GLN F N 1
ATOM 10809 C CA . GLN F 1 237 ? -61.428 -142.236 90.100 1.00 12.28 229 GLN F CA 1
ATOM 10810 C C . GLN F 1 237 ? -61.729 -140.890 89.470 1.00 11.92 229 GLN F C 1
ATOM 10811 O O . GLN F 1 237 ? -62.853 -140.652 89.071 1.00 11.71 229 GLN F O 1
ATOM 10817 N N . ILE F 1 238 ? -60.716 -140.011 89.421 1.00 11.55 230 ILE F N 1
ATOM 10818 C CA . ILE F 1 238 ? -60.910 -138.737 88.779 1.00 11.62 230 ILE F CA 1
ATOM 10819 C C . ILE F 1 238 ? -61.313 -138.884 87.332 1.00 11.97 230 ILE F C 1
ATOM 10820 O O . ILE F 1 238 ? -62.259 -138.240 86.851 1.00 11.94 230 ILE F O 1
ATOM 10825 N N . PHE F 1 239 ? -60.603 -139.737 86.595 1.00 12.35 231 PHE F N 1
ATOM 10826 C CA . PHE F 1 239 ? -60.995 -139.954 85.234 1.00 12.94 231 PHE F CA 1
ATOM 10827 C C . PHE F 1 239 ? -62.413 -140.471 85.082 1.00 13.30 231 PHE F C 1
ATOM 10828 O O . PHE F 1 239 ? -63.129 -140.097 84.158 1.00 13.33 231 PHE F O 1
ATOM 10836 N N . GLU F 1 240 ? -62.767 -141.373 85.972 1.00 13.44 232 GLU F N 1
ATOM 10837 C CA . GLU F 1 240 ? -64.062 -142.090 85.911 1.00 14.38 232 GLU F CA 1
ATOM 10838 C C . GLU F 1 240 ? -65.257 -141.369 86.507 1.00 14.19 232 GLU F C 1
ATOM 10839 O O . GLU F 1 240 ? -66.378 -141.817 86.342 1.00 15.63 232 GLU F O 1
ATOM 10845 N N . ASN F 1 241 ? -65.057 -140.290 87.262 1.00 13.02 233 ASN F N 1
ATOM 10846 C CA . ASN F 1 241 ? -66.162 -139.611 87.910 1.00 12.59 233 ASN F CA 1
ATOM 10847 C C . ASN F 1 241 ? -66.444 -138.268 87.240 1.00 12.34 233 ASN F C 1
ATOM 10848 O O . ASN F 1 241 ? -65.709 -137.309 87.462 1.00 11.98 233 ASN F O 1
ATOM 10853 N N . PRO F 1 242 ? -67.533 -138.177 86.455 1.00 12.67 234 PRO F N 1
ATOM 10854 C CA . PRO F 1 242 ? -67.726 -136.942 85.724 1.00 12.85 234 PRO F CA 1
ATOM 10855 C C . PRO F 1 242 ? -67.952 -135.700 86.563 1.00 12.58 234 PRO F C 1
ATOM 10856 O O . PRO F 1 242 ? -67.822 -134.637 86.021 1.00 13.01 234 PRO F O 1
ATOM 10860 N N . MET F 1 243 ? -68.233 -135.822 87.854 1.00 12.29 235 MET F N 1
ATOM 10861 C CA . MET F 1 243 ? -68.541 -134.663 88.680 1.00 12.32 235 MET F CA 1
ATOM 10862 C C . MET F 1 243 ? -67.308 -134.090 89.376 1.00 11.24 235 MET F C 1
ATOM 10863 O O . MET F 1 243 ? -67.411 -133.037 90.050 1.00 11.09 235 MET F O 1
ATOM 10868 N N . LEU F 1 244 ? -66.162 -134.751 89.283 1.00 10.32 236 LEU F N 1
ATOM 10869 C CA . LEU F 1 244 ? -64.965 -134.234 89.944 1.00 9.66 236 LEU F CA 1
ATOM 10870 C C . LEU F 1 244 ? -64.286 -133.187 89.084 1.00 9.26 236 LEU F C 1
ATOM 10871 O O . LEU F 1 244 ? -63.698 -133.501 88.039 1.00 9.30 236 LEU F O 1
ATOM 10876 N N . ASN F 1 245 ? -64.346 -131.932 89.488 1.00 8.74 237 ASN F N 1
ATOM 10877 C CA . ASN F 1 245 ? -63.743 -130.872 88.693 1.00 8.49 237 ASN F CA 1
ATOM 10878 C C . ASN F 1 245 ? -63.376 -129.695 89.574 1.00 8.28 237 ASN F C 1
ATOM 10879 O O . ASN F 1 245 ? -64.113 -129.312 90.500 1.00 8.36 237 ASN F O 1
ATOM 10884 N N . GLY F 1 246 ? -62.258 -129.078 89.264 1.00 8.13 238 GLY F N 1
ATOM 10885 C CA . GLY F 1 246 ? -61.903 -127.836 89.926 1.00 8.09 238 GLY F CA 1
ATOM 10886 C C . GLY F 1 246 ? -61.490 -127.945 91.375 1.00 8.04 238 GLY F C 1
ATOM 10887 O O . GLY F 1 246 ? -61.519 -126.930 92.094 1.00 8.07 238 GLY F O 1
ATOM 10888 N N . GLU F 1 247 ? -61.037 -129.125 91.796 1.00 8.05 239 GLU F N 1
ATOM 10889 C CA . GLU F 1 247 ? -60.818 -129.428 93.190 1.00 8.27 239 GLU F CA 1
ATOM 10890 C C . GLU F 1 247 ? -59.432 -129.994 93.415 1.00 8.27 239 GLU F C 1
ATOM 10891 O O . GLU F 1 247 ? -58.826 -130.581 92.518 1.00 8.34 239 GLU F O 1
ATOM 10897 N N . VAL F 1 248 ? -58.959 -129.863 94.654 1.00 8.40 240 VAL F N 1
ATOM 10898 C CA . VAL F 1 248 ? -57.721 -130.426 95.169 1.00 8.69 240 VAL F CA 1
ATOM 10899 C C . VAL F 1 248 ? -58.032 -131.441 96.249 1.00 8.90 240 VAL F C 1
ATOM 10900 O O . VAL F 1 248 ? -58.797 -131.110 97.152 1.00 9.38 240 VAL F O 1
ATOM 10904 N N . ILE F 1 249 ? -57.516 -132.657 96.112 1.00 8.91 241 ILE F N 1
ATOM 10905 C CA . ILE F 1 249 ? -57.796 -133.742 97.067 1.00 9.05 241 ILE F CA 1
ATOM 10906 C C . ILE F 1 249 ? -56.521 -134.116 97.780 1.00 9.22 241 ILE F C 1
ATOM 10907 O O . ILE F 1 249 ? -55.538 -134.606 97.137 1.00 9.34 241 ILE F O 1
ATOM 10912 N N . ARG F 1 250 ? -56.520 -133.945 99.109 1.00 9.44 242 ARG F N 1
ATOM 10913 C CA . ARG F 1 250 ? -55.425 -134.463 99.935 1.00 9.77 242 ARG F CA 1
ATOM 10914 C C . ARG F 1 250 ? -55.504 -135.976 100.014 1.00 9.97 242 ARG F C 1
ATOM 10915 O O . ARG F 1 250 ? -56.558 -136.542 100.349 1.00 10.22 242 ARG F O 1
ATOM 10923 N N . LEU F 1 251 ? -54.384 -136.600 99.724 1.00 9.98 243 LEU F N 1
ATOM 10924 C CA . LEU F 1 251 ? -54.244 -138.060 99.781 1.00 10.19 243 LEU F CA 1
ATOM 10925 C C . LEU F 1 251 ? -53.080 -138.386 100.706 1.00 10.35 243 LEU F C 1
ATOM 10926 O O . LEU F 1 251 ? -51.957 -138.503 100.270 1.00 10.46 243 LEU F O 1
ATOM 10931 N N . ASP F 1 252 ? -53.360 -138.554 102.000 1.00 10.38 244 ASP F N 1
ATOM 10932 C CA . ASP F 1 252 ? -52.303 -138.402 103.012 1.00 10.59 244 ASP F CA 1
ATOM 10933 C C . ASP F 1 252 ? -52.477 -139.083 104.352 1.00 10.83 244 ASP F C 1
ATOM 10934 O O . ASP F 1 252 ? -51.752 -138.790 105.285 1.00 11.14 244 ASP F O 1
ATOM 10939 N N . GLY F 1 253 ? -53.447 -139.969 104.482 1.00 10.93 245 GLY F N 1
ATOM 10940 C CA . GLY F 1 253 ? -53.601 -140.691 105.734 1.00 11.17 245 GLY F CA 1
ATOM 10941 C C . GLY F 1 253 ? -53.958 -139.798 106.921 1.00 11.21 245 GLY F C 1
ATOM 10942 O O . GLY F 1 253 ? -53.767 -140.207 108.074 1.00 11.40 245 GLY F O 1
ATOM 10943 N N . ALA F 1 254 ? -54.483 -138.614 106.629 1.00 10.93 246 ALA F N 1
ATOM 10944 C CA . ALA F 1 254 ? -54.811 -137.595 107.619 1.00 10.92 246 ALA F CA 1
ATOM 10945 C C . ALA F 1 254 ? -53.645 -136.918 108.300 1.00 11.26 246 ALA F C 1
ATOM 10946 O O . ALA F 1 254 ? -53.881 -136.186 109.303 1.00 11.31 246 ALA F O 1
ATOM 10948 N N . ILE F 1 255 ? -52.438 -137.054 107.777 1.00 11.51 247 ILE F N 1
ATOM 10949 C CA . ILE F 1 255 ? -51.280 -136.378 108.361 1.00 11.90 247 ILE F CA 1
ATOM 10950 C C . ILE F 1 255 ? -51.410 -134.879 108.172 1.00 11.84 247 ILE F C 1
ATOM 10951 O O . ILE F 1 255 ? -52.020 -134.402 107.202 1.00 11.38 247 ILE F O 1
ATOM 10956 N N . ARG F 1 256 ? -50.834 -134.130 109.101 1.00 12.17 248 ARG F N 1
ATOM 10957 C CA . ARG F 1 256 ? -50.619 -132.704 108.922 1.00 12.30 248 ARG F CA 1
ATOM 10958 C C . ARG F 1 256 ? -49.159 -132.499 109.283 1.00 13.40 248 ARG F C 1
ATOM 10959 O O . ARG F 1 256 ? -48.700 -132.888 110.355 1.00 13.76 248 ARG F O 1
ATOM 10967 N N . MET F 1 257 ? -48.398 -131.923 108.359 1.00 14.28 249 MET F N 1
ATOM 10968 C CA . MET F 1 257 ? -46.946 -131.858 108.527 1.00 15.73 249 MET F CA 1
ATOM 10969 C C . MET F 1 257 ? -46.535 -130.747 109.498 1.00 16.37 249 MET F C 1
ATOM 10970 O O . MET F 1 257 ? -46.963 -129.591 109.357 1.00 16.26 249 MET F O 1
ATOM 10975 N N . GLN F 1 258 ? -45.704 -131.128 110.457 1.00 17.33 250 GLN F N 1
ATOM 10976 C CA . GLN F 1 258 ? -45.162 -130.246 111.467 1.00 18.37 250 GLN F CA 1
ATOM 10977 C C . GLN F 1 258 ? -43.987 -129.455 110.904 1.00 17.72 250 GLN F C 1
ATOM 10978 O O . GLN F 1 258 ? -43.485 -129.782 109.865 1.00 16.96 250 GLN F O 1
ATOM 10984 N N . PRO F 1 259 ? -43.549 -128.401 111.607 1.00 17.58 251 PRO F N 1
ATOM 10985 C CA . PRO F 1 259 ? -42.428 -127.632 111.072 1.00 17.91 251 PRO F CA 1
ATOM 10986 C C . PRO F 1 259 ? -41.172 -128.489 110.766 1.00 19.08 251 PRO F C 1
ATOM 10987 O O . PRO F 1 259 ? -40.502 -128.273 109.754 1.00 17.83 251 PRO F O 1
ATOM 10991 N N . LYS F 1 260 ? -40.898 -129.469 111.632 1.00 21.03 252 LYS F N 1
ATOM 10992 C CA . LYS F 1 260 ? -39.691 -130.315 111.580 1.00 24.08 252 LYS F CA 1
ATOM 10993 C C . LYS F 1 260 ? -40.145 -131.763 111.545 1.00 26.32 252 LYS F C 1
ATOM 10994 O O . LYS F 1 260 ? -41.267 -132.082 111.937 1.00 27.96 252 LYS F O 1
ATOM 10997 N N . HIS G 1 6 ? -55.773 -157.555 99.843 1.00 44.37 -2 HIS G N 1
ATOM 10998 C CA . HIS G 1 6 ? -54.418 -156.924 99.966 1.00 43.60 -2 HIS G CA 1
ATOM 10999 C C . HIS G 1 6 ? -54.350 -155.465 99.496 1.00 41.52 -2 HIS G C 1
ATOM 11000 O O . HIS G 1 6 ? -53.574 -154.691 100.037 1.00 41.53 -2 HIS G O 1
ATOM 11002 N N . HIS G 1 7 ? -55.126 -155.096 98.479 1.00 40.02 -1 HIS G N 1
ATOM 11003 C CA . HIS G 1 7 ? -55.037 -153.755 97.876 1.00 37.90 -1 HIS G CA 1
ATOM 11004 C C . HIS G 1 7 ? -56.120 -152.801 98.423 1.00 36.44 -1 HIS G C 1
ATOM 11005 O O . HIS G 1 7 ? -55.902 -151.578 98.537 1.00 34.37 -1 HIS G O 1
ATOM 11007 N N . HIS G 1 8 ? -57.292 -153.339 98.775 1.00 34.57 0 HIS G N 1
ATOM 11008 C CA . HIS G 1 8 ? -58.311 -152.500 99.385 1.00 33.93 0 HIS G CA 1
ATOM 11009 C C . HIS G 1 8 ? -59.441 -153.224 100.078 1.00 31.79 0 HIS G C 1
ATOM 11010 O O . HIS G 1 8 ? -59.646 -154.401 99.884 1.00 30.05 0 HIS G O 1
ATOM 11017 N N . MET G 1 9 ? -60.169 -152.470 100.883 1.00 30.17 1 MET G N 1
ATOM 11018 C CA . MET G 1 9 ? -61.205 -153.037 101.712 1.00 30.31 1 MET G CA 1
ATOM 11019 C C . MET G 1 9 ? -62.289 -153.578 100.805 1.00 31.27 1 MET G C 1
ATOM 11020 O O . MET G 1 9 ? -62.709 -152.908 99.875 1.00 32.50 1 MET G O 1
ATOM 11025 N N . GLU G 1 10 ? -62.753 -154.777 101.121 1.00 32.13 2 GLU G N 1
ATOM 11026 C CA . GLU G 1 10 ? -63.758 -155.462 100.319 1.00 33.23 2 GLU G CA 1
ATOM 11027 C C . GLU G 1 10 ? -65.137 -154.948 100.687 1.00 29.94 2 GLU G C 1
ATOM 11028 O O . GLU G 1 10 ? -65.486 -154.866 101.858 1.00 31.02 2 GLU G O 1
ATOM 11034 N N . ILE G 1 11 ? -65.913 -154.595 99.682 1.00 27.32 3 ILE G N 1
ATOM 11035 C CA . ILE G 1 11 ? -67.311 -154.295 99.868 1.00 25.32 3 ILE G CA 1
ATOM 11036 C C . ILE G 1 11 ? -68.138 -155.586 99.938 1.00 24.59 3 ILE G C 1
ATOM 11037 O O . ILE G 1 11 ? -69.088 -155.690 100.731 1.00 22.65 3 ILE G O 1
ATOM 11042 N N . ARG G 1 12 ? -67.806 -156.554 99.085 1.00 23.89 4 ARG G N 1
ATOM 11043 C CA . ARG G 1 12 ? -68.644 -157.736 98.950 1.00 24.69 4 ARG G CA 1
ATOM 11044 C C . ARG G 1 12 ? -68.779 -158.447 100.274 1.00 24.64 4 ARG G C 1
ATOM 11045 O O . ARG G 1 12 ? -67.779 -158.711 100.929 1.00 24.71 4 ARG G O 1
ATOM 11053 N N . ASP G 1 13 ? -70.017 -158.767 100.647 1.00 24.37 5 ASP G N 1
ATOM 11054 C CA . ASP G 1 13 ? -70.347 -159.487 101.885 1.00 25.32 5 ASP G CA 1
ATOM 11055 C C . ASP G 1 13 ? -70.133 -158.738 103.178 1.00 23.83 5 ASP G C 1
ATOM 11056 O O . ASP G 1 13 ? -70.414 -159.277 104.246 1.00 25.59 5 ASP G O 1
ATOM 11061 N N . ASN G 1 14 ? -69.720 -157.498 103.108 1.00 21.34 6 ASN G N 1
ATOM 11062 C CA . ASN G 1 14 ? -69.643 -156.672 104.317 1.00 20.15 6 ASN G CA 1
ATOM 11063 C C . ASN G 1 14 ? -70.867 -155.790 104.409 1.00 18.15 6 ASN G C 1
ATOM 11064 O O . ASN G 1 14 ? -71.562 -155.580 103.394 1.00 17.87 6 ASN G O 1
ATOM 11069 N N . VAL G 1 15 ? -71.097 -155.223 105.606 1.00 16.66 7 VAL G N 1
ATOM 11070 C CA . VAL G 1 15 ? -72.280 -154.458 105.889 1.00 15.77 7 VAL G CA 1
ATOM 11071 C C . VAL G 1 15 ? -71.949 -152.948 105.909 1.00 14.75 7 VAL G C 1
ATOM 11072 O O . VAL G 1 15 ? -70.934 -152.539 106.478 1.00 14.21 7 VAL G O 1
ATOM 11076 N N . PHE G 1 16 ? -72.859 -152.171 105.318 1.00 14.08 8 PHE G N 1
ATOM 11077 C CA . PHE G 1 16 ? -72.788 -150.732 105.209 1.00 13.44 8 PHE G CA 1
ATOM 11078 C C . PHE G 1 16 ? -74.068 -150.116 105.739 1.00 13.16 8 PHE G C 1
ATOM 11079 O O . PHE G 1 16 ? -75.144 -150.457 105.310 1.00 13.12 8 PHE G O 1
ATOM 11087 N N . LEU G 1 17 ? -73.916 -149.186 106.681 1.00 12.60 9 LEU G N 1
ATOM 11088 C CA . LEU G 1 17 ? -75.048 -148.514 107.285 1.00 12.61 9 LEU G CA 1
ATOM 11089 C C . LEU G 1 17 ? -75.130 -147.134 106.624 1.00 12.02 9 LEU G C 1
ATOM 11090 O O . LEU G 1 17 ? -74.163 -146.346 106.622 1.00 11.92 9 LEU G O 1
ATOM 11095 N N . ILE G 1 18 ? -76.254 -146.863 105.980 1.00 12.02 10 ILE G N 1
ATOM 11096 C CA . ILE G 1 18 ? -76.431 -145.623 105.223 1.00 11.78 10 ILE G CA 1
ATOM 11097 C C . ILE G 1 18 ? -77.618 -144.835 105.818 1.00 11.57 10 ILE G C 1
ATOM 11098 O O . ILE G 1 18 ? -78.762 -145.267 105.696 1.00 11.66 10 ILE G O 1
ATOM 11103 N N . THR G 1 19 ? -77.354 -143.676 106.421 1.00 11.01 11 THR G N 1
ATOM 11104 C CA . THR G 1 19 ? -78.455 -142.850 106.959 1.00 10.98 11 THR G CA 1
ATOM 11105 C C . THR G 1 19 ? -78.957 -142.008 105.822 1.00 10.85 11 THR G C 1
ATOM 11106 O O . THR G 1 19 ? -78.183 -141.723 104.865 1.00 10.66 11 THR G O 1
ATOM 11110 N N . GLY G 1 20 ? -80.209 -141.616 105.864 1.00 10.95 12 GLY G N 1
ATOM 11111 C CA . GLY G 1 20 ? -80.826 -141.000 104.696 1.00 11.30 12 GLY G CA 1
ATOM 11112 C C . GLY G 1 20 ? -80.922 -141.953 103.519 1.00 11.86 12 GLY G C 1
ATOM 11113 O O . GLY G 1 20 ? -81.072 -141.522 102.360 1.00 12.09 12 GLY G O 1
ATOM 11114 N N . GLY G 1 21 ? -80.870 -143.255 103.793 1.00 12.27 13 GLY G N 1
ATOM 11115 C CA . GLY G 1 21 ? -80.756 -144.263 102.770 1.00 12.66 13 GLY G CA 1
ATOM 11116 C C . GLY G 1 21 ? -82.005 -144.496 101.927 1.00 13.23 13 GLY G C 1
ATOM 11117 O O . GLY G 1 21 ? -81.933 -145.220 100.940 1.00 13.80 13 GLY G O 1
ATOM 11118 N N . ALA G 1 22 ? -83.141 -143.897 102.315 1.00 13.28 14 ALA G N 1
ATOM 11119 C CA . ALA G 1 22 ? -84.392 -144.030 101.607 1.00 13.88 14 ALA G CA 1
ATOM 11120 C C . ALA G 1 22 ? -84.533 -143.160 100.367 1.00 13.77 14 ALA G C 1
ATOM 11121 O O . ALA G 1 22 ? -85.508 -143.352 99.623 1.00 14.44 14 ALA G O 1
ATOM 11123 N N . SER G 1 23 ? -83.589 -142.245 100.124 1.00 13.35 15 SER G N 1
ATOM 11124 C CA . SER G 1 23 ? -83.799 -141.261 99.085 1.00 13.23 15 SER G CA 1
ATOM 11125 C C . SER G 1 23 ? -82.466 -140.760 98.611 1.00 12.69 15 SER G C 1
ATOM 11126 O O . SER G 1 23 ? -81.440 -140.961 99.272 1.00 12.16 15 SER G O 1
ATOM 11129 N N . GLY G 1 24 ? -82.516 -140.162 97.437 1.00 12.80 16 GLY G N 1
ATOM 11130 C CA . GLY G 1 24 ? -81.414 -139.361 96.940 1.00 12.69 16 GLY G CA 1
ATOM 11131 C C . GLY G 1 24 ? -80.034 -139.964 97.020 1.00 12.39 16 GLY G C 1
ATOM 11132 O O . GLY G 1 24 ? -79.785 -141.025 96.461 1.00 12.83 16 GLY G O 1
ATOM 11133 N N . LEU G 1 25 ? -79.099 -139.261 97.653 1.00 11.93 17 LEU G N 1
ATOM 11134 C CA . LEU G 1 25 ? -77.709 -139.690 97.641 1.00 11.80 17 LEU G CA 1
ATOM 11135 C C . LEU G 1 25 ? -77.479 -140.977 98.467 1.00 11.69 17 LEU G C 1
ATOM 11136 O O . LEU G 1 25 ? -76.710 -141.840 98.049 1.00 11.86 17 LEU G O 1
ATOM 11141 N N . GLY G 1 26 ? -78.248 -141.115 99.546 1.00 11.71 18 GLY G N 1
ATOM 11142 C CA . GLY G 1 26 ? -78.211 -142.303 100.375 1.00 11.82 18 GLY G CA 1
ATOM 11143 C C . GLY G 1 26 ? -78.681 -143.544 99.601 1.00 12.03 18 GLY G C 1
ATOM 11144 O O . GLY G 1 26 ? -78.043 -144.588 99.623 1.00 12.24 18 GLY G O 1
ATOM 11145 N N . ALA G 1 27 ? -79.767 -143.379 98.851 1.00 12.16 19 ALA G N 1
ATOM 11146 C CA . ALA G 1 27 ? -80.367 -144.455 98.061 1.00 12.47 19 ALA G CA 1
ATOM 11147 C C . ALA G 1 27 ? -79.445 -144.823 96.942 1.00 12.60 19 ALA G C 1
ATOM 11148 O O . ALA G 1 27 ? -79.282 -145.984 96.651 1.00 12.86 19 ALA G O 1
ATOM 11150 N N . GLY G 1 28 ? -78.817 -143.834 96.309 1.00 12.47 20 GLY G N 1
ATOM 11151 C CA . GLY G 1 28 ? -77.901 -144.121 95.211 1.00 12.42 20 GLY G CA 1
ATOM 11152 C C . GLY G 1 28 ? -76.673 -144.879 95.723 1.00 12.29 20 GLY G C 1
ATOM 11153 O O . GLY G 1 28 ? -76.174 -145.809 95.050 1.00 12.43 20 GLY G O 1
ATOM 11154 N N . THR G 1 29 ? -76.220 -144.525 96.934 1.00 11.83 21 THR G N 1
ATOM 11155 C CA . THR G 1 29 ? -75.092 -145.202 97.573 1.00 11.83 21 THR G CA 1
ATOM 11156 C C . THR G 1 29 ? -75.478 -146.654 97.886 1.00 12.27 21 THR G C 1
ATOM 11157 O O . THR G 1 29 ? -74.726 -147.580 97.625 1.00 12.18 21 THR G O 1
ATOM 11161 N N . ALA G 1 30 ? -76.662 -146.828 98.444 1.00 12.60 22 ALA G N 1
ATOM 11162 C CA . ALA G 1 30 ? -77.170 -148.173 98.696 1.00 13.21 22 ALA G CA 1
ATOM 11163 C C . ALA G 1 30 ? -77.170 -149.025 97.438 1.00 13.86 22 ALA G C 1
ATOM 11164 O O . ALA G 1 30 ? -76.772 -150.189 97.461 1.00 14.49 22 ALA G O 1
ATOM 11166 N N . ARG G 1 31 ? -77.718 -148.491 96.358 1.00 14.39 23 ARG G N 1
ATOM 11167 C CA . ARG G 1 31 ? -77.757 -149.245 95.112 1.00 15.36 23 ARG G CA 1
ATOM 11168 C C . ARG G 1 31 ? -76.375 -149.653 94.634 1.00 14.89 23 ARG G C 1
ATOM 11169 O O . ARG G 1 31 ? -76.167 -150.807 94.219 1.00 15.34 23 ARG G O 1
ATOM 11177 N N . LEU G 1 32 ? -75.398 -148.735 94.658 1.00 14.10 24 LEU G N 1
ATOM 11178 C CA A LEU G 1 32 ? -74.088 -149.091 94.161 0.50 14.04 24 LEU G CA 1
ATOM 11179 C CA B LEU G 1 32 ? -74.080 -149.066 94.167 0.50 14.22 24 LEU G CA 1
ATOM 11180 C C . LEU G 1 32 ? -73.390 -150.079 95.080 1.00 14.20 24 LEU G C 1
ATOM 11181 O O . LEU G 1 32 ? -72.752 -151.017 94.586 1.00 14.23 24 LEU G O 1
ATOM 11190 N N . LEU G 1 33 ? -73.532 -149.925 96.380 1.00 14.13 25 LEU G N 1
ATOM 11191 C CA . LEU G 1 33 ? -72.859 -150.855 97.283 1.00 14.65 25 LEU G CA 1
ATOM 11192 C C . LEU G 1 33 ? -73.496 -152.255 97.160 1.00 15.62 25 LEU G C 1
ATOM 11193 O O . LEU G 1 33 ? -72.788 -153.240 97.218 1.00 16.31 25 LEU G O 1
ATOM 11198 N N . THR G 1 34 ? -74.795 -152.316 96.950 1.00 15.85 26 THR G N 1
ATOM 11199 C CA . THR G 1 34 ? -75.479 -153.590 96.756 1.00 16.94 26 THR G CA 1
ATOM 11200 C C . THR G 1 34 ? -75.019 -154.255 95.443 1.00 17.60 26 THR G C 1
ATOM 11201 O O . THR G 1 34 ? -74.759 -155.456 95.433 1.00 18.27 26 THR G O 1
ATOM 11205 N N . GLU G 1 35 ? -74.915 -153.488 94.357 1.00 18.05 27 GLU G N 1
ATOM 11206 C CA . GLU G 1 35 ? -74.417 -154.032 93.069 1.00 18.92 27 GLU G CA 1
ATOM 11207 C C . GLU G 1 35 ? -73.021 -154.643 93.208 1.00 19.28 27 GLU G C 1
ATOM 11208 O O . GLU G 1 35 ? -72.708 -155.633 92.580 1.00 19.87 27 GLU G O 1
ATOM 11210 N N . ALA G 1 36 ? -72.224 -154.095 94.107 1.00 19.63 28 ALA G N 1
ATOM 11211 C CA . ALA G 1 36 ? -70.881 -154.565 94.442 1.00 20.41 28 ALA G CA 1
ATOM 11212 C C . ALA G 1 36 ? -70.841 -155.688 95.462 1.00 21.15 28 ALA G C 1
ATOM 11213 O O . ALA G 1 36 ? -69.759 -156.062 95.886 1.00 22.70 28 ALA G O 1
ATOM 11215 N N . GLY G 1 37 ? -72.012 -156.197 95.871 1.00 20.98 29 GLY G N 1
ATOM 11216 C CA . GLY G 1 37 ? -72.135 -157.311 96.772 1.00 21.04 29 GLY G CA 1
ATOM 11217 C C . GLY G 1 37 ? -72.180 -156.965 98.222 1.00 20.41 29 GLY G C 1
ATOM 11218 O O . GLY G 1 37 ? -72.159 -157.869 99.051 1.00 20.88 29 GLY G O 1
ATOM 11219 N N . GLY G 1 38 ? -72.246 -155.669 98.543 1.00 18.86 30 GLY G N 1
ATOM 11220 C CA . GLY G 1 38 ? -72.371 -155.230 99.940 1.00 18.19 30 GLY G CA 1
ATOM 11221 C C . GLY G 1 38 ? -73.761 -155.491 100.461 1.00 18.17 30 GLY G C 1
ATOM 11222 O O . GLY G 1 38 ? -74.692 -155.610 99.682 1.00 17.94 30 GLY G O 1
ATOM 11223 N N . LYS G 1 39 ? -73.888 -155.568 101.789 1.00 18.14 31 LYS G N 1
ATOM 11224 C CA . LYS G 1 39 ? -75.167 -155.770 102.457 1.00 18.73 31 LYS G CA 1
ATOM 11225 C C . LYS G 1 39 ? -75.478 -154.438 103.117 1.00 17.71 31 LYS G C 1
ATOM 11226 O O . LYS G 1 39 ? -74.614 -153.902 103.822 1.00 17.78 31 LYS G O 1
ATOM 11232 N N . VAL G 1 40 ? -76.640 -153.879 102.830 1.00 16.96 32 VAL G N 1
ATOM 11233 C CA . VAL G 1 40 ? -76.934 -152.532 103.308 1.00 16.38 32 VAL G CA 1
ATOM 11234 C C . VAL G 1 40 ? -78.019 -152.465 104.355 1.00 16.17 32 VAL G C 1
ATOM 11235 O O . VAL G 1 40 ? -79.045 -153.119 104.222 1.00 16.25 32 VAL G O 1
ATOM 11239 N N . VAL G 1 41 ? -77.794 -151.601 105.353 1.00 15.41 33 VAL G N 1
ATOM 11240 C CA . VAL G 1 41 ? -78.809 -151.214 106.328 1.00 15.35 33 VAL G CA 1
ATOM 11241 C C . VAL G 1 41 ? -79.146 -149.762 106.036 1.00 14.93 33 VAL G C 1
ATOM 11242 O O . VAL G 1 41 ? -78.216 -148.898 106.019 1.00 14.68 33 VAL G O 1
ATOM 11246 N N . LEU G 1 42 ? -80.443 -149.504 105.778 1.00 14.78 34 LEU G N 1
ATOM 11247 C CA . LEU G 1 42 ? -80.931 -148.180 105.399 1.00 14.56 34 LEU G CA 1
ATOM 11248 C C . LEU G 1 42 ? -81.601 -147.585 106.625 1.00 14.28 34 LEU G C 1
ATOM 11249 O O . LEU G 1 42 ? -82.589 -148.144 107.111 1.00 14.54 34 LEU G O 1
ATOM 11254 N N . ALA G 1 43 ? -81.073 -146.479 107.095 1.00 13.58 35 ALA G N 1
ATOM 11255 C CA . ALA G 1 43 ? -81.593 -145.784 108.296 1.00 13.71 35 ALA G CA 1
ATOM 11256 C C . ALA G 1 43 ? -82.213 -144.443 107.897 1.00 13.54 35 ALA G C 1
ATOM 11257 O O . ALA G 1 43 ? -81.513 -143.565 107.356 1.00 13.52 35 ALA G O 1
ATOM 11259 N N . ASP G 1 44 ? -83.513 -144.281 108.115 1.00 13.81 36 ASP G N 1
ATOM 11260 C CA . ASP G 1 44 ? -84.229 -143.109 107.616 1.00 14.08 36 ASP G CA 1
ATOM 11261 C C . ASP G 1 44 ? -85.529 -142.943 108.411 1.00 14.65 36 ASP G C 1
ATOM 11262 O O . ASP G 1 44 ? -86.002 -143.910 109.065 1.00 13.97 36 ASP G O 1
ATOM 11267 N N . LEU G 1 45 ? -86.083 -141.733 108.360 1.00 15.00 37 LEU G N 1
ATOM 11268 C CA . LEU G 1 45 ? -87.446 -141.456 108.851 1.00 16.04 37 LEU G CA 1
ATOM 11269 C C . LEU G 1 45 ? -88.563 -141.997 107.959 1.00 16.52 37 LEU G C 1
ATOM 11270 O O . LEU G 1 45 ? -89.671 -142.338 108.451 1.00 16.87 37 LEU G O 1
ATOM 11275 N N . ASN G 1 46 ? -88.272 -142.099 106.670 1.00 16.67 38 ASN G N 1
ATOM 11276 C CA . ASN G 1 46 ? -89.247 -142.476 105.654 1.00 16.98 38 ASN G CA 1
ATOM 11277 C C . ASN G 1 46 ? -89.382 -143.992 105.548 1.00 18.0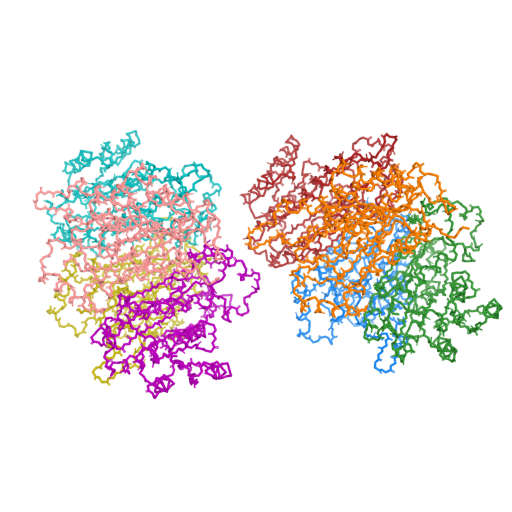7 38 ASN G C 1
ATOM 11278 O O . ASN G 1 46 ? -88.616 -144.654 104.841 1.00 17.08 38 ASN G O 1
ATOM 11283 N N . GLN G 1 47 ? -90.349 -144.520 106.296 1.00 19.81 39 GLN G N 1
ATOM 11284 C CA . GLN G 1 47 ? -90.573 -145.968 106.357 1.00 21.88 39 GLN G CA 1
ATOM 11285 C C . GLN G 1 47 ? -91.061 -146.570 105.046 1.00 21.65 39 GLN G C 1
ATOM 11286 O O . GLN G 1 47 ? -90.556 -147.625 104.611 1.00 20.39 39 GLN G O 1
ATOM 11292 N N . ASP G 1 48 ? -92.009 -145.905 104.384 1.00 21.94 40 ASP G N 1
ATOM 11293 C CA . ASP G 1 48 ? -92.548 -146.476 103.154 1.00 22.59 40 ASP G CA 1
ATOM 11294 C C . ASP G 1 48 ? -91.474 -146.578 102.065 1.00 20.96 40 ASP G C 1
ATOM 11295 O O . ASP G 1 48 ? -91.331 -147.627 101.410 1.00 20.68 40 ASP G O 1
ATOM 11300 N N . ALA G 1 49 ? -90.697 -145.519 101.853 1.00 19.54 41 ALA G N 1
ATOM 11301 C CA . ALA G 1 49 ? -89.657 -145.582 100.815 1.00 18.48 41 ALA G CA 1
ATOM 11302 C C . ALA G 1 49 ? -88.504 -146.471 101.257 1.00 17.87 41 ALA G C 1
ATOM 11303 O O . ALA G 1 49 ? -87.899 -147.162 100.444 1.00 17.08 41 ALA G O 1
ATOM 11305 N N . GLY G 1 50 ? -88.196 -146.439 102.560 1.00 17.19 42 GLY G N 1
ATOM 11306 C CA . GLY G 1 50 ? -87.124 -147.186 103.130 1.00 16.77 42 GLY G CA 1
ATOM 11307 C C . GLY G 1 50 ? -87.347 -148.680 103.025 1.00 17.36 42 GLY G C 1
ATOM 11308 O O . GLY G 1 50 ? -86.490 -149.379 102.557 1.00 17.15 42 GLY G O 1
ATOM 11309 N N . GLU G 1 51 ? -88.509 -149.138 103.475 1.00 17.97 43 GLU G N 1
ATOM 11310 C CA . GLU G 1 51 ? -88.858 -150.562 103.343 1.00 19.01 43 GLU G CA 1
ATOM 11311 C C . GLU G 1 51 ? -88.853 -150.991 101.872 1.00 17.99 43 GLU G C 1
ATOM 11312 O O . GLU G 1 51 ? -88.397 -152.090 101.525 1.00 18.02 43 GLU G O 1
ATOM 11318 N N . ALA G 1 52 ? -89.400 -150.168 100.995 1.00 17.16 44 ALA G N 1
ATOM 11319 C CA . ALA G 1 52 ? -89.452 -150.509 99.600 1.00 17.15 44 ALA G CA 1
ATOM 11320 C C . ALA G 1 52 ? -88.074 -150.664 98.973 1.00 16.84 44 ALA G C 1
ATOM 11321 O O . ALA G 1 52 ? -87.836 -151.574 98.189 1.00 16.59 44 ALA G O 1
ATOM 11323 N N . LEU G 1 53 ? -87.156 -149.776 99.341 1.00 16.09 45 LEU G N 1
ATOM 11324 C CA . LEU G 1 53 ? -85.807 -149.867 98.788 1.00 16.14 45 LEU G CA 1
ATOM 11325 C C . LEU G 1 53 ? -85.088 -151.090 99.369 1.00 16.11 45 LEU G C 1
ATOM 11326 O O . LEU G 1 53 ? -84.393 -151.813 98.623 1.00 16.15 45 LEU G O 1
ATOM 11331 N N . ALA G 1 54 ? -85.277 -151.336 100.657 1.00 15.94 46 ALA G N 1
ATOM 11332 C CA . ALA G 1 54 ? -84.744 -152.532 101.272 1.00 16.60 46 ALA G CA 1
ATOM 11333 C C . ALA G 1 54 ? -85.245 -153.817 100.562 1.00 17.24 46 ALA G C 1
ATOM 11334 O O . ALA G 1 54 ? -84.452 -154.734 100.318 1.00 17.12 46 ALA G O 1
ATOM 11336 N N . ARG G 1 55 ? -86.509 -153.838 100.149 1.00 17.97 47 ARG G N 1
ATOM 11337 C CA . ARG G 1 55 ? -87.049 -155.016 99.411 1.00 19.33 47 ARG G CA 1
ATOM 11338 C C . ARG G 1 55 ? -86.419 -155.121 98.032 1.00 19.49 47 ARG G C 1
ATOM 11339 O O . ARG G 1 55 ? -86.158 -156.210 97.516 1.00 19.67 47 ARG G O 1
ATOM 11347 N N . GLU G 1 56 ? -86.171 -153.981 97.403 1.00 19.22 48 GLU G N 1
ATOM 11348 C CA . GLU G 1 56 ? -85.601 -153.975 96.073 1.00 20.37 48 GLU G CA 1
ATOM 11349 C C . GLU G 1 56 ? -84.146 -154.457 96.117 1.00 19.42 48 GLU G C 1
ATOM 11350 O O . GLU G 1 56 ? -83.709 -155.206 95.237 1.00 19.80 48 GLU G O 1
ATOM 11356 N N . LEU G 1 57 ? -83.425 -154.078 97.160 1.00 19.02 49 LEU G N 1
ATOM 11357 C CA . LEU G 1 57 ? -81.977 -154.301 97.281 1.00 19.05 49 LEU G CA 1
ATOM 11358 C C . LEU G 1 57 ? -81.595 -155.522 98.099 1.00 19.87 49 LEU G C 1
ATOM 11359 O O . LEU G 1 57 ? -80.451 -155.964 97.990 1.00 21.00 49 LEU G O 1
ATOM 11364 N N . GLY G 1 58 ? -82.523 -156.101 98.866 1.00 19.91 50 GLY G N 1
ATOM 11365 C CA . GLY G 1 58 ? -82.180 -157.215 99.733 1.00 20.63 50 GLY G CA 1
ATOM 11366 C C . GLY G 1 58 ? -81.484 -156.796 101.001 1.00 21.06 50 GLY G C 1
ATOM 11367 O O . GLY G 1 58 ? -80.896 -157.629 101.672 1.00 23.83 50 GLY G O 1
ATOM 11368 N N . GLY G 1 59 ? -81.675 -155.544 101.399 1.00 19.90 51 GLY G N 1
ATOM 11369 C CA . GLY G 1 59 ? -81.126 -154.991 102.635 1.00 19.00 51 GLY G CA 1
ATOM 11370 C C . GLY G 1 59 ? -82.134 -154.980 103.776 1.00 18.71 51 GLY G C 1
ATOM 11371 O O . GLY G 1 59 ? -83.206 -155.627 103.735 1.00 18.60 51 GLY G O 1
ATOM 11372 N N . VAL G 1 60 ? -81.763 -154.289 104.838 1.00 17.65 52 VAL G N 1
ATOM 11373 C CA . VAL G 1 60 ? -82.547 -154.133 105.999 1.00 17.55 52 VAL G CA 1
ATOM 11374 C C . VAL G 1 60 ? -82.871 -152.655 106.116 1.00 17.07 52 VAL G C 1
ATOM 11375 O O . VAL G 1 60 ? -81.989 -151.807 105.940 1.00 16.68 52 VAL G O 1
ATOM 11379 N N . PHE G 1 61 ? -84.112 -152.359 106.437 1.00 16.76 53 PHE G N 1
ATOM 11380 C CA . PHE G 1 61 ? -84.529 -151.007 106.808 1.00 16.21 53 PHE G CA 1
ATOM 11381 C C . PHE G 1 61 ? -84.743 -150.850 108.303 1.00 16.21 53 PHE G C 1
ATOM 11382 O O . PHE G 1 61 ? -85.451 -151.673 108.946 1.00 16.06 53 PHE G O 1
ATOM 11390 N N . VAL G 1 62 ? -84.189 -149.760 108.857 1.00 15.84 54 VAL G N 1
ATOM 11391 C CA . VAL G 1 62 ? -84.412 -149.358 110.257 1.00 16.55 54 VAL G CA 1
ATOM 11392 C C . VAL G 1 62 ? -84.934 -147.915 110.354 1.00 16.87 54 VAL G C 1
ATOM 11393 O O . VAL G 1 62 ? -84.301 -146.969 109.853 1.00 16.17 54 VAL G O 1
ATOM 11397 N N . ARG G 1 63 ? -86.112 -147.741 110.960 1.00 17.78 55 ARG G N 1
ATOM 11398 C CA . ARG G 1 63 ? -86.689 -146.432 111.164 1.00 18.91 55 ARG G CA 1
ATOM 11399 C C . ARG G 1 63 ? -85.763 -145.753 112.186 1.00 18.04 55 ARG G C 1
ATOM 11400 O O . ARG G 1 63 ? -85.518 -146.276 113.272 1.00 18.38 55 ARG G O 1
ATOM 11408 N N . CYS G 1 64 ? -85.204 -144.608 111.829 1.00 16.80 56 CYS G N 1
ATOM 11409 C CA . CYS G 1 64 ? -84.150 -144.033 112.618 1.00 15.99 56 CYS G CA 1
ATOM 11410 C C . CYS G 1 64 ? -84.139 -142.540 112.419 1.00 15.09 56 CYS G C 1
ATOM 11411 O O . CYS G 1 64 ? -84.020 -142.088 111.302 1.00 14.81 56 CYS G O 1
ATOM 11414 N N . ASP G 1 65 ? -84.370 -141.794 113.492 1.00 14.40 57 ASP G N 1
ATOM 11415 C CA . ASP G 1 65 ? -84.044 -140.384 113.561 1.00 14.21 57 ASP G CA 1
ATOM 11416 C C . ASP G 1 65 ? -82.602 -140.256 114.053 1.00 13.35 57 ASP G C 1
ATOM 11417 O O . ASP G 1 65 ? -82.312 -140.560 115.213 1.00 13.16 57 ASP G O 1
ATOM 11422 N N . VAL G 1 66 ? -81.695 -139.759 113.208 1.00 12.74 58 VAL G N 1
ATOM 11423 C CA . VAL G 1 66 ? -80.259 -139.795 113.512 1.00 12.62 58 VAL G CA 1
ATOM 11424 C C . VAL G 1 66 ? -79.846 -138.955 114.733 1.00 12.78 58 VAL G C 1
ATOM 11425 O O . VAL G 1 66 ? -78.795 -139.181 115.301 1.00 13.25 58 VAL G O 1
ATOM 11429 N N . ALA G 1 67 ? -80.691 -138.040 115.133 1.00 13.07 59 ALA G N 1
ATOM 11430 C CA . ALA G 1 67 ? -80.432 -137.178 116.291 1.00 13.42 59 ALA G CA 1
ATOM 11431 C C . ALA G 1 67 ? -80.637 -137.880 117.618 1.00 14.16 59 ALA G C 1
ATOM 11432 O O . ALA G 1 67 ? -80.216 -137.364 118.668 1.00 14.47 59 ALA G O 1
ATOM 11434 N N . ARG G 1 68 ? -81.331 -139.018 117.609 1.00 14.33 60 ARG G N 1
ATOM 11435 C CA . ARG G 1 68 ? -81.644 -139.739 118.836 1.00 15.10 60 ARG G CA 1
ATOM 11436 C C . ARG G 1 68 ? -80.648 -140.875 119.139 1.00 14.54 60 ARG G C 1
ATOM 11437 O O . ARG G 1 68 ? -80.334 -141.753 118.291 1.00 13.77 60 ARG G O 1
ATOM 11445 N N . GLU G 1 69 ? -80.182 -140.893 120.377 1.00 14.59 61 GLU G N 1
ATOM 11446 C CA . GLU G 1 69 ? -79.278 -141.923 120.814 1.00 14.91 61 GLU G CA 1
ATOM 11447 C C . GLU G 1 69 ? -79.885 -143.337 120.578 1.00 15.07 61 GLU G C 1
ATOM 11448 O O . GLU G 1 69 ? -79.228 -144.202 120.038 1.00 14.75 61 GLU G O 1
ATOM 11454 N N . GLU G 1 70 ? -81.120 -143.531 121.012 1.00 15.31 62 GLU G N 1
ATOM 11455 C CA . GLU G 1 70 ? -81.701 -144.866 120.945 1.00 15.96 62 GLU G CA 1
ATOM 11456 C C . GLU G 1 70 ? -81.873 -145.365 119.494 1.00 15.49 62 GLU G C 1
ATOM 11457 O O . GLU G 1 70 ? -81.838 -146.588 119.223 1.00 15.88 62 GLU G O 1
ATOM 11463 N N . ASP G 1 71 ? -82.143 -144.433 118.589 1.00 14.83 63 ASP G N 1
ATOM 11464 C CA . ASP G 1 71 ? -82.293 -144.739 117.181 1.00 14.75 63 ASP G CA 1
ATOM 11465 C C . ASP G 1 71 ? -80.944 -145.119 116.516 1.00 14.34 63 ASP G C 1
ATOM 11466 O O . ASP G 1 71 ? -80.893 -146.083 115.741 1.00 14.09 63 ASP G O 1
ATOM 11471 N N . ALA G 1 72 ? -79.882 -144.384 116.822 1.00 14.26 64 ALA G N 1
ATOM 11472 C CA . ALA G 1 72 ? -78.552 -144.747 116.365 1.00 14.18 64 ALA G CA 1
ATOM 11473 C C . ALA G 1 72 ? -78.157 -146.138 116.884 1.00 14.86 64 ALA G C 1
ATOM 11474 O O . ALA G 1 72 ? -77.548 -146.923 116.163 1.00 14.78 64 ALA G O 1
ATOM 11476 N N . GLN G 1 73 ? -78.462 -146.410 118.154 1.00 15.11 65 GLN G N 1
ATOM 11477 C CA . GLN G 1 73 ? -78.126 -147.719 118.718 1.00 15.95 65 GLN G CA 1
ATOM 11478 C C . GLN G 1 73 ? -78.851 -148.853 117.998 1.00 15.73 65 GLN G C 1
ATOM 11479 O O . GLN G 1 73 ? -78.265 -149.886 117.672 1.00 16.40 65 GLN G O 1
ATOM 11485 N N . ALA G 1 74 ? -80.100 -148.620 117.657 1.00 15.57 66 ALA G N 1
ATOM 11486 C CA . ALA G 1 74 ? -80.887 -149.630 116.977 1.00 15.65 66 ALA G CA 1
ATOM 11487 C C . ALA G 1 74 ? -80.378 -149.810 115.559 1.00 15.33 66 ALA G C 1
ATOM 11488 O O . ALA G 1 74 ? -80.362 -150.930 115.079 1.00 15.61 66 ALA G O 1
ATOM 11490 N N . ALA G 1 75 ? -79.977 -148.725 114.896 1.00 14.69 67 ALA G N 1
ATOM 11491 C CA . ALA G 1 75 ? -79.479 -148.849 113.510 1.00 14.63 67 ALA G CA 1
ATOM 11492 C C . ALA G 1 75 ? -78.164 -149.584 113.468 1.00 14.72 67 ALA G C 1
ATOM 11493 O O . ALA G 1 75 ? -77.997 -150.483 112.644 1.00 14.77 67 ALA G O 1
ATOM 11495 N N . VAL G 1 76 ? -77.247 -149.239 114.362 1.00 14.59 68 VAL G N 1
ATOM 11496 C CA . VAL G 1 76 ? -75.951 -149.926 114.456 1.00 14.94 68 VAL G CA 1
ATOM 11497 C C . VAL G 1 76 ? -76.119 -151.402 114.862 1.00 15.56 68 VAL G C 1
ATOM 11498 O O . VAL G 1 76 ? -75.490 -152.279 114.271 1.00 15.68 68 VAL G O 1
ATOM 11502 N N . ALA G 1 77 ? -76.986 -151.684 115.817 1.00 15.89 69 ALA G N 1
ATOM 11503 C CA . ALA G 1 77 ? -77.281 -153.071 116.211 1.00 16.51 69 ALA G CA 1
ATOM 11504 C C . ALA G 1 77 ? -77.834 -153.912 115.049 1.00 16.64 69 ALA G C 1
ATOM 11505 O O . ALA G 1 77 ? -77.448 -155.068 114.861 1.00 17.14 69 ALA G O 1
ATOM 11507 N N . ALA G 1 78 ? -78.681 -153.331 114.199 1.00 16.49 70 ALA G N 1
ATOM 11508 C CA . ALA G 1 78 ? -79.205 -154.062 113.022 1.00 16.38 70 ALA G CA 1
ATOM 11509 C C . ALA G 1 78 ? -78.055 -154.424 112.075 1.00 16.08 70 ALA G C 1
ATOM 11510 O O . ALA G 1 78 ? -77.998 -155.487 111.498 1.00 16.01 70 ALA G O 1
ATOM 11512 N N . ALA G 1 79 ? -77.110 -153.507 111.931 1.00 15.73 71 ALA G N 1
ATOM 11513 C CA . ALA G 1 79 ? -76.011 -153.721 110.997 1.00 15.86 71 ALA G CA 1
ATOM 11514 C C . ALA G 1 79 ? -75.060 -154.787 111.530 1.00 16.92 71 ALA G C 1
ATOM 11515 O O . ALA G 1 79 ? -74.643 -155.673 110.782 1.00 17.01 71 ALA G O 1
ATOM 11517 N N . THR G 1 80 ? -74.742 -154.750 112.828 1.00 17.87 72 THR G N 1
ATOM 11518 C CA . THR G 1 80 ? -73.825 -155.744 113.381 1.00 19.47 72 THR G CA 1
ATOM 11519 C C . THR G 1 80 ? -74.471 -157.140 113.435 1.00 20.32 72 THR G C 1
ATOM 11520 O O . THR G 1 80 ? -73.767 -158.143 113.394 1.00 20.88 72 THR G O 1
ATOM 11524 N N . LYS G 1 81 ? -75.799 -157.202 113.532 1.00 21.21 73 LYS G N 1
ATOM 11525 C CA . LYS G 1 81 ? -76.543 -158.497 113.473 1.00 22.97 73 LYS G CA 1
ATOM 11526 C C . LYS G 1 81 ? -76.484 -159.067 112.052 1.00 22.48 73 LYS G C 1
ATOM 11527 O O . LYS G 1 81 ? -76.392 -160.295 111.854 1.00 22.47 73 LYS G O 1
ATOM 11533 N N . LEU G 1 82 ? -76.529 -158.198 111.054 1.00 21.52 74 LEU G N 1
ATOM 11534 C CA . LEU G 1 82 ? -76.453 -158.628 109.659 1.00 21.75 74 LEU G CA 1
ATOM 11535 C C . LEU G 1 82 ? -75.081 -159.197 109.255 1.00 21.47 74 LEU G C 1
ATOM 11536 O O . LEU G 1 82 ? -74.997 -160.115 108.432 1.00 21.67 74 LEU G O 1
ATOM 11541 N N . GLY G 1 83 ? -74.006 -158.662 109.827 1.00 20.48 75 GLY G N 1
ATOM 11542 C CA . GLY G 1 83 ? -72.647 -159.083 109.467 1.00 20.22 75 GLY G CA 1
ATOM 11543 C C . GLY G 1 83 ? -71.600 -158.130 110.019 1.00 19.83 75 GLY G C 1
ATOM 11544 O O . GLY G 1 83 ? -71.819 -157.535 111.050 1.00 19.80 75 GLY G O 1
ATOM 11545 N N . THR G 1 84 ? -70.450 -158.041 109.373 1.00 19.06 76 THR G N 1
ATOM 11546 C CA . THR G 1 84 ? -69.387 -157.177 109.844 1.00 18.98 76 THR G CA 1
ATOM 11547 C C . THR G 1 84 ? -69.594 -155.749 109.282 1.00 17.84 76 THR G C 1
ATOM 11548 O O . THR G 1 84 ? -69.581 -155.543 108.071 1.00 17.77 76 THR G O 1
ATOM 11552 N N . LEU G 1 85 ? -69.790 -154.778 110.173 1.00 17.29 77 LEU G N 1
ATOM 11553 C CA . LEU G 1 85 ? -70.042 -153.406 109.806 1.00 16.33 77 LEU G CA 1
ATOM 11554 C C . LEU G 1 85 ? -68.713 -152.813 109.418 1.00 16.00 77 LEU G C 1
ATOM 11555 O O . LEU G 1 85 ? -67.813 -152.677 110.261 1.00 16.46 77 LEU G O 1
ATOM 11560 N N . ARG G 1 86 ? -68.563 -152.493 108.130 1.00 15.52 78 ARG G N 1
ATOM 11561 C CA . ARG G 1 86 ? -67.323 -151.932 107.644 1.00 15.38 78 ARG G CA 1
ATOM 11562 C C . ARG G 1 86 ? -67.471 -150.484 107.180 1.00 14.32 78 ARG G C 1
ATOM 11563 O O . ARG G 1 86 ? -66.460 -149.836 106.926 1.00 13.81 78 ARG G O 1
ATOM 11571 N N . GLY G 1 87 ? -68.687 -149.964 107.061 1.00 13.63 79 GLY G N 1
ATOM 11572 C CA . GLY G 1 87 ? -68.875 -148.612 106.520 1.00 13.06 79 GLY G CA 1
ATOM 11573 C C . GLY G 1 87 ? -70.098 -147.927 107.088 1.00 12.85 79 GLY G C 1
ATOM 11574 O O . GLY G 1 87 ? -71.159 -148.576 107.224 1.00 13.16 79 GLY G O 1
ATOM 11575 N N . LEU G 1 88 ? -69.945 -146.660 107.465 1.00 11.97 80 LEU G N 1
ATOM 11576 C CA . LEU G 1 88 ? -71.082 -145.742 107.740 1.00 11.51 80 LEU G CA 1
ATOM 11577 C C . LEU G 1 88 ? -71.051 -144.670 106.701 1.00 11.09 80 LEU G C 1
ATOM 11578 O O . LEU G 1 88 ? -69.996 -144.084 106.438 1.00 10.87 80 LEU G O 1
ATOM 11583 N N . VAL G 1 89 ? -72.196 -144.397 106.113 1.00 10.82 81 VAL G N 1
ATOM 11584 C CA . VAL G 1 89 ? -72.335 -143.283 105.176 1.00 10.51 81 VAL G CA 1
ATOM 11585 C C . VAL G 1 89 ? -73.464 -142.403 105.684 1.00 10.38 81 VAL G C 1
ATOM 11586 O O . VAL G 1 89 ? -74.626 -142.849 105.808 1.00 10.18 81 VAL G O 1
ATOM 11590 N N . ASN G 1 90 ? -73.094 -141.222 106.143 1.00 10.07 82 ASN G N 1
ATOM 11591 C CA . ASN G 1 90 ? -74.078 -140.281 106.637 1.00 10.36 82 ASN G CA 1
ATOM 11592 C C . ASN G 1 90 ? -74.626 -139.433 105.524 1.00 10.50 82 ASN G C 1
ATOM 11593 O O . ASN G 1 90 ? -73.959 -138.487 105.060 1.00 10.20 82 ASN G O 1
ATOM 11598 N N . CYS G 1 91 ? -75.859 -139.673 105.138 1.00 10.71 83 CYS G N 1
ATOM 11599 C CA . CYS G 1 91 ? -76.552 -138.869 104.195 1.00 11.15 83 CYS G CA 1
ATOM 11600 C C . CYS G 1 91 ? -77.831 -138.179 104.719 1.00 11.46 83 CYS G C 1
ATOM 11601 O O . CYS G 1 91 ? -78.359 -137.312 104.034 1.00 11.90 83 CYS G O 1
ATOM 11604 N N . ALA G 1 92 ? -78.322 -138.525 105.918 1.00 11.71 84 ALA G N 1
ATOM 11605 C CA . ALA G 1 92 ? -79.482 -137.864 106.468 1.00 12.02 84 ALA G CA 1
ATOM 11606 C C . ALA G 1 92 ? -79.245 -136.378 106.636 1.00 12.06 84 ALA G C 1
ATOM 11607 O O . ALA G 1 92 ? -78.239 -135.991 107.189 1.00 11.93 84 ALA G O 1
ATOM 11609 N N . GLY G 1 93 ? -80.127 -135.559 106.080 1.00 12.41 85 GLY G N 1
ATOM 11610 C CA . GLY G 1 93 ? -79.987 -134.107 106.192 1.00 12.52 85 GLY G CA 1
ATOM 11611 C C . GLY G 1 93 ? -81.188 -133.365 105.697 1.00 13.00 85 GLY G C 1
ATOM 11612 O O . GLY G 1 93 ? -81.996 -133.926 104.937 1.00 13.35 85 GLY G O 1
ATOM 11613 N N . ILE G 1 94 ? -81.301 -132.112 106.138 1.00 13.01 86 ILE G N 1
ATOM 11614 C CA . ILE G 1 94 ? -82.335 -131.199 105.683 1.00 13.79 86 ILE G CA 1
ATOM 11615 C C . ILE G 1 94 ? -81.654 -129.899 105.255 1.00 14.33 86 ILE G C 1
ATOM 11616 O O . ILE G 1 94 ? -80.550 -129.573 105.709 1.00 13.83 86 ILE G O 1
ATOM 11621 N N . ALA G 1 95 ? -82.338 -129.138 104.418 1.00 15.23 87 ALA G N 1
ATOM 11622 C CA . ALA G 1 95 ? -81.729 -127.922 103.896 1.00 15.98 87 ALA G CA 1
ATOM 11623 C C . ALA G 1 95 ? -82.738 -126.788 103.819 1.00 17.09 87 ALA G C 1
ATOM 11624 O O . ALA G 1 95 ? -83.066 -126.336 102.731 1.00 18.33 87 ALA G O 1
ATOM 11626 N N . PRO G 1 96 ? -83.218 -126.290 104.956 1.00 18.47 88 PRO G N 1
ATOM 11627 C CA . PRO G 1 96 ? -84.135 -125.147 104.914 1.00 19.10 88 PRO G CA 1
ATOM 11628 C C . PRO G 1 96 ? -83.399 -123.855 104.528 1.00 18.90 88 PRO G C 1
ATOM 11629 O O . PRO G 1 96 ? -82.142 -123.812 104.446 1.00 19.30 88 PRO G O 1
ATOM 11633 N N . ALA G 1 97 ? -84.175 -122.870 104.139 1.00 17.79 89 ALA G N 1
ATOM 11634 C CA . ALA G 1 97 ? -83.633 -121.568 103.788 1.00 16.83 89 ALA G CA 1
ATOM 11635 C C . ALA G 1 97 ? -84.311 -120.523 104.644 1.00 16.42 89 ALA G C 1
ATOM 11636 O O . ALA G 1 97 ? -85.533 -120.531 104.823 1.00 16.38 89 ALA G O 1
ATOM 11638 N N . ALA G 1 98 ? -83.514 -119.618 105.212 1.00 15.20 90 ALA G N 1
ATOM 11639 C CA . ALA G 1 98 ? -84.062 -118.470 105.937 1.00 15.32 90 ALA G CA 1
ATOM 11640 C C . ALA G 1 98 ? -82.930 -117.482 106.145 1.00 15.03 90 ALA G C 1
ATOM 11641 O O . ALA G 1 98 ? -81.846 -117.872 106.574 1.00 14.35 90 ALA G O 1
ATOM 11643 N N . LYS G 1 99 ? -83.193 -116.222 105.873 1.00 15.61 91 LYS G N 1
ATOM 11644 C CA . LYS G 1 99 ? -82.167 -115.174 106.083 1.00 16.02 91 LYS G CA 1
ATOM 11645 C C . LYS G 1 99 ? -81.976 -114.846 107.555 1.00 15.34 91 LYS G C 1
ATOM 11646 O O . LYS G 1 99 ? -82.910 -114.925 108.357 1.00 15.58 91 LYS G O 1
ATOM 11652 N N . THR G 1 100 ? -80.783 -114.382 107.883 1.00 14.74 92 THR G N 1
ATOM 11653 C CA . THR G 1 100 ? -80.422 -114.019 109.250 1.00 14.33 92 THR G CA 1
ATOM 11654 C C . THR G 1 100 ? -81.390 -112.924 109.765 1.00 15.10 92 THR G C 1
ATOM 11655 O O . THR G 1 100 ? -81.896 -113.030 110.880 1.00 14.73 92 THR G O 1
ATOM 11659 N N . VAL G 1 101 ? -81.668 -111.929 108.928 1.00 15.84 93 VAL G N 1
ATOM 11660 C CA . VAL G 1 101 ? -82.730 -110.942 109.188 1.00 17.03 93 VAL G CA 1
ATOM 11661 C C . VAL G 1 101 ? -83.690 -110.996 108.022 1.00 18.32 93 VAL G C 1
ATOM 11662 O O . VAL G 1 101 ? -83.328 -110.673 106.904 1.00 18.06 93 VAL G O 1
ATOM 11666 N N . GLY G 1 102 ? -84.895 -111.484 108.282 1.00 19.72 94 GLY G N 1
ATOM 11667 C CA . GLY G 1 102 ? -85.892 -111.678 107.242 1.00 21.58 94 GLY G CA 1
ATOM 11668 C C . GLY G 1 102 ? -86.883 -110.528 107.177 1.00 23.22 94 GLY G C 1
ATOM 11669 O O . GLY G 1 102 ? -86.765 -109.531 107.926 1.00 23.37 94 GLY G O 1
ATOM 11670 N N . LYS G 1 103 ? -87.868 -110.679 106.284 1.00 25.33 95 LYS G N 1
ATOM 11671 C CA . LYS G 1 103 ? -88.966 -109.709 106.129 1.00 27.85 95 LYS G CA 1
ATOM 11672 C C . LYS G 1 103 ? -89.661 -109.425 107.471 1.00 29.32 95 LYS G C 1
ATOM 11673 O O . LYS G 1 103 ? -90.026 -108.294 107.752 1.00 30.65 95 LYS G O 1
ATOM 11675 N N . ASP G 1 104 ? -89.818 -110.471 108.289 1.00 30.39 96 ASP G N 1
ATOM 11676 C CA . ASP G 1 104 ? -90.606 -110.401 109.520 1.00 31.69 96 ASP G CA 1
ATOM 11677 C C . ASP G 1 104 ? -89.793 -110.455 110.824 1.00 29.81 96 ASP G C 1
ATOM 11678 O O . ASP G 1 104 ? -90.367 -110.689 111.897 1.00 31.80 96 ASP G O 1
ATOM 11683 N N . GLY G 1 105 ? -88.486 -110.212 110.754 1.00 25.76 97 GLY G N 1
ATOM 11684 C CA . GLY G 1 105 ? -87.646 -110.236 111.946 1.00 23.28 97 GLY G CA 1
ATOM 11685 C C . GLY G 1 105 ? -86.504 -111.221 111.776 1.00 20.41 97 GLY G C 1
ATOM 11686 O O . GLY G 1 105 ? -86.293 -111.767 110.691 1.00 20.01 97 GLY G O 1
ATOM 11687 N N . PRO G 1 106 ? -85.765 -111.488 112.858 1.00 18.44 98 PRO G N 1
ATOM 11688 C CA . PRO G 1 106 ? -84.651 -112.452 112.784 1.00 17.09 98 PRO G CA 1
ATOM 11689 C C . PRO G 1 106 ? -85.039 -113.851 112.404 1.00 16.25 98 PRO G C 1
ATOM 11690 O O . PRO G 1 106 ? -86.156 -114.300 112.684 1.00 16.14 98 PRO G O 1
ATOM 11694 N N . HIS G 1 107 ? -84.108 -114.547 111.771 1.00 15.10 99 HIS G N 1
ATOM 11695 C CA . HIS G 1 107 ? -84.168 -116.002 111.556 1.00 14.42 99 HIS G CA 1
ATOM 11696 C C . HIS G 1 107 ? -84.702 -116.663 112.830 1.00 14.52 99 HIS G C 1
ATOM 11697 O O . HIS G 1 107 ? -84.177 -116.403 113.897 1.00 14.57 99 HIS G O 1
ATOM 11704 N N . PRO G 1 108 ? -85.738 -117.506 112.731 1.00 14.57 100 PRO G N 1
ATOM 11705 C CA . PRO G 1 108 ? -86.168 -118.154 113.987 1.00 14.59 100 PRO G CA 1
ATOM 11706 C C . PRO G 1 108 ? -85.067 -119.006 114.605 1.00 13.97 100 PRO G C 1
ATOM 11707 O O . PRO G 1 108 ? -84.347 -119.697 113.872 1.00 13.32 100 PRO G O 1
ATOM 11711 N N . LEU G 1 109 ? -84.969 -119.017 115.929 1.00 14.02 101 LEU G N 1
ATOM 11712 C CA . LEU G 1 109 ? -83.951 -119.785 116.581 1.00 14.08 101 LEU G CA 1
ATOM 11713 C C . LEU G 1 109 ? -84.152 -121.273 116.354 1.00 14.29 101 LEU G C 1
ATOM 11714 O O . LEU G 1 109 ? -83.207 -122.005 116.076 1.00 13.89 101 LEU G O 1
ATOM 11719 N N . GLU G 1 110 ? -85.389 -121.737 116.486 1.00 15.08 102 GLU G N 1
ATOM 11720 C CA . GLU G 1 110 ? -85.610 -123.183 116.410 1.00 16.15 102 GLU G CA 1
ATOM 11721 C C . GLU G 1 110 ? -85.272 -123.772 115.051 1.00 15.07 102 GLU G C 1
ATOM 11722 O O . GLU G 1 110 ? -84.809 -124.909 114.979 1.00 14.65 102 GLU G O 1
ATOM 11728 N N . LEU G 1 111 ? -85.474 -123.003 113.978 1.00 14.57 103 LEU G N 1
ATOM 11729 C CA . LEU G 1 111 ? -85.096 -123.463 112.662 1.00 14.10 103 LEU G CA 1
ATOM 11730 C C . LEU G 1 111 ? -83.575 -123.702 112.543 1.00 13.00 103 LEU G C 1
ATOM 11731 O O . LEU G 1 111 ? -83.129 -124.678 111.920 1.00 12.67 103 LEU G O 1
ATOM 11736 N N . PHE G 1 112 ? -82.788 -122.766 113.069 1.00 12.23 104 PHE G N 1
ATOM 11737 C CA . PHE G 1 112 ? -81.338 -122.930 113.111 1.00 11.52 104 PHE G CA 1
ATOM 11738 C C . PHE G 1 112 ? -80.974 -124.165 113.949 1.00 11.44 104 PHE G C 1
ATOM 11739 O O . PHE G 1 112 ? -80.247 -125.057 113.478 1.00 11.21 104 PHE G O 1
ATOM 11747 N N . ALA G 1 113 ? -81.554 -124.252 115.137 1.00 11.57 105 ALA G N 1
ATOM 11748 C CA . ALA G 1 113 ? -81.273 -125.373 116.031 1.00 11.73 105 ALA G CA 1
ATOM 11749 C C . ALA G 1 113 ? -81.622 -126.708 115.383 1.00 11.75 105 ALA G C 1
ATOM 11750 O O . ALA G 1 113 ? -80.849 -127.642 115.517 1.00 11.63 105 ALA G O 1
ATOM 11752 N N . LYS G 1 114 ? -82.766 -126.779 114.699 1.00 12.12 106 LYS G N 1
ATOM 11753 C CA A LYS G 1 114 ? -83.222 -128.029 114.060 0.50 12.31 106 LYS G CA 1
ATOM 11754 C CA B LYS G 1 114 ? -83.211 -128.045 114.090 0.50 12.35 106 LY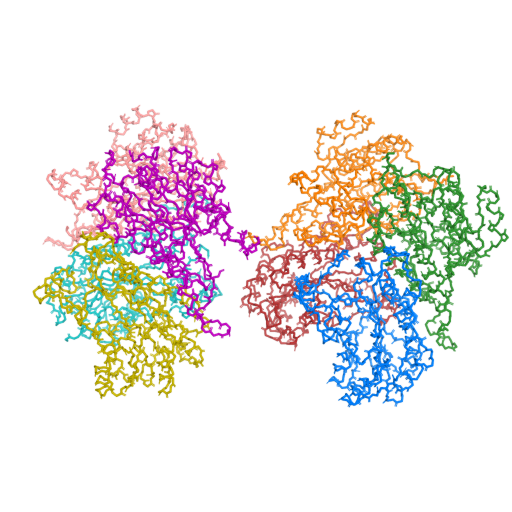S G CA 1
ATOM 11755 C C . LYS G 1 114 ? -82.258 -128.488 112.991 1.00 11.92 106 LYS G C 1
ATOM 11756 O O . LYS G 1 114 ? -81.933 -129.683 112.876 1.00 11.80 106 LYS G O 1
ATOM 11767 N N . THR G 1 115 ? -81.840 -127.546 112.152 1.00 11.47 107 THR G N 1
ATOM 11768 C CA . THR G 1 115 ? -80.884 -127.830 111.084 1.00 11.22 107 THR G CA 1
ATOM 11769 C C . THR G 1 115 ? -79.577 -128.388 111.635 1.00 10.58 107 THR G C 1
ATOM 11770 O O . THR G 1 115 ? -79.033 -129.362 111.131 1.00 10.23 107 THR G O 1
ATOM 11774 N N . ILE G 1 116 ? -79.084 -127.740 112.667 1.00 10.31 108 ILE G N 1
ATOM 11775 C CA A ILE G 1 116 ? -77.865 -128.151 113.357 0.50 10.14 108 ILE G CA 1
ATOM 11776 C CA B ILE G 1 116 ? -77.856 -128.158 113.325 0.50 10.07 108 ILE G CA 1
ATOM 11777 C C . ILE G 1 116 ? -78.048 -129.543 113.957 1.00 10.26 108 ILE G C 1
ATOM 11778 O O . ILE G 1 116 ? -77.164 -130.387 113.892 1.00 10.08 108 ILE G O 1
ATOM 11787 N N . THR G 1 117 ? -79.204 -129.747 114.584 1.00 10.70 109 THR G N 1
ATOM 11788 C CA . THR G 1 117 ? -79.501 -131.003 115.286 1.00 11.01 109 THR G CA 1
ATOM 11789 C C . THR G 1 117 ? -79.550 -132.174 114.321 1.00 11.17 109 THR G C 1
ATOM 11790 O O . THR G 1 117 ? -78.891 -133.197 114.572 1.00 11.24 109 THR G O 1
ATOM 11794 N N . VAL G 1 118 ? -80.272 -132.036 113.208 1.00 11.31 110 VAL G N 1
ATOM 11795 C CA . VAL G 1 118 ? -80.348 -133.129 112.220 1.00 11.49 110 VAL G CA 1
ATOM 11796 C C . VAL G 1 118 ? -79.004 -133.338 111.528 1.00 11.02 110 VAL G C 1
ATOM 11797 O O . VAL G 1 118 ? -78.489 -134.439 111.443 1.00 11.13 110 VAL G O 1
ATOM 11801 N N . ASN G 1 119 ? -78.410 -132.251 111.043 1.00 10.60 111 ASN G N 1
ATOM 11802 C CA . ASN G 1 119 ? -77.295 -132.413 110.103 1.00 10.38 111 ASN G CA 1
ATOM 11803 C C . ASN G 1 119 ? -75.988 -132.620 110.789 1.00 10.33 111 ASN G C 1
ATOM 11804 O O . ASN G 1 119 ? -75.128 -133.292 110.236 1.00 10.50 111 ASN G O 1
ATOM 11809 N N . LEU G 1 120 ? -75.766 -131.931 111.917 1.00 10.29 112 LEU G N 1
ATOM 11810 C CA . LEU G 1 120 ? -74.482 -131.942 112.611 1.00 10.11 112 LEU G CA 1
ATOM 11811 C C . LEU G 1 120 ? -74.504 -132.866 113.812 1.00 10.23 112 LEU G C 1
ATOM 11812 O O . LEU G 1 120 ? -73.733 -133.830 113.894 1.00 10.23 112 LEU G O 1
ATOM 11817 N N . ILE G 1 121 ? -75.416 -132.619 114.752 1.00 10.34 113 ILE G N 1
ATOM 11818 C CA . ILE G 1 121 ? -75.505 -133.469 115.947 1.00 10.39 113 ILE G CA 1
ATOM 11819 C C . ILE G 1 121 ? -75.904 -134.904 115.510 1.00 10.33 113 ILE G C 1
ATOM 11820 O O . ILE G 1 121 ? -75.321 -135.874 115.984 1.00 10.29 113 ILE G O 1
ATOM 11825 N N . GLY G 1 122 ? -76.840 -135.016 114.566 1.00 10.20 114 GLY G N 1
ATOM 11826 C CA . GLY G 1 122 ? -77.235 -136.324 114.020 1.00 10.21 114 GLY G CA 1
ATOM 11827 C C . GLY G 1 122 ? -76.092 -137.086 113.396 1.00 10.22 114 GLY G C 1
ATOM 11828 O O . GLY G 1 122 ? -75.955 -138.286 113.595 1.00 10.46 114 GLY G O 1
ATOM 11829 N N . THR G 1 123 ? -75.261 -136.396 112.598 1.00 9.88 115 THR G N 1
ATOM 11830 C CA . THR G 1 123 ? -74.127 -137.055 111.948 1.00 9.88 115 THR G CA 1
ATOM 11831 C C . THR G 1 123 ? -73.125 -137.514 113.029 1.00 9.90 115 THR G C 1
ATOM 11832 O O . THR G 1 123 ? -72.652 -138.641 113.002 1.00 9.85 115 THR G O 1
ATOM 11836 N N . PHE G 1 124 ? -72.846 -136.665 114.008 1.00 9.77 116 PHE G N 1
ATOM 11837 C CA . PHE G 1 124 ? -71.949 -137.087 115.084 1.00 9.95 116 PHE G CA 1
ATOM 11838 C C . PHE G 1 124 ? -72.500 -138.282 115.889 1.00 10.30 116 PHE G C 1
ATOM 11839 O O . PHE G 1 124 ? -71.748 -139.189 116.261 1.00 10.32 116 PHE G O 1
ATOM 11847 N N . ASN G 1 125 ? -73.788 -138.244 116.144 1.00 10.34 117 ASN G N 1
ATOM 11848 C CA . ASN G 1 125 ? -74.434 -139.314 116.904 1.00 10.72 117 ASN G CA 1
ATOM 11849 C C . ASN G 1 125 ? -74.257 -140.646 116.197 1.00 10.90 117 ASN G C 1
ATOM 11850 O O . ASN G 1 125 ? -73.940 -141.643 116.820 1.00 10.91 117 ASN G O 1
ATOM 11855 N N . MET G 1 126 ? -74.466 -140.637 114.886 1.00 10.60 118 MET G N 1
ATOM 11856 C CA . MET G 1 126 ? -74.281 -141.881 114.104 1.00 10.88 118 MET G CA 1
ATOM 11857 C C . MET G 1 126 ? -72.811 -142.316 114.108 1.00 10.71 118 MET G C 1
ATOM 11858 O O . MET G 1 126 ? -72.483 -143.490 114.248 1.00 10.81 118 MET G O 1
ATOM 11863 N N . ILE G 1 127 ? -71.899 -141.352 113.975 1.00 10.45 119 ILE G N 1
ATOM 11864 C CA . ILE G 1 127 ? -70.479 -141.648 113.948 1.00 10.48 119 ILE G CA 1
ATOM 11865 C C . ILE G 1 127 ? -70.023 -142.287 115.270 1.00 10.82 119 ILE G C 1
ATOM 11866 O O . ILE G 1 127 ? -69.358 -143.312 115.258 1.00 10.76 119 ILE G O 1
ATOM 11871 N N . ARG G 1 128 ? -70.396 -141.694 116.396 1.00 10.96 120 ARG G N 1
ATOM 11872 C CA . ARG G 1 128 ? -69.880 -142.186 117.689 1.00 11.44 120 ARG G CA 1
ATOM 11873 C C . ARG G 1 128 ? -70.331 -143.617 117.963 1.00 11.71 120 ARG G C 1
ATOM 11874 O O . ARG G 1 128 ? -69.537 -144.450 118.423 1.00 12.18 120 ARG G O 1
ATOM 11882 N N . VAL G 1 129 ? -71.575 -143.913 117.644 1.00 11.83 121 VAL G N 1
ATOM 11883 C CA . VAL G 1 129 ? -72.159 -145.253 117.911 1.00 12.24 121 VAL G CA 1
ATOM 11884 C C . VAL G 1 129 ? -71.594 -146.281 116.919 1.00 12.27 121 VAL G C 1
ATOM 11885 O O . VAL G 1 129 ? -71.207 -147.379 117.304 1.00 12.87 121 VAL G O 1
ATOM 11889 N N . ALA G 1 130 ? -71.534 -145.907 115.651 1.00 11.96 122 ALA G N 1
ATOM 11890 C CA . ALA G 1 130 ? -70.950 -146.810 114.631 1.00 12.06 122 ALA G CA 1
ATOM 11891 C C . ALA G 1 130 ? -69.467 -147.033 114.880 1.00 12.21 122 ALA G C 1
ATOM 11892 O O . ALA G 1 130 ? -68.998 -148.144 114.775 1.00 12.26 122 ALA G O 1
ATOM 11894 N N . ALA G 1 131 ? -68.734 -145.991 115.264 1.00 12.09 123 ALA G N 1
ATOM 11895 C CA . ALA G 1 131 ? -67.308 -146.133 115.487 1.00 12.49 123 ALA G CA 1
ATOM 11896 C C . ALA G 1 131 ? -67.048 -147.062 116.658 1.00 13.20 123 ALA G C 1
ATOM 11897 O O . ALA G 1 131 ? -66.116 -147.882 116.621 1.00 13.93 123 ALA G O 1
ATOM 11899 N N . ALA G 1 132 ? -67.838 -146.943 117.702 1.00 13.75 124 ALA G N 1
ATOM 11900 C CA . ALA G 1 132 ? -67.669 -147.837 118.846 1.00 14.71 124 ALA G CA 1
ATOM 11901 C C . ALA G 1 132 ? -67.848 -149.292 118.401 1.00 15.31 124 ALA G C 1
ATOM 11902 O O . ALA G 1 132 ? -67.111 -150.168 118.854 1.00 16.27 124 ALA G O 1
ATOM 11904 N N . ALA G 1 133 ? -68.824 -149.542 117.539 1.00 15.28 125 ALA G N 1
ATOM 11905 C CA . ALA G 1 133 ? -69.064 -150.891 117.020 1.00 15.82 125 ALA G CA 1
ATOM 11906 C C . ALA G 1 133 ? -67.926 -151.372 116.131 1.00 16.11 125 ALA G C 1
ATOM 11907 O O . ALA G 1 133 ? -67.430 -152.465 116.287 1.00 16.48 125 ALA G O 1
ATOM 11909 N N . MET G 1 134 ? -67.495 -150.534 115.200 1.00 16.10 126 MET G N 1
ATOM 11910 C CA . MET G 1 134 ? -66.390 -150.892 114.301 1.00 16.28 126 MET G CA 1
ATOM 11911 C C . MET G 1 134 ? -65.097 -151.160 115.042 1.00 16.52 126 MET G C 1
ATOM 11912 O O . MET G 1 134 ? -64.294 -151.969 114.613 1.00 16.40 126 MET G O 1
ATOM 11917 N N . ALA G 1 135 ? -64.887 -150.428 116.136 1.00 16.56 127 ALA G N 1
ATOM 11918 C CA . ALA G 1 135 ? -63.682 -150.556 116.958 1.00 17.06 127 ALA G CA 1
ATOM 11919 C C . ALA G 1 135 ? -63.511 -151.959 117.499 1.00 17.82 127 ALA G C 1
ATOM 11920 O O . ALA G 1 135 ? -62.385 -152.389 117.752 1.00 18.27 127 ALA G O 1
ATOM 11922 N N . ALA G 1 136 ? -64.623 -152.686 117.639 1.00 18.37 128 ALA G N 1
ATOM 11923 C CA . ALA G 1 136 ? -64.606 -154.086 118.076 1.00 19.30 128 ALA G CA 1
ATOM 11924 C C . ALA G 1 136 ? -64.349 -155.096 116.963 1.00 19.69 128 ALA G C 1
ATOM 11925 O O . ALA G 1 136 ? -64.081 -156.269 117.237 1.00 20.68 128 ALA G O 1
ATOM 11927 N N . ASN G 1 137 ? -64.406 -154.682 115.703 1.00 19.29 129 ASN G N 1
ATOM 11928 C CA . ASN G 1 137 ? -64.073 -155.555 114.601 1.00 19.87 129 ASN G CA 1
ATOM 11929 C C . ASN G 1 137 ? -62.612 -155.984 114.576 1.00 21.13 129 ASN G C 1
ATOM 11930 O O . ASN G 1 137 ? -61.735 -155.271 115.023 1.00 20.50 129 ASN G O 1
ATOM 11935 N N . GLU G 1 138 ? -62.359 -157.139 113.982 1.00 22.88 130 GLU G N 1
ATOM 11936 C CA . GLU G 1 138 ? -60.992 -157.437 113.517 1.00 24.91 130 GLU G CA 1
ATOM 11937 C C . GLU G 1 138 ? -60.644 -156.570 112.322 1.00 23.90 130 GLU G C 1
ATOM 11938 O O . GLU G 1 138 ? -61.495 -156.358 111.463 1.00 23.18 130 GLU G O 1
ATOM 11944 N N . PRO G 1 139 ? -59.386 -156.124 112.226 1.00 23.70 131 PRO G N 1
ATOM 11945 C CA . PRO G 1 139 ? -59.009 -155.425 110.984 1.00 23.63 131 PRO G CA 1
ATOM 11946 C C . PRO G 1 139 ? -59.158 -156.285 109.749 1.00 24.53 131 PRO G C 1
ATOM 11947 O O . PRO G 1 139 ? -58.855 -157.478 109.788 1.00 25.17 131 PRO G O 1
ATOM 11951 N N . ALA G 1 140 ? -59.614 -155.678 108.656 1.00 25.20 132 ALA G N 1
ATOM 11952 C CA . ALA G 1 140 ? -59.578 -156.308 107.338 1.00 26.36 132 ALA G CA 1
ATOM 11953 C C . ALA G 1 140 ? -58.104 -156.417 106.876 1.00 27.47 132 ALA G C 1
ATOM 11954 O O . ALA G 1 140 ? -57.217 -155.854 107.486 1.00 26.98 132 ALA G O 1
ATOM 11956 N N . PRO G 1 141 ? -57.834 -157.158 105.790 1.00 29.18 133 PRO G N 1
ATOM 11957 C CA . PRO G 1 141 ? -56.439 -157.300 105.345 1.00 30.50 133 PRO G CA 1
ATOM 11958 C C . PRO G 1 141 ? -55.655 -155.998 105.074 1.00 30.90 133 PRO G C 1
ATOM 11959 O O . PRO G 1 141 ? -54.444 -155.932 105.361 1.00 32.54 133 PRO G O 1
ATOM 11963 N N . THR G 1 142 ? -56.330 -154.951 104.582 1.00 29.82 134 THR G N 1
ATOM 11964 C CA . THR G 1 142 ? -55.688 -153.644 104.354 1.00 29.38 134 THR G CA 1
ATOM 11965 C C . THR G 1 142 ? -55.491 -152.858 105.638 1.00 27.43 134 THR G C 1
ATOM 11966 O O . THR G 1 142 ? -54.806 -151.853 105.637 1.00 28.27 134 THR G O 1
ATOM 11970 N N . GLY G 1 143 ? -56.089 -153.312 106.740 1.00 25.51 135 GLY G N 1
ATOM 11971 C CA . GLY G 1 143 ? -55.795 -152.780 108.070 1.00 24.21 135 GLY G CA 1
ATOM 11972 C C . GLY G 1 143 ? -56.951 -152.087 108.736 1.00 21.93 135 GLY G C 1
ATOM 11973 O O . GLY G 1 143 ? -56.917 -151.896 109.940 1.00 21.53 135 GLY G O 1
ATOM 11974 N N . GLU G 1 144 ? -57.964 -151.690 107.961 1.00 20.66 136 GLU G N 1
ATOM 11975 C CA . GLU G 1 144 ? -59.071 -150.926 108.475 1.00 19.43 136 GLU G CA 1
ATOM 11976 C C . GLU G 1 144 ? -59.998 -151.836 109.255 1.00 18.09 136 GLU G C 1
ATOM 11977 O O . GLU G 1 144 ? -60.337 -152.923 108.803 1.00 18.55 136 GLU G O 1
ATOM 11983 N N . ARG G 1 145 ? -60.437 -151.348 110.389 1.00 16.88 137 ARG G N 1
ATOM 11984 C CA . ARG G 1 145 ? -61.646 -151.871 111.030 1.00 16.16 137 ARG G CA 1
ATOM 11985 C C . ARG G 1 145 ? -62.938 -151.370 110.397 1.00 15.30 137 ARG G C 1
ATOM 11986 O O . ARG G 1 145 ? -63.960 -152.079 110.342 1.00 15.15 137 ARG G O 1
ATOM 11994 N N . GLY G 1 146 ? -62.887 -150.185 109.827 1.00 14.24 138 GLY G N 1
ATOM 11995 C CA . GLY G 1 146 ? -64.065 -149.610 109.180 1.00 13.53 138 GLY G CA 1
ATOM 11996 C C . GLY G 1 146 ? -63.726 -148.257 108.608 1.00 12.95 138 GLY G C 1
ATOM 11997 O O . GLY G 1 146 ? -62.613 -147.765 108.785 1.00 12.63 138 GLY G O 1
ATOM 11998 N N . VAL G 1 147 ? -64.677 -147.719 107.860 1.00 12.51 139 VAL G N 1
ATOM 11999 C CA . VAL G 1 147 ? -64.546 -146.408 107.224 1.00 12.26 139 VAL G CA 1
ATOM 12000 C C . VAL G 1 147 ? -65.838 -145.660 107.402 1.00 12.00 139 VAL G C 1
ATOM 12001 O O . VAL G 1 147 ? -66.925 -146.232 107.268 1.00 11.94 139 VAL G O 1
ATOM 12005 N N . ILE G 1 148 ? -65.721 -144.381 107.722 1.00 11.64 140 ILE G N 1
ATOM 12006 C CA . ILE G 1 148 ? -66.862 -143.508 107.933 1.00 11.61 140 ILE G CA 1
ATOM 12007 C C . ILE G 1 148 ? -66.830 -142.398 106.895 1.00 11.34 140 ILE G C 1
ATOM 12008 O O . ILE G 1 148 ? -65.780 -141.741 106.747 1.00 11.43 140 ILE G O 1
ATOM 12013 N N . VAL G 1 149 ? -67.949 -142.197 106.190 1.00 11.09 141 VAL G N 1
ATOM 12014 C CA . VAL G 1 149 ? -68.064 -141.156 105.180 1.00 10.82 141 VAL G CA 1
ATOM 12015 C C . VAL G 1 149 ? -69.250 -140.327 105.574 1.00 10.64 141 VAL G C 1
ATOM 12016 O O . VAL G 1 149 ? -70.329 -140.877 105.773 1.00 10.63 141 VAL G O 1
ATOM 12020 N N . SER G 1 150 ? -69.039 -138.996 105.676 1.00 10.03 142 SER G N 1
ATOM 12021 C CA . SER G 1 150 ? -70.134 -138.073 105.934 1.00 9.96 142 SER G CA 1
ATOM 12022 C C . SER G 1 150 ? -70.344 -137.102 104.760 1.00 9.56 142 SER G C 1
ATOM 12023 O O . SER G 1 150 ? -69.467 -136.926 103.914 1.00 9.65 142 SER G O 1
ATOM 12026 N N . THR G 1 151 ? -71.497 -136.462 104.752 1.00 9.21 143 THR G N 1
ATOM 12027 C CA . THR G 1 151 ? -71.867 -135.565 103.668 1.00 9.19 143 THR G CA 1
ATOM 12028 C C . THR G 1 151 ? -71.926 -134.168 104.229 1.00 9.08 143 THR G C 1
ATOM 12029 O O . THR G 1 151 ? -72.779 -133.850 105.119 1.00 8.86 143 THR G O 1
ATOM 12033 N N . ALA G 1 152 ? -71.033 -133.318 103.772 1.00 8.85 144 ALA G N 1
ATOM 12034 C CA . ALA G 1 152 ? -71.169 -131.908 104.032 1.00 8.94 144 ALA G CA 1
ATOM 12035 C C . ALA G 1 152 ? -71.954 -131.292 102.846 1.00 9.05 144 ALA G C 1
ATOM 12036 O O . ALA G 1 152 ? -73.089 -131.730 102.551 1.00 9.29 144 ALA G O 1
ATOM 12038 N N . SER G 1 153 ? -71.410 -130.245 102.229 1.00 8.92 145 SER G N 1
ATOM 12039 C CA . SER G 1 153 ? -72.001 -129.572 101.097 1.00 8.97 145 SER G CA 1
ATOM 12040 C C . SER G 1 153 ? -70.989 -128.499 100.706 1.00 8.91 145 SER G C 1
ATOM 12041 O O . SER G 1 153 ? -70.222 -128.022 101.573 1.00 9.01 145 SER G O 1
ATOM 12044 N N . VAL G 1 154 ? -71.033 -128.047 99.454 1.00 9.00 146 VAL G N 1
ATOM 12045 C CA . VAL G 1 154 ? -70.269 -126.843 99.100 1.00 9.04 146 VAL G CA 1
ATOM 12046 C C . VAL G 1 154 ? -70.712 -125.655 99.935 1.00 9.13 146 VAL G C 1
ATOM 12047 O O . VAL G 1 154 ? -69.964 -124.670 100.042 1.00 8.92 146 VAL G O 1
ATOM 12051 N N . ALA G 1 155 ? -71.904 -125.705 100.521 1.00 9.23 147 ALA G N 1
ATOM 12052 C CA . ALA G 1 155 ? -72.331 -124.631 101.441 1.00 9.48 147 ALA G CA 1
ATOM 12053 C C . ALA G 1 155 ? -71.466 -124.456 102.657 1.00 9.48 147 ALA G C 1
ATOM 12054 O O . ALA G 1 155 ? -71.559 -123.392 103.302 1.00 9.83 147 ALA G O 1
ATOM 12056 N N . ALA G 1 156 ? -70.639 -125.457 102.991 1.00 9.38 148 ALA G N 1
ATOM 12057 C CA . ALA G 1 156 ? -69.651 -125.336 104.052 1.00 9.63 148 ALA G CA 1
ATOM 12058 C C . ALA G 1 156 ? -68.689 -124.238 103.769 1.00 9.97 148 ALA G C 1
ATOM 12059 O O . ALA G 1 156 ? -68.122 -123.668 104.695 1.00 10.11 148 ALA G O 1
ATOM 12061 N N . PHE G 1 157 ? -68.468 -123.982 102.456 1.00 10.44 149 PHE G N 1
ATOM 12062 C CA . PHE G 1 157 ? -67.487 -123.005 101.980 1.00 10.91 149 PHE G CA 1
ATOM 12063 C C . PHE G 1 157 ? -68.088 -121.810 101.213 1.00 10.90 149 PHE G C 1
ATOM 12064 O O . PHE G 1 157 ? -67.511 -120.709 101.234 1.00 10.95 149 PHE G O 1
ATOM 12072 N N . ASP G 1 158 ? -69.223 -122.031 100.555 1.00 10.79 150 ASP G N 1
ATOM 12073 C CA . ASP G 1 158 ? -69.802 -121.132 99.565 1.00 11.13 150 ASP G CA 1
ATOM 12074 C C . ASP G 1 158 ? -71.238 -120.727 99.989 1.00 11.04 150 ASP G C 1
ATOM 12075 O O . ASP G 1 158 ? -72.095 -120.491 99.148 1.00 11.30 150 ASP G O 1
ATOM 12080 N N . GLY G 1 159 ? -71.500 -120.650 101.294 1.00 10.47 151 GLY G N 1
ATOM 12081 C CA . GLY G 1 159 ? -72.850 -120.486 101.789 1.00 10.58 151 GLY G CA 1
ATOM 12082 C C . GLY G 1 159 ? -73.560 -119.308 101.160 1.00 10.90 151 GLY G C 1
ATOM 12083 O O . GLY G 1 159 ? -72.997 -118.224 101.104 1.00 10.90 151 GLY G O 1
ATOM 12084 N N . GLN G 1 160 ? -74.768 -119.517 100.679 1.00 11.22 152 GLN G N 1
ATOM 12085 C CA . GLN G 1 160 ? -75.554 -118.519 99.957 1.00 11.83 152 GLN G CA 1
ATOM 12086 C C . GLN G 1 160 ? -76.433 -117.715 100.940 1.00 11.92 152 GLN G C 1
ATOM 12087 O O . GLN G 1 160 ? -76.569 -118.082 102.117 1.00 11.63 152 GLN G O 1
ATOM 12093 N N . ILE G 1 161 ? -77.031 -116.650 100.413 1.00 12.11 153 ILE G N 1
ATOM 12094 C CA . ILE G 1 161 ? -78.073 -115.898 101.147 1.00 12.32 153 ILE G CA 1
ATOM 12095 C C . ILE G 1 161 ? -79.159 -116.906 101.513 1.00 12.28 153 ILE G C 1
ATOM 12096 O O . ILE G 1 161 ? -79.546 -117.726 100.681 1.00 12.73 153 ILE G O 1
ATOM 12101 N N . GLY G 1 162 ? -79.565 -116.920 102.778 1.00 12.20 154 GLY G N 1
ATOM 12102 C CA . GLY G 1 162 ? -80.584 -117.845 103.246 1.00 12.38 154 GLY G CA 1
ATOM 12103 C C . GLY G 1 162 ? -80.051 -119.164 103.778 1.00 12.20 154 GLY G C 1
ATOM 12104 O O . GLY G 1 162 ? -80.825 -119.936 104.354 1.00 12.39 154 GLY G O 1
ATOM 12105 N N . GLN G 1 163 ? -78.739 -119.431 103.628 1.00 11.89 155 GLN G N 1
ATOM 12106 C CA . GLN G 1 163 ? -78.139 -120.681 104.040 1.00 11.73 155 GLN G CA 1
ATOM 12107 C C . GLN G 1 163 ? -77.328 -120.657 105.296 1.00 11.44 155 GLN G C 1
ATOM 12108 O O . GLN G 1 163 ? -76.538 -121.576 105.507 1.00 11.41 155 GLN G O 1
ATOM 12114 N N . ALA G 1 164 ? -77.508 -119.676 106.176 1.00 11.24 156 ALA G N 1
ATOM 12115 C CA . ALA G 1 164 ? -76.668 -119.629 107.360 1.00 10.90 156 ALA G CA 1
ATOM 12116 C C . ALA G 1 164 ? -76.751 -120.918 108.174 1.00 10.49 156 ALA G C 1
ATOM 12117 O O . ALA G 1 164 ? -75.734 -121.452 108.620 1.00 10.34 156 ALA G O 1
ATOM 12119 N N . ALA G 1 165 ? -77.953 -121.405 108.441 1.00 10.51 157 ALA G N 1
ATOM 12120 C CA . ALA G 1 165 ? -78.073 -122.604 109.255 1.00 10.32 157 ALA G CA 1
ATOM 12121 C C . ALA G 1 165 ? -77.490 -123.855 108.583 1.00 9.99 157 ALA G C 1
ATOM 12122 O O . ALA G 1 165 ? -76.718 -124.623 109.183 1.00 9.56 157 ALA G O 1
ATOM 12124 N N . TYR G 1 166 ? -77.850 -124.029 107.326 1.00 9.79 158 TYR G N 1
ATOM 12125 C CA . TYR G 1 166 ? -77.350 -125.174 106.555 1.00 9.61 158 TYR G CA 1
ATOM 12126 C C . TYR G 1 166 ? -75.819 -125.132 106.461 1.00 9.21 158 TYR G C 1
ATOM 12127 O O . TYR G 1 166 ? -75.123 -126.116 106.720 1.00 8.80 158 TYR G O 1
ATOM 12136 N N . ALA G 1 167 ? -75.293 -123.975 106.087 1.00 9.22 159 ALA G N 1
ATOM 12137 C CA . ALA G 1 167 ? -73.854 -123.791 106.023 1.00 8.94 159 ALA G CA 1
ATOM 12138 C C . ALA G 1 167 ? -73.139 -124.073 107.358 1.00 8.93 159 ALA G C 1
ATOM 12139 O O . ALA G 1 167 ? -72.121 -124.741 107.399 1.00 8.82 159 ALA G O 1
ATOM 12141 N N . ALA G 1 168 ? -73.668 -123.536 108.436 1.00 8.96 160 ALA G N 1
ATOM 12142 C CA . ALA G 1 168 ? -73.116 -123.833 109.739 1.00 8.98 160 ALA G CA 1
ATOM 12143 C C . ALA G 1 168 ? -73.018 -125.330 109.999 1.00 8.91 160 ALA G C 1
ATOM 12144 O O . ALA G 1 168 ? -72.004 -125.853 110.502 1.00 8.80 160 ALA G O 1
ATOM 12146 N N . SER G 1 169 ? -74.121 -126.007 109.701 1.00 8.95 161 SER G N 1
ATOM 12147 C CA . SER G 1 169 ? -74.217 -127.427 110.003 1.00 9.07 161 SER G CA 1
ATOM 12148 C C . SER G 1 169 ? -73.203 -128.197 109.159 1.00 8.89 161 SER G C 1
ATOM 12149 O O . SER G 1 169 ? -72.495 -129.045 109.662 1.00 9.05 161 SER G O 1
ATOM 12152 N N . LYS G 1 170 ? -73.070 -127.813 107.908 1.00 8.76 162 LYS G N 1
ATOM 12153 C CA . LYS G 1 170 ? -72.203 -128.548 106.992 1.00 8.86 162 LYS G CA 1
ATOM 12154 C C . LYS G 1 170 ? -70.724 -128.211 107.150 1.00 8.64 162 LYS G C 1
ATOM 12155 O O . LYS G 1 170 ? -69.874 -129.069 106.940 1.00 8.46 162 LYS G O 1
ATOM 12161 N N . ALA G 1 171 ? -70.427 -126.960 107.517 1.00 8.63 163 ALA G N 1
ATOM 12162 C CA . ALA G 1 171 ? -69.089 -126.596 107.902 1.00 8.58 163 ALA G CA 1
ATOM 12163 C C . ALA G 1 171 ? -68.665 -127.361 109.176 1.00 8.53 163 ALA G C 1
ATOM 12164 O O . ALA G 1 171 ? -67.519 -127.751 109.310 1.00 8.28 163 ALA G O 1
ATOM 12166 N N . GLY G 1 172 ? -69.610 -127.539 110.112 1.00 8.64 164 GLY G N 1
ATOM 12167 C CA . GLY G 1 172 ? -69.391 -128.355 111.281 1.00 8.79 164 GLY G CA 1
ATOM 12168 C C . GLY G 1 172 ? -68.987 -129.778 110.929 1.00 8.79 164 GLY G C 1
ATOM 12169 O O . GLY G 1 172 ? -68.002 -130.311 111.452 1.00 8.77 164 GLY G O 1
ATOM 12170 N N . VAL G 1 173 ? -69.752 -130.392 110.021 1.00 8.91 165 VAL G N 1
ATOM 12171 C CA . VAL G 1 173 ? -69.471 -131.730 109.544 1.00 9.03 165 VAL G CA 1
ATOM 12172 C C . VAL G 1 173 ? -68.090 -131.791 108.916 1.00 8.93 165 VAL G C 1
ATOM 12173 O O . VAL G 1 173 ? -67.261 -132.673 109.231 1.00 8.97 165 VAL G O 1
ATOM 12177 N N . ALA G 1 174 ? -67.827 -130.824 108.039 1.00 8.80 166 ALA G N 1
ATOM 12178 C CA . ALA G 1 174 ? -66.507 -130.765 107.412 1.00 8.95 166 ALA G CA 1
ATOM 12179 C C . ALA G 1 174 ? -65.382 -130.603 108.427 1.00 8.98 166 ALA G C 1
ATOM 12180 O O . ALA G 1 174 ? -64.368 -131.293 108.370 1.00 9.09 166 ALA G O 1
ATOM 12182 N N . GLY G 1 175 ? -65.522 -129.678 109.359 1.00 9.11 167 GLY G N 1
ATOM 12183 C CA . GLY G 1 175 ? -64.449 -129.368 110.259 1.00 9.34 167 GLY G CA 1
ATOM 12184 C C . GLY G 1 175 ? -64.123 -130.465 111.266 1.00 9.62 167 GLY G C 1
ATOM 12185 O O . GLY G 1 175 ? -63.010 -130.532 111.756 1.00 9.62 167 GLY G O 1
ATOM 12186 N N . MET G 1 176 ? -65.094 -131.312 111.570 1.00 9.66 168 MET G N 1
ATOM 12187 C CA . MET G 1 176 ? -64.820 -132.345 112.545 1.00 10.10 168 MET G CA 1
ATOM 12188 C C . MET G 1 176 ? -64.180 -133.587 111.908 1.00 9.79 168 MET G C 1
ATOM 12189 O O . MET G 1 176 ? -63.738 -134.478 112.628 1.00 9.80 168 MET G O 1
ATOM 12194 N N . THR G 1 177 ? -64.081 -133.636 110.580 1.00 9.46 169 THR G N 1
ATOM 12195 C CA . THR G 1 177 ? -63.451 -134.770 109.887 1.00 9.59 169 THR G CA 1
ATOM 12196 C C . THR G 1 177 ? -62.064 -135.084 110.455 1.00 9.45 169 THR G C 1
ATOM 12197 O O . THR G 1 177 ? -61.767 -136.226 110.791 1.00 9.67 169 THR G O 1
ATOM 12201 N N . LEU G 1 178 ? -61.211 -134.052 110.559 1.00 9.36 170 LEU G N 1
ATOM 12202 C CA . LEU G 1 178 ? -59.864 -134.246 111.027 1.00 9.50 170 LEU G CA 1
ATOM 12203 C C . LEU G 1 178 ? -59.743 -134.718 112.470 1.00 9.72 170 LEU G C 1
ATOM 12204 O O . LEU G 1 178 ? -59.079 -135.714 112.695 1.00 10.16 170 LEU G O 1
ATOM 12209 N N . PRO G 1 179 ? -60.421 -134.045 113.427 1.00 9.53 171 PRO G N 1
ATOM 12210 C CA . PRO G 1 179 ? -60.291 -134.564 114.779 1.00 9.70 171 PRO G CA 1
ATOM 12211 C C . PRO G 1 179 ? -60.865 -135.936 114.993 1.00 9.93 171 PRO G C 1
ATOM 12212 O O . PRO G 1 179 ? -60.315 -136.677 115.802 1.00 10.17 171 PRO G O 1
ATOM 12216 N N . ILE G 1 180 ? -61.904 -136.303 114.262 1.00 9.77 172 ILE G N 1
ATOM 12217 C CA . ILE G 1 180 ? -62.478 -137.620 114.410 1.00 9.93 172 ILE G CA 1
ATOM 12218 C C . ILE G 1 180 ? -61.521 -138.645 113.760 1.00 10.19 172 ILE G C 1
ATOM 12219 O O . ILE G 1 180 ? -61.260 -139.720 114.331 1.00 10.58 172 ILE G O 1
ATOM 12224 N N . ALA G 1 181 ? -60.957 -138.318 112.592 1.00 10.16 173 ALA G N 1
ATOM 12225 C CA . ALA G 1 181 ? -59.895 -139.150 112.038 1.00 10.42 173 ALA G CA 1
ATOM 12226 C C . ALA G 1 181 ? -58.774 -139.386 113.039 1.00 10.92 173 ALA G C 1
ATOM 12227 O O . ALA G 1 181 ? -58.282 -140.515 113.182 1.00 11.39 173 ALA G O 1
ATOM 12229 N N . ARG G 1 182 ? -58.363 -138.324 113.754 1.00 11.07 174 ARG G N 1
ATOM 12230 C CA . ARG G 1 182 ? -57.278 -138.418 114.719 1.00 11.48 174 ARG G CA 1
ATOM 12231 C C . ARG G 1 182 ? -57.705 -139.289 115.889 1.00 12.07 174 ARG G C 1
ATOM 12232 O O . ARG G 1 182 ? -56.932 -140.163 116.324 1.00 12.69 174 ARG G O 1
ATOM 12240 N N . ASP G 1 183 ? -58.937 -139.093 116.358 1.00 12.10 175 ASP G N 1
ATOM 12241 C CA . ASP G 1 183 ? -59.525 -139.860 117.460 1.00 12.66 175 ASP G CA 1
ATOM 12242 C C . ASP G 1 183 ? -59.536 -141.345 117.143 1.00 13.07 175 ASP G C 1
ATOM 12243 O O . ASP G 1 183 ? -59.273 -142.167 118.029 1.00 13.41 175 ASP G O 1
ATOM 12248 N N . LEU G 1 184 ? -59.889 -141.687 115.898 1.00 12.89 176 LEU G N 1
ATOM 12249 C CA . LEU G 1 184 ? -60.104 -143.077 115.499 1.00 13.34 176 LEU G CA 1
ATOM 12250 C C . LEU G 1 184 ? -58.885 -143.763 114.889 1.00 13.88 176 LEU G C 1
ATOM 12251 O O . LEU G 1 184 ? -58.973 -144.942 114.486 1.00 13.88 176 LEU G O 1
ATOM 12256 N N . SER G 1 185 ? -57.742 -143.063 114.820 1.00 14.66 177 SER G N 1
ATOM 12257 C CA . SER G 1 185 ? -56.563 -143.660 114.170 1.00 15.69 177 SER G CA 1
ATOM 12258 C C . SER G 1 185 ? -56.066 -144.899 114.913 1.00 16.30 177 SER G C 1
ATOM 12259 O O . SER G 1 185 ? -55.729 -145.867 114.277 1.00 16.49 177 SER G O 1
ATOM 12262 N N . ARG G 1 186 ? -56.135 -144.895 116.248 1.00 16.43 178 ARG G N 1
ATOM 12263 C CA . ARG G 1 186 ? -55.724 -146.056 117.050 1.00 17.08 178 ARG G CA 1
ATOM 12264 C C . ARG G 1 186 ? -56.650 -147.225 116.790 1.00 16.77 178 ARG G C 1
ATOM 12265 O O . ARG G 1 186 ? -56.232 -148.367 116.935 1.00 17.72 178 ARG G O 1
ATOM 12267 N N . ASN G 1 187 ? -57.885 -146.952 116.352 1.00 15.98 179 ASN G N 1
ATOM 12268 C CA . ASN G 1 187 ? -58.891 -147.974 116.038 1.00 16.05 179 ASN G CA 1
ATOM 12269 C C . ASN G 1 187 ? -58.848 -148.406 114.581 1.00 15.69 179 ASN G C 1
ATOM 12270 O O . ASN G 1 187 ? -59.558 -149.301 114.172 1.00 15.84 179 ASN G O 1
ATOM 12275 N N . ALA G 1 188 ? -57.979 -147.793 113.786 1.00 15.31 180 ALA G N 1
ATOM 12276 C CA . ALA G 1 188 ? -57.851 -148.154 112.390 1.00 14.95 180 ALA G CA 1
ATOM 12277 C C . ALA G 1 188 ? -59.176 -147.890 111.645 1.00 14.18 180 ALA G C 1
ATOM 12278 O O . ALA G 1 188 ? -59.603 -148.678 110.812 1.00 14.12 180 ALA G O 1
ATOM 12280 N N . ILE G 1 189 ? -59.832 -146.776 111.968 1.00 13.32 181 ILE G N 1
ATOM 12281 C CA . ILE G 1 189 ? -61.066 -146.371 111.271 1.00 12.82 181 ILE G CA 1
ATOM 12282 C C . ILE G 1 189 ? -60.750 -145.103 110.519 1.00 12.23 181 ILE G C 1
ATOM 12283 O O . ILE G 1 189 ? -60.340 -144.115 111.148 1.00 12.11 181 ILE G O 1
ATOM 12288 N N . ARG G 1 190 ? -60.955 -145.101 109.205 1.00 11.81 182 ARG G N 1
ATOM 12289 C CA . ARG G 1 190 ? -60.718 -143.881 108.414 1.00 11.35 182 ARG G CA 1
ATOM 12290 C C . ARG G 1 190 ? -61.991 -143.042 108.388 1.00 10.97 182 ARG G C 1
ATOM 12291 O O . ARG G 1 190 ? -63.109 -143.559 108.452 1.00 11.07 182 ARG G O 1
ATOM 12299 N N . VAL G 1 191 ? -61.823 -141.727 108.288 1.00 10.42 183 VAL G N 1
ATOM 12300 C CA . VAL G 1 191 ? -62.946 -140.807 108.383 1.00 10.19 183 VAL G CA 1
ATOM 12301 C C . VAL G 1 191 ? -62.804 -139.772 107.273 1.00 9.75 183 VAL G C 1
ATOM 12302 O O . VAL G 1 191 ? -61.776 -139.083 107.193 1.00 9.67 183 VAL G O 1
ATOM 12306 N N . MET G 1 192 ? -63.849 -139.620 106.481 1.00 9.57 184 MET G N 1
ATOM 12307 C CA . MET G 1 192 ? -63.805 -138.757 105.295 1.00 9.32 184 MET G CA 1
ATOM 12308 C C . MET G 1 192 ? -65.118 -138.033 105.143 1.00 9.24 184 MET G C 1
ATOM 12309 O O . MET G 1 192 ? -66.139 -138.501 105.620 1.00 9.58 184 MET G O 1
ATOM 12314 N N . THR G 1 193 ? -65.108 -136.937 104.398 1.00 9.13 185 THR G N 1
ATOM 12315 C CA . THR G 1 193 ? -66.286 -136.175 104.100 1.00 8.89 185 THR G CA 1
ATOM 12316 C C . THR G 1 193 ? -66.329 -135.851 102.616 1.00 8.97 185 THR G C 1
ATOM 12317 O O . THR G 1 193 ? -65.312 -135.518 102.032 1.00 8.94 185 THR G O 1
ATOM 12321 N N . ILE G 1 194 ? -67.515 -135.928 102.023 1.00 8.96 186 ILE G N 1
ATOM 12322 C CA . ILE G 1 194 ? -67.801 -135.457 100.663 1.00 8.96 186 ILE G CA 1
ATOM 12323 C C . ILE G 1 194 ? -68.630 -134.188 100.776 1.00 8.92 186 ILE G C 1
ATOM 12324 O O . ILE G 1 194 ? -69.606 -134.150 101.547 1.00 9.25 186 ILE G O 1
ATOM 12329 N N . ALA G 1 195 ? -68.273 -133.145 100.025 1.00 8.67 187 ALA G N 1
ATOM 12330 C CA . ALA G 1 195 ? -69.029 -131.928 100.020 1.00 8.64 187 ALA G CA 1
ATOM 12331 C C . ALA G 1 195 ? -69.655 -131.803 98.615 1.00 8.84 187 ALA G C 1
ATOM 12332 O O . ALA G 1 195 ? -69.016 -131.235 97.698 1.00 8.96 187 ALA G O 1
ATOM 12334 N N . PRO G 1 196 ? -70.897 -132.280 98.415 1.00 9.17 188 PRO G N 1
ATOM 12335 C CA . PRO G 1 196 ? -71.488 -132.196 97.085 1.00 9.40 188 PRO G CA 1
ATOM 12336 C C . PRO G 1 196 ? -71.894 -130.768 96.705 1.00 9.62 188 PRO G C 1
ATOM 12337 O O . PRO G 1 196 ? -72.190 -129.932 97.572 1.00 9.23 188 PRO G O 1
ATOM 12341 N N . GLY G 1 197 ? -71.947 -130.520 95.409 1.00 10.20 189 GLY G N 1
ATOM 12342 C CA . GLY G 1 197 ? -72.446 -129.280 94.870 1.00 11.10 189 GLY G CA 1
ATOM 12343 C C . GLY G 1 197 ? -73.954 -129.314 94.730 1.00 11.86 189 GLY G C 1
ATOM 12344 O O . GLY G 1 197 ? -74.670 -129.057 95.731 1.00 13.43 189 GLY G O 1
ATOM 12345 N N . ILE G 1 198 ? -74.455 -129.571 93.527 1.00 12.06 190 ILE G N 1
ATOM 12346 C CA A ILE G 1 198 ? -75.909 -129.624 93.324 0.50 12.43 190 ILE G CA 1
ATOM 12347 C CA B ILE G 1 198 ? -75.896 -129.574 93.266 0.50 12.40 190 ILE G CA 1
ATOM 12348 C C . ILE G 1 198 ? -76.254 -130.894 92.578 1.00 12.44 190 ILE G C 1
ATOM 12349 O O . ILE G 1 198 ? -75.786 -131.128 91.480 1.00 12.40 190 ILE G O 1
ATOM 12358 N N . PHE G 1 199 ? -77.079 -131.716 93.237 1.00 12.34 191 PHE G N 1
ATOM 12359 C CA . PHE G 1 199 ? -77.411 -133.066 92.793 1.00 12.66 191 PHE G CA 1
ATOM 12360 C C . PHE G 1 199 ? -78.911 -133.213 92.650 1.00 13.58 191 PHE G C 1
ATOM 12361 O O . PHE G 1 199 ? -79.696 -132.664 93.421 1.00 13.28 191 PHE G O 1
ATOM 12369 N N . GLU G 1 200 ? -79.285 -133.987 91.640 1.00 14.94 192 GLU G N 1
ATOM 12370 C CA . GLU G 1 200 ? -80.699 -134.228 91.332 1.00 16.68 192 GLU G CA 1
ATOM 12371 C C . GLU G 1 200 ? -81.247 -135.264 92.271 1.00 16.32 192 GLU G C 1
ATOM 12372 O O . GLU G 1 200 ? -81.090 -136.467 92.026 1.00 17.47 192 GLU G O 1
ATOM 12378 N N . THR G 1 201 ? -81.898 -134.778 93.327 1.00 15.71 193 THR G N 1
ATOM 12379 C CA . THR G 1 201 ? -82.583 -135.585 94.318 1.00 15.66 193 THR G CA 1
ATOM 12380 C C . THR G 1 201 ? -83.873 -134.877 94.792 1.00 16.26 193 THR G C 1
ATOM 12381 O O . THR G 1 201 ? -84.102 -133.669 94.562 1.00 15.83 193 THR G O 1
ATOM 12385 N N . PRO G 1 202 ? -84.697 -135.589 95.557 1.00 17.16 194 PRO G N 1
ATOM 12386 C CA . PRO G 1 202 ? -85.840 -134.917 96.193 1.00 18.06 194 PRO G CA 1
ATOM 12387 C C . PRO G 1 202 ? -85.556 -133.741 97.133 1.00 18.32 194 PRO G C 1
ATOM 12388 O O . PRO G 1 202 ? -86.486 -132.990 97.447 1.00 18.68 194 PRO G O 1
ATOM 12392 N N . MET G 1 203 ? -84.303 -133.509 97.534 1.00 18.44 195 MET G N 1
ATOM 12393 C CA . MET G 1 203 ? -83.995 -132.249 98.275 1.00 19.27 195 MET G CA 1
ATOM 12394 C C . MET G 1 203 ? -84.323 -131.024 97.445 1.00 20.59 195 MET G C 1
ATOM 12395 O O . MET G 1 203 ? -84.563 -129.957 98.017 1.00 20.99 195 MET G O 1
ATOM 12400 N N . LEU G 1 204 ? -84.337 -131.159 96.105 1.00 22.25 196 LEU G N 1
ATOM 12401 C CA . LEU G 1 204 ? -84.701 -130.029 95.232 1.00 24.73 196 LEU G CA 1
ATOM 12402 C C . LEU G 1 204 ? -86.193 -129.952 94.907 1.00 27.43 196 LEU G C 1
ATOM 12403 O O . LEU G 1 204 ? -86.587 -129.166 94.039 1.00 29.29 196 LEU G O 1
ATOM 12408 N N . LEU G 1 205 ? -87.038 -130.742 95.580 1.00 30.38 197 LEU G N 1
ATOM 12409 C CA . LEU G 1 205 ? -88.503 -130.611 95.420 1.00 33.13 197 LEU G CA 1
ATOM 12410 C C . LEU G 1 205 ? -88.881 -129.171 95.798 1.00 35.45 197 LEU G C 1
ATOM 12411 O O . LEU G 1 205 ? -88.326 -128.605 96.740 1.00 37.70 197 LEU G O 1
ATOM 12413 N N . GLY G 1 206 ? -89.749 -128.542 95.025 1.00 39.21 198 GLY G N 1
ATOM 12414 C CA . GLY G 1 206 ? -90.078 -127.123 95.274 1.00 41.27 198 GLY G CA 1
ATOM 12415 C C . GLY G 1 206 ? -89.130 -126.131 94.611 1.00 42.95 198 GLY G C 1
ATOM 12416 O O . GLY G 1 206 ? -89.265 -124.916 94.814 1.00 44.55 198 GLY G O 1
ATOM 12417 N N . MET G 1 207 ? -88.160 -126.645 93.845 1.00 43.35 199 MET G N 1
ATOM 12418 C CA . MET G 1 207 ? -87.430 -125.862 92.851 1.00 43.52 199 MET G CA 1
ATOM 12419 C C . MET G 1 207 ? -88.031 -126.282 91.504 1.00 43.56 199 MET G C 1
ATOM 12420 O O . MET G 1 207 ? -87.904 -127.439 91.114 1.00 42.43 199 MET G O 1
ATOM 12425 N N . PRO G 1 208 ? -88.732 -125.358 90.802 1.00 45.45 200 PRO G N 1
ATOM 12426 C CA . PRO G 1 208 ? -89.341 -125.786 89.521 1.00 45.45 200 PRO G CA 1
ATOM 12427 C C . PRO G 1 208 ? -88.303 -126.237 88.489 1.00 44.43 200 PRO G C 1
ATOM 12428 O O . PRO G 1 208 ? -87.136 -125.846 88.573 1.00 44.04 200 PRO G O 1
ATOM 12432 N N . GLN G 1 209 ? -88.744 -127.047 87.529 1.00 44.62 201 GLN G N 1
ATOM 12433 C CA . GLN G 1 209 ? -87.841 -127.768 86.626 1.00 43.56 201 GLN G CA 1
ATOM 12434 C C . GLN G 1 209 ? -86.950 -126.843 85.787 1.00 43.54 201 GLN G C 1
ATOM 12435 O O . GLN G 1 209 ? -85.747 -127.123 85.613 1.00 41.22 201 GLN G O 1
ATOM 12441 N N . GLU G 1 210 ? -87.541 -125.756 85.279 1.00 43.08 202 GLU G N 1
ATOM 12442 C CA . GLU G 1 210 ? -86.806 -124.721 84.523 1.00 42.41 202 GLU G CA 1
ATOM 12443 C C . GLU G 1 210 ? -85.647 -124.149 85.353 1.00 40.67 202 GLU G C 1
ATOM 12444 O O . GLU G 1 210 ? -84.540 -123.952 84.831 1.00 39.29 202 GLU G O 1
ATOM 12446 N N . VAL G 1 211 ? -85.909 -123.920 86.643 1.00 38.61 203 VAL G N 1
ATOM 12447 C CA . VAL G 1 211 ? -84.910 -123.367 87.567 1.00 36.57 203 VAL G CA 1
ATOM 12448 C C . VAL G 1 211 ? -83.796 -124.382 87.860 1.00 33.94 203 VAL G C 1
ATOM 12449 O O . VAL G 1 211 ? -82.636 -124.004 87.933 1.00 30.88 203 VAL G O 1
ATOM 12453 N N . GLN G 1 212 ? -84.166 -125.655 88.036 1.00 32.35 204 GLN G N 1
ATOM 12454 C CA . GLN G 1 212 ? -83.173 -126.735 88.187 1.00 31.53 204 GLN G CA 1
ATOM 12455 C C . GLN G 1 212 ? -82.230 -126.795 86.969 1.00 30.99 204 GLN G C 1
ATOM 12456 O O . GLN G 1 212 ? -81.006 -126.844 87.129 1.00 28.88 204 GLN G O 1
ATOM 12462 N N . ASP G 1 213 ? -82.814 -126.751 85.767 1.00 30.50 205 ASP G N 1
ATOM 12463 C CA . ASP G 1 213 ? -82.046 -126.778 84.522 1.00 30.90 205 ASP G CA 1
ATOM 12464 C C . ASP G 1 213 ? -81.147 -125.571 84.409 1.00 29.74 205 ASP G C 1
ATOM 12465 O O . ASP G 1 213 ? -79.989 -125.684 83.994 1.00 28.56 205 ASP G O 1
ATOM 12470 N N . ALA G 1 214 ? -81.680 -124.410 84.783 1.00 29.64 206 ALA G N 1
ATOM 12471 C CA . ALA G 1 214 ? -80.902 -123.181 84.760 1.00 29.51 206 ALA G CA 1
ATOM 12472 C C . ALA G 1 214 ? -79.746 -123.261 85.739 1.00 28.75 206 ALA G C 1
ATOM 12473 O O . ALA G 1 214 ? -78.660 -122.755 85.456 1.00 28.24 206 ALA G O 1
ATOM 12475 N N . LEU G 1 215 ? -79.979 -123.898 86.887 1.00 28.42 207 LEU G N 1
ATOM 12476 C CA . LEU G 1 215 ? -78.918 -124.070 87.883 1.00 27.11 207 LEU G CA 1
ATOM 12477 C C . LEU G 1 215 ? -77.841 -125.033 87.373 1.00 24.87 207 LEU G C 1
ATOM 12478 O O . LEU G 1 215 ? -76.660 -124.729 87.429 1.00 23.19 207 LEU G O 1
ATOM 12483 N N . GLY G 1 216 ? -78.262 -126.174 86.833 1.00 23.62 208 GLY G N 1
ATOM 12484 C CA . GLY G 1 216 ? -77.354 -127.073 86.111 1.00 22.95 208 GLY G CA 1
ATOM 12485 C C . GLY G 1 216 ? -76.458 -126.391 85.095 1.00 22.73 208 GLY G C 1
ATOM 12486 O O . GLY G 1 216 ? -75.256 -126.658 85.020 1.00 21.79 208 GLY G O 1
ATOM 12487 N N . ALA G 1 217 ? -77.045 -125.474 84.335 1.00 22.43 209 ALA G N 1
ATOM 12488 C CA . ALA G 1 217 ? -76.328 -124.763 83.316 1.00 23.48 209 ALA G CA 1
ATOM 12489 C C . ALA G 1 217 ? -75.257 -123.827 83.888 1.00 23.42 209 ALA G C 1
ATOM 12490 O O . ALA G 1 217 ? -74.371 -123.430 83.154 1.00 23.97 209 ALA G O 1
ATOM 12492 N N . MET G 1 218 ? -75.324 -123.513 85.182 1.00 23.54 210 MET G N 1
ATOM 12493 C CA . MET G 1 218 ? -74.285 -122.688 85.859 1.00 24.27 210 MET G CA 1
ATOM 12494 C C . MET G 1 218 ? -73.072 -123.500 86.281 1.00 20.93 210 MET G C 1
ATOM 12495 O O . MET G 1 218 ? -72.086 -122.918 86.729 1.00 19.96 210 MET G O 1
ATOM 12500 N N . VAL G 1 219 ? -73.170 -124.835 86.242 1.00 17.57 211 VAL G N 1
ATOM 12501 C CA . VAL G 1 219 ? -72.070 -125.671 86.683 1.00 15.95 211 VAL G CA 1
ATOM 12502 C C . VAL G 1 219 ? -71.025 -125.705 85.568 1.00 15.21 211 VAL G C 1
ATOM 12503 O O . VAL G 1 219 ? -71.363 -126.084 84.422 1.00 15.50 211 VAL G O 1
ATOM 12507 N N . PRO G 1 220 ? -69.755 -125.340 85.854 1.00 14.36 212 PRO G N 1
ATOM 12508 C CA . PRO G 1 220 ? -68.823 -125.252 84.718 1.00 14.55 212 PRO G CA 1
ATOM 12509 C C . PRO G 1 220 ? -68.692 -126.524 83.871 1.00 14.68 212 PRO G C 1
ATOM 12510 O O . PRO G 1 220 ? -68.818 -126.475 82.640 1.00 15.20 212 PRO G O 1
ATOM 12514 N N . PHE G 1 221 ? -68.398 -127.645 84.488 1.00 14.20 213 PHE G N 1
ATOM 12515 C CA . PHE G 1 221 ? -68.470 -128.936 83.774 1.00 14.76 213 PHE G CA 1
ATOM 12516 C C . PHE G 1 221 ? -68.597 -130.088 84.733 1.00 13.64 213 PHE G C 1
ATOM 12517 O O . PHE G 1 221 ? -67.793 -130.205 85.639 1.00 12.84 213 PHE G O 1
ATOM 12525 N N . PRO G 1 222 ? -69.582 -130.968 84.549 1.00 13.71 214 PRO G N 1
ATOM 12526 C CA . PRO G 1 222 ? -70.547 -131.002 83.442 1.00 13.85 214 PRO G CA 1
ATOM 12527 C C . PRO G 1 222 ? -71.679 -130.021 83.733 1.00 13.88 214 PRO G C 1
ATOM 12528 O O . PRO G 1 222 ? -71.997 -129.788 84.893 1.00 13.01 214 PRO G O 1
ATOM 12532 N N . PRO G 1 223 ? -72.278 -129.421 82.703 1.00 14.39 215 PRO G N 1
ATOM 12533 C CA . PRO G 1 223 ? -73.291 -128.398 82.904 1.00 14.62 215 PRO G CA 1
ATOM 12534 C C . PRO G 1 223 ? -74.659 -128.997 83.192 1.00 14.90 215 PRO G C 1
ATOM 12535 O O . PRO G 1 223 ? -75.612 -128.815 82.432 1.00 15.47 215 PRO G O 1
ATOM 12539 N N . ARG G 1 224 ? -74.727 -129.687 84.317 1.00 14.49 216 ARG G N 1
ATOM 12540 C CA . ARG G 1 224 ? -75.956 -130.354 84.757 1.00 14.82 216 ARG G CA 1
ATOM 12541 C C . ARG G 1 224 ? -75.875 -130.623 86.252 1.00 14.35 216 ARG G C 1
ATOM 12542 O O . ARG G 1 224 ? -74.795 -130.546 86.860 1.00 13.88 216 ARG G O 1
ATOM 12550 N N . LEU G 1 225 ? -77.014 -130.999 86.821 1.00 14.43 217 LEU G N 1
ATOM 12551 C CA . LEU G 1 225 ? -77.035 -131.509 88.182 1.00 14.21 217 LEU G CA 1
ATOM 12552 C C . LEU G 1 225 ? -76.292 -132.857 88.267 1.00 13.52 217 LEU G C 1
ATOM 12553 O O . LEU G 1 225 ? -76.297 -133.672 87.321 1.00 13.67 217 LEU G O 1
ATOM 12558 N N . GLY G 1 226 ? -75.698 -133.123 89.430 1.00 12.78 218 GLY G N 1
ATOM 12559 C CA . GLY G 1 226 ? -75.014 -134.392 89.634 1.00 12.99 218 GLY G CA 1
ATOM 12560 C C . GLY G 1 226 ? -76.011 -135.527 89.799 1.00 13.41 218 GLY G C 1
ATOM 12561 O O . GLY G 1 226 ? -77.140 -135.293 90.214 1.00 13.27 218 GLY G O 1
ATOM 12562 N N . LYS G 1 227 ? -75.620 -136.739 89.419 1.00 13.95 219 LYS G N 1
ATOM 12563 C CA . LYS G 1 227 ? -76.501 -137.898 89.583 1.00 14.62 219 LYS G CA 1
ATOM 12564 C C . LYS G 1 227 ? -76.144 -138.539 90.889 1.00 13.53 219 LYS G C 1
ATOM 12565 O O . LYS G 1 227 ? -74.977 -138.626 91.246 1.00 13.08 219 LYS G O 1
ATOM 12571 N N . PRO G 1 228 ? -77.121 -139.107 91.582 1.00 13.16 220 PRO G N 1
ATOM 12572 C CA . PRO G 1 228 ? -76.740 -139.849 92.795 1.00 12.73 220 PRO G CA 1
ATOM 12573 C C . PRO G 1 228 ? -75.647 -140.933 92.634 1.00 12.51 220 PRO G C 1
ATOM 12574 O O . PRO G 1 228 ? -74.824 -141.122 93.556 1.00 12.25 220 PRO G O 1
ATOM 12578 N N . ALA G 1 229 ? -75.587 -141.613 91.489 1.00 12.64 221 ALA G N 1
ATOM 12579 C CA . ALA G 1 229 ? -74.551 -142.587 91.252 1.00 12.96 221 ALA G CA 1
ATOM 12580 C C . ALA G 1 229 ? -73.120 -142.031 91.296 1.00 12.66 221 ALA G C 1
ATOM 12581 O O . ALA G 1 229 ? -72.189 -142.760 91.611 1.00 12.80 221 ALA G O 1
ATOM 12583 N N . GLU G 1 230 ? -72.953 -140.758 90.925 1.00 12.62 222 GLU G N 1
ATOM 12584 C CA . GLU G 1 230 ? -71.633 -140.079 90.949 1.00 12.50 222 GLU G CA 1
ATOM 12585 C C . GLU G 1 230 ? -71.156 -139.793 92.349 1.00 11.58 222 GLU G C 1
ATOM 12586 O O . GLU G 1 230 ? -69.949 -139.855 92.651 1.00 11.27 222 GLU G O 1
ATOM 12592 N N . TYR G 1 231 ? -72.107 -139.459 93.226 1.00 11.37 223 TYR G N 1
ATOM 12593 C CA . TYR G 1 231 ? -71.811 -139.411 94.644 1.00 11.05 223 TYR G CA 1
ATOM 12594 C C . TYR G 1 231 ? -71.367 -140.802 95.125 1.00 11.12 223 TYR G C 1
ATOM 12595 O O . TYR G 1 231 ? -70.347 -140.953 95.824 1.00 10.61 223 TYR G O 1
ATOM 12604 N N . ALA G 1 232 ? -72.191 -141.825 94.827 1.00 11.44 224 ALA G N 1
ATOM 12605 C CA . ALA G 1 232 ? -71.910 -143.170 95.263 1.00 11.72 224 ALA G CA 1
ATOM 12606 C C . ALA G 1 232 ? -70.526 -143.663 94.796 1.00 12.01 224 ALA G C 1
ATOM 12607 O O . ALA G 1 232 ? -69.814 -144.347 95.532 1.00 11.44 224 ALA G O 1
ATOM 12609 N N . MET G 1 233 ? -70.176 -143.313 93.561 1.00 12.93 225 MET G N 1
ATOM 12610 C CA . MET G 1 233 ? -68.849 -143.642 93.007 1.00 13.99 225 MET G CA 1
ATOM 12611 C C . MET G 1 233 ? -67.715 -143.157 93.878 1.00 12.58 225 MET G C 1
ATOM 12612 O O . MET G 1 233 ? -66.727 -143.850 94.101 1.00 12.23 225 MET G O 1
ATOM 12617 N N . LEU G 1 234 ? -67.846 -141.934 94.402 1.00 12.00 226 LEU G N 1
ATOM 12618 C CA . LEU G 1 234 ? -66.815 -141.395 95.248 1.00 11.35 226 LEU G CA 1
ATOM 12619 C C . LEU G 1 234 ? -66.811 -142.018 96.624 1.00 11.09 226 LEU G C 1
ATOM 12620 O O . LEU G 1 234 ? -65.754 -142.289 97.147 1.00 10.93 226 LEU G O 1
ATOM 12625 N N . VAL G 1 235 ? -68.000 -142.352 97.152 1.00 10.88 227 VAL G N 1
ATOM 12626 C CA . VAL G 1 235 ? -68.070 -143.165 98.382 1.00 11.07 227 VAL G CA 1
ATOM 12627 C C . VAL G 1 235 ? -67.265 -144.455 98.229 1.00 11.45 227 VAL G C 1
ATOM 12628 O O . VAL G 1 235 ? -66.440 -144.813 99.077 1.00 11.17 227 VAL G O 1
ATOM 12632 N N . ARG G 1 236 ? -67.477 -145.161 97.111 1.00 11.97 228 ARG G N 1
ATOM 12633 C CA . ARG G 1 236 ? -66.787 -146.397 96.872 1.00 13.02 228 ARG G CA 1
ATOM 12634 C C . ARG G 1 236 ? -65.274 -146.215 96.824 1.00 12.42 228 ARG G C 1
ATOM 12635 O O . ARG G 1 236 ? -64.525 -146.994 97.389 1.00 12.05 228 ARG G O 1
ATOM 12643 N N . GLN G 1 237 ? -64.818 -145.157 96.177 1.00 12.18 229 GLN G N 1
ATOM 12644 C CA . GLN G 1 237 ? -63.385 -144.881 96.125 1.00 12.38 229 GLN G CA 1
ATOM 12645 C C . GLN G 1 237 ? -62.827 -144.649 97.506 1.00 11.99 229 GLN G C 1
ATOM 12646 O O . GLN G 1 237 ? -61.761 -145.137 97.846 1.00 12.07 229 GLN G O 1
ATOM 12652 N N . ILE G 1 238 ? -63.579 -143.930 98.340 1.00 11.50 230 ILE G N 1
ATOM 12653 C CA . ILE G 1 238 ? -63.116 -143.709 99.661 1.00 11.49 230 ILE G CA 1
ATOM 12654 C C . ILE G 1 238 ? -62.964 -145.033 100.415 1.00 11.88 230 ILE G C 1
ATOM 12655 O O . ILE G 1 238 ? -61.970 -145.286 101.097 1.00 11.52 230 ILE G O 1
ATOM 12660 N N . PHE G 1 239 ? -63.946 -145.905 100.271 1.00 12.53 231 PHE G N 1
ATOM 12661 C CA . PHE G 1 239 ? -63.856 -147.219 100.922 1.00 13.28 231 PHE G CA 1
ATOM 12662 C C . PHE G 1 239 ? -62.650 -148.000 100.411 1.00 13.73 231 PHE G C 1
ATOM 12663 O O . PHE G 1 239 ? -61.978 -148.676 101.183 1.00 14.10 231 PHE G O 1
ATOM 12671 N N . GLU G 1 240 ? -62.391 -147.903 99.127 1.00 14.19 232 GLU G N 1
ATOM 12672 C CA . GLU G 1 240 ? -61.369 -148.704 98.483 1.00 15.23 232 GLU G CA 1
ATOM 12673 C C . GLU G 1 240 ? -59.944 -148.179 98.520 1.00 14.94 232 GLU G C 1
ATOM 12674 O O . GLU G 1 240 ? -59.036 -148.905 98.110 1.00 15.85 232 GLU G O 1
ATOM 12680 N N . ASN G 1 241 ? -59.745 -146.925 98.913 1.00 13.64 233 ASN G N 1
ATOM 12681 C CA . ASN G 1 241 ? -58.428 -146.332 98.913 1.00 13.28 233 ASN G CA 1
ATOM 12682 C C . ASN G 1 241 ? -57.925 -146.148 100.338 1.00 13.37 233 ASN G C 1
ATOM 12683 O O . ASN G 1 241 ? -58.390 -145.240 101.025 1.00 12.87 233 ASN G O 1
ATOM 12688 N N . PRO G 1 242 ? -56.997 -147.016 100.790 1.00 14.00 234 PRO G N 1
ATOM 12689 C CA . PRO G 1 242 ? -56.493 -146.937 102.155 1.00 14.21 234 PRO G CA 1
ATOM 12690 C C . PRO G 1 242 ? -55.877 -145.628 102.542 1.00 13.92 234 PRO G C 1
ATOM 12691 O O . PRO G 1 242 ? -55.821 -145.361 103.748 1.00 14.45 234 PRO G O 1
ATOM 12695 N N . MET G 1 243 ? -55.446 -144.801 101.584 1.00 13.42 235 MET G N 1
ATOM 12696 C CA . MET G 1 243 ? -54.772 -143.536 101.927 1.00 13.30 235 MET G CA 1
ATOM 12697 C C . MET G 1 243 ? -55.695 -142.327 102.121 1.00 12.29 235 MET G C 1
ATOM 12698 O O . MET G 1 243 ? -55.202 -141.269 102.508 1.00 12.25 235 MET G O 1
ATOM 12703 N N . LEU G 1 244 ? -56.989 -142.437 101.799 1.00 11.48 236 LEU G N 1
ATOM 12704 C CA . LEU G 1 244 ? -57.939 -141.336 101.991 1.00 10.81 236 LEU G CA 1
ATOM 12705 C C . LEU G 1 244 ? -58.422 -141.262 103.424 1.00 10.51 236 LEU G C 1
ATOM 12706 O O . LEU G 1 244 ? -59.204 -142.101 103.892 1.00 10.54 236 LEU G O 1
ATOM 12711 N N . ASN G 1 245 ? -57.951 -140.238 104.126 1.00 10.14 237 ASN G N 1
ATOM 12712 C CA . ASN G 1 245 ? -58.327 -140.058 105.516 1.00 9.94 237 ASN G CA 1
ATOM 12713 C C . ASN G 1 245 ? -58.254 -138.593 105.895 1.00 9.75 237 ASN G C 1
ATOM 12714 O O . ASN G 1 245 ? -57.360 -137.876 105.458 1.00 9.69 237 ASN G O 1
ATOM 12719 N N . GLY G 1 246 ? -59.198 -138.168 106.723 1.00 9.54 238 GLY G N 1
ATOM 12720 C CA . GLY G 1 246 ? -59.162 -136.856 107.325 1.00 9.41 238 GLY G CA 1
ATOM 12721 C C . GLY G 1 246 ? -59.338 -135.675 106.379 1.00 9.30 238 GLY G C 1
ATOM 12722 O O . GLY G 1 246 ? -58.917 -134.571 106.729 1.00 9.41 238 GLY G O 1
ATOM 12723 N N . GLU G 1 247 ? -60.032 -135.901 105.265 1.00 9.12 239 GLU G N 1
ATOM 12724 C CA . GLU G 1 247 ? -60.135 -134.951 104.183 1.00 9.16 239 GLU G CA 1
ATOM 12725 C C . GLU G 1 247 ? -61.599 -134.733 103.790 1.00 8.93 239 GLU G C 1
ATOM 12726 O O . GLU G 1 247 ? -62.474 -135.616 103.977 1.00 9.03 239 GLU G O 1
ATOM 12732 N N . VAL G 1 248 ? -61.852 -133.588 103.216 1.00 8.90 240 VAL G N 1
ATOM 12733 C CA . VAL G 1 248 ? -63.140 -133.173 102.645 1.00 8.90 240 VAL G CA 1
ATOM 12734 C C . VAL G 1 248 ? -62.947 -133.003 101.132 1.00 8.99 240 VAL G C 1
ATOM 12735 O O . VAL G 1 248 ? -62.026 -132.307 100.719 1.00 9.67 240 VAL G O 1
ATOM 12739 N N . ILE G 1 249 ? -63.781 -133.663 100.343 1.00 8.89 241 ILE G N 1
ATOM 12740 C CA . ILE G 1 249 ? -63.678 -133.600 98.882 1.00 8.69 241 ILE G CA 1
ATOM 12741 C C . ILE G 1 249 ? -64.898 -132.914 98.317 1.00 8.72 241 ILE G C 1
ATOM 12742 O O . ILE G 1 249 ? -66.037 -133.387 98.470 1.00 8.80 241 ILE G O 1
ATOM 12747 N N . ARG G 1 250 ? -64.682 -131.844 97.571 1.00 8.70 242 ARG G N 1
ATOM 12748 C CA . ARG G 1 250 ? -65.779 -131.181 96.829 1.00 8.76 242 ARG G CA 1
ATOM 12749 C C . ARG G 1 250 ? -66.122 -131.986 95.596 1.00 8.98 242 ARG G C 1
ATOM 12750 O O . ARG G 1 250 ? -65.213 -132.393 94.857 1.00 8.89 242 ARG G O 1
ATOM 12758 N N . LEU G 1 251 ? -67.412 -132.301 95.423 1.00 8.92 243 LEU G N 1
ATOM 12759 C CA . LEU G 1 251 ? -67.875 -133.093 94.273 1.00 9.04 243 LEU G CA 1
ATOM 12760 C C . LEU G 1 251 ? -68.934 -132.240 93.586 1.00 9.15 243 LEU G C 1
ATOM 12761 O O . LEU G 1 251 ? -70.098 -132.265 93.966 1.00 9.16 243 LEU G O 1
ATOM 12766 N N . ASP G 1 252 ? -68.494 -131.349 92.691 1.00 9.19 244 ASP G N 1
ATOM 12767 C CA . ASP G 1 252 ? -69.356 -130.217 92.330 1.00 9.16 244 ASP G CA 1
ATOM 12768 C C . ASP G 1 252 ? -69.222 -129.626 90.941 1.00 9.20 244 ASP G C 1
ATOM 12769 O O . ASP G 1 252 ? -69.738 -128.542 90.687 1.00 9.15 244 ASP G O 1
ATOM 12774 N N . GLY G 1 253 ? -68.567 -130.323 90.019 1.00 9.33 245 GLY G N 1
ATOM 12775 C CA . GLY G 1 253 ? -68.403 -129.792 88.682 1.00 9.63 245 GLY G CA 1
ATOM 12776 C C . GLY G 1 253 ? -67.675 -128.456 88.592 1.00 9.66 245 GLY G C 1
ATOM 12777 O O . GLY G 1 253 ? -67.871 -127.734 87.622 1.00 9.87 245 GLY G O 1
ATOM 12778 N N . ALA G 1 254 ? -66.878 -128.124 89.621 1.00 9.44 246 ALA G N 1
ATOM 12779 C CA . ALA G 1 254 ? -66.154 -126.855 89.765 1.00 9.45 246 ALA G CA 1
ATOM 12780 C C . ALA G 1 254 ? -67.036 -125.634 90.012 1.00 9.70 246 ALA G C 1
ATOM 12781 O O . ALA G 1 254 ? -66.524 -124.531 89.926 1.00 9.58 246 ALA G O 1
ATOM 12783 N N . ILE G 1 255 ? -68.297 -125.793 90.384 1.00 9.91 247 ILE G N 1
ATOM 12784 C CA . ILE G 1 255 ? -69.112 -124.621 90.707 1.00 10.32 247 ILE G CA 1
ATOM 12785 C C . ILE G 1 255 ? -68.610 -123.954 91.972 1.00 10.11 247 ILE G C 1
ATOM 12786 O O . ILE G 1 255 ? -68.044 -124.618 92.863 1.00 9.88 247 ILE G O 1
ATOM 12791 N N . ARG G 1 256 ? -68.789 -122.640 92.031 1.00 10.42 248 ARG G N 1
ATOM 12792 C CA . ARG G 1 256 ? -68.705 -121.894 93.313 1.00 10.43 248 ARG G CA 1
ATOM 12793 C C . ARG G 1 256 ? -69.983 -121.122 93.466 1.00 11.34 248 ARG G C 1
ATOM 12794 O O . ARG G 1 256 ? -70.355 -120.321 92.610 1.00 11.91 248 ARG G O 1
ATOM 12802 N N . MET G 1 257 ? -70.698 -121.359 94.564 1.00 12.00 249 MET G N 1
ATOM 12803 C CA . MET G 1 257 ? -72.044 -120.808 94.689 1.00 13.34 249 MET G CA 1
ATOM 12804 C C . MET G 1 257 ? -71.983 -119.300 94.985 1.00 14.19 249 MET G C 1
ATOM 12805 O O . MET G 1 257 ? -71.237 -118.866 95.877 1.00 14.30 249 MET G O 1
ATOM 12810 N N . GLN G 1 258 ? -72.783 -118.536 94.245 1.00 15.07 250 GLN G N 1
ATOM 12811 C CA . GLN G 1 258 ? -72.895 -117.107 94.370 1.00 16.28 250 GLN G CA 1
ATOM 12812 C C . GLN G 1 258 ? -73.908 -116.755 95.478 1.00 15.51 250 GLN G C 1
ATOM 12813 O O . GLN G 1 258 ? -74.627 -117.614 95.935 1.00 14.46 250 GLN G O 1
ATOM 12819 N N . PRO G 1 259 ? -73.937 -115.503 95.906 1.00 15.38 251 PRO G N 1
ATOM 12820 C CA . PRO G 1 259 ? -74.892 -115.114 96.977 1.00 15.67 251 PRO G CA 1
ATOM 12821 C C . PRO G 1 259 ? -76.332 -115.507 96.664 1.00 16.75 251 PRO G C 1
ATOM 12822 O O . PRO G 1 259 ? -77.028 -116.044 97.526 1.00 16.09 251 PRO G O 1
ATOM 12826 N N . LYS G 1 260 ? -76.745 -115.331 95.403 1.00 18.01 252 LYS G N 1
ATOM 12827 C CA . LYS G 1 260 ? -78.042 -115.773 94.925 1.00 20.13 252 LYS G CA 1
ATOM 12828 C C . LYS G 1 260 ? -77.779 -116.672 93.699 1.00 21.85 252 LYS G C 1
ATOM 12829 O O . LYS G 1 260 ? -78.736 -117.283 93.224 1.00 26.54 252 LYS G O 1
ATOM 12831 N N . HIS H 1 6 ? -44.254 -101.488 124.588 1.00 46.52 -2 HIS H N 1
ATOM 12832 C CA . HIS H 1 6 ? -44.183 -102.918 125.009 1.00 46.18 -2 HIS H CA 1
ATOM 12833 C C . HIS H 1 6 ? -45.375 -103.792 124.545 1.00 45.65 -2 HIS H C 1
ATOM 12834 O O . HIS H 1 6 ? -45.310 -105.011 124.700 1.00 46.94 -2 HIS H O 1
ATOM 12836 N N . HIS H 1 7 ? -46.439 -103.194 123.986 1.00 43.22 -1 HIS H N 1
ATOM 12837 C CA . HIS H 1 7 ? -47.572 -103.954 123.405 1.00 41.92 -1 HIS H CA 1
ATOM 12838 C C . HIS H 1 7 ? -47.308 -104.316 121.948 1.00 38.45 -1 HIS H C 1
ATOM 12839 O O . HIS H 1 7 ? -47.790 -105.350 121.475 1.00 35.98 -1 HIS H O 1
ATOM 12846 N N . HIS H 1 8 ? -46.580 -103.463 121.229 1.00 35.95 0 HIS H N 1
ATOM 12847 C CA . HIS H 1 8 ? -46.343 -103.715 119.805 1.00 35.57 0 HIS H CA 1
ATOM 12848 C C . HIS H 1 8 ? -45.164 -102.971 119.205 1.00 32.78 0 HIS H C 1
ATOM 12849 O O . HIS H 1 8 ? -44.671 -101.993 119.764 1.00 31.71 0 HIS H O 1
ATOM 12856 N N . MET H 1 9 ? -44.726 -103.465 118.050 1.00 29.68 1 MET H N 1
ATOM 12857 C CA . MET H 1 9 ? -43.523 -102.955 117.389 1.00 29.27 1 MET H CA 1
ATOM 12858 C C . MET H 1 9 ? -43.833 -101.535 116.963 1.00 29.10 1 MET H C 1
ATOM 12859 O O . MET H 1 9 ? -44.971 -101.279 116.545 1.00 28.92 1 MET H O 1
ATOM 12864 N N . GLU H 1 10 ? -42.831 -100.643 117.101 1.00 28.12 2 GLU H N 1
ATOM 12865 C CA . GLU H 1 10 ? -42.941 -99.224 116.767 1.00 28.22 2 GLU H CA 1
ATOM 12866 C C . GLU H 1 10 ? -42.713 -99.015 115.284 1.00 26.28 2 GLU H C 1
ATOM 12867 O O . GLU H 1 10 ? -41.685 -99.454 114.762 1.00 26.83 2 GLU H O 1
ATOM 12869 N N . ILE H 1 11 ? -43.661 -98.347 114.627 1.00 24.20 3 ILE H N 1
ATOM 12870 C CA . ILE H 1 11 ? -43.430 -97.827 113.276 1.00 23.57 3 ILE H CA 1
ATOM 12871 C C . ILE H 1 11 ? -42.535 -96.618 113.304 1.00 22.96 3 ILE H C 1
ATOM 12872 O O . ILE H 1 11 ? -41.661 -96.495 112.474 1.00 21.96 3 ILE H O 1
ATOM 12877 N N . ARG H 1 12 ? -42.744 -95.707 114.266 1.00 22.87 4 ARG H N 1
ATOM 12878 C CA . ARG H 1 12 ? -42.019 -94.438 114.244 1.00 24.33 4 ARG H CA 1
ATOM 12879 C C . ARG H 1 12 ? -40.501 -94.618 114.288 1.00 24.46 4 ARG H C 1
ATOM 12880 O O . ARG H 1 12 ? -39.999 -95.396 115.097 1.00 24.89 4 ARG H O 1
ATOM 12888 N N . ASP H 1 13 ? -39.817 -93.906 113.389 1.00 24.66 5 ASP H N 1
ATOM 12889 C CA . ASP H 1 13 ? -38.384 -93.897 113.229 1.00 25.53 5 ASP H CA 1
ATOM 12890 C C . ASP H 1 13 ? -37.743 -95.188 112.739 1.00 24.51 5 ASP H C 1
ATOM 12891 O O . ASP H 1 13 ? -36.525 -95.184 112.533 1.00 26.41 5 ASP H O 1
ATOM 12896 N N . ASN H 1 14 ? -38.514 -96.244 112.459 1.00 22.43 6 ASN H N 1
ATOM 12897 C CA . ASN H 1 14 ? -37.972 -97.461 111.863 1.00 21.14 6 ASN H CA 1
ATOM 12898 C C . ASN H 1 14 ? -38.169 -97.457 110.366 1.00 19.16 6 ASN H C 1
ATOM 12899 O O . ASN H 1 14 ? -38.944 -96.660 109.847 1.00 18.26 6 ASN H O 1
ATOM 12904 N N . VAL H 1 15 ? -37.472 -98.367 109.686 1.00 17.63 7 VAL H N 1
ATOM 12905 C CA . VAL H 1 15 ? -37.455 -98.379 108.228 1.00 16.64 7 VAL H CA 1
ATOM 12906 C C . VAL H 1 15 ? -38.317 -99.489 107.647 1.00 15.52 7 VAL H C 1
ATOM 12907 O O . VAL H 1 15 ? -38.277 -100.627 108.129 1.00 15.17 7 VAL H O 1
ATOM 12911 N N . PHE H 1 16 ? -39.100 -99.126 106.614 1.00 14.79 8 PHE H N 1
ATOM 12912 C CA . PHE H 1 16 ? -39.984 -100.053 105.896 1.00 14.35 8 PHE H CA 1
ATOM 12913 C C . PHE H 1 16 ? -39.658 -100.035 104.433 1.00 13.81 8 PHE H C 1
ATOM 12914 O O . PHE H 1 16 ? -39.662 -98.977 103.818 1.00 14.17 8 PHE H O 1
ATOM 12922 N N . LEU H 1 17 ? -39.369 -101.225 103.888 1.00 13.37 9 LEU H N 1
ATOM 12923 C CA . LEU H 1 17 ? -39.018 -101.426 102.474 1.00 13.32 9 LEU H CA 1
ATOM 12924 C C . LEU H 1 17 ? -40.271 -101.886 101.791 1.00 12.84 9 LEU H C 1
ATOM 12925 O O . LEU H 1 17 ? -40.879 -102.870 102.215 1.00 12.54 9 LEU H O 1
ATOM 12930 N N . ILE H 1 18 ? -40.708 -101.117 100.793 1.00 12.82 10 ILE H N 1
ATOM 12931 C CA . ILE H 1 18 ? -41.965 -101.377 100.119 1.00 12.60 10 ILE H CA 1
ATOM 12932 C C . ILE H 1 18 ? -41.692 -101.562 98.623 1.00 12.37 10 ILE H C 1
ATOM 12933 O O . ILE H 1 18 ? -41.342 -100.595 97.933 1.00 12.67 10 ILE H O 1
ATOM 12938 N N . THR H 1 19 ? -41.928 -102.767 98.126 1.00 11.70 11 THR H N 1
ATOM 12939 C CA . THR H 1 19 ? -41.798 -103.056 96.707 1.00 11.58 11 THR H CA 1
ATOM 12940 C C . THR H 1 19 ? -43.095 -102.660 96.036 1.00 11.62 11 THR H C 1
ATOM 12941 O O . THR H 1 19 ? -44.165 -102.712 96.624 1.00 11.65 11 THR H O 1
ATOM 12945 N N . GLY H 1 20 ? -43.018 -102.284 94.770 1.00 11.72 12 GLY H N 1
ATOM 12946 C CA . GLY H 1 20 ? -44.143 -101.680 94.095 1.00 11.80 12 GLY H CA 1
ATOM 12947 C C . GLY H 1 20 ? -44.557 -100.357 94.755 1.00 12.06 12 GLY H C 1
ATOM 12948 O O . GLY H 1 20 ? -45.654 -99.891 94.550 1.00 12.15 12 GLY H O 1
ATOM 12949 N N . GLY H 1 21 ? -43.636 -99.702 95.444 1.00 12.33 13 GLY H N 1
ATOM 12950 C CA . GLY H 1 21 ? -43.984 -98.550 96.248 1.00 12.51 13 GLY H CA 1
ATOM 12951 C C . GLY H 1 21 ? -44.246 -97.248 95.498 1.00 12.85 13 GLY H C 1
ATOM 12952 O O . GLY H 1 21 ? -44.690 -96.276 96.110 1.00 13.12 13 GLY H O 1
ATOM 12953 N N . ALA H 1 22 ? -44.050 -97.246 94.175 1.00 12.91 14 ALA H N 1
ATOM 12954 C CA . ALA H 1 22 ? -44.320 -96.086 93.356 1.00 13.45 14 ALA H CA 1
ATOM 12955 C C . ALA H 1 22 ? -45.797 -95.887 93.044 1.00 13.49 14 ALA H C 1
ATOM 12956 O O . ALA H 1 22 ? -46.152 -94.809 92.548 1.00 14.41 14 ALA H O 1
ATOM 12958 N N . SER H 1 23 ? -46.669 -96.848 93.315 1.00 12.94 15 SER H N 1
ATOM 12959 C CA . SER H 1 23 ? -48.043 -96.750 92.799 1.00 12.89 15 SER H CA 1
ATOM 12960 C C . SER H 1 23 ? -48.979 -97.558 93.721 1.00 12.33 15 SER H C 1
ATOM 12961 O O . SER H 1 23 ? -48.527 -98.382 94.501 1.00 11.99 15 SER H O 1
ATOM 12964 N N . GLY H 1 24 ? -50.267 -97.278 93.592 1.00 12.27 16 GLY H N 1
ATOM 12965 C CA . GLY H 1 24 ? -51.331 -98.147 94.109 1.00 11.89 16 GLY H CA 1
ATOM 12966 C C . GLY H 1 24 ? -51.176 -98.526 95.584 1.00 11.54 16 GLY H C 1
ATOM 12967 O O . GLY H 1 24 ? -51.051 -97.676 96.497 1.00 11.62 16 GLY H O 1
ATOM 12968 N N . LEU H 1 25 ? -51.258 -99.833 95.840 1.00 11.08 17 LEU H N 1
ATOM 12969 C CA . LEU H 1 25 ? -51.206 -100.338 97.210 1.00 10.92 17 LEU H CA 1
ATOM 12970 C C . LEU H 1 25 ? -49.891 -100.062 97.909 1.00 11.01 17 LEU H C 1
ATOM 12971 O O . LEU H 1 25 ? -49.883 -99.684 99.081 1.00 11.06 17 LEU H O 1
ATOM 12976 N N . GLY H 1 26 ? -48.789 -100.180 97.178 1.00 11.00 18 GLY H N 1
ATOM 12977 C CA . GLY H 1 26 ? -47.478 -99.874 97.719 1.00 11.16 18 GLY H CA 1
ATOM 12978 C C . GLY H 1 26 ? -47.352 -98.430 98.126 1.00 11.53 18 GLY H C 1
ATOM 12979 O O . GLY H 1 26 ? -46.854 -98.131 99.220 1.00 11.75 18 GLY H O 1
ATOM 12980 N N . ALA H 1 27 ? -47.845 -97.550 97.263 1.00 11.74 19 ALA H N 1
ATOM 12981 C CA . ALA H 1 27 ? -47.797 -96.100 97.526 1.00 12.23 19 ALA H CA 1
ATOM 12982 C C . ALA H 1 27 ? -48.670 -95.763 98.704 1.00 12.40 19 ALA H C 1
ATOM 12983 O O . ALA H 1 27 ? -48.262 -95.010 99.585 1.00 13.01 19 ALA H O 1
ATOM 12985 N N . GLY H 1 28 ? -49.874 -96.340 98.799 1.00 12.14 20 GLY H N 1
ATOM 12986 C CA . GLY H 1 28 ? -50.764 -96.036 99.928 1.00 12.13 20 GLY H CA 1
ATOM 12987 C C . GLY H 1 28 ? -50.164 -96.515 101.241 1.00 12.07 20 GLY H C 1
ATOM 12988 O O . GLY H 1 28 ? -50.256 -95.834 102.262 1.00 12.05 20 GLY H O 1
ATOM 12989 N N . THR H 1 29 ? -49.464 -97.652 101.187 1.00 11.84 21 THR H N 1
ATOM 12990 C CA . THR H 1 29 ? -48.796 -98.191 102.377 1.00 11.95 21 THR H CA 1
ATOM 12991 C C . THR H 1 29 ? -47.677 -97.233 102.852 1.00 12.52 21 THR H C 1
ATOM 12992 O O . THR H 1 29 ? -47.572 -96.908 104.033 1.00 12.43 21 THR H O 1
ATOM 12996 N N . ALA H 1 30 ? -46.870 -96.802 101.876 1.00 12.84 22 ALA H N 1
ATOM 12997 C CA . ALA H 1 30 ? -45.780 -95.876 102.117 1.00 13.92 22 ALA H CA 1
ATOM 12998 C C . ALA H 1 30 ? -46.323 -94.639 102.797 1.00 14.72 22 ALA H C 1
ATOM 12999 O O . ALA H 1 30 ? -45.728 -94.147 103.748 1.00 15.60 22 ALA H O 1
ATOM 13001 N N . ARG H 1 31 ? -47.418 -94.091 102.286 1.00 15.38 23 ARG H N 1
ATOM 13002 C CA . ARG H 1 31 ? -47.974 -92.880 102.829 1.00 16.30 23 ARG H CA 1
ATOM 13003 C C . ARG H 1 31 ? -48.381 -93.077 104.272 1.00 16.28 23 ARG H C 1
ATOM 13004 O O . ARG H 1 31 ? -48.063 -92.235 105.133 1.00 16.45 23 ARG H O 1
ATOM 13012 N N . LEU H 1 32 ? -49.065 -94.194 104.546 1.00 15.59 24 LEU H N 1
ATOM 13013 C CA . LEU H 1 32 ? -49.622 -94.418 105.868 1.00 16.20 24 LEU H CA 1
ATOM 13014 C C . LEU H 1 32 ? -48.488 -94.660 106.857 1.00 15.96 24 LEU H C 1
ATOM 13015 O O . LEU H 1 32 ? -48.535 -94.118 107.970 1.00 16.86 24 LEU H O 1
ATOM 13020 N N . LEU H 1 33 ? -47.484 -95.441 106.470 1.00 15.64 25 LEU H N 1
ATOM 13021 C CA . LEU H 1 33 ? -46.364 -95.735 107.366 1.00 15.94 25 LEU H CA 1
ATOM 13022 C C . LEU H 1 33 ? -45.54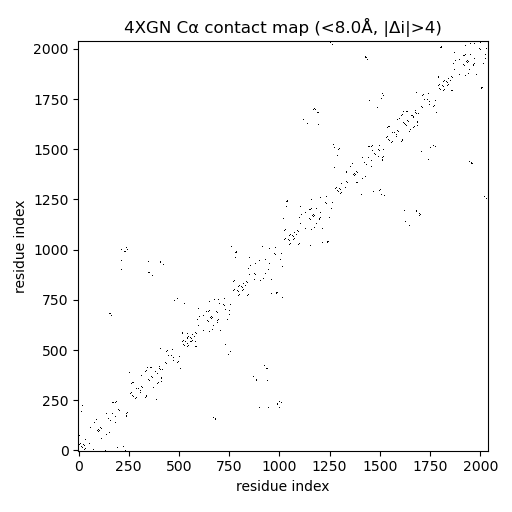9 -94.471 107.648 1.00 16.63 25 LEU H C 1
ATOM 13023 O O . LEU H 1 33 ? -45.096 -94.278 108.785 1.00 16.93 25 LEU H O 1
ATOM 13028 N N . THR H 1 34 ? -45.384 -93.617 106.637 1.00 16.92 26 THR H N 1
ATOM 13029 C CA . THR H 1 34 ? -44.722 -92.324 106.842 1.00 17.61 26 THR H CA 1
ATOM 13030 C C . THR H 1 34 ? -45.514 -91.418 107.790 1.00 19.14 26 THR H C 1
ATOM 13031 O O . THR H 1 34 ? -44.907 -90.712 108.614 1.00 19.59 26 THR H O 1
ATOM 13035 N N . GLU H 1 35 ? -46.836 -91.423 107.689 1.00 19.73 27 GLU H N 1
ATOM 13036 C CA . GLU H 1 35 ? -47.661 -90.530 108.533 1.00 20.62 27 GLU H CA 1
ATOM 13037 C C . GLU H 1 35 ? -47.591 -90.984 109.970 1.00 21.39 27 GLU H C 1
ATOM 13038 O O . GLU H 1 35 ? -47.690 -90.156 110.886 1.00 22.35 27 GLU H O 1
ATOM 13040 N N . ALA H 1 36 ? -47.379 -92.289 110.169 1.00 20.95 28 ALA H N 1
ATOM 13041 C CA . ALA H 1 36 ? -47.065 -92.884 111.465 1.00 21.29 28 ALA H CA 1
ATOM 13042 C C . ALA H 1 36 ? -45.600 -92.715 111.919 1.00 21.51 28 ALA H C 1
ATOM 13043 O O . ALA H 1 36 ? -45.226 -93.287 112.942 1.00 23.06 28 ALA H O 1
ATOM 13045 N N . GLY H 1 37 ? -44.794 -91.939 111.216 1.00 21.25 29 GLY H N 1
ATOM 13046 C CA . GLY H 1 37 ? -43.417 -91.746 111.603 1.00 21.14 29 GLY H CA 1
ATOM 13047 C C . GLY H 1 37 ? -42.354 -92.684 111.076 1.00 20.74 29 GLY H C 1
ATOM 13048 O O . GLY H 1 37 ? -41.178 -92.459 111.355 1.00 21.49 29 GLY H O 1
ATOM 13049 N N . GLY H 1 38 ? -42.739 -93.717 110.309 1.00 19.70 30 GLY H N 1
ATOM 13050 C CA . GLY H 1 38 ? -41.781 -94.617 109.684 1.00 19.00 30 GLY H CA 1
ATOM 13051 C C . GLY H 1 38 ? -41.021 -93.943 108.569 1.00 19.14 30 GLY H C 1
ATOM 13052 O O . GLY H 1 38 ? -41.452 -92.912 108.063 1.00 18.65 30 GLY H O 1
ATOM 13053 N N . LYS H 1 39 ? -39.885 -94.539 108.202 1.00 19.14 31 LYS H N 1
ATOM 13054 C CA . LYS H 1 39 ? -39.077 -94.068 107.085 1.00 19.48 31 LYS H CA 1
ATOM 13055 C C . LYS H 1 39 ? -39.188 -95.139 106.023 1.00 17.96 31 LYS H C 1
ATOM 13056 O O . LYS H 1 39 ? -39.024 -96.313 106.313 1.00 17.72 31 LYS H O 1
ATOM 13062 N N . VAL H 1 40 ? -39.485 -94.746 104.809 1.00 17.00 32 VAL H N 1
ATOM 13063 C CA . VAL H 1 40 ? -39.696 -95.785 103.753 1.00 16.00 32 VAL H CA 1
ATOM 13064 C C . VAL H 1 40 ? -38.576 -95.823 102.701 1.00 15.86 32 VAL H C 1
ATOM 13065 O O . VAL H 1 40 ? -37.974 -94.786 102.368 1.00 16.41 32 VAL H O 1
ATOM 13069 N N . VAL H 1 41 ? -38.273 -97.029 102.215 1.00 14.86 33 VAL H N 1
ATOM 13070 C CA . VAL H 1 41 ? -37.532 -97.244 100.971 1.00 14.76 33 VAL H CA 1
ATOM 13071 C C . VAL H 1 41 ? -38.533 -97.778 99.997 1.00 14.38 33 VAL H C 1
ATOM 13072 O O . VAL H 1 41 ? -39.206 -98.826 100.313 1.00 13.89 33 VAL H O 1
ATOM 13076 N N . LEU H 1 42 ? -38.699 -97.074 98.880 1.00 14.17 34 LEU H N 1
ATOM 13077 C CA . LEU H 1 42 ? -39.536 -97.515 97.787 1.00 13.93 34 LEU H CA 1
ATOM 13078 C C . LEU H 1 42 ? -38.713 -98.203 96.724 1.00 13.84 34 LEU H C 1
ATOM 13079 O O . LEU H 1 42 ? -37.739 -97.646 96.224 1.00 14.20 34 LEU H O 1
ATOM 13084 N N . ALA H 1 43 ? -39.113 -99.417 96.368 1.00 13.26 35 ALA H N 1
ATOM 13085 C CA . ALA H 1 43 ? -38.409 -100.271 95.405 1.00 13.24 35 ALA H CA 1
ATOM 13086 C C . ALA H 1 43 ? -39.381 -100.548 94.254 1.00 12.91 35 ALA H C 1
ATOM 13087 O O . ALA H 1 43 ? -40.451 -101.114 94.456 1.00 13.22 35 ALA H O 1
ATOM 13089 N N . ASP H 1 44 ? -39.065 -100.081 93.055 1.00 13.09 36 ASP H N 1
ATOM 13090 C CA . ASP H 1 44 ? -40.002 -100.151 91.946 1.00 12.92 36 ASP H CA 1
ATOM 13091 C C . ASP H 1 44 ? -39.227 -99.989 90.647 1.00 13.19 36 ASP H C 1
ATOM 13092 O O . ASP H 1 44 ? -38.085 -99.542 90.655 1.00 13.00 36 ASP H O 1
ATOM 13097 N N . LEU H 1 45 ? -39.845 -100.431 89.566 1.00 13.16 37 LEU H N 1
ATOM 13098 C CA . LEU H 1 45 ? -39.341 -100.116 88.210 1.00 13.81 37 LEU H CA 1
ATOM 13099 C C . LEU H 1 45 ? -39.493 -98.643 87.804 1.00 14.49 37 LEU H C 1
ATOM 13100 O O . LEU H 1 45 ? -38.778 -98.135 86.917 1.00 14.41 37 LEU H O 1
ATOM 13105 N N . ASN H 1 46 ? -40.494 -97.987 88.370 1.00 14.90 38 ASN H N 1
ATOM 13106 C CA . ASN H 1 46 ? -40.920 -96.690 87.900 1.00 15.62 38 ASN H CA 1
ATOM 13107 C C . ASN H 1 46 ? -40.035 -95.616 88.565 1.00 16.31 38 ASN H C 1
ATOM 13108 O O . ASN H 1 46 ? -40.295 -95.209 89.690 1.00 15.78 38 ASN H O 1
ATOM 13113 N N . GLN H 1 47 ? -38.980 -95.228 87.861 1.00 17.15 39 GLN H N 1
ATOM 13114 C CA . GLN H 1 47 ? -37.989 -94.275 88.392 1.00 18.46 39 GLN H CA 1
ATOM 13115 C C . GLN H 1 47 ? -38.580 -92.923 88.711 1.00 18.93 39 GLN H C 1
ATOM 13116 O O . GLN H 1 47 ? -38.366 -92.385 89.828 1.00 17.90 39 GLN H O 1
ATOM 13122 N N . ASP H 1 48 ? -39.303 -92.351 87.747 1.00 19.84 40 ASP H N 1
ATOM 13123 C CA . ASP H 1 48 ? -39.819 -90.996 87.922 1.00 21.49 40 ASP H CA 1
ATOM 13124 C C . ASP H 1 48 ? -40.850 -90.911 89.022 1.00 20.19 40 ASP H C 1
ATOM 13125 O O . ASP H 1 48 ? -40.719 -90.067 89.922 1.00 20.80 40 ASP H O 1
ATOM 13130 N N . ALA H 1 49 ? -41.850 -91.800 89.015 1.00 18.85 41 ALA H N 1
ATOM 13131 C CA . ALA H 1 49 ? -42.866 -91.768 90.068 1.00 18.04 41 ALA H CA 1
ATOM 13132 C C . ALA H 1 49 ? -42.290 -92.197 91.440 1.00 17.37 41 ALA H C 1
ATOM 13133 O O . ALA H 1 49 ? -42.661 -91.651 92.460 1.00 17.62 41 ALA H O 1
ATOM 13135 N N . GLY H 1 50 ? -41.356 -93.136 91.464 1.00 16.87 42 GLY H N 1
ATOM 13136 C CA . GLY H 1 50 ? -40.737 -93.610 92.698 1.00 16.81 42 GLY H CA 1
ATOM 13137 C C . GLY H 1 50 ? -39.890 -92.566 93.407 1.00 17.42 42 GLY H C 1
ATOM 13138 O O . GLY H 1 50 ? -40.020 -92.362 94.617 1.00 17.23 42 GLY H O 1
ATOM 13139 N N . GLU H 1 51 ? -39.019 -91.933 92.632 1.00 18.03 43 GLU H N 1
ATOM 13140 C CA . GLU H 1 51 ? -38.179 -90.861 93.162 1.00 19.10 43 GLU H CA 1
ATOM 13141 C C . GLU H 1 51 ? -39.052 -89.707 93.668 1.00 18.43 43 GLU H C 1
ATOM 13142 O O . GLU H 1 51 ? -38.806 -89.182 94.765 1.00 18.33 43 GLU H O 1
ATOM 13148 N N . ALA H 1 52 ? -40.062 -89.320 92.907 1.00 17.66 44 ALA H N 1
ATOM 13149 C CA . ALA H 1 52 ? -40.955 -88.241 93.353 1.00 17.72 44 ALA H CA 1
ATOM 13150 C C . ALA H 1 52 ? -41.700 -88.541 94.648 1.00 17.09 44 ALA H C 1
ATOM 13151 O O . ALA H 1 52 ? -41.776 -87.699 95.535 1.00 17.49 44 ALA H O 1
ATOM 13153 N N . LEU H 1 53 ? -42.282 -89.741 94.767 1.00 16.38 45 LEU H N 1
ATOM 13154 C CA . LEU H 1 53 ? -42.949 -90.132 95.987 1.00 15.96 45 LEU H CA 1
ATOM 13155 C C . LEU H 1 53 ? -41.975 -90.282 97.152 1.00 15.99 45 LEU H C 1
ATOM 13156 O O . LEU H 1 53 ? -42.283 -89.879 98.274 1.00 15.81 45 LEU H O 1
ATOM 13161 N N . ALA H 1 54 ? -40.789 -90.810 96.892 1.00 16.11 46 ALA H N 1
ATOM 13162 C CA . ALA H 1 54 ? -39.826 -90.949 97.983 1.00 16.66 46 ALA H CA 1
ATOM 13163 C C . ALA H 1 54 ? -39.465 -89.545 98.525 1.00 17.82 46 ALA H C 1
ATOM 13164 O O . ALA H 1 54 ? -39.420 -89.352 99.740 1.00 17.89 46 ALA H O 1
ATOM 13166 N N . ARG H 1 55 ? -39.275 -88.600 97.631 1.00 19.05 47 ARG H N 1
ATOM 13167 C CA . ARG H 1 55 ? -39.014 -87.226 98.078 1.00 20.54 47 ARG H CA 1
ATOM 13168 C C . ARG H 1 55 ? -40.202 -86.647 98.841 1.00 20.52 47 ARG H C 1
ATOM 13169 O O . ARG H 1 55 ? -40.016 -85.977 99.873 1.00 20.82 47 ARG H O 1
ATOM 13177 N N . GLU H 1 56 ? -41.413 -86.846 98.314 1.00 20.33 48 GLU H N 1
ATOM 13178 C CA . GLU H 1 56 ? -42.620 -86.359 98.973 1.00 20.98 48 GLU H CA 1
ATOM 13179 C C . GLU H 1 56 ? -42.703 -86.899 100.414 1.00 20.01 48 GLU H C 1
ATOM 13180 O O . GLU H 1 56 ? -43.095 -86.168 101.344 1.00 20.50 48 GLU H O 1
ATOM 13186 N N . LEU H 1 57 ? -42.280 -88.144 100.616 1.00 19.06 49 LEU H N 1
ATOM 13187 C CA . LEU H 1 57 ? -42.356 -88.846 101.917 1.00 18.39 49 LEU H CA 1
ATOM 13188 C C . LEU H 1 57 ? -41.084 -88.781 102.782 1.00 18.93 49 LEU H C 1
ATOM 13189 O O . LEU H 1 57 ? -41.052 -89.348 103.883 1.00 19.01 49 LEU H O 1
ATOM 13194 N N . GLY H 1 58 ? -40.066 -88.068 102.313 1.00 19.50 50 GLY H N 1
ATOM 13195 C CA . GLY H 1 58 ? -38.787 -88.008 102.976 1.00 20.00 50 GLY H CA 1
ATOM 13196 C C . GLY H 1 58 ? -38.077 -89.325 103.122 1.00 19.74 50 GLY H C 1
ATOM 13197 O O . GLY H 1 58 ? -37.311 -89.497 104.054 1.00 20.65 50 GLY H O 1
ATOM 13198 N N . GLY H 1 59 ? -38.298 -90.234 102.172 1.00 18.83 51 GLY H N 1
ATOM 13199 C CA . GLY H 1 59 ? -37.677 -91.557 102.156 1.00 18.16 51 GLY H CA 1
ATOM 13200 C C . GLY H 1 59 ? -36.655 -91.686 101.045 1.00 17.93 51 GLY H C 1
ATOM 13201 O O . GLY H 1 59 ? -36.085 -90.676 100.584 1.00 18.24 51 GLY H O 1
ATOM 13202 N N . VAL H 1 60 ? -36.420 -92.922 100.620 1.00 17.31 52 VAL H N 1
ATOM 13203 C CA . VAL H 1 60 ? -35.423 -93.231 99.616 1.00 17.41 52 VAL H CA 1
ATOM 13204 C C . VAL H 1 60 ? -36.056 -94.071 98.533 1.00 16.67 52 VAL H C 1
ATOM 13205 O O . VAL H 1 60 ? -36.879 -94.934 98.819 1.00 16.21 52 VAL H O 1
ATOM 13209 N N . PHE H 1 61 ? -35.682 -93.784 97.290 1.00 16.54 53 PHE H N 1
ATOM 13210 C CA . PHE H 1 61 ? -36.068 -94.658 96.188 1.00 15.95 53 PHE H CA 1
ATOM 13211 C C . PHE H 1 61 ? -34.884 -95.420 95.655 1.00 15.99 53 PHE H C 1
ATOM 13212 O O . PHE H 1 61 ? -33.765 -94.886 95.489 1.00 16.22 53 PHE H O 1
ATOM 13220 N N . VAL H 1 62 ? -35.121 -96.687 95.340 1.00 15.48 54 VAL H N 1
ATOM 13221 C CA . VAL H 1 62 ? -34.172 -97.506 94.634 1.00 15.72 54 VAL H CA 1
ATOM 13222 C C . VAL H 1 62 ? -34.890 -98.154 93.439 1.00 15.56 54 VAL H C 1
ATOM 13223 O O . VAL H 1 62 ? -35.891 -98.859 93.597 1.00 14.83 54 VAL H O 1
ATOM 13227 N N . ARG H 1 63 ? -34.326 -97.987 92.239 1.00 15.92 55 ARG H N 1
ATOM 13228 C CA . ARG H 1 63 ? -34.836 -98.731 91.074 1.00 16.14 55 ARG H CA 1
ATOM 13229 C C . ARG H 1 63 ? -34.547 -100.197 91.297 1.00 15.91 55 ARG H C 1
ATOM 13230 O O . ARG H 1 63 ? -33.392 -100.600 91.483 1.00 16.45 55 ARG H O 1
ATOM 13238 N N . CYS H 1 64 ? -35.608 -100.998 91.349 1.00 15.41 56 CYS H N 1
ATOM 13239 C CA . CYS H 1 64 ? -35.458 -102.356 91.730 1.00 15.14 56 CYS H CA 1
ATOM 13240 C C . CYS H 1 64 ? -36.442 -103.225 90.991 1.00 14.62 56 CYS H C 1
ATOM 13241 O O . CYS H 1 64 ? -37.635 -103.076 91.137 1.00 14.81 56 CYS H O 1
ATOM 13244 N N . ASP H 1 65 ? -35.924 -104.107 90.174 1.00 14.12 57 ASP H N 1
ATOM 13245 C CA . ASP H 1 65 ? -36.701 -105.212 89.613 1.00 13.98 57 ASP H CA 1
ATOM 13246 C C . ASP H 1 65 ? -36.607 -106.318 90.638 1.00 13.65 57 ASP H C 1
ATOM 13247 O O . ASP H 1 65 ? -35.562 -106.899 90.847 1.00 13.75 57 ASP H O 1
ATOM 13252 N N . VAL H 1 66 ? -37.734 -106.659 91.241 1.00 13.61 58 VAL H N 1
ATOM 13253 C CA . VAL H 1 66 ? -37.736 -107.649 92.308 1.00 13.46 58 VAL H CA 1
ATOM 13254 C C . VAL H 1 66 ? -37.278 -109.049 91.887 1.00 13.75 58 VAL H C 1
ATOM 13255 O O . VAL H 1 66 ? -36.910 -109.851 92.760 1.00 13.81 58 VAL H O 1
ATOM 13259 N N . ALA H 1 67 ? -37.267 -109.329 90.591 1.00 14.09 59 ALA H N 1
ATOM 13260 C CA . ALA H 1 67 ? -36.773 -110.607 90.076 1.00 14.65 59 ALA H CA 1
ATOM 13261 C C . ALA H 1 67 ? -35.249 -110.709 90.019 1.00 14.91 59 ALA H C 1
ATOM 13262 O O . ALA H 1 67 ? -34.710 -111.822 89.748 1.00 15.47 59 ALA H O 1
ATOM 13264 N N . ARG H 1 68 ? -34.540 -109.622 90.276 1.00 14.90 60 ARG H N 1
ATOM 13265 C CA . ARG H 1 68 ? -33.056 -109.616 90.146 1.00 15.35 60 ARG H CA 1
ATOM 13266 C C . ARG H 1 68 ? -32.422 -109.613 91.518 1.00 14.94 60 ARG H C 1
ATOM 13267 O O . ARG H 1 68 ? -32.767 -108.739 92.360 1.00 13.88 60 ARG H O 1
ATOM 13275 N N . GLU H 1 69 ? -31.482 -110.511 91.739 1.00 15.14 61 GLU H N 1
ATOM 13276 C CA . GLU H 1 69 ? -30.774 -110.569 93.029 1.00 16.18 61 GLU H CA 1
ATOM 13277 C C . GLU H 1 69 ? -30.075 -109.235 93.363 1.00 16.49 61 GLU H C 1
ATOM 13278 O O . GLU H 1 69 ? -30.165 -108.735 94.492 1.00 16.05 61 GLU H O 1
ATOM 13284 N N . GLU H 1 70 ? -29.383 -108.665 92.380 1.00 17.18 62 GLU H N 1
ATOM 13285 C CA . GLU H 1 70 ? -28.634 -107.425 92.661 1.00 18.03 62 GLU H CA 1
ATOM 13286 C C . GLU H 1 70 ? -29.546 -106.281 93.036 1.00 16.94 62 GLU H C 1
ATOM 13287 O O . GLU H 1 70 ? -29.156 -105.433 93.832 1.00 16.89 62 GLU H O 1
ATOM 13293 N N . ASP H 1 71 ? -30.755 -106.246 92.487 1.00 16.06 63 ASP H N 1
ATOM 13294 C CA . ASP H 1 71 ? -31.687 -105.189 92.846 1.00 15.78 63 ASP H CA 1
ATOM 13295 C C . ASP H 1 71 ? -32.261 -105.367 94.258 1.00 15.13 63 ASP H C 1
ATOM 13296 O O . ASP H 1 71 ? -32.442 -104.392 94.988 1.00 14.47 63 ASP H O 1
ATOM 13301 N N . ALA H 1 72 ? -32.622 -106.598 94.596 1.00 14.29 64 ALA H N 1
ATOM 13302 C CA . ALA H 1 72 ? -33.049 -106.901 95.978 1.00 14.39 64 ALA H CA 1
ATOM 13303 C C . ALA H 1 72 ? -31.960 -106.492 96.955 1.00 15.00 64 ALA H C 1
ATOM 13304 O O . ALA H 1 72 ? -32.245 -105.867 97.999 1.00 14.98 64 ALA H O 1
ATOM 13306 N N . GLN H 1 73 ? -30.721 -106.802 96.649 1.00 15.45 65 GLN H N 1
ATOM 13307 C CA . GLN H 1 73 ? -29.606 -106.429 97.519 1.00 16.48 65 GLN H CA 1
ATOM 13308 C C . GLN H 1 73 ? -29.468 -104.939 97.646 1.00 16.60 65 GLN H C 1
ATOM 13309 O O . GLN H 1 73 ? -29.295 -104.426 98.765 1.00 16.71 65 GLN H O 1
ATOM 13315 N N . ALA H 1 74 ? -29.581 -104.218 96.529 1.00 16.52 66 ALA H N 1
ATOM 13316 C CA . ALA H 1 74 ? -29.477 -102.773 96.586 1.00 16.89 66 ALA H CA 1
ATOM 13317 C C . ALA H 1 74 ? -30.590 -102.142 97.416 1.00 16.54 66 ALA H C 1
ATOM 13318 O O . ALA H 1 74 ? -30.306 -101.249 98.239 1.00 16.71 66 ALA H O 1
ATOM 13320 N N . ALA H 1 75 ? -31.831 -102.633 97.240 1.00 16.02 67 ALA H N 1
ATOM 13321 C CA . ALA H 1 75 ? -32.978 -102.086 97.987 1.00 15.86 67 ALA H CA 1
ATOM 13322 C C . ALA H 1 75 ? -32.849 -102.350 99.485 1.00 15.94 67 ALA H C 1
ATOM 13323 O O . ALA H 1 75 ? -33.063 -101.438 100.284 1.00 15.85 67 ALA H O 1
ATOM 13325 N N . VAL H 1 76 ? -32.460 -103.575 99.864 1.00 15.93 68 VAL H N 1
ATOM 13326 C CA . VAL H 1 76 ? -32.243 -103.907 101.283 1.00 16.23 68 VAL H CA 1
ATOM 13327 C C . VAL H 1 76 ? -31.086 -103.111 101.904 1.00 17.10 68 VAL H C 1
ATOM 13328 O O . VAL H 1 76 ? -31.218 -102.647 103.054 1.00 17.00 68 VAL H O 1
ATOM 13332 N N . ALA H 1 77 ? -30.008 -102.920 101.151 1.00 17.34 69 ALA H N 1
ATOM 13333 C CA . ALA H 1 77 ? -28.868 -102.126 101.589 1.00 18.36 69 ALA H CA 1
ATOM 13334 C C . ALA H 1 77 ? -29.271 -100.702 101.838 1.00 18.30 69 ALA H C 1
ATOM 13335 O O . ALA H 1 77 ? -28.840 -100.100 102.818 1.00 18.78 69 ALA H O 1
ATOM 13337 N N . ALA H 1 78 ? -30.096 -100.142 100.967 1.00 17.50 70 ALA H N 1
ATOM 13338 C CA . ALA H 1 78 ? -30.514 -98.765 101.147 1.00 17.52 70 ALA H CA 1
ATOM 13339 C C . ALA H 1 78 ? -31.352 -98.643 102.422 1.00 17.41 70 ALA H C 1
ATOM 13340 O O . ALA H 1 78 ? -31.233 -97.651 103.169 1.00 17.58 70 ALA H O 1
ATOM 13342 N N . ALA H 1 79 ? -32.188 -99.652 102.687 1.00 16.82 71 ALA H N 1
ATOM 13343 C CA . ALA H 1 79 ? -32.983 -99.626 103.914 1.00 17.11 71 ALA H CA 1
ATOM 13344 C C . ALA H 1 79 ? -32.101 -99.714 105.142 1.00 18.28 71 ALA H C 1
ATOM 13345 O O . ALA H 1 79 ? -32.312 -98.959 106.095 1.00 18.22 71 ALA H O 1
ATOM 13347 N N . THR H 1 80 ? -31.107 -100.598 105.163 1.00 19.38 72 THR H N 1
ATOM 13348 C CA . THR H 1 80 ? -30.301 -100.716 106.390 1.00 20.87 72 THR H CA 1
ATOM 13349 C C . THR H 1 80 ? -29.393 -99.489 106.612 1.00 21.74 72 THR H C 1
ATOM 13350 O O . THR H 1 80 ? -29.055 -99.174 107.744 1.00 21.81 72 THR H O 1
ATOM 13354 N N . LYS H 1 81 ? -29.013 -98.796 105.534 1.00 22.45 73 LYS H N 1
ATOM 13355 C CA . LYS H 1 81 ? -28.277 -97.513 105.660 1.00 23.73 73 LYS H CA 1
ATOM 13356 C C . LYS H 1 81 ? -29.194 -96.458 106.271 1.00 23.43 73 LYS H C 1
ATOM 13357 O O . LYS H 1 81 ? -28.750 -95.632 107.057 1.00 23.83 73 LYS H O 1
ATOM 13363 N N . LEU H 1 82 ? -30.465 -96.472 105.876 1.00 22.23 74 LEU H N 1
ATOM 13364 C CA . LEU H 1 82 ? -31.418 -95.463 106.312 1.00 21.92 74 LEU H CA 1
ATOM 13365 C C . LEU H 1 82 ? -31.743 -95.567 107.798 1.00 21.69 74 LEU H C 1
ATOM 13366 O O . LEU H 1 82 ? -31.898 -94.536 108.464 1.00 22.03 74 LEU H O 1
ATOM 13371 N N . GLY H 1 83 ? -31.756 -96.780 108.326 1.00 20.64 75 GLY H N 1
ATOM 13372 C CA . GLY H 1 83 ? -32.069 -97.050 109.714 1.00 20.82 75 GLY H CA 1
ATOM 13373 C C . GLY H 1 83 ? -32.299 -98.537 109.973 1.00 20.35 75 GLY H C 1
ATOM 13374 O O . GLY H 1 83 ? -31.737 -99.402 109.283 1.00 20.73 75 GLY H O 1
ATOM 13375 N N . THR H 1 84 ? -33.098 -98.850 110.979 1.00 19.97 76 THR H N 1
ATOM 13376 C CA . THR H 1 84 ? -33.302 -100.236 111.362 1.00 19.59 76 THR H CA 1
ATOM 13377 C C . THR H 1 84 ? -34.471 -100.777 110.554 1.00 18.42 76 THR H C 1
ATOM 13378 O O . THR H 1 84 ? -35.611 -100.322 110.695 1.00 18.08 76 THR H O 1
ATOM 13382 N N . LEU H 1 85 ? -34.170 -101.740 109.687 1.00 17.97 77 LEU H N 1
ATOM 13383 C CA . LEU H 1 85 ? -35.195 -102.311 108.801 1.00 16.93 77 LEU H CA 1
ATOM 13384 C C . LEU H 1 85 ? -36.097 -103.212 109.626 1.00 16.69 77 LEU H C 1
ATOM 13385 O O . LEU H 1 85 ? -35.621 -104.234 110.103 1.00 17.10 77 LEU H O 1
ATOM 13390 N N . ARG H 1 86 ? -37.341 -102.784 109.861 1.00 16.28 78 ARG H N 1
ATOM 13391 C CA . ARG H 1 86 ? -38.301 -103.567 110.650 1.00 16.18 78 ARG H CA 1
ATOM 13392 C C . ARG H 1 86 ? -39.411 -104.199 109.818 1.00 15.44 78 ARG H C 1
ATOM 13393 O O . ARG H 1 86 ? -40.108 -105.067 110.342 1.00 15.44 78 ARG H O 1
ATOM 13401 N N . GLY H 1 87 ? -39.612 -103.777 108.564 1.00 14.57 79 GLY H N 1
ATOM 13402 C CA . GLY H 1 87 ? -40.709 -104.313 107.792 1.00 13.67 79 GLY H CA 1
ATOM 13403 C C . GLY H 1 87 ? -40.450 -104.308 106.299 1.00 13.18 79 GLY H C 1
ATOM 13404 O O . GLY H 1 87 ? -39.827 -103.373 105.771 1.00 13.12 79 GLY H O 1
ATOM 13405 N N . LEU H 1 88 ? -40.853 -105.402 105.645 1.00 12.24 80 LEU H N 1
ATOM 13406 C CA . LEU H 1 88 ? -40.868 -105.496 104.187 1.00 12.05 80 LEU H CA 1
ATOM 13407 C C . LEU H 1 88 ? -42.337 -105.684 103.771 1.00 11.58 80 LEU H C 1
ATOM 13408 O O . LEU H 1 88 ? -43.055 -106.488 104.395 1.00 11.33 80 LEU H O 1
ATOM 13413 N N . VAL H 1 89 ? -42.790 -104.928 102.788 1.00 11.38 81 VAL H N 1
ATOM 13414 C CA . VAL H 1 89 ? -44.108 -105.051 102.222 1.00 11.27 81 VAL H CA 1
ATOM 13415 C C . VAL H 1 89 ? -43.923 -105.299 100.750 1.00 11.14 81 VAL H C 1
ATOM 13416 O O . VAL H 1 89 ? -43.415 -104.411 100.041 1.00 11.25 81 VAL H O 1
ATOM 13420 N N . ASN H 1 90 ? -44.260 -106.513 100.313 1.00 11.01 82 ASN H N 1
ATOM 13421 C CA . ASN H 1 90 ? -44.160 -106.870 98.893 1.00 10.96 82 ASN H CA 1
ATOM 13422 C C . ASN H 1 90 ? -45.432 -106.495 98.150 1.00 10.96 82 ASN H C 1
ATOM 13423 O O . ASN H 1 90 ? -46.461 -107.213 98.286 1.00 10.63 82 ASN H O 1
ATOM 13428 N N . CYS H 1 91 ? -45.390 -105.410 97.378 1.00 11.01 83 CYS H N 1
ATOM 13429 C CA . CYS H 1 91 ? -46.534 -105.040 96.519 1.00 11.18 83 CYS H CA 1
ATOM 13430 C C . CYS H 1 91 ? -46.232 -105.092 95.017 1.00 11.34 83 CYS H C 1
ATOM 13431 O O . CYS H 1 91 ? -47.172 -105.044 94.221 1.00 11.88 83 CYS H O 1
ATOM 13434 N N . ALA H 1 92 ? -44.974 -105.236 94.611 1.00 11.29 84 ALA H N 1
ATOM 13435 C CA . ALA H 1 92 ? -44.647 -105.368 93.191 1.00 11.30 84 ALA H CA 1
ATOM 13436 C C . ALA H 1 92 ? -45.377 -106.579 92.575 1.00 11.05 84 ALA H C 1
ATOM 13437 O O . ALA H 1 92 ? -45.285 -107.693 93.061 1.00 10.69 84 ALA H O 1
ATOM 13439 N N . GLY H 1 93 ? -46.092 -106.326 91.484 1.00 11.12 85 GLY H N 1
ATOM 13440 C CA . GLY H 1 93 ? -46.829 -107.375 90.833 1.00 11.02 85 GLY H CA 1
ATOM 13441 C C . GLY H 1 93 ? -47.460 -106.901 89.540 1.00 11.45 85 GLY H C 1
ATOM 13442 O O . GLY H 1 93 ? -47.573 -105.697 89.330 1.00 11.57 85 GLY H O 1
ATOM 13443 N N . ILE H 1 94 ? -47.793 -107.861 88.672 1.00 11.53 86 ILE H N 1
ATOM 13444 C CA . ILE H 1 94 ? -48.489 -107.634 87.421 1.00 12.14 86 ILE H CA 1
ATOM 13445 C C . ILE H 1 94 ? -49.644 -108.649 87.354 1.00 12.44 86 ILE H C 1
ATOM 13446 O O . ILE H 1 94 ? -49.597 -109.710 87.987 1.00 12.04 86 ILE H O 1
ATOM 13451 N N . ALA H 1 95 ? -50.653 -108.312 86.560 1.00 13.41 87 ALA H N 1
ATOM 13452 C CA . ALA H 1 95 ? -51.869 -109.168 86.476 1.00 14.22 87 ALA H CA 1
ATOM 13453 C C . ALA H 1 95 ? -52.348 -109.293 85.026 1.00 15.52 87 ALA H C 1
ATOM 13454 O O . ALA H 1 95 ? -53.426 -108.822 84.673 1.00 16.61 87 ALA H O 1
ATOM 13456 N N . PRO H 1 96 ? -51.544 -109.889 84.154 1.00 16.69 88 PRO H N 1
ATOM 13457 C CA . PRO H 1 96 ? -52.048 -110.064 82.776 1.00 17.36 88 PRO H CA 1
ATOM 13458 C C . PRO H 1 96 ? -53.151 -111.134 82.723 1.00 16.89 88 PRO H C 1
ATOM 13459 O O . PRO H 1 96 ? -53.415 -111.785 83.730 1.00 16.96 88 PRO H O 1
ATOM 13463 N N . ALA H 1 97 ? -53.882 -111.173 81.630 1.00 16.47 89 ALA H N 1
ATOM 13464 C CA . ALA H 1 97 ? -54.950 -112.136 81.437 1.00 16.08 89 ALA H CA 1
ATOM 13465 C C . ALA H 1 97 ? -54.713 -112.889 80.131 1.00 15.87 89 ALA H C 1
ATOM 13466 O O . ALA H 1 97 ? -54.324 -112.298 79.113 1.00 16.19 89 ALA H O 1
ATOM 13468 N N . ALA H 1 98 ? -54.963 -114.194 80.170 1.00 15.11 90 ALA H N 1
ATOM 13469 C CA . ALA H 1 98 ? -54.893 -115.035 78.987 1.00 15.06 90 ALA H CA 1
ATOM 13470 C C . ALA H 1 98 ? -55.484 -116.372 79.380 1.00 14.86 90 ALA H C 1
ATOM 13471 O O . ALA H 1 98 ? -55.140 -116.910 80.443 1.00 14.13 90 ALA H O 1
ATOM 13473 N N . LYS H 1 99 ? -56.332 -116.890 78.530 1.00 15.53 91 LYS H N 1
ATOM 13474 C CA . LYS H 1 99 ? -56.913 -118.223 78.743 1.00 15.87 91 LYS H CA 1
ATOM 13475 C C . LYS H 1 99 ? -55.922 -119.338 78.467 1.00 15.22 91 LYS H C 1
ATOM 13476 O O . LYS H 1 99 ? -55.062 -119.237 77.586 1.00 15.37 91 LYS H O 1
ATOM 13482 N N . THR H 1 100 ? -56.111 -120.465 79.166 1.00 14.32 92 THR H N 1
ATOM 13483 C CA . THR H 1 100 ? -55.291 -121.655 78.968 1.00 14.08 92 THR H CA 1
ATOM 13484 C C . THR H 1 100 ? -55.276 -122.080 77.479 1.00 14.76 92 THR H C 1
ATOM 13485 O O . THR H 1 100 ? -54.215 -122.401 76.945 1.00 14.62 92 THR H O 1
ATOM 13489 N N . VAL H 1 101 ? -56.443 -122.123 76.844 1.00 15.54 93 VAL H N 1
ATOM 13490 C CA . VAL H 1 101 ? -56.542 -122.308 75.407 1.00 16.82 93 VAL H CA 1
ATOM 13491 C C . VAL H 1 101 ? -57.324 -121.134 74.876 1.00 18.19 93 VAL H C 1
ATOM 13492 O O . VAL H 1 101 ? -58.510 -120.942 75.223 1.00 18.09 93 VAL H O 1
ATOM 13496 N N . GLY H 1 102 ? -56.656 -120.352 74.039 1.00 19.94 94 GLY H N 1
ATOM 13497 C CA . GLY H 1 102 ? -57.284 -119.185 73.416 1.00 21.86 94 GLY H CA 1
ATOM 13498 C C . GLY H 1 102 ? -57.718 -119.476 72.006 1.00 24.36 94 GLY H C 1
ATOM 13499 O O . GLY H 1 102 ? -57.571 -120.579 71.523 1.00 24.14 94 GLY H O 1
ATOM 13500 N N . LYS H 1 103 ? -58.238 -118.451 71.344 1.00 27.09 95 LYS H N 1
ATOM 13501 C CA . LYS H 1 103 ? -58.672 -118.527 69.959 1.00 29.72 95 LYS H CA 1
ATOM 13502 C C . LYS H 1 103 ? -57.511 -118.914 69.026 1.00 31.08 95 LYS H C 1
ATOM 13503 O O . LYS H 1 103 ? -57.683 -119.694 68.093 1.00 33.14 95 LYS H O 1
ATOM 13505 N N . ASP H 1 104 ? -56.335 -118.360 69.304 1.00 32.72 96 ASP H N 1
ATOM 13506 C CA . ASP H 1 104 ? -55.124 -118.558 68.481 1.00 33.74 96 ASP H CA 1
ATOM 13507 C C . ASP H 1 104 ? -54.165 -119.661 68.964 1.00 31.35 96 ASP H C 1
ATOM 13508 O O . ASP H 1 104 ? -53.082 -119.824 68.391 1.00 33.75 96 ASP H O 1
ATOM 13513 N N . GLY H 1 105 ? -54.545 -120.431 69.987 1.00 27.12 97 GLY H N 1
ATOM 13514 C CA . GLY H 1 105 ? -53.672 -121.495 70.465 1.00 23.88 97 GLY H CA 1
ATOM 13515 C C . GLY H 1 105 ? -53.536 -121.393 71.954 1.00 20.76 97 GLY H C 1
ATOM 13516 O O . GLY H 1 105 ? -54.209 -120.586 72.569 1.00 19.92 97 GLY H O 1
ATOM 13517 N N . PRO H 1 106 ? -52.677 -122.231 72.533 1.00 18.68 98 PRO H N 1
ATOM 13518 C CA . PRO H 1 106 ? -52.504 -122.227 73.985 1.00 17.15 98 PRO H CA 1
ATOM 13519 C C . PRO H 1 106 ? -51.968 -120.899 74.528 1.00 15.79 98 PRO H C 1
ATOM 13520 O O . PRO H 1 106 ? -51.220 -120.165 73.857 1.00 15.34 98 PRO H O 1
ATOM 13524 N N . HIS H 1 107 ? -52.335 -120.616 75.763 1.00 14.60 99 HIS H N 1
ATOM 13525 C CA . HIS H 1 107 ? -51.675 -119.585 76.576 1.00 13.85 99 HIS H CA 1
ATOM 13526 C C . HIS H 1 107 ? -50.169 -119.526 76.278 1.00 13.80 99 HIS H C 1
ATOM 13527 O O . HIS H 1 107 ? -49.466 -120.492 76.435 1.00 13.47 99 HIS H O 1
ATOM 13534 N N . PRO H 1 108 ? -49.636 -118.353 75.884 1.00 14.03 100 PRO H N 1
ATOM 13535 C CA . PRO H 1 108 ? -48.181 -118.317 75.684 1.00 14.10 100 PRO H CA 1
ATOM 13536 C C . PRO H 1 108 ? -47.409 -118.681 76.958 1.00 13.82 100 PRO H C 1
ATOM 13537 O O . PRO H 1 108 ? -47.777 -118.247 78.088 1.00 13.41 100 PRO H O 1
ATOM 13541 N N . LEU H 1 109 ? -46.377 -119.490 76.811 1.00 14.19 101 LEU H N 1
ATOM 13542 C CA . LEU H 1 109 ? -45.590 -119.907 77.954 1.00 14.25 101 LEU H CA 1
ATOM 13543 C C . LEU H 1 109 ? -44.923 -118.698 78.647 1.00 14.43 101 LEU H C 1
ATOM 13544 O O . LEU H 1 109 ? -44.892 -118.622 79.890 1.00 13.67 101 LEU H O 1
ATOM 13549 N N . GLU H 1 110 ? -44.346 -117.809 77.839 1.00 15.42 102 GLU H N 1
ATOM 13550 C CA . GLU H 1 110 ? -43.612 -116.659 78.427 1.00 16.44 102 GLU H CA 1
ATOM 13551 C C . GLU H 1 110 ? -44.501 -115.792 79.303 1.00 15.40 102 GLU H C 1
ATOM 13552 O O . GLU H 1 110 ? -44.027 -115.275 80.325 1.00 15.28 102 GLU H O 1
ATOM 13558 N N . LEU H 1 111 ? -45.764 -115.630 78.939 1.00 14.81 103 LEU H N 1
ATOM 13559 C CA . LEU H 1 111 ? -46.665 -114.802 79.714 1.00 14.33 103 LEU H CA 1
ATOM 13560 C C . LEU H 1 111 ? -46.900 -115.401 81.080 1.00 13.22 103 LEU H C 1
ATOM 13561 O O . LEU H 1 111 ? -46.938 -114.697 82.103 1.00 12.81 103 LEU H O 1
ATOM 13566 N N . PHE H 1 112 ? -47.042 -116.710 81.113 1.00 12.35 104 PHE H N 1
ATOM 13567 C CA . PHE H 1 112 ? -47.155 -117.411 82.394 1.00 11.75 104 PHE H CA 1
ATOM 13568 C C . PHE H 1 112 ? -45.860 -117.301 83.213 1.00 11.71 104 PHE H C 1
ATOM 13569 O O . PHE H 1 112 ? -45.890 -116.908 84.390 1.00 11.61 104 PHE H O 1
ATOM 13577 N N . ALA H 1 113 ? -44.715 -117.575 82.575 1.00 11.94 105 ALA H N 1
ATOM 13578 C CA . ALA H 1 113 ? -43.429 -117.519 83.222 1.00 12.05 105 ALA H CA 1
ATOM 13579 C C . ALA H 1 113 ? -43.139 -116.124 83.784 1.00 11.96 105 ALA H C 1
ATOM 13580 O O . ALA H 1 113 ? -42.694 -116.013 84.933 1.00 11.77 105 ALA H O 1
ATOM 13582 N N . LYS H 1 114 ? -43.466 -115.075 83.030 1.00 12.17 106 LYS H N 1
ATOM 13583 C CA A LYS H 1 114 ? -43.232 -113.694 83.441 0.50 12.37 106 LYS H CA 1
ATOM 13584 C CA B LYS H 1 114 ? -43.189 -113.714 83.477 0.50 12.22 106 LYS H CA 1
ATOM 13585 C C . LYS H 1 114 ? -44.049 -113.364 84.685 1.00 11.84 106 LYS H C 1
ATOM 13586 O O . LYS H 1 114 ? -43.556 -112.746 85.644 1.00 11.57 106 LYS H O 1
ATOM 13597 N N . THR H 1 115 ? -45.313 -113.768 84.678 1.00 11.48 107 THR H N 1
ATOM 13598 C CA . THR H 1 115 ? -46.205 -113.471 85.831 1.00 11.15 107 THR H CA 1
ATOM 13599 C C . THR H 1 115 ? -45.690 -114.141 87.094 1.00 10.81 107 THR H C 1
ATOM 13600 O O . THR H 1 115 ? -45.654 -113.548 88.181 1.00 10.61 107 THR H O 1
ATOM 13604 N N . ILE H 1 116 ? -45.308 -115.400 86.947 1.00 10.76 108 ILE H N 1
ATOM 13605 C CA A ILE H 1 116 ? -44.698 -116.184 88.038 0.50 10.70 108 ILE H CA 1
ATOM 13606 C CA B ILE H 1 116 ? -44.736 -116.162 88.058 0.50 10.59 108 ILE H CA 1
ATOM 13607 C C . ILE H 1 116 ? -43.420 -115.524 88.535 1.00 10.81 108 ILE H C 1
ATOM 13608 O O . ILE H 1 116 ? -43.183 -115.432 89.745 1.00 10.63 108 ILE H O 1
ATOM 13617 N N . THR H 1 117 ? -42.576 -115.093 87.598 1.00 11.18 109 THR H N 1
ATOM 13618 C CA . THR H 1 117 ? -41.282 -114.528 87.930 1.00 11.37 109 THR H CA 1
ATOM 13619 C C . THR H 1 117 ? -41.409 -113.226 88.714 1.00 11.05 109 THR H C 1
ATOM 13620 O O . THR H 1 117 ? -40.763 -113.077 89.735 1.00 10.97 109 THR H O 1
ATOM 13624 N N . VAL H 1 118 ? -42.275 -112.325 88.277 1.00 10.83 110 VAL H N 1
ATOM 13625 C CA . VAL H 1 118 ? -42.435 -111.079 89.017 1.00 10.72 110 VAL H CA 1
ATOM 13626 C C . VAL H 1 118 ? -43.140 -111.294 90.330 1.00 10.49 110 VAL H C 1
ATOM 13627 O O . VAL H 1 118 ? -42.675 -110.842 91.360 1.00 10.41 110 VAL H O 1
ATOM 13631 N N . ASN H 1 119 ? -44.263 -111.999 90.295 1.00 10.04 111 ASN H N 1
ATOM 13632 C CA . ASN H 1 119 ? -45.153 -112.021 91.455 1.00 9.88 111 ASN H CA 1
ATOM 13633 C C . ASN H 1 119 ? -44.683 -112.979 92.535 1.00 9.70 111 ASN H C 1
ATOM 13634 O O . ASN H 1 119 ? -44.890 -112.706 93.721 1.00 9.82 111 ASN H O 1
ATOM 13639 N N . LEU H 1 120 ? -44.163 -114.139 92.137 1.00 9.63 112 LEU H N 1
ATOM 13640 C CA . LEU H 1 120 ? -43.827 -115.194 93.086 1.00 9.53 112 LEU H CA 1
ATOM 13641 C C . LEU H 1 120 ? -42.326 -115.246 93.321 1.00 9.67 112 LEU H C 1
ATOM 13642 O O . LEU H 1 120 ? -41.868 -115.093 94.442 1.00 9.81 112 LEU H O 1
ATOM 13647 N N . ILE H 1 121 ? -41.546 -115.451 92.260 1.00 9.76 113 ILE H N 1
ATOM 13648 C CA . ILE H 1 121 ? -40.079 -115.490 92.421 1.00 9.95 113 ILE H CA 1
ATOM 13649 C C . ILE H 1 121 ? -39.579 -114.153 92.998 1.00 9.95 113 ILE H C 1
ATOM 13650 O O . ILE H 1 121 ? -38.738 -114.149 93.895 1.00 9.90 113 ILE H O 1
ATOM 13655 N N . GLY H 1 122 ? -40.132 -113.044 92.482 1.00 9.93 114 GLY H N 1
ATOM 13656 C CA . GLY H 1 122 ? -39.750 -111.736 92.916 1.00 10.03 114 GLY H CA 1
ATOM 13657 C C . GLY H 1 122 ? -40.069 -111.484 94.374 1.00 9.99 114 GLY H C 1
ATOM 13658 O O . GLY H 1 122 ? -39.268 -110.873 95.110 1.00 10.52 114 GLY H O 1
ATOM 13659 N N . THR H 1 123 ? -41.236 -111.938 94.796 1.00 9.67 115 THR H N 1
ATOM 13660 C CA . THR H 1 123 ? -41.598 -111.785 96.222 1.00 9.71 115 THR H CA 1
ATOM 13661 C C . THR H 1 123 ? -40.656 -112.619 97.088 1.00 9.80 115 THR H C 1
ATOM 13662 O O . THR H 1 123 ? -40.184 -112.142 98.101 1.00 10.04 115 THR H O 1
ATOM 13666 N N . PHE H 1 124 ? -40.338 -113.847 96.699 1.00 9.67 116 PHE H N 1
ATOM 13667 C CA . PHE H 1 124 ? -39.422 -114.631 97.513 1.00 9.92 116 PHE H CA 1
ATOM 13668 C C . PHE H 1 124 ? -38.016 -114.015 97.518 1.00 10.44 116 PHE H C 1
ATOM 13669 O O . PHE H 1 124 ? -37.299 -114.065 98.534 1.00 10.61 116 PHE H O 1
ATOM 13677 N N . ASN H 1 125 ? -37.623 -113.456 96.385 1.00 10.44 117 ASN H N 1
ATOM 13678 C CA . ASN H 1 125 ? -36.274 -112.855 96.295 1.00 10.97 117 ASN H CA 1
ATOM 13679 C C . ASN H 1 125 ? -36.131 -111.726 97.316 1.00 11.18 117 ASN H C 1
ATOM 13680 O O . ASN H 1 125 ? -35.103 -111.607 98.014 1.00 11.43 117 ASN H O 1
ATOM 13685 N N . MET H 1 126 ? -37.160 -110.901 97.413 1.00 11.13 118 MET H N 1
ATOM 13686 C CA . MET H 1 126 ? -37.104 -109.785 98.336 1.00 11.40 118 MET H CA 1
ATOM 13687 C C . MET H 1 126 ? -37.163 -110.312 99.764 1.00 11.36 118 MET H C 1
ATOM 13688 O O . MET H 1 126 ? -36.447 -109.819 100.635 1.00 11.65 118 MET H O 1
ATOM 13693 N N . ILE H 1 127 ? -37.989 -111.337 100.004 1.00 10.89 119 ILE H N 1
ATOM 13694 C CA . ILE H 1 127 ? -38.100 -111.905 101.339 1.00 10.96 119 ILE H CA 1
ATOM 13695 C C . ILE H 1 127 ? -36.757 -112.434 101.820 1.00 11.38 119 ILE H C 1
ATOM 13696 O O . ILE H 1 127 ? -36.348 -112.157 102.909 1.00 11.77 119 ILE H O 1
ATOM 13701 N N . ARG H 1 128 ? -36.074 -113.227 101.019 1.00 11.40 120 ARG H N 1
ATOM 13702 C CA . ARG H 1 128 ? -34.879 -113.901 101.499 1.00 11.88 120 ARG H CA 1
ATOM 13703 C C . ARG H 1 128 ? -33.795 -112.897 101.829 1.00 12.34 120 ARG H C 1
ATOM 13704 O O . ARG H 1 128 ? -33.087 -113.057 102.833 1.00 12.65 120 ARG H O 1
ATOM 13712 N N . VAL H 1 129 ? -33.691 -111.846 101.020 1.00 12.47 121 VAL H N 1
ATOM 13713 C CA . VAL H 1 129 ? -32.627 -110.848 101.227 1.00 13.05 121 VAL H CA 1
ATOM 13714 C C . VAL H 1 129 ? -32.963 -109.958 102.445 1.00 13.21 121 VAL H C 1
ATOM 13715 O O . VAL H 1 129 ? -32.125 -109.702 103.324 1.00 13.67 121 VAL H O 1
ATOM 13719 N N . ALA H 1 130 ? -34.214 -109.514 102.504 1.00 12.99 122 ALA H N 1
ATOM 13720 C CA . ALA H 1 130 ? -34.667 -108.718 103.644 1.00 13.03 122 ALA H CA 1
ATOM 13721 C C . ALA H 1 130 ? -34.630 -109.493 104.940 1.00 13.37 122 ALA H C 1
ATOM 13722 O O . ALA H 1 130 ? -34.288 -108.928 105.961 1.00 13.75 122 ALA H O 1
ATOM 13724 N N . ALA H 1 131 ? -35.019 -110.767 104.924 1.00 13.28 123 ALA H N 1
ATOM 13725 C CA . ALA H 1 131 ? -35.000 -111.555 106.132 1.00 13.80 123 ALA H CA 1
ATOM 13726 C C . ALA H 1 131 ? -33.585 -111.741 106.651 1.00 14.69 123 ALA H C 1
ATOM 13727 O O . ALA H 1 131 ? -33.371 -111.703 107.827 1.00 14.75 123 ALA H O 1
ATOM 13729 N N . ALA H 1 132 ? -32.633 -111.948 105.755 1.00 15.17 124 ALA H N 1
ATOM 13730 C CA . ALA H 1 132 ? -31.223 -112.092 106.165 1.00 16.23 124 ALA H CA 1
ATOM 13731 C C . ALA H 1 132 ? -30.749 -110.815 106.866 1.00 16.81 124 ALA H C 1
ATOM 13732 O O . ALA H 1 132 ? -30.068 -110.891 107.885 1.00 17.79 124 ALA H O 1
ATOM 13734 N N . ALA H 1 133 ? -31.184 -109.662 106.377 1.00 16.71 125 ALA H N 1
ATOM 13735 C CA . ALA H 1 133 ? -30.842 -108.387 107.028 1.00 17.33 125 ALA H CA 1
ATOM 13736 C C . ALA H 1 133 ? -31.530 -108.216 108.366 1.00 17.54 125 ALA H C 1
ATOM 13737 O O . ALA H 1 133 ? -30.904 -107.821 109.349 1.00 18.27 125 ALA H O 1
ATOM 13739 N N . MET H 1 134 ? -32.837 -108.500 108.417 1.00 17.44 126 MET H N 1
ATOM 13740 C CA . MET H 1 134 ? -33.583 -108.387 109.684 1.00 17.84 126 MET H CA 1
ATOM 13741 C C . MET H 1 134 ? -33.084 -109.371 110.758 1.00 17.70 126 MET H C 1
ATOM 13742 O O . MET H 1 134 ? -33.113 -109.060 111.950 1.00 17.85 126 MET H O 1
ATOM 13747 N N . ALA H 1 135 ? -32.576 -110.538 110.341 1.00 17.71 127 ALA H N 1
ATOM 13748 C CA . ALA H 1 135 ? -32.082 -111.517 111.306 1.00 17.94 127 ALA H CA 1
ATOM 13749 C C . ALA H 1 135 ? -30.884 -110.990 112.085 1.00 18.96 127 ALA H C 1
ATOM 13750 O O . ALA H 1 135 ? -30.640 -111.447 113.184 1.00 19.54 127 ALA H O 1
ATOM 13752 N N . ALA H 1 136 ? -30.159 -110.010 111.510 1.00 19.48 128 ALA H N 1
ATOM 13753 C CA . ALA H 1 136 ? -29.044 -109.347 112.182 1.00 20.26 128 ALA H CA 1
ATOM 13754 C C . ALA H 1 136 ? -29.464 -108.250 113.165 1.00 20.66 128 ALA H C 1
ATOM 13755 O O . ALA H 1 136 ? -28.612 -107.728 113.919 1.00 21.32 128 ALA H O 1
ATOM 13757 N N . ASN H 1 137 ? -30.748 -107.878 113.184 1.00 20.04 129 ASN H N 1
ATOM 13758 C CA . ASN H 1 137 ? -31.226 -106.821 114.084 1.00 20.39 129 ASN H CA 1
ATOM 13759 C C . ASN H 1 137 ? -31.284 -107.332 115.503 1.00 21.48 129 ASN H C 1
ATOM 13760 O O . ASN H 1 137 ? -31.424 -108.539 115.737 1.00 20.97 129 ASN H O 1
ATOM 13765 N N . GLU H 1 138 ? -31.179 -106.399 116.437 1.00 23.17 130 GLU H N 1
ATOM 13766 C CA . GLU H 1 138 ? -31.581 -106.622 117.804 1.00 24.93 130 GLU H CA 1
ATOM 13767 C C . GLU H 1 138 ? -33.110 -106.703 117.833 1.00 23.58 130 GLU H C 1
ATOM 13768 O O . GLU H 1 138 ? -33.760 -105.945 117.144 1.00 22.43 130 GLU H O 1
ATOM 13774 N N . PRO H 1 139 ? -33.673 -107.657 118.599 1.00 23.67 131 PRO H N 1
ATOM 13775 C CA . PRO H 1 139 ? -35.125 -107.667 118.742 1.00 23.30 131 PRO H CA 1
ATOM 13776 C C . PRO H 1 139 ? -35.671 -106.373 119.322 1.00 23.76 131 PRO H C 1
ATOM 13777 O O . PRO H 1 139 ? -35.071 -105.792 120.221 1.00 24.11 131 PRO H O 1
ATOM 13781 N N . ALA H 1 140 ? -36.817 -105.960 118.814 1.00 23.43 132 ALA H N 1
ATOM 13782 C CA . ALA H 1 140 ? -37.634 -104.935 119.411 1.00 24.72 132 ALA H CA 1
ATOM 13783 C C . ALA H 1 140 ? -38.173 -105.407 120.778 1.00 25.71 132 ALA H C 1
ATOM 13784 O O . ALA H 1 140 ? -38.164 -106.593 121.083 1.00 25.84 132 ALA H O 1
ATOM 13786 N N . PRO H 1 141 ? -38.666 -104.475 121.612 1.00 27.75 133 PRO H N 1
ATOM 13787 C CA . PRO H 1 141 ? -39.171 -104.881 122.939 1.00 28.97 133 PRO H CA 1
ATOM 13788 C C . PRO H 1 141 ? -40.256 -105.966 122.960 1.00 29.32 133 PRO H C 1
ATOM 13789 O O . PRO H 1 141 ? -40.294 -106.775 123.905 1.00 30.30 133 PRO H O 1
ATOM 13793 N N . THR H 1 142 ? -41.102 -106.017 121.927 1.00 28.53 134 THR H N 1
ATOM 13794 C CA . THR H 1 142 ? -42.102 -107.078 121.793 1.00 28.83 134 THR H CA 1
ATOM 13795 C C . THR H 1 142 ? -41.553 -108.398 121.275 1.00 27.00 134 THR H C 1
ATOM 13796 O O . THR H 1 142 ? -42.234 -109.428 121.312 1.00 27.55 134 THR H O 1
ATOM 13800 N N . GLY H 1 143 ? -40.330 -108.378 120.781 1.00 25.59 135 GLY H N 1
ATOM 13801 C CA . GLY H 1 143 ? -39.581 -109.596 120.494 1.00 24.08 135 GLY H CA 1
ATOM 13802 C C . GLY H 1 143 ? -39.188 -109.712 119.049 1.00 22.14 135 GLY H C 1
ATOM 13803 O O . GLY H 1 143 ? -38.269 -110.481 118.727 1.00 22.22 135 GLY H O 1
ATOM 13804 N N . GLU H 1 144 ? -39.892 -108.996 118.170 1.00 20.61 136 GLU H N 1
ATOM 13805 C CA . GLU H 1 144 ? -39.666 -109.148 116.740 1.00 19.33 136 GLU H CA 1
ATOM 13806 C C . GLU H 1 144 ? -38.374 -108.512 116.311 1.00 18.73 136 GLU H C 1
ATOM 13807 O O . GLU H 1 144 ? -38.108 -107.380 116.703 1.00 18.87 136 GLU H O 1
ATOM 13813 N N . ARG H 1 145 ? -37.639 -109.206 115.453 1.00 17.30 137 ARG H N 1
ATOM 13814 C CA . ARG H 1 145 ? -36.573 -108.549 114.678 1.00 17.17 137 ARG H CA 1
ATOM 13815 C C . ARG H 1 145 ? -37.126 -107.808 113.457 1.00 16.34 137 ARG H C 1
ATOM 13816 O O . ARG H 1 145 ? -36.563 -106.837 113.008 1.00 16.08 137 ARG H O 1
ATOM 13824 N N . GLY H 1 146 ? -38.241 -108.286 112.920 1.00 15.33 138 GLY H N 1
ATOM 13825 C CA . GLY H 1 146 ? -38.938 -107.620 111.830 1.00 14.72 138 GLY H CA 1
ATOM 13826 C C . GLY H 1 146 ? -40.173 -108.407 111.424 1.00 13.99 138 GLY H C 1
ATOM 13827 O O . GLY H 1 146 ? -40.464 -109.433 112.008 1.00 13.72 138 GLY H O 1
ATOM 13828 N N . VAL H 1 147 ? -40.911 -107.881 110.461 1.00 13.50 139 VAL H N 1
ATOM 13829 C CA . VAL H 1 147 ? -42.146 -108.442 109.988 1.00 12.71 139 VAL H CA 1
ATOM 13830 C C . VAL H 1 147 ? -42.176 -108.309 108.469 1.00 12.48 139 VAL H C 1
ATOM 13831 O O . VAL H 1 147 ? -41.743 -107.290 107.905 1.00 12.31 139 VAL H O 1
ATOM 13835 N N . ILE H 1 148 ? -42.626 -109.372 107.806 1.00 12.07 140 ILE H N 1
ATOM 13836 C CA . ILE H 1 148 ? -42.767 -109.421 106.386 1.00 12.10 140 ILE H CA 1
ATOM 13837 C C . ILE H 1 148 ? -44.228 -109.585 106.004 1.00 11.68 140 ILE H C 1
ATOM 13838 O O . ILE H 1 148 ? -44.924 -110.485 106.505 1.00 11.54 140 ILE H O 1
ATOM 13843 N N . VAL H 1 149 ? -44.677 -108.727 105.092 1.00 11.63 141 VAL H N 1
ATOM 13844 C CA . VAL H 1 149 ? -46.027 -108.755 104.595 1.00 11.33 141 VAL H CA 1
ATOM 13845 C C . VAL H 1 149 ? -45.963 -108.875 103.073 1.00 11.17 141 VAL H C 1
ATOM 13846 O O . VAL H 1 149 ? -45.248 -108.096 102.426 1.00 11.32 141 VAL H O 1
ATOM 13850 N N . SER H 1 150 ? -46.635 -109.879 102.519 1.00 10.63 142 SER H N 1
ATOM 13851 C CA . SER H 1 150 ? -46.704 -110.030 101.048 1.00 10.63 142 SER H CA 1
ATOM 13852 C C . SER H 1 150 ? -48.117 -109.893 100.580 1.00 10.40 142 SER H C 1
ATOM 13853 O O . SER H 1 150 ? -49.044 -110.019 101.380 1.00 10.20 142 SER H O 1
ATOM 13856 N N . THR H 1 151 ? -48.281 -109.652 99.274 1.00 10.07 143 THR H N 1
ATOM 13857 C CA . THR H 1 151 ? -49.607 -109.453 98.692 1.00 9.98 143 THR H CA 1
ATOM 13858 C C . THR H 1 151 ? -49.914 -110.620 97.768 1.00 9.80 143 THR H C 1
ATOM 13859 O O . THR H 1 151 ? -49.223 -110.856 96.773 1.00 9.73 143 THR H O 1
ATOM 13863 N N . ALA H 1 152 ? -50.914 -111.409 98.117 1.00 9.55 144 ALA H N 1
ATOM 13864 C CA . ALA H 1 152 ? -51.443 -112.372 97.223 1.00 9.46 144 ALA H CA 1
ATOM 13865 C C . ALA H 1 152 ? -52.611 -111.699 96.454 1.00 9.36 144 ALA H C 1
ATOM 13866 O O . ALA H 1 152 ? -52.414 -110.628 95.839 1.00 9.92 144 ALA H O 1
ATOM 13868 N N . SER H 1 153 ? -53.787 -112.294 96.477 1.00 9.13 145 SER H N 1
ATOM 13869 C CA . SER H 1 153 ? -55.019 -111.819 95.792 1.00 9.09 145 SER H CA 1
ATOM 13870 C C . SER H 1 153 ? -56.060 -112.858 96.150 1.00 9.08 145 SER H C 1
ATOM 13871 O O . SER H 1 153 ? -55.709 -114.007 96.426 1.00 8.67 145 SER H O 1
ATOM 13874 N N . VAL H 1 154 ? -57.335 -112.449 96.074 1.00 9.24 146 VAL H N 1
ATOM 13875 C CA . VAL H 1 154 ? -58.432 -113.426 96.134 1.00 9.16 146 VAL H CA 1
ATOM 13876 C C . VAL H 1 154 ? -58.325 -114.401 94.951 1.00 9.26 146 VAL H C 1
ATOM 13877 O O . VAL H 1 154 ? -58.836 -115.510 95.023 1.00 9.05 146 VAL H O 1
ATOM 13881 N N . ALA H 1 155 ? -57.582 -114.037 93.911 1.00 9.38 147 ALA H N 1
ATOM 13882 C CA . ALA H 1 155 ? -57.302 -114.974 92.819 1.00 9.54 147 ALA H CA 1
ATOM 13883 C C . ALA H 1 155 ? -56.537 -116.208 93.238 1.00 9.60 147 ALA H C 1
ATOM 13884 O O . ALA H 1 155 ? -56.564 -117.203 92.492 1.00 9.62 147 ALA H O 1
ATOM 13886 N N . ALA H 1 156 ? -55.883 -116.206 94.407 1.00 9.77 148 ALA H N 1
ATOM 13887 C CA . ALA H 1 156 ? -55.268 -117.399 94.935 1.00 10.05 148 ALA H CA 1
ATOM 13888 C C . ALA H 1 156 ? -56.343 -118.489 95.196 1.00 10.40 148 ALA H C 1
ATOM 13889 O O . ALA H 1 156 ? -56.014 -119.678 95.229 1.00 10.90 148 ALA H O 1
ATOM 13891 N N . PHE H 1 157 ? -57.573 -118.056 95.436 1.00 10.65 149 PHE H N 1
ATOM 13892 C CA . PHE H 1 157 ? -58.677 -118.925 95.805 1.00 10.93 149 PHE H CA 1
ATOM 13893 C C . PHE H 1 157 ? -59.823 -118.980 94.801 1.00 11.00 149 PHE H C 1
ATOM 13894 O O . PHE H 1 157 ? -60.511 -120.013 94.709 1.00 10.70 149 PHE H O 1
ATOM 13902 N N . ASP H 1 158 ? -60.063 -117.864 94.127 1.00 10.76 150 ASP H N 1
ATOM 13903 C CA . ASP H 1 158 ? -61.210 -117.643 93.294 1.00 11.22 150 ASP H CA 1
ATOM 13904 C C . ASP H 1 158 ? -60.812 -117.374 91.831 1.00 10.83 150 ASP H C 1
ATOM 13905 O O . ASP H 1 158 ? -61.484 -116.605 91.164 1.00 10.98 150 ASP H O 1
ATOM 13910 N N . GLY H 1 159 ? -59.730 -117.969 91.344 1.00 10.45 151 GLY H N 1
ATOM 13911 C CA . GLY H 1 159 ? -59.172 -117.588 90.018 1.00 10.44 151 GLY H CA 1
ATOM 13912 C C . GLY H 1 159 ? -60.255 -117.595 88.950 1.00 10.66 151 GLY H C 1
ATOM 13913 O O . GLY H 1 159 ? -60.999 -118.594 88.770 1.00 10.56 151 GLY H O 1
ATOM 13914 N N . GLN H 1 160 ? -60.306 -116.528 88.173 1.00 10.87 152 GLN H N 1
ATOM 13915 C CA . GLN H 1 160 ? -61.287 -116.363 87.098 1.00 11.48 152 GLN H CA 1
ATOM 13916 C C . GLN H 1 160 ? -60.779 -116.920 85.765 1.00 11.30 152 GLN H C 1
ATOM 13917 O O . GLN H 1 160 ? -59.616 -117.208 85.623 1.00 11.05 152 GLN H O 1
ATOM 13923 N N . ILE H 1 161 ? -61.686 -117.046 84.811 1.00 11.34 153 ILE H N 1
ATOM 13924 C CA . ILE H 1 161 ? -61.287 -117.337 83.436 1.00 11.47 153 ILE H CA 1
ATOM 13925 C C . ILE H 1 161 ? -60.242 -116.275 83.047 1.00 11.44 153 ILE H C 1
ATOM 13926 O O . ILE H 1 161 ? -60.418 -115.076 83.323 1.00 11.46 153 ILE H O 1
ATOM 13931 N N . GLY H 1 162 ? -59.145 -116.740 82.462 1.00 11.44 154 GLY H N 1
ATOM 13932 C CA . GLY H 1 162 ? -58.062 -115.843 82.062 1.00 11.75 154 GLY H CA 1
ATOM 13933 C C . GLY H 1 162 ? -56.992 -115.577 83.095 1.00 11.51 154 GLY H C 1
ATOM 13934 O O . GLY H 1 162 ? -55.966 -114.954 82.777 1.00 11.62 154 GLY H O 1
ATOM 13935 N N . GLN H 1 163 ? -57.199 -116.029 84.337 1.00 11.37 155 GLN H N 1
ATOM 13936 C CA . GLN H 1 163 ? -56.292 -115.771 85.475 1.00 11.26 155 GLN H CA 1
ATOM 13937 C C . GLN H 1 163 ? -55.444 -116.943 85.906 1.00 10.89 155 GLN H C 1
ATOM 13938 O O . GLN H 1 163 ? -54.914 -116.929 86.996 1.00 10.61 155 GLN H O 1
ATOM 13944 N N . ALA H 1 164 ? -55.228 -117.941 85.055 1.00 10.70 156 ALA H N 1
ATOM 13945 C CA . ALA H 1 164 ? -54.379 -119.053 85.498 1.00 10.37 156 ALA H CA 1
ATOM 13946 C C . ALA H 1 164 ? -52.964 -118.647 85.971 1.00 10.23 156 ALA H C 1
ATOM 13947 O O . ALA H 1 164 ? -52.526 -119.089 87.015 1.00 9.92 156 ALA H O 1
ATOM 13949 N N . ALA H 1 165 ? -52.302 -117.757 85.230 1.00 10.30 157 ALA H N 1
ATOM 13950 C CA . ALA H 1 165 ? -50.952 -117.347 85.585 1.00 10.19 157 ALA H CA 1
ATOM 13951 C C . ALA H 1 165 ? -50.999 -116.532 86.889 1.00 9.75 157 ALA H C 1
ATOM 13952 O O . ALA H 1 165 ? -50.269 -116.811 87.842 1.00 9.47 157 ALA H O 1
ATOM 13954 N N . TYR H 1 166 ? -51.876 -115.569 86.913 1.00 9.63 158 TYR H N 1
ATOM 13955 C CA . TYR H 1 166 ? -52.022 -114.694 88.109 1.00 9.53 158 TYR H CA 1
ATOM 13956 C C . TYR H 1 166 ? -52.390 -115.492 89.341 1.00 9.27 158 TYR H C 1
ATOM 13957 O O . TYR H 1 166 ? -51.739 -115.392 90.361 1.00 9.17 158 TYR H O 1
ATOM 13966 N N . ALA H 1 167 ? -53.429 -116.316 89.228 1.00 9.11 159 ALA H N 1
ATOM 13967 C CA . ALA H 1 167 ? -53.813 -117.195 90.314 1.00 8.99 159 ALA H CA 1
ATOM 13968 C C . ALA H 1 167 ? -52.692 -118.133 90.777 1.00 8.80 159 ALA H C 1
ATOM 13969 O O . ALA H 1 167 ? -52.466 -118.290 91.960 1.00 8.88 159 ALA H O 1
ATOM 13971 N N . ALA H 1 168 ? -51.989 -118.779 89.850 1.00 8.77 160 ALA H N 1
ATOM 13972 C CA . ALA H 1 168 ? -50.856 -119.585 90.238 1.00 8.77 160 ALA H CA 1
ATOM 13973 C C . ALA H 1 168 ? -49.854 -118.804 91.047 1.00 8.67 160 ALA H C 1
ATOM 13974 O O . ALA H 1 168 ? -49.379 -119.260 92.095 1.00 8.77 160 ALA H O 1
ATOM 13976 N N . SER H 1 169 ? -49.505 -117.623 90.569 1.00 8.84 161 SER H N 1
ATOM 13977 C CA . SER H 1 169 ? -48.503 -116.836 91.252 1.00 8.82 161 SER H CA 1
ATOM 13978 C C . SER H 1 169 ? -48.925 -116.429 92.645 1.00 8.70 161 SER H C 1
ATOM 13979 O O . SER H 1 169 ? -48.145 -116.501 93.594 1.00 9.00 161 SER H O 1
ATOM 13982 N N . LYS H 1 170 ? -50.171 -116.037 92.774 1.00 8.64 162 LYS H N 1
ATOM 13983 C CA . LYS H 1 170 ? -50.682 -115.532 94.040 1.00 8.51 162 LYS H CA 1
ATOM 13984 C C . LYS H 1 170 ? -50.960 -116.657 95.036 1.00 8.29 162 LYS H C 1
ATOM 13985 O O . LYS H 1 170 ? -50.840 -116.482 96.248 1.00 8.18 162 LYS H O 1
ATOM 13991 N N . ALA H 1 171 ? -51.391 -117.813 94.548 1.00 8.15 163 ALA H N 1
ATOM 13992 C CA . ALA H 1 171 ? -51.534 -118.979 95.435 1.00 8.07 163 ALA H CA 1
ATOM 13993 C C . ALA H 1 171 ? -50.174 -119.420 95.917 1.00 8.07 163 ALA H C 1
ATOM 13994 O O . ALA H 1 171 ? -50.022 -119.892 97.055 1.00 8.06 163 ALA H O 1
ATOM 13996 N N . GLY H 1 172 ? -49.173 -119.355 95.044 1.00 8.20 164 GLY H N 1
ATOM 13997 C CA . GLY H 1 172 ? -47.801 -119.589 95.502 1.00 8.34 164 GLY H CA 1
ATOM 13998 C C . GLY H 1 172 ? -47.394 -118.682 96.673 1.00 8.42 164 GLY H C 1
ATOM 13999 O O . GLY H 1 172 ? -46.860 -119.146 97.698 1.00 8.27 164 GLY H O 1
ATOM 14000 N N . VAL H 1 173 ? -47.652 -117.374 96.514 1.00 8.59 165 VAL H N 1
ATOM 14001 C CA . VAL H 1 173 ? -47.339 -116.398 97.581 1.00 8.69 165 VAL H CA 1
ATOM 14002 C C . VAL H 1 173 ? -48.097 -116.788 98.866 1.00 8.85 165 VAL H C 1
ATOM 14003 O O . VAL H 1 173 ? -47.498 -116.890 99.950 1.00 9.07 165 VAL H O 1
ATOM 14007 N N . ALA H 1 174 ? -49.385 -117.075 98.747 1.00 8.94 166 ALA H N 1
ATOM 14008 C CA . ALA H 1 174 ? -50.179 -117.425 99.940 1.00 8.86 166 ALA H CA 1
ATOM 14009 C C . ALA H 1 174 ? -49.633 -118.710 100.580 1.00 8.97 166 ALA H C 1
ATOM 14010 O O . ALA H 1 174 ? -49.465 -118.812 101.803 1.00 8.93 166 ALA H O 1
ATOM 14012 N N . GLY H 1 175 ? -49.343 -119.712 99.750 1.00 8.90 167 GLY H N 1
ATOM 14013 C CA . GLY H 1 175 ? -48.925 -120.991 100.269 1.00 9.25 167 GLY H CA 1
ATOM 14014 C C . GLY H 1 175 ? -47.566 -121.053 100.926 1.00 9.51 167 GLY H C 1
ATOM 14015 O O . GLY H 1 175 ? -47.359 -121.863 101.804 1.00 9.59 167 GLY H O 1
ATOM 14016 N N . MET H 1 176 ? -46.650 -120.159 100.545 1.00 9.81 168 MET H N 1
ATOM 14017 C CA . MET H 1 176 ? -45.338 -120.149 101.138 1.00 10.23 168 MET H CA 1
ATOM 14018 C C . MET H 1 176 ? -45.306 -119.351 102.449 1.00 10.09 168 MET H C 1
ATOM 14019 O O . MET H 1 176 ? -44.299 -119.374 103.165 1.00 10.56 168 MET H O 1
ATOM 14024 N N . THR H 1 177 ? -46.398 -118.680 102.814 1.00 9.67 169 THR H N 1
ATOM 14025 C CA . THR H 1 177 ? -46.464 -117.895 104.069 1.00 9.69 169 THR H CA 1
ATOM 14026 C C . THR H 1 177 ? -46.085 -118.750 105.288 1.00 9.82 169 THR H C 1
ATOM 14027 O O . THR H 1 177 ? -45.249 -118.364 106.121 1.00 9.94 169 THR H O 1
ATOM 14031 N N . LEU H 1 178 ? -46.695 -119.929 105.378 1.00 9.80 170 LEU H N 1
ATOM 14032 C CA . LEU H 1 178 ? -46.458 -120.800 106.548 1.00 10.06 170 LEU H CA 1
ATOM 14033 C C . LEU H 1 178 ? -45.056 -121.353 106.631 1.00 10.19 170 LEU H C 1
ATOM 14034 O O . LEU H 1 178 ? -44.423 -121.232 107.676 1.00 10.40 170 LEU H O 1
ATOM 14039 N N . PRO H 1 179 ? -44.531 -121.978 105.541 1.00 10.25 171 PRO H N 1
ATOM 14040 C CA . PRO H 1 179 ? -43.139 -122.431 105.699 1.00 10.50 171 PRO H CA 1
ATOM 14041 C C . PRO H 1 179 ? -42.126 -121.313 105.960 1.00 10.69 171 PRO H C 1
ATOM 14042 O O . PRO H 1 179 ? -41.155 -121.547 106.680 1.00 10.93 171 PRO H O 1
ATOM 14046 N N . ILE H 1 180 ? -42.337 -120.137 105.370 1.00 10.52 172 ILE H N 1
ATOM 14047 C CA . ILE H 1 180 ? -41.408 -119.023 105.617 1.00 10.85 172 ILE H CA 1
ATOM 14048 C C . ILE H 1 180 ? -41.540 -118.549 107.058 1.00 11.01 172 ILE H C 1
ATOM 14049 O O . ILE H 1 180 ? -40.532 -118.319 107.706 1.00 11.38 172 ILE H O 1
ATOM 14054 N N . ALA H 1 181 ? -42.770 -118.464 107.587 1.00 10.79 173 ALA H N 1
ATOM 14055 C CA . ALA H 1 181 ? -42.930 -118.185 109.005 1.00 11.01 173 ALA H CA 1
ATOM 14056 C C . ALA H 1 181 ? -42.213 -119.217 109.852 1.00 11.41 173 ALA H C 1
ATOM 14057 O O . ALA H 1 181 ? -41.544 -118.886 110.849 1.00 11.71 173 ALA H O 1
ATOM 14059 N N . ARG H 1 182 ? -42.343 -120.486 109.488 1.00 11.34 174 ARG H N 1
ATOM 14060 C CA . ARG H 1 182 ? -41.670 -121.525 110.244 1.00 11.99 174 ARG H CA 1
ATOM 14061 C C . ARG H 1 182 ? -40.128 -121.381 110.167 1.00 12.57 174 ARG H C 1
ATOM 14062 O O . ARG H 1 182 ? -39.453 -121.525 111.156 1.00 13.04 174 ARG H O 1
ATOM 14070 N N . ASP H 1 183 ? -39.608 -121.125 108.969 1.00 12.81 175 ASP H N 1
ATOM 14071 C CA . ASP H 1 183 ? -38.180 -120.930 108.736 1.00 13.57 175 ASP H CA 1
ATOM 14072 C C . ASP H 1 183 ? -37.625 -119.791 109.586 1.00 14.14 175 ASP H C 1
ATOM 14073 O O . ASP H 1 183 ? -36.484 -119.864 110.077 1.00 14.97 175 ASP H O 1
ATOM 14078 N N . LEU H 1 184 ? -38.406 -118.723 109.717 1.00 14.11 176 LEU H N 1
ATOM 14079 C CA . LEU H 1 184 ? -37.916 -117.495 110.366 1.00 14.66 176 LEU H CA 1
ATOM 14080 C C . LEU H 1 184 ? -38.313 -117.363 111.847 1.00 15.30 176 LEU H C 1
ATOM 14081 O O . LEU H 1 184 ? -37.967 -116.352 112.494 1.00 15.37 176 LEU H O 1
ATOM 14086 N N . SER H 1 185 ? -38.989 -118.370 112.404 1.00 15.52 177 SER H N 1
ATOM 14087 C CA . SER H 1 185 ? -39.394 -118.342 113.801 1.00 16.46 177 SER H CA 1
ATOM 14088 C C . SER H 1 185 ? -38.198 -118.190 114.762 1.00 17.15 177 SER H C 1
ATOM 14089 O O . SER H 1 185 ? -38.239 -117.357 115.671 1.00 17.17 177 SER H O 1
ATOM 14092 N N . ARG H 1 186 ? -37.096 -118.910 114.498 1.00 17.69 178 ARG H N 1
ATOM 14093 C CA . ARG H 1 186 ? -35.849 -118.784 115.302 1.00 18.69 178 ARG H CA 1
ATOM 14094 C C . ARG H 1 186 ? -35.210 -117.388 115.199 1.00 18.41 178 ARG H C 1
ATOM 14095 O O . ARG H 1 186 ? -34.465 -116.982 116.093 1.00 19.10 178 ARG H O 1
ATOM 14097 N N . ASN H 1 187 ? -35.531 -116.651 114.127 1.00 17.30 179 ASN H N 1
ATOM 14098 C CA . ASN H 1 187 ? -35.044 -115.271 113.888 1.00 17.29 179 ASN H CA 1
ATOM 14099 C C . ASN H 1 187 ? -35.990 -114.221 114.406 1.00 16.52 179 ASN H C 1
ATOM 14100 O O . ASN H 1 187 ? -35.676 -113.052 114.358 1.00 16.94 179 ASN H O 1
ATOM 14105 N N . ALA H 1 188 ? -37.157 -114.647 114.890 1.00 16.00 180 ALA H N 1
ATOM 14106 C CA . ALA H 1 188 ? -38.157 -113.748 115.441 1.00 15.51 180 ALA H CA 1
ATOM 14107 C C . ALA H 1 188 ? -38.655 -112.792 114.346 1.00 14.64 180 ALA H C 1
ATOM 14108 O O . ALA H 1 188 ? -38.822 -111.609 114.581 1.00 14.74 180 ALA H O 1
ATOM 14110 N N . ILE H 1 189 ? -38.885 -113.308 113.151 1.00 13.65 181 ILE H N 1
ATOM 14111 C CA . ILE H 1 189 ? -39.470 -112.465 112.067 1.00 13.08 181 ILE H CA 1
ATOM 14112 C C . ILE H 1 189 ? -40.839 -113.071 111.746 1.00 12.58 181 ILE H C 1
ATOM 14113 O O . ILE H 1 189 ? -40.928 -114.263 111.392 1.00 12.59 181 ILE H O 1
ATOM 14118 N N . ARG H 1 190 ? -41.891 -112.249 111.831 1.00 12.31 182 ARG H N 1
ATOM 14119 C CA . ARG H 1 190 ? -43.249 -112.725 111.477 1.00 11.85 182 ARG H CA 1
ATOM 14120 C C . ARG H 1 190 ? -43.477 -112.563 109.993 1.00 11.41 182 ARG H C 1
ATOM 14121 O O . ARG H 1 190 ? -42.914 -111.649 109.366 1.00 11.52 182 ARG H O 1
ATOM 14129 N N . VAL H 1 191 ? -44.292 -113.458 109.429 1.00 10.94 183 VAL H N 1
ATOM 14130 C CA . VAL H 1 191 ? -44.504 -113.529 107.985 1.00 10.73 183 VAL H CA 1
ATOM 14131 C C . VAL H 1 191 ? -46.000 -113.663 107.755 1.00 10.46 183 VAL H C 1
ATOM 14132 O O . VAL H 1 191 ? -46.624 -114.618 108.270 1.00 10.24 183 VAL H O 1
ATOM 14136 N N . MET H 1 192 ? -46.560 -112.715 107.000 1.00 10.24 184 MET H N 1
ATOM 14137 C CA . MET H 1 192 ? -48.018 -112.639 106.789 1.00 10.03 184 MET H CA 1
ATOM 14138 C C . MET H 1 192 ? -48.298 -112.288 105.337 1.00 9.96 184 MET H C 1
ATOM 14139 O O . MET H 1 192 ? -47.434 -111.729 104.619 1.00 9.96 184 MET H O 1
ATOM 14144 N N . THR H 1 193 ? -49.517 -112.629 104.906 1.00 9.71 185 THR H N 1
ATOM 14145 C CA . THR H 1 193 ? -49.973 -112.282 103.561 1.00 9.60 185 THR H CA 1
ATOM 14146 C C . THR H 1 193 ? -51.343 -111.648 103.603 1.00 9.56 185 THR H C 1
ATOM 14147 O O . THR H 1 193 ? -52.249 -112.124 104.330 1.00 9.39 185 THR H O 1
ATOM 14151 N N . ILE H 1 194 ? -51.545 -110.648 102.760 1.00 9.45 186 ILE H N 1
ATOM 14152 C CA . ILE H 1 194 ? -52.851 -110.075 102.506 1.00 9.49 186 ILE H CA 1
ATOM 14153 C C . ILE H 1 194 ? -53.310 -110.470 101.125 1.00 9.43 186 ILE H C 1
ATOM 14154 O O . ILE H 1 194 ? -52.504 -110.388 100.182 1.00 9.71 186 ILE H O 1
ATOM 14159 N N . ALA H 1 195 ? -54.586 -110.916 100.998 1.00 9.12 187 ALA H N 1
ATOM 14160 C CA . ALA H 1 195 ? -55.178 -111.279 99.707 1.00 9.00 187 ALA H CA 1
ATOM 14161 C C . ALA H 1 195 ? -56.264 -110.272 99.398 1.00 9.04 187 ALA H C 1
ATOM 14162 O O . ALA H 1 195 ? -57.428 -110.443 99.818 1.00 9.32 187 ALA H O 1
ATOM 14164 N N . PRO H 1 196 ? -55.935 -109.191 98.686 1.00 9.24 188 PRO H N 1
ATOM 14165 C CA . PRO H 1 196 ? -56.949 -108.210 98.355 1.00 9.44 188 PRO H CA 1
ATOM 14166 C C . PRO H 1 196 ? -57.951 -108.699 97.316 1.00 9.65 188 PRO H C 1
ATOM 14167 O O . PRO H 1 196 ? -57.637 -109.563 96.465 1.00 9.30 188 PRO H O 1
ATOM 14171 N N . GLY H 1 197 ? -59.153 -108.149 97.390 1.00 10.25 189 GLY H N 1
ATOM 14172 C CA . GLY H 1 197 ? -60.185 -108.377 96.422 1.00 10.95 189 GLY H CA 1
ATOM 14173 C C . GLY H 1 197 ? -59.978 -107.476 95.187 1.00 11.69 189 GLY H C 1
ATOM 14174 O O . GLY H 1 197 ? -59.166 -107.807 94.297 1.00 12.27 189 GLY H O 1
ATOM 14175 N N . ILE H 1 198 ? -60.703 -106.370 95.128 1.00 12.18 190 ILE H N 1
ATOM 14176 C CA A ILE H 1 198 ? -60.575 -105.433 94.018 0.50 12.71 190 ILE H CA 1
ATOM 14177 C CA B ILE H 1 198 ? -60.599 -105.424 94.010 0.50 12.68 190 ILE H CA 1
ATOM 14178 C C . ILE H 1 198 ? -60.371 -104.041 94.580 1.00 12.75 190 ILE H C 1
ATOM 14179 O O . ILE H 1 198 ? -61.225 -103.525 95.307 1.00 12.58 190 ILE H O 1
ATOM 14188 N N . PHE H 1 199 ? -59.226 -103.466 94.242 1.00 12.77 191 PH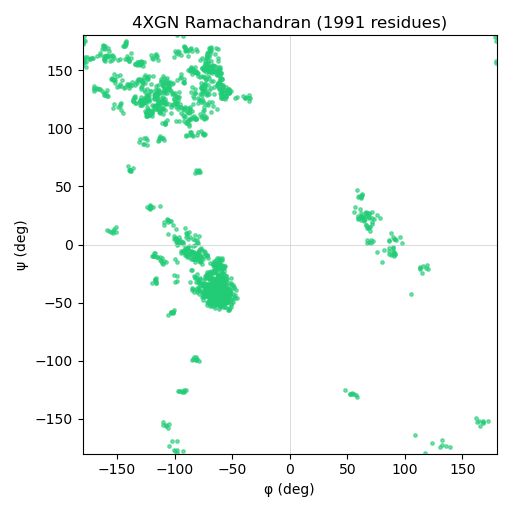E H N 1
ATOM 14189 C CA . PHE H 1 199 ? -58.837 -102.151 94.740 1.00 13.16 191 PHE H CA 1
ATOM 14190 C C . PHE H 1 199 ? -58.662 -101.135 93.636 1.00 14.10 191 PHE H C 1
ATOM 14191 O O . PHE H 1 199 ? -58.166 -101.445 92.549 1.00 13.73 191 PHE H O 1
ATOM 14199 N N . GLU H 1 200 ? -59.020 -99.900 93.941 1.00 15.17 192 GLU H N 1
ATOM 14200 C CA . GLU H 1 200 ? -58.846 -98.796 92.988 1.00 16.81 192 GLU H CA 1
ATOM 14201 C C . GLU H 1 200 ? -57.390 -98.334 92.851 1.00 16.27 192 GLU H C 1
ATOM 14202 O O . GLU H 1 200 ? -56.899 -97.530 93.660 1.00 15.91 192 GLU H O 1
ATOM 14208 N N . THR H 1 201 ? -56.698 -98.851 91.827 1.00 15.77 193 THR H N 1
ATOM 14209 C CA . THR H 1 201 ? -55.307 -98.529 91.569 1.00 15.70 193 THR H CA 1
ATOM 14210 C C . THR H 1 201 ? -55.060 -98.483 90.070 1.00 16.29 193 THR H C 1
ATOM 14211 O O . THR H 1 201 ? -55.887 -98.945 89.288 1.00 16.97 193 THR H O 1
ATOM 14215 N N . PRO H 1 202 ? -53.880 -98.009 89.658 1.00 16.88 194 PRO H N 1
ATOM 14216 C CA . PRO H 1 202 ? -53.530 -98.191 88.236 1.00 17.26 194 PRO H CA 1
ATOM 14217 C C . PRO H 1 202 ? -53.484 -99.611 87.697 1.00 17.61 194 PRO H C 1
ATOM 14218 O O . PRO H 1 202 ? -53.476 -99.767 86.466 1.00 18.43 194 PRO H O 1
ATOM 14222 N N . MET H 1 203 ? -53.483 -100.647 88.539 1.00 17.56 195 MET H N 1
ATOM 14223 C CA . MET H 1 203 ? -53.634 -102.019 88.007 1.00 18.34 195 MET H CA 1
ATOM 14224 C C . MET H 1 203 ? -54.910 -102.172 87.155 1.00 19.28 195 MET H C 1
ATOM 14225 O O . MET H 1 203 ? -54.929 -103.025 86.266 1.00 19.64 195 MET H O 1
ATOM 14230 N N . LEU H 1 204 ? -55.941 -101.371 87.406 1.00 20.32 196 LEU H N 1
ATOM 14231 C CA . LEU H 1 204 ? -57.196 -101.414 86.663 1.00 22.14 196 LEU H CA 1
ATOM 14232 C C . LEU H 1 204 ? -57.218 -100.487 85.441 1.00 24.84 196 LEU H C 1
ATOM 14233 O O . LEU H 1 204 ? -58.260 -100.354 84.813 1.00 26.40 196 LEU H O 1
ATOM 14238 N N . LEU H 1 205 ? -56.094 -99.861 85.105 1.00 26.89 197 LEU H N 1
ATOM 14239 C CA . LEU H 1 205 ? -55.978 -99.068 83.880 1.00 29.69 197 LEU H CA 1
ATOM 14240 C C . LEU H 1 205 ? -56.292 -99.993 82.709 1.00 31.88 197 LEU H C 1
ATOM 14241 O O . LEU H 1 205 ? -55.831 -101.130 82.651 1.00 33.90 197 LEU H O 1
ATOM 14243 N N . GLY H 1 206 ? -57.137 -99.540 81.800 1.00 35.98 198 GLY H N 1
ATOM 14244 C CA . GLY H 1 206 ? -57.631 -100.429 80.744 1.00 37.33 198 GLY H CA 1
ATOM 14245 C C . GLY H 1 206 ? -58.914 -101.166 81.070 1.00 38.69 198 GLY H C 1
ATOM 14246 O O . GLY H 1 206 ? -59.435 -101.858 80.204 1.00 40.25 198 GLY H O 1
ATOM 14247 N N . MET H 1 207 ? -59.413 -101.050 82.306 1.00 38.21 199 MET H N 1
ATOM 14248 C CA . MET H 1 207 ? -60.792 -101.408 82.616 1.00 39.52 199 MET H CA 1
ATOM 14249 C C . MET H 1 207 ? -61.574 -100.101 82.524 1.00 40.71 199 MET H C 1
ATOM 14250 O O . MET H 1 207 ? -61.237 -99.157 83.227 1.00 39.81 199 MET H O 1
ATOM 14255 N N . PRO H 1 208 ? -62.597 -100.017 81.631 1.00 43.04 200 PRO H N 1
ATOM 14256 C CA . PRO H 1 208 ? -63.341 -98.739 81.538 1.00 44.16 200 PRO H CA 1
ATOM 14257 C C . PRO H 1 208 ? -64.128 -98.418 82.821 1.00 43.95 200 PRO H C 1
ATOM 14258 O O . PRO H 1 208 ? -64.512 -99.347 83.541 1.00 43.03 200 PRO H O 1
ATOM 14262 N N . GLN H 1 209 ? -64.371 -97.132 83.088 1.00 44.26 201 GLN H N 1
ATOM 14263 C CA . GLN H 1 209 ? -65.004 -96.702 84.351 1.00 43.76 201 GLN H CA 1
ATOM 14264 C C . GLN H 1 209 ? -66.342 -97.410 84.654 1.00 43.95 201 GLN H C 1
ATOM 14265 O O . GLN H 1 209 ? -66.582 -97.829 85.799 1.00 42.81 201 GLN H O 1
ATOM 14271 N N . GLU H 1 210 ? -67.181 -97.572 83.631 1.00 43.54 202 GLU H N 1
ATOM 14272 C CA . GLU H 1 210 ? -68.442 -98.342 83.732 1.00 42.41 202 GLU H CA 1
ATOM 14273 C C . GLU H 1 210 ? -68.249 -99.763 84.255 1.00 40.88 202 GLU H C 1
ATOM 14274 O O . GLU H 1 210 ? -69.052 -100.247 85.063 1.00 40.30 202 GLU H O 1
ATOM 14276 N N . VAL H 1 211 ? -67.193 -100.426 83.789 1.00 39.18 203 VAL H N 1
ATOM 14277 C CA . VAL H 1 211 ? -66.899 -101.805 84.180 1.00 38.75 203 VAL H CA 1
ATOM 14278 C C . VAL H 1 211 ? -66.341 -101.861 85.624 1.00 37.18 203 VAL H C 1
ATOM 14279 O O . VAL H 1 211 ? -66.626 -102.813 86.362 1.00 37.36 203 VAL H O 1
ATOM 14283 N N . GLN H 1 212 ? -65.552 -100.853 86.007 1.00 35.90 204 GLN H N 1
ATOM 14284 C CA . GLN H 1 212 ? -65.053 -100.722 87.390 1.00 34.55 204 GLN H CA 1
ATOM 14285 C C . GLN H 1 212 ? -66.197 -100.500 88.362 1.00 34.36 204 GLN H C 1
ATOM 14286 O O . GLN H 1 212 ? -66.260 -101.135 89.424 1.00 31.93 204 GLN H O 1
ATOM 14292 N N . ASP H 1 213 ? -67.105 -99.602 87.980 1.00 34.67 205 ASP H N 1
ATOM 14293 C CA . ASP H 1 213 ? -68.294 -99.303 88.784 1.00 34.75 205 ASP H CA 1
ATOM 14294 C C . ASP H 1 213 ? -69.191 -100.525 88.946 1.00 33.18 205 ASP H C 1
ATOM 14295 O O . ASP H 1 213 ? -69.628 -100.842 90.059 1.00 32.64 205 ASP H O 1
ATOM 14300 N N . ALA H 1 214 ? -69.473 -101.214 87.848 1.00 32.11 206 ALA H N 1
ATOM 14301 C CA . ALA H 1 214 ? -70.276 -102.446 87.915 1.00 31.15 206 ALA H CA 1
ATOM 14302 C C . ALA H 1 214 ? -69.630 -103.546 88.774 1.00 29.47 206 ALA H C 1
ATOM 14303 O O . ALA H 1 214 ? -70.323 -104.299 89.460 1.00 28.23 206 ALA H O 1
ATOM 14305 N N . LEU H 1 215 ? -68.306 -103.637 88.733 1.00 28.17 207 LEU H N 1
ATOM 14306 C CA . LEU H 1 215 ? -67.595 -104.621 89.538 1.00 27.11 207 LEU H CA 1
ATOM 14307 C C . LEU H 1 215 ? -67.652 -104.226 91.023 1.00 24.55 207 LEU H C 1
ATOM 14308 O O . LEU H 1 215 ? -67.934 -105.060 91.867 1.00 23.40 207 LEU H O 1
ATOM 14313 N N . GLY H 1 216 ? -67.468 -102.947 91.344 1.00 23.29 208 GLY H N 1
ATOM 14314 C CA . GLY H 1 216 ? -67.708 -102.498 92.721 1.00 22.86 208 GLY H CA 1
ATOM 14315 C C . GLY H 1 216 ? -69.100 -102.818 93.243 1.00 22.80 208 GLY H C 1
ATOM 14316 O O . GLY H 1 216 ? -69.277 -103.271 94.398 1.00 21.90 208 GLY H O 1
ATOM 14317 N N . ALA H 1 217 ? -70.102 -102.657 92.384 1.00 23.47 209 ALA H N 1
ATOM 14318 C CA . ALA H 1 217 ? -71.484 -103.041 92.712 1.00 24.17 209 ALA H CA 1
ATOM 14319 C C . ALA H 1 217 ? -71.666 -104.522 93.048 1.00 23.98 209 ALA H C 1
ATOM 14320 O O . ALA H 1 217 ? -72.670 -104.886 93.613 1.00 24.49 209 ALA H O 1
ATOM 14322 N N . MET H 1 218 ? -70.725 -105.367 92.663 1.00 23.71 210 MET H N 1
ATOM 14323 C CA . MET H 1 218 ? -70.803 -106.789 92.958 1.00 24.02 210 MET H CA 1
ATOM 14324 C C . MET H 1 218 ? -70.167 -107.132 94.301 1.00 20.88 210 MET H C 1
ATOM 14325 O O . MET H 1 218 ? -70.298 -108.257 94.750 1.00 20.16 210 MET H O 1
ATOM 14330 N N . VAL H 1 219 ? -69.480 -106.187 94.941 1.00 18.19 211 VAL H N 1
ATOM 14331 C CA . VAL H 1 219 ? -68.867 -106.455 96.242 1.00 16.96 211 VAL H CA 1
ATOM 14332 C C . VAL H 1 219 ? -69.971 -106.433 97.295 1.00 16.67 211 VAL H C 1
ATOM 14333 O O . VAL H 1 219 ? -70.683 -105.433 97.380 1.00 17.38 211 VAL H O 1
ATOM 14337 N N . PRO H 1 220 ? -70.129 -107.517 98.121 1.00 15.77 212 PRO H N 1
ATOM 14338 C CA . PRO H 1 220 ? -71.299 -107.539 99.028 1.00 15.65 212 PRO H CA 1
ATOM 14339 C C . PRO H 1 220 ? -71.380 -106.317 99.957 1.00 15.65 212 PRO H C 1
ATOM 14340 O O . PRO H 1 220 ? -72.382 -105.601 99.933 1.00 16.24 212 PRO H O 1
ATOM 14344 N N . PHE H 1 221 ? -70.313 -106.048 100.694 1.00 15.16 213 PHE H N 1
ATOM 14345 C CA . PHE H 1 221 ? -70.204 -104.794 101.426 1.00 15.21 213 PHE H CA 1
ATOM 14346 C C . PHE H 1 221 ? -68.779 -104.498 101.801 1.00 14.41 213 PHE H C 1
ATOM 14347 O O . PHE H 1 221 ? -68.104 -105.375 102.362 1.00 13.70 213 PHE H O 1
ATOM 14355 N N . PRO H 1 222 ? -68.263 -103.291 101.499 1.00 14.23 214 PRO H N 1
ATOM 14356 C CA . PRO H 1 222 ? -68.984 -102.167 100.899 1.00 14.67 214 PRO H CA 1
ATOM 14357 C C . PRO H 1 222 ? -69.013 -102.298 99.373 1.00 14.59 214 PRO H C 1
ATOM 14358 O O . PRO H 1 222 ? -68.060 -102.861 98.800 1.00 14.01 214 PRO H O 1
ATOM 14362 N N . PRO H 1 223 ? -70.066 -101.799 98.716 1.00 15.28 215 PRO H N 1
ATOM 14363 C CA . PRO H 1 223 ? -70.284 -102.059 97.281 1.00 15.64 215 PRO H CA 1
ATOM 14364 C C . PRO H 1 223 ? -69.444 -101.107 96.430 1.00 15.81 215 PRO H C 1
ATOM 14365 O O . PRO H 1 223 ? -69.947 -100.261 95.688 1.00 16.92 215 PRO H O 1
ATOM 14369 N N . ARG H 1 224 ? -68.148 -101.207 96.604 1.00 15.26 216 ARG H N 1
ATOM 14370 C CA . ARG H 1 224 ? -67.224 -100.330 95.908 1.00 15.39 216 ARG H CA 1
ATOM 14371 C C . ARG H 1 224 ? -65.852 -100.992 95.861 1.00 14.97 216 ARG H C 1
ATOM 14372 O O . ARG H 1 224 ? -65.599 -101.990 96.556 1.00 14.49 216 ARG H O 1
ATOM 14380 N N . LEU H 1 225 ? -64.968 -100.412 95.058 1.00 15.01 217 LEU H N 1
ATOM 14381 C CA . LEU H 1 225 ? -63.563 -100.803 95.068 1.00 14.84 217 LEU H CA 1
ATOM 14382 C C . LEU H 1 225 ? -62.867 -100.371 96.364 1.00 14.36 217 LEU H C 1
ATOM 14383 O O . LEU H 1 225 ? -63.231 -99.354 96.984 1.00 14.56 217 LEU H O 1
ATOM 14388 N N . GLY H 1 226 ? -61.886 -101.165 96.775 1.00 13.78 218 GLY H N 1
ATOM 14389 C CA . GLY H 1 226 ? -61.113 -100.902 97.947 1.00 13.64 218 GLY H CA 1
ATOM 14390 C C . GLY H 1 226 ? -60.230 -99.663 97.706 1.00 14.16 218 GLY H C 1
ATOM 14391 O O . GLY H 1 226 ? -59.791 -99.426 96.560 1.00 14.36 218 GLY H O 1
ATOM 14392 N N . LYS H 1 227 ? -59.930 -98.944 98.773 1.00 14.76 219 LYS H N 1
ATOM 14393 C CA . LYS H 1 227 ? -59.022 -97.795 98.688 1.00 15.64 219 LYS H CA 1
ATOM 14394 C C . LYS H 1 227 ? -57.644 -98.283 99.140 1.00 14.46 219 LYS H C 1
ATOM 14395 O O . LYS H 1 227 ? -57.556 -99.028 100.111 1.00 13.76 219 LYS H O 1
ATOM 14401 N N . PRO H 1 228 ? -56.550 -97.820 98.506 1.00 14.13 220 PRO H N 1
ATOM 14402 C CA . PRO H 1 228 ? -55.197 -98.181 98.973 1.00 13.65 220 PRO H CA 1
ATOM 14403 C C . PRO H 1 228 ? -54.970 -97.974 100.479 1.00 13.54 220 PRO H C 1
ATOM 14404 O O . PRO H 1 228 ? -54.309 -98.801 101.111 1.00 13.09 220 PRO H O 1
ATOM 14408 N N . ALA H 1 229 ? -55.572 -96.939 101.064 1.00 13.83 221 ALA H N 1
ATOM 14409 C CA . ALA H 1 229 ? -55.475 -96.734 102.504 1.00 14.02 221 ALA H CA 1
ATOM 14410 C C . ALA H 1 229 ? -56.018 -97.869 103.322 1.00 13.70 221 ALA H C 1
ATOM 14411 O O . ALA H 1 229 ? -55.566 -98.071 104.465 1.00 13.62 221 ALA H O 1
ATOM 14413 N N . GLU H 1 230 ? -57.009 -98.587 102.806 1.00 13.47 222 GLU H N 1
ATOM 14414 C CA . GLU H 1 230 ? -57.601 -99.719 103.578 1.00 13.30 222 GLU H CA 1
ATOM 14415 C C . GLU H 1 230 ? -56.690 -100.934 103.588 1.00 12.48 222 GLU H C 1
ATOM 14416 O O . GLU H 1 230 ? -56.604 -101.663 104.602 1.00 12.31 222 GLU H O 1
ATOM 14422 N N . TYR H 1 231 ? -55.979 -101.151 102.470 1.00 11.78 223 TYR H N 1
ATOM 14423 C CA . TYR H 1 231 ? -54.918 -102.110 102.447 1.00 11.17 223 TYR H CA 1
ATOM 14424 C C . TYR H 1 231 ? -53.831 -101.741 103.475 1.00 11.30 223 TYR H C 1
ATOM 14425 O O . TYR H 1 231 ? -53.359 -102.532 104.280 1.00 10.59 223 TYR H O 1
ATOM 14434 N N . ALA H 1 232 ? -53.394 -100.470 103.405 1.00 11.67 224 ALA H N 1
ATOM 14435 C CA . ALA H 1 232 ? -52.375 -99.968 104.295 1.00 12.24 224 ALA H CA 1
ATOM 14436 C C . ALA H 1 232 ? -52.722 -100.097 105.789 1.00 12.61 224 ALA H C 1
ATOM 14437 O O . ALA H 1 232 ? -51.861 -100.477 106.585 1.00 12.15 224 ALA H O 1
ATOM 14439 N N . MET H 1 233 ? -54.002 -99.917 106.120 1.00 13.29 225 MET H N 1
ATOM 14440 C CA A MET H 1 233 ? -54.435 -100.054 107.498 0.50 13.88 225 MET H CA 1
ATOM 14441 C CA B MET H 1 233 ? -54.523 -100.095 107.490 0.50 13.79 225 MET H CA 1
ATOM 14442 C C . MET H 1 233 ? -54.227 -101.487 107.993 1.00 13.21 225 MET H C 1
ATOM 14443 O O . MET H 1 233 ? -53.823 -101.677 109.134 1.00 12.81 225 MET H O 1
ATOM 14452 N N . LEU H 1 234 ? -54.525 -102.471 107.124 1.00 12.43 226 LEU H N 1
ATOM 14453 C CA . LEU H 1 234 ? -54.308 -103.853 107.509 1.00 11.84 226 LEU H CA 1
ATOM 14454 C C . LEU H 1 234 ? -52.817 -104.161 107.624 1.00 11.63 226 LEU H C 1
ATOM 14455 O O . LEU H 1 234 ? -52.407 -104.853 108.539 1.00 11.47 226 LEU H O 1
ATOM 14460 N N . VAL H 1 235 ? -51.984 -103.625 106.734 1.00 11.63 227 VAL H N 1
ATOM 14461 C CA . VAL H 1 235 ? -50.524 -103.794 106.897 1.00 11.64 227 VAL H CA 1
ATOM 14462 C C . VAL H 1 235 ? -50.071 -103.276 108.289 1.00 12.10 227 VAL H C 1
ATOM 14463 O O . VAL H 1 235 ? -49.322 -103.947 109.034 1.00 11.93 227 VAL H O 1
ATOM 14467 N N . ARG H 1 236 ? -50.502 -102.070 108.659 1.00 12.62 228 ARG H N 1
ATOM 14468 C CA . ARG H 1 236 ? -50.176 -101.541 109.970 1.00 13.66 228 ARG H CA 1
ATOM 14469 C C . ARG H 1 236 ? -50.627 -102.443 111.110 1.00 13.08 228 ARG H C 1
ATOM 14470 O O . ARG H 1 236 ? -49.893 -102.651 112.042 1.00 12.88 228 ARG H O 1
ATOM 14478 N N . GLN H 1 237 ? -51.841 -103.002 111.008 1.00 12.62 229 GLN H N 1
ATOM 14479 C CA . GLN H 1 237 ? -52.303 -103.933 112.060 1.00 12.66 229 GLN H CA 1
ATOM 14480 C C . GLN H 1 237 ? -51.382 -105.128 112.144 1.00 12.51 229 GLN H C 1
ATOM 14481 O O . GLN H 1 237 ? -51.048 -105.587 113.232 1.00 12.43 229 GLN H O 1
ATOM 14487 N N . ILE H 1 238 ? -50.984 -105.675 110.984 1.00 12.24 230 ILE H N 1
ATOM 14488 C CA . ILE H 1 238 ? -50.056 -106.763 111.001 1.00 12.49 230 ILE H CA 1
ATOM 14489 C C . ILE H 1 238 ? -48.717 -106.408 111.653 1.00 13.20 230 ILE H C 1
ATOM 14490 O O . ILE H 1 238 ? -48.187 -107.161 112.474 1.00 13.11 230 ILE H O 1
ATOM 14495 N N . PHE H 1 239 ? -48.140 -105.275 111.316 1.00 14.00 231 PHE H N 1
ATOM 14496 C CA . PHE H 1 239 ? -46.951 -104.834 112.045 1.00 14.75 231 PHE H CA 1
ATOM 14497 C C . PHE H 1 239 ? -47.142 -104.681 113.561 1.00 14.91 231 PHE H C 1
ATOM 14498 O O . PHE H 1 239 ? -46.271 -105.080 114.314 1.00 14.61 231 PHE H O 1
ATOM 14506 N N . GLU H 1 240 ? -48.291 -104.177 113.987 1.00 14.99 232 GLU H N 1
ATOM 14507 C CA . GLU H 1 240 ? -48.562 -103.903 115.396 1.00 15.86 232 GLU H CA 1
ATOM 14508 C C . GLU H 1 240 ? -49.139 -105.045 116.245 1.00 15.44 232 GLU H C 1
ATOM 14509 O O . GLU H 1 240 ? -49.258 -104.884 117.470 1.00 16.78 232 GLU H O 1
ATOM 14515 N N . ASN H 1 241 ? -49.522 -106.154 115.636 1.00 14.02 233 ASN H N 1
ATOM 14516 C CA . ASN H 1 241 ? -50.095 -107.267 116.388 1.00 13.53 233 ASN H CA 1
ATOM 14517 C C . ASN H 1 241 ? -49.126 -108.425 116.459 1.00 13.35 233 ASN H C 1
ATOM 14518 O O . ASN H 1 241 ? -48.975 -109.174 115.491 1.00 12.80 233 ASN H O 1
ATOM 14523 N N . PRO H 1 242 ? -48.493 -108.631 117.610 1.00 13.77 234 PRO H N 1
ATOM 14524 C CA . PRO H 1 242 ? -47.487 -109.688 117.701 1.00 13.97 234 PRO H CA 1
ATOM 14525 C C . PRO H 1 242 ? -47.955 -111.101 117.452 1.00 13.62 234 PRO H C 1
ATOM 14526 O O . PRO H 1 242 ? -47.113 -111.968 117.184 1.00 13.84 234 PRO H O 1
ATOM 14530 N N . MET H 1 243 ? -49.264 -111.329 117.514 1.00 13.09 235 MET H N 1
ATOM 14531 C CA . MET H 1 243 ? -49.815 -112.680 117.370 1.00 12.82 235 MET H CA 1
ATOM 14532 C C . MET H 1 243 ? -50.154 -113.041 115.912 1.00 11.89 235 MET H C 1
ATOM 14533 O O . MET H 1 243 ? -50.500 -114.232 115.636 1.00 11.56 235 MET H O 1
ATOM 14538 N N . LEU H 1 244 ? -50.107 -112.079 114.971 1.00 11.27 236 LEU H N 1
ATOM 14539 C CA . LEU H 1 244 ? -50.371 -112.394 113.570 1.00 10.67 236 LEU H CA 1
ATOM 14540 C C . LEU H 1 244 ? -49.147 -112.966 112.883 1.00 10.41 236 LEU H C 1
ATOM 14541 O O . LEU H 1 244 ? -48.181 -112.250 112.617 1.00 10.31 236 LEU H O 1
ATOM 14546 N N . ASN H 1 245 ? -49.180 -114.257 112.590 1.00 10.26 237 ASN H N 1
ATOM 14547 C CA . ASN H 1 245 ? -48.067 -114.871 111.899 1.00 10.13 237 ASN H CA 1
ATOM 14548 C C . ASN H 1 245 ? -48.568 -116.097 111.094 1.00 9.88 237 ASN H C 1
ATOM 14549 O O . ASN H 1 245 ? -49.489 -116.772 111.522 1.00 9.74 237 ASN H O 1
ATOM 14554 N N . GLY H 1 246 ? -47.938 -116.356 109.953 1.00 9.75 238 GLY H N 1
ATOM 14555 C CA . GLY H 1 246 ? -48.216 -117.603 109.169 1.00 9.79 238 GLY H CA 1
ATOM 14556 C C . GLY H 1 246 ? -49.575 -117.680 108.528 1.00 9.65 238 GLY H C 1
ATOM 14557 O O . GLY H 1 246 ? -50.045 -118.768 108.207 1.00 9.98 238 GLY H O 1
ATOM 14558 N N . GLU H 1 247 ? -50.211 -116.548 108.299 1.00 9.66 239 GLU H N 1
ATOM 14559 C CA . GLU H 1 247 ? -51.597 -116.492 107.886 1.00 9.67 239 GLU H CA 1
ATOM 14560 C C . GLU H 1 247 ? -51.811 -115.599 106.655 1.00 9.43 239 GLU H C 1
ATOM 14561 O O . GLU H 1 247 ? -51.024 -114.692 106.377 1.00 9.30 239 GLU H O 1
ATOM 14567 N N . VAL H 1 248 ? -52.872 -115.899 105.923 1.00 9.21 240 VAL H N 1
ATOM 14568 C CA . VAL H 1 248 ? -53.323 -115.125 104.750 1.00 9.22 240 VAL H CA 1
ATOM 14569 C C . VAL H 1 248 ? -54.666 -114.524 105.091 1.00 9.37 240 VAL H C 1
ATOM 14570 O O . VAL H 1 248 ? -55.545 -115.238 105.571 1.00 9.74 240 VAL H O 1
ATOM 14574 N N . ILE H 1 249 ? -54.846 -113.216 104.883 1.00 9.36 241 ILE H N 1
ATOM 14575 C CA . ILE H 1 249 ? -56.100 -112.551 105.219 1.00 9.23 241 ILE H CA 1
ATOM 14576 C C . ILE H 1 249 ? -56.715 -111.988 103.948 1.00 9.07 241 ILE H C 1
ATOM 14577 O O . ILE H 1 249 ? -56.119 -111.155 103.290 1.00 8.79 241 ILE H O 1
ATOM 14582 N N . ARG H 1 250 ? -57.908 -112.451 103.614 1.00 9.03 242 ARG H N 1
ATOM 14583 C CA . ARG H 1 250 ? -58.695 -111.867 102.541 1.00 9.08 242 ARG H CA 1
ATOM 14584 C C . ARG H 1 250 ? -59.193 -110.476 102.980 1.00 9.06 242 ARG H C 1
ATOM 14585 O O . ARG H 1 250 ? -59.774 -110.314 104.049 1.00 9.20 242 ARG H O 1
ATOM 14593 N N . LEU H 1 251 ? -58.967 -109.480 102.119 1.00 8.90 243 LEU H N 1
ATOM 14594 C CA . LEU H 1 251 ? -59.406 -108.112 102.325 1.00 9.05 243 LEU H CA 1
ATOM 14595 C C . LEU H 1 251 ? -60.230 -107.740 101.089 1.00 9.11 243 LEU H C 1
ATOM 14596 O O . LEU H 1 251 ? -59.702 -107.305 100.106 1.00 9.20 243 LEU H O 1
ATOM 14601 N N . ASP H 1 252 ? -61.534 -107.960 101.145 1.00 9.19 244 ASP H N 1
ATOM 14602 C CA . ASP H 1 252 ? -62.293 -108.088 99.874 1.00 9.31 244 ASP H CA 1
ATOM 14603 C C . ASP H 1 252 ? -63.774 -107.772 99.921 1.00 9.45 244 ASP H C 1
ATOM 14604 O O . ASP H 1 252 ? -64.468 -108.029 98.957 1.00 9.76 244 ASP H O 1
ATOM 14609 N N . GLY H 1 253 ? -64.287 -107.202 101.007 1.00 9.46 245 GLY H N 1
ATOM 14610 C CA . GLY H 1 253 ? -65.707 -106.919 101.070 1.00 9.77 245 GLY H CA 1
ATOM 14611 C C . GLY H 1 253 ? -66.625 -108.134 100.930 1.00 9.77 245 GLY H C 1
ATOM 14612 O O . GLY H 1 253 ? -67.801 -107.979 100.622 1.00 10.09 245 GLY H O 1
ATOM 14613 N N . ALA H 1 254 ? -66.091 -109.295 101.272 1.00 9.56 246 ALA H N 1
ATOM 14614 C CA . ALA H 1 254 ? -66.793 -110.584 101.155 1.00 9.64 246 ALA H CA 1
ATOM 14615 C C . ALA H 1 254 ? -67.102 -111.020 99.736 1.00 9.94 246 ALA H C 1
ATOM 14616 O O . ALA H 1 254 ? -67.891 -111.952 99.561 1.00 9.99 246 ALA H O 1
ATOM 14618 N N . ILE H 1 255 ? -66.465 -110.448 98.715 1.00 10.21 247 ILE H N 1
ATOM 14619 C CA . ILE H 1 255 ? -66.714 -110.897 97.351 1.00 10.64 247 ILE H CA 1
ATOM 14620 C C . ILE H 1 255 ? -66.110 -112.301 97.174 1.00 10.52 247 ILE H C 1
ATOM 14621 O O . ILE H 1 255 ? -65.114 -112.650 97.840 1.00 10.13 247 ILE H O 1
ATOM 14626 N N . ARG H 1 256 ? -66.733 -113.094 96.302 1.00 10.88 248 ARG H N 1
ATOM 14627 C CA . ARG H 1 256 ? -66.136 -114.330 95.790 1.00 10.99 248 ARG H CA 1
ATOM 14628 C C . ARG H 1 256 ? -66.200 -114.211 94.265 1.00 11.70 248 ARG H C 1
ATOM 14629 O O . ARG H 1 256 ? -67.269 -113.995 93.687 1.00 12.30 248 ARG H O 1
ATOM 14637 N N . MET H 1 257 ? -65.058 -114.293 93.599 1.00 12.16 249 MET H N 1
ATOM 14638 C CA . MET H 1 257 ? -65.033 -113.994 92.174 1.00 13.20 249 MET H CA 1
ATOM 14639 C C . MET H 1 257 ? -65.582 -115.142 91.351 1.00 14.02 249 MET H C 1
ATOM 14640 O O . MET H 1 257 ? -65.202 -116.292 91.563 1.00 13.96 249 MET H O 1
ATOM 14645 N N . GLN H 1 258 ? -66.424 -114.783 90.383 1.00 14.97 250 GLN H N 1
ATOM 14646 C CA . GLN H 1 258 ? -67.123 -115.728 89.533 1.00 15.69 250 GLN H CA 1
ATOM 14647 C C . GLN H 1 258 ? -66.234 -115.985 88.307 1.00 14.98 250 GLN H C 1
ATOM 14648 O O . GLN H 1 258 ? -65.245 -115.309 88.109 1.00 14.02 250 GLN H O 1
ATOM 14654 N N . PRO H 1 259 ? -66.563 -116.998 87.510 1.00 14.50 251 PRO H N 1
ATOM 14655 C CA . PRO H 1 259 ? -65.713 -117.260 86.327 1.00 14.74 251 PRO H CA 1
ATOM 14656 C C . PRO H 1 259 ? -65.458 -116.040 85.414 1.00 15.77 251 PRO H C 1
ATOM 14657 O O . PRO H 1 259 ? -64.324 -115.828 84.956 1.00 15.32 251 PRO H O 1
ATOM 14661 N N . LYS H 1 260 ? -66.495 -115.253 85.149 1.00 17.32 252 LYS H N 1
ATOM 14662 C CA . LYS H 1 260 ? -66.359 -114.004 84.359 1.00 18.71 252 LYS H CA 1
ATOM 14663 C C . LYS H 1 260 ? -66.774 -112.797 85.182 1.00 20.37 252 LYS H C 1
ATOM 14664 O O . LYS H 1 260 ? -67.527 -113.006 86.165 1.00 22.87 252 LYS H O 1
#

Sequence (2037 aa):
HHHMEIRDNVFLITGGASGLGAGTARLLTEAGGKVVLADLNQDAGEALARELGGVFVRCDVAREEDAQAAVAAATKLGTLRGLVNCAGIAPAAKTVGKDGPHPLELFAKKTIITVNLIGTFNMIRVAAAAMAANEPAPTGERGVIVSTASVAAFDGQIGQAAYAASKAGVAGMTLPIARDLSRNAIRVMTIAPGIFETPMLLGMPQEVQDALGAMVPFPPRLGKPAEYAMLVRQIFENPMLNGEVIRLDGAIRMQPKHHHMEIRDNVFLITGGASGLGAGTARLLLTEAGGKVVLADLNQDAGEALARELGGVFVRCDVAREEDAQAAVAAATKLGTLRGLVNCAGIAPAAKTVGKDGPHPLELFAKTIITVNLIGTFNMIRVAAAAMAANEPAPTGERGVIVSTASVAAFDGQIGQAAYAASKAGVAGMTLPIARDLSRNAIRVMTIAPGIIFETPMLLGMPQEVQDALGAMVPFPPRLGKPAEYAMLVRQIFENPMLNGEVIRLDGAIRMQPKHHHMEIIRDNVFLITGGASGLGAGTARLLTEAGGKVVLADLNQDAGEALARELGGVFVRCDVAREEDAQAAVAAATKKLGTLRGLVNCAGIAPAAKTVGKDGPHPLELFAKTIITVNLIGTFNMIRVAAAAMAANEPAPTGERGVIVSTASVAAFDGQIGQAAYAASKAGVAGMTLPIARDLSRNAIRVMTIAPGIIFETPMLLGMPQEVQDALGAMVPFPPRLGKPAEYAMLVRQIFENPMLNGEVIRLDGAIRMQPKHHMEIRDNVFLITGGASGLGAGTARRLLLTEAGGKVVLADLNQQDAGEALARELGGVFVVRCDVAREEDAQAAVAAATKLGTLRGLVNCAGIAPAAKTVGKDGPHPLELFAKTIITVNLIGTFNMIRVAAAAMAANEPAPTGERGVIVSTASVAAFDGQIGQAAYAASKAGVAGMTLPIARDLSRNAIRVMTIAPGIFETPMLLGMPQEVQDALGAMVPFPPRLGKPAEYAMMLVRQIFENPMLNGEVIRLDGAIRMQPKHMEIRDNVFLITGGASGLGAGTARLLLTEAGGKVVLADLNQDAGEALARELGGVFVRCDVAREEDAQAAVAAATKLGTLRGLVNCAGIAPAAKKTVGKDGPHPLELFAKTIITVNLIGTFNMIRVAAAAMAANEPAPTGERGVIVSTASVAAFDGQIGQAAYAASKAGVAGMTLPIARDLSRNAIRVMTIAPGIIFETPMLLGMPQEVQDALGAMVPFPPRLGKPAEYAMLVRQIFENPMLNGEVIRLDGAIRMQQPKHHHMEIRDNVFLITGGASGLGAGTARLLTEAGGKVVLADLNQDAGEALARELGGVFVRCDVAREEDAQAAVAAATKLGTLRGLVNCAGIAPAAKTVGKDGPHPLELFAKTIITVNLIGTFNMIRVAAAAMAANEPAPTGERGVIVSTASVAAFDGQIGQAAYAASKAGVAGMTLPIARDLSRNAIRVMTIAPGIIFETPMLLGMPQEVQDALGAMVPFPPRLGKPAEYAMLVRQIFENPMLNGEVIRLDGAIRMQPKHHHMEIRDNVFLITGGASGLGAGTARLLLTEAGGKVVLADLNQDAGEALARELGGVFVRCDVAREEDAQAAVAAATKLGTLRGLVNCAGIAPAAKTVGKDGPHPLELFAKKTIITVNLIGTFNMIRVAAAAMAANEPAPTGERGVIVSTASVAAFDGQIGQAAYAASKAGVAGMTLPIARDLSRNAIRVMTIAPGIIFETPMLLGMPQEVQDALGAMVPFPPRLGKPAEYAMLVRQIFENPMLNGEVIRLDGAIRMQPKHHHMEIRDNVFLITGGASGLGAGTARLLTEAGGKVVLADLNQDAGEALARELGGVFVRCDVAREEDAQAAVAAATKLGTLRGLVNCAGIAPAAKTVGKDGPHPLELFAKKTIITVNLIGTFNMIRVAAAAMAANEPAPTGERGVIVSTASVAAFDGQIGQAAYAASKAGVAGMTLPIARDLSRNAIRVMTIAPGIIFETPMLLGMPQEVQDALGAMVPFPPRLGKPAEYAMMLVRQIFENPMLNGEVIRLDGAIRMQPK

Nearest PDB structures (foldseek):
  4xgn-assembly2_G  TM=1.003E+00  e=7.941E-55  Burkholderia thailandensis E264
  4o5o-assembly1_B-2  TM=9.858E-01  e=2.045E-41  Brucella suis 1330
  4pn3-assembly2_E  TM=9.860E-01  e=9.195E-41  Brucella melitensis 64/150
  1e6w-assembly1_D  TM=9.679E-01  e=8.613E-37  Rattus norvegicus
  1uay-assembly1_A-2  TM=9.669E-01  e=3.152E-33  Thermus thermophilus HB8

Solvent-accessible surface area: 65315 Å² total; per-residue (Å²): 124,62,78,2,56,6,146,91,25,0,0,0,0,1,12,0,12,46,16,27,1,12,10,0,0,111,37,0,33,87,17,15,5,73,0,0,0,0,20,110,71,92,121,39,0,59,59,12,1,183,119,27,66,18,52,23,23,118,2,38,7,27,124,64,100,16,0,87,48,0,8,58,21,0,67,188,56,26,57,1,24,0,0,0,4,25,21,24,57,43,40,80,23,84,0,23,29,115,152,27,46,4,76,31,117,44,0,27,102,0,0,44,23,1,0,10,0,8,0,0,0,2,4,15,0,0,31,26,0,27,88,26,137,60,10,130,22,23,0,56,0,0,0,0,4,12,1,8,4,2,6,90,12,0,32,46,8,38,0,5,24,0,0,0,10,7,0,2,10,14,2,3,9,0,0,0,5,10,0,25,98,35,8,0,0,3,0,2,0,0,10,18,16,12,103,22,82,93,24,160,79,60,87,115,78,72,23,91,60,41,3,74,102,4,24,16,6,80,64,20,0,103,32,55,4,0,0,27,0,0,90,16,0,0,26,0,1,2,0,0,3,18,26,0,19,0,1,0,0,9,54,19,47,38,120,104,71,73,3,117,6,141,89,26,0,0,0,0,1,11,0,11,44,15,26,1,12,10,0,0,110,34,0,34,89,14,15,6,80,1,0,0,0,21,124,69,80,120,35,0,67,42,11,9,178,110,30,70,17,51,34,21,169,2,41,9,20,127,73,98,30,0,92,51,0,7,58,25,0,66,189,66,30,56,2,22,0,0,0,3,24,19,26,54,43,39,84,24,59,0,24,26,121,118,25,50,4,78,31,126,51,0,16,111,0,0,47,26,1,0,11,0,7,0,0,0,2,6,16,0,0,29,25,0,27,89,26,138,58,11,122,23,24,0,53,0,0,0,0,4,14,1,8,5,2,4,91,12,0,32,45,7,38,0,4,22,0,0,0,11,7,0,1,11,14,2,4,9,0,0,0,5,10,0,24,97,35,7,0,0,3,0,2,0,0,10,17,15,12,101,23,87,99,26,88,84,57,85,111,78,74,21,91,59,38,2,60,126,4,23,15,4,77,64,18,0,96,34,51,7,0,0,28,0,0,90,13,0,0,30,0,2,1,0,0,3,19,26,0,20,0,1,0,0,10,54,21,66,38,178,102,137,79,2,56,5,146,93,26,0,0,0,0,1,12,0,12,46,15,28,1,13,12,0,0,113,34,0,35,88,16,12,6,72,1,0,0,0,21,122,68,88,121,36,0,87,64,12,2,74,114,28,68,19,51,23,21,114,2,41,8,24,125,74,89,10,0,89,48,0,9,60,21,0,69,189,52,27,55,2,26,0,0,0,3,25,22,25,53,47,37,83,24,108,0,28,27,117,152,27,47,4,77,29,127,51,0,16,110,0,0,45,30,1,0,10,0,7,0,0,0,3,4,16,0,0,30,24,0,27,88,26,140,56,11,130,22,23,0,54,0,0,0,0,3,14,1,8,4,2,5,90,12,0,33,51,8,39,0,4,22,0,0,0,11,7,0,2,11,15,1,3,9,0,0,0,3,0,0,25,129,26,8,0,0,3,0,2,0,0,10,13,24,12,106,25,88,99,24,161,78,57,86,114,77,77,20,89,58,34,2,68,107,4,23,17,4,76,65,18,0,103,34,55,5,0,0,23,0,0,90,14,0,0,24,0,1,1,0,0,3,18,26,0,20,0,1,0,0,9,58,15,64,36,208,114,76,2,54,5,52,127,25,1,0,0,0,1,11,0,11,46,16,27,1,14,12,0,0,112,37,0,36,93,20,38,7,28,0,0,0,0,21,121,70,112,127,39,0,75,39,12,0,163,117,28,66,17,52,26,20,128,2,33,8,22,131,74,101,13,0,91,51,0,8,55,20,0,67,155,70,33,56,1,22,0,0,0,3,24,22,23,60,46,33,84,23,109,0,30,30,117,155,26,46,4,77,29,124,55,0,18,100,0,0,44,18,1,0,10,0,7,0,0,0,3,4,15,0,0,30,24,0,28,90,27,139,59,9,148,37,24,0,55,0,0,0,0,3,13,1,7,5,2,5,88,12,0,32,50,7,38,0,4,25,0,0,0,11,6,0,1,10,14,2,4,8,0,0,0,4,4,0,21,124,34,7,0,0,3,0,2,0,0,10,18,15,12,108,25,83,98,24,161,75,67,91,115,81,43,23,89,58,42,3,66,118,4,22,12,4,79,84,20,0,37,34,53,10,0,1,21,0,0,89,12,0,0,22,0,3,1,0,0,3,19,27,0,19,0,1,0,0,10,54,23,56,46,213,118,1,55,6,52,129,24,1,0,0,0,1,12,0,11,47,15,28,1,15,12,0,0,113,30,0,35,143,22,40,8,28,0,0,0,0,21,123,69,116,128,38,0,75,40,12,0,164,114,26,64,17,52,26,24,127,2,36,8,24,129,71,99,15,0,93,50,0,8,57,22,0,66,187,73,32,56,1,22,0,0,0,3,24,20,25,60,46,37,84,23,101,0,27,28,115,152,27,46,4,79,31,125,56,0,17,104,0,0,43,21,1,0,11,0,7,0,0,0,2,5,16,0,0,30,24,0,26,89,24,136,58,10,147,45,24,0,55,0,0,0,0,3,13,1,7,4,2,5,87,12,0,34,63,7,40,0,4,24,0,0,0,10,7,0,1,10,13,2,3,10,0,1,0,4,10,0,23,99,36,8,0,0,3,0,2,0,0,10,13,27,12,114,23,88,96,23,165,75,56,55,103,38,53,27,62,38,28,4,29,102,5,21,13,4,74,61,20,0,98,36,54,4,0,1,27,0,0,77,13,0,0,24,0,7,1,0,0,3,18,26,0,21,0,1,0,0,8,60,15,54,38,114,103,137,77,2,56,6,145,87,24,0,0,0,0,1,12,0,11,43,16,27,0,13,11,0,0,111,28,0,35,150,17,12,7,77,1,0,0,0,19,122,69,91,124,37,0,50,58,12,2,183,114,28,67,19,51,25,21,113,2,41,8,21,126,74,89,11,0,91,46,0,10,56,20,0,68,184,59,29,53,2,23,0,0,0,3,24,21,26,68,46,36,82,22,106,0,28,28,113,151,30,45,4,78,30,128,58,0,16,33,0,0,47,40,1,0,10,0,6,0,0,0,2,5,15,0,0,30,25,0,27,90,26,136,56,12,129,24,23,0,56,0,0,0,0,3,14,1,8,3,2,5,91,11,0,32,63,6,40,0,4,22,0,0,0,12,7,0,2,10,15,2,4,8,0,0,0,3,0,0,23,127,21,6,0,0,3,0,2,0,0,10,12,23,12,110,23,90,96,24,88,87,57,87,114,37,77,24,94,54,24,2,73,102,3,20,17,4,77,63,19,0,83,36,56,4,0,0,28,0,0,91,13,0,0,23,0,2,1,0,0,3,17,27,0,21,0,1,0,0,10,56,16,54,45,124,115,64,72,2,116,5,138,86,26,0,0,0,0,1,10,0,11,45,15,27,1,13,11,1,0,108,47,1,35,82,16,15,7,77,2,0,0,0,22,129,71,84,122,37,0,76,43,11,8,176,110,31,71,19,50,32,22,111,2,34,9,20,127,72,96,8,0,90,49,0,8,59,23,0,64,189,67,30,56,1,22,0,0,0,4,24,21,25,60,45,38,83,24,108,0,28,30,114,151,27,48,3,77,30,122,55,0,16,103,0,0,43,19,1,0,11,0,7,0,0,0,2,5,14,0,0,30,26,0,26,89,26,138,60,13,130,20,22,0,56,0,0,0,0,4,13,1,8,6,2,4,92,12,0,34,63,7,39,0,4,23,0,0,0,10,8,0,1,10,13,2,4,8,0,0,0,5,7,0,25,94,34,8,0,0,3,0,2,0,0,11,16,16,12,102,24,89,98,24,85,88,57,88,115,78,73,22,86,59,38,2,70,114,4,23,19,4,77,65,18,0,93,35,55,6,0,1,31,0,0,82,12,0,0,24,0,0,1,0,0,3,18,27,0,20,0,1,0,1,10,54,21,65,39,117,112,141,77,2,57,6,147,85,26,0,0,0,0,1,12,0,12,45,15,28,1,12,10,0,0,112,36,0,34,89,17,14,5,71,0,0,0,0,21,109,70,90,122,40,0,62,61,12,2,183,116,26,64,18,50,24,23,114,2,30,7,24,112,62,107,14,0,87,49,0,8,58,22,0,66,189,59,28,55,2,22,0,0,0,4,24,20,25,58,43,38,81,24,85,0,17,31,117,154,27,47,4,77,32,122,45,0,27,88,0,0,41,17,2,0,10,0,7,0,0,0,2,4,15,0,0,31,23,0,27,88,26,139,58,10,130,22,23,0,56,0,0,0,0,3,15,2,8,5,2,5,89,12,0,34,55,7,38,0,5,23,0,0,0,11,6,0,1,11,14,2,3,8,0,0,0,3,9,0,27,99,35,9,0,0,3,0,2,0,0,10,17,15,12,101,24,88,93,24,84,86,58,86,113,77,76,22,87,59,40,2,67,113,4,22,18,5,78,62,19,0,108,34,55,9,0,0,31,0,0,89,14,0,0,26,0,0,1,0,0,3,18,25,0,19,0,1,0,0,8,54,21,58,38,113

Foldseek 3Di:
DLADQLAPAEEEFEVCLWFLNVLLLVVSLVSHHAYEYEYQPVVSQCVSNVVSVHHYADAQLLDLVRLLVSLVRRVVSHQYAEYEYDFAAFFFDACADPVGGDDPVVLVVRLSRQASSLVSNCVNNLVSLLPADADPLGASHEYEYEAALLCPQPAGRGPSSNVNRVNLLVCQQVVLVVCVVSRYAGEYEHEYFAPICSCVVVDPVNQLVCLCQQQPPSHHHYSNVSSVVVVVRNTHSVDHSYYHYDYSPHRDDND/DQFDQLAPAEEEFEVCLWFLNVLLLVVSLVSRHAYEYEYQDVVSQVVSCVVRVHHYQDAQLLDLVRLLVSLVSRVVSDQHAEYEYDFAAFFFDACQDPVGGDDPVVLVVRLSRQASSLVSNVVNNLVRLLPADADPLGASHEYEYEAALLCPQPAGRGPSSNVNRVNLLVCQQVVCVVCVVSRYAGEYEHEYFADICSCPVVPPVNQLVCLCQQQPPSHHHYSNQSSVVVVVRRTHSVDHSYYHYHYSPHRDDND/DQFDQLAQAEEEFEVCLWFLNVLLLVVSLVSHHAYEYEYCDPVSQVVSCVVSVHHYQNAQLLDLVRLVVSLVSRVVSHQYAEYEYDFAAFFFDACADPVGGDDPVVLVVRLSRQASSLVSNVVNNLVSLLPADADPLGASHEYEYEAALLCPQPAGRGPSSNVNRVNVQVCQQVVLVVCVVSRYAGEYEHEYFAPICSCVVPDPVNQLVCLCQQQPPSHHHYSNQSSVVVVVRRTHSPDHSHYHYDYSPHRDDND/DFDQLAPAEEEFEVCLWFLNVLLLVVSLVSHHAYEYEYCDPVSQVVSNVVSVHHYQDAQLLDLVRLLVSLVSRVVSHQHAEYEYDFAAFFFDACADPVGGDDPVVLVVRLSRQASSLVSNCVNNLVSLLPADADPVGASHEYEYEAALLCPQPAGRRPSSNVNSVNLLVCQQVVLVVCVVSRYAGEYEHEYFAPICSCVVVDDVNQLVCLCQQQPPSHHHYSNQSSVVVVCRNTDSPDHSHYHYDYSPHRDDND/DFQLAPAEEEFEVCLWFLNVLLLVVSLVSHHAYEYEYCDPPSQCVSNVVSVHHYADAQLLDLVRLLVSLVSRVVSHQYAEYEYDFAAFFFDACADPVGGDDPVVLVVRLSRQASSLVSNVVNNLVSLLPADADPVGASHEYEYEAALLCPQPAGRRPSSNVNRVNLLVCQQVVLVVCVVSRYAGEYEHEYFAPICSCPVVDPVNQQVCLCQQQPPSHHHYSNQSSVVVVCRSVDSVDHSYYHYDYSPHRDHND/DQFDQLAQAEEEFEVCLWFLNVLLLVVSLVSHHAYEYEYCDPVSQCVSNVVSVHHYQDAQLLDLVRLLVSLVSRVVSHQYAEYEYDFAAFFFDACADPVGGDDPVVLVVRLSRQASSLVSNVVNNLVSLLPADADPVGASHEYEYEAALLCPQPAGRGPSSNVNRVNVQVCQQVVLVVCVVSRYAGEYEHEYFADIVSCVVPDPVNQQVCLCQQQPPSHHHYSNQSSVVVVVRNTHSVDHSHYHYHYSPDRDDRD/DQFDQLAPAEEEFEVCLWFLNVLLLVVSLVSRHAYEYEYCDPVSQVVSCVVRVHHYADAQLLDLVRLLVSLVRRVVSHQYAEYEYDFAAFFFDACQDPVGGDDPVVLVVRLSRQASSLVSNCVNNLVRLLPADADPLGASHEYEYEAALLCPQPAGRGPSSNVNRVNVLVCQQVVCVVCVVSRYAGEYEHEYFADICSCVVQDPVNQLVCLCQQQPPSHHHYSNQSSVVVVVCNTHSVDHSYYHYHYSPDRDDND/DQADQLAPAEEEFEVCLWFLNVLLLVVSLVSHHAYEYEYQDVVSQCVSNVVSVHHYADAQLLDLVRLLVSLVRRVVSHQYAEYEYDFAAFFFDACADPVGGDDPVVLVVRLSRQASSLVSNVVNNLVRLLPADADPVGASHEYEYEAALLCPQPAGRGPSNNVNRVNLLVCQQVVQVVCVVSRYAGEYEHEYFAPICSCVVPDPVNQQVCLCQQQPPSHHHYSNVSSVVVVVRNTHSVDHSHYHYHYSPHRDDRD

InterPro domains:
  IPR002347 Short-chain dehydrogenase/reductase SDR [PF00106] (7-196)
  IPR002347 Short-chain dehydrogenase/reductase SDR [PR00080] (75-86)
  IPR002347 Short-chain dehydrogenase/reductase SDR [PR00080] (138-146)
  IPR002347 Short-chain dehydrogenase/reductase SDR [PR00080] (158-177)
  IPR002347 Short-chain dehydrogenase/reductase SDR [PR00081] (7-24)
  IPR002347 Short-chain dehydrogenase/reductase SDR [PR00081] (75-86)
  IPR002347 Short-chain dehydrogenase/reductase SDR [PR00081] (132-148)
  IPR002347 Short-chain dehydrogenase/reductase SDR [PR00081] (158-177)
  IPR002347 Short-chain dehydrogenase/reductase SDR [PR00081] (179-196)
  IPR020904 Short-chain dehydrogenase/reductase, conserved site [PS00061] (145-173)
  IPR036291 NAD(P)-binding domain superfamily [SSF51735] (6-245)